Protein 7PMP (pdb70)

Organism: Legionella pneumophila subsp. pneumophila (strain Philadelphia 1 / ATCC 33152 / DSM 7513) (NCBI:txid272624)

Solvent-accessible surface area: 8701 Å² total; per-residue (Å²): 246,73,160,171,132,168,163,150,159,120,97,115,90,160,150,76,29,91,70,1,87,43,184,104,38,34,0,115,52,0,1,59,46,0,26,207,56,16,65,68,74,36,52,60,36,129,164,1,104,19,126,2,24,0,88,39,80,111,27,12,62,44,179,91,0,23,75,30,0,46,55,16,0,124,130,32,9,14,24,19,66,84,85,72,145,65,15,75,0,19,5,28,128,88,12,131,123,114,89,80,134,144,130,74,62,182,151,100,105,144,276

Foldseek 3Di:
DPQVPPDQDPDPFCRAPAAFWFDFDWLVVVVVVLCVQLVAAEAEDPVRTTTFGQHDGGGHHNVRSVVSNQVRQVVVQWHWPDDPRYTYIGRCVVVPPDDDPQPVHDDPPPD

Structure (mmCIF, N/CA/C/O backbone):
data_7PMP
#
_entry.id   7PMP
#
loop_
_atom_site.group_PDB
_atom_site.id
_atom_site.type_symbol
_atom_site.label_atom_id
_atom_site.label_alt_id
_atom_site.label_comp_id
_atom_site.label_asym_id
_atom_site.label_entity_id
_atom_site.label_seq_id
_atom_site.pdbx_PDB_ins_code
_atom_site.Cartn_x
_atom_site.Cartn_y
_atom_site.Cartn_z
_atom_site.occupancy
_atom_site.B_iso_or_equiv
_atom_site.auth_seq_id
_atom_site.auth_comp_id
_atom_site.auth_asym_id
_atom_site.auth_atom_id
_atom_site.pdbx_PDB_model_num
ATOM 1 N N . MET A 1 1 ? 41.592 8.018 1.497 1.00 0.00 116 MET A N 1
ATOM 2 C CA . MET A 1 1 ? 43.005 8.378 1.244 1.00 0.00 116 MET A CA 1
ATOM 3 C C . MET A 1 1 ? 43.647 7.372 0.295 1.00 0.00 116 MET A C 1
ATOM 4 O O . MET A 1 1 ? 44.104 7.732 -0.787 1.00 0.00 116 MET A O 1
ATOM 20 N N . ALA A 1 2 ? 43.675 6.111 0.706 1.00 0.00 117 ALA A N 1
ATOM 21 C CA . ALA A 1 2 ? 44.249 5.051 -0.108 1.00 0.00 117 ALA A CA 1
ATOM 22 C C . ALA A 1 2 ? 43.280 3.883 -0.220 1.00 0.00 117 ALA A C 1
ATOM 23 O O . ALA A 1 2 ? 42.224 3.889 0.418 1.00 0.00 117 ALA A O 1
ATOM 30 N N . HIS A 1 3 ? 43.648 2.888 -1.028 1.00 0.00 118 HIS A N 1
ATOM 31 C CA . HIS A 1 3 ? 42.819 1.699 -1.240 1.00 0.00 118 HIS A CA 1
ATOM 32 C C . HIS A 1 3 ? 41.443 2.085 -1.766 1.00 0.00 118 HIS A C 1
ATOM 33 O O . HIS A 1 3 ? 40.419 1.600 -1.282 1.00 0.00 118 HIS A O 1
ATOM 48 N N . HIS A 1 4 ? 41.438 2.960 -2.764 1.00 0.00 119 HIS A N 1
ATOM 49 C CA . HIS A 1 4 ? 40.207 3.461 -3.362 1.00 0.00 119 HIS A CA 1
ATOM 50 C C . HIS A 1 4 ? 39.455 2.339 -4.072 1.00 0.00 119 HIS A C 1
ATOM 51 O O . HIS A 1 4 ? 39.756 1.999 -5.215 1.00 0.00 119 HIS A O 1
ATOM 66 N N . HIS A 1 5 ? 38.483 1.764 -3.384 1.00 0.00 120 HIS A N 1
ATOM 67 C CA . HIS A 1 5 ? 37.667 0.707 -3.958 1.00 0.00 120 HIS A CA 1
ATOM 68 C C . HIS A 1 5 ? 36.190 1.008 -3.749 1.00 0.00 120 HIS A C 1
ATOM 69 O O . HIS A 1 5 ? 35.499 1.429 -4.681 1.00 0.00 120 HIS A O 1
ATOM 84 N N . HIS A 1 6 ? 35.724 0.821 -2.514 1.00 0.00 121 HIS A N 1
ATOM 85 C CA . HIS A 1 6 ? 34.312 0.994 -2.171 1.00 0.00 121 HIS A CA 1
ATOM 86 C C . HIS A 1 6 ? 33.426 0.202 -3.120 1.00 0.00 121 HIS A C 1
ATOM 87 O O . HIS A 1 6 ? 32.515 0.746 -3.745 1.00 0.00 121 HIS A O 1
ATOM 102 N N . HIS A 1 7 ? 33.703 -1.088 -3.226 1.00 0.00 122 HIS A N 1
ATOM 103 C CA . HIS A 1 7 ? 32.972 -1.948 -4.142 1.00 0.00 122 HIS A CA 1
ATOM 104 C C . HIS A 1 7 ? 32.106 -2.934 -3.364 1.00 0.00 122 HIS A C 1
ATOM 105 O O . HIS A 1 7 ? 32.333 -4.144 -3.392 1.00 0.00 122 HIS A O 1
ATOM 120 N N . HIS A 1 8 ? 31.129 -2.404 -2.644 1.00 0.00 123 HIS A N 1
ATOM 121 C CA . HIS A 1 8 ? 30.194 -3.227 -1.889 1.00 0.00 123 HIS A CA 1
ATOM 122 C C . HIS A 1 8 ? 28.804 -2.621 -1.947 1.00 0.00 123 HIS A C 1
ATOM 123 O O . HIS A 1 8 ? 28.651 -1.399 -1.978 1.00 0.00 123 HIS A O 1
ATOM 138 N N . VAL A 1 9 ? 27.792 -3.472 -1.953 1.00 0.00 124 VAL A N 1
ATOM 139 C CA . VAL A 1 9 ? 26.409 -3.016 -1.949 1.00 0.00 124 VAL A CA 1
ATOM 140 C C . VAL A 1 9 ? 25.908 -2.949 -0.505 1.00 0.00 124 VAL A C 1
ATOM 141 O O . VAL A 1 9 ? 24.756 -3.257 -0.197 1.00 0.00 124 VAL A O 1
ATOM 154 N N . ASP A 1 10 ? 26.811 -2.547 0.378 1.00 0.00 125 ASP A N 1
ATOM 155 C CA . ASP A 1 10 ? 26.519 -2.450 1.801 1.00 0.00 125 ASP A CA 1
ATOM 156 C C . ASP A 1 10 ? 25.883 -1.105 2.115 1.00 0.00 125 ASP A C 1
ATOM 157 O O . ASP A 1 10 ? 25.062 -0.983 3.023 1.00 0.00 125 ASP A O 1
ATOM 166 N N . ASP A 1 11 ? 26.266 -0.101 1.343 1.00 0.00 126 ASP A N 1
ATOM 167 C CA . ASP A 1 11 ? 25.767 1.251 1.528 1.00 0.00 126 ASP A CA 1
ATOM 168 C C . ASP A 1 11 ? 24.356 1.389 0.972 1.00 0.00 126 ASP A C 1
ATOM 169 O O . ASP A 1 11 ? 24.148 1.292 -0.238 1.00 0.00 126 ASP A O 1
ATOM 178 N N . ASP A 1 12 ? 23.387 1.594 1.854 1.00 0.00 127 ASP A N 1
ATOM 179 C CA . ASP A 1 12 ? 22.010 1.836 1.428 1.00 0.00 127 ASP A CA 1
ATOM 180 C C . ASP A 1 12 ? 21.848 3.285 0.993 1.00 0.00 127 ASP A C 1
ATOM 181 O O . ASP A 1 12 ? 21.083 3.572 0.074 1.00 0.00 127 ASP A O 1
ATOM 190 N N . ASP A 1 13 ? 22.578 4.185 1.658 1.00 0.00 128 ASP A N 1
ATOM 191 C CA . ASP A 1 13 ? 22.614 5.608 1.292 1.00 0.00 128 ASP A CA 1
ATOM 192 C C . ASP A 1 13 ? 21.223 6.226 1.223 1.00 0.00 128 ASP A C 1
ATOM 193 O O . ASP A 1 13 ? 20.635 6.352 0.144 1.00 0.00 128 ASP A O 1
ATOM 202 N N . LYS A 1 14 ? 20.704 6.621 2.374 1.00 0.00 129 LYS A N 1
ATOM 203 C CA . LYS A 1 14 ? 19.420 7.297 2.430 1.00 0.00 129 LYS A CA 1
ATOM 204 C C . LYS A 1 14 ? 19.562 8.703 1.860 1.00 0.00 129 LYS A C 1
ATOM 205 O O . LYS A 1 14 ? 20.139 9.585 2.493 1.00 0.00 129 LYS A O 1
ATOM 224 N N . MET A 1 15 ? 19.043 8.903 0.658 1.00 0.00 130 MET A N 1
ATOM 225 C CA . MET A 1 15 ? 19.195 10.175 -0.043 1.00 0.00 130 MET A CA 1
ATOM 226 C C . MET A 1 15 ? 18.098 11.163 0.342 1.00 0.00 130 MET A C 1
ATOM 227 O O . MET A 1 15 ? 17.541 11.854 -0.515 1.00 0.00 130 MET A O 1
ATOM 241 N N . GLY A 1 16 ? 17.781 11.219 1.631 1.00 0.00 131 GLY A N 1
ATOM 242 C CA . GLY A 1 16 ? 16.810 12.184 2.116 1.00 0.00 131 GLY A CA 1
ATOM 243 C C . GLY A 1 16 ? 15.398 11.682 1.944 1.00 0.00 131 GLY A C 1
ATOM 244 O O . GLY A 1 16 ? 14.432 12.438 2.052 1.00 0.00 131 GLY A O 1
ATOM 248 N N . SER A 1 17 ? 15.287 10.398 1.675 1.00 0.00 132 SER A N 1
ATOM 249 C CA . SER A 1 17 ? 14.010 9.758 1.468 1.00 0.00 132 SER A CA 1
ATOM 250 C C . SER A 1 17 ? 14.166 8.276 1.769 1.00 0.00 132 SER A C 1
ATOM 251 O O . SER A 1 17 ? 15.289 7.775 1.849 1.00 0.00 132 SER A O 1
ATOM 259 N N . LYS A 1 18 ? 13.061 7.579 1.945 1.00 0.00 133 LYS A N 1
ATOM 260 C CA . LYS A 1 18 ? 13.104 6.213 2.438 1.00 0.00 133 LYS A CA 1
ATOM 261 C C . LYS A 1 18 ? 13.105 5.196 1.302 1.00 0.00 133 LYS A C 1
ATOM 262 O O . LYS A 1 18 ? 12.179 5.146 0.500 1.00 0.00 133 LYS A O 1
ATOM 281 N N . LEU A 1 19 ? 14.169 4.409 1.229 1.00 0.00 134 LEU A N 1
ATOM 282 C CA . LEU A 1 19 ? 14.245 3.284 0.301 1.00 0.00 134 LEU A CA 1
ATOM 283 C C . LEU A 1 19 ? 13.243 2.201 0.685 1.00 0.00 134 LEU A C 1
ATOM 284 O O . LEU A 1 19 ? 13.043 1.923 1.871 1.00 0.00 134 LEU A O 1
ATOM 300 N N . TRP A 1 20 ? 12.614 1.590 -0.315 1.00 0.00 135 TRP A N 1
ATOM 301 C CA . TRP A 1 20 ? 11.602 0.575 -0.069 1.00 0.00 135 TRP A CA 1
ATOM 302 C C . TRP A 1 20 ? 11.917 -0.730 -0.790 1.00 0.00 135 TRP A C 1
ATOM 303 O O . TRP A 1 20 ? 11.651 -0.884 -1.985 1.00 0.00 135 TRP A O 1
ATOM 324 N N . ASN A 1 21 ? 12.513 -1.650 -0.050 1.00 0.00 136 ASN A N 1
ATOM 325 C CA . ASN A 1 21 ? 12.732 -3.010 -0.516 1.00 0.00 136 ASN A CA 1
ATOM 326 C C . ASN A 1 21 ? 12.334 -3.958 0.602 1.00 0.00 136 ASN A C 1
ATOM 327 O O . ASN A 1 21 ? 13.153 -4.345 1.433 1.00 0.00 136 ASN A O 1
ATOM 338 N N . LEU A 1 22 ? 11.066 -4.317 0.615 1.00 0.00 137 LEU A N 1
ATOM 339 C CA . LEU A 1 22 ? 10.510 -5.150 1.668 1.00 0.00 137 LEU A CA 1
ATOM 340 C C . LEU A 1 22 ? 10.470 -6.601 1.209 1.00 0.00 137 LEU A C 1
ATOM 341 O O . LEU A 1 22 ? 10.516 -6.881 0.012 1.00 0.00 137 LEU A O 1
ATOM 357 N N . ARG A 1 23 ? 10.405 -7.518 2.158 1.00 0.00 138 ARG A N 1
ATOM 358 C CA . ARG A 1 23 ? 10.334 -8.939 1.847 1.00 0.00 138 ARG A CA 1
ATOM 359 C C . ARG A 1 23 ? 8.985 -9.495 2.267 1.00 0.00 138 ARG A C 1
ATOM 360 O O . ARG A 1 23 ? 8.419 -9.049 3.263 1.00 0.00 138 ARG A O 1
ATOM 381 N N . ASN A 1 24 ? 8.493 -10.459 1.480 1.00 0.00 139 ASN A N 1
ATOM 382 C CA . ASN A 1 24 ? 7.140 -11.012 1.608 1.00 0.00 139 ASN A CA 1
ATOM 383 C C . ASN A 1 24 ? 6.711 -11.188 3.055 1.00 0.00 139 ASN A C 1
ATOM 384 O O . ASN A 1 24 ? 7.073 -12.163 3.716 1.00 0.00 139 ASN A O 1
ATOM 395 N N . ALA A 1 25 ? 5.937 -10.229 3.530 1.00 0.00 140 ALA A N 1
ATOM 396 C CA . ALA A 1 25 ? 5.393 -10.258 4.872 1.00 0.00 140 ALA A CA 1
ATOM 397 C C . ALA A 1 25 ? 3.881 -10.259 4.794 1.00 0.00 140 ALA A C 1
ATOM 398 O O . ALA A 1 25 ? 3.327 -10.222 3.696 1.00 0.00 140 ALA A O 1
ATOM 405 N N . ASP A 1 26 ? 3.209 -10.301 5.934 1.00 0.00 141 ASP A N 1
ATOM 406 C CA . ASP A 1 26 ? 1.756 -10.269 5.936 1.00 0.00 141 ASP A CA 1
ATOM 407 C C . ASP A 1 26 ? 1.256 -8.971 5.325 1.00 0.00 141 ASP A C 1
ATOM 408 O O . ASP A 1 26 ? 1.804 -7.897 5.574 1.00 0.00 141 ASP A O 1
ATOM 417 N N . ILE A 1 27 ? 0.222 -9.090 4.514 1.00 0.00 142 ILE A N 1
ATOM 418 C CA . ILE A 1 27 ? -0.372 -7.954 3.832 1.00 0.00 142 ILE A CA 1
ATOM 419 C C . ILE A 1 27 ? -0.725 -6.819 4.795 1.00 0.00 142 ILE A C 1
ATOM 420 O O . ILE A 1 27 ? -0.427 -5.660 4.521 1.00 0.00 142 ILE A O 1
ATOM 436 N N . ARG A 1 28 ? -1.306 -7.149 5.945 1.00 0.00 143 ARG A N 1
ATOM 437 C CA . ARG A 1 28 ? -1.767 -6.124 6.873 1.00 0.00 143 ARG A CA 1
ATOM 438 C C . ARG A 1 28 ? -0.595 -5.515 7.625 1.00 0.00 143 ARG A C 1
ATOM 439 O O . ARG A 1 28 ? -0.707 -4.428 8.194 1.00 0.00 143 ARG A O 1
ATOM 460 N N . ALA A 1 29 ? 0.533 -6.209 7.607 1.00 0.00 144 ALA A N 1
ATOM 461 C CA . ALA A 1 29 ? 1.755 -5.679 8.178 1.00 0.00 144 ALA A CA 1
ATOM 462 C C . ALA A 1 29 ? 2.297 -4.593 7.265 1.00 0.00 144 ALA A C 1
ATOM 463 O O . ALA A 1 29 ? 2.854 -3.599 7.723 1.00 0.00 144 ALA A O 1
ATOM 470 N N . VAL A 1 30 ? 2.086 -4.787 5.967 1.00 0.00 145 VAL A N 1
ATOM 471 C CA . VAL A 1 30 ? 2.530 -3.839 4.953 1.00 0.00 145 VAL A CA 1
ATOM 472 C C . VAL A 1 30 ? 1.546 -2.685 4.821 1.00 0.00 145 VAL A C 1
ATOM 473 O O . VAL A 1 30 ? 1.940 -1.549 4.576 1.00 0.00 145 VAL A O 1
ATOM 486 N N . ILE A 1 31 ? 0.261 -2.973 4.981 1.00 0.00 146 ILE A N 1
ATOM 487 C CA . ILE A 1 31 ? -0.755 -1.929 4.923 1.00 0.00 146 ILE A CA 1
ATOM 488 C C . ILE A 1 31 ? -0.578 -0.968 6.101 1.00 0.00 146 ILE A C 1
ATOM 489 O O . ILE A 1 31 ? -0.877 0.222 6.003 1.00 0.00 146 ILE A O 1
ATOM 505 N N . ALA A 1 32 ? -0.061 -1.490 7.206 1.00 0.00 147 ALA A N 1
ATOM 506 C CA . ALA A 1 32 ? 0.323 -0.655 8.339 1.00 0.00 147 ALA A CA 1
ATOM 507 C C . ALA A 1 32 ? 1.697 -0.033 8.096 1.00 0.00 147 ALA A C 1
ATOM 508 O O . ALA A 1 32 ? 1.986 1.080 8.528 1.00 0.00 147 ALA A O 1
ATOM 515 N N . GLU A 1 33 ? 2.527 -0.779 7.385 1.00 0.00 148 GLU A N 1
ATOM 516 C CA . GLU A 1 33 ? 3.875 -0.359 7.015 1.00 0.00 148 GLU A CA 1
ATOM 517 C C . GLU A 1 33 ? 3.823 0.903 6.156 1.00 0.00 148 GLU A C 1
ATOM 518 O O . GLU A 1 33 ? 4.549 1.865 6.399 1.00 0.00 148 GLU A O 1
ATOM 530 N N . VAL A 1 34 ? 2.941 0.899 5.165 1.00 0.00 149 VAL A N 1
ATOM 531 C CA . VAL A 1 34 ? 2.770 2.046 4.289 1.00 0.00 149 VAL A CA 1
ATOM 532 C C . VAL A 1 34 ? 2.120 3.221 5.029 1.00 0.00 149 VAL A C 1
ATOM 533 O O . VAL A 1 34 ? 2.570 4.360 4.901 1.00 0.00 149 VAL A O 1
ATOM 546 N N . SER A 1 35 ? 1.085 2.948 5.823 1.00 0.00 150 SER A N 1
ATOM 547 C CA . SER A 1 35 ? 0.385 4.003 6.555 1.00 0.00 150 SER A CA 1
ATOM 548 C C . SER A 1 35 ? 1.294 4.655 7.589 1.00 0.00 150 SER A C 1
ATOM 549 O O . SER A 1 35 ? 1.115 5.823 7.933 1.00 0.00 150 SER A O 1
ATOM 557 N N . ARG A 1 36 ? 2.269 3.895 8.067 1.00 0.00 151 ARG A N 1
ATOM 558 C CA . ARG A 1 36 ? 3.258 4.402 9.006 1.00 0.00 151 ARG A CA 1
ATOM 559 C C . ARG A 1 36 ? 3.955 5.645 8.446 1.00 0.00 151 ARG A C 1
ATOM 560 O O . ARG A 1 36 ? 4.118 6.645 9.142 1.00 0.00 151 ARG A O 1
ATOM 581 N N . ILE A 1 37 ? 4.354 5.577 7.184 1.00 0.00 152 ILE A N 1
ATOM 582 C CA . ILE A 1 37 ? 5.078 6.674 6.549 1.00 0.00 152 ILE A CA 1
ATOM 583 C C . ILE A 1 37 ? 4.117 7.654 5.874 1.00 0.00 152 ILE A C 1
ATOM 584 O O . ILE A 1 37 ? 4.299 8.870 5.949 1.00 0.00 152 ILE A O 1
ATOM 600 N N . THR A 1 38 ? 3.087 7.123 5.228 1.00 0.00 153 THR A N 1
ATOM 601 C CA . THR A 1 38 ? 2.169 7.945 4.448 1.00 0.00 153 THR A CA 1
ATOM 602 C C . THR A 1 38 ? 1.238 8.765 5.339 1.00 0.00 153 THR A C 1
ATOM 603 O O . THR A 1 38 ? 0.750 9.824 4.940 1.00 0.00 153 THR A O 1
ATOM 614 N N . GLY A 1 39 ? 0.995 8.263 6.547 1.00 0.00 154 GLY A N 1
ATOM 615 C CA . GLY A 1 39 ? 0.109 8.940 7.476 1.00 0.00 154 GLY A CA 1
ATOM 616 C C . GLY A 1 39 ? -1.346 8.819 7.072 1.00 0.00 154 GLY A C 1
ATOM 617 O O . GLY A 1 39 ? -2.197 9.574 7.544 1.00 0.00 154 GLY A O 1
ATOM 621 N N . LYS A 1 40 ? -1.635 7.861 6.203 1.00 0.00 155 LYS A N 1
ATOM 622 C CA . LYS A 1 40 ? -2.977 7.696 5.663 1.00 0.00 155 LYS A CA 1
ATOM 623 C C . LYS A 1 40 ? -3.733 6.612 6.417 1.00 0.00 155 LYS A C 1
ATOM 624 O O . LYS A 1 40 ? -3.129 5.716 7.007 1.00 0.00 155 LYS A O 1
ATOM 643 N N . ASN A 1 41 ? -5.052 6.707 6.397 1.00 0.00 156 ASN A N 1
ATOM 644 C CA . ASN A 1 41 ? -5.904 5.745 7.085 1.00 0.00 156 ASN A CA 1
ATOM 645 C C . ASN A 1 41 ? -6.321 4.647 6.123 1.00 0.00 156 ASN A C 1
ATOM 646 O O . ASN A 1 41 ? -6.740 4.931 5.003 1.00 0.00 156 ASN A O 1
ATOM 657 N N . PHE A 1 42 ? -6.213 3.398 6.554 1.00 0.00 157 PHE A N 1
ATOM 658 C CA . PHE A 1 42 ? -6.566 2.276 5.700 1.00 0.00 157 PHE A CA 1
ATOM 659 C C . PHE A 1 42 ? -7.597 1.379 6.367 1.00 0.00 157 PHE A C 1
ATOM 660 O O . PHE A 1 42 ? -7.626 1.248 7.590 1.00 0.00 157 PHE A O 1
ATOM 677 N N . VAL A 1 43 ? -8.454 0.779 5.556 1.00 0.00 158 VAL A N 1
ATOM 678 C CA . VAL A 1 43 ? -9.463 -0.138 6.054 1.00 0.00 158 VAL A CA 1
ATOM 679 C C . VAL A 1 43 ? -9.275 -1.488 5.383 1.00 0.00 158 VAL A C 1
ATOM 680 O O . VAL A 1 43 ? -9.433 -1.609 4.174 1.00 0.00 158 VAL A O 1
ATOM 693 N N . ILE A 1 44 ? -8.911 -2.492 6.158 1.00 0.00 159 ILE A N 1
ATOM 694 C CA . ILE A 1 44 ? -8.569 -3.785 5.593 1.00 0.00 159 ILE A CA 1
ATOM 695 C C . ILE A 1 44 ? -9.718 -4.776 5.728 1.00 0.00 159 ILE A C 1
ATOM 696 O O . ILE A 1 44 ? -10.174 -5.078 6.833 1.00 0.00 159 ILE A O 1
ATOM 712 N N . ASP A 1 45 ? -10.188 -5.259 4.588 1.00 0.00 160 ASP A N 1
ATOM 713 C CA . ASP A 1 45 ? -11.219 -6.289 4.539 1.00 0.00 160 ASP A CA 1
ATOM 714 C C . ASP A 1 45 ? -10.677 -7.613 5.093 1.00 0.00 160 ASP A C 1
ATOM 715 O O . ASP A 1 45 ? -9.510 -7.946 4.891 1.00 0.00 160 ASP A O 1
ATOM 724 N N . PRO A 1 46 ? -11.515 -8.370 5.831 1.00 0.00 161 PRO A N 1
ATOM 725 C CA . PRO A 1 46 ? -11.117 -9.648 6.445 1.00 0.00 161 PRO A CA 1
ATOM 726 C C . PRO A 1 46 ? -10.615 -10.689 5.441 1.00 0.00 161 PRO A C 1
ATOM 727 O O . PRO A 1 46 ? -9.936 -11.643 5.822 1.00 0.00 161 PRO A O 1
ATOM 738 N N . ARG A 1 47 ? -10.948 -10.520 4.167 1.00 0.00 162 ARG A N 1
ATOM 739 C CA . ARG A 1 47 ? -10.500 -11.454 3.139 1.00 0.00 162 ARG A CA 1
ATOM 740 C C . ARG A 1 47 ? -9.127 -11.050 2.608 1.00 0.00 162 ARG A C 1
ATOM 741 O O . ARG A 1 47 ? -8.522 -11.764 1.808 1.00 0.00 162 ARG A O 1
ATOM 762 N N . VAL A 1 48 ? -8.644 -9.896 3.045 1.00 0.00 163 VAL A N 1
ATOM 763 C CA . VAL A 1 48 ? -7.327 -9.421 2.646 1.00 0.00 163 VAL A CA 1
ATOM 764 C C . VAL A 1 48 ? -6.246 -10.035 3.532 1.00 0.00 163 VAL A C 1
ATOM 765 O O . VAL A 1 48 ? -5.891 -9.484 4.577 1.00 0.00 163 VAL A O 1
ATOM 778 N N . GLN A 1 49 ? -5.740 -11.186 3.115 1.00 0.00 164 GLN A N 1
ATOM 779 C CA . GLN A 1 49 ? -4.697 -11.886 3.852 1.00 0.00 164 GLN A CA 1
ATOM 780 C C . GLN A 1 49 ? -3.781 -12.610 2.870 1.00 0.00 164 GLN A C 1
ATOM 781 O O . GLN A 1 49 ? -4.210 -13.506 2.145 1.00 0.00 164 GLN A O 1
ATOM 795 N N . GLY A 1 50 ? -2.530 -12.190 2.840 1.00 0.00 165 GLY A N 1
ATOM 796 C CA . GLY A 1 50 ? -1.547 -12.778 1.958 1.00 0.00 165 GLY A CA 1
ATOM 797 C C . GLY A 1 50 ? -0.187 -12.180 2.219 1.00 0.00 165 GLY A C 1
ATOM 798 O O . GLY A 1 50 ? 0.004 -11.525 3.244 1.00 0.00 165 GLY A O 1
ATOM 802 N N . LYS A 1 51 ? 0.755 -12.390 1.313 1.00 0.00 166 LYS A N 1
ATOM 803 C CA . LYS A 1 51 ? 2.083 -11.815 1.466 1.00 0.00 166 LYS A CA 1
ATOM 804 C C . LYS A 1 51 ? 2.315 -10.670 0.498 1.00 0.00 166 LYS A C 1
ATOM 805 O O . LYS A 1 51 ? 1.966 -10.745 -0.680 1.00 0.00 166 LYS A O 1
ATOM 824 N N . VAL A 1 52 ? 2.906 -9.612 1.023 1.00 0.00 167 VAL A N 1
ATOM 825 C CA . VAL A 1 52 ? 3.209 -8.419 0.256 1.00 0.00 167 VAL A CA 1
ATOM 826 C C . VAL A 1 52 ? 4.653 -7.987 0.508 1.00 0.00 167 VAL A C 1
ATOM 827 O O . VAL A 1 52 ? 5.136 -8.038 1.642 1.00 0.00 167 VAL A O 1
ATOM 840 N N . SER A 1 53 ? 5.345 -7.593 -0.549 1.00 0.00 168 SER A N 1
ATOM 841 C CA . SER A 1 53 ? 6.689 -7.055 -0.427 1.00 0.00 168 SER A CA 1
ATOM 842 C C . SER A 1 53 ? 6.875 -5.880 -1.378 1.00 0.00 168 SER A C 1
ATOM 843 O O . SER A 1 53 ? 7.009 -6.062 -2.589 1.00 0.00 168 SER A O 1
ATOM 851 N N . ILE A 1 54 ? 6.858 -4.674 -0.834 1.00 0.00 169 ILE A N 1
ATOM 852 C CA . ILE A 1 54 ? 7.054 -3.484 -1.639 1.00 0.00 169 ILE A CA 1
ATOM 853 C C . ILE A 1 54 ? 8.521 -3.332 -2.023 1.00 0.00 169 ILE A C 1
ATOM 854 O O . ILE A 1 54 ? 9.368 -3.013 -1.188 1.00 0.00 169 ILE A O 1
ATOM 870 N N . VAL A 1 55 ? 8.814 -3.611 -3.281 1.00 0.00 170 VAL A N 1
ATOM 871 C CA . VAL A 1 55 ? 10.140 -3.391 -3.832 1.00 0.00 170 VAL A CA 1
ATOM 872 C C . VAL A 1 55 ? 10.059 -2.342 -4.932 1.00 0.00 170 VAL A C 1
ATOM 873 O O . VAL A 1 55 ? 9.253 -2.460 -5.859 1.00 0.00 170 VAL A O 1
ATOM 886 N N . SER A 1 56 ? 10.862 -1.301 -4.815 1.00 0.00 171 SER A N 1
ATOM 887 C CA . SER A 1 56 ? 10.759 -0.176 -5.722 1.00 0.00 171 SER A CA 1
ATOM 888 C C . SER A 1 56 ? 12.123 0.445 -6.003 1.00 0.00 171 SER A C 1
ATOM 889 O O . SER A 1 56 ? 13.139 0.037 -5.431 1.00 0.00 171 SER A O 1
ATOM 897 N N . SER A 1 57 ? 12.125 1.403 -6.916 1.00 0.00 172 SER A N 1
ATOM 898 C CA . SER A 1 57 ? 13.300 2.190 -7.258 1.00 0.00 172 SER A CA 1
ATOM 899 C C . SER A 1 57 ? 13.812 3.009 -6.067 1.00 0.00 172 SER A C 1
ATOM 900 O O . SER A 1 57 ? 13.327 2.855 -4.941 1.00 0.00 172 SER A O 1
ATOM 908 N N . THR A 1 58 ? 14.833 3.828 -6.330 1.00 0.00 173 THR A N 1
ATOM 909 C CA . THR A 1 58 ? 15.445 4.712 -5.332 1.00 0.00 173 THR A CA 1
ATOM 910 C C . THR A 1 58 ? 14.420 5.347 -4.369 1.00 0.00 173 THR A C 1
ATOM 911 O O . THR A 1 58 ? 13.245 5.491 -4.720 1.00 0.00 173 THR A O 1
ATOM 922 N N . PRO A 1 59 ? 14.880 5.784 -3.170 1.00 0.00 174 PRO A N 1
ATOM 923 C CA . PRO A 1 59 ? 14.017 6.171 -2.040 1.00 0.00 174 PRO A CA 1
ATOM 924 C C . PRO A 1 59 ? 12.713 6.881 -2.422 1.00 0.00 174 PRO A C 1
ATOM 925 O O . PRO A 1 59 ? 12.686 7.784 -3.265 1.00 0.00 174 PRO A O 1
ATOM 936 N N . LEU A 1 60 ? 11.638 6.459 -1.766 1.00 0.00 175 LEU A N 1
ATOM 937 C CA . LEU A 1 60 ? 10.297 6.950 -2.047 1.00 0.00 175 LEU A CA 1
ATOM 938 C C . LEU A 1 60 ? 9.832 7.908 -0.960 1.00 0.00 175 LEU A C 1
ATOM 939 O O . LEU A 1 60 ? 10.051 7.674 0.231 1.00 0.00 175 LEU A O 1
ATOM 955 N N . SER A 1 61 ? 9.192 8.984 -1.381 1.00 0.00 176 SER A N 1
ATOM 956 C CA . SER A 1 61 ? 8.575 9.915 -0.458 1.00 0.00 176 SER A CA 1
ATOM 957 C C . SER A 1 61 ? 7.230 9.353 -0.004 1.00 0.00 176 SER A C 1
ATOM 958 O O . SER A 1 61 ? 6.832 8.275 -0.445 1.00 0.00 176 SER A O 1
ATOM 966 N N . SER A 1 62 ? 6.534 10.085 0.857 1.00 0.00 177 SER A N 1
ATOM 967 C CA . SER A 1 62 ? 5.260 9.635 1.410 1.00 0.00 177 SER A CA 1
ATOM 968 C C . SER A 1 62 ? 4.281 9.242 0.300 1.00 0.00 177 SER A C 1
ATOM 969 O O . SER A 1 62 ? 3.765 8.121 0.278 1.00 0.00 177 SER A O 1
ATOM 977 N N . ARG A 1 63 ? 4.054 10.156 -0.634 1.00 0.00 178 ARG A N 1
ATOM 978 C CA . ARG A 1 63 ? 3.119 9.916 -1.725 1.00 0.00 178 ARG A CA 1
ATOM 979 C C . ARG A 1 63 ? 3.658 8.849 -2.672 1.00 0.00 178 ARG A C 1
ATOM 980 O O . ARG A 1 63 ? 2.923 7.947 -3.076 1.00 0.00 178 ARG A O 1
ATOM 1001 N N . GLU A 1 64 ? 4.944 8.956 -3.006 1.00 0.00 179 GLU A N 1
ATOM 1002 C CA . GLU A 1 64 ? 5.611 7.985 -3.879 1.00 0.00 179 GLU A CA 1
ATOM 1003 C C . GLU A 1 64 ? 5.391 6.566 -3.370 1.00 0.00 179 GLU A C 1
ATOM 1004 O O . GLU A 1 64 ? 4.989 5.677 -4.120 1.00 0.00 179 GLU A O 1
ATOM 1016 N N . LEU A 1 65 ? 5.655 6.379 -2.084 1.00 0.00 180 LEU A N 1
ATOM 1017 C CA . LEU A 1 65 ? 5.441 5.106 -1.414 1.00 0.00 180 LEU A CA 1
ATOM 1018 C C . LEU A 1 65 ? 4.016 4.614 -1.618 1.00 0.00 180 LEU A C 1
ATOM 1019 O O . LEU A 1 65 ? 3.794 3.487 -2.064 1.00 0.00 180 LEU A O 1
ATOM 1035 N N . TYR A 1 66 ? 3.060 5.467 -1.289 1.00 0.00 181 TYR A N 1
ATOM 1036 C CA . TYR A 1 66 ? 1.654 5.107 -1.382 1.00 0.00 181 TYR A CA 1
ATOM 1037 C C . TYR A 1 66 ? 1.283 4.662 -2.796 1.00 0.00 181 TYR A C 1
ATOM 1038 O O . TYR A 1 66 ? 0.432 3.792 -2.972 1.00 0.00 181 TYR A O 1
ATOM 1056 N N . GLN A 1 67 ? 1.946 5.226 -3.799 1.00 0.00 182 GLN A N 1
ATOM 1057 C CA . GLN A 1 67 ? 1.635 4.892 -5.184 1.00 0.00 182 GLN A CA 1
ATOM 1058 C C . GLN A 1 67 ? 2.120 3.488 -5.516 1.00 0.00 182 GLN A C 1
ATOM 1059 O O . GLN A 1 67 ? 1.513 2.786 -6.325 1.00 0.00 182 GLN A O 1
ATOM 1073 N N . VAL A 1 68 ? 3.206 3.079 -4.876 1.00 0.00 183 VAL A N 1
ATOM 1074 C CA . VAL A 1 68 ? 3.750 1.743 -5.071 1.00 0.00 183 VAL A CA 1
ATOM 1075 C C . VAL A 1 68 ? 2.943 0.722 -4.275 1.00 0.00 183 VAL A C 1
ATOM 1076 O O . VAL A 1 68 ? 2.770 -0.419 -4.701 1.00 0.00 183 VAL A O 1
ATOM 1089 N N . PHE A 1 69 ? 2.439 1.148 -3.122 1.00 0.00 184 PHE A N 1
ATOM 1090 C CA . PHE A 1 69 ? 1.559 0.312 -2.311 1.00 0.00 184 PHE A CA 1
ATOM 1091 C C . PHE A 1 69 ? 0.331 -0.089 -3.123 1.00 0.00 184 PHE A C 1
ATOM 1092 O O . PHE A 1 69 ? -0.146 -1.221 -3.044 1.00 0.00 184 PHE A O 1
ATOM 1109 N N . LEU A 1 70 ? -0.154 0.845 -3.927 1.00 0.00 185 LEU A N 1
ATOM 1110 C CA . LEU A 1 70 ? -1.292 0.593 -4.801 1.00 0.00 185 LEU A CA 1
ATOM 1111 C C . LEU A 1 70 ? -0.947 -0.474 -5.830 1.00 0.00 185 LEU A C 1
ATOM 1112 O O . LEU A 1 70 ? -1.804 -1.255 -6.242 1.00 0.00 185 LEU A O 1
ATOM 1128 N N . SER A 1 71 ? 0.316 -0.515 -6.223 1.00 0.00 186 SER A N 1
ATOM 1129 C CA . SER A 1 71 ? 0.763 -1.443 -7.243 1.00 0.00 186 SER A CA 1
ATOM 1130 C C . SER A 1 71 ? 1.046 -2.812 -6.635 1.00 0.00 186 SER A C 1
ATOM 1131 O O . SER A 1 71 ? 0.761 -3.846 -7.242 1.00 0.00 186 SER A O 1
ATOM 1139 N N . VAL A 1 72 ? 1.591 -2.811 -5.423 1.00 0.00 187 VAL A N 1
ATOM 1140 C CA . VAL A 1 72 ? 1.943 -4.051 -4.749 1.00 0.00 187 VAL A CA 1
ATOM 1141 C C . VAL A 1 72 ? 0.683 -4.858 -4.437 1.00 0.00 187 VAL A C 1
ATOM 1142 O O . VAL A 1 72 ? 0.699 -6.090 -4.449 1.00 0.00 187 VAL A O 1
ATOM 1155 N N . LEU A 1 73 ? -0.412 -4.148 -4.190 1.00 0.00 188 LEU A N 1
ATOM 1156 C CA . LEU A 1 73 ? -1.702 -4.776 -3.949 1.00 0.00 188 LEU A CA 1
ATOM 1157 C C . LEU A 1 73 ? -2.191 -5.486 -5.193 1.00 0.00 188 LEU A C 1
ATOM 1158 O O . LEU A 1 73 ? -2.685 -6.603 -5.120 1.00 0.00 188 LEU A O 1
ATOM 1174 N N . GLN A 1 74 ? -2.046 -4.833 -6.336 1.00 0.00 189 GLN A N 1
ATOM 1175 C CA . GLN A 1 74 ? -2.540 -5.379 -7.592 1.00 0.00 189 GLN A CA 1
ATOM 1176 C C . GLN A 1 74 ? -1.800 -6.663 -7.948 1.00 0.00 189 GLN A C 1
ATOM 1177 O O . GLN A 1 74 ? -2.336 -7.539 -8.625 1.00 0.00 189 GLN A O 1
ATOM 1191 N N . VAL A 1 75 ? -0.566 -6.767 -7.478 1.00 0.00 190 VAL A N 1
ATOM 1192 C CA . VAL A 1 75 ? 0.215 -7.986 -7.630 1.00 0.00 190 VAL A CA 1
ATOM 1193 C C . VAL A 1 75 ? -0.237 -9.028 -6.611 1.00 0.00 190 VAL A C 1
ATOM 1194 O O . VAL A 1 75 ? -0.251 -10.230 -6.885 1.00 0.00 190 VAL A O 1
ATOM 1207 N N . SER A 1 76 ? -0.628 -8.545 -5.442 1.00 0.00 191 SER A N 1
ATOM 1208 C CA . SER A 1 76 ? -1.051 -9.391 -4.352 1.00 0.00 191 SER A CA 1
ATOM 1209 C C . SER A 1 76 ? -2.482 -9.906 -4.565 1.00 0.00 191 SER A C 1
ATOM 1210 O O . SER A 1 76 ? -2.878 -10.933 -4.013 1.00 0.00 191 SER A O 1
ATOM 1218 N N . GLY A 1 77 ? -3.246 -9.193 -5.387 1.00 0.00 192 GLY A N 1
ATOM 1219 C CA . GLY A 1 77 ? -4.622 -9.570 -5.659 1.00 0.00 192 GLY A CA 1
ATOM 1220 C C . GLY A 1 77 ? -5.610 -8.684 -4.923 1.00 0.00 192 GLY A C 1
ATOM 1221 O O . GLY A 1 77 ? -6.766 -9.055 -4.713 1.00 0.00 192 GLY A O 1
ATOM 1225 N N . TYR A 1 78 ? -5.158 -7.501 -4.542 1.00 0.00 193 TYR A N 1
ATOM 1226 C CA . TYR A 1 78 ? -5.961 -6.584 -3.748 1.00 0.00 193 TYR A CA 1
ATOM 1227 C C . TYR A 1 78 ? -5.909 -5.196 -4.357 1.00 0.00 193 TYR A C 1
ATOM 1228 O O . TYR A 1 78 ? -5.196 -4.972 -5.332 1.00 0.00 193 TYR A O 1
ATOM 1246 N N . ALA A 1 79 ? -6.673 -4.276 -3.800 1.00 0.00 194 ALA A N 1
ATOM 1247 C CA . ALA A 1 79 ? -6.683 -2.911 -4.285 1.00 0.00 194 ALA A CA 1
ATOM 1248 C C . ALA A 1 79 ? -7.098 -1.952 -3.184 1.00 0.00 194 ALA A C 1
ATOM 1249 O O . ALA A 1 79 ? -7.825 -2.326 -2.266 1.00 0.00 194 ALA A O 1
ATOM 1256 N N . ALA A 1 80 ? -6.623 -0.723 -3.281 1.00 0.00 195 ALA A N 1
ATOM 1257 C CA . ALA A 1 80 ? -6.958 0.303 -2.315 1.00 0.00 195 ALA A CA 1
ATOM 1258 C C . ALA A 1 80 ? -8.004 1.244 -2.897 1.00 0.00 195 ALA A C 1
ATOM 1259 O O . ALA A 1 80 ? -7.777 1.876 -3.928 1.00 0.00 195 ALA A O 1
ATOM 1266 N N . ILE A 1 81 ? -9.155 1.306 -2.256 1.00 0.00 196 ILE A N 1
ATOM 1267 C CA . ILE A 1 81 ? -10.231 2.179 -2.700 1.00 0.00 196 ILE A CA 1
ATOM 1268 C C . ILE A 1 81 ? -10.491 3.255 -1.654 1.00 0.00 196 ILE A C 1
ATOM 1269 O O . ILE A 1 81 ? -11.016 2.970 -0.575 1.00 0.00 196 ILE A O 1
ATOM 1285 N N . PRO A 1 82 ? -10.090 4.500 -1.941 1.00 0.00 197 PRO A N 1
ATOM 1286 C CA . PRO A 1 82 ? -10.295 5.619 -1.025 1.00 0.00 197 PRO A CA 1
ATOM 1287 C C . PRO A 1 82 ? -11.763 5.936 -0.793 1.00 0.00 197 PRO A C 1
ATOM 1288 O O . PRO A 1 82 ? -12.476 6.377 -1.698 1.00 0.00 197 PRO A O 1
ATOM 1299 N N . ASN A 1 83 ? -12.197 5.715 0.431 1.00 0.00 198 ASN A N 1
ATOM 1300 C CA . ASN A 1 83 ? -13.545 6.034 0.851 1.00 0.00 198 ASN A CA 1
ATOM 1301 C C . ASN A 1 83 ? -13.516 7.351 1.620 1.00 0.00 198 ASN A C 1
ATOM 1302 O O . ASN A 1 83 ? -13.673 7.382 2.841 1.00 0.00 198 ASN A O 1
ATOM 1313 N N . GLY A 1 84 ? -13.276 8.436 0.904 1.00 0.00 199 GLY A N 1
ATOM 1314 C CA . GLY A 1 84 ? -13.168 9.728 1.542 1.00 0.00 199 GLY A CA 1
ATOM 1315 C C . GLY A 1 84 ? -11.790 9.947 2.137 1.00 0.00 199 GLY A C 1
ATOM 1316 O O . GLY A 1 84 ? -10.797 9.996 1.409 1.00 0.00 199 GLY A O 1
ATOM 1320 N N . GLU A 1 85 ? -11.725 10.061 3.457 1.00 0.00 200 GLU A N 1
ATOM 1321 C CA . GLU A 1 85 ? -10.455 10.278 4.145 1.00 0.00 200 GLU A CA 1
ATOM 1322 C C . GLU A 1 85 ? -9.791 8.949 4.498 1.00 0.00 200 GLU A C 1
ATOM 1323 O O . GLU A 1 85 ? -8.611 8.903 4.845 1.00 0.00 200 GLU A O 1
ATOM 1335 N N . ILE A 1 86 ? -10.561 7.874 4.422 1.00 0.00 201 ILE A N 1
ATOM 1336 C CA . ILE A 1 86 ? -10.052 6.546 4.721 1.00 0.00 201 ILE A CA 1
ATOM 1337 C C . ILE A 1 86 ? -9.951 5.715 3.454 1.00 0.00 201 ILE A C 1
ATOM 1338 O O . ILE A 1 86 ? -10.862 5.707 2.640 1.00 0.00 201 ILE A O 1
ATOM 1354 N N . ILE A 1 87 ? -8.845 5.025 3.285 1.00 0.00 202 ILE A N 1
ATOM 1355 C CA . ILE A 1 87 ? -8.644 4.198 2.109 1.00 0.00 202 ILE A CA 1
ATOM 1356 C C . ILE A 1 87 ? -8.863 2.729 2.454 1.00 0.00 202 ILE A C 1
ATOM 1357 O O . ILE A 1 87 ? -8.204 2.196 3.335 1.00 0.00 202 ILE A O 1
ATOM 1373 N N . LYS A 1 88 ? -9.775 2.076 1.759 1.00 0.00 203 LYS A N 1
ATOM 1374 C CA . LYS A 1 88 ? -10.105 0.694 2.070 1.00 0.00 203 LYS A CA 1
ATOM 1375 C C . LYS A 1 88 ? -9.414 -0.269 1.104 1.00 0.00 203 LYS A C 1
ATOM 1376 O O . LYS A 1 88 ? -9.592 -0.175 -0.105 1.00 0.00 203 LYS A O 1
ATOM 1395 N N . ILE A 1 89 ? -8.627 -1.189 1.648 1.00 0.00 204 ILE A N 1
ATOM 1396 C CA . ILE A 1 89 ? -7.939 -2.193 0.845 1.00 0.00 204 ILE A CA 1
ATOM 1397 C C . ILE A 1 89 ? -8.738 -3.489 0.861 1.00 0.00 204 ILE A C 1
ATOM 1398 O O . ILE A 1 89 ? -8.961 -4.081 1.920 1.00 0.00 204 ILE A O 1
ATOM 1414 N N . ILE A 1 90 ? -9.185 -3.912 -0.310 1.00 0.00 205 ILE A N 1
ATOM 1415 C CA . ILE A 1 90 ? -9.973 -5.127 -0.431 1.00 0.00 205 ILE A CA 1
ATOM 1416 C C . ILE A 1 90 ? -9.421 -6.005 -1.552 1.00 0.00 205 ILE A C 1
ATOM 1417 O O . ILE A 1 90 ? -8.650 -5.534 -2.390 1.00 0.00 205 ILE A O 1
ATOM 1433 N N . PRO A 1 91 ? -9.789 -7.295 -1.575 1.00 0.00 206 PRO A N 1
ATOM 1434 C CA . PRO A 1 91 ? -9.351 -8.225 -2.612 1.00 0.00 206 PRO A CA 1
ATOM 1435 C C . PRO A 1 91 ? -10.071 -7.975 -3.926 1.00 0.00 206 PRO A C 1
ATOM 1436 O O . PRO A 1 91 ? -11.199 -8.423 -4.112 1.00 0.00 206 PRO A O 1
ATOM 1447 N N . ASN A 1 92 ? -9.409 -7.276 -4.843 1.00 0.00 207 ASN A N 1
ATOM 1448 C CA . ASN A 1 92 ? -10.016 -6.914 -6.124 1.00 0.00 207 ASN A CA 1
ATOM 1449 C C . ASN A 1 92 ? -10.281 -8.156 -6.963 1.00 0.00 207 ASN A C 1
ATOM 1450 O O . ASN A 1 92 ? -10.995 -8.117 -7.965 1.00 0.00 207 ASN A O 1
ATOM 1461 N N . ILE A 1 93 ? -9.708 -9.257 -6.522 1.00 0.00 208 ILE A N 1
ATOM 1462 C CA . ILE A 1 93 ? -9.895 -10.548 -7.167 1.00 0.00 208 ILE A CA 1
ATOM 1463 C C . ILE A 1 93 ? -11.273 -11.110 -6.858 1.00 0.00 208 ILE A C 1
ATOM 1464 O O . ILE A 1 93 ? -11.760 -12.021 -7.527 1.00 0.00 208 ILE A O 1
ATOM 1480 N N . ASP A 1 94 ? -11.902 -10.529 -5.857 1.00 0.00 209 ASP A N 1
ATOM 1481 C CA . ASP A 1 94 ? -13.225 -10.952 -5.419 1.00 0.00 209 ASP A CA 1
ATOM 1482 C C . ASP A 1 94 ? -14.188 -9.772 -5.438 1.00 0.00 209 ASP A C 1
ATOM 1483 O O . ASP A 1 94 ? -15.344 -9.897 -5.846 1.00 0.00 209 ASP A O 1
ATOM 1492 N N . ALA A 1 95 ? -13.695 -8.624 -5.005 1.00 0.00 210 ALA A N 1
ATOM 1493 C CA . ALA A 1 95 ? -14.490 -7.413 -4.953 1.00 0.00 210 ALA A CA 1
ATOM 1494 C C . ALA A 1 95 ? -13.688 -6.218 -5.451 1.00 0.00 210 ALA A C 1
ATOM 1495 O O . ALA A 1 95 ? -12.626 -5.912 -4.917 1.00 0.00 210 ALA A O 1
ATOM 1502 N N . LYS A 1 96 ? -14.188 -5.562 -6.486 1.00 0.00 211 LYS A N 1
ATOM 1503 C CA . LYS A 1 96 ? -13.568 -4.343 -6.993 1.00 0.00 211 LYS A CA 1
ATOM 1504 C C . LYS A 1 96 ? -14.406 -3.128 -6.619 1.00 0.00 211 LYS A C 1
ATOM 1505 O O . LYS A 1 96 ? -13.877 -2.084 -6.239 1.00 0.00 211 LYS A O 1
ATOM 1524 N N . THR A 1 97 ? -15.717 -3.277 -6.730 1.00 0.00 212 THR A N 1
ATOM 1525 C CA . THR A 1 97 ? -16.644 -2.204 -6.415 1.00 0.00 212 THR A CA 1
ATOM 1526 C C . THR A 1 97 ? -17.748 -2.702 -5.490 1.00 0.00 212 THR A C 1
ATOM 1527 O O . THR A 1 97 ? -17.859 -2.244 -4.353 1.00 0.00 212 THR A O 1
ATOM 1538 N N . GLN A 1 98 ? -18.543 -3.651 -5.986 1.00 0.00 213 GLN A N 1
ATOM 1539 C CA . GLN A 1 98 ? -19.630 -4.256 -5.214 1.00 0.00 213 GLN A CA 1
ATOM 1540 C C . GLN A 1 98 ? -20.675 -3.220 -4.823 1.00 0.00 213 GLN A C 1
ATOM 1541 O O . GLN A 1 98 ? -20.698 -2.739 -3.687 1.00 0.00 213 GLN A O 1
ATOM 1555 N N . SER A 1 99 ? -21.525 -2.873 -5.779 1.00 0.00 214 SER A N 1
ATOM 1556 C CA . SER A 1 99 ? -22.620 -1.943 -5.546 1.00 0.00 214 SER A CA 1
ATOM 1557 C C . SER A 1 99 ? -23.508 -2.444 -4.407 1.00 0.00 214 SER A C 1
ATOM 1558 O O . SER A 1 99 ? -24.082 -3.531 -4.494 1.00 0.00 214 SER A O 1
ATOM 1566 N N . PRO A 1 100 ? -23.615 -1.666 -3.321 1.00 0.00 215 PRO A N 1
ATOM 1567 C CA . PRO A 1 100 ? -24.396 -2.054 -2.145 1.00 0.00 215 PRO A CA 1
ATOM 1568 C C . PRO A 1 100 ? -25.894 -1.889 -2.374 1.00 0.00 215 PRO A C 1
ATOM 1569 O O . PRO A 1 100 ? -26.324 -1.261 -3.344 1.00 0.00 215 PRO A O 1
ATOM 1580 N N . ASP A 1 101 ? -26.685 -2.452 -1.466 1.00 0.00 216 ASP A N 1
ATOM 1581 C CA . ASP A 1 101 ? -28.142 -2.405 -1.577 1.00 0.00 216 ASP A CA 1
ATOM 1582 C C . ASP A 1 101 ? -28.672 -1.031 -1.173 1.00 0.00 216 ASP A C 1
ATOM 1583 O O . ASP A 1 101 ? -29.874 -0.777 -1.222 1.00 0.00 216 ASP A O 1
ATOM 1592 N N . LEU A 1 102 ? -27.762 -0.149 -0.778 1.00 0.00 217 LEU A N 1
ATOM 1593 C CA . LEU A 1 102 ? -28.110 1.231 -0.458 1.00 0.00 217 LEU A CA 1
ATOM 1594 C C . LEU A 1 102 ? -27.853 2.123 -1.663 1.00 0.00 217 LEU A C 1
ATOM 1595 O O . LEU A 1 102 ? -27.407 3.263 -1.528 1.00 0.00 217 LEU A O 1
ATOM 1611 N N . LEU A 1 103 ? -28.125 1.594 -2.847 1.00 0.00 218 LEU A N 1
ATOM 1612 C CA . LEU A 1 103 ? -27.903 2.330 -4.080 1.00 0.00 218 LEU A CA 1
ATOM 1613 C C . LEU A 1 103 ? -29.239 2.615 -4.760 1.00 0.00 218 LEU A C 1
ATOM 1614 O O . LEU A 1 103 ? -29.301 2.936 -5.945 1.00 0.00 218 LEU A O 1
ATOM 1630 N N . SER A 1 104 ? -30.309 2.505 -3.989 1.00 0.00 219 SER A N 1
ATOM 1631 C CA . SER A 1 104 ? -31.647 2.729 -4.506 1.00 0.00 219 SER A CA 1
ATOM 1632 C C . SER A 1 104 ? -32.087 4.159 -4.201 1.00 0.00 219 SER A C 1
ATOM 1633 O O . SER A 1 104 ? -33.217 4.558 -4.491 1.00 0.00 219 SER A O 1
ATOM 1641 N N . GLY A 1 105 ? -31.179 4.931 -3.621 1.00 0.00 220 GLY A N 1
ATOM 1642 C CA . GLY A 1 105 ? -31.485 6.294 -3.254 1.00 0.00 220 GLY A CA 1
ATOM 1643 C C . GLY A 1 105 ? -32.177 6.364 -1.915 1.00 0.00 220 GLY A C 1
ATOM 1644 O O . GLY A 1 105 ? -31.862 5.595 -1.004 1.00 0.00 220 GLY A O 1
ATOM 1648 N N . MET A 1 106 ? -33.116 7.281 -1.789 1.00 0.00 221 MET A N 1
ATOM 1649 C CA . MET A 1 106 ? -33.904 7.401 -0.574 1.00 0.00 221 MET A CA 1
ATOM 1650 C C . MET A 1 106 ? -35.268 6.765 -0.781 1.00 0.00 221 MET A C 1
ATOM 1651 O O . MET A 1 106 ? -35.835 6.190 0.149 1.00 0.00 221 MET A O 1
ATOM 1665 N N . LYS A 1 107 ? -35.763 6.844 -2.016 1.00 0.00 222 LYS A N 1
ATOM 1666 C CA . LYS A 1 107 ? -37.088 6.336 -2.370 1.00 0.00 222 LYS A CA 1
ATOM 1667 C C . LYS A 1 107 ? -38.169 7.050 -1.574 1.00 0.00 222 LYS A C 1
ATOM 1668 O O . LYS A 1 107 ? -38.544 6.624 -0.479 1.00 0.00 222 LYS A O 1
ATOM 1687 N N . SER A 1 108 ? -38.658 8.140 -2.135 1.00 0.00 223 SER A N 1
ATOM 1688 C CA . SER A 1 108 ? -39.669 8.954 -1.487 1.00 0.00 223 SER A CA 1
ATOM 1689 C C . SER A 1 108 ? -41.011 8.804 -2.200 1.00 0.00 223 SER A C 1
ATOM 1690 O O . SER A 1 108 ? -41.243 9.425 -3.240 1.00 0.00 223 SER A O 1
ATOM 1698 N N . PRO A 1 109 ? -41.904 7.962 -1.658 1.00 0.00 224 PRO A N 1
ATOM 1699 C CA . PRO A 1 109 ? -43.243 7.757 -2.217 1.00 0.00 224 PRO A CA 1
ATOM 1700 C C . PRO A 1 109 ? -44.085 9.026 -2.116 1.00 0.00 224 PRO A C 1
ATOM 1701 O O . PRO A 1 109 ? -44.109 9.681 -1.071 1.00 0.00 224 PRO A O 1
ATOM 1712 N N . PRO A 1 110 ? -44.774 9.399 -3.211 1.00 0.00 225 PRO A N 1
ATOM 1713 C CA . PRO A 1 110 ? -45.612 10.603 -3.254 1.00 0.00 225 PRO A CA 1
ATOM 1714 C C . PRO A 1 110 ? -46.734 10.567 -2.224 1.00 0.00 225 PRO A C 1
ATOM 1715 O O . PRO A 1 110 ? -47.147 11.607 -1.707 1.00 0.00 225 PRO A O 1
ATOM 1726 N N . ARG A 1 111 ? -47.224 9.370 -1.932 1.00 0.00 226 ARG A N 1
ATOM 1727 C CA . ARG A 1 111 ? -48.273 9.193 -0.943 1.00 0.00 226 ARG A CA 1
ATOM 1728 C C . ARG A 1 111 ? -48.208 7.782 -0.367 1.00 0.00 226 ARG A C 1
ATOM 1729 O O . ARG A 1 111 ? -47.414 7.558 0.567 1.00 0.00 226 ARG A O 1
ATOM 1751 N N . MET A 1 1 ? 13.700 29.636 -32.143 1.00 0.00 116 MET A N 2
ATOM 1752 C CA . MET A 1 1 ? 12.452 30.347 -32.493 1.00 0.00 116 MET A CA 2
ATOM 1753 C C . MET A 1 1 ? 11.606 30.598 -31.252 1.00 0.00 116 MET A C 2
ATOM 1754 O O . MET A 1 1 ? 11.483 31.733 -30.800 1.00 0.00 116 MET A O 2
ATOM 1770 N N . ALA A 1 2 ? 11.034 29.537 -30.695 1.00 0.00 117 ALA A N 2
ATOM 1771 C CA . ALA A 1 2 ? 10.200 29.661 -29.504 1.00 0.00 117 ALA A CA 2
ATOM 1772 C C . ALA A 1 2 ? 10.290 28.407 -28.643 1.00 0.00 117 ALA A C 2
ATOM 1773 O O . ALA A 1 2 ? 10.258 28.479 -27.415 1.00 0.00 117 ALA A O 2
ATOM 1780 N N . HIS A 1 3 ? 10.406 27.258 -29.294 1.00 0.00 118 HIS A N 2
ATOM 1781 C CA . HIS A 1 3 ? 10.530 25.988 -28.589 1.00 0.00 118 HIS A CA 2
ATOM 1782 C C . HIS A 1 3 ? 11.942 25.819 -28.040 1.00 0.00 118 HIS A C 2
ATOM 1783 O O . HIS A 1 3 ? 12.834 25.350 -28.744 1.00 0.00 118 HIS A O 2
ATOM 1798 N N . HIS A 1 4 ? 12.145 26.222 -26.795 1.00 0.00 119 HIS A N 2
ATOM 1799 C CA . HIS A 1 4 ? 13.434 26.042 -26.135 1.00 0.00 119 HIS A CA 2
ATOM 1800 C C . HIS A 1 4 ? 13.412 24.792 -25.270 1.00 0.00 119 HIS A C 2
ATOM 1801 O O . HIS A 1 4 ? 12.458 24.574 -24.524 1.00 0.00 119 HIS A O 2
ATOM 1816 N N . HIS A 1 5 ? 14.460 23.975 -25.384 1.00 0.00 120 HIS A N 2
ATOM 1817 C CA . HIS A 1 5 ? 14.615 22.776 -24.560 1.00 0.00 120 HIS A CA 2
ATOM 1818 C C . HIS A 1 5 ? 13.387 21.871 -24.689 1.00 0.00 120 HIS A C 2
ATOM 1819 O O . HIS A 1 5 ? 12.589 21.741 -23.759 1.00 0.00 120 HIS A O 2
ATOM 1834 N N . HIS A 1 6 ? 13.240 21.251 -25.853 1.00 0.00 121 HIS A N 2
ATOM 1835 C CA . HIS A 1 6 ? 12.068 20.430 -26.134 1.00 0.00 121 HIS A CA 2
ATOM 1836 C C . HIS A 1 6 ? 12.470 19.046 -26.647 1.00 0.00 121 HIS A C 2
ATOM 1837 O O . HIS A 1 6 ? 12.264 18.706 -27.813 1.00 0.00 121 HIS A O 2
ATOM 1852 N N . HIS A 1 7 ? 13.071 18.262 -25.765 1.00 0.00 122 HIS A N 2
ATOM 1853 C CA . HIS A 1 7 ? 13.386 16.868 -26.061 1.00 0.00 122 HIS A CA 2
ATOM 1854 C C . HIS A 1 7 ? 12.848 15.963 -24.962 1.00 0.00 122 HIS A C 2
ATOM 1855 O O . HIS A 1 7 ? 12.636 14.772 -25.189 1.00 0.00 122 HIS A O 2
ATOM 1870 N N . HIS A 1 8 ? 12.618 16.542 -23.789 1.00 0.00 123 HIS A N 2
ATOM 1871 C CA . HIS A 1 8 ? 12.073 15.818 -22.641 1.00 0.00 123 HIS A CA 2
ATOM 1872 C C . HIS A 1 8 ? 12.784 14.493 -22.409 1.00 0.00 123 HIS A C 2
ATOM 1873 O O . HIS A 1 8 ? 12.225 13.413 -22.631 1.00 0.00 123 HIS A O 2
ATOM 1888 N N . VAL A 1 9 ? 14.024 14.591 -21.965 1.00 0.00 124 VAL A N 2
ATOM 1889 C CA . VAL A 1 9 ? 14.782 13.430 -21.526 1.00 0.00 124 VAL A CA 2
ATOM 1890 C C . VAL A 1 9 ? 14.476 13.171 -20.059 1.00 0.00 124 VAL A C 2
ATOM 1891 O O . VAL A 1 9 ? 15.041 12.279 -19.422 1.00 0.00 124 VAL A O 2
ATOM 1904 N N . ASP A 1 10 ? 13.572 13.986 -19.545 1.00 0.00 125 ASP A N 2
ATOM 1905 C CA . ASP A 1 10 ? 13.107 13.897 -18.174 1.00 0.00 125 ASP A CA 2
ATOM 1906 C C . ASP A 1 10 ? 11.819 13.084 -18.118 1.00 0.00 125 ASP A C 2
ATOM 1907 O O . ASP A 1 10 ? 11.016 13.120 -19.053 1.00 0.00 125 ASP A O 2
ATOM 1916 N N . ASP A 1 11 ? 11.636 12.339 -17.037 1.00 0.00 126 ASP A N 2
ATOM 1917 C CA . ASP A 1 11 ? 10.430 11.539 -16.854 1.00 0.00 126 ASP A CA 2
ATOM 1918 C C . ASP A 1 11 ? 9.990 11.544 -15.399 1.00 0.00 126 ASP A C 2
ATOM 1919 O O . ASP A 1 11 ? 8.918 12.051 -15.060 1.00 0.00 126 ASP A O 2
ATOM 1928 N N . ASP A 1 12 ? 10.828 10.992 -14.538 1.00 0.00 127 ASP A N 2
ATOM 1929 C CA . ASP A 1 12 ? 10.482 10.816 -13.136 1.00 0.00 127 ASP A CA 2
ATOM 1930 C C . ASP A 1 12 ? 11.721 10.920 -12.258 1.00 0.00 127 ASP A C 2
ATOM 1931 O O . ASP A 1 12 ? 12.757 10.334 -12.566 1.00 0.00 127 ASP A O 2
ATOM 1940 N N . ASP A 1 13 ? 11.615 11.672 -11.173 1.00 0.00 128 ASP A N 2
ATOM 1941 C CA . ASP A 1 13 ? 12.720 11.816 -10.233 1.00 0.00 128 ASP A CA 2
ATOM 1942 C C . ASP A 1 13 ? 12.254 11.510 -8.818 1.00 0.00 128 ASP A C 2
ATOM 1943 O O . ASP A 1 13 ? 11.506 12.284 -8.220 1.00 0.00 128 ASP A O 2
ATOM 1952 N N . LYS A 1 14 ? 12.685 10.378 -8.290 1.00 0.00 129 LYS A N 2
ATOM 1953 C CA . LYS A 1 14 ? 12.347 10.001 -6.927 1.00 0.00 129 LYS A CA 2
ATOM 1954 C C . LYS A 1 14 ? 13.596 9.933 -6.060 1.00 0.00 129 LYS A C 2
ATOM 1955 O O . LYS A 1 14 ? 14.353 8.964 -6.123 1.00 0.00 129 LYS A O 2
ATOM 1974 N N . MET A 1 15 ? 13.817 10.966 -5.269 1.00 0.00 130 MET A N 2
ATOM 1975 C CA . MET A 1 15 ? 14.932 10.982 -4.337 1.00 0.00 130 MET A CA 2
ATOM 1976 C C . MET A 1 15 ? 14.437 11.341 -2.943 1.00 0.00 130 MET A C 2
ATOM 1977 O O . MET A 1 15 ? 14.630 12.461 -2.464 1.00 0.00 130 MET A O 2
ATOM 1991 N N . GLY A 1 16 ? 13.768 10.392 -2.308 1.00 0.00 131 GLY A N 2
ATOM 1992 C CA . GLY A 1 16 ? 13.298 10.599 -0.958 1.00 0.00 131 GLY A CA 2
ATOM 1993 C C . GLY A 1 16 ? 14.363 10.280 0.069 1.00 0.00 131 GLY A C 2
ATOM 1994 O O . GLY A 1 16 ? 15.560 10.393 -0.207 1.00 0.00 131 GLY A O 2
ATOM 1998 N N . SER A 1 17 ? 13.937 9.861 1.246 1.00 0.00 132 SER A N 2
ATOM 1999 C CA . SER A 1 17 ? 14.859 9.566 2.325 1.00 0.00 132 SER A CA 2
ATOM 2000 C C . SER A 1 17 ? 14.839 8.077 2.671 1.00 0.00 132 SER A C 2
ATOM 2001 O O . SER A 1 17 ? 15.768 7.561 3.292 1.00 0.00 132 SER A O 2
ATOM 2009 N N . LYS A 1 18 ? 13.787 7.383 2.257 1.00 0.00 133 LYS A N 2
ATOM 2010 C CA . LYS A 1 18 ? 13.607 5.990 2.641 1.00 0.00 133 LYS A CA 2
ATOM 2011 C C . LYS A 1 18 ? 13.481 5.076 1.427 1.00 0.00 133 LYS A C 2
ATOM 2012 O O . LYS A 1 18 ? 12.506 5.145 0.680 1.00 0.00 133 LYS A O 2
ATOM 2031 N N . LEU A 1 19 ? 14.496 4.247 1.226 1.00 0.00 134 LEU A N 2
ATOM 2032 C CA . LEU A 1 19 ? 14.465 3.215 0.196 1.00 0.00 134 LEU A CA 2
ATOM 2033 C C . LEU A 1 19 ? 13.489 2.109 0.582 1.00 0.00 134 LEU A C 2
ATOM 2034 O O . LEU A 1 19 ? 13.404 1.727 1.749 1.00 0.00 134 LEU A O 2
ATOM 2050 N N . TRP A 1 20 ? 12.751 1.601 -0.393 1.00 0.00 135 TRP A N 2
ATOM 2051 C CA . TRP A 1 20 ? 11.759 0.572 -0.130 1.00 0.00 135 TRP A CA 2
ATOM 2052 C C . TRP A 1 20 ? 12.149 -0.761 -0.756 1.00 0.00 135 TRP A C 2
ATOM 2053 O O . TRP A 1 20 ? 12.038 -0.964 -1.968 1.00 0.00 135 TRP A O 2
ATOM 2074 N N . ASN A 1 21 ? 12.634 -1.650 0.097 1.00 0.00 136 ASN A N 2
ATOM 2075 C CA . ASN A 1 21 ? 12.966 -3.014 -0.282 1.00 0.00 136 ASN A CA 2
ATOM 2076 C C . ASN A 1 21 ? 12.498 -3.950 0.823 1.00 0.00 136 ASN A C 2
ATOM 2077 O O . ASN A 1 21 ? 13.240 -4.259 1.758 1.00 0.00 136 ASN A O 2
ATOM 2088 N N . LEU A 1 22 ? 11.252 -4.366 0.714 1.00 0.00 137 LEU A N 2
ATOM 2089 C CA . LEU A 1 22 ? 10.625 -5.212 1.714 1.00 0.00 137 LEU A CA 2
ATOM 2090 C C . LEU A 1 22 ? 10.582 -6.651 1.222 1.00 0.00 137 LEU A C 2
ATOM 2091 O O . LEU A 1 22 ? 10.693 -6.904 0.023 1.00 0.00 137 LEU A O 2
ATOM 2107 N N . ARG A 1 23 ? 10.438 -7.589 2.141 1.00 0.00 138 ARG A N 2
ATOM 2108 C CA . ARG A 1 23 ? 10.363 -8.997 1.785 1.00 0.00 138 ARG A CA 2
ATOM 2109 C C . ARG A 1 23 ? 9.030 -9.592 2.215 1.00 0.00 138 ARG A C 2
ATOM 2110 O O . ARG A 1 23 ? 8.484 -9.208 3.246 1.00 0.00 138 ARG A O 2
ATOM 2131 N N . ASN A 1 24 ? 8.539 -10.524 1.385 1.00 0.00 139 ASN A N 2
ATOM 2132 C CA . ASN A 1 24 ? 7.206 -11.148 1.510 1.00 0.00 139 ASN A CA 2
ATOM 2133 C C . ASN A 1 24 ? 6.741 -11.286 2.956 1.00 0.00 139 ASN A C 2
ATOM 2134 O O . ASN A 1 24 ? 7.127 -12.225 3.653 1.00 0.00 139 ASN A O 2
ATOM 2145 N N . ALA A 1 25 ? 5.899 -10.362 3.394 1.00 0.00 140 ALA A N 2
ATOM 2146 C CA . ALA A 1 25 ? 5.387 -10.383 4.756 1.00 0.00 140 ALA A CA 2
ATOM 2147 C C . ALA A 1 25 ? 3.871 -10.302 4.762 1.00 0.00 140 ALA A C 2
ATOM 2148 O O . ALA A 1 25 ? 3.249 -10.215 3.703 1.00 0.00 140 ALA A O 2
ATOM 2155 N N . ASP A 1 26 ? 3.284 -10.335 5.952 1.00 0.00 141 ASP A N 2
ATOM 2156 C CA . ASP A 1 26 ? 1.833 -10.263 6.100 1.00 0.00 141 ASP A CA 2
ATOM 2157 C C . ASP A 1 26 ? 1.301 -8.977 5.478 1.00 0.00 141 ASP A C 2
ATOM 2158 O O . ASP A 1 26 ? 1.863 -7.897 5.667 1.00 0.00 141 ASP A O 2
ATOM 2167 N N . ILE A 1 27 ? 0.219 -9.115 4.724 1.00 0.00 142 ILE A N 2
ATOM 2168 C CA . ILE A 1 27 ? -0.372 -8.002 3.997 1.00 0.00 142 ILE A CA 2
ATOM 2169 C C . ILE A 1 27 ? -0.784 -6.859 4.924 1.00 0.00 142 ILE A C 2
ATOM 2170 O O . ILE A 1 27 ? -0.570 -5.695 4.596 1.00 0.00 142 ILE A O 2
ATOM 2186 N N . ARG A 1 28 ? -1.339 -7.177 6.090 1.00 0.00 143 ARG A N 2
ATOM 2187 C CA . ARG A 1 28 ? -1.774 -6.135 7.015 1.00 0.00 143 ARG A CA 2
ATOM 2188 C C . ARG A 1 28 ? -0.568 -5.414 7.587 1.00 0.00 143 ARG A C 2
ATOM 2189 O O . ARG A 1 28 ? -0.642 -4.237 7.941 1.00 0.00 143 ARG A O 2
ATOM 2210 N N . ALA A 1 29 ? 0.552 -6.122 7.649 1.00 0.00 144 ALA A N 2
ATOM 2211 C CA . ALA A 1 29 ? 1.779 -5.552 8.166 1.00 0.00 144 ALA A CA 2
ATOM 2212 C C . ALA A 1 29 ? 2.297 -4.498 7.205 1.00 0.00 144 ALA A C 2
ATOM 2213 O O . ALA A 1 29 ? 2.862 -3.491 7.619 1.00 0.00 144 ALA A O 2
ATOM 2220 N N . VAL A 1 30 ? 2.069 -4.731 5.917 1.00 0.00 145 VAL A N 2
ATOM 2221 C CA . VAL A 1 30 ? 2.504 -3.809 4.879 1.00 0.00 145 VAL A CA 2
ATOM 2222 C C . VAL A 1 30 ? 1.522 -2.655 4.733 1.00 0.00 145 VAL A C 2
ATOM 2223 O O . VAL A 1 30 ? 1.918 -1.523 4.471 1.00 0.00 145 VAL A O 2
ATOM 2236 N N . ILE A 1 31 ? 0.240 -2.942 4.901 1.00 0.00 146 ILE A N 2
ATOM 2237 C CA . ILE A 1 31 ? -0.774 -1.902 4.833 1.00 0.00 146 ILE A CA 2
ATOM 2238 C C . ILE A 1 31 ? -0.581 -0.917 5.988 1.00 0.00 146 ILE A C 2
ATOM 2239 O O . ILE A 1 31 ? -0.833 0.278 5.853 1.00 0.00 146 ILE A O 2
ATOM 2255 N N . ALA A 1 32 ? -0.100 -1.423 7.116 1.00 0.00 147 ALA A N 2
ATOM 2256 C CA . ALA A 1 32 ? 0.280 -0.567 8.233 1.00 0.00 147 ALA A CA 2
ATOM 2257 C C . ALA A 1 32 ? 1.651 0.058 7.974 1.00 0.00 147 ALA A C 2
ATOM 2258 O O . ALA A 1 32 ? 1.910 1.203 8.346 1.00 0.00 147 ALA A O 2
ATOM 2265 N N . GLU A 1 33 ? 2.514 -0.717 7.327 1.00 0.00 148 GLU A N 2
ATOM 2266 C CA . GLU A 1 33 ? 3.854 -0.286 6.926 1.00 0.00 148 GLU A CA 2
ATOM 2267 C C . GLU A 1 33 ? 3.780 0.989 6.092 1.00 0.00 148 GLU A C 2
ATOM 2268 O O . GLU A 1 33 ? 4.379 2.007 6.439 1.00 0.00 148 GLU A O 2
ATOM 2280 N N . VAL A 1 34 ? 3.021 0.931 5.005 1.00 0.00 149 VAL A N 2
ATOM 2281 C CA . VAL A 1 34 ? 2.833 2.085 4.140 1.00 0.00 149 VAL A CA 2
ATOM 2282 C C . VAL A 1 34 ? 2.155 3.225 4.902 1.00 0.00 149 VAL A C 2
ATOM 2283 O O . VAL A 1 34 ? 2.538 4.387 4.765 1.00 0.00 149 VAL A O 2
ATOM 2296 N N . SER A 1 35 ? 1.170 2.879 5.725 1.00 0.00 150 SER A N 2
ATOM 2297 C CA . SER A 1 35 ? 0.445 3.856 6.530 1.00 0.00 150 SER A CA 2
ATOM 2298 C C . SER A 1 35 ? 1.387 4.611 7.460 1.00 0.00 150 SER A C 2
ATOM 2299 O O . SER A 1 35 ? 1.206 5.801 7.708 1.00 0.00 150 SER A O 2
ATOM 2307 N N . ARG A 1 36 ? 2.399 3.910 7.950 1.00 0.00 151 ARG A N 2
ATOM 2308 C CA . ARG A 1 36 ? 3.345 4.472 8.902 1.00 0.00 151 ARG A CA 2
ATOM 2309 C C . ARG A 1 36 ? 4.073 5.676 8.307 1.00 0.00 151 ARG A C 2
ATOM 2310 O O . ARG A 1 36 ? 4.327 6.666 8.995 1.00 0.00 151 ARG A O 2
ATOM 2331 N N . ILE A 1 37 ? 4.401 5.588 7.024 1.00 0.00 152 ILE A N 2
ATOM 2332 C CA . ILE A 1 37 ? 5.112 6.664 6.340 1.00 0.00 152 ILE A CA 2
ATOM 2333 C C . ILE A 1 37 ? 4.137 7.649 5.692 1.00 0.00 152 ILE A C 2
ATOM 2334 O O . ILE A 1 37 ? 4.302 8.864 5.799 1.00 0.00 152 ILE A O 2
ATOM 2350 N N . THR A 1 38 ? 3.119 7.117 5.021 1.00 0.00 153 THR A N 2
ATOM 2351 C CA . THR A 1 38 ? 2.173 7.944 4.280 1.00 0.00 153 THR A CA 2
ATOM 2352 C C . THR A 1 38 ? 1.277 8.755 5.216 1.00 0.00 153 THR A C 2
ATOM 2353 O O . THR A 1 38 ? 0.870 9.874 4.896 1.00 0.00 153 THR A O 2
ATOM 2364 N N . GLY A 1 39 ? 0.981 8.180 6.376 1.00 0.00 154 GLY A N 2
ATOM 2365 C CA . GLY A 1 39 ? 0.113 8.831 7.333 1.00 0.00 154 GLY A CA 2
ATOM 2366 C C . GLY A 1 39 ? -1.349 8.674 6.970 1.00 0.00 154 GLY A C 2
ATOM 2367 O O . GLY A 1 39 ? -2.207 9.375 7.510 1.00 0.00 154 GLY A O 2
ATOM 2371 N N . LYS A 1 40 ? -1.631 7.744 6.066 1.00 0.00 155 LYS A N 2
ATOM 2372 C CA . LYS A 1 40 ? -2.979 7.561 5.546 1.00 0.00 155 LYS A CA 2
ATOM 2373 C C . LYS A 1 40 ? -3.706 6.453 6.297 1.00 0.00 155 LYS A C 2
ATOM 2374 O O . LYS A 1 40 ? -3.087 5.506 6.779 1.00 0.00 155 LYS A O 2
ATOM 2393 N N . ASN A 1 41 ? -5.019 6.578 6.383 1.00 0.00 156 ASN A N 2
ATOM 2394 C CA . ASN A 1 41 ? -5.842 5.627 7.123 1.00 0.00 156 ASN A CA 2
ATOM 2395 C C . ASN A 1 41 ? -6.325 4.524 6.199 1.00 0.00 156 ASN A C 2
ATOM 2396 O O . ASN A 1 41 ? -6.814 4.801 5.105 1.00 0.00 156 ASN A O 2
ATOM 2407 N N . PHE A 1 42 ? -6.211 3.280 6.636 1.00 0.00 157 PHE A N 2
ATOM 2408 C CA . PHE A 1 42 ? -6.562 2.152 5.787 1.00 0.00 157 PHE A CA 2
ATOM 2409 C C . PHE A 1 42 ? -7.538 1.203 6.469 1.00 0.00 157 PHE A C 2
ATOM 2410 O O . PHE A 1 42 ? -7.339 0.795 7.613 1.00 0.00 157 PHE A O 2
ATOM 2427 N N . VAL A 1 43 ? -8.601 0.871 5.751 1.00 0.00 158 VAL A N 2
ATOM 2428 C CA . VAL A 1 43 ? -9.568 -0.122 6.190 1.00 0.00 158 VAL A CA 2
ATOM 2429 C C . VAL A 1 43 ? -9.278 -1.440 5.489 1.00 0.00 158 VAL A C 2
ATOM 2430 O O . VAL A 1 43 ? -9.283 -1.506 4.264 1.00 0.00 158 VAL A O 2
ATOM 2443 N N . ILE A 1 44 ? -9.009 -2.478 6.256 1.00 0.00 159 ILE A N 2
ATOM 2444 C CA . ILE A 1 44 ? -8.633 -3.759 5.682 1.00 0.00 159 ILE A CA 2
ATOM 2445 C C . ILE A 1 44 ? -9.763 -4.774 5.820 1.00 0.00 159 ILE A C 2
ATOM 2446 O O . ILE A 1 44 ? -10.152 -5.131 6.933 1.00 0.00 159 ILE A O 2
ATOM 2462 N N . ASP A 1 45 ? -10.299 -5.214 4.686 1.00 0.00 160 ASP A N 2
ATOM 2463 C CA . ASP A 1 45 ? -11.323 -6.259 4.667 1.00 0.00 160 ASP A CA 2
ATOM 2464 C C . ASP A 1 45 ? -10.763 -7.555 5.251 1.00 0.00 160 ASP A C 2
ATOM 2465 O O . ASP A 1 45 ? -9.606 -7.902 5.011 1.00 0.00 160 ASP A O 2
ATOM 2474 N N . PRO A 1 46 ? -11.573 -8.267 6.050 1.00 0.00 161 PRO A N 2
ATOM 2475 C CA . PRO A 1 46 ? -11.187 -9.550 6.660 1.00 0.00 161 PRO A CA 2
ATOM 2476 C C . PRO A 1 46 ? -10.641 -10.576 5.661 1.00 0.00 161 PRO A C 2
ATOM 2477 O O . PRO A 1 46 ? -9.913 -11.488 6.050 1.00 0.00 161 PRO A O 2
ATOM 2488 N N . ARG A 1 47 ? -10.991 -10.434 4.383 1.00 0.00 162 ARG A N 2
ATOM 2489 C CA . ARG A 1 47 ? -10.533 -11.369 3.355 1.00 0.00 162 ARG A CA 2
ATOM 2490 C C . ARG A 1 47 ? -9.135 -11.018 2.852 1.00 0.00 162 ARG A C 2
ATOM 2491 O O . ARG A 1 47 ? -8.517 -11.797 2.121 1.00 0.00 162 ARG A O 2
ATOM 2512 N N . VAL A 1 48 ? -8.644 -9.844 3.224 1.00 0.00 163 VAL A N 2
ATOM 2513 C CA . VAL A 1 48 ? -7.328 -9.404 2.781 1.00 0.00 163 VAL A CA 2
ATOM 2514 C C . VAL A 1 48 ? -6.238 -10.109 3.580 1.00 0.00 163 VAL A C 2
ATOM 2515 O O . VAL A 1 48 ? -5.873 -9.676 4.674 1.00 0.00 163 VAL A O 2
ATOM 2528 N N . GLN A 1 49 ? -5.731 -11.204 3.025 1.00 0.00 164 GLN A N 2
ATOM 2529 C CA . GLN A 1 49 ? -4.728 -12.015 3.696 1.00 0.00 164 GLN A CA 2
ATOM 2530 C C . GLN A 1 49 ? -3.794 -12.668 2.681 1.00 0.00 164 GLN A C 2
ATOM 2531 O O . GLN A 1 49 ? -4.188 -13.577 1.946 1.00 0.00 164 GLN A O 2
ATOM 2545 N N . GLY A 1 50 ? -2.563 -12.192 2.651 1.00 0.00 165 GLY A N 2
ATOM 2546 C CA . GLY A 1 50 ? -1.566 -12.716 1.746 1.00 0.00 165 GLY A CA 2
ATOM 2547 C C . GLY A 1 50 ? -0.206 -12.138 2.057 1.00 0.00 165 GLY A C 2
ATOM 2548 O O . GLY A 1 50 ? -0.018 -11.541 3.119 1.00 0.00 165 GLY A O 2
ATOM 2552 N N . LYS A 1 51 ? 0.739 -12.298 1.144 1.00 0.00 166 LYS A N 2
ATOM 2553 C CA . LYS A 1 51 ? 2.081 -11.770 1.352 1.00 0.00 166 LYS A CA 2
ATOM 2554 C C . LYS A 1 51 ? 2.360 -10.599 0.426 1.00 0.00 166 LYS A C 2
ATOM 2555 O O . LYS A 1 51 ? 2.084 -10.654 -0.773 1.00 0.00 166 LYS A O 2
ATOM 2574 N N . VAL A 1 52 ? 2.912 -9.544 0.998 1.00 0.00 167 VAL A N 2
ATOM 2575 C CA . VAL A 1 52 ? 3.225 -8.335 0.258 1.00 0.00 167 VAL A CA 2
ATOM 2576 C C . VAL A 1 52 ? 4.656 -7.887 0.548 1.00 0.00 167 VAL A C 2
ATOM 2577 O O . VAL A 1 52 ? 5.122 -7.975 1.687 1.00 0.00 167 VAL A O 2
ATOM 2590 N N . SER A 1 53 ? 5.358 -7.441 -0.484 1.00 0.00 168 SER A N 2
ATOM 2591 C CA . SER A 1 53 ? 6.683 -6.862 -0.321 1.00 0.00 168 SER A CA 2
ATOM 2592 C C . SER A 1 53 ? 6.866 -5.680 -1.263 1.00 0.00 168 SER A C 2
ATOM 2593 O O . SER A 1 53 ? 7.016 -5.858 -2.471 1.00 0.00 168 SER A O 2
ATOM 2601 N N . ILE A 1 54 ? 6.837 -4.475 -0.711 1.00 0.00 169 ILE A N 2
ATOM 2602 C CA . ILE A 1 54 ? 7.034 -3.276 -1.508 1.00 0.00 169 ILE A CA 2
ATOM 2603 C C . ILE A 1 54 ? 8.509 -3.097 -1.858 1.00 0.00 169 ILE A C 2
ATOM 2604 O O . ILE A 1 54 ? 9.354 -2.885 -0.985 1.00 0.00 169 ILE A O 2
ATOM 2620 N N . VAL A 1 55 ? 8.810 -3.229 -3.141 1.00 0.00 170 VAL A N 2
ATOM 2621 C CA . VAL A 1 55 ? 10.161 -3.049 -3.643 1.00 0.00 170 VAL A CA 2
ATOM 2622 C C . VAL A 1 55 ? 10.138 -2.124 -4.852 1.00 0.00 170 VAL A C 2
ATOM 2623 O O . VAL A 1 55 ? 9.320 -2.293 -5.760 1.00 0.00 170 VAL A O 2
ATOM 2636 N N . SER A 1 56 ? 11.006 -1.124 -4.854 1.00 0.00 171 SER A N 2
ATOM 2637 C CA . SER A 1 56 ? 10.977 -0.098 -5.886 1.00 0.00 171 SER A CA 2
ATOM 2638 C C . SER A 1 56 ? 12.316 0.616 -6.032 1.00 0.00 171 SER A C 2
ATOM 2639 O O . SER A 1 56 ? 13.277 0.315 -5.321 1.00 0.00 171 SER A O 2
ATOM 2647 N N . SER A 1 57 ? 12.360 1.515 -7.011 1.00 0.00 172 SER A N 2
ATOM 2648 C CA . SER A 1 57 ? 13.501 2.390 -7.270 1.00 0.00 172 SER A CA 2
ATOM 2649 C C . SER A 1 57 ? 13.939 3.180 -6.027 1.00 0.00 172 SER A C 2
ATOM 2650 O O . SER A 1 57 ? 13.419 2.973 -4.928 1.00 0.00 172 SER A O 2
ATOM 2658 N N . THR A 1 58 ? 14.925 4.057 -6.227 1.00 0.00 173 THR A N 2
ATOM 2659 C CA . THR A 1 58 ? 15.463 4.926 -5.177 1.00 0.00 173 THR A CA 2
ATOM 2660 C C . THR A 1 58 ? 14.381 5.471 -4.224 1.00 0.00 173 THR A C 2
ATOM 2661 O O . THR A 1 58 ? 13.211 5.586 -4.600 1.00 0.00 173 THR A O 2
ATOM 2672 N N . PRO A 1 59 ? 14.792 5.851 -2.991 1.00 0.00 174 PRO A N 2
ATOM 2673 C CA . PRO A 1 59 ? 13.891 6.174 -1.876 1.00 0.00 174 PRO A CA 2
ATOM 2674 C C . PRO A 1 59 ? 12.608 6.904 -2.262 1.00 0.00 174 PRO A C 2
ATOM 2675 O O . PRO A 1 59 ? 12.618 7.917 -2.967 1.00 0.00 174 PRO A O 2
ATOM 2686 N N . LEU A 1 60 ? 11.508 6.371 -1.754 1.00 0.00 175 LEU A N 2
ATOM 2687 C CA . LEU A 1 60 ? 10.177 6.865 -2.060 1.00 0.00 175 LEU A CA 2
ATOM 2688 C C . LEU A 1 60 ? 9.682 7.797 -0.968 1.00 0.00 175 LEU A C 2
ATOM 2689 O O . LEU A 1 60 ? 9.927 7.567 0.218 1.00 0.00 175 LEU A O 2
ATOM 2705 N N . SER A 1 61 ? 8.994 8.844 -1.376 1.00 0.00 176 SER A N 2
ATOM 2706 C CA . SER A 1 61 ? 8.326 9.740 -0.451 1.00 0.00 176 SER A CA 2
ATOM 2707 C C . SER A 1 61 ? 6.930 9.196 -0.138 1.00 0.00 176 SER A C 2
ATOM 2708 O O . SER A 1 61 ? 6.558 8.145 -0.652 1.00 0.00 176 SER A O 2
ATOM 2716 N N . SER A 1 62 ? 6.167 9.905 0.690 1.00 0.00 177 SER A N 2
ATOM 2717 C CA . SER A 1 62 ? 4.847 9.436 1.118 1.00 0.00 177 SER A CA 2
ATOM 2718 C C . SER A 1 62 ? 3.951 9.068 -0.070 1.00 0.00 177 SER A C 2
ATOM 2719 O O . SER A 1 62 ? 3.478 7.933 -0.169 1.00 0.00 177 SER A O 2
ATOM 2727 N N . ARG A 1 63 ? 3.726 10.021 -0.970 1.00 0.00 178 ARG A N 2
ATOM 2728 C CA . ARG A 1 63 ? 2.901 9.780 -2.151 1.00 0.00 178 ARG A CA 2
ATOM 2729 C C . ARG A 1 63 ? 3.518 8.691 -3.019 1.00 0.00 178 ARG A C 2
ATOM 2730 O O . ARG A 1 63 ? 2.856 7.717 -3.373 1.00 0.00 178 ARG A O 2
ATOM 2751 N N . GLU A 1 64 ? 4.793 8.873 -3.334 1.00 0.00 179 GLU A N 2
ATOM 2752 C CA . GLU A 1 64 ? 5.559 7.942 -4.162 1.00 0.00 179 GLU A CA 2
ATOM 2753 C C . GLU A 1 64 ? 5.401 6.509 -3.658 1.00 0.00 179 GLU A C 2
ATOM 2754 O O . GLU A 1 64 ? 5.108 5.593 -4.428 1.00 0.00 179 GLU A O 2
ATOM 2766 N N . LEU A 1 65 ? 5.586 6.336 -2.359 1.00 0.00 180 LEU A N 2
ATOM 2767 C CA . LEU A 1 65 ? 5.402 5.052 -1.701 1.00 0.00 180 LEU A CA 2
ATOM 2768 C C . LEU A 1 65 ? 3.975 4.548 -1.872 1.00 0.00 180 LEU A C 2
ATOM 2769 O O . LEU A 1 65 ? 3.750 3.410 -2.289 1.00 0.00 180 LEU A O 2
ATOM 2785 N N . TYR A 1 66 ? 3.023 5.402 -1.542 1.00 0.00 181 TYR A N 2
ATOM 2786 C CA . TYR A 1 66 ? 1.615 5.038 -1.588 1.00 0.00 181 TYR A CA 2
ATOM 2787 C C . TYR A 1 66 ? 1.202 4.576 -2.985 1.00 0.00 181 TYR A C 2
ATOM 2788 O O . TYR A 1 66 ? 0.329 3.722 -3.124 1.00 0.00 181 TYR A O 2
ATOM 2806 N N . GLN A 1 67 ? 1.855 5.101 -4.017 1.00 0.00 182 GLN A N 2
ATOM 2807 C CA . GLN A 1 67 ? 1.517 4.725 -5.385 1.00 0.00 182 GLN A CA 2
ATOM 2808 C C . GLN A 1 67 ? 1.979 3.302 -5.659 1.00 0.00 182 GLN A C 2
ATOM 2809 O O . GLN A 1 67 ? 1.312 2.540 -6.364 1.00 0.00 182 GLN A O 2
ATOM 2823 N N . VAL A 1 68 ? 3.113 2.945 -5.075 1.00 0.00 183 VAL A N 2
ATOM 2824 C CA . VAL A 1 68 ? 3.645 1.598 -5.203 1.00 0.00 183 VAL A CA 2
ATOM 2825 C C . VAL A 1 68 ? 2.822 0.628 -4.371 1.00 0.00 183 VAL A C 2
ATOM 2826 O O . VAL A 1 68 ? 2.617 -0.518 -4.764 1.00 0.00 183 VAL A O 2
ATOM 2839 N N . PHE A 1 69 ? 2.346 1.095 -3.223 1.00 0.00 184 PHE A N 2
ATOM 2840 C CA . PHE A 1 69 ? 1.460 0.299 -2.383 1.00 0.00 184 PHE A CA 2
ATOM 2841 C C . PHE A 1 69 ? 0.217 -0.100 -3.171 1.00 0.00 184 PHE A C 2
ATOM 2842 O O . PHE A 1 69 ? -0.248 -1.236 -3.095 1.00 0.00 184 PHE A O 2
ATOM 2859 N N . LEU A 1 70 ? -0.297 0.841 -3.953 1.00 0.00 185 LEU A N 2
ATOM 2860 C CA . LEU A 1 70 ? -1.444 0.578 -4.812 1.00 0.00 185 LEU A CA 2
ATOM 2861 C C . LEU A 1 70 ? -1.107 -0.509 -5.821 1.00 0.00 185 LEU A C 2
ATOM 2862 O O . LEU A 1 70 ? -1.966 -1.288 -6.226 1.00 0.00 185 LEU A O 2
ATOM 2878 N N . SER A 1 71 ? 0.157 -0.568 -6.211 1.00 0.00 186 SER A N 2
ATOM 2879 C CA . SER A 1 71 ? 0.592 -1.509 -7.223 1.00 0.00 186 SER A CA 2
ATOM 2880 C C . SER A 1 71 ? 0.860 -2.871 -6.592 1.00 0.00 186 SER A C 2
ATOM 2881 O O . SER A 1 71 ? 0.476 -3.906 -7.139 1.00 0.00 186 SER A O 2
ATOM 2889 N N . VAL A 1 72 ? 1.493 -2.856 -5.423 1.00 0.00 187 VAL A N 2
ATOM 2890 C CA . VAL A 1 72 ? 1.840 -4.081 -4.723 1.00 0.00 187 VAL A CA 2
ATOM 2891 C C . VAL A 1 72 ? 0.577 -4.853 -4.345 1.00 0.00 187 VAL A C 2
ATOM 2892 O O . VAL A 1 72 ? 0.577 -6.081 -4.292 1.00 0.00 187 VAL A O 2
ATOM 2905 N N . LEU A 1 73 ? -0.501 -4.115 -4.102 1.00 0.00 188 LEU A N 2
ATOM 2906 C CA . LEU A 1 73 ? -1.796 -4.715 -3.824 1.00 0.00 188 LEU A CA 2
ATOM 2907 C C . LEU A 1 73 ? -2.315 -5.443 -5.042 1.00 0.00 188 LEU A C 2
ATOM 2908 O O . LEU A 1 73 ? -2.747 -6.580 -4.946 1.00 0.00 188 LEU A O 2
ATOM 2924 N N . GLN A 1 74 ? -2.271 -4.779 -6.186 1.00 0.00 189 GLN A N 2
ATOM 2925 C CA . GLN A 1 74 ? -2.784 -5.354 -7.419 1.00 0.00 189 GLN A CA 2
ATOM 2926 C C . GLN A 1 74 ? -2.012 -6.620 -7.784 1.00 0.00 189 GLN A C 2
ATOM 2927 O O . GLN A 1 74 ? -2.575 -7.565 -8.334 1.00 0.00 189 GLN A O 2
ATOM 2941 N N . VAL A 1 75 ? -0.729 -6.636 -7.445 1.00 0.00 190 VAL A N 2
ATOM 2942 C CA . VAL A 1 75 ? 0.093 -7.831 -7.601 1.00 0.00 190 VAL A CA 2
ATOM 2943 C C . VAL A 1 75 ? -0.342 -8.899 -6.600 1.00 0.00 190 VAL A C 2
ATOM 2944 O O . VAL A 1 75 ? -0.327 -10.095 -6.891 1.00 0.00 190 VAL A O 2
ATOM 2957 N N . SER A 1 76 ? -0.755 -8.447 -5.425 1.00 0.00 191 SER A N 2
ATOM 2958 C CA . SER A 1 76 ? -1.165 -9.322 -4.350 1.00 0.00 191 SER A CA 2
ATOM 2959 C C . SER A 1 76 ? -2.609 -9.806 -4.530 1.00 0.00 191 SER A C 2
ATOM 2960 O O . SER A 1 76 ? -3.036 -10.762 -3.887 1.00 0.00 191 SER A O 2
ATOM 2968 N N . GLY A 1 77 ? -3.350 -9.147 -5.416 1.00 0.00 192 GLY A N 2
ATOM 2969 C CA . GLY A 1 77 ? -4.738 -9.512 -5.650 1.00 0.00 192 GLY A CA 2
ATOM 2970 C C . GLY A 1 77 ? -5.707 -8.608 -4.908 1.00 0.00 192 GLY A C 2
ATOM 2971 O O . GLY A 1 77 ? -6.879 -8.943 -4.726 1.00 0.00 192 GLY A O 2
ATOM 2975 N N . TYR A 1 78 ? -5.223 -7.447 -4.501 1.00 0.00 193 TYR A N 2
ATOM 2976 C CA . TYR A 1 78 ? -6.008 -6.521 -3.702 1.00 0.00 193 TYR A CA 2
ATOM 2977 C C . TYR A 1 78 ? -5.963 -5.137 -4.318 1.00 0.00 193 TYR A C 2
ATOM 2978 O O . TYR A 1 78 ? -5.312 -4.930 -5.341 1.00 0.00 193 TYR A O 2
ATOM 2996 N N . ALA A 1 79 ? -6.659 -4.198 -3.708 1.00 0.00 194 ALA A N 2
ATOM 2997 C CA . ALA A 1 79 ? -6.676 -2.835 -4.199 1.00 0.00 194 ALA A CA 2
ATOM 2998 C C . ALA A 1 79 ? -7.024 -1.866 -3.085 1.00 0.00 194 ALA A C 2
ATOM 2999 O O . ALA A 1 79 ? -7.758 -2.212 -2.159 1.00 0.00 194 ALA A O 2
ATOM 3006 N N . ALA A 1 80 ? -6.487 -0.660 -3.175 1.00 0.00 195 ALA A N 2
ATOM 3007 C CA . ALA A 1 80 ? -6.767 0.375 -2.198 1.00 0.00 195 ALA A CA 2
ATOM 3008 C C . ALA A 1 80 ? -7.773 1.367 -2.761 1.00 0.00 195 ALA A C 2
ATOM 3009 O O . ALA A 1 80 ? -7.448 2.175 -3.635 1.00 0.00 195 ALA A O 2
ATOM 3016 N N . ILE A 1 81 ? -8.994 1.289 -2.270 1.00 0.00 196 ILE A N 2
ATOM 3017 C CA . ILE A 1 81 ? -10.063 2.156 -2.731 1.00 0.00 196 ILE A CA 2
ATOM 3018 C C . ILE A 1 81 ? -10.415 3.154 -1.642 1.00 0.00 196 ILE A C 2
ATOM 3019 O O . ILE A 1 81 ? -10.917 2.771 -0.587 1.00 0.00 196 ILE A O 2
ATOM 3035 N N . PRO A 1 82 ? -10.140 4.444 -1.862 1.00 0.00 197 PRO A N 2
ATOM 3036 C CA . PRO A 1 82 ? -10.436 5.475 -0.876 1.00 0.00 197 PRO A CA 2
ATOM 3037 C C . PRO A 1 82 ? -11.910 5.522 -0.487 1.00 0.00 197 PRO A C 2
ATOM 3038 O O . PRO A 1 82 ? -12.798 5.618 -1.339 1.00 0.00 197 PRO A O 2
ATOM 3049 N N . ASN A 1 83 ? -12.145 5.446 0.810 1.00 0.00 198 ASN A N 2
ATOM 3050 C CA . ASN A 1 83 ? -13.476 5.496 1.385 1.00 0.00 198 ASN A CA 2
ATOM 3051 C C . ASN A 1 83 ? -13.689 6.857 2.015 1.00 0.00 198 ASN A C 2
ATOM 3052 O O . ASN A 1 83 ? -13.840 6.977 3.231 1.00 0.00 198 ASN A O 2
ATOM 3063 N N . GLY A 1 84 ? -13.688 7.886 1.191 1.00 0.00 199 GLY A N 2
ATOM 3064 C CA . GLY A 1 84 ? -13.744 9.226 1.715 1.00 0.00 199 GLY A CA 2
ATOM 3065 C C . GLY A 1 84 ? -12.370 9.725 2.115 1.00 0.00 199 GLY A C 2
ATOM 3066 O O . GLY A 1 84 ? -11.463 9.785 1.280 1.00 0.00 199 GLY A O 2
ATOM 3070 N N . GLU A 1 85 ? -12.204 10.068 3.385 1.00 0.00 200 GLU A N 2
ATOM 3071 C CA . GLU A 1 85 ? -10.914 10.534 3.881 1.00 0.00 200 GLU A CA 2
ATOM 3072 C C . GLU A 1 85 ? -9.991 9.352 4.155 1.00 0.00 200 GLU A C 2
ATOM 3073 O O . GLU A 1 85 ? -8.767 9.473 4.093 1.00 0.00 200 GLU A O 2
ATOM 3085 N N . ILE A 1 86 ? -10.588 8.207 4.444 1.00 0.00 201 ILE A N 2
ATOM 3086 C CA . ILE A 1 86 ? -9.838 6.987 4.701 1.00 0.00 201 ILE A CA 2
ATOM 3087 C C . ILE A 1 86 ? -9.734 6.176 3.417 1.00 0.00 201 ILE A C 2
ATOM 3088 O O . ILE A 1 86 ? -10.384 6.501 2.430 1.00 0.00 201 ILE A O 2
ATOM 3104 N N . ILE A 1 87 ? -8.909 5.142 3.413 1.00 0.00 202 ILE A N 2
ATOM 3105 C CA . ILE A 1 87 ? -8.766 4.291 2.241 1.00 0.00 202 ILE A CA 2
ATOM 3106 C C . ILE A 1 87 ? -9.032 2.834 2.606 1.00 0.00 202 ILE A C 2
ATOM 3107 O O . ILE A 1 87 ? -8.529 2.346 3.605 1.00 0.00 202 ILE A O 2
ATOM 3123 N N . LYS A 1 88 ? -9.829 2.149 1.798 1.00 0.00 203 LYS A N 2
ATOM 3124 C CA . LYS A 1 88 ? -10.195 0.767 2.075 1.00 0.00 203 LYS A CA 2
ATOM 3125 C C . LYS A 1 88 ? -9.475 -0.198 1.127 1.00 0.00 203 LYS A C 2
ATOM 3126 O O . LYS A 1 88 ? -9.624 -0.108 -0.089 1.00 0.00 203 LYS A O 2
ATOM 3145 N N . ILE A 1 89 ? -8.700 -1.117 1.689 1.00 0.00 204 ILE A N 2
ATOM 3146 C CA . ILE A 1 89 ? -8.007 -2.133 0.899 1.00 0.00 204 ILE A CA 2
ATOM 3147 C C . ILE A 1 89 ? -8.809 -3.425 0.916 1.00 0.00 204 ILE A C 2
ATOM 3148 O O . ILE A 1 89 ? -9.077 -3.986 1.983 1.00 0.00 204 ILE A O 2
ATOM 3164 N N . ILE A 1 90 ? -9.203 -3.887 -0.259 1.00 0.00 205 ILE A N 2
ATOM 3165 C CA . ILE A 1 90 ? -9.980 -5.109 -0.369 1.00 0.00 205 ILE A CA 2
ATOM 3166 C C . ILE A 1 90 ? -9.436 -5.984 -1.493 1.00 0.00 205 ILE A C 2
ATOM 3167 O O . ILE A 1 90 ? -8.697 -5.506 -2.355 1.00 0.00 205 ILE A O 2
ATOM 3183 N N . PRO A 1 91 ? -9.777 -7.280 -1.490 1.00 0.00 206 PRO A N 2
ATOM 3184 C CA . PRO A 1 91 ? -9.372 -8.205 -2.544 1.00 0.00 206 PRO A CA 2
ATOM 3185 C C . PRO A 1 91 ? -10.144 -7.946 -3.828 1.00 0.00 206 PRO A C 2
ATOM 3186 O O . PRO A 1 91 ? -11.289 -8.382 -3.975 1.00 0.00 206 PRO A O 2
ATOM 3197 N N . ASN A 1 92 ? -9.514 -7.244 -4.766 1.00 0.00 207 ASN A N 2
ATOM 3198 C CA . ASN A 1 92 ? -10.187 -6.876 -6.010 1.00 0.00 207 ASN A CA 2
ATOM 3199 C C . ASN A 1 92 ? -10.342 -8.086 -6.924 1.00 0.00 207 ASN A C 2
ATOM 3200 O O . ASN A 1 92 ? -10.929 -8.001 -8.002 1.00 0.00 207 ASN A O 2
ATOM 3211 N N . ILE A 1 93 ? -9.834 -9.214 -6.463 1.00 0.00 208 ILE A N 2
ATOM 3212 C CA . ILE A 1 93 ? -9.998 -10.479 -7.163 1.00 0.00 208 ILE A CA 2
ATOM 3213 C C . ILE A 1 93 ? -11.370 -11.061 -6.859 1.00 0.00 208 ILE A C 2
ATOM 3214 O O . ILE A 1 93 ? -11.863 -11.946 -7.559 1.00 0.00 208 ILE A O 2
ATOM 3230 N N . ASP A 1 94 ? -11.974 -10.531 -5.814 1.00 0.00 209 ASP A N 2
ATOM 3231 C CA . ASP A 1 94 ? -13.311 -10.926 -5.391 1.00 0.00 209 ASP A CA 2
ATOM 3232 C C . ASP A 1 94 ? -14.298 -9.808 -5.682 1.00 0.00 209 ASP A C 2
ATOM 3233 O O . ASP A 1 94 ? -15.419 -10.051 -6.129 1.00 0.00 209 ASP A O 2
ATOM 3242 N N . ALA A 1 95 ? -13.865 -8.579 -5.426 1.00 0.00 210 ALA A N 2
ATOM 3243 C CA . ALA A 1 95 ? -14.682 -7.403 -5.685 1.00 0.00 210 ALA A CA 2
ATOM 3244 C C . ALA A 1 95 ? -13.801 -6.182 -5.902 1.00 0.00 210 ALA A C 2
ATOM 3245 O O . ALA A 1 95 ? -12.947 -5.870 -5.074 1.00 0.00 210 ALA A O 2
ATOM 3252 N N . LYS A 1 96 ? -13.994 -5.509 -7.028 1.00 0.00 211 LYS A N 2
ATOM 3253 C CA . LYS A 1 96 ? -13.230 -4.304 -7.335 1.00 0.00 211 LYS A CA 2
ATOM 3254 C C . LYS A 1 96 ? -13.975 -3.077 -6.824 1.00 0.00 211 LYS A C 2
ATOM 3255 O O . LYS A 1 96 ? -13.380 -2.155 -6.268 1.00 0.00 211 LYS A O 2
ATOM 3274 N N . THR A 1 97 ? -15.281 -3.070 -7.036 1.00 0.00 212 THR A N 2
ATOM 3275 C CA . THR A 1 97 ? -16.142 -2.013 -6.535 1.00 0.00 212 THR A CA 2
ATOM 3276 C C . THR A 1 97 ? -17.536 -2.577 -6.263 1.00 0.00 212 THR A C 2
ATOM 3277 O O . THR A 1 97 ? -18.513 -2.201 -6.914 1.00 0.00 212 THR A O 2
ATOM 3288 N N . GLN A 1 98 ? -17.600 -3.495 -5.297 1.00 0.00 213 GLN A N 2
ATOM 3289 C CA . GLN A 1 98 ? -18.828 -4.219 -4.962 1.00 0.00 213 GLN A CA 2
ATOM 3290 C C . GLN A 1 98 ? -19.262 -5.108 -6.127 1.00 0.00 213 GLN A C 2
ATOM 3291 O O . GLN A 1 98 ? -19.775 -4.631 -7.142 1.00 0.00 213 GLN A O 2
ATOM 3305 N N . SER A 1 99 ? -19.038 -6.403 -5.978 1.00 0.00 214 SER A N 2
ATOM 3306 C CA . SER A 1 99 ? -19.362 -7.360 -7.023 1.00 0.00 214 SER A CA 2
ATOM 3307 C C . SER A 1 99 ? -20.427 -8.346 -6.546 1.00 0.00 214 SER A C 2
ATOM 3308 O O . SER A 1 99 ? -20.104 -9.372 -5.943 1.00 0.00 214 SER A O 2
ATOM 3316 N N . PRO A 1 100 ? -21.710 -8.041 -6.794 1.00 0.00 215 PRO A N 2
ATOM 3317 C CA . PRO A 1 100 ? -22.809 -8.937 -6.436 1.00 0.00 215 PRO A CA 2
ATOM 3318 C C . PRO A 1 100 ? -22.811 -10.191 -7.306 1.00 0.00 215 PRO A C 2
ATOM 3319 O O . PRO A 1 100 ? -22.387 -10.155 -8.463 1.00 0.00 215 PRO A O 2
ATOM 3330 N N . ASP A 1 101 ? -23.318 -11.289 -6.759 1.00 0.00 216 ASP A N 2
ATOM 3331 C CA . ASP A 1 101 ? -23.245 -12.587 -7.432 1.00 0.00 216 ASP A CA 2
ATOM 3332 C C . ASP A 1 101 ? -24.311 -12.742 -8.512 1.00 0.00 216 ASP A C 2
ATOM 3333 O O . ASP A 1 101 ? -24.626 -13.856 -8.930 1.00 0.00 216 ASP A O 2
ATOM 3342 N N . LEU A 1 102 ? -24.865 -11.625 -8.958 1.00 0.00 217 LEU A N 2
ATOM 3343 C CA . LEU A 1 102 ? -25.789 -11.621 -10.083 1.00 0.00 217 LEU A CA 2
ATOM 3344 C C . LEU A 1 102 ? -25.254 -10.718 -11.184 1.00 0.00 217 LEU A C 2
ATOM 3345 O O . LEU A 1 102 ? -25.987 -10.309 -12.085 1.00 0.00 217 LEU A O 2
ATOM 3361 N N . LEU A 1 103 ? -23.969 -10.402 -11.103 1.00 0.00 218 LEU A N 2
ATOM 3362 C CA . LEU A 1 103 ? -23.333 -9.537 -12.085 1.00 0.00 218 LEU A CA 2
ATOM 3363 C C . LEU A 1 103 ? -22.755 -10.365 -13.229 1.00 0.00 218 LEU A C 2
ATOM 3364 O O . LEU A 1 103 ? -22.755 -9.939 -14.383 1.00 0.00 218 LEU A O 2
ATOM 3380 N N . SER A 1 104 ? -22.272 -11.550 -12.899 1.00 0.00 219 SER A N 2
ATOM 3381 C CA . SER A 1 104 ? -21.680 -12.436 -13.882 1.00 0.00 219 SER A CA 2
ATOM 3382 C C . SER A 1 104 ? -22.082 -13.878 -13.586 1.00 0.00 219 SER A C 2
ATOM 3383 O O . SER A 1 104 ? -22.520 -14.189 -12.477 1.00 0.00 219 SER A O 2
ATOM 3391 N N . GLY A 1 105 ? -21.946 -14.750 -14.574 1.00 0.00 220 GLY A N 2
ATOM 3392 C CA . GLY A 1 105 ? -22.305 -16.142 -14.383 1.00 0.00 220 GLY A CA 2
ATOM 3393 C C . GLY A 1 105 ? -23.595 -16.501 -15.086 1.00 0.00 220 GLY A C 2
ATOM 3394 O O . GLY A 1 105 ? -24.186 -17.547 -14.822 1.00 0.00 220 GLY A O 2
ATOM 3398 N N . MET A 1 106 ? -24.036 -15.628 -15.980 1.00 0.00 221 MET A N 2
ATOM 3399 C CA . MET A 1 106 ? -25.257 -15.858 -16.740 1.00 0.00 221 MET A CA 2
ATOM 3400 C C . MET A 1 106 ? -25.056 -17.007 -17.724 1.00 0.00 221 MET A C 2
ATOM 3401 O O . MET A 1 106 ? -25.931 -17.859 -17.892 1.00 0.00 221 MET A O 2
ATOM 3415 N N . LYS A 1 107 ? -23.889 -17.039 -18.354 1.00 0.00 222 LYS A N 2
ATOM 3416 C CA . LYS A 1 107 ? -23.565 -18.090 -19.306 1.00 0.00 222 LYS A CA 2
ATOM 3417 C C . LYS A 1 107 ? -23.162 -19.363 -18.566 1.00 0.00 222 LYS A C 2
ATOM 3418 O O . LYS A 1 107 ? -21.979 -19.669 -18.413 1.00 0.00 222 LYS A O 2
ATOM 3437 N N . SER A 1 108 ? -24.160 -20.087 -18.086 1.00 0.00 223 SER A N 2
ATOM 3438 C CA . SER A 1 108 ? -23.927 -21.330 -17.369 1.00 0.00 223 SER A CA 2
ATOM 3439 C C . SER A 1 108 ? -24.107 -22.560 -18.279 1.00 0.00 223 SER A C 2
ATOM 3440 O O . SER A 1 108 ? -23.216 -23.407 -18.335 1.00 0.00 223 SER A O 2
ATOM 3448 N N . PRO A 1 109 ? -25.236 -22.683 -19.020 1.00 0.00 224 PRO A N 2
ATOM 3449 C CA . PRO A 1 109 ? -25.469 -23.848 -19.878 1.00 0.00 224 PRO A CA 2
ATOM 3450 C C . PRO A 1 109 ? -24.729 -23.764 -21.216 1.00 0.00 224 PRO A C 2
ATOM 3451 O O . PRO A 1 109 ? -24.755 -22.730 -21.895 1.00 0.00 224 PRO A O 2
ATOM 3462 N N . PRO A 1 110 ? -24.043 -24.849 -21.608 1.00 0.00 225 PRO A N 2
ATOM 3463 C CA . PRO A 1 110 ? -23.396 -24.938 -22.915 1.00 0.00 225 PRO A CA 2
ATOM 3464 C C . PRO A 1 110 ? -24.425 -25.126 -24.027 1.00 0.00 225 PRO A C 2
ATOM 3465 O O . PRO A 1 110 ? -25.175 -26.103 -24.033 1.00 0.00 225 PRO A O 2
ATOM 3476 N N . ARG A 1 111 ? -24.472 -24.183 -24.952 1.00 0.00 226 ARG A N 2
ATOM 3477 C CA . ARG A 1 111 ? -25.468 -24.208 -26.012 1.00 0.00 226 ARG A CA 2
ATOM 3478 C C . ARG A 1 111 ? -24.816 -23.924 -27.357 1.00 0.00 226 ARG A C 2
ATOM 3479 O O . ARG A 1 111 ? -24.593 -22.740 -27.674 1.00 0.00 226 ARG A O 2
ATOM 3501 N N . MET A 1 1 ? -16.270 22.336 -10.427 1.00 0.00 116 MET A N 3
ATOM 3502 C CA . MET A 1 1 ? -17.735 22.177 -10.282 1.00 0.00 116 MET A CA 3
ATOM 3503 C C . MET A 1 1 ? -18.189 22.555 -8.876 1.00 0.00 116 MET A C 3
ATOM 3504 O O . MET A 1 1 ? -19.049 23.419 -8.704 1.00 0.00 116 MET A O 3
ATOM 3520 N N . ALA A 1 2 ? -17.600 21.915 -7.871 1.00 0.00 117 ALA A N 3
ATOM 3521 C CA . ALA A 1 2 ? -17.993 22.140 -6.487 1.00 0.00 117 ALA A CA 3
ATOM 3522 C C . ALA A 1 2 ? -16.838 22.719 -5.676 1.00 0.00 117 ALA A C 3
ATOM 3523 O O . ALA A 1 2 ? -16.673 22.403 -4.497 1.00 0.00 117 ALA A O 3
ATOM 3530 N N . HIS A 1 3 ? -16.037 23.562 -6.312 1.00 0.00 118 HIS A N 3
ATOM 3531 C CA . HIS A 1 3 ? -14.917 24.205 -5.636 1.00 0.00 118 HIS A CA 3
ATOM 3532 C C . HIS A 1 3 ? -14.929 25.704 -5.893 1.00 0.00 118 HIS A C 3
ATOM 3533 O O . HIS A 1 3 ? -14.387 26.180 -6.894 1.00 0.00 118 HIS A O 3
ATOM 3548 N N . HIS A 1 4 ? -15.550 26.444 -4.986 1.00 0.00 119 HIS A N 3
ATOM 3549 C CA . HIS A 1 4 ? -15.604 27.894 -5.095 1.00 0.00 119 HIS A CA 3
ATOM 3550 C C . HIS A 1 4 ? -14.239 28.481 -4.760 1.00 0.00 119 HIS A C 3
ATOM 3551 O O . HIS A 1 4 ? -13.894 29.581 -5.192 1.00 0.00 119 HIS A O 3
ATOM 3566 N N . HIS A 1 5 ? -13.463 27.733 -3.993 1.00 0.00 120 HIS A N 3
ATOM 3567 C CA . HIS A 1 5 ? -12.111 28.133 -3.655 1.00 0.00 120 HIS A CA 3
ATOM 3568 C C . HIS A 1 5 ? -11.121 27.204 -4.352 1.00 0.00 120 HIS A C 3
ATOM 3569 O O . HIS A 1 5 ? -10.624 26.250 -3.751 1.00 0.00 120 HIS A O 3
ATOM 3584 N N . HIS A 1 6 ? -10.872 27.478 -5.629 1.00 0.00 121 HIS A N 3
ATOM 3585 C CA . HIS A 1 6 ? -9.939 26.684 -6.428 1.00 0.00 121 HIS A CA 3
ATOM 3586 C C . HIS A 1 6 ? -8.575 26.595 -5.750 1.00 0.00 121 HIS A C 3
ATOM 3587 O O . HIS A 1 6 ? -8.043 27.600 -5.276 1.00 0.00 121 HIS A O 3
ATOM 3602 N N . HIS A 1 7 ? -8.026 25.387 -5.716 1.00 0.00 122 HIS A N 3
ATOM 3603 C CA . HIS A 1 7 ? -6.763 25.115 -5.038 1.00 0.00 122 HIS A CA 3
ATOM 3604 C C . HIS A 1 7 ? -6.904 25.356 -3.536 1.00 0.00 122 HIS A C 3
ATOM 3605 O O . HIS A 1 7 ? -6.589 26.434 -3.030 1.00 0.00 122 HIS A O 3
ATOM 3620 N N . HIS A 1 8 ? -7.389 24.350 -2.826 1.00 0.00 123 HIS A N 3
ATOM 3621 C CA . HIS A 1 8 ? -7.574 24.464 -1.387 1.00 0.00 123 HIS A CA 3
ATOM 3622 C C . HIS A 1 8 ? -6.770 23.396 -0.650 1.00 0.00 123 HIS A C 3
ATOM 3623 O O . HIS A 1 8 ? -6.495 23.525 0.545 1.00 0.00 123 HIS A O 3
ATOM 3638 N N . VAL A 1 9 ? -6.397 22.343 -1.362 1.00 0.00 124 VAL A N 3
ATOM 3639 C CA . VAL A 1 9 ? -5.647 21.243 -0.766 1.00 0.00 124 VAL A CA 3
ATOM 3640 C C . VAL A 1 9 ? -4.484 20.815 -1.659 1.00 0.00 124 VAL A C 3
ATOM 3641 O O . VAL A 1 9 ? -4.650 20.601 -2.864 1.00 0.00 124 VAL A O 3
ATOM 3654 N N . ASP A 1 10 ? -3.303 20.719 -1.069 1.00 0.00 125 ASP A N 3
ATOM 3655 C CA . ASP A 1 10 ? -2.122 20.240 -1.778 1.00 0.00 125 ASP A CA 3
ATOM 3656 C C . ASP A 1 10 ? -1.645 18.934 -1.165 1.00 0.00 125 ASP A C 3
ATOM 3657 O O . ASP A 1 10 ? -1.793 17.870 -1.769 1.00 0.00 125 ASP A O 3
ATOM 3666 N N . ASP A 1 11 ? -1.082 19.022 0.039 1.00 0.00 126 ASP A N 3
ATOM 3667 C CA . ASP A 1 11 ? -0.595 17.847 0.766 1.00 0.00 126 ASP A CA 3
ATOM 3668 C C . ASP A 1 11 ? 0.445 17.089 -0.048 1.00 0.00 126 ASP A C 3
ATOM 3669 O O . ASP A 1 11 ? 0.478 15.856 -0.047 1.00 0.00 126 ASP A O 3
ATOM 3678 N N . ASP A 1 12 ? 1.282 17.825 -0.759 1.00 0.00 127 ASP A N 3
ATOM 3679 C CA . ASP A 1 12 ? 2.365 17.215 -1.511 1.00 0.00 127 ASP A CA 3
ATOM 3680 C C . ASP A 1 12 ? 3.682 17.429 -0.780 1.00 0.00 127 ASP A C 3
ATOM 3681 O O . ASP A 1 12 ? 4.018 18.547 -0.388 1.00 0.00 127 ASP A O 3
ATOM 3690 N N . ASP A 1 13 ? 4.412 16.348 -0.567 1.00 0.00 128 ASP A N 3
ATOM 3691 C CA . ASP A 1 13 ? 5.679 16.414 0.146 1.00 0.00 128 ASP A CA 3
ATOM 3692 C C . ASP A 1 13 ? 6.680 15.465 -0.486 1.00 0.00 128 ASP A C 3
ATOM 3693 O O . ASP A 1 13 ? 6.426 14.267 -0.592 1.00 0.00 128 ASP A O 3
ATOM 3702 N N . LYS A 1 14 ? 7.804 16.006 -0.922 1.00 0.00 129 LYS A N 3
ATOM 3703 C CA . LYS A 1 14 ? 8.828 15.207 -1.572 1.00 0.00 129 LYS A CA 3
ATOM 3704 C C . LYS A 1 14 ? 9.995 14.977 -0.625 1.00 0.00 129 LYS A C 3
ATOM 3705 O O . LYS A 1 14 ? 9.974 15.449 0.513 1.00 0.00 129 LYS A O 3
ATOM 3724 N N . MET A 1 15 ? 11.003 14.254 -1.110 1.00 0.00 130 MET A N 3
ATOM 3725 C CA . MET A 1 15 ? 12.189 13.917 -0.326 1.00 0.00 130 MET A CA 3
ATOM 3726 C C . MET A 1 15 ? 11.840 12.933 0.789 1.00 0.00 130 MET A C 3
ATOM 3727 O O . MET A 1 15 ? 11.490 13.321 1.906 1.00 0.00 130 MET A O 3
ATOM 3741 N N . GLY A 1 16 ? 11.929 11.657 0.465 1.00 0.00 131 GLY A N 3
ATOM 3742 C CA . GLY A 1 16 ? 11.712 10.618 1.447 1.00 0.00 131 GLY A CA 3
ATOM 3743 C C . GLY A 1 16 ? 12.904 9.697 1.530 1.00 0.00 131 GLY A C 3
ATOM 3744 O O . GLY A 1 16 ? 13.033 8.779 0.725 1.00 0.00 131 GLY A O 3
ATOM 3748 N N . SER A 1 17 ? 13.788 9.959 2.483 1.00 0.00 132 SER A N 3
ATOM 3749 C CA . SER A 1 17 ? 15.023 9.197 2.629 1.00 0.00 132 SER A CA 3
ATOM 3750 C C . SER A 1 17 ? 14.747 7.793 3.167 1.00 0.00 132 SER A C 3
ATOM 3751 O O . SER A 1 17 ? 15.055 7.476 4.317 1.00 0.00 132 SER A O 3
ATOM 3759 N N . LYS A 1 18 ? 14.155 6.962 2.323 1.00 0.00 133 LYS A N 3
ATOM 3760 C CA . LYS A 1 18 ? 13.823 5.599 2.685 1.00 0.00 133 LYS A CA 3
ATOM 3761 C C . LYS A 1 18 ? 13.588 4.762 1.433 1.00 0.00 133 LYS A C 3
ATOM 3762 O O . LYS A 1 18 ? 12.578 4.927 0.748 1.00 0.00 133 LYS A O 3
ATOM 3781 N N . LEU A 1 19 ? 14.543 3.901 1.117 1.00 0.00 134 LEU A N 3
ATOM 3782 C CA . LEU A 1 19 ? 14.395 2.953 0.016 1.00 0.00 134 LEU A CA 3
ATOM 3783 C C . LEU A 1 19 ? 13.433 1.840 0.395 1.00 0.00 134 LEU A C 3
ATOM 3784 O O . LEU A 1 19 ? 13.339 1.457 1.562 1.00 0.00 134 LEU A O 3
ATOM 3800 N N . TRP A 1 20 ? 12.723 1.321 -0.592 1.00 0.00 135 TRP A N 3
ATOM 3801 C CA . TRP A 1 20 ? 11.687 0.335 -0.340 1.00 0.00 135 TRP A CA 3
ATOM 3802 C C . TRP A 1 20 ? 11.943 -0.983 -1.058 1.00 0.00 135 TRP A C 3
ATOM 3803 O O . TRP A 1 20 ? 11.600 -1.152 -2.228 1.00 0.00 135 TRP A O 3
ATOM 3824 N N . ASN A 1 21 ? 12.563 -1.910 -0.343 1.00 0.00 136 ASN A N 3
ATOM 3825 C CA . ASN A 1 21 ? 12.671 -3.290 -0.792 1.00 0.00 136 ASN A CA 3
ATOM 3826 C C . ASN A 1 21 ? 12.222 -4.190 0.344 1.00 0.00 136 ASN A C 3
ATOM 3827 O O . ASN A 1 21 ? 13.022 -4.639 1.164 1.00 0.00 136 ASN A O 3
ATOM 3838 N N . LEU A 1 22 ? 10.934 -4.446 0.380 1.00 0.00 137 LEU A N 3
ATOM 3839 C CA . LEU A 1 22 ? 10.336 -5.240 1.436 1.00 0.00 137 LEU A CA 3
ATOM 3840 C C . LEU A 1 22 ? 10.236 -6.691 0.994 1.00 0.00 137 LEU A C 3
ATOM 3841 O O . LEU A 1 22 ? 10.273 -6.991 -0.203 1.00 0.00 137 LEU A O 3
ATOM 3857 N N . ARG A 1 23 ? 10.128 -7.584 1.957 1.00 0.00 138 ARG A N 3
ATOM 3858 C CA . ARG A 1 23 ? 10.018 -9.008 1.683 1.00 0.00 138 ARG A CA 3
ATOM 3859 C C . ARG A 1 23 ? 8.619 -9.495 2.006 1.00 0.00 138 ARG A C 3
ATOM 3860 O O . ARG A 1 23 ? 7.978 -8.968 2.912 1.00 0.00 138 ARG A O 3
ATOM 3881 N N . ASN A 1 24 ? 8.155 -10.473 1.221 1.00 0.00 139 ASN A N 3
ATOM 3882 C CA . ASN A 1 24 ? 6.797 -11.017 1.321 1.00 0.00 139 ASN A CA 3
ATOM 3883 C C . ASN A 1 24 ? 6.384 -11.243 2.763 1.00 0.00 139 ASN A C 3
ATOM 3884 O O . ASN A 1 24 ? 6.783 -12.222 3.395 1.00 0.00 139 ASN A O 3
ATOM 3895 N N . ALA A 1 25 ? 5.586 -10.322 3.269 1.00 0.00 140 ALA A N 3
ATOM 3896 C CA . ALA A 1 25 ? 5.136 -10.360 4.644 1.00 0.00 140 ALA A CA 3
ATOM 3897 C C . ALA A 1 25 ? 3.619 -10.280 4.703 1.00 0.00 140 ALA A C 3
ATOM 3898 O O . ALA A 1 25 ? 2.966 -10.188 3.663 1.00 0.00 140 ALA A O 3
ATOM 3905 N N . ASP A 1 26 ? 3.067 -10.318 5.912 1.00 0.00 141 ASP A N 3
ATOM 3906 C CA . ASP A 1 26 ? 1.625 -10.214 6.095 1.00 0.00 141 ASP A CA 3
ATOM 3907 C C . ASP A 1 26 ? 1.122 -8.896 5.527 1.00 0.00 141 ASP A C 3
ATOM 3908 O O . ASP A 1 26 ? 1.654 -7.828 5.821 1.00 0.00 141 ASP A O 3
ATOM 3917 N N . ILE A 1 27 ? 0.100 -9.000 4.688 1.00 0.00 142 ILE A N 3
ATOM 3918 C CA . ILE A 1 27 ? -0.471 -7.853 4.000 1.00 0.00 142 ILE A CA 3
ATOM 3919 C C . ILE A 1 27 ? -0.899 -6.748 4.966 1.00 0.00 142 ILE A C 3
ATOM 3920 O O . ILE A 1 27 ? -0.711 -5.572 4.672 1.00 0.00 142 ILE A O 3
ATOM 3936 N N . ARG A 1 28 ? -1.428 -7.113 6.129 1.00 0.00 143 ARG A N 3
ATOM 3937 C CA . ARG A 1 28 ? -1.881 -6.110 7.086 1.00 0.00 143 ARG A CA 3
ATOM 3938 C C . ARG A 1 28 ? -0.689 -5.365 7.673 1.00 0.00 143 ARG A C 3
ATOM 3939 O O . ARG A 1 28 ? -0.802 -4.205 8.074 1.00 0.00 143 ARG A O 3
ATOM 3960 N N . ALA A 1 29 ? 0.458 -6.033 7.691 1.00 0.00 144 ALA A N 3
ATOM 3961 C CA . ALA A 1 29 ? 1.684 -5.437 8.191 1.00 0.00 144 ALA A CA 3
ATOM 3962 C C . ALA A 1 29 ? 2.210 -4.411 7.200 1.00 0.00 144 ALA A C 3
ATOM 3963 O O . ALA A 1 29 ? 2.837 -3.429 7.585 1.00 0.00 144 ALA A O 3
ATOM 3970 N N . VAL A 1 30 ? 1.931 -4.642 5.922 1.00 0.00 145 VAL A N 3
ATOM 3971 C CA . VAL A 1 30 ? 2.359 -3.739 4.861 1.00 0.00 145 VAL A CA 3
ATOM 3972 C C . VAL A 1 30 ? 1.403 -2.558 4.742 1.00 0.00 145 VAL A C 3
ATOM 3973 O O . VAL A 1 30 ? 1.813 -1.442 4.439 1.00 0.00 145 VAL A O 3
ATOM 3986 N N . ILE A 1 31 ? 0.126 -2.806 4.985 1.00 0.00 146 ILE A N 3
ATOM 3987 C CA . ILE A 1 31 ? -0.863 -1.738 4.950 1.00 0.00 146 ILE A CA 3
ATOM 3988 C C . ILE A 1 31 ? -0.638 -0.779 6.125 1.00 0.00 146 ILE A C 3
ATOM 3989 O O . ILE A 1 31 ? -0.986 0.397 6.062 1.00 0.00 146 ILE A O 3
ATOM 4005 N N . ALA A 1 32 ? -0.035 -1.294 7.191 1.00 0.00 147 ALA A N 3
ATOM 4006 C CA . ALA A 1 32 ? 0.412 -0.454 8.302 1.00 0.00 147 ALA A CA 3
ATOM 4007 C C . ALA A 1 32 ? 1.816 0.095 8.023 1.00 0.00 147 ALA A C 3
ATOM 4008 O O . ALA A 1 32 ? 2.224 1.129 8.557 1.00 0.00 147 ALA A O 3
ATOM 4015 N N . GLU A 1 33 ? 2.546 -0.631 7.192 1.00 0.00 148 GLU A N 3
ATOM 4016 C CA . GLU A 1 33 ? 3.893 -0.261 6.758 1.00 0.00 148 GLU A CA 3
ATOM 4017 C C . GLU A 1 33 ? 3.839 1.006 5.911 1.00 0.00 148 GLU A C 3
ATOM 4018 O O . GLU A 1 33 ? 4.610 1.943 6.118 1.00 0.00 148 GLU A O 3
ATOM 4030 N N . VAL A 1 34 ? 2.904 1.033 4.974 1.00 0.00 149 VAL A N 3
ATOM 4031 C CA . VAL A 1 34 ? 2.719 2.186 4.109 1.00 0.00 149 VAL A CA 3
ATOM 4032 C C . VAL A 1 34 ? 2.143 3.380 4.882 1.00 0.00 149 VAL A C 3
ATOM 4033 O O . VAL A 1 34 ? 2.597 4.510 4.704 1.00 0.00 149 VAL A O 3
ATOM 4046 N N . SER A 1 35 ? 1.167 3.133 5.760 1.00 0.00 150 SER A N 3
ATOM 4047 C CA . SER A 1 35 ? 0.542 4.212 6.528 1.00 0.00 150 SER A CA 3
ATOM 4048 C C . SER A 1 35 ? 1.546 4.876 7.457 1.00 0.00 150 SER A C 3
ATOM 4049 O O . SER A 1 35 ? 1.431 6.062 7.761 1.00 0.00 150 SER A O 3
ATOM 4057 N N . ARG A 1 36 ? 2.531 4.101 7.890 1.00 0.00 151 ARG A N 3
ATOM 4058 C CA . ARG A 1 36 ? 3.581 4.592 8.766 1.00 0.00 151 ARG A CA 3
ATOM 4059 C C . ARG A 1 36 ? 4.246 5.836 8.170 1.00 0.00 151 ARG A C 3
ATOM 4060 O O . ARG A 1 36 ? 4.442 6.841 8.855 1.00 0.00 151 ARG A O 3
ATOM 4081 N N . ILE A 1 37 ? 4.564 5.766 6.885 1.00 0.00 152 ILE A N 3
ATOM 4082 C CA . ILE A 1 37 ? 5.243 6.857 6.202 1.00 0.00 152 ILE A CA 3
ATOM 4083 C C . ILE A 1 37 ? 4.238 7.832 5.583 1.00 0.00 152 ILE A C 3
ATOM 4084 O O . ILE A 1 37 ? 4.392 9.050 5.696 1.00 0.00 152 ILE A O 3
ATOM 4100 N N . THR A 1 38 ? 3.196 7.293 4.959 1.00 0.00 153 THR A N 3
ATOM 4101 C CA . THR A 1 38 ? 2.238 8.112 4.222 1.00 0.00 153 THR A CA 3
ATOM 4102 C C . THR A 1 38 ? 1.362 8.958 5.148 1.00 0.00 153 THR A C 3
ATOM 4103 O O . THR A 1 38 ? 0.950 10.063 4.796 1.00 0.00 153 THR A O 3
ATOM 4114 N N . GLY A 1 39 ? 1.087 8.427 6.337 1.00 0.00 154 GLY A N 3
ATOM 4115 C CA . GLY A 1 39 ? 0.235 9.119 7.286 1.00 0.00 154 GLY A CA 3
ATOM 4116 C C . GLY A 1 39 ? -1.216 9.098 6.858 1.00 0.00 154 GLY A C 3
ATOM 4117 O O . GLY A 1 39 ? -1.973 10.031 7.136 1.00 0.00 154 GLY A O 3
ATOM 4121 N N . LYS A 1 40 ? -1.599 8.034 6.167 1.00 0.00 155 LYS A N 3
ATOM 4122 C CA . LYS A 1 40 ? -2.950 7.900 5.647 1.00 0.00 155 LYS A CA 3
ATOM 4123 C C . LYS A 1 40 ? -3.687 6.791 6.382 1.00 0.00 155 LYS A C 3
ATOM 4124 O O . LYS A 1 40 ? -3.068 5.850 6.879 1.00 0.00 155 LYS A O 3
ATOM 4143 N N . ASN A 1 41 ? -5.002 6.911 6.460 1.00 0.00 156 ASN A N 3
ATOM 4144 C CA . ASN A 1 41 ? -5.821 5.931 7.163 1.00 0.00 156 ASN A CA 3
ATOM 4145 C C . ASN A 1 41 ? -6.238 4.824 6.215 1.00 0.00 156 ASN A C 3
ATOM 4146 O O . ASN A 1 41 ? -6.682 5.095 5.104 1.00 0.00 156 ASN A O 3
ATOM 4157 N N . PHE A 1 42 ? -6.104 3.582 6.651 1.00 0.00 157 PHE A N 3
ATOM 4158 C CA . PHE A 1 42 ? -6.471 2.448 5.819 1.00 0.00 157 PHE A CA 3
ATOM 4159 C C . PHE A 1 42 ? -7.468 1.541 6.524 1.00 0.00 157 PHE A C 3
ATOM 4160 O O . PHE A 1 42 ? -7.472 1.441 7.754 1.00 0.00 157 PHE A O 3
ATOM 4177 N N . VAL A 1 43 ? -8.313 0.888 5.738 1.00 0.00 158 VAL A N 3
ATOM 4178 C CA . VAL A 1 43 ? -9.278 -0.061 6.263 1.00 0.00 158 VAL A CA 3
ATOM 4179 C C . VAL A 1 43 ? -9.073 -1.399 5.578 1.00 0.00 158 VAL A C 3
ATOM 4180 O O . VAL A 1 43 ? -9.053 -1.469 4.357 1.00 0.00 158 VAL A O 3
ATOM 4193 N N . ILE A 1 44 ? -8.897 -2.452 6.351 1.00 0.00 159 ILE A N 3
ATOM 4194 C CA . ILE A 1 44 ? -8.590 -3.754 5.781 1.00 0.00 159 ILE A CA 3
ATOM 4195 C C . ILE A 1 44 ? -9.764 -4.714 5.945 1.00 0.00 159 ILE A C 3
ATOM 4196 O O . ILE A 1 44 ? -10.288 -4.889 7.049 1.00 0.00 159 ILE A O 3
ATOM 4212 N N . ASP A 1 45 ? -10.190 -5.314 4.846 1.00 0.00 160 ASP A N 3
ATOM 4213 C CA . ASP A 1 45 ? -11.237 -6.328 4.883 1.00 0.00 160 ASP A CA 3
ATOM 4214 C C . ASP A 1 45 ? -10.660 -7.639 5.411 1.00 0.00 160 ASP A C 3
ATOM 4215 O O . ASP A 1 45 ? -9.519 -7.979 5.114 1.00 0.00 160 ASP A O 3
ATOM 4224 N N . PRO A 1 46 ? -11.435 -8.376 6.228 1.00 0.00 161 PRO A N 3
ATOM 4225 C CA . PRO A 1 46 ? -11.017 -9.674 6.781 1.00 0.00 161 PRO A CA 3
ATOM 4226 C C . PRO A 1 46 ? -10.580 -10.685 5.718 1.00 0.00 161 PRO A C 3
ATOM 4227 O O . PRO A 1 46 ? -9.926 -11.675 6.034 1.00 0.00 161 PRO A O 3
ATOM 4238 N N . ARG A 1 47 ? -10.955 -10.446 4.465 1.00 0.00 162 ARG A N 3
ATOM 4239 C CA . ARG A 1 47 ? -10.564 -11.333 3.372 1.00 0.00 162 ARG A CA 3
ATOM 4240 C C . ARG A 1 47 ? -9.187 -10.963 2.830 1.00 0.00 162 ARG A C 3
ATOM 4241 O O . ARG A 1 47 ? -8.618 -11.680 2.006 1.00 0.00 162 ARG A O 3
ATOM 4262 N N . VAL A 1 48 ? -8.652 -9.839 3.292 1.00 0.00 163 VAL A N 3
ATOM 4263 C CA . VAL A 1 48 ? -7.341 -9.387 2.854 1.00 0.00 163 VAL A CA 3
ATOM 4264 C C . VAL A 1 48 ? -6.249 -10.065 3.673 1.00 0.00 163 VAL A C 3
ATOM 4265 O O . VAL A 1 48 ? -5.833 -9.574 4.726 1.00 0.00 163 VAL A O 3
ATOM 4278 N N . GLN A 1 49 ? -5.805 -11.207 3.180 1.00 0.00 164 GLN A N 3
ATOM 4279 C CA . GLN A 1 49 ? -4.761 -11.984 3.829 1.00 0.00 164 GLN A CA 3
ATOM 4280 C C . GLN A 1 49 ? -3.864 -12.631 2.788 1.00 0.00 164 GLN A C 3
ATOM 4281 O O . GLN A 1 49 ? -4.297 -13.473 2.003 1.00 0.00 164 GLN A O 3
ATOM 4295 N N . GLY A 1 50 ? -2.617 -12.208 2.779 1.00 0.00 165 GLY A N 3
ATOM 4296 C CA . GLY A 1 50 ? -1.649 -12.721 1.844 1.00 0.00 165 GLY A CA 3
ATOM 4297 C C . GLY A 1 50 ? -0.309 -12.070 2.068 1.00 0.00 165 GLY A C 3
ATOM 4298 O O . GLY A 1 50 ? -0.134 -11.351 3.053 1.00 0.00 165 GLY A O 3
ATOM 4302 N N . LYS A 1 51 ? 0.627 -12.305 1.171 1.00 0.00 166 LYS A N 3
ATOM 4303 C CA . LYS A 1 51 ? 1.952 -11.731 1.299 1.00 0.00 166 LYS A CA 3
ATOM 4304 C C . LYS A 1 51 ? 2.150 -10.584 0.328 1.00 0.00 166 LYS A C 3
ATOM 4305 O O . LYS A 1 51 ? 1.730 -10.644 -0.832 1.00 0.00 166 LYS A O 3
ATOM 4324 N N . VAL A 1 52 ? 2.780 -9.537 0.827 1.00 0.00 167 VAL A N 3
ATOM 4325 C CA . VAL A 1 52 ? 3.085 -8.362 0.035 1.00 0.00 167 VAL A CA 3
ATOM 4326 C C . VAL A 1 52 ? 4.522 -7.914 0.282 1.00 0.00 167 VAL A C 3
ATOM 4327 O O . VAL A 1 52 ? 4.984 -7.880 1.424 1.00 0.00 167 VAL A O 3
ATOM 4340 N N . SER A 1 53 ? 5.227 -7.601 -0.794 1.00 0.00 168 SER A N 3
ATOM 4341 C CA . SER A 1 53 ? 6.589 -7.111 -0.705 1.00 0.00 168 SER A CA 3
ATOM 4342 C C . SER A 1 53 ? 6.790 -5.925 -1.645 1.00 0.00 168 SER A C 3
ATOM 4343 O O . SER A 1 53 ? 6.960 -6.101 -2.852 1.00 0.00 168 SER A O 3
ATOM 4351 N N . ILE A 1 54 ? 6.744 -4.719 -1.098 1.00 0.00 169 ILE A N 3
ATOM 4352 C CA . ILE A 1 54 ? 6.975 -3.520 -1.889 1.00 0.00 169 ILE A CA 3
ATOM 4353 C C . ILE A 1 54 ? 8.447 -3.423 -2.277 1.00 0.00 169 ILE A C 3
ATOM 4354 O O . ILE A 1 54 ? 9.311 -3.228 -1.425 1.00 0.00 169 ILE A O 3
ATOM 4370 N N . VAL A 1 55 ? 8.728 -3.588 -3.565 1.00 0.00 170 VAL A N 3
ATOM 4371 C CA . VAL A 1 55 ? 10.101 -3.574 -4.051 1.00 0.00 170 VAL A CA 3
ATOM 4372 C C . VAL A 1 55 ? 10.297 -2.560 -5.173 1.00 0.00 170 VAL A C 3
ATOM 4373 O O . VAL A 1 55 ? 9.835 -2.742 -6.299 1.00 0.00 170 VAL A O 3
ATOM 4386 N N . SER A 1 56 ? 10.960 -1.475 -4.832 1.00 0.00 171 SER A N 3
ATOM 4387 C CA . SER A 1 56 ? 11.346 -0.450 -5.784 1.00 0.00 171 SER A CA 3
ATOM 4388 C C . SER A 1 56 ? 12.553 0.285 -5.230 1.00 0.00 171 SER A C 3
ATOM 4389 O O . SER A 1 56 ? 12.402 1.140 -4.352 1.00 0.00 171 SER A O 3
ATOM 4397 N N . SER A 1 57 ? 13.752 -0.055 -5.702 1.00 0.00 172 SER A N 3
ATOM 4398 C CA . SER A 1 57 ? 14.954 0.522 -5.126 1.00 0.00 172 SER A CA 3
ATOM 4399 C C . SER A 1 57 ? 15.070 1.998 -5.456 1.00 0.00 172 SER A C 3
ATOM 4400 O O . SER A 1 57 ? 15.727 2.392 -6.417 1.00 0.00 172 SER A O 3
ATOM 4408 N N . THR A 1 58 ? 14.463 2.787 -4.595 1.00 0.00 173 THR A N 3
ATOM 4409 C CA . THR A 1 58 ? 14.539 4.229 -4.603 1.00 0.00 173 THR A CA 3
ATOM 4410 C C . THR A 1 58 ? 14.002 4.708 -3.278 1.00 0.00 173 THR A C 3
ATOM 4411 O O . THR A 1 58 ? 13.251 3.979 -2.626 1.00 0.00 173 THR A O 3
ATOM 4422 N N . PRO A 1 59 ? 14.360 5.907 -2.842 1.00 0.00 174 PRO A N 3
ATOM 4423 C CA . PRO A 1 59 ? 13.796 6.465 -1.633 1.00 0.00 174 PRO A CA 3
ATOM 4424 C C . PRO A 1 59 ? 12.483 7.178 -1.942 1.00 0.00 174 PRO A C 3
ATOM 4425 O O . PRO A 1 59 ? 12.449 8.169 -2.681 1.00 0.00 174 PRO A O 3
ATOM 4436 N N . LEU A 1 60 ? 11.405 6.671 -1.371 1.00 0.00 175 LEU A N 3
ATOM 4437 C CA . LEU A 1 60 ? 10.075 7.126 -1.733 1.00 0.00 175 LEU A CA 3
ATOM 4438 C C . LEU A 1 60 ? 9.503 8.059 -0.681 1.00 0.00 175 LEU A C 3
ATOM 4439 O O . LEU A 1 60 ? 9.611 7.811 0.519 1.00 0.00 175 LEU A O 3
ATOM 4455 N N . SER A 1 61 ? 8.911 9.142 -1.156 1.00 0.00 176 SER A N 3
ATOM 4456 C CA . SER A 1 61 ? 8.225 10.089 -0.298 1.00 0.00 176 SER A CA 3
ATOM 4457 C C . SER A 1 61 ? 6.825 9.567 0.024 1.00 0.00 176 SER A C 3
ATOM 4458 O O . SER A 1 61 ? 6.429 8.515 -0.482 1.00 0.00 176 SER A O 3
ATOM 4466 N N . SER A 1 62 ? 6.084 10.305 0.843 1.00 0.00 177 SER A N 3
ATOM 4467 C CA . SER A 1 62 ? 4.749 9.896 1.275 1.00 0.00 177 SER A CA 3
ATOM 4468 C C . SER A 1 62 ? 3.863 9.489 0.095 1.00 0.00 177 SER A C 3
ATOM 4469 O O . SER A 1 62 ? 3.391 8.351 0.023 1.00 0.00 177 SER A O 3
ATOM 4477 N N . ARG A 1 63 ? 3.657 10.405 -0.843 1.00 0.00 178 ARG A N 3
ATOM 4478 C CA . ARG A 1 63 ? 2.776 10.138 -1.974 1.00 0.00 178 ARG A CA 3
ATOM 4479 C C . ARG A 1 63 ? 3.384 9.081 -2.894 1.00 0.00 178 ARG A C 3
ATOM 4480 O O . ARG A 1 63 ? 2.688 8.166 -3.339 1.00 0.00 178 ARG A O 3
ATOM 4501 N N . GLU A 1 64 ? 4.684 9.205 -3.150 1.00 0.00 179 GLU A N 3
ATOM 4502 C CA . GLU A 1 64 ? 5.405 8.266 -4.013 1.00 0.00 179 GLU A CA 3
ATOM 4503 C C . GLU A 1 64 ? 5.234 6.829 -3.530 1.00 0.00 179 GLU A C 3
ATOM 4504 O O . GLU A 1 64 ? 4.908 5.934 -4.312 1.00 0.00 179 GLU A O 3
ATOM 4516 N N . LEU A 1 65 ? 5.461 6.628 -2.239 1.00 0.00 180 LEU A N 3
ATOM 4517 C CA . LEU A 1 65 ? 5.290 5.327 -1.605 1.00 0.00 180 LEU A CA 3
ATOM 4518 C C . LEU A 1 65 ? 3.871 4.819 -1.783 1.00 0.00 180 LEU A C 3
ATOM 4519 O O . LEU A 1 65 ? 3.655 3.691 -2.227 1.00 0.00 180 LEU A O 3
ATOM 4535 N N . TYR A 1 66 ? 2.913 5.661 -1.430 1.00 0.00 181 TYR A N 3
ATOM 4536 C CA . TYR A 1 66 ? 1.506 5.296 -1.499 1.00 0.00 181 TYR A CA 3
ATOM 4537 C C . TYR A 1 66 ? 1.126 4.788 -2.892 1.00 0.00 181 TYR A C 3
ATOM 4538 O O . TYR A 1 66 ? 0.292 3.895 -3.020 1.00 0.00 181 TYR A O 3
ATOM 4556 N N . GLN A 1 67 ? 1.766 5.321 -3.928 1.00 0.00 182 GLN A N 3
ATOM 4557 C CA . GLN A 1 67 ? 1.446 4.918 -5.293 1.00 0.00 182 GLN A CA 3
ATOM 4558 C C . GLN A 1 67 ? 1.941 3.503 -5.560 1.00 0.00 182 GLN A C 3
ATOM 4559 O O . GLN A 1 67 ? 1.297 2.733 -6.274 1.00 0.00 182 GLN A O 3
ATOM 4573 N N . VAL A 1 68 ? 3.075 3.158 -4.967 1.00 0.00 183 VAL A N 3
ATOM 4574 C CA . VAL A 1 68 ? 3.642 1.827 -5.127 1.00 0.00 183 VAL A CA 3
ATOM 4575 C C . VAL A 1 68 ? 2.850 0.815 -4.309 1.00 0.00 183 VAL A C 3
ATOM 4576 O O . VAL A 1 68 ? 2.695 -0.340 -4.703 1.00 0.00 183 VAL A O 3
ATOM 4589 N N . PHE A 1 69 ? 2.340 1.257 -3.170 1.00 0.00 184 PHE A N 3
ATOM 4590 C CA . PHE A 1 69 ? 1.470 0.426 -2.355 1.00 0.00 184 PHE A CA 3
ATOM 4591 C C . PHE A 1 69 ? 0.230 0.036 -3.154 1.00 0.00 184 PHE A C 3
ATOM 4592 O O . PHE A 1 69 ? -0.260 -1.088 -3.063 1.00 0.00 184 PHE A O 3
ATOM 4609 N N . LEU A 1 70 ? -0.248 0.974 -3.958 1.00 0.00 185 LEU A N 3
ATOM 4610 C CA . LEU A 1 70 ? -1.418 0.747 -4.790 1.00 0.00 185 LEU A CA 3
ATOM 4611 C C . LEU A 1 70 ? -1.152 -0.335 -5.827 1.00 0.00 185 LEU A C 3
ATOM 4612 O O . LEU A 1 70 ? -2.059 -1.070 -6.213 1.00 0.00 185 LEU A O 3
ATOM 4628 N N . SER A 1 71 ? 0.094 -0.448 -6.271 1.00 0.00 186 SER A N 3
ATOM 4629 C CA . SER A 1 71 ? 0.421 -1.402 -7.312 1.00 0.00 186 SER A CA 3
ATOM 4630 C C . SER A 1 71 ? 0.830 -2.743 -6.714 1.00 0.00 186 SER A C 3
ATOM 4631 O O . SER A 1 71 ? 0.587 -3.796 -7.306 1.00 0.00 186 SER A O 3
ATOM 4639 N N . VAL A 1 72 ? 1.425 -2.704 -5.525 1.00 0.00 187 VAL A N 3
ATOM 4640 C CA . VAL A 1 72 ? 1.835 -3.924 -4.844 1.00 0.00 187 VAL A CA 3
ATOM 4641 C C . VAL A 1 72 ? 0.603 -4.746 -4.469 1.00 0.00 187 VAL A C 3
ATOM 4642 O O . VAL A 1 72 ? 0.642 -5.978 -4.435 1.00 0.00 187 VAL A O 3
ATOM 4655 N N . LEU A 1 73 ? -0.498 -4.049 -4.210 1.00 0.00 188 LEU A N 3
ATOM 4656 C CA . LEU A 1 73 ? -1.769 -4.691 -3.927 1.00 0.00 188 LEU A CA 3
ATOM 4657 C C . LEU A 1 73 ? -2.253 -5.450 -5.142 1.00 0.00 188 LEU A C 3
ATOM 4658 O O . LEU A 1 73 ? -2.703 -6.584 -5.033 1.00 0.00 188 LEU A O 3
ATOM 4674 N N . GLN A 1 74 ? -2.141 -4.821 -6.302 1.00 0.00 189 GLN A N 3
ATOM 4675 C CA . GLN A 1 74 ? -2.601 -5.416 -7.549 1.00 0.00 189 GLN A CA 3
ATOM 4676 C C . GLN A 1 74 ? -1.798 -6.674 -7.865 1.00 0.00 189 GLN A C 3
ATOM 4677 O O . GLN A 1 74 ? -2.270 -7.569 -8.564 1.00 0.00 189 GLN A O 3
ATOM 4691 N N . VAL A 1 75 ? -0.583 -6.737 -7.332 1.00 0.00 190 VAL A N 3
ATOM 4692 C CA . VAL A 1 75 ? 0.258 -7.919 -7.472 1.00 0.00 190 VAL A CA 3
ATOM 4693 C C . VAL A 1 75 ? -0.220 -9.032 -6.539 1.00 0.00 190 VAL A C 3
ATOM 4694 O O . VAL A 1 75 ? -0.210 -10.210 -6.901 1.00 0.00 190 VAL A O 3
ATOM 4707 N N . SER A 1 76 ? -0.654 -8.653 -5.342 1.00 0.00 191 SER A N 3
ATOM 4708 C CA . SER A 1 76 ? -1.095 -9.628 -4.355 1.00 0.00 191 SER A CA 3
ATOM 4709 C C . SER A 1 76 ? -2.568 -10.000 -4.580 1.00 0.00 191 SER A C 3
ATOM 4710 O O . SER A 1 76 ? -3.044 -11.027 -4.101 1.00 0.00 191 SER A O 3
ATOM 4718 N N . GLY A 1 77 ? -3.281 -9.160 -5.320 1.00 0.00 192 GLY A N 3
ATOM 4719 C CA . GLY A 1 77 ? -4.675 -9.429 -5.624 1.00 0.00 192 GLY A CA 3
ATOM 4720 C C . GLY A 1 77 ? -5.637 -8.573 -4.819 1.00 0.00 192 GLY A C 3
ATOM 4721 O O . GLY A 1 77 ? -6.768 -8.975 -4.555 1.00 0.00 192 GLY A O 3
ATOM 4725 N N . TYR A 1 78 ? -5.199 -7.378 -4.448 1.00 0.00 193 TYR A N 3
ATOM 4726 C CA . TYR A 1 78 ? -6.018 -6.471 -3.655 1.00 0.00 193 TYR A CA 3
ATOM 4727 C C . TYR A 1 78 ? -5.994 -5.086 -4.274 1.00 0.00 193 TYR A C 3
ATOM 4728 O O . TYR A 1 78 ? -5.313 -4.864 -5.274 1.00 0.00 193 TYR A O 3
ATOM 4746 N N . ALA A 1 79 ? -6.747 -4.168 -3.699 1.00 0.00 194 ALA A N 3
ATOM 4747 C CA . ALA A 1 79 ? -6.772 -2.798 -4.176 1.00 0.00 194 ALA A CA 3
ATOM 4748 C C . ALA A 1 79 ? -7.181 -1.856 -3.060 1.00 0.00 194 ALA A C 3
ATOM 4749 O O . ALA A 1 79 ? -7.935 -2.235 -2.160 1.00 0.00 194 ALA A O 3
ATOM 4756 N N . ALA A 1 80 ? -6.675 -0.638 -3.120 1.00 0.00 195 ALA A N 3
ATOM 4757 C CA . ALA A 1 80 ? -6.980 0.370 -2.123 1.00 0.00 195 ALA A CA 3
ATOM 4758 C C . ALA A 1 80 ? -8.029 1.336 -2.651 1.00 0.00 195 ALA A C 3
ATOM 4759 O O . ALA A 1 80 ? -7.793 2.054 -3.622 1.00 0.00 195 ALA A O 3
ATOM 4766 N N . ILE A 1 81 ? -9.191 1.340 -2.021 1.00 0.00 196 ILE A N 3
ATOM 4767 C CA . ILE A 1 81 ? -10.286 2.204 -2.434 1.00 0.00 196 ILE A CA 3
ATOM 4768 C C . ILE A 1 81 ? -10.525 3.282 -1.384 1.00 0.00 196 ILE A C 3
ATOM 4769 O O . ILE A 1 81 ? -11.050 3.001 -0.305 1.00 0.00 196 ILE A O 3
ATOM 4785 N N . PRO A 1 82 ? -10.113 4.524 -1.670 1.00 0.00 197 PRO A N 3
ATOM 4786 C CA . PRO A 1 82 ? -10.333 5.648 -0.767 1.00 0.00 197 PRO A CA 3
ATOM 4787 C C . PRO A 1 82 ? -11.812 5.931 -0.531 1.00 0.00 197 PRO A C 3
ATOM 4788 O O . PRO A 1 82 ? -12.567 6.209 -1.465 1.00 0.00 197 PRO A O 3
ATOM 4799 N N . ASN A 1 83 ? -12.203 5.840 0.725 1.00 0.00 198 ASN A N 3
ATOM 4800 C CA . ASN A 1 83 ? -13.561 6.124 1.153 1.00 0.00 198 ASN A CA 3
ATOM 4801 C C . ASN A 1 83 ? -13.577 7.442 1.923 1.00 0.00 198 ASN A C 3
ATOM 4802 O O . ASN A 1 83 ? -13.579 7.463 3.158 1.00 0.00 198 ASN A O 3
ATOM 4813 N N . GLY A 1 84 ? -13.553 8.541 1.189 1.00 0.00 199 GLY A N 3
ATOM 4814 C CA . GLY A 1 84 ? -13.492 9.845 1.811 1.00 0.00 199 GLY A CA 3
ATOM 4815 C C . GLY A 1 84 ? -12.077 10.201 2.214 1.00 0.00 199 GLY A C 3
ATOM 4816 O O . GLY A 1 84 ? -11.307 10.721 1.406 1.00 0.00 199 GLY A O 3
ATOM 4820 N N . GLU A 1 85 ? -11.731 9.923 3.460 1.00 0.00 200 GLU A N 3
ATOM 4821 C CA . GLU A 1 85 ? -10.378 10.164 3.943 1.00 0.00 200 GLU A CA 3
ATOM 4822 C C . GLU A 1 85 ? -9.690 8.849 4.292 1.00 0.00 200 GLU A C 3
ATOM 4823 O O . GLU A 1 85 ? -8.465 8.759 4.299 1.00 0.00 200 GLU A O 3
ATOM 4835 N N . ILE A 1 86 ? -10.490 7.836 4.590 1.00 0.00 201 ILE A N 3
ATOM 4836 C CA . ILE A 1 86 ? -9.965 6.519 4.905 1.00 0.00 201 ILE A CA 3
ATOM 4837 C C . ILE A 1 86 ? -9.893 5.665 3.653 1.00 0.00 201 ILE A C 3
ATOM 4838 O O . ILE A 1 86 ? -10.848 5.587 2.894 1.00 0.00 201 ILE A O 3
ATOM 4854 N N . ILE A 1 87 ? -8.768 5.026 3.441 1.00 0.00 202 ILE A N 3
ATOM 4855 C CA . ILE A 1 87 ? -8.576 4.204 2.262 1.00 0.00 202 ILE A CA 3
ATOM 4856 C C . ILE A 1 87 ? -8.783 2.735 2.608 1.00 0.00 202 ILE A C 3
ATOM 4857 O O . ILE A 1 87 ? -8.071 2.187 3.440 1.00 0.00 202 ILE A O 3
ATOM 4873 N N . LYS A 1 88 ? -9.747 2.093 1.974 1.00 0.00 203 LYS A N 3
ATOM 4874 C CA . LYS A 1 88 ? -10.064 0.713 2.299 1.00 0.00 203 LYS A CA 3
ATOM 4875 C C . LYS A 1 88 ? -9.441 -0.253 1.293 1.00 0.00 203 LYS A C 3
ATOM 4876 O O . LYS A 1 88 ? -9.697 -0.171 0.095 1.00 0.00 203 LYS A O 3
ATOM 4895 N N . ILE A 1 89 ? -8.628 -1.169 1.797 1.00 0.00 204 ILE A N 3
ATOM 4896 C CA . ILE A 1 89 ? -7.972 -2.173 0.970 1.00 0.00 204 ILE A CA 3
ATOM 4897 C C . ILE A 1 89 ? -8.780 -3.465 0.994 1.00 0.00 204 ILE A C 3
ATOM 4898 O O . ILE A 1 89 ? -9.014 -4.041 2.059 1.00 0.00 204 ILE A O 3
ATOM 4914 N N . ILE A 1 90 ? -9.225 -3.899 -0.175 1.00 0.00 205 ILE A N 3
ATOM 4915 C CA . ILE A 1 90 ? -9.979 -5.138 -0.296 1.00 0.00 205 ILE A CA 3
ATOM 4916 C C . ILE A 1 90 ? -9.415 -5.983 -1.432 1.00 0.00 205 ILE A C 3
ATOM 4917 O O . ILE A 1 90 ? -8.665 -5.480 -2.267 1.00 0.00 205 ILE A O 3
ATOM 4933 N N . PRO A 1 91 ? -9.752 -7.281 -1.472 1.00 0.00 206 PRO A N 3
ATOM 4934 C CA . PRO A 1 91 ? -9.332 -8.175 -2.551 1.00 0.00 206 PRO A CA 3
ATOM 4935 C C . PRO A 1 91 ? -10.022 -7.832 -3.866 1.00 0.00 206 PRO A C 3
ATOM 4936 O O . PRO A 1 91 ? -11.234 -7.983 -3.993 1.00 0.00 206 PRO A O 3
ATOM 4947 N N . ASN A 1 92 ? -9.244 -7.371 -4.842 1.00 0.00 207 ASN A N 3
ATOM 4948 C CA . ASN A 1 92 ? -9.801 -6.982 -6.136 1.00 0.00 207 ASN A CA 3
ATOM 4949 C C . ASN A 1 92 ? -9.960 -8.201 -7.027 1.00 0.00 207 ASN A C 3
ATOM 4950 O O . ASN A 1 92 ? -10.552 -8.137 -8.105 1.00 0.00 207 ASN A O 3
ATOM 4961 N N . ILE A 1 93 ? -9.422 -9.311 -6.557 1.00 0.00 208 ILE A N 3
ATOM 4962 C CA . ILE A 1 93 ? -9.478 -10.569 -7.284 1.00 0.00 208 ILE A CA 3
ATOM 4963 C C . ILE A 1 93 ? -10.909 -11.085 -7.364 1.00 0.00 208 ILE A C 3
ATOM 4964 O O . ILE A 1 93 ? -11.468 -11.557 -6.369 1.00 0.00 208 ILE A O 3
ATOM 4980 N N . ASP A 1 94 ? -11.486 -10.962 -8.559 1.00 0.00 209 ASP A N 3
ATOM 4981 C CA . ASP A 1 94 ? -12.881 -11.328 -8.835 1.00 0.00 209 ASP A CA 3
ATOM 4982 C C . ASP A 1 94 ? -13.856 -10.342 -8.195 1.00 0.00 209 ASP A C 3
ATOM 4983 O O . ASP A 1 94 ? -14.784 -9.868 -8.848 1.00 0.00 209 ASP A O 3
ATOM 4992 N N . ALA A 1 95 ? -13.640 -10.032 -6.926 1.00 0.00 210 ALA A N 3
ATOM 4993 C CA . ALA A 1 95 ? -14.489 -9.094 -6.211 1.00 0.00 210 ALA A CA 3
ATOM 4994 C C . ALA A 1 95 ? -14.365 -7.690 -6.794 1.00 0.00 210 ALA A C 3
ATOM 4995 O O . ALA A 1 95 ? -13.263 -7.150 -6.929 1.00 0.00 210 ALA A O 3
ATOM 5002 N N . LYS A 1 96 ? -15.505 -7.119 -7.156 1.00 0.00 211 LYS A N 3
ATOM 5003 C CA . LYS A 1 96 ? -15.557 -5.776 -7.718 1.00 0.00 211 LYS A CA 3
ATOM 5004 C C . LYS A 1 96 ? -15.172 -4.732 -6.683 1.00 0.00 211 LYS A C 3
ATOM 5005 O O . LYS A 1 96 ? -15.661 -4.752 -5.553 1.00 0.00 211 LYS A O 3
ATOM 5024 N N . THR A 1 97 ? -14.291 -3.822 -7.074 1.00 0.00 212 THR A N 3
ATOM 5025 C CA . THR A 1 97 ? -13.892 -2.728 -6.207 1.00 0.00 212 THR A CA 3
ATOM 5026 C C . THR A 1 97 ? -14.935 -1.617 -6.237 1.00 0.00 212 THR A C 3
ATOM 5027 O O . THR A 1 97 ? -14.908 -0.695 -5.421 1.00 0.00 212 THR A O 3
ATOM 5038 N N . GLN A 1 98 ? -15.853 -1.715 -7.191 1.00 0.00 213 GLN A N 3
ATOM 5039 C CA . GLN A 1 98 ? -16.984 -0.805 -7.275 1.00 0.00 213 GLN A CA 3
ATOM 5040 C C . GLN A 1 98 ? -18.279 -1.604 -7.302 1.00 0.00 213 GLN A C 3
ATOM 5041 O O . GLN A 1 98 ? -18.751 -2.009 -8.368 1.00 0.00 213 GLN A O 3
ATOM 5055 N N . SER A 1 99 ? -18.844 -1.846 -6.132 1.00 0.00 214 SER A N 3
ATOM 5056 C CA . SER A 1 99 ? -20.040 -2.662 -6.026 1.00 0.00 214 SER A CA 3
ATOM 5057 C C . SER A 1 99 ? -21.159 -1.922 -5.289 1.00 0.00 214 SER A C 3
ATOM 5058 O O . SER A 1 99 ? -21.405 -2.172 -4.107 1.00 0.00 214 SER A O 3
ATOM 5066 N N . PRO A 1 100 ? -21.844 -0.987 -5.975 1.00 0.00 215 PRO A N 3
ATOM 5067 C CA . PRO A 1 100 ? -22.963 -0.252 -5.384 1.00 0.00 215 PRO A CA 3
ATOM 5068 C C . PRO A 1 100 ? -24.143 -1.169 -5.079 1.00 0.00 215 PRO A C 3
ATOM 5069 O O . PRO A 1 100 ? -24.450 -1.438 -3.917 1.00 0.00 215 PRO A O 3
ATOM 5080 N N . ASP A 1 101 ? -24.789 -1.663 -6.125 1.00 0.00 216 ASP A N 3
ATOM 5081 C CA . ASP A 1 101 ? -25.887 -2.605 -5.970 1.00 0.00 216 ASP A CA 3
ATOM 5082 C C . ASP A 1 101 ? -25.388 -4.031 -6.159 1.00 0.00 216 ASP A C 3
ATOM 5083 O O . ASP A 1 101 ? -26.128 -4.992 -5.963 1.00 0.00 216 ASP A O 3
ATOM 5092 N N . LEU A 1 102 ? -24.123 -4.156 -6.527 1.00 0.00 217 LEU A N 3
ATOM 5093 C CA . LEU A 1 102 ? -23.513 -5.461 -6.732 1.00 0.00 217 LEU A CA 3
ATOM 5094 C C . LEU A 1 102 ? -22.971 -6.002 -5.416 1.00 0.00 217 LEU A C 3
ATOM 5095 O O . LEU A 1 102 ? -22.551 -5.230 -4.553 1.00 0.00 217 LEU A O 3
ATOM 5111 N N . LEU A 1 103 ? -23.005 -7.327 -5.269 1.00 0.00 218 LEU A N 3
ATOM 5112 C CA . LEU A 1 103 ? -22.486 -8.010 -4.078 1.00 0.00 218 LEU A CA 3
ATOM 5113 C C . LEU A 1 103 ? -23.285 -7.644 -2.829 1.00 0.00 218 LEU A C 3
ATOM 5114 O O . LEU A 1 103 ? -22.841 -7.879 -1.705 1.00 0.00 218 LEU A O 3
ATOM 5130 N N . SER A 1 104 ? -24.470 -7.090 -3.030 1.00 0.00 219 SER A N 3
ATOM 5131 C CA . SER A 1 104 ? -25.316 -6.674 -1.925 1.00 0.00 219 SER A CA 3
ATOM 5132 C C . SER A 1 104 ? -26.184 -7.834 -1.455 1.00 0.00 219 SER A C 3
ATOM 5133 O O . SER A 1 104 ? -26.264 -8.129 -0.263 1.00 0.00 219 SER A O 3
ATOM 5141 N N . GLY A 1 105 ? -26.809 -8.510 -2.408 1.00 0.00 220 GLY A N 3
ATOM 5142 C CA . GLY A 1 105 ? -27.692 -9.606 -2.082 1.00 0.00 220 GLY A CA 3
ATOM 5143 C C . GLY A 1 105 ? -26.985 -10.943 -2.098 1.00 0.00 220 GLY A C 3
ATOM 5144 O O . GLY A 1 105 ? -27.313 -11.815 -2.905 1.00 0.00 220 GLY A O 3
ATOM 5148 N N . MET A 1 106 ? -26.003 -11.103 -1.220 1.00 0.00 221 MET A N 3
ATOM 5149 C CA . MET A 1 106 ? -25.309 -12.376 -1.089 1.00 0.00 221 MET A CA 3
ATOM 5150 C C . MET A 1 106 ? -26.272 -13.422 -0.551 1.00 0.00 221 MET A C 3
ATOM 5151 O O . MET A 1 106 ? -26.323 -14.541 -1.054 1.00 0.00 221 MET A O 3
ATOM 5165 N N . LYS A 1 107 ? -27.046 -13.019 0.458 1.00 0.00 222 LYS A N 3
ATOM 5166 C CA . LYS A 1 107 ? -28.118 -13.843 1.012 1.00 0.00 222 LYS A CA 3
ATOM 5167 C C . LYS A 1 107 ? -27.605 -15.224 1.412 1.00 0.00 222 LYS A C 3
ATOM 5168 O O . LYS A 1 107 ? -27.791 -16.200 0.684 1.00 0.00 222 LYS A O 3
ATOM 5187 N N . SER A 1 108 ? -26.959 -15.293 2.568 1.00 0.00 223 SER A N 3
ATOM 5188 C CA . SER A 1 108 ? -26.402 -16.542 3.071 1.00 0.00 223 SER A CA 3
ATOM 5189 C C . SER A 1 108 ? -27.514 -17.564 3.318 1.00 0.00 223 SER A C 3
ATOM 5190 O O . SER A 1 108 ? -28.306 -17.421 4.251 1.00 0.00 223 SER A O 3
ATOM 5198 N N . PRO A 1 109 ? -27.589 -18.610 2.480 1.00 0.00 224 PRO A N 3
ATOM 5199 C CA . PRO A 1 109 ? -28.640 -19.613 2.569 1.00 0.00 224 PRO A CA 3
ATOM 5200 C C . PRO A 1 109 ? -28.310 -20.714 3.576 1.00 0.00 224 PRO A C 3
ATOM 5201 O O . PRO A 1 109 ? -27.252 -21.345 3.498 1.00 0.00 224 PRO A O 3
ATOM 5212 N N . PRO A 1 110 ? -29.204 -20.939 4.555 1.00 0.00 225 PRO A N 3
ATOM 5213 C CA . PRO A 1 110 ? -29.062 -22.029 5.526 1.00 0.00 225 PRO A CA 3
ATOM 5214 C C . PRO A 1 110 ? -29.059 -23.390 4.842 1.00 0.00 225 PRO A C 3
ATOM 5215 O O . PRO A 1 110 ? -28.435 -24.338 5.320 1.00 0.00 225 PRO A O 3
ATOM 5226 N N . ARG A 1 111 ? -29.759 -23.475 3.720 1.00 0.00 226 ARG A N 3
ATOM 5227 C CA . ARG A 1 111 ? -29.798 -24.695 2.936 1.00 0.00 226 ARG A CA 3
ATOM 5228 C C . ARG A 1 111 ? -29.620 -24.369 1.458 1.00 0.00 226 ARG A C 3
ATOM 5229 O O . ARG A 1 111 ? -28.470 -24.419 0.980 1.00 0.00 226 ARG A O 3
ATOM 5251 N N . MET A 1 1 ? 6.495 17.597 -14.714 1.00 0.00 116 MET A N 4
ATOM 5252 C CA . MET A 1 1 ? 5.595 16.868 -15.642 1.00 0.00 116 MET A CA 4
ATOM 5253 C C . MET A 1 1 ? 6.270 16.633 -16.990 1.00 0.00 116 MET A C 4
ATOM 5254 O O . MET A 1 1 ? 5.660 16.075 -17.901 1.00 0.00 116 MET A O 4
ATOM 5270 N N . ALA A 1 2 ? 7.528 17.049 -17.118 1.00 0.00 117 ALA A N 4
ATOM 5271 C CA . ALA A 1 2 ? 8.247 16.930 -18.384 1.00 0.00 117 ALA A CA 4
ATOM 5272 C C . ALA A 1 2 ? 8.732 15.500 -18.615 1.00 0.00 117 ALA A C 4
ATOM 5273 O O . ALA A 1 2 ? 9.923 15.254 -18.813 1.00 0.00 117 ALA A O 4
ATOM 5280 N N . HIS A 1 3 ? 7.803 14.560 -18.581 1.00 0.00 118 HIS A N 4
ATOM 5281 C CA . HIS A 1 3 ? 8.101 13.156 -18.827 1.00 0.00 118 HIS A CA 4
ATOM 5282 C C . HIS A 1 3 ? 7.061 12.584 -19.774 1.00 0.00 118 HIS A C 4
ATOM 5283 O O . HIS A 1 3 ? 6.788 11.380 -19.769 1.00 0.00 118 HIS A O 4
ATOM 5298 N N . HIS A 1 4 ? 6.484 13.470 -20.587 1.00 0.00 119 HIS A N 4
ATOM 5299 C CA . HIS A 1 4 ? 5.388 13.112 -21.479 1.00 0.00 119 HIS A CA 4
ATOM 5300 C C . HIS A 1 4 ? 4.220 12.571 -20.662 1.00 0.00 119 HIS A C 4
ATOM 5301 O O . HIS A 1 4 ? 4.097 12.887 -19.473 1.00 0.00 119 HIS A O 4
ATOM 5316 N N . HIS A 1 5 ? 3.362 11.778 -21.298 1.00 0.00 120 HIS A N 4
ATOM 5317 C CA . HIS A 1 5 ? 2.247 11.125 -20.611 1.00 0.00 120 HIS A CA 4
ATOM 5318 C C . HIS A 1 5 ? 1.368 12.150 -19.904 1.00 0.00 120 HIS A C 4
ATOM 5319 O O . HIS A 1 5 ? 1.274 12.163 -18.674 1.00 0.00 120 HIS A O 4
ATOM 5334 N N . HIS A 1 6 ? 0.731 13.014 -20.676 1.00 0.00 121 HIS A N 4
ATOM 5335 C CA . HIS A 1 6 ? -0.088 14.072 -20.109 1.00 0.00 121 HIS A CA 4
ATOM 5336 C C . HIS A 1 6 ? -1.465 13.545 -19.722 1.00 0.00 121 HIS A C 4
ATOM 5337 O O . HIS A 1 6 ? -2.446 13.736 -20.439 1.00 0.00 121 HIS A O 4
ATOM 5352 N N . HIS A 1 7 ? -1.527 12.866 -18.587 1.00 0.00 122 HIS A N 4
ATOM 5353 C CA . HIS A 1 7 ? -2.792 12.383 -18.057 1.00 0.00 122 HIS A CA 4
ATOM 5354 C C . HIS A 1 7 ? -3.148 13.139 -16.783 1.00 0.00 122 HIS A C 4
ATOM 5355 O O . HIS A 1 7 ? -4.290 13.539 -16.588 1.00 0.00 122 HIS A O 4
ATOM 5370 N N . HIS A 1 8 ? -2.160 13.321 -15.920 1.00 0.00 123 HIS A N 4
ATOM 5371 C CA . HIS A 1 8 ? -2.360 14.037 -14.669 1.00 0.00 123 HIS A CA 4
ATOM 5372 C C . HIS A 1 8 ? -1.255 15.067 -14.476 1.00 0.00 123 HIS A C 4
ATOM 5373 O O . HIS A 1 8 ? -0.072 14.732 -14.552 1.00 0.00 123 HIS A O 4
ATOM 5388 N N . VAL A 1 9 ? -1.652 16.315 -14.250 1.00 0.00 124 VAL A N 4
ATOM 5389 C CA . VAL A 1 9 ? -0.705 17.403 -14.023 1.00 0.00 124 VAL A CA 4
ATOM 5390 C C . VAL A 1 9 ? 0.232 17.098 -12.853 1.00 0.00 124 VAL A C 4
ATOM 5391 O O . VAL A 1 9 ? -0.198 16.943 -11.706 1.00 0.00 124 VAL A O 4
ATOM 5404 N N . ASP A 1 10 ? 1.515 16.990 -13.156 1.00 0.00 125 ASP A N 4
ATOM 5405 C CA . ASP A 1 10 ? 2.511 16.685 -12.143 1.00 0.00 125 ASP A CA 4
ATOM 5406 C C . ASP A 1 10 ? 3.493 17.841 -12.010 1.00 0.00 125 ASP A C 4
ATOM 5407 O O . ASP A 1 10 ? 4.543 17.856 -12.652 1.00 0.00 125 ASP A O 4
ATOM 5416 N N . ASP A 1 11 ? 3.129 18.828 -11.201 1.00 0.00 126 ASP A N 4
ATOM 5417 C CA . ASP A 1 11 ? 3.977 19.995 -10.990 1.00 0.00 126 ASP A CA 4
ATOM 5418 C C . ASP A 1 11 ? 4.660 19.935 -9.629 1.00 0.00 126 ASP A C 4
ATOM 5419 O O . ASP A 1 11 ? 5.516 20.761 -9.309 1.00 0.00 126 ASP A O 4
ATOM 5428 N N . ASP A 1 12 ? 4.283 18.950 -8.831 1.00 0.00 127 ASP A N 4
ATOM 5429 C CA . ASP A 1 12 ? 4.889 18.757 -7.522 1.00 0.00 127 ASP A CA 4
ATOM 5430 C C . ASP A 1 12 ? 5.476 17.360 -7.413 1.00 0.00 127 ASP A C 4
ATOM 5431 O O . ASP A 1 12 ? 4.749 16.371 -7.458 1.00 0.00 127 ASP A O 4
ATOM 5440 N N . ASP A 1 13 ? 6.791 17.282 -7.304 1.00 0.00 128 ASP A N 4
ATOM 5441 C CA . ASP A 1 13 ? 7.472 16.004 -7.154 1.00 0.00 128 ASP A CA 4
ATOM 5442 C C . ASP A 1 13 ? 8.401 16.050 -5.957 1.00 0.00 128 ASP A C 4
ATOM 5443 O O . ASP A 1 13 ? 9.177 16.996 -5.803 1.00 0.00 128 ASP A O 4
ATOM 5452 N N . LYS A 1 14 ? 8.322 15.039 -5.112 1.00 0.00 129 LYS A N 4
ATOM 5453 C CA . LYS A 1 14 ? 9.134 14.995 -3.909 1.00 0.00 129 LYS A CA 4
ATOM 5454 C C . LYS A 1 14 ? 9.891 13.681 -3.829 1.00 0.00 129 LYS A C 4
ATOM 5455 O O . LYS A 1 14 ? 9.291 12.606 -3.881 1.00 0.00 129 LYS A O 4
ATOM 5474 N N . MET A 1 15 ? 11.205 13.769 -3.727 1.00 0.00 130 MET A N 4
ATOM 5475 C CA . MET A 1 15 ? 12.031 12.592 -3.525 1.00 0.00 130 MET A CA 4
ATOM 5476 C C . MET A 1 15 ? 11.930 12.162 -2.067 1.00 0.00 130 MET A C 4
ATOM 5477 O O . MET A 1 15 ? 11.832 13.005 -1.173 1.00 0.00 130 MET A O 4
ATOM 5491 N N . GLY A 1 16 ? 11.939 10.861 -1.826 1.00 0.00 131 GLY A N 4
ATOM 5492 C CA . GLY A 1 16 ? 11.738 10.366 -0.483 1.00 0.00 131 GLY A CA 4
ATOM 5493 C C . GLY A 1 16 ? 13.030 10.167 0.275 1.00 0.00 131 GLY A C 4
ATOM 5494 O O . GLY A 1 16 ? 14.115 10.258 -0.295 1.00 0.00 131 GLY A O 4
ATOM 5498 N N . SER A 1 17 ? 12.907 9.889 1.562 1.00 0.00 132 SER A N 4
ATOM 5499 C CA . SER A 1 17 ? 14.056 9.656 2.421 1.00 0.00 132 SER A CA 4
ATOM 5500 C C . SER A 1 17 ? 13.962 8.278 3.067 1.00 0.00 132 SER A C 4
ATOM 5501 O O . SER A 1 17 ? 14.325 8.091 4.231 1.00 0.00 132 SER A O 4
ATOM 5509 N N . LYS A 1 18 ? 13.451 7.320 2.306 1.00 0.00 133 LYS A N 4
ATOM 5510 C CA . LYS A 1 18 ? 13.260 5.965 2.801 1.00 0.00 133 LYS A CA 4
ATOM 5511 C C . LYS A 1 18 ? 13.226 4.982 1.637 1.00 0.00 133 LYS A C 4
ATOM 5512 O O . LYS A 1 18 ? 12.297 4.997 0.837 1.00 0.00 133 LYS A O 4
ATOM 5531 N N . LEU A 1 19 ? 14.261 4.164 1.528 1.00 0.00 134 LEU A N 4
ATOM 5532 C CA . LEU A 1 19 ? 14.354 3.158 0.472 1.00 0.00 134 LEU A CA 4
ATOM 5533 C C . LEU A 1 19 ? 13.447 1.962 0.782 1.00 0.00 134 LEU A C 4
ATOM 5534 O O . LEU A 1 19 ? 13.322 1.557 1.940 1.00 0.00 134 LEU A O 4
ATOM 5550 N N . TRP A 1 20 ? 12.819 1.393 -0.248 1.00 0.00 135 TRP A N 4
ATOM 5551 C CA . TRP A 1 20 ? 11.840 0.328 -0.047 1.00 0.00 135 TRP A CA 4
ATOM 5552 C C . TRP A 1 20 ? 12.213 -0.972 -0.759 1.00 0.00 135 TRP A C 4
ATOM 5553 O O . TRP A 1 20 ? 12.125 -1.080 -1.983 1.00 0.00 135 TRP A O 4
ATOM 5574 N N . ASN A 1 21 ? 12.636 -1.951 0.029 1.00 0.00 136 ASN A N 4
ATOM 5575 C CA . ASN A 1 21 ? 12.831 -3.314 -0.450 1.00 0.00 136 ASN A CA 4
ATOM 5576 C C . ASN A 1 21 ? 12.355 -4.275 0.629 1.00 0.00 136 ASN A C 4
ATOM 5577 O O . ASN A 1 21 ? 13.128 -4.709 1.484 1.00 0.00 136 ASN A O 4
ATOM 5588 N N . LEU A 1 22 ? 11.080 -4.600 0.581 1.00 0.00 137 LEU A N 4
ATOM 5589 C CA . LEU A 1 22 ? 10.471 -5.477 1.568 1.00 0.00 137 LEU A CA 4
ATOM 5590 C C . LEU A 1 22 ? 10.419 -6.904 1.041 1.00 0.00 137 LEU A C 4
ATOM 5591 O O . LEU A 1 22 ? 10.481 -7.129 -0.164 1.00 0.00 137 LEU A O 4
ATOM 5607 N N . ARG A 1 23 ? 10.326 -7.859 1.945 1.00 0.00 138 ARG A N 4
ATOM 5608 C CA . ARG A 1 23 ? 10.166 -9.254 1.571 1.00 0.00 138 ARG A CA 4
ATOM 5609 C C . ARG A 1 23 ? 8.812 -9.751 2.030 1.00 0.00 138 ARG A C 4
ATOM 5610 O O . ARG A 1 23 ? 8.323 -9.329 3.075 1.00 0.00 138 ARG A O 4
ATOM 5631 N N . ASN A 1 24 ? 8.227 -10.638 1.221 1.00 0.00 139 ASN A N 4
ATOM 5632 C CA . ASN A 1 24 ? 6.852 -11.118 1.387 1.00 0.00 139 ASN A CA 4
ATOM 5633 C C . ASN A 1 24 ? 6.476 -11.329 2.845 1.00 0.00 139 ASN A C 4
ATOM 5634 O O . ASN A 1 24 ? 6.828 -12.337 3.464 1.00 0.00 139 ASN A O 4
ATOM 5645 N N . ALA A 1 25 ? 5.758 -10.355 3.380 1.00 0.00 140 ALA A N 4
ATOM 5646 C CA . ALA A 1 25 ? 5.327 -10.376 4.761 1.00 0.00 140 ALA A CA 4
ATOM 5647 C C . ALA A 1 25 ? 3.817 -10.286 4.834 1.00 0.00 140 ALA A C 4
ATOM 5648 O O . ALA A 1 25 ? 3.152 -10.212 3.800 1.00 0.00 140 ALA A O 4
ATOM 5655 N N . ASP A 1 26 ? 3.284 -10.298 6.046 1.00 0.00 141 ASP A N 4
ATOM 5656 C CA . ASP A 1 26 ? 1.849 -10.167 6.252 1.00 0.00 141 ASP A CA 4
ATOM 5657 C C . ASP A 1 26 ? 1.336 -8.902 5.577 1.00 0.00 141 ASP A C 4
ATOM 5658 O O . ASP A 1 26 ? 1.884 -7.815 5.761 1.00 0.00 141 ASP A O 4
ATOM 5667 N N . ILE A 1 27 ? 0.290 -9.069 4.777 1.00 0.00 142 ILE A N 4
ATOM 5668 C CA . ILE A 1 27 ? -0.291 -7.971 4.017 1.00 0.00 142 ILE A CA 4
ATOM 5669 C C . ILE A 1 27 ? -0.695 -6.804 4.914 1.00 0.00 142 ILE A C 4
ATOM 5670 O O . ILE A 1 27 ? -0.488 -5.649 4.553 1.00 0.00 142 ILE A O 4
ATOM 5686 N N . ARG A 1 28 ? -1.227 -7.094 6.097 1.00 0.00 143 ARG A N 4
ATOM 5687 C CA . ARG A 1 28 ? -1.668 -6.033 6.990 1.00 0.00 143 ARG A CA 4
ATOM 5688 C C . ARG A 1 28 ? -0.467 -5.314 7.582 1.00 0.00 143 ARG A C 4
ATOM 5689 O O . ARG A 1 28 ? -0.552 -4.143 7.944 1.00 0.00 143 ARG A O 4
ATOM 5710 N N . ALA A 1 29 ? 0.660 -6.014 7.646 1.00 0.00 144 ALA A N 4
ATOM 5711 C CA . ALA A 1 29 ? 1.890 -5.433 8.161 1.00 0.00 144 ALA A CA 4
ATOM 5712 C C . ALA A 1 29 ? 2.427 -4.411 7.175 1.00 0.00 144 ALA A C 4
ATOM 5713 O O . ALA A 1 29 ? 3.055 -3.427 7.557 1.00 0.00 144 ALA A O 4
ATOM 5720 N N . VAL A 1 30 ? 2.159 -4.652 5.900 1.00 0.00 145 VAL A N 4
ATOM 5721 C CA . VAL A 1 30 ? 2.574 -3.746 4.845 1.00 0.00 145 VAL A CA 4
ATOM 5722 C C . VAL A 1 30 ? 1.602 -2.579 4.738 1.00 0.00 145 VAL A C 4
ATOM 5723 O O . VAL A 1 30 ? 2.012 -1.436 4.544 1.00 0.00 145 VAL A O 4
ATOM 5736 N N . ILE A 1 31 ? 0.315 -2.870 4.877 1.00 0.00 146 ILE A N 4
ATOM 5737 C CA . ILE A 1 31 ? -0.707 -1.830 4.853 1.00 0.00 146 ILE A CA 4
ATOM 5738 C C . ILE A 1 31 ? -0.537 -0.908 6.065 1.00 0.00 146 ILE A C 4
ATOM 5739 O O . ILE A 1 31 ? -0.859 0.280 6.018 1.00 0.00 146 ILE A O 4
ATOM 5755 N N . ALA A 1 32 ? -0.014 -1.464 7.149 1.00 0.00 147 ALA A N 4
ATOM 5756 C CA . ALA A 1 32 ? 0.327 -0.675 8.326 1.00 0.00 147 ALA A CA 4
ATOM 5757 C C . ALA A 1 32 ? 1.685 0.007 8.154 1.00 0.00 147 ALA A C 4
ATOM 5758 O O . ALA A 1 32 ? 1.961 1.033 8.776 1.00 0.00 147 ALA A O 4
ATOM 5765 N N . GLU A 1 33 ? 2.532 -0.574 7.319 1.00 0.00 148 GLU A N 4
ATOM 5766 C CA . GLU A 1 33 ? 3.848 -0.012 7.034 1.00 0.00 148 GLU A CA 4
ATOM 5767 C C . GLU A 1 33 ? 3.705 1.242 6.179 1.00 0.00 148 GLU A C 4
ATOM 5768 O O . GLU A 1 33 ? 4.253 2.292 6.502 1.00 0.00 148 GLU A O 4
ATOM 5780 N N . VAL A 1 34 ? 2.945 1.127 5.097 1.00 0.00 149 VAL A N 4
ATOM 5781 C CA . VAL A 1 34 ? 2.728 2.247 4.193 1.00 0.00 149 VAL A CA 4
ATOM 5782 C C . VAL A 1 34 ? 2.046 3.415 4.913 1.00 0.00 149 VAL A C 4
ATOM 5783 O O . VAL A 1 34 ? 2.414 4.573 4.712 1.00 0.00 149 VAL A O 4
ATOM 5796 N N . SER A 1 35 ? 1.079 3.109 5.774 1.00 0.00 150 SER A N 4
ATOM 5797 C CA . SER A 1 35 ? 0.363 4.141 6.519 1.00 0.00 150 SER A CA 4
ATOM 5798 C C . SER A 1 35 ? 1.275 4.860 7.506 1.00 0.00 150 SER A C 4
ATOM 5799 O O . SER A 1 35 ? 1.055 6.032 7.818 1.00 0.00 150 SER A O 4
ATOM 5807 N N . ARG A 1 36 ? 2.296 4.161 7.991 1.00 0.00 151 ARG A N 4
ATOM 5808 C CA . ARG A 1 36 ? 3.253 4.740 8.924 1.00 0.00 151 ARG A CA 4
ATOM 5809 C C . ARG A 1 36 ? 3.907 5.981 8.316 1.00 0.00 151 ARG A C 4
ATOM 5810 O O . ARG A 1 36 ? 4.073 7.000 8.984 1.00 0.00 151 ARG A O 4
ATOM 5831 N N . ILE A 1 37 ? 4.247 5.889 7.036 1.00 0.00 152 ILE A N 4
ATOM 5832 C CA . ILE A 1 37 ? 4.912 6.984 6.341 1.00 0.00 152 ILE A CA 4
ATOM 5833 C C . ILE A 1 37 ? 3.897 7.923 5.690 1.00 0.00 152 ILE A C 4
ATOM 5834 O O . ILE A 1 37 ? 3.960 9.140 5.875 1.00 0.00 152 ILE A O 4
ATOM 5850 N N . THR A 1 38 ? 2.948 7.350 4.952 1.00 0.00 153 THR A N 4
ATOM 5851 C CA . THR A 1 38 ? 1.993 8.137 4.176 1.00 0.00 153 THR A CA 4
ATOM 5852 C C . THR A 1 38 ? 1.074 8.969 5.067 1.00 0.00 153 THR A C 4
ATOM 5853 O O . THR A 1 38 ? 0.592 10.026 4.662 1.00 0.00 153 THR A O 4
ATOM 5864 N N . GLY A 1 39 ? 0.841 8.484 6.284 1.00 0.00 154 GLY A N 4
ATOM 5865 C CA . GLY A 1 39 ? -0.038 9.175 7.209 1.00 0.00 154 GLY A CA 4
ATOM 5866 C C . GLY A 1 39 ? -1.494 9.031 6.818 1.00 0.00 154 GLY A C 4
ATOM 5867 O O . GLY A 1 39 ? -2.340 9.833 7.220 1.00 0.00 154 GLY A O 4
ATOM 5871 N N . LYS A 1 40 ? -1.784 7.999 6.035 1.00 0.00 155 LYS A N 4
ATOM 5872 C CA . LYS A 1 40 ? -3.124 7.783 5.518 1.00 0.00 155 LYS A CA 4
ATOM 5873 C C . LYS A 1 40 ? -3.805 6.655 6.280 1.00 0.00 155 LYS A C 4
ATOM 5874 O O . LYS A 1 40 ? -3.143 5.752 6.791 1.00 0.00 155 LYS A O 4
ATOM 5893 N N . ASN A 1 41 ? -5.124 6.719 6.357 1.00 0.00 156 ASN A N 4
ATOM 5894 C CA . ASN A 1 41 ? -5.895 5.719 7.086 1.00 0.00 156 ASN A CA 4
ATOM 5895 C C . ASN A 1 41 ? -6.314 4.611 6.134 1.00 0.00 156 ASN A C 4
ATOM 5896 O O . ASN A 1 41 ? -6.724 4.890 5.012 1.00 0.00 156 ASN A O 4
ATOM 5907 N N . PHE A 1 42 ? -6.214 3.366 6.571 1.00 0.00 157 PHE A N 4
ATOM 5908 C CA . PHE A 1 42 ? -6.548 2.235 5.714 1.00 0.00 157 PHE A CA 4
ATOM 5909 C C . PHE A 1 42 ? -7.540 1.301 6.387 1.00 0.00 157 PHE A C 4
ATOM 5910 O O . PHE A 1 42 ? -7.500 1.110 7.603 1.00 0.00 157 PHE A O 4
ATOM 5927 N N . VAL A 1 43 ? -8.428 0.715 5.592 1.00 0.00 158 VAL A N 4
ATOM 5928 C CA . VAL A 1 43 ? -9.401 -0.230 6.111 1.00 0.00 158 VAL A CA 4
ATOM 5929 C C . VAL A 1 43 ? -9.232 -1.560 5.397 1.00 0.00 158 VAL A C 4
ATOM 5930 O O . VAL A 1 43 ? -9.416 -1.647 4.189 1.00 0.00 158 VAL A O 4
ATOM 5943 N N . ILE A 1 44 ? -8.863 -2.585 6.140 1.00 0.00 159 ILE A N 4
ATOM 5944 C CA . ILE A 1 44 ? -8.535 -3.872 5.546 1.00 0.00 159 ILE A CA 4
ATOM 5945 C C . ILE A 1 44 ? -9.692 -4.857 5.689 1.00 0.00 159 ILE A C 4
ATOM 5946 O O . ILE A 1 44 ? -10.130 -5.157 6.801 1.00 0.00 159 ILE A O 4
ATOM 5962 N N . ASP A 1 45 ? -10.195 -5.339 4.560 1.00 0.00 160 ASP A N 4
ATOM 5963 C CA . ASP A 1 45 ? -11.237 -6.367 4.557 1.00 0.00 160 ASP A CA 4
ATOM 5964 C C . ASP A 1 45 ? -10.668 -7.674 5.111 1.00 0.00 160 ASP A C 4
ATOM 5965 O O . ASP A 1 45 ? -9.515 -8.011 4.852 1.00 0.00 160 ASP A O 4
ATOM 5974 N N . PRO A 1 46 ? -11.461 -8.405 5.913 1.00 0.00 161 PRO A N 4
ATOM 5975 C CA . PRO A 1 46 ? -11.041 -9.683 6.513 1.00 0.00 161 PRO A CA 4
ATOM 5976 C C . PRO A 1 46 ? -10.583 -10.726 5.489 1.00 0.00 161 PRO A C 4
ATOM 5977 O O . PRO A 1 46 ? -9.952 -11.716 5.853 1.00 0.00 161 PRO A O 4
ATOM 5988 N N . ARG A 1 47 ? -10.912 -10.515 4.218 1.00 0.00 162 ARG A N 4
ATOM 5989 C CA . ARG A 1 47 ? -10.477 -11.416 3.150 1.00 0.00 162 ARG A CA 4
ATOM 5990 C C . ARG A 1 47 ? -9.080 -11.059 2.662 1.00 0.00 162 ARG A C 4
ATOM 5991 O O . ARG A 1 47 ? -8.444 -11.837 1.947 1.00 0.00 162 ARG A O 4
ATOM 6012 N N . VAL A 1 48 ? -8.604 -9.878 3.035 1.00 0.00 163 VAL A N 4
ATOM 6013 C CA . VAL A 1 48 ? -7.274 -9.441 2.641 1.00 0.00 163 VAL A CA 4
ATOM 6014 C C . VAL A 1 48 ? -6.235 -10.130 3.517 1.00 0.00 163 VAL A C 4
ATOM 6015 O O . VAL A 1 48 ? -5.844 -9.621 4.568 1.00 0.00 163 VAL A O 4
ATOM 6028 N N . GLN A 1 49 ? -5.807 -11.302 3.071 1.00 0.00 164 GLN A N 4
ATOM 6029 C CA . GLN A 1 49 ? -4.915 -12.152 3.841 1.00 0.00 164 GLN A CA 4
ATOM 6030 C C . GLN A 1 49 ? -3.902 -12.806 2.911 1.00 0.00 164 GLN A C 4
ATOM 6031 O O . GLN A 1 49 ? -4.244 -13.706 2.142 1.00 0.00 164 GLN A O 4
ATOM 6045 N N . GLY A 1 50 ? -2.665 -12.357 2.983 1.00 0.00 165 GLY A N 4
ATOM 6046 C CA . GLY A 1 50 ? -1.638 -12.873 2.109 1.00 0.00 165 GLY A CA 4
ATOM 6047 C C . GLY A 1 50 ? -0.305 -12.211 2.366 1.00 0.00 165 GLY A C 4
ATOM 6048 O O . GLY A 1 50 ? -0.117 -11.580 3.408 1.00 0.00 165 GLY A O 4
ATOM 6052 N N . LYS A 1 51 ? 0.614 -12.344 1.423 1.00 0.00 166 LYS A N 4
ATOM 6053 C CA . LYS A 1 51 ? 1.939 -11.767 1.565 1.00 0.00 166 LYS A CA 4
ATOM 6054 C C . LYS A 1 51 ? 2.170 -10.655 0.554 1.00 0.00 166 LYS A C 4
ATOM 6055 O O . LYS A 1 51 ? 1.749 -10.745 -0.602 1.00 0.00 166 LYS A O 4
ATOM 6074 N N . VAL A 1 52 ? 2.836 -9.606 1.010 1.00 0.00 167 VAL A N 4
ATOM 6075 C CA . VAL A 1 52 ? 3.176 -8.469 0.168 1.00 0.00 167 VAL A CA 4
ATOM 6076 C C . VAL A 1 52 ? 4.621 -8.041 0.412 1.00 0.00 167 VAL A C 4
ATOM 6077 O O . VAL A 1 52 ? 5.107 -8.087 1.546 1.00 0.00 167 VAL A O 4
ATOM 6090 N N . SER A 1 53 ? 5.306 -7.653 -0.653 1.00 0.00 168 SER A N 4
ATOM 6091 C CA . SER A 1 53 ? 6.655 -7.128 -0.546 1.00 0.00 168 SER A CA 4
ATOM 6092 C C . SER A 1 53 ? 6.841 -5.933 -1.476 1.00 0.00 168 SER A C 4
ATOM 6093 O O . SER A 1 53 ? 6.945 -6.088 -2.692 1.00 0.00 168 SER A O 4
ATOM 6101 N N . ILE A 1 54 ? 6.861 -4.739 -0.907 1.00 0.00 169 ILE A N 4
ATOM 6102 C CA . ILE A 1 54 ? 7.115 -3.544 -1.693 1.00 0.00 169 ILE A CA 4
ATOM 6103 C C . ILE A 1 54 ? 8.594 -3.464 -2.056 1.00 0.00 169 ILE A C 4
ATOM 6104 O O . ILE A 1 54 ? 9.441 -3.160 -1.216 1.00 0.00 169 ILE A O 4
ATOM 6120 N N . VAL A 1 55 ? 8.898 -3.788 -3.305 1.00 0.00 170 VAL A N 4
ATOM 6121 C CA . VAL A 1 55 ? 10.265 -3.735 -3.796 1.00 0.00 170 VAL A CA 4
ATOM 6122 C C . VAL A 1 55 ? 10.396 -2.754 -4.952 1.00 0.00 170 VAL A C 4
ATOM 6123 O O . VAL A 1 55 ? 9.912 -2.994 -6.061 1.00 0.00 170 VAL A O 4
ATOM 6136 N N . SER A 1 56 ? 11.032 -1.637 -4.665 1.00 0.00 171 SER A N 4
ATOM 6137 C CA . SER A 1 56 ? 11.319 -0.624 -5.657 1.00 0.00 171 SER A CA 4
ATOM 6138 C C . SER A 1 56 ? 12.478 0.211 -5.142 1.00 0.00 171 SER A C 4
ATOM 6139 O O . SER A 1 56 ? 12.278 1.082 -4.291 1.00 0.00 171 SER A O 4
ATOM 6147 N N . SER A 1 57 ? 13.690 -0.063 -5.611 1.00 0.00 172 SER A N 4
ATOM 6148 C CA . SER A 1 57 ? 14.849 0.595 -5.044 1.00 0.00 172 SER A CA 4
ATOM 6149 C C . SER A 1 57 ? 14.919 2.055 -5.447 1.00 0.00 172 SER A C 4
ATOM 6150 O O . SER A 1 57 ? 15.535 2.415 -6.447 1.00 0.00 172 SER A O 4
ATOM 6158 N N . THR A 1 58 ? 14.273 2.863 -4.630 1.00 0.00 173 THR A N 4
ATOM 6159 C CA . THR A 1 58 ? 14.444 4.297 -4.572 1.00 0.00 173 THR A CA 4
ATOM 6160 C C . THR A 1 58 ? 13.789 4.771 -3.294 1.00 0.00 173 THR A C 4
ATOM 6161 O O . THR A 1 58 ? 12.722 4.274 -2.937 1.00 0.00 173 THR A O 4
ATOM 6172 N N . PRO A 1 59 ? 14.419 5.680 -2.561 1.00 0.00 174 PRO A N 4
ATOM 6173 C CA . PRO A 1 59 ? 13.794 6.285 -1.403 1.00 0.00 174 PRO A CA 4
ATOM 6174 C C . PRO A 1 59 ? 12.502 6.988 -1.808 1.00 0.00 174 PRO A C 4
ATOM 6175 O O . PRO A 1 59 ? 12.509 7.949 -2.583 1.00 0.00 174 PRO A O 4
ATOM 6186 N N . LEU A 1 60 ? 11.402 6.491 -1.273 1.00 0.00 175 LEU A N 4
ATOM 6187 C CA . LEU A 1 60 ? 10.078 6.926 -1.683 1.00 0.00 175 LEU A CA 4
ATOM 6188 C C . LEU A 1 60 ? 9.491 7.895 -0.672 1.00 0.00 175 LEU A C 4
ATOM 6189 O O . LEU A 1 60 ? 9.605 7.695 0.539 1.00 0.00 175 LEU A O 4
ATOM 6205 N N . SER A 1 61 ? 8.891 8.960 -1.182 1.00 0.00 176 SER A N 4
ATOM 6206 C CA . SER A 1 61 ? 8.223 9.944 -0.351 1.00 0.00 176 SER A CA 4
ATOM 6207 C C . SER A 1 61 ? 6.820 9.466 0.002 1.00 0.00 176 SER A C 4
ATOM 6208 O O . SER A 1 61 ? 6.419 8.370 -0.400 1.00 0.00 176 SER A O 4
ATOM 6216 N N . SER A 1 62 ? 6.085 10.283 0.748 1.00 0.00 177 SER A N 4
ATOM 6217 C CA . SER A 1 62 ? 4.728 9.942 1.154 1.00 0.00 177 SER A CA 4
ATOM 6218 C C . SER A 1 62 ? 3.877 9.532 -0.052 1.00 0.00 177 SER A C 4
ATOM 6219 O O . SER A 1 62 ? 3.186 8.511 -0.017 1.00 0.00 177 SER A O 4
ATOM 6227 N N . ARG A 1 63 ? 3.953 10.312 -1.124 1.00 0.00 178 ARG A N 4
ATOM 6228 C CA . ARG A 1 63 ? 3.167 10.028 -2.315 1.00 0.00 178 ARG A CA 4
ATOM 6229 C C . ARG A 1 63 ? 3.750 8.845 -3.081 1.00 0.00 178 ARG A C 4
ATOM 6230 O O . ARG A 1 63 ? 3.026 7.901 -3.405 1.00 0.00 178 ARG A O 4
ATOM 6251 N N . GLU A 1 64 ? 5.056 8.899 -3.354 1.00 0.00 179 GLU A N 4
ATOM 6252 C CA . GLU A 1 64 ? 5.738 7.855 -4.123 1.00 0.00 179 GLU A CA 4
ATOM 6253 C C . GLU A 1 64 ? 5.457 6.474 -3.548 1.00 0.00 179 GLU A C 4
ATOM 6254 O O . GLU A 1 64 ? 5.041 5.565 -4.267 1.00 0.00 179 GLU A O 4
ATOM 6266 N N . LEU A 1 65 ? 5.670 6.340 -2.247 1.00 0.00 180 LEU A N 4
ATOM 6267 C CA . LEU A 1 65 ? 5.417 5.092 -1.542 1.00 0.00 180 LEU A CA 4
ATOM 6268 C C . LEU A 1 65 ? 3.983 4.630 -1.748 1.00 0.00 180 LEU A C 4
ATOM 6269 O O . LEU A 1 65 ? 3.738 3.485 -2.127 1.00 0.00 180 LEU A O 4
ATOM 6285 N N . TYR A 1 66 ? 3.043 5.531 -1.505 1.00 0.00 181 TYR A N 4
ATOM 6286 C CA . TYR A 1 66 ? 1.630 5.205 -1.601 1.00 0.00 181 TYR A CA 4
ATOM 6287 C C . TYR A 1 66 ? 1.274 4.704 -3.000 1.00 0.00 181 TYR A C 4
ATOM 6288 O O . TYR A 1 66 ? 0.412 3.842 -3.150 1.00 0.00 181 TYR A O 4
ATOM 6306 N N . GLN A 1 67 ? 1.968 5.206 -4.017 1.00 0.00 182 GLN A N 4
ATOM 6307 C CA . GLN A 1 67 ? 1.677 4.811 -5.391 1.00 0.00 182 GLN A CA 4
ATOM 6308 C C . GLN A 1 67 ? 2.175 3.397 -5.649 1.00 0.00 182 GLN A C 4
ATOM 6309 O O . GLN A 1 67 ? 1.531 2.615 -6.349 1.00 0.00 182 GLN A O 4
ATOM 6323 N N . VAL A 1 68 ? 3.320 3.068 -5.065 1.00 0.00 183 VAL A N 4
ATOM 6324 C CA . VAL A 1 68 ? 3.887 1.736 -5.204 1.00 0.00 183 VAL A CA 4
ATOM 6325 C C . VAL A 1 68 ? 3.080 0.735 -4.384 1.00 0.00 183 VAL A C 4
ATOM 6326 O O . VAL A 1 68 ? 2.931 -0.424 -4.769 1.00 0.00 183 VAL A O 4
ATOM 6339 N N . PHE A 1 69 ? 2.552 1.196 -3.258 1.00 0.00 184 PHE A N 4
ATOM 6340 C CA . PHE A 1 69 ? 1.671 0.381 -2.434 1.00 0.00 184 PHE A CA 4
ATOM 6341 C C . PHE A 1 69 ? 0.442 -0.025 -3.237 1.00 0.00 184 PHE A C 4
ATOM 6342 O O . PHE A 1 69 ? 0.014 -1.181 -3.206 1.00 0.00 184 PHE A O 4
ATOM 6359 N N . LEU A 1 70 ? -0.102 0.928 -3.984 1.00 0.00 185 LEU A N 4
ATOM 6360 C CA . LEU A 1 70 ? -1.246 0.668 -4.844 1.00 0.00 185 LEU A CA 4
ATOM 6361 C C . LEU A 1 70 ? -0.887 -0.358 -5.910 1.00 0.00 185 LEU A C 4
ATOM 6362 O O . LEU A 1 70 ? -1.745 -1.091 -6.400 1.00 0.00 185 LEU A O 4
ATOM 6378 N N . SER A 1 71 ? 0.390 -0.424 -6.248 1.00 0.00 186 SER A N 4
ATOM 6379 C CA . SER A 1 71 ? 0.845 -1.316 -7.294 1.00 0.00 186 SER A CA 4
ATOM 6380 C C . SER A 1 71 ? 1.113 -2.704 -6.724 1.00 0.00 186 SER A C 4
ATOM 6381 O O . SER A 1 71 ? 0.797 -3.713 -7.358 1.00 0.00 186 SER A O 4
ATOM 6389 N N . VAL A 1 72 ? 1.670 -2.746 -5.517 1.00 0.00 187 VAL A N 4
ATOM 6390 C CA . VAL A 1 72 ? 2.011 -4.006 -4.874 1.00 0.00 187 VAL A CA 4
ATOM 6391 C C . VAL A 1 72 ? 0.744 -4.790 -4.529 1.00 0.00 187 VAL A C 4
ATOM 6392 O O . VAL A 1 72 ? 0.732 -6.020 -4.555 1.00 0.00 187 VAL A O 4
ATOM 6405 N N . LEU A 1 73 ? -0.325 -4.060 -4.229 1.00 0.00 188 LEU A N 4
ATOM 6406 C CA . LEU A 1 73 ? -1.618 -4.666 -3.963 1.00 0.00 188 LEU A CA 4
ATOM 6407 C C . LEU A 1 73 ? -2.108 -5.419 -5.178 1.00 0.00 188 LEU A C 4
ATOM 6408 O O . LEU A 1 73 ? -2.550 -6.557 -5.076 1.00 0.00 188 LEU A O 4
ATOM 6424 N N . GLN A 1 74 ? -2.004 -4.779 -6.331 1.00 0.00 189 GLN A N 4
ATOM 6425 C CA . GLN A 1 74 ? -2.463 -5.365 -7.580 1.00 0.00 189 GLN A CA 4
ATOM 6426 C C . GLN A 1 74 ? -1.655 -6.617 -7.920 1.00 0.00 189 GLN A C 4
ATOM 6427 O O . GLN A 1 74 ? -2.105 -7.471 -8.682 1.00 0.00 189 GLN A O 4
ATOM 6441 N N . VAL A 1 75 ? -0.465 -6.720 -7.340 1.00 0.00 190 VAL A N 4
ATOM 6442 C CA . VAL A 1 75 ? 0.367 -7.904 -7.500 1.00 0.00 190 VAL A CA 4
ATOM 6443 C C . VAL A 1 75 ? -0.110 -9.016 -6.567 1.00 0.00 190 VAL A C 4
ATOM 6444 O O . VAL A 1 75 ? -0.136 -10.188 -6.944 1.00 0.00 190 VAL A O 4
ATOM 6457 N N . SER A 1 76 ? -0.504 -8.639 -5.355 1.00 0.00 191 SER A N 4
ATOM 6458 C CA . SER A 1 76 ? -0.937 -9.611 -4.361 1.00 0.00 191 SER A CA 4
ATOM 6459 C C . SER A 1 76 ? -2.406 -9.998 -4.583 1.00 0.00 191 SER A C 4
ATOM 6460 O O . SER A 1 76 ? -2.880 -11.018 -4.074 1.00 0.00 191 SER A O 4
ATOM 6468 N N . GLY A 1 77 ? -3.120 -9.184 -5.357 1.00 0.00 192 GLY A N 4
ATOM 6469 C CA . GLY A 1 77 ? -4.511 -9.468 -5.663 1.00 0.00 192 GLY A CA 4
ATOM 6470 C C . GLY A 1 77 ? -5.484 -8.585 -4.899 1.00 0.00 192 GLY A C 4
ATOM 6471 O O . GLY A 1 77 ? -6.611 -8.993 -4.614 1.00 0.00 192 GLY A O 4
ATOM 6475 N N . TYR A 1 78 ? -5.065 -7.366 -4.581 1.00 0.00 193 TYR A N 4
ATOM 6476 C CA . TYR A 1 78 ? -5.890 -6.448 -3.805 1.00 0.00 193 TYR A CA 4
ATOM 6477 C C . TYR A 1 78 ? -5.846 -5.055 -4.410 1.00 0.00 193 TYR A C 4
ATOM 6478 O O . TYR A 1 78 ? -5.134 -4.817 -5.383 1.00 0.00 193 TYR A O 4
ATOM 6496 N N . ALA A 1 79 ? -6.613 -4.144 -3.835 1.00 0.00 194 ALA A N 4
ATOM 6497 C CA . ALA A 1 79 ? -6.639 -2.768 -4.292 1.00 0.00 194 ALA A CA 4
ATOM 6498 C C . ALA A 1 79 ? -7.057 -1.843 -3.164 1.00 0.00 194 ALA A C 4
ATOM 6499 O O . ALA A 1 79 ? -7.760 -2.259 -2.241 1.00 0.00 194 ALA A O 4
ATOM 6506 N N . ALA A 1 80 ? -6.622 -0.595 -3.240 1.00 0.00 195 ALA A N 4
ATOM 6507 C CA . ALA A 1 80 ? -6.942 0.390 -2.222 1.00 0.00 195 ALA A CA 4
ATOM 6508 C C . ALA A 1 80 ? -7.961 1.388 -2.749 1.00 0.00 195 ALA A C 4
ATOM 6509 O O . ALA A 1 80 ? -7.682 2.136 -3.688 1.00 0.00 195 ALA A O 4
ATOM 6516 N N . ILE A 1 81 ? -9.140 1.388 -2.151 1.00 0.00 196 ILE A N 4
ATOM 6517 C CA . ILE A 1 81 ? -10.217 2.271 -2.578 1.00 0.00 196 ILE A CA 4
ATOM 6518 C C . ILE A 1 81 ? -10.511 3.303 -1.496 1.00 0.00 196 ILE A C 4
ATOM 6519 O O . ILE A 1 81 ? -11.021 2.962 -0.427 1.00 0.00 196 ILE A O 4
ATOM 6535 N N . PRO A 1 82 ? -10.168 4.575 -1.745 1.00 0.00 197 PRO A N 4
ATOM 6536 C CA . PRO A 1 82 ? -10.422 5.656 -0.797 1.00 0.00 197 PRO A CA 4
ATOM 6537 C C . PRO A 1 82 ? -11.901 5.897 -0.546 1.00 0.00 197 PRO A C 4
ATOM 6538 O O . PRO A 1 82 ? -12.648 6.305 -1.439 1.00 0.00 197 PRO A O 4
ATOM 6549 N N . ASN A 1 83 ? -12.304 5.652 0.682 1.00 0.00 198 ASN A N 4
ATOM 6550 C CA . ASN A 1 83 ? -13.666 5.877 1.113 1.00 0.00 198 ASN A CA 4
ATOM 6551 C C . ASN A 1 83 ? -13.706 7.143 1.962 1.00 0.00 198 ASN A C 4
ATOM 6552 O O . ASN A 1 83 ? -13.931 7.097 3.171 1.00 0.00 198 ASN A O 4
ATOM 6563 N N . GLY A 1 84 ? -13.474 8.277 1.319 1.00 0.00 199 GLY A N 4
ATOM 6564 C CA . GLY A 1 84 ? -13.323 9.523 2.043 1.00 0.00 199 GLY A CA 4
ATOM 6565 C C . GLY A 1 84 ? -11.908 9.699 2.563 1.00 0.00 199 GLY A C 4
ATOM 6566 O O . GLY A 1 84 ? -10.955 9.677 1.784 1.00 0.00 199 GLY A O 4
ATOM 6570 N N . GLU A 1 85 ? -11.760 9.851 3.874 1.00 0.00 200 GLU A N 4
ATOM 6571 C CA . GLU A 1 85 ? -10.444 10.069 4.470 1.00 0.00 200 GLU A CA 4
ATOM 6572 C C . GLU A 1 85 ? -9.767 8.743 4.783 1.00 0.00 200 GLU A C 4
ATOM 6573 O O . GLU A 1 85 ? -8.569 8.683 5.067 1.00 0.00 200 GLU A O 4
ATOM 6585 N N . ILE A 1 86 ? -10.551 7.684 4.743 1.00 0.00 201 ILE A N 4
ATOM 6586 C CA . ILE A 1 86 ? -10.041 6.343 4.953 1.00 0.00 201 ILE A CA 4
ATOM 6587 C C . ILE A 1 86 ? -9.951 5.599 3.637 1.00 0.00 201 ILE A C 4
ATOM 6588 O O . ILE A 1 86 ? -10.874 5.630 2.835 1.00 0.00 201 ILE A O 4
ATOM 6604 N N . ILE A 1 87 ? -8.842 4.933 3.417 1.00 0.00 202 ILE A N 4
ATOM 6605 C CA . ILE A 1 87 ? -8.650 4.162 2.206 1.00 0.00 202 ILE A CA 4
ATOM 6606 C C . ILE A 1 87 ? -8.842 2.683 2.505 1.00 0.00 202 ILE A C 4
ATOM 6607 O O . ILE A 1 87 ? -8.139 2.118 3.332 1.00 0.00 202 ILE A O 4
ATOM 6623 N N . LYS A 1 88 ? -9.790 2.053 1.838 1.00 0.00 203 LYS A N 4
ATOM 6624 C CA . LYS A 1 88 ? -10.118 0.671 2.135 1.00 0.00 203 LYS A CA 4
ATOM 6625 C C . LYS A 1 88 ? -9.443 -0.284 1.151 1.00 0.00 203 LYS A C 4
ATOM 6626 O O . LYS A 1 88 ? -9.666 -0.207 -0.056 1.00 0.00 203 LYS A O 4
ATOM 6645 N N . ILE A 1 89 ? -8.614 -1.178 1.678 1.00 0.00 204 ILE A N 4
ATOM 6646 C CA . ILE A 1 89 ? -7.927 -2.173 0.864 1.00 0.00 204 ILE A CA 4
ATOM 6647 C C . ILE A 1 89 ? -8.718 -3.475 0.869 1.00 0.00 204 ILE A C 4
ATOM 6648 O O . ILE A 1 89 ? -8.979 -4.053 1.928 1.00 0.00 204 ILE A O 4
ATOM 6664 N N . ILE A 1 90 ? -9.109 -3.918 -0.315 1.00 0.00 205 ILE A N 4
ATOM 6665 C CA . ILE A 1 90 ? -9.880 -5.143 -0.464 1.00 0.00 205 ILE A CA 4
ATOM 6666 C C . ILE A 1 90 ? -9.295 -5.997 -1.581 1.00 0.00 205 ILE A C 4
ATOM 6667 O O . ILE A 1 90 ? -8.520 -5.504 -2.399 1.00 0.00 205 ILE A O 4
ATOM 6683 N N . PRO A 1 91 ? -9.645 -7.292 -1.632 1.00 0.00 206 PRO A N 4
ATOM 6684 C CA . PRO A 1 91 ? -9.214 -8.176 -2.707 1.00 0.00 206 PRO A CA 4
ATOM 6685 C C . PRO A 1 91 ? -9.975 -7.885 -3.995 1.00 0.00 206 PRO A C 4
ATOM 6686 O O . PRO A 1 91 ? -11.105 -8.335 -4.175 1.00 0.00 206 PRO A O 4
ATOM 6697 N N . ASN A 1 92 ? -9.344 -7.133 -4.895 1.00 0.00 207 ASN A N 4
ATOM 6698 C CA . ASN A 1 92 ? -9.990 -6.716 -6.141 1.00 0.00 207 ASN A CA 4
ATOM 6699 C C . ASN A 1 92 ? -10.109 -7.876 -7.129 1.00 0.00 207 ASN A C 4
ATOM 6700 O O . ASN A 1 92 ? -10.405 -7.679 -8.307 1.00 0.00 207 ASN A O 4
ATOM 6711 N N . ILE A 1 93 ? -9.889 -9.085 -6.636 1.00 0.00 208 ILE A N 4
ATOM 6712 C CA . ILE A 1 93 ? -10.032 -10.289 -7.439 1.00 0.00 208 ILE A CA 4
ATOM 6713 C C . ILE A 1 93 ? -11.473 -10.791 -7.372 1.00 0.00 208 ILE A C 4
ATOM 6714 O O . ILE A 1 93 ? -11.725 -11.984 -7.196 1.00 0.00 208 ILE A O 4
ATOM 6730 N N . ASP A 1 94 ? -12.406 -9.850 -7.523 1.00 0.00 209 ASP A N 4
ATOM 6731 C CA . ASP A 1 94 ? -13.842 -10.110 -7.396 1.00 0.00 209 ASP A CA 4
ATOM 6732 C C . ASP A 1 94 ? -14.199 -10.483 -5.963 1.00 0.00 209 ASP A C 4
ATOM 6733 O O . ASP A 1 94 ? -14.719 -11.571 -5.697 1.00 0.00 209 ASP A O 4
ATOM 6742 N N . ALA A 1 95 ? -13.910 -9.573 -5.039 1.00 0.00 210 ALA A N 4
ATOM 6743 C CA . ALA A 1 95 ? -14.219 -9.776 -3.630 1.00 0.00 210 ALA A CA 4
ATOM 6744 C C . ALA A 1 95 ? -14.391 -8.438 -2.913 1.00 0.00 210 ALA A C 4
ATOM 6745 O O . ALA A 1 95 ? -13.621 -8.090 -2.018 1.00 0.00 210 ALA A O 4
ATOM 6752 N N . LYS A 1 96 ? -15.407 -7.689 -3.316 1.00 0.00 211 LYS A N 4
ATOM 6753 C CA . LYS A 1 96 ? -15.698 -6.396 -2.707 1.00 0.00 211 LYS A CA 4
ATOM 6754 C C . LYS A 1 96 ? -16.580 -6.574 -1.475 1.00 0.00 211 LYS A C 4
ATOM 6755 O O . LYS A 1 96 ? -17.244 -7.598 -1.316 1.00 0.00 211 LYS A O 4
ATOM 6774 N N . THR A 1 97 ? -16.558 -5.590 -0.585 1.00 0.00 212 THR A N 4
ATOM 6775 C CA . THR A 1 97 ? -17.322 -5.671 0.653 1.00 0.00 212 THR A CA 4
ATOM 6776 C C . THR A 1 97 ? -18.489 -4.691 0.650 1.00 0.00 212 THR A C 4
ATOM 6777 O O . THR A 1 97 ? -19.472 -4.887 1.365 1.00 0.00 212 THR A O 4
ATOM 6788 N N . GLN A 1 98 ? -18.390 -3.646 -0.161 1.00 0.00 213 GLN A N 4
ATOM 6789 C CA . GLN A 1 98 ? -19.455 -2.661 -0.261 1.00 0.00 213 GLN A CA 4
ATOM 6790 C C . GLN A 1 98 ? -20.468 -3.083 -1.313 1.00 0.00 213 GLN A C 4
ATOM 6791 O O . GLN A 1 98 ? -20.768 -2.338 -2.248 1.00 0.00 213 GLN A O 4
ATOM 6805 N N . SER A 1 99 ? -20.988 -4.286 -1.152 1.00 0.00 214 SER A N 4
ATOM 6806 C CA . SER A 1 99 ? -21.969 -4.825 -2.071 1.00 0.00 214 SER A CA 4
ATOM 6807 C C . SER A 1 99 ? -23.059 -5.569 -1.308 1.00 0.00 214 SER A C 4
ATOM 6808 O O . SER A 1 99 ? -23.000 -6.788 -1.149 1.00 0.00 214 SER A O 4
ATOM 6816 N N . PRO A 1 100 ? -24.052 -4.833 -0.790 1.00 0.00 215 PRO A N 4
ATOM 6817 C CA . PRO A 1 100 ? -25.170 -5.413 -0.062 1.00 0.00 215 PRO A CA 4
ATOM 6818 C C . PRO A 1 100 ? -26.329 -5.764 -0.986 1.00 0.00 215 PRO A C 4
ATOM 6819 O O . PRO A 1 100 ? -26.267 -5.535 -2.197 1.00 0.00 215 PRO A O 4
ATOM 6830 N N . ASP A 1 101 ? -27.380 -6.330 -0.413 1.00 0.00 216 ASP A N 4
ATOM 6831 C CA . ASP A 1 101 ? -28.578 -6.642 -1.177 1.00 0.00 216 ASP A CA 4
ATOM 6832 C C . ASP A 1 101 ? -29.489 -5.425 -1.215 1.00 0.00 216 ASP A C 4
ATOM 6833 O O . ASP A 1 101 ? -30.338 -5.293 -2.098 1.00 0.00 216 ASP A O 4
ATOM 6842 N N . LEU A 1 102 ? -29.295 -4.535 -0.249 1.00 0.00 217 LEU A N 4
ATOM 6843 C CA . LEU A 1 102 ? -30.036 -3.284 -0.198 1.00 0.00 217 LEU A CA 4
ATOM 6844 C C . LEU A 1 102 ? -29.633 -2.393 -1.363 1.00 0.00 217 LEU A C 4
ATOM 6845 O O . LEU A 1 102 ? -28.468 -2.009 -1.479 1.00 0.00 217 LEU A O 4
ATOM 6861 N N . LEU A 1 103 ? -30.601 -2.086 -2.223 1.00 0.00 218 LEU A N 4
ATOM 6862 C CA . LEU A 1 103 ? -30.365 -1.247 -3.395 1.00 0.00 218 LEU A CA 4
ATOM 6863 C C . LEU A 1 103 ? -29.305 -1.873 -4.297 1.00 0.00 218 LEU A C 4
ATOM 6864 O O . LEU A 1 103 ? -28.290 -1.253 -4.620 1.00 0.00 218 LEU A O 4
ATOM 6880 N N . SER A 1 104 ? -29.548 -3.117 -4.684 1.00 0.00 219 SER A N 4
ATOM 6881 C CA . SER A 1 104 ? -28.648 -3.837 -5.568 1.00 0.00 219 SER A CA 4
ATOM 6882 C C . SER A 1 104 ? -28.672 -3.231 -6.966 1.00 0.00 219 SER A C 4
ATOM 6883 O O . SER A 1 104 ? -29.678 -3.311 -7.677 1.00 0.00 219 SER A O 4
ATOM 6891 N N . GLY A 1 105 ? -27.568 -2.613 -7.342 1.00 0.00 220 GLY A N 4
ATOM 6892 C CA . GLY A 1 105 ? -27.471 -1.984 -8.638 1.00 0.00 220 GLY A CA 4
ATOM 6893 C C . GLY A 1 105 ? -26.828 -0.623 -8.538 1.00 0.00 220 GLY A C 4
ATOM 6894 O O . GLY A 1 105 ? -25.959 -0.408 -7.692 1.00 0.00 220 GLY A O 4
ATOM 6898 N N . MET A 1 106 ? -27.257 0.302 -9.378 1.00 0.00 221 MET A N 4
ATOM 6899 C CA . MET A 1 106 ? -26.699 1.645 -9.364 1.00 0.00 221 MET A CA 4
ATOM 6900 C C . MET A 1 106 ? -27.324 2.474 -8.251 1.00 0.00 221 MET A C 4
ATOM 6901 O O . MET A 1 106 ? -28.399 3.051 -8.420 1.00 0.00 221 MET A O 4
ATOM 6915 N N . LYS A 1 107 ? -26.659 2.512 -7.105 1.00 0.00 222 LYS A N 4
ATOM 6916 C CA . LYS A 1 107 ? -27.102 3.342 -5.995 1.00 0.00 222 LYS A CA 4
ATOM 6917 C C . LYS A 1 107 ? -26.440 4.714 -6.063 1.00 0.00 222 LYS A C 4
ATOM 6918 O O . LYS A 1 107 ? -26.821 5.642 -5.351 1.00 0.00 222 LYS A O 4
ATOM 6937 N N . SER A 1 108 ? -25.444 4.824 -6.930 1.00 0.00 223 SER A N 4
ATOM 6938 C CA . SER A 1 108 ? -24.822 6.100 -7.240 1.00 0.00 223 SER A CA 4
ATOM 6939 C C . SER A 1 108 ? -24.847 6.323 -8.753 1.00 0.00 223 SER A C 4
ATOM 6940 O O . SER A 1 108 ? -23.940 5.890 -9.470 1.00 0.00 223 SER A O 4
ATOM 6948 N N . PRO A 1 109 ? -25.925 6.961 -9.252 1.00 0.00 224 PRO A N 4
ATOM 6949 C CA . PRO A 1 109 ? -26.090 7.270 -10.680 1.00 0.00 224 PRO A CA 4
ATOM 6950 C C . PRO A 1 109 ? -24.897 8.023 -11.298 1.00 0.00 224 PRO A C 4
ATOM 6951 O O . PRO A 1 109 ? -24.410 7.614 -12.352 1.00 0.00 224 PRO A O 4
ATOM 6962 N N . PRO A 1 110 ? -24.399 9.128 -10.686 1.00 0.00 225 PRO A N 4
ATOM 6963 C CA . PRO A 1 110 ? -23.215 9.819 -11.205 1.00 0.00 225 PRO A CA 4
ATOM 6964 C C . PRO A 1 110 ? -21.946 9.002 -10.977 1.00 0.00 225 PRO A C 4
ATOM 6965 O O . PRO A 1 110 ? -21.685 8.539 -9.862 1.00 0.00 225 PRO A O 4
ATOM 6976 N N . ARG A 1 111 ? -21.163 8.818 -12.027 1.00 0.00 226 ARG A N 4
ATOM 6977 C CA . ARG A 1 111 ? -19.958 8.019 -11.933 1.00 0.00 226 ARG A CA 4
ATOM 6978 C C . ARG A 1 111 ? -18.761 8.814 -12.438 1.00 0.00 226 ARG A C 4
ATOM 6979 O O . ARG A 1 111 ? -18.497 8.791 -13.659 1.00 0.00 226 ARG A O 4
ATOM 7001 N N . MET A 1 1 ? 3.093 18.995 -30.891 1.00 0.00 116 MET A N 5
ATOM 7002 C CA . MET A 1 1 ? 3.726 17.694 -31.195 1.00 0.00 116 MET A CA 5
ATOM 7003 C C . MET A 1 1 ? 5.163 17.655 -30.678 1.00 0.00 116 MET A C 5
ATOM 7004 O O . MET A 1 1 ? 5.835 16.627 -30.762 1.00 0.00 116 MET A O 5
ATOM 7020 N N . ALA A 1 2 ? 5.635 18.776 -30.149 1.00 0.00 117 ALA A N 5
ATOM 7021 C CA . ALA A 1 2 ? 6.989 18.856 -29.632 1.00 0.00 117 ALA A CA 5
ATOM 7022 C C . ALA A 1 2 ? 6.984 18.881 -28.111 1.00 0.00 117 ALA A C 5
ATOM 7023 O O . ALA A 1 2 ? 6.009 19.304 -27.488 1.00 0.00 117 ALA A O 5
ATOM 7030 N N . HIS A 1 3 ? 8.077 18.419 -27.523 1.00 0.00 118 HIS A N 5
ATOM 7031 C CA . HIS A 1 3 ? 8.220 18.379 -26.076 1.00 0.00 118 HIS A CA 5
ATOM 7032 C C . HIS A 1 3 ? 9.691 18.499 -25.700 1.00 0.00 118 HIS A C 5
ATOM 7033 O O . HIS A 1 3 ? 10.513 17.664 -26.081 1.00 0.00 118 HIS A O 5
ATOM 7048 N N . HIS A 1 4 ? 10.029 19.553 -24.977 1.00 0.00 119 HIS A N 5
ATOM 7049 C CA . HIS A 1 4 ? 11.412 19.806 -24.607 1.00 0.00 119 HIS A CA 5
ATOM 7050 C C . HIS A 1 4 ? 11.570 19.789 -23.098 1.00 0.00 119 HIS A C 5
ATOM 7051 O O . HIS A 1 4 ? 10.628 20.084 -22.359 1.00 0.00 119 HIS A O 5
ATOM 7066 N N . HIS A 1 5 ? 12.760 19.443 -22.644 1.00 0.00 120 HIS A N 5
ATOM 7067 C CA . HIS A 1 5 ? 13.042 19.358 -21.222 1.00 0.00 120 HIS A CA 5
ATOM 7068 C C . HIS A 1 5 ? 13.918 20.526 -20.780 1.00 0.00 120 HIS A C 5
ATOM 7069 O O . HIS A 1 5 ? 15.139 20.396 -20.682 1.00 0.00 120 HIS A O 5
ATOM 7084 N N . HIS A 1 6 ? 13.294 21.667 -20.530 1.00 0.00 121 HIS A N 5
ATOM 7085 C CA . HIS A 1 6 ? 14.013 22.827 -20.020 1.00 0.00 121 HIS A CA 5
ATOM 7086 C C . HIS A 1 6 ? 13.881 22.897 -18.507 1.00 0.00 121 HIS A C 5
ATOM 7087 O O . HIS A 1 6 ? 14.876 22.967 -17.788 1.00 0.00 121 HIS A O 5
ATOM 7102 N N . HIS A 1 7 ? 12.645 22.869 -18.025 1.00 0.00 122 HIS A N 5
ATOM 7103 C CA . HIS A 1 7 ? 12.382 22.866 -16.592 1.00 0.00 122 HIS A CA 5
ATOM 7104 C C . HIS A 1 7 ? 11.215 21.949 -16.257 1.00 0.00 122 HIS A C 5
ATOM 7105 O O . HIS A 1 7 ? 10.107 22.130 -16.760 1.00 0.00 122 HIS A O 5
ATOM 7120 N N . HIS A 1 8 ? 11.475 20.964 -15.408 1.00 0.00 123 HIS A N 5
ATOM 7121 C CA . HIS A 1 8 ? 10.436 20.056 -14.937 1.00 0.00 123 HIS A CA 5
ATOM 7122 C C . HIS A 1 8 ? 9.842 20.596 -13.638 1.00 0.00 123 HIS A C 5
ATOM 7123 O O . HIS A 1 8 ? 8.936 19.998 -13.057 1.00 0.00 123 HIS A O 5
ATOM 7138 N N . VAL A 1 9 ? 10.373 21.741 -13.202 1.00 0.00 124 VAL A N 5
ATOM 7139 C CA . VAL A 1 9 ? 9.995 22.372 -11.941 1.00 0.00 124 VAL A CA 5
ATOM 7140 C C . VAL A 1 9 ? 10.537 21.562 -10.768 1.00 0.00 124 VAL A C 5
ATOM 7141 O O . VAL A 1 9 ? 11.504 21.963 -10.121 1.00 0.00 124 VAL A O 5
ATOM 7154 N N . ASP A 1 10 ? 9.932 20.414 -10.515 1.00 0.00 125 ASP A N 5
ATOM 7155 C CA . ASP A 1 10 ? 10.419 19.511 -9.487 1.00 0.00 125 ASP A CA 5
ATOM 7156 C C . ASP A 1 10 ? 11.247 18.411 -10.133 1.00 0.00 125 ASP A C 5
ATOM 7157 O O . ASP A 1 10 ? 10.706 17.393 -10.566 1.00 0.00 125 ASP A O 5
ATOM 7166 N N . ASP A 1 11 ? 12.551 18.623 -10.230 1.00 0.00 126 ASP A N 5
ATOM 7167 C CA . ASP A 1 11 ? 13.429 17.612 -10.813 1.00 0.00 126 ASP A CA 5
ATOM 7168 C C . ASP A 1 11 ? 13.702 16.521 -9.787 1.00 0.00 126 ASP A C 5
ATOM 7169 O O . ASP A 1 11 ? 13.966 15.372 -10.139 1.00 0.00 126 ASP A O 5
ATOM 7178 N N . ASP A 1 12 ? 13.613 16.885 -8.515 1.00 0.00 127 ASP A N 5
ATOM 7179 C CA . ASP A 1 12 ? 13.773 15.928 -7.434 1.00 0.00 127 ASP A CA 5
ATOM 7180 C C . ASP A 1 12 ? 12.408 15.506 -6.907 1.00 0.00 127 ASP A C 5
ATOM 7181 O O . ASP A 1 12 ? 12.243 15.213 -5.721 1.00 0.00 127 ASP A O 5
ATOM 7190 N N . ASP A 1 13 ? 11.427 15.480 -7.807 1.00 0.00 128 ASP A N 5
ATOM 7191 C CA . ASP A 1 13 ? 10.079 15.029 -7.471 1.00 0.00 128 ASP A CA 5
ATOM 7192 C C . ASP A 1 13 ? 10.140 13.592 -6.978 1.00 0.00 128 ASP A C 5
ATOM 7193 O O . ASP A 1 13 ? 9.474 13.215 -6.014 1.00 0.00 128 ASP A O 5
ATOM 7202 N N . LYS A 1 14 ? 10.978 12.811 -7.647 1.00 0.00 129 LYS A N 5
ATOM 7203 C CA . LYS A 1 14 ? 11.207 11.428 -7.287 1.00 0.00 129 LYS A CA 5
ATOM 7204 C C . LYS A 1 14 ? 12.482 11.310 -6.462 1.00 0.00 129 LYS A C 5
ATOM 7205 O O . LYS A 1 14 ? 13.446 10.644 -6.848 1.00 0.00 129 LYS A O 5
ATOM 7224 N N . MET A 1 15 ? 12.477 11.987 -5.329 1.00 0.00 130 MET A N 5
ATOM 7225 C CA . MET A 1 15 ? 13.593 11.962 -4.402 1.00 0.00 130 MET A CA 5
ATOM 7226 C C . MET A 1 15 ? 13.063 11.881 -2.980 1.00 0.00 130 MET A C 5
ATOM 7227 O O . MET A 1 15 ? 12.716 12.896 -2.376 1.00 0.00 130 MET A O 5
ATOM 7241 N N . GLY A 1 16 ? 12.974 10.670 -2.464 1.00 0.00 131 GLY A N 5
ATOM 7242 C CA . GLY A 1 16 ? 12.463 10.475 -1.130 1.00 0.00 131 GLY A CA 5
ATOM 7243 C C . GLY A 1 16 ? 13.569 10.228 -0.136 1.00 0.00 131 GLY A C 5
ATOM 7244 O O . GLY A 1 16 ? 14.749 10.317 -0.478 1.00 0.00 131 GLY A O 5
ATOM 7248 N N . SER A 1 17 ? 13.198 9.891 1.085 1.00 0.00 132 SER A N 5
ATOM 7249 C CA . SER A 1 17 ? 14.173 9.703 2.145 1.00 0.00 132 SER A CA 5
ATOM 7250 C C . SER A 1 17 ? 14.140 8.271 2.669 1.00 0.00 132 SER A C 5
ATOM 7251 O O . SER A 1 17 ? 14.771 7.955 3.678 1.00 0.00 132 SER A O 5
ATOM 7259 N N . LYS A 1 18 ? 13.410 7.404 1.982 1.00 0.00 133 LYS A N 5
ATOM 7260 C CA . LYS A 1 18 ? 13.274 6.028 2.425 1.00 0.00 133 LYS A CA 5
ATOM 7261 C C . LYS A 1 18 ? 13.216 5.068 1.244 1.00 0.00 133 LYS A C 5
ATOM 7262 O O . LYS A 1 18 ? 12.278 5.098 0.448 1.00 0.00 133 LYS A O 5
ATOM 7281 N N . LEU A 1 19 ? 14.250 4.253 1.118 1.00 0.00 134 LEU A N 5
ATOM 7282 C CA . LEU A 1 19 ? 14.286 3.182 0.135 1.00 0.00 134 LEU A CA 5
ATOM 7283 C C . LEU A 1 19 ? 13.358 2.055 0.569 1.00 0.00 134 LEU A C 5
ATOM 7284 O O . LEU A 1 19 ? 13.244 1.768 1.761 1.00 0.00 134 LEU A O 5
ATOM 7300 N N . TRP A 1 20 ? 12.686 1.428 -0.383 1.00 0.00 135 TRP A N 5
ATOM 7301 C CA . TRP A 1 20 ? 11.741 0.374 -0.059 1.00 0.00 135 TRP A CA 5
ATOM 7302 C C . TRP A 1 20 ? 12.141 -0.958 -0.682 1.00 0.00 135 TRP A C 5
ATOM 7303 O O . TRP A 1 20 ? 12.121 -1.131 -1.905 1.00 0.00 135 TRP A O 5
ATOM 7324 N N . ASN A 1 21 ? 12.535 -1.879 0.182 1.00 0.00 136 ASN A N 5
ATOM 7325 C CA . ASN A 1 21 ? 12.844 -3.248 -0.207 1.00 0.00 136 ASN A CA 5
ATOM 7326 C C . ASN A 1 21 ? 12.313 -4.193 0.854 1.00 0.00 136 ASN A C 5
ATOM 7327 O O . ASN A 1 21 ? 13.006 -4.532 1.813 1.00 0.00 136 ASN A O 5
ATOM 7338 N N . LEU A 1 22 ? 11.071 -4.594 0.692 1.00 0.00 137 LEU A N 5
ATOM 7339 C CA . LEU A 1 22 ? 10.438 -5.493 1.635 1.00 0.00 137 LEU A CA 5
ATOM 7340 C C . LEU A 1 22 ? 10.430 -6.905 1.088 1.00 0.00 137 LEU A C 5
ATOM 7341 O O . LEU A 1 22 ? 10.395 -7.112 -0.125 1.00 0.00 137 LEU A O 5
ATOM 7357 N N . ARG A 1 23 ? 10.493 -7.866 1.985 1.00 0.00 138 ARG A N 5
ATOM 7358 C CA . ARG A 1 23 ? 10.359 -9.262 1.623 1.00 0.00 138 ARG A CA 5
ATOM 7359 C C . ARG A 1 23 ? 9.001 -9.759 2.064 1.00 0.00 138 ARG A C 5
ATOM 7360 O O . ARG A 1 23 ? 8.494 -9.316 3.092 1.00 0.00 138 ARG A O 5
ATOM 7381 N N . ASN A 1 24 ? 8.432 -10.661 1.260 1.00 0.00 139 ASN A N 5
ATOM 7382 C CA . ASN A 1 24 ? 7.065 -11.159 1.437 1.00 0.00 139 ASN A CA 5
ATOM 7383 C C . ASN A 1 24 ? 6.704 -11.365 2.898 1.00 0.00 139 ASN A C 5
ATOM 7384 O O . ASN A 1 24 ? 7.033 -12.386 3.502 1.00 0.00 139 ASN A O 5
ATOM 7395 N N . ALA A 1 25 ? 6.013 -10.382 3.446 1.00 0.00 140 ALA A N 5
ATOM 7396 C CA . ALA A 1 25 ? 5.555 -10.427 4.819 1.00 0.00 140 ALA A CA 5
ATOM 7397 C C . ALA A 1 25 ? 4.045 -10.368 4.836 1.00 0.00 140 ALA A C 5
ATOM 7398 O O . ALA A 1 25 ? 3.423 -10.327 3.775 1.00 0.00 140 ALA A O 5
ATOM 7405 N N . ASP A 1 26 ? 3.453 -10.363 6.018 1.00 0.00 141 ASP A N 5
ATOM 7406 C CA . ASP A 1 26 ? 2.006 -10.285 6.123 1.00 0.00 141 ASP A CA 5
ATOM 7407 C C . ASP A 1 26 ? 1.486 -9.022 5.450 1.00 0.00 141 ASP A C 5
ATOM 7408 O O . ASP A 1 26 ? 2.049 -7.938 5.613 1.00 0.00 141 ASP A O 5
ATOM 7417 N N . ILE A 1 27 ? 0.416 -9.181 4.687 1.00 0.00 142 ILE A N 5
ATOM 7418 C CA . ILE A 1 27 ? -0.198 -8.083 3.961 1.00 0.00 142 ILE A CA 5
ATOM 7419 C C . ILE A 1 27 ? -0.510 -6.895 4.872 1.00 0.00 142 ILE A C 5
ATOM 7420 O O . ILE A 1 27 ? -0.198 -5.754 4.535 1.00 0.00 142 ILE A O 5
ATOM 7436 N N . ARG A 1 28 ? -1.074 -7.162 6.043 1.00 0.00 143 ARG A N 5
ATOM 7437 C CA . ARG A 1 28 ? -1.506 -6.091 6.929 1.00 0.00 143 ARG A CA 5
ATOM 7438 C C . ARG A 1 28 ? -0.315 -5.459 7.626 1.00 0.00 143 ARG A C 5
ATOM 7439 O O . ARG A 1 28 ? -0.395 -4.332 8.115 1.00 0.00 143 ARG A O 5
ATOM 7460 N N . ALA A 1 29 ? 0.799 -6.181 7.648 1.00 0.00 144 ALA A N 5
ATOM 7461 C CA . ALA A 1 29 ? 2.027 -5.664 8.225 1.00 0.00 144 ALA A CA 5
ATOM 7462 C C . ALA A 1 29 ? 2.626 -4.622 7.297 1.00 0.00 144 ALA A C 5
ATOM 7463 O O . ALA A 1 29 ? 3.348 -3.727 7.727 1.00 0.00 144 ALA A O 5
ATOM 7470 N N . VAL A 1 30 ? 2.312 -4.749 6.015 1.00 0.00 145 VAL A N 5
ATOM 7471 C CA . VAL A 1 30 ? 2.762 -3.792 5.017 1.00 0.00 145 VAL A CA 5
ATOM 7472 C C . VAL A 1 30 ? 1.794 -2.628 4.926 1.00 0.00 145 VAL A C 5
ATOM 7473 O O . VAL A 1 30 ? 2.211 -1.479 4.877 1.00 0.00 145 VAL A O 5
ATOM 7486 N N . ILE A 1 31 ? 0.501 -2.933 4.910 1.00 0.00 146 ILE A N 5
ATOM 7487 C CA . ILE A 1 31 ? -0.529 -1.898 4.861 1.00 0.00 146 ILE A CA 5
ATOM 7488 C C . ILE A 1 31 ? -0.328 -0.908 6.008 1.00 0.00 146 ILE A C 5
ATOM 7489 O O . ILE A 1 31 ? -0.486 0.303 5.844 1.00 0.00 146 ILE A O 5
ATOM 7505 N N . ALA A 1 32 ? 0.075 -1.433 7.160 1.00 0.00 147 ALA A N 5
ATOM 7506 C CA . ALA A 1 32 ? 0.366 -0.609 8.325 1.00 0.00 147 ALA A CA 5
ATOM 7507 C C . ALA A 1 32 ? 1.710 0.105 8.172 1.00 0.00 147 ALA A C 5
ATOM 7508 O O . ALA A 1 32 ? 1.874 1.239 8.627 1.00 0.00 147 ALA A O 5
ATOM 7515 N N . GLU A 1 33 ? 2.658 -0.562 7.519 1.00 0.00 148 GLU A N 5
ATOM 7516 C CA . GLU A 1 33 ? 3.985 0.000 7.288 1.00 0.00 148 GLU A CA 5
ATOM 7517 C C . GLU A 1 33 ? 3.879 1.197 6.347 1.00 0.00 148 GLU A C 5
ATOM 7518 O O . GLU A 1 33 ? 4.504 2.233 6.554 1.00 0.00 148 GLU A O 5
ATOM 7530 N N . VAL A 1 34 ? 3.059 1.042 5.322 1.00 0.00 149 VAL A N 5
ATOM 7531 C CA . VAL A 1 34 ? 2.792 2.109 4.368 1.00 0.00 149 VAL A CA 5
ATOM 7532 C C . VAL A 1 34 ? 2.133 3.292 5.060 1.00 0.00 149 VAL A C 5
ATOM 7533 O O . VAL A 1 34 ? 2.571 4.436 4.919 1.00 0.00 149 VAL A O 5
ATOM 7546 N N . SER A 1 35 ? 1.080 3.001 5.810 1.00 0.00 150 SER A N 5
ATOM 7547 C CA . SER A 1 35 ? 0.344 4.013 6.565 1.00 0.00 150 SER A CA 5
ATOM 7548 C C . SER A 1 35 ? 1.272 4.797 7.489 1.00 0.00 150 SER A C 5
ATOM 7549 O O . SER A 1 35 ? 1.102 6.002 7.683 1.00 0.00 150 SER A O 5
ATOM 7557 N N . ARG A 1 36 ? 2.254 4.099 8.037 1.00 0.00 151 ARG A N 5
ATOM 7558 C CA . ARG A 1 36 ? 3.233 4.682 8.945 1.00 0.00 151 ARG A CA 5
ATOM 7559 C C . ARG A 1 36 ? 3.935 5.886 8.309 1.00 0.00 151 ARG A C 5
ATOM 7560 O O . ARG A 1 36 ? 4.115 6.922 8.951 1.00 0.00 151 ARG A O 5
ATOM 7581 N N . ILE A 1 37 ? 4.318 5.750 7.046 1.00 0.00 152 ILE A N 5
ATOM 7582 C CA . ILE A 1 37 ? 5.021 6.820 6.343 1.00 0.00 152 ILE A CA 5
ATOM 7583 C C . ILE A 1 37 ? 4.045 7.751 5.623 1.00 0.00 152 ILE A C 5
ATOM 7584 O O . ILE A 1 37 ? 4.181 8.975 5.686 1.00 0.00 152 ILE A O 5
ATOM 7600 N N . THR A 1 38 ? 3.057 7.171 4.951 1.00 0.00 153 THR A N 5
ATOM 7601 C CA . THR A 1 38 ? 2.134 7.944 4.125 1.00 0.00 153 THR A CA 5
ATOM 7602 C C . THR A 1 38 ? 1.202 8.811 4.965 1.00 0.00 153 THR A C 5
ATOM 7603 O O . THR A 1 38 ? 0.745 9.864 4.522 1.00 0.00 153 THR A O 5
ATOM 7614 N N . GLY A 1 39 ? 0.924 8.355 6.181 1.00 0.00 154 GLY A N 5
ATOM 7615 C CA . GLY A 1 39 ? 0.023 9.073 7.055 1.00 0.00 154 GLY A CA 5
ATOM 7616 C C . GLY A 1 39 ? -1.423 8.893 6.645 1.00 0.00 154 GLY A C 5
ATOM 7617 O O . GLY A 1 39 ? -2.280 9.715 6.978 1.00 0.00 154 GLY A O 5
ATOM 7621 N N . LYS A 1 40 ? -1.688 7.813 5.919 1.00 0.00 155 LYS A N 5
ATOM 7622 C CA . LYS A 1 40 ? -3.018 7.544 5.398 1.00 0.00 155 LYS A CA 5
ATOM 7623 C C . LYS A 1 40 ? -3.689 6.454 6.185 1.00 0.00 155 LYS A C 5
ATOM 7624 O O . LYS A 1 40 ? -3.054 5.527 6.688 1.00 0.00 155 LYS A O 5
ATOM 7643 N N . ASN A 1 41 ? -4.980 6.599 6.289 1.00 0.00 156 ASN A N 5
ATOM 7644 C CA . ASN A 1 41 ? -5.814 5.709 7.031 1.00 0.00 156 ASN A CA 5
ATOM 7645 C C . ASN A 1 41 ? -6.268 4.555 6.161 1.00 0.00 156 ASN A C 5
ATOM 7646 O O . ASN A 1 41 ? -6.796 4.765 5.067 1.00 0.00 156 ASN A O 5
ATOM 7657 N N . PHE A 1 42 ? -6.078 3.339 6.643 1.00 0.00 157 PHE A N 5
ATOM 7658 C CA . PHE A 1 42 ? -6.415 2.162 5.865 1.00 0.00 157 PHE A CA 5
ATOM 7659 C C . PHE A 1 42 ? -7.391 1.262 6.608 1.00 0.00 157 PHE A C 5
ATOM 7660 O O . PHE A 1 42 ? -7.292 1.081 7.823 1.00 0.00 157 PHE A O 5
ATOM 7677 N N . VAL A 1 43 ? -8.341 0.718 5.864 1.00 0.00 158 VAL A N 5
ATOM 7678 C CA . VAL A 1 43 ? -9.296 -0.232 6.398 1.00 0.00 158 VAL A CA 5
ATOM 7679 C C . VAL A 1 43 ? -9.110 -1.557 5.677 1.00 0.00 158 VAL A C 5
ATOM 7680 O O . VAL A 1 43 ? -9.277 -1.631 4.465 1.00 0.00 158 VAL A O 5
ATOM 7693 N N . ILE A 1 44 ? -8.741 -2.588 6.405 1.00 0.00 159 ILE A N 5
ATOM 7694 C CA . ILE A 1 44 ? -8.416 -3.863 5.787 1.00 0.00 159 ILE A CA 5
ATOM 7695 C C . ILE A 1 44 ? -9.584 -4.836 5.891 1.00 0.00 159 ILE A C 5
ATOM 7696 O O . ILE A 1 44 ? -10.080 -5.115 6.986 1.00 0.00 159 ILE A O 5
ATOM 7712 N N . ASP A 1 45 ? -10.023 -5.329 4.741 1.00 0.00 160 ASP A N 5
ATOM 7713 C CA . ASP A 1 45 ? -11.092 -6.321 4.676 1.00 0.00 160 ASP A CA 5
ATOM 7714 C C . ASP A 1 45 ? -10.597 -7.659 5.226 1.00 0.00 160 ASP A C 5
ATOM 7715 O O . ASP A 1 45 ? -9.445 -8.036 5.010 1.00 0.00 160 ASP A O 5
ATOM 7724 N N . PRO A 1 46 ? -11.458 -8.385 5.967 1.00 0.00 161 PRO A N 5
ATOM 7725 C CA . PRO A 1 46 ? -11.091 -9.656 6.609 1.00 0.00 161 PRO A CA 5
ATOM 7726 C C . PRO A 1 46 ? -10.618 -10.732 5.628 1.00 0.00 161 PRO A C 5
ATOM 7727 O O . PRO A 1 46 ? -10.010 -11.720 6.041 1.00 0.00 161 PRO A O 5
ATOM 7738 N N . ARG A 1 47 ? -10.905 -10.555 4.343 1.00 0.00 162 ARG A N 5
ATOM 7739 C CA . ARG A 1 47 ? -10.484 -11.518 3.334 1.00 0.00 162 ARG A CA 5
ATOM 7740 C C . ARG A 1 47 ? -9.089 -11.172 2.809 1.00 0.00 162 ARG A C 5
ATOM 7741 O O . ARG A 1 47 ? -8.460 -11.965 2.107 1.00 0.00 162 ARG A O 5
ATOM 7762 N N . VAL A 1 48 ? -8.608 -9.983 3.154 1.00 0.00 163 VAL A N 5
ATOM 7763 C CA . VAL A 1 48 ? -7.283 -9.548 2.737 1.00 0.00 163 VAL A CA 5
ATOM 7764 C C . VAL A 1 48 ? -6.222 -10.239 3.586 1.00 0.00 163 VAL A C 5
ATOM 7765 O O . VAL A 1 48 ? -5.809 -9.731 4.628 1.00 0.00 163 VAL A O 5
ATOM 7778 N N . GLN A 1 49 ? -5.795 -11.404 3.123 1.00 0.00 164 GLN A N 5
ATOM 7779 C CA . GLN A 1 49 ? -4.892 -12.270 3.874 1.00 0.00 164 GLN A CA 5
ATOM 7780 C C . GLN A 1 49 ? -3.854 -12.877 2.936 1.00 0.00 164 GLN A C 5
ATOM 7781 O O . GLN A 1 49 ? -4.177 -13.742 2.117 1.00 0.00 164 GLN A O 5
ATOM 7795 N N . GLY A 1 50 ? -2.615 -12.426 3.046 1.00 0.00 165 GLY A N 5
ATOM 7796 C CA . GLY A 1 50 ? -1.571 -12.925 2.175 1.00 0.00 165 GLY A CA 5
ATOM 7797 C C . GLY A 1 50 ? -0.232 -12.277 2.444 1.00 0.00 165 GLY A C 5
ATOM 7798 O O . GLY A 1 50 ? -0.032 -11.670 3.497 1.00 0.00 165 GLY A O 5
ATOM 7802 N N . LYS A 1 51 ? 0.682 -12.404 1.490 1.00 0.00 166 LYS A N 5
ATOM 7803 C CA . LYS A 1 51 ? 2.010 -11.815 1.612 1.00 0.00 166 LYS A CA 5
ATOM 7804 C C . LYS A 1 51 ? 2.183 -10.645 0.654 1.00 0.00 166 LYS A C 5
ATOM 7805 O O . LYS A 1 51 ? 1.716 -10.684 -0.484 1.00 0.00 166 LYS A O 5
ATOM 7824 N N . VAL A 1 52 ? 2.860 -9.610 1.132 1.00 0.00 167 VAL A N 5
ATOM 7825 C CA . VAL A 1 52 ? 3.153 -8.423 0.339 1.00 0.00 167 VAL A CA 5
ATOM 7826 C C . VAL A 1 52 ? 4.598 -7.986 0.571 1.00 0.00 167 VAL A C 5
ATOM 7827 O O . VAL A 1 52 ? 5.127 -8.129 1.677 1.00 0.00 167 VAL A O 5
ATOM 7840 N N . SER A 1 53 ? 5.241 -7.484 -0.475 1.00 0.00 168 SER A N 5
ATOM 7841 C CA . SER A 1 53 ? 6.593 -6.964 -0.372 1.00 0.00 168 SER A CA 5
ATOM 7842 C C . SER A 1 53 ? 6.771 -5.750 -1.282 1.00 0.00 168 SER A C 5
ATOM 7843 O O . SER A 1 53 ? 6.933 -5.885 -2.497 1.00 0.00 168 SER A O 5
ATOM 7851 N N . ILE A 1 54 ? 6.719 -4.561 -0.693 1.00 0.00 169 ILE A N 5
ATOM 7852 C CA . ILE A 1 54 ? 6.913 -3.335 -1.449 1.00 0.00 169 ILE A CA 5
ATOM 7853 C C . ILE A 1 54 ? 8.387 -3.143 -1.788 1.00 0.00 169 ILE A C 5
ATOM 7854 O O . ILE A 1 54 ? 9.224 -2.943 -0.906 1.00 0.00 169 ILE A O 5
ATOM 7870 N N . VAL A 1 55 ? 8.698 -3.255 -3.070 1.00 0.00 170 VAL A N 5
ATOM 7871 C CA . VAL A 1 55 ? 10.039 -2.997 -3.567 1.00 0.00 170 VAL A CA 5
ATOM 7872 C C . VAL A 1 55 ? 9.971 -1.989 -4.704 1.00 0.00 170 VAL A C 5
ATOM 7873 O O . VAL A 1 55 ? 9.060 -2.042 -5.534 1.00 0.00 170 VAL A O 5
ATOM 7886 N N . SER A 1 56 ? 10.910 -1.059 -4.732 1.00 0.00 171 SER A N 5
ATOM 7887 C CA . SER A 1 56 ? 10.871 0.016 -5.704 1.00 0.00 171 SER A CA 5
ATOM 7888 C C . SER A 1 56 ? 12.258 0.619 -5.905 1.00 0.00 171 SER A C 5
ATOM 7889 O O . SER A 1 56 ? 13.219 0.222 -5.239 1.00 0.00 171 SER A O 5
ATOM 7897 N N . SER A 1 57 ? 12.352 1.546 -6.850 1.00 0.00 172 SER A N 5
ATOM 7898 C CA . SER A 1 57 ? 13.581 2.277 -7.130 1.00 0.00 172 SER A CA 5
ATOM 7899 C C . SER A 1 57 ? 14.045 3.089 -5.918 1.00 0.00 172 SER A C 5
ATOM 7900 O O . SER A 1 57 ? 13.464 2.985 -4.833 1.00 0.00 172 SER A O 5
ATOM 7908 N N . THR A 1 58 ? 15.123 3.855 -6.105 1.00 0.00 173 THR A N 5
ATOM 7909 C CA . THR A 1 58 ? 15.697 4.704 -5.059 1.00 0.00 173 THR A CA 5
ATOM 7910 C C . THR A 1 58 ? 14.631 5.408 -4.200 1.00 0.00 173 THR A C 5
ATOM 7911 O O . THR A 1 58 ? 13.505 5.620 -4.659 1.00 0.00 173 THR A O 5
ATOM 7922 N N . PRO A 1 59 ? 15.001 5.818 -2.966 1.00 0.00 174 PRO A N 5
ATOM 7923 C CA . PRO A 1 59 ? 14.062 6.245 -1.918 1.00 0.00 174 PRO A CA 5
ATOM 7924 C C . PRO A 1 59 ? 12.838 7.019 -2.404 1.00 0.00 174 PRO A C 5
ATOM 7925 O O . PRO A 1 59 ? 12.930 7.945 -3.217 1.00 0.00 174 PRO A O 5
ATOM 7936 N N . LEU A 1 60 ? 11.694 6.619 -1.870 1.00 0.00 175 LEU A N 5
ATOM 7937 C CA . LEU A 1 60 ? 10.404 7.185 -2.236 1.00 0.00 175 LEU A CA 5
ATOM 7938 C C . LEU A 1 60 ? 9.966 8.232 -1.224 1.00 0.00 175 LEU A C 5
ATOM 7939 O O . LEU A 1 60 ? 10.361 8.190 -0.054 1.00 0.00 175 LEU A O 5
ATOM 7955 N N . SER A 1 61 ? 9.174 9.179 -1.690 1.00 0.00 176 SER A N 5
ATOM 7956 C CA . SER A 1 61 ? 8.532 10.139 -0.815 1.00 0.00 176 SER A CA 5
ATOM 7957 C C . SER A 1 61 ? 7.209 9.560 -0.315 1.00 0.00 176 SER A C 5
ATOM 7958 O O . SER A 1 61 ? 6.823 8.463 -0.727 1.00 0.00 176 SER A O 5
ATOM 7966 N N . SER A 1 62 ? 6.514 10.288 0.555 1.00 0.00 177 SER A N 5
ATOM 7967 C CA . SER A 1 62 ? 5.288 9.788 1.168 1.00 0.00 177 SER A CA 5
ATOM 7968 C C . SER A 1 62 ? 4.261 9.362 0.116 1.00 0.00 177 SER A C 5
ATOM 7969 O O . SER A 1 62 ? 3.722 8.253 0.174 1.00 0.00 177 SER A O 5
ATOM 7977 N N . ARG A 1 63 ? 4.010 10.231 -0.859 1.00 0.00 178 ARG A N 5
ATOM 7978 C CA . ARG A 1 63 ? 3.033 9.939 -1.900 1.00 0.00 178 ARG A CA 5
ATOM 7979 C C . ARG A 1 63 ? 3.524 8.816 -2.808 1.00 0.00 178 ARG A C 5
ATOM 7980 O O . ARG A 1 63 ? 2.776 7.891 -3.122 1.00 0.00 178 ARG A O 5
ATOM 8001 N N . GLU A 1 64 ? 4.792 8.891 -3.199 1.00 0.00 179 GLU A N 5
AT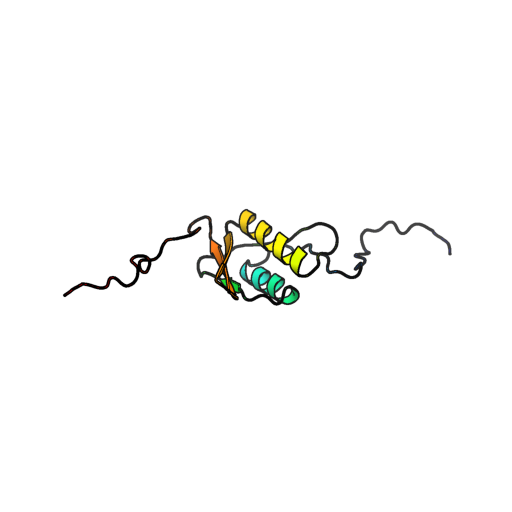OM 8002 C CA . GLU A 1 64 ? 5.384 7.920 -4.118 1.00 0.00 179 GLU A CA 5
ATOM 8003 C C . GLU A 1 64 ? 5.289 6.510 -3.553 1.00 0.00 179 GLU A C 5
ATOM 8004 O O . GLU A 1 64 ? 4.971 5.564 -4.272 1.00 0.00 179 GLU A O 5
ATOM 8016 N N . LEU A 1 65 ? 5.560 6.384 -2.261 1.00 0.00 180 LEU A N 5
ATOM 8017 C CA . LEU A 1 65 ? 5.409 5.117 -1.557 1.00 0.00 180 LEU A CA 5
ATOM 8018 C C . LEU A 1 65 ? 4.008 4.558 -1.749 1.00 0.00 180 LEU A C 5
ATOM 8019 O O . LEU A 1 65 ? 3.833 3.408 -2.155 1.00 0.00 180 LEU A O 5
ATOM 8035 N N . TYR A 1 66 ? 3.020 5.383 -1.455 1.00 0.00 181 TYR A N 5
ATOM 8036 C CA . TYR A 1 66 ? 1.631 4.976 -1.555 1.00 0.00 181 TYR A CA 5
ATOM 8037 C C . TYR A 1 66 ? 1.287 4.518 -2.970 1.00 0.00 181 TYR A C 5
ATOM 8038 O O . TYR A 1 66 ? 0.488 3.603 -3.149 1.00 0.00 181 TYR A O 5
ATOM 8056 N N . GLN A 1 67 ? 1.914 5.128 -3.971 1.00 0.00 182 GLN A N 5
ATOM 8057 C CA . GLN A 1 67 ? 1.632 4.777 -5.359 1.00 0.00 182 GLN A CA 5
ATOM 8058 C C . GLN A 1 67 ? 2.131 3.368 -5.647 1.00 0.00 182 GLN A C 5
ATOM 8059 O O . GLN A 1 67 ? 1.527 2.623 -6.417 1.00 0.00 182 GLN A O 5
ATOM 8073 N N . VAL A 1 68 ? 3.233 3.006 -5.007 1.00 0.00 183 VAL A N 5
ATOM 8074 C CA . VAL A 1 68 ? 3.795 1.674 -5.145 1.00 0.00 183 VAL A CA 5
ATOM 8075 C C . VAL A 1 68 ? 2.976 0.670 -4.343 1.00 0.00 183 VAL A C 5
ATOM 8076 O O . VAL A 1 68 ? 2.798 -0.474 -4.757 1.00 0.00 183 VAL A O 5
ATOM 8089 N N . PHE A 1 69 ? 2.468 1.111 -3.198 1.00 0.00 184 PHE A N 5
ATOM 8090 C CA . PHE A 1 69 ? 1.578 0.292 -2.386 1.00 0.00 184 PHE A CA 5
ATOM 8091 C C . PHE A 1 69 ? 0.350 -0.105 -3.201 1.00 0.00 184 PHE A C 5
ATOM 8092 O O . PHE A 1 69 ? -0.105 -1.247 -3.151 1.00 0.00 184 PHE A O 5
ATOM 8109 N N . LEU A 1 70 ? -0.160 0.844 -3.973 1.00 0.00 185 LEU A N 5
ATOM 8110 C CA . LEU A 1 70 ? -1.302 0.594 -4.842 1.00 0.00 185 LEU A CA 5
ATOM 8111 C C . LEU A 1 70 ? -0.955 -0.459 -5.883 1.00 0.00 185 LEU A C 5
ATOM 8112 O O . LEU A 1 70 ? -1.820 -1.199 -6.348 1.00 0.00 185 LEU A O 5
ATOM 8128 N N . SER A 1 71 ? 0.319 -0.538 -6.228 1.00 0.00 186 SER A N 5
ATOM 8129 C CA . SER A 1 71 ? 0.762 -1.441 -7.269 1.00 0.00 186 SER A CA 5
ATOM 8130 C C . SER A 1 71 ? 1.086 -2.812 -6.685 1.00 0.00 186 SER A C 5
ATOM 8131 O O . SER A 1 71 ? 0.831 -3.843 -7.312 1.00 0.00 186 SER A O 5
ATOM 8139 N N . VAL A 1 72 ? 1.634 -2.818 -5.474 1.00 0.00 187 VAL A N 5
ATOM 8140 C CA . VAL A 1 72 ? 1.997 -4.057 -4.806 1.00 0.00 187 VAL A CA 5
ATOM 8141 C C . VAL A 1 72 ? 0.742 -4.863 -4.470 1.00 0.00 187 VAL A C 5
ATOM 8142 O O . VAL A 1 72 ? 0.761 -6.094 -4.449 1.00 0.00 187 VAL A O 5
ATOM 8155 N N . LEU A 1 73 ? -0.353 -4.151 -4.230 1.00 0.00 188 LEU A N 5
ATOM 8156 C CA . LEU A 1 73 ? -1.640 -4.780 -3.979 1.00 0.00 188 LEU A CA 5
ATOM 8157 C C . LEU A 1 73 ? -2.133 -5.492 -5.223 1.00 0.00 188 LEU A C 5
ATOM 8158 O O . LEU A 1 73 ? -2.644 -6.599 -5.143 1.00 0.00 188 LEU A O 5
ATOM 8174 N N . GLN A 1 74 ? -1.965 -4.856 -6.373 1.00 0.00 189 GLN A N 5
ATOM 8175 C CA . GLN A 1 74 ? -2.439 -5.422 -7.629 1.00 0.00 189 GLN A CA 5
ATOM 8176 C C . GLN A 1 74 ? -1.658 -6.686 -7.979 1.00 0.00 189 GLN A C 5
ATOM 8177 O O . GLN A 1 74 ? -2.141 -7.552 -8.709 1.00 0.00 189 GLN A O 5
ATOM 8191 N N . VAL A 1 75 ? -0.449 -6.787 -7.441 1.00 0.00 190 VAL A N 5
ATOM 8192 C CA . VAL A 1 75 ? 0.349 -8.003 -7.559 1.00 0.00 190 VAL A CA 5
ATOM 8193 C C . VAL A 1 75 ? -0.154 -9.046 -6.568 1.00 0.00 190 VAL A C 5
ATOM 8194 O O . VAL A 1 75 ? -0.164 -10.246 -6.847 1.00 0.00 190 VAL A O 5
ATOM 8207 N N . SER A 1 76 ? -0.588 -8.564 -5.417 1.00 0.00 191 SER A N 5
ATOM 8208 C CA . SER A 1 76 ? -1.037 -9.404 -4.335 1.00 0.00 191 SER A CA 5
ATOM 8209 C C . SER A 1 76 ? -2.477 -9.893 -4.553 1.00 0.00 191 SER A C 5
ATOM 8210 O O . SER A 1 76 ? -2.891 -10.907 -3.992 1.00 0.00 191 SER A O 5
ATOM 8218 N N . GLY A 1 77 ? -3.228 -9.177 -5.381 1.00 0.00 192 GLY A N 5
ATOM 8219 C CA . GLY A 1 77 ? -4.608 -9.542 -5.646 1.00 0.00 192 GLY A CA 5
ATOM 8220 C C . GLY A 1 77 ? -5.587 -8.641 -4.916 1.00 0.00 192 GLY A C 5
ATOM 8221 O O . GLY A 1 77 ? -6.757 -8.987 -4.728 1.00 0.00 192 GLY A O 5
ATOM 8225 N N . TYR A 1 78 ? -5.114 -7.469 -4.523 1.00 0.00 193 TYR A N 5
ATOM 8226 C CA . TYR A 1 78 ? -5.904 -6.541 -3.731 1.00 0.00 193 TYR A CA 5
ATOM 8227 C C . TYR A 1 78 ? -5.810 -5.149 -4.321 1.00 0.00 193 TYR A C 5
ATOM 8228 O O . TYR A 1 78 ? -5.123 -4.935 -5.319 1.00 0.00 193 TYR A O 5
ATOM 8246 N N . ALA A 1 79 ? -6.507 -4.214 -3.712 1.00 0.00 194 ALA A N 5
ATOM 8247 C CA . ALA A 1 79 ? -6.469 -2.833 -4.142 1.00 0.00 194 ALA A CA 5
ATOM 8248 C C . ALA A 1 79 ? -6.858 -1.923 -2.995 1.00 0.00 194 ALA A C 5
ATOM 8249 O O . ALA A 1 79 ? -7.599 -2.325 -2.096 1.00 0.00 194 ALA A O 5
ATOM 8256 N N . ALA A 1 80 ? -6.356 -0.705 -3.029 1.00 0.00 195 ALA A N 5
ATOM 8257 C CA . ALA A 1 80 ? -6.683 0.274 -2.017 1.00 0.00 195 ALA A CA 5
ATOM 8258 C C . ALA A 1 80 ? -7.852 1.103 -2.499 1.00 0.00 195 ALA A C 5
ATOM 8259 O O . ALA A 1 80 ? -7.719 1.908 -3.419 1.00 0.00 195 ALA A O 5
ATOM 8266 N N . ILE A 1 81 ? -9.004 0.863 -1.901 1.00 0.00 196 ILE A N 5
ATOM 8267 C CA . ILE A 1 81 ? -10.243 1.503 -2.308 1.00 0.00 196 ILE A CA 5
ATOM 8268 C C . ILE A 1 81 ? -10.544 2.679 -1.396 1.00 0.00 196 ILE A C 5
ATOM 8269 O O . ILE A 1 81 ? -11.040 2.502 -0.284 1.00 0.00 196 ILE A O 5
ATOM 8285 N N . PRO A 1 82 ? -10.229 3.891 -1.840 1.00 0.00 197 PRO A N 5
ATOM 8286 C CA . PRO A 1 82 ? -10.458 5.094 -1.055 1.00 0.00 197 PRO A CA 5
ATOM 8287 C C . PRO A 1 82 ? -11.936 5.329 -0.787 1.00 0.00 197 PRO A C 5
ATOM 8288 O O . PRO A 1 82 ? -12.775 5.277 -1.692 1.00 0.00 197 PRO A O 5
ATOM 8299 N N . ASN A 1 83 ? -12.234 5.564 0.471 1.00 0.00 198 ASN A N 5
ATOM 8300 C CA . ASN A 1 83 ? -13.593 5.723 0.937 1.00 0.00 198 ASN A CA 5
ATOM 8301 C C . ASN A 1 83 ? -13.734 7.066 1.647 1.00 0.00 198 ASN A C 5
ATOM 8302 O O . ASN A 1 83 ? -13.947 7.134 2.859 1.00 0.00 198 ASN A O 5
ATOM 8313 N N . GLY A 1 84 ? -13.596 8.139 0.883 1.00 0.00 199 GLY A N 5
ATOM 8314 C CA . GLY A 1 84 ? -13.638 9.466 1.453 1.00 0.00 199 GLY A CA 5
ATOM 8315 C C . GLY A 1 84 ? -12.300 9.866 2.042 1.00 0.00 199 GLY A C 5
ATOM 8316 O O . GLY A 1 84 ? -11.285 9.860 1.345 1.00 0.00 199 GLY A O 5
ATOM 8320 N N . GLU A 1 85 ? -12.287 10.189 3.326 1.00 0.00 200 GLU A N 5
ATOM 8321 C CA . GLU A 1 85 ? -11.054 10.603 3.983 1.00 0.00 200 GLU A CA 5
ATOM 8322 C C . GLU A 1 85 ? -10.198 9.394 4.347 1.00 0.00 200 GLU A C 5
ATOM 8323 O O . GLU A 1 85 ? -9.022 9.537 4.664 1.00 0.00 200 GLU A O 5
ATOM 8335 N N . ILE A 1 86 ? -10.799 8.212 4.300 1.00 0.00 201 ILE A N 5
ATOM 8336 C CA . ILE A 1 86 ? -10.103 6.971 4.622 1.00 0.00 201 ILE A CA 5
ATOM 8337 C C . ILE A 1 86 ? -9.945 6.110 3.374 1.00 0.00 201 ILE A C 5
ATOM 8338 O O . ILE A 1 86 ? -10.637 6.319 2.384 1.00 0.00 201 ILE A O 5
ATOM 8354 N N . ILE A 1 87 ? -9.030 5.154 3.417 1.00 0.00 202 ILE A N 5
ATOM 8355 C CA . ILE A 1 87 ? -8.854 4.207 2.322 1.00 0.00 202 ILE A CA 5
ATOM 8356 C C . ILE A 1 87 ? -9.110 2.787 2.825 1.00 0.00 202 ILE A C 5
ATOM 8357 O O . ILE A 1 87 ? -8.712 2.446 3.928 1.00 0.00 202 ILE A O 5
ATOM 8373 N N . LYS A 1 88 ? -9.778 1.966 2.029 1.00 0.00 203 LYS A N 5
ATOM 8374 C CA . LYS A 1 88 ? -10.064 0.590 2.419 1.00 0.00 203 LYS A CA 5
ATOM 8375 C C . LYS A 1 88 ? -9.428 -0.401 1.434 1.00 0.00 203 LYS A C 5
ATOM 8376 O O . LYS A 1 88 ? -9.775 -0.415 0.262 1.00 0.00 203 LYS A O 5
ATOM 8395 N N . ILE A 1 89 ? -8.504 -1.226 1.915 1.00 0.00 204 ILE A N 5
ATOM 8396 C CA . ILE A 1 89 ? -7.829 -2.207 1.061 1.00 0.00 204 ILE A CA 5
ATOM 8397 C C . ILE A 1 89 ? -8.622 -3.508 1.027 1.00 0.00 204 ILE A C 5
ATOM 8398 O O . ILE A 1 89 ? -8.847 -4.131 2.069 1.00 0.00 204 ILE A O 5
ATOM 8414 N N . ILE A 1 90 ? -9.059 -3.907 -0.163 1.00 0.00 205 ILE A N 5
ATOM 8415 C CA . ILE A 1 90 ? -9.821 -5.139 -0.314 1.00 0.00 205 ILE A CA 5
ATOM 8416 C C . ILE A 1 90 ? -9.274 -5.975 -1.467 1.00 0.00 205 ILE A C 5
ATOM 8417 O O . ILE A 1 90 ? -8.508 -5.478 -2.293 1.00 0.00 205 ILE A O 5
ATOM 8433 N N . PRO A 1 91 ? -9.650 -7.263 -1.530 1.00 0.00 206 PRO A N 5
ATOM 8434 C CA . PRO A 1 91 ? -9.260 -8.156 -2.620 1.00 0.00 206 PRO A CA 5
ATOM 8435 C C . PRO A 1 91 ? -10.011 -7.828 -3.903 1.00 0.00 206 PRO A C 5
ATOM 8436 O O . PRO A 1 91 ? -11.147 -8.259 -4.097 1.00 0.00 206 PRO A O 5
ATOM 8447 N N . ASN A 1 92 ? -9.361 -7.077 -4.789 1.00 0.00 207 ASN A N 5
ATOM 8448 C CA . ASN A 1 92 ? -10.000 -6.604 -6.019 1.00 0.00 207 ASN A CA 5
ATOM 8449 C C . ASN A 1 92 ? -10.180 -7.727 -7.039 1.00 0.00 207 ASN A C 5
ATOM 8450 O O . ASN A 1 92 ? -10.521 -7.483 -8.196 1.00 0.00 207 ASN A O 5
ATOM 8461 N N . ILE A 1 93 ? -9.956 -8.953 -6.598 1.00 0.00 208 ILE A N 5
ATOM 8462 C CA . ILE A 1 93 ? -10.140 -10.118 -7.444 1.00 0.00 208 ILE A CA 5
ATOM 8463 C C . ILE A 1 93 ? -11.576 -10.610 -7.360 1.00 0.00 208 ILE A C 5
ATOM 8464 O O . ILE A 1 93 ? -11.996 -11.486 -8.118 1.00 0.00 208 ILE A O 5
ATOM 8480 N N . ASP A 1 94 ? -12.322 -10.024 -6.438 1.00 0.00 209 ASP A N 5
ATOM 8481 C CA . ASP A 1 94 ? -13.706 -10.408 -6.201 1.00 0.00 209 ASP A CA 5
ATOM 8482 C C . ASP A 1 94 ? -14.539 -9.178 -5.851 1.00 0.00 209 ASP A C 5
ATOM 8483 O O . ASP A 1 94 ? -14.721 -8.855 -4.675 1.00 0.00 209 ASP A O 5
ATOM 8492 N N . ALA A 1 95 ? -15.012 -8.493 -6.894 1.00 0.00 210 ALA A N 5
ATOM 8493 C CA . ALA A 1 95 ? -15.835 -7.288 -6.761 1.00 0.00 210 ALA A CA 5
ATOM 8494 C C . ALA A 1 95 ? -15.044 -6.120 -6.168 1.00 0.00 210 ALA A C 5
ATOM 8495 O O . ALA A 1 95 ? -14.940 -5.964 -4.952 1.00 0.00 210 ALA A O 5
ATOM 8502 N N . LYS A 1 96 ? -14.512 -5.282 -7.051 1.00 0.00 211 LYS A N 5
ATOM 8503 C CA . LYS A 1 96 ? -13.673 -4.155 -6.652 1.00 0.00 211 LYS A CA 5
ATOM 8504 C C . LYS A 1 96 ? -14.528 -2.921 -6.333 1.00 0.00 211 LYS A C 5
ATOM 8505 O O . LYS A 1 96 ? -14.011 -1.833 -6.075 1.00 0.00 211 LYS A O 5
ATOM 8524 N N . THR A 1 97 ? -15.842 -3.103 -6.321 1.00 0.00 212 THR A N 5
ATOM 8525 C CA . THR A 1 97 ? -16.773 -2.001 -6.095 1.00 0.00 212 THR A CA 5
ATOM 8526 C C . THR A 1 97 ? -16.955 -1.728 -4.593 1.00 0.00 212 THR A C 5
ATOM 8527 O O . THR A 1 97 ? -17.944 -1.127 -4.169 1.00 0.00 212 THR A O 5
ATOM 8538 N N . GLN A 1 98 ? -15.974 -2.168 -3.803 1.00 0.00 213 GLN A N 5
ATOM 8539 C CA . GLN A 1 98 ? -15.984 -1.996 -2.351 1.00 0.00 213 GLN A CA 5
ATOM 8540 C C . GLN A 1 98 ? -17.160 -2.752 -1.731 1.00 0.00 213 GLN A C 5
ATOM 8541 O O . GLN A 1 98 ? -17.805 -2.284 -0.792 1.00 0.00 213 GLN A O 5
ATOM 8555 N N . SER A 1 99 ? -17.427 -3.926 -2.284 1.00 0.00 214 SER A N 5
ATOM 8556 C CA . SER A 1 99 ? -18.485 -4.799 -1.805 1.00 0.00 214 SER A CA 5
ATOM 8557 C C . SER A 1 99 ? -18.299 -6.184 -2.416 1.00 0.00 214 SER A C 5
ATOM 8558 O O . SER A 1 99 ? -18.630 -6.398 -3.584 1.00 0.00 214 SER A O 5
ATOM 8566 N N . PRO A 1 100 ? -17.762 -7.135 -1.641 1.00 0.00 215 PRO A N 5
ATOM 8567 C CA . PRO A 1 100 ? -17.347 -8.445 -2.157 1.00 0.00 215 PRO A CA 5
ATOM 8568 C C . PRO A 1 100 ? -18.518 -9.277 -2.668 1.00 0.00 215 PRO A C 5
ATOM 8569 O O . PRO A 1 100 ? -19.659 -9.096 -2.242 1.00 0.00 215 PRO A O 5
ATOM 8580 N N . ASP A 1 101 ? -18.225 -10.200 -3.570 1.00 0.00 216 ASP A N 5
ATOM 8581 C CA . ASP A 1 101 ? -19.253 -11.040 -4.165 1.00 0.00 216 ASP A CA 5
ATOM 8582 C C . ASP A 1 101 ? -19.461 -12.285 -3.304 1.00 0.00 216 ASP A C 5
ATOM 8583 O O . ASP A 1 101 ? -19.294 -13.417 -3.759 1.00 0.00 216 ASP A O 5
ATOM 8592 N N . LEU A 1 102 ? -19.807 -12.065 -2.041 1.00 0.00 217 LEU A N 5
ATOM 8593 C CA . LEU A 1 102 ? -19.990 -13.165 -1.097 1.00 0.00 217 LEU A CA 5
ATOM 8594 C C . LEU A 1 102 ? -21.457 -13.567 -0.991 1.00 0.00 217 LEU A C 5
ATOM 8595 O O . LEU A 1 102 ? -21.857 -14.250 -0.046 1.00 0.00 217 LEU A O 5
ATOM 8611 N N . LEU A 1 103 ? -22.242 -13.132 -1.974 1.00 0.00 218 LEU A N 5
ATOM 8612 C CA . LEU A 1 103 ? -23.668 -13.431 -2.044 1.00 0.00 218 LEU A CA 5
ATOM 8613 C C . LEU A 1 103 ? -24.419 -12.727 -0.924 1.00 0.00 218 LEU A C 5
ATOM 8614 O O . LEU A 1 103 ? -24.798 -13.337 0.080 1.00 0.00 218 LEU A O 5
ATOM 8630 N N . SER A 1 104 ? -24.629 -11.434 -1.108 1.00 0.00 219 SER A N 5
ATOM 8631 C CA . SER A 1 104 ? -25.332 -10.618 -0.134 1.00 0.00 219 SER A CA 5
ATOM 8632 C C . SER A 1 104 ? -26.795 -11.047 -0.041 1.00 0.00 219 SER A C 5
ATOM 8633 O O . SER A 1 104 ? -27.428 -10.915 1.007 1.00 0.00 219 SER A O 5
ATOM 8641 N N . GLY A 1 105 ? -27.318 -11.566 -1.145 1.00 0.00 220 GLY A N 5
ATOM 8642 C CA . GLY A 1 105 ? -28.671 -12.079 -1.165 1.00 0.00 220 GLY A CA 5
ATOM 8643 C C . GLY A 1 105 ? -28.963 -12.857 -2.430 1.00 0.00 220 GLY A C 5
ATOM 8644 O O . GLY A 1 105 ? -28.824 -12.330 -3.532 1.00 0.00 220 GLY A O 5
ATOM 8648 N N . MET A 1 106 ? -29.346 -14.119 -2.279 1.00 0.00 221 MET A N 5
ATOM 8649 C CA . MET A 1 106 ? -29.708 -14.944 -3.426 1.00 0.00 221 MET A CA 5
ATOM 8650 C C . MET A 1 106 ? -31.143 -14.653 -3.841 1.00 0.00 221 MET A C 5
ATOM 8651 O O . MET A 1 106 ? -31.416 -14.303 -4.989 1.00 0.00 221 MET A O 5
ATOM 8665 N N . LYS A 1 107 ? -32.058 -14.803 -2.896 1.00 0.00 222 LYS A N 5
ATOM 8666 C CA . LYS A 1 107 ? -33.459 -14.492 -3.134 1.00 0.00 222 LYS A CA 5
ATOM 8667 C C . LYS A 1 107 ? -33.984 -13.568 -2.045 1.00 0.00 222 LYS A C 5
ATOM 8668 O O . LYS A 1 107 ? -35.088 -13.034 -2.145 1.00 0.00 222 LYS A O 5
ATOM 8687 N N . SER A 1 108 ? -33.183 -13.386 -1.006 1.00 0.00 223 SER A N 5
ATOM 8688 C CA . SER A 1 108 ? -33.564 -12.548 0.116 1.00 0.00 223 SER A CA 5
ATOM 8689 C C . SER A 1 108 ? -32.676 -11.306 0.176 1.00 0.00 223 SER A C 5
ATOM 8690 O O . SER A 1 108 ? -31.490 -11.399 0.500 1.00 0.00 223 SER A O 5
ATOM 8698 N N . PRO A 1 109 ? -33.234 -10.131 -0.161 1.00 0.00 224 PRO A N 5
ATOM 8699 C CA . PRO A 1 109 ? -32.501 -8.860 -0.099 1.00 0.00 224 PRO A CA 5
ATOM 8700 C C . PRO A 1 109 ? -32.024 -8.553 1.321 1.00 0.00 224 PRO A C 5
ATOM 8701 O O . PRO A 1 109 ? -32.655 -8.974 2.294 1.00 0.00 224 PRO A O 5
ATOM 8712 N N . PRO A 1 110 ? -30.899 -7.825 1.462 1.00 0.00 225 PRO A N 5
ATOM 8713 C CA . PRO A 1 110 ? -30.334 -7.473 2.772 1.00 0.00 225 PRO A CA 5
ATOM 8714 C C . PRO A 1 110 ? -31.216 -6.501 3.558 1.00 0.00 225 PRO A C 5
ATOM 8715 O O . PRO A 1 110 ? -30.930 -5.304 3.634 1.00 0.00 225 PRO A O 5
ATOM 8726 N N . ARG A 1 111 ? -32.290 -7.024 4.127 1.00 0.00 226 ARG A N 5
ATOM 8727 C CA . ARG A 1 111 ? -33.189 -6.240 4.957 1.00 0.00 226 ARG A CA 5
ATOM 8728 C C . ARG A 1 111 ? -33.941 -7.162 5.914 1.00 0.00 226 ARG A C 5
ATOM 8729 O O . ARG A 1 111 ? -35.186 -7.200 5.873 1.00 0.00 226 ARG A O 5
ATOM 8751 N N . MET A 1 1 ? 21.409 1.823 30.562 1.00 0.00 116 MET A N 6
ATOM 8752 C CA . MET A 1 1 ? 22.650 1.869 29.755 1.00 0.00 116 MET A CA 6
ATOM 8753 C C . MET A 1 1 ? 22.616 0.837 28.628 1.00 0.00 116 MET A C 6
ATOM 8754 O O . MET A 1 1 ? 22.739 1.189 27.453 1.00 0.00 116 MET A O 6
ATOM 8770 N N . ALA A 1 2 ? 22.428 -0.433 28.987 1.00 0.00 117 ALA A N 6
ATOM 8771 C CA . ALA A 1 2 ? 22.481 -1.533 28.025 1.00 0.00 117 ALA A CA 6
ATOM 8772 C C . ALA A 1 2 ? 21.410 -1.400 26.944 1.00 0.00 117 ALA A C 6
ATOM 8773 O O . ALA A 1 2 ? 21.725 -1.201 25.770 1.00 0.00 117 ALA A O 6
ATOM 8780 N N . HIS A 1 3 ? 20.144 -1.477 27.340 1.00 0.00 118 HIS A N 6
ATOM 8781 C CA . HIS A 1 3 ? 19.047 -1.405 26.377 1.00 0.00 118 HIS A CA 6
ATOM 8782 C C . HIS A 1 3 ? 18.673 0.045 26.080 1.00 0.00 118 HIS A C 6
ATOM 8783 O O . HIS A 1 3 ? 17.584 0.330 25.585 1.00 0.00 118 HIS A O 6
ATOM 8798 N N . HIS A 1 4 ? 19.586 0.956 26.392 1.00 0.00 119 HIS A N 6
ATOM 8799 C CA . HIS A 1 4 ? 19.399 2.363 26.061 1.00 0.00 119 HIS A CA 6
ATOM 8800 C C . HIS A 1 4 ? 19.767 2.587 24.603 1.00 0.00 119 HIS A C 6
ATOM 8801 O O . HIS A 1 4 ? 19.228 3.473 23.940 1.00 0.00 119 HIS A O 6
ATOM 8816 N N . HIS A 1 5 ? 20.690 1.770 24.116 1.00 0.00 120 HIS A N 6
ATOM 8817 C CA . HIS A 1 5 ? 21.080 1.813 22.719 1.00 0.00 120 HIS A CA 6
ATOM 8818 C C . HIS A 1 5 ? 19.941 1.286 21.870 1.00 0.00 120 HIS A C 6
ATOM 8819 O O . HIS A 1 5 ? 19.487 0.158 22.068 1.00 0.00 120 HIS A O 6
ATOM 8834 N N . HIS A 1 6 ? 19.462 2.103 20.951 1.00 0.00 121 HIS A N 6
ATOM 8835 C CA . HIS A 1 6 ? 18.334 1.725 20.116 1.00 0.00 121 HIS A CA 6
ATOM 8836 C C . HIS A 1 6 ? 18.758 0.691 19.080 1.00 0.00 121 HIS A C 6
ATOM 8837 O O . HIS A 1 6 ? 19.313 1.029 18.032 1.00 0.00 121 HIS A O 6
ATOM 8852 N N . HIS A 1 7 ? 18.507 -0.573 19.390 1.00 0.00 122 HIS A N 6
ATOM 8853 C CA . HIS A 1 7 ? 18.915 -1.673 18.526 1.00 0.00 122 HIS A CA 6
ATOM 8854 C C . HIS A 1 7 ? 17.862 -1.954 17.463 1.00 0.00 122 HIS A C 6
ATOM 8855 O O . HIS A 1 7 ? 17.211 -2.997 17.474 1.00 0.00 122 HIS A O 6
ATOM 8870 N N . HIS A 1 8 ? 17.686 -1.007 16.557 1.00 0.00 123 HIS A N 6
ATOM 8871 C CA . HIS A 1 8 ? 16.773 -1.172 15.436 1.00 0.00 123 HIS A CA 6
ATOM 8872 C C . HIS A 1 8 ? 17.380 -0.571 14.180 1.00 0.00 123 HIS A C 6
ATOM 8873 O O . HIS A 1 8 ? 17.653 -1.281 13.210 1.00 0.00 123 HIS A O 6
ATOM 8888 N N . VAL A 1 9 ? 17.597 0.735 14.206 1.00 0.00 124 VAL A N 6
ATOM 8889 C CA . VAL A 1 9 ? 18.233 1.427 13.096 1.00 0.00 124 VAL A CA 6
ATOM 8890 C C . VAL A 1 9 ? 19.362 2.310 13.620 1.00 0.00 124 VAL A C 6
ATOM 8891 O O . VAL A 1 9 ? 19.237 3.535 13.680 1.00 0.00 124 VAL A O 6
ATOM 8904 N N . ASP A 1 10 ? 20.449 1.679 14.032 1.00 0.00 125 ASP A N 6
ATOM 8905 C CA . ASP A 1 10 ? 21.619 2.411 14.496 1.00 0.00 125 ASP A CA 6
ATOM 8906 C C . ASP A 1 10 ? 22.421 2.904 13.302 1.00 0.00 125 ASP A C 6
ATOM 8907 O O . ASP A 1 10 ? 22.732 4.089 13.194 1.00 0.00 125 ASP A O 6
ATOM 8916 N N . ASP A 1 11 ? 22.732 1.990 12.395 1.00 0.00 126 ASP A N 6
ATOM 8917 C CA . ASP A 1 11 ? 23.397 2.350 11.150 1.00 0.00 126 ASP A CA 6
ATOM 8918 C C . ASP A 1 11 ? 22.371 2.885 10.169 1.00 0.00 126 ASP A C 6
ATOM 8919 O O . ASP A 1 11 ? 21.282 2.324 10.034 1.00 0.00 126 ASP A O 6
ATOM 8928 N N . ASP A 1 12 ? 22.707 3.969 9.492 1.00 0.00 127 ASP A N 6
ATOM 8929 C CA . ASP A 1 12 ? 21.772 4.612 8.583 1.00 0.00 127 ASP A CA 6
ATOM 8930 C C . ASP A 1 12 ? 21.866 4.016 7.184 1.00 0.00 127 ASP A C 6
ATOM 8931 O O . ASP A 1 12 ? 22.596 4.522 6.329 1.00 0.00 127 ASP A O 6
ATOM 8940 N N . ASP A 1 13 ? 21.112 2.948 6.951 1.00 0.00 128 ASP A N 6
ATOM 8941 C CA . ASP A 1 13 ? 21.029 2.329 5.629 1.00 0.00 128 ASP A CA 6
ATOM 8942 C C . ASP A 1 13 ? 20.079 3.132 4.741 1.00 0.00 128 ASP A C 6
ATOM 8943 O O . ASP A 1 13 ? 19.209 2.588 4.061 1.00 0.00 128 ASP A O 6
ATOM 8952 N N . LYS A 1 14 ? 20.273 4.439 4.749 1.00 0.00 129 LYS A N 6
ATOM 8953 C CA . LYS A 1 14 ? 19.393 5.363 4.054 1.00 0.00 129 LYS A CA 6
ATOM 8954 C C . LYS A 1 14 ? 20.123 5.996 2.880 1.00 0.00 129 LYS A C 6
ATOM 8955 O O . LYS A 1 14 ? 21.349 5.953 2.805 1.00 0.00 129 LYS A O 6
ATOM 8974 N N . MET A 1 15 ? 19.369 6.578 1.965 1.00 0.00 130 MET A N 6
ATOM 8975 C CA . MET A 1 15 ? 19.952 7.223 0.795 1.00 0.00 130 MET A CA 6
ATOM 8976 C C . MET A 1 15 ? 19.475 8.665 0.705 1.00 0.00 130 MET A C 6
ATOM 8977 O O . MET A 1 15 ? 19.260 9.196 -0.384 1.00 0.00 130 MET A O 6
ATOM 8991 N N . GLY A 1 16 ? 19.295 9.290 1.861 1.00 0.00 131 GLY A N 6
ATOM 8992 C CA . GLY A 1 16 ? 18.764 10.644 1.905 1.00 0.00 131 GLY A CA 6
ATOM 8993 C C . GLY A 1 16 ? 17.255 10.633 2.020 1.00 0.00 131 GLY A C 6
ATOM 8994 O O . GLY A 1 16 ? 16.623 11.659 2.270 1.00 0.00 131 GLY A O 6
ATOM 8998 N N . SER A 1 17 ? 16.690 9.455 1.825 1.00 0.00 132 SER A N 6
ATOM 8999 C CA . SER A 1 17 ? 15.266 9.225 1.938 1.00 0.00 132 SER A CA 6
ATOM 9000 C C . SER A 1 17 ? 15.041 7.733 2.152 1.00 0.00 132 SER A C 6
ATOM 9001 O O . SER A 1 17 ? 16.005 6.957 2.174 1.00 0.00 132 SER A O 6
ATOM 9009 N N . LYS A 1 18 ? 13.792 7.327 2.293 1.00 0.00 133 LYS A N 6
ATOM 9010 C CA . LYS A 1 18 ? 13.481 5.966 2.691 1.00 0.00 133 LYS A CA 6
ATOM 9011 C C . LYS A 1 18 ? 13.282 5.053 1.479 1.00 0.00 133 LYS A C 6
ATOM 9012 O O . LYS A 1 18 ? 12.278 5.142 0.770 1.00 0.00 133 LYS A O 6
ATOM 9031 N N . LEU A 1 19 ? 14.277 4.209 1.239 1.00 0.00 134 LEU A N 6
ATOM 9032 C CA . LEU A 1 19 ? 14.216 3.180 0.203 1.00 0.00 134 LEU A CA 6
ATOM 9033 C C . LEU A 1 19 ? 13.177 2.118 0.556 1.00 0.00 134 LEU A C 6
ATOM 9034 O O . LEU A 1 19 ? 12.919 1.861 1.731 1.00 0.00 134 LEU A O 6
ATOM 9050 N N . TRP A 1 20 ? 12.582 1.504 -0.459 1.00 0.00 135 TRP A N 6
ATOM 9051 C CA . TRP A 1 20 ? 11.559 0.498 -0.232 1.00 0.00 135 TRP A CA 6
ATOM 9052 C C . TRP A 1 20 ? 11.906 -0.826 -0.899 1.00 0.00 135 TRP A C 6
ATOM 9053 O O . TRP A 1 20 ? 11.754 -0.994 -2.110 1.00 0.00 135 TRP A O 6
ATOM 9074 N N . ASN A 1 21 ? 12.404 -1.749 -0.088 1.00 0.00 136 ASN A N 6
ATOM 9075 C CA . ASN A 1 21 ? 12.676 -3.108 -0.527 1.00 0.00 136 ASN A CA 6
ATOM 9076 C C . ASN A 1 21 ? 12.279 -4.064 0.588 1.00 0.00 136 ASN A C 6
ATOM 9077 O O . ASN A 1 21 ? 13.093 -4.429 1.437 1.00 0.00 136 ASN A O 6
ATOM 9088 N N . LEU A 1 22 ? 11.022 -4.460 0.574 1.00 0.00 137 LEU A N 6
ATOM 9089 C CA . LEU A 1 22 ? 10.471 -5.329 1.604 1.00 0.00 137 LEU A CA 6
ATOM 9090 C C . LEU A 1 22 ? 10.425 -6.767 1.117 1.00 0.00 137 LEU A C 6
ATOM 9091 O O . LEU A 1 22 ? 10.472 -7.025 -0.085 1.00 0.00 137 LEU A O 6
ATOM 9107 N N . ARG A 1 23 ? 10.355 -7.693 2.056 1.00 0.00 138 ARG A N 6
ATOM 9108 C CA . ARG A 1 23 ? 10.236 -9.107 1.739 1.00 0.00 138 ARG A CA 6
ATOM 9109 C C . ARG A 1 23 ? 8.846 -9.596 2.086 1.00 0.00 138 ARG A C 6
ATOM 9110 O O . ARG A 1 23 ? 8.239 -9.102 3.034 1.00 0.00 138 ARG A O 6
ATOM 9131 N N . ASN A 1 24 ? 8.354 -10.540 1.280 1.00 0.00 139 ASN A N 6
ATOM 9132 C CA . ASN A 1 24 ? 6.994 -11.078 1.397 1.00 0.00 139 ASN A CA 6
ATOM 9133 C C . ASN A 1 24 ? 6.589 -11.297 2.845 1.00 0.00 139 ASN A C 6
ATOM 9134 O O . ASN A 1 24 ? 6.994 -12.272 3.476 1.00 0.00 139 ASN A O 6
ATOM 9145 N N . ALA A 1 25 ? 5.800 -10.370 3.357 1.00 0.00 140 ALA A N 6
ATOM 9146 C CA . ALA A 1 25 ? 5.327 -10.426 4.726 1.00 0.00 140 ALA A CA 6
ATOM 9147 C C . ALA A 1 25 ? 3.811 -10.354 4.754 1.00 0.00 140 ALA A C 6
ATOM 9148 O O . ALA A 1 25 ? 3.178 -10.261 3.702 1.00 0.00 140 ALA A O 6
ATOM 9155 N N . ASP A 1 26 ? 3.235 -10.402 5.950 1.00 0.00 141 ASP A N 6
ATOM 9156 C CA . ASP A 1 26 ? 1.791 -10.292 6.112 1.00 0.00 141 ASP A CA 6
ATOM 9157 C C . ASP A 1 26 ? 1.296 -8.991 5.492 1.00 0.00 141 ASP A C 6
ATOM 9158 O O . ASP A 1 26 ? 1.818 -7.912 5.770 1.00 0.00 141 ASP A O 6
ATOM 9167 N N . ILE A 1 27 ? 0.295 -9.119 4.628 1.00 0.00 142 ILE A N 6
ATOM 9168 C CA . ILE A 1 27 ? -0.261 -7.985 3.902 1.00 0.00 142 ILE A CA 6
ATOM 9169 C C . ILE A 1 27 ? -0.718 -6.867 4.836 1.00 0.00 142 ILE A C 6
ATOM 9170 O O . ILE A 1 27 ? -0.517 -5.693 4.539 1.00 0.00 142 ILE A O 6
ATOM 9186 N N . ARG A 1 28 ? -1.288 -7.222 5.981 1.00 0.00 143 ARG A N 6
ATOM 9187 C CA . ARG A 1 28 ? -1.774 -6.219 6.924 1.00 0.00 143 ARG A CA 6
ATOM 9188 C C . ARG A 1 28 ? -0.606 -5.471 7.544 1.00 0.00 143 ARG A C 6
ATOM 9189 O O . ARG A 1 28 ? -0.720 -4.295 7.888 1.00 0.00 143 ARG A O 6
ATOM 9210 N N . ALA A 1 29 ? 0.529 -6.151 7.651 1.00 0.00 144 ALA A N 6
ATOM 9211 C CA . ALA A 1 29 ? 1.722 -5.557 8.226 1.00 0.00 144 ALA A CA 6
ATOM 9212 C C . ALA A 1 29 ? 2.300 -4.524 7.273 1.00 0.00 144 ALA A C 6
ATOM 9213 O O . ALA A 1 29 ? 2.902 -3.538 7.693 1.00 0.00 144 ALA A O 6
ATOM 9220 N N . VAL A 1 30 ? 2.101 -4.761 5.983 1.00 0.00 145 VAL A N 6
ATOM 9221 C CA . VAL A 1 30 ? 2.573 -3.848 4.956 1.00 0.00 145 VAL A CA 6
ATOM 9222 C C . VAL A 1 30 ? 1.625 -2.668 4.818 1.00 0.00 145 VAL A C 6
ATOM 9223 O O . VAL A 1 30 ? 2.060 -1.531 4.652 1.00 0.00 145 VAL A O 6
ATOM 9236 N N . ILE A 1 31 ? 0.327 -2.941 4.903 1.00 0.00 146 ILE A N 6
ATOM 9237 C CA . ILE A 1 31 ? -0.681 -1.889 4.826 1.00 0.00 146 ILE A CA 6
ATOM 9238 C C . ILE A 1 31 ? -0.536 -0.933 6.013 1.00 0.00 146 ILE A C 6
ATOM 9239 O O . ILE A 1 31 ? -0.752 0.271 5.889 1.00 0.00 146 ILE A O 6
ATOM 9255 N N . ALA A 1 32 ? -0.141 -1.474 7.156 1.00 0.00 147 ALA A N 6
ATOM 9256 C CA . ALA A 1 32 ? 0.132 -0.653 8.326 1.00 0.00 147 ALA A CA 6
ATOM 9257 C C . ALA A 1 32 ? 1.502 0.010 8.209 1.00 0.00 147 ALA A C 6
ATOM 9258 O O . ALA A 1 32 ? 1.739 1.087 8.760 1.00 0.00 147 ALA A O 6
ATOM 9265 N N . GLU A 1 33 ? 2.397 -0.637 7.475 1.00 0.00 148 GLU A N 6
ATOM 9266 C CA . GLU A 1 33 ? 3.737 -0.113 7.246 1.00 0.00 148 GLU A CA 6
ATOM 9267 C C . GLU A 1 33 ? 3.662 1.131 6.368 1.00 0.00 148 GLU A C 6
ATOM 9268 O O . GLU A 1 33 ? 4.184 2.185 6.723 1.00 0.00 148 GLU A O 6
ATOM 9280 N N . VAL A 1 34 ? 2.990 1.007 5.229 1.00 0.00 149 VAL A N 6
ATOM 9281 C CA . VAL A 1 34 ? 2.808 2.135 4.325 1.00 0.00 149 VAL A CA 6
ATOM 9282 C C . VAL A 1 34 ? 2.052 3.269 5.022 1.00 0.00 149 VAL A C 6
ATOM 9283 O O . VAL A 1 34 ? 2.386 4.442 4.848 1.00 0.00 149 VAL A O 6
ATOM 9296 N N . SER A 1 35 ? 1.064 2.912 5.840 1.00 0.00 150 SER A N 6
ATOM 9297 C CA . SER A 1 35 ? 0.290 3.889 6.603 1.00 0.00 150 SER A CA 6
ATOM 9298 C C . SER A 1 35 ? 1.197 4.732 7.493 1.00 0.00 150 SER A C 6
ATOM 9299 O O . SER A 1 35 ? 0.960 5.925 7.686 1.00 0.00 150 SER A O 6
ATOM 9307 N N . ARG A 1 36 ? 2.247 4.104 8.009 1.00 0.00 151 ARG A N 6
ATOM 9308 C CA . ARG A 1 36 ? 3.160 4.751 8.939 1.00 0.00 151 ARG A CA 6
ATOM 9309 C C . ARG A 1 36 ? 3.921 5.894 8.263 1.00 0.00 151 ARG A C 6
ATOM 9310 O O . ARG A 1 36 ? 4.139 6.947 8.862 1.00 0.00 151 ARG A O 6
ATOM 9331 N N . ILE A 1 37 ? 4.311 5.684 7.015 1.00 0.00 152 ILE A N 6
ATOM 9332 C CA . ILE A 1 37 ? 5.091 6.675 6.282 1.00 0.00 152 ILE A CA 6
ATOM 9333 C C . ILE A 1 37 ? 4.180 7.660 5.546 1.00 0.00 152 ILE A C 6
ATOM 9334 O O . ILE A 1 37 ? 4.466 8.858 5.481 1.00 0.00 152 ILE A O 6
ATOM 9350 N N . THR A 1 38 ? 3.081 7.160 5.003 1.00 0.00 153 THR A N 6
ATOM 9351 C CA . THR A 1 38 ? 2.188 7.986 4.206 1.00 0.00 153 THR A CA 6
ATOM 9352 C C . THR A 1 38 ? 1.310 8.878 5.079 1.00 0.00 153 THR A C 6
ATOM 9353 O O . THR A 1 38 ? 0.948 9.989 4.687 1.00 0.00 153 THR A O 6
ATOM 9364 N N . GLY A 1 39 ? 0.984 8.386 6.271 1.00 0.00 154 GLY A N 6
ATOM 9365 C CA . GLY A 1 39 ? 0.102 9.112 7.162 1.00 0.00 154 GLY A CA 6
ATOM 9366 C C . GLY A 1 39 ? -1.345 9.000 6.729 1.00 0.00 154 GLY A C 6
ATOM 9367 O O . GLY A 1 39 ? -2.145 9.908 6.964 1.00 0.00 154 GLY A O 6
ATOM 9371 N N . LYS A 1 40 ? -1.678 7.886 6.092 1.00 0.00 155 LYS A N 6
ATOM 9372 C CA . LYS A 1 40 ? -3.011 7.691 5.540 1.00 0.00 155 LYS A CA 6
ATOM 9373 C C . LYS A 1 40 ? -3.754 6.592 6.292 1.00 0.00 155 LYS A C 6
ATOM 9374 O O . LYS A 1 40 ? -3.142 5.653 6.804 1.00 0.00 155 LYS A O 6
ATOM 9393 N N . ASN A 1 41 ? -5.071 6.718 6.346 1.00 0.00 156 ASN A N 6
ATOM 9394 C CA . ASN A 1 41 ? -5.911 5.791 7.099 1.00 0.00 156 ASN A CA 6
ATOM 9395 C C . ASN A 1 41 ? -6.391 4.667 6.197 1.00 0.00 156 ASN A C 6
ATOM 9396 O O . ASN A 1 41 ? -7.148 4.904 5.256 1.00 0.00 156 ASN A O 6
ATOM 9407 N N . PHE A 1 42 ? -5.970 3.450 6.483 1.00 0.00 157 PHE A N 6
ATOM 9408 C CA . PHE A 1 42 ? -6.349 2.319 5.656 1.00 0.00 157 PHE A CA 6
ATOM 9409 C C . PHE A 1 42 ? -7.352 1.417 6.356 1.00 0.00 157 PHE A C 6
ATOM 9410 O O . PHE A 1 42 ? -7.244 1.146 7.553 1.00 0.00 157 PHE A O 6
ATOM 9427 N N . VAL A 1 43 ? -8.333 0.971 5.593 1.00 0.00 158 VAL A N 6
ATOM 9428 C CA . VAL A 1 43 ? -9.301 0.002 6.061 1.00 0.00 158 VAL A CA 6
ATOM 9429 C C . VAL A 1 43 ? -9.023 -1.334 5.391 1.00 0.00 158 VAL A C 6
ATOM 9430 O O . VAL A 1 43 ? -8.973 -1.415 4.170 1.00 0.00 158 VAL A O 6
ATOM 9443 N N . ILE A 1 44 ? -8.823 -2.370 6.181 1.00 0.00 159 ILE A N 6
ATOM 9444 C CA . ILE A 1 44 ? -8.480 -3.672 5.634 1.00 0.00 159 ILE A CA 6
ATOM 9445 C C . ILE A 1 44 ? -9.625 -4.655 5.818 1.00 0.00 159 ILE A C 6
ATOM 9446 O O . ILE A 1 44 ? -10.088 -4.883 6.937 1.00 0.00 159 ILE A O 6
ATOM 9462 N N . ASP A 1 45 ? -10.092 -5.216 4.716 1.00 0.00 160 ASP A N 6
ATOM 9463 C CA . ASP A 1 45 ? -11.118 -6.245 4.759 1.00 0.00 160 ASP A CA 6
ATOM 9464 C C . ASP A 1 45 ? -10.516 -7.549 5.280 1.00 0.00 160 ASP A C 6
ATOM 9465 O O . ASP A 1 45 ? -9.372 -7.881 4.966 1.00 0.00 160 ASP A O 6
ATOM 9474 N N . PRO A 1 46 ? -11.269 -8.291 6.109 1.00 0.00 161 PRO A N 6
ATOM 9475 C CA . PRO A 1 46 ? -10.843 -9.597 6.633 1.00 0.00 161 PRO A CA 6
ATOM 9476 C C . PRO A 1 46 ? -10.475 -10.590 5.529 1.00 0.00 161 PRO A C 6
ATOM 9477 O O . PRO A 1 46 ? -9.801 -11.588 5.780 1.00 0.00 161 PRO A O 6
ATOM 9488 N N . ARG A 1 47 ? -10.935 -10.313 4.310 1.00 0.00 162 ARG A N 6
ATOM 9489 C CA . ARG A 1 47 ? -10.627 -11.152 3.155 1.00 0.00 162 ARG A CA 6
ATOM 9490 C C . ARG A 1 47 ? -9.216 -10.882 2.630 1.00 0.00 162 ARG A C 6
ATOM 9491 O O . ARG A 1 47 ? -8.666 -11.680 1.874 1.00 0.00 162 ARG A O 6
ATOM 9512 N N . VAL A 1 48 ? -8.637 -9.756 3.026 1.00 0.00 163 VAL A N 6
ATOM 9513 C CA . VAL A 1 48 ? -7.289 -9.400 2.597 1.00 0.00 163 VAL A CA 6
ATOM 9514 C C . VAL A 1 48 ? -6.267 -10.213 3.390 1.00 0.00 163 VAL A C 6
ATOM 9515 O O . VAL A 1 48 ? -5.946 -9.891 4.534 1.00 0.00 163 VAL A O 6
ATOM 9528 N N . GLN A 1 49 ? -5.766 -11.271 2.767 1.00 0.00 164 GLN A N 6
ATOM 9529 C CA . GLN A 1 49 ? -4.952 -12.261 3.457 1.00 0.00 164 GLN A CA 6
ATOM 9530 C C . GLN A 1 49 ? -3.925 -12.870 2.507 1.00 0.00 164 GLN A C 6
ATOM 9531 O O . GLN A 1 49 ? -4.249 -13.745 1.699 1.00 0.00 164 GLN A O 6
ATOM 9545 N N . GLY A 1 50 ? -2.693 -12.402 2.603 1.00 0.00 165 GLY A N 6
ATOM 9546 C CA . GLY A 1 50 ? -1.639 -12.897 1.746 1.00 0.00 165 GLY A CA 6
ATOM 9547 C C . GLY A 1 50 ? -0.310 -12.257 2.072 1.00 0.00 165 GLY A C 6
ATOM 9548 O O . GLY A 1 50 ? -0.180 -11.580 3.093 1.00 0.00 165 GLY A O 6
ATOM 9552 N N . LYS A 1 51 ? 0.675 -12.464 1.210 1.00 0.00 166 LYS A N 6
ATOM 9553 C CA . LYS A 1 51 ? 1.998 -11.893 1.411 1.00 0.00 166 LYS A CA 6
ATOM 9554 C C . LYS A 1 51 ? 2.249 -10.752 0.441 1.00 0.00 166 LYS A C 6
ATOM 9555 O O . LYS A 1 51 ? 1.797 -10.780 -0.708 1.00 0.00 166 LYS A O 6
ATOM 9574 N N . VAL A 1 52 ? 2.963 -9.749 0.923 1.00 0.00 167 VAL A N 6
ATOM 9575 C CA . VAL A 1 52 ? 3.289 -8.570 0.138 1.00 0.00 167 VAL A CA 6
ATOM 9576 C C . VAL A 1 52 ? 4.735 -8.142 0.385 1.00 0.00 167 VAL A C 6
ATOM 9577 O O . VAL A 1 52 ? 5.201 -8.132 1.526 1.00 0.00 167 VAL A O 6
ATOM 9590 N N . SER A 1 53 ? 5.443 -7.816 -0.689 1.00 0.00 168 SER A N 6
ATOM 9591 C CA . SER A 1 53 ? 6.791 -7.279 -0.588 1.00 0.00 168 SER A CA 6
ATOM 9592 C C . SER A 1 53 ? 6.946 -6.061 -1.490 1.00 0.00 168 SER A C 6
ATOM 9593 O O . SER A 1 53 ? 6.975 -6.183 -2.714 1.00 0.00 168 SER A O 6
ATOM 9601 N N . ILE A 1 54 ? 7.024 -4.884 -0.889 1.00 0.00 169 ILE A N 6
ATOM 9602 C CA . ILE A 1 54 ? 7.201 -3.665 -1.657 1.00 0.00 169 ILE A CA 6
ATOM 9603 C C . ILE A 1 54 ? 8.661 -3.485 -2.051 1.00 0.00 169 ILE A C 6
ATOM 9604 O O . ILE A 1 54 ? 9.494 -3.088 -1.240 1.00 0.00 169 ILE A O 6
ATOM 9620 N N . VAL A 1 55 ? 8.966 -3.826 -3.292 1.00 0.00 170 VAL A N 6
ATOM 9621 C CA . VAL A 1 55 ? 10.286 -3.588 -3.854 1.00 0.00 170 VAL A CA 6
ATOM 9622 C C . VAL A 1 55 ? 10.188 -2.551 -4.965 1.00 0.00 170 VAL A C 6
ATOM 9623 O O . VAL A 1 55 ? 9.412 -2.714 -5.909 1.00 0.00 170 VAL A O 6
ATOM 9636 N N . SER A 1 56 ? 10.939 -1.472 -4.842 1.00 0.00 171 SER A N 6
ATOM 9637 C CA . SER A 1 56 ? 10.816 -0.374 -5.781 1.00 0.00 171 SER A CA 6
ATOM 9638 C C . SER A 1 56 ? 12.148 0.341 -5.988 1.00 0.00 171 SER A C 6
ATOM 9639 O O . SER A 1 56 ? 13.153 0.013 -5.348 1.00 0.00 171 SER A O 6
ATOM 9647 N N . SER A 1 57 ? 12.132 1.285 -6.918 1.00 0.00 172 SER A N 6
ATOM 9648 C CA . SER A 1 57 ? 13.265 2.148 -7.216 1.00 0.00 172 SER A CA 6
ATOM 9649 C C . SER A 1 57 ? 13.704 2.975 -6.003 1.00 0.00 172 SER A C 6
ATOM 9650 O O . SER A 1 57 ? 13.190 2.794 -4.893 1.00 0.00 172 SER A O 6
ATOM 9658 N N . THR A 1 58 ? 14.687 3.849 -6.230 1.00 0.00 173 THR A N 6
ATOM 9659 C CA . THR A 1 58 ? 15.248 4.730 -5.205 1.00 0.00 173 THR A CA 6
ATOM 9660 C C . THR A 1 58 ? 14.192 5.306 -4.247 1.00 0.00 173 THR A C 6
ATOM 9661 O O . THR A 1 58 ? 13.020 5.442 -4.611 1.00 0.00 173 THR A O 6
ATOM 9672 N N . PRO A 1 59 ? 14.630 5.692 -3.028 1.00 0.00 174 PRO A N 6
ATOM 9673 C CA . PRO A 1 59 ? 13.752 6.091 -1.918 1.00 0.00 174 PRO A CA 6
ATOM 9674 C C . PRO A 1 59 ? 12.504 6.868 -2.327 1.00 0.00 174 PRO A C 6
ATOM 9675 O O . PRO A 1 59 ? 12.568 7.835 -3.094 1.00 0.00 174 PRO A O 6
ATOM 9686 N N . LEU A 1 60 ? 11.377 6.440 -1.780 1.00 0.00 175 LEU A N 6
ATOM 9687 C CA . LEU A 1 60 ? 10.085 7.023 -2.102 1.00 0.00 175 LEU A CA 6
ATOM 9688 C C . LEU A 1 60 ? 9.635 7.947 -0.981 1.00 0.00 175 LEU A C 6
ATOM 9689 O O . LEU A 1 60 ? 9.825 7.647 0.200 1.00 0.00 175 LEU A O 6
ATOM 9705 N N . SER A 1 61 ? 9.060 9.075 -1.355 1.00 0.00 176 SER A N 6
ATOM 9706 C CA . SER A 1 61 ? 8.530 10.012 -0.386 1.00 0.00 176 SER A CA 6
ATOM 9707 C C . SER A 1 61 ? 7.101 9.618 -0.017 1.00 0.00 176 SER A C 6
ATOM 9708 O O . SER A 1 61 ? 6.580 8.618 -0.518 1.00 0.00 176 SER A O 6
ATOM 9716 N N . SER A 1 62 ? 6.481 10.410 0.852 1.00 0.00 177 SER A N 6
ATOM 9717 C CA . SER A 1 62 ? 5.177 10.104 1.431 1.00 0.00 177 SER A CA 6
ATOM 9718 C C . SER A 1 62 ? 4.157 9.624 0.388 1.00 0.00 177 SER A C 6
ATOM 9719 O O . SER A 1 62 ? 3.612 8.524 0.509 1.00 0.00 177 SER A O 6
ATOM 9727 N N . ARG A 1 63 ? 3.905 10.428 -0.641 1.00 0.00 178 ARG A N 6
ATOM 9728 C CA . ARG A 1 63 ? 2.899 10.069 -1.639 1.00 0.00 178 ARG A CA 6
ATOM 9729 C C . ARG A 1 63 ? 3.434 9.018 -2.606 1.00 0.00 178 ARG A C 6
ATOM 9730 O O . ARG A 1 63 ? 2.713 8.091 -2.983 1.00 0.00 178 ARG A O 6
ATOM 9751 N N . GLU A 1 64 ? 4.700 9.167 -2.992 1.00 0.00 179 GLU A N 6
ATOM 9752 C CA . GLU A 1 64 ? 5.350 8.246 -3.927 1.00 0.00 179 GLU A CA 6
ATOM 9753 C C . GLU A 1 64 ? 5.233 6.811 -3.435 1.00 0.00 179 GLU A C 6
ATOM 9754 O O . GLU A 1 64 ? 4.941 5.896 -4.206 1.00 0.00 179 GLU A O 6
ATOM 9766 N N . LEU A 1 65 ? 5.455 6.628 -2.144 1.00 0.00 180 LEU A N 6
ATOM 9767 C CA . LEU A 1 65 ? 5.280 5.332 -1.512 1.00 0.00 180 LEU A CA 6
ATOM 9768 C C . LEU A 1 65 ? 3.856 4.832 -1.676 1.00 0.00 180 LEU A C 6
ATOM 9769 O O . LEU A 1 65 ? 3.629 3.703 -2.089 1.00 0.00 180 LEU A O 6
ATOM 9785 N N . TYR A 1 66 ? 2.895 5.664 -1.335 1.00 0.00 181 TYR A N 6
ATOM 9786 C CA . TYR A 1 66 ? 1.499 5.267 -1.425 1.00 0.00 181 TYR A CA 6
ATOM 9787 C C . TYR A 1 66 ? 1.167 4.753 -2.828 1.00 0.00 181 TYR A C 6
ATOM 9788 O O . TYR A 1 66 ? 0.274 3.928 -2.997 1.00 0.00 181 TYR A O 6
ATOM 9806 N N . GLN A 1 67 ? 1.925 5.200 -3.823 1.00 0.00 182 GLN A N 6
ATOM 9807 C CA . GLN A 1 67 ? 1.675 4.793 -5.194 1.00 0.00 182 GLN A CA 6
ATOM 9808 C C . GLN A 1 67 ? 2.218 3.388 -5.429 1.00 0.00 182 GLN A C 6
ATOM 9809 O O . GLN A 1 67 ? 1.622 2.600 -6.162 1.00 0.00 182 GLN A O 6
ATOM 9823 N N . VAL A 1 68 ? 3.335 3.071 -4.778 1.00 0.00 183 VAL A N 6
ATOM 9824 C CA . VAL A 1 68 ? 3.930 1.749 -4.896 1.00 0.00 183 VAL A CA 6
ATOM 9825 C C . VAL A 1 68 ? 3.058 0.714 -4.195 1.00 0.00 183 VAL A C 6
ATOM 9826 O O . VAL A 1 68 ? 2.917 -0.418 -4.653 1.00 0.00 183 VAL A O 6
ATOM 9839 N N . PHE A 1 69 ? 2.473 1.128 -3.084 1.00 0.00 184 PHE A N 6
ATOM 9840 C CA . PHE A 1 69 ? 1.549 0.299 -2.330 1.00 0.00 184 PHE A CA 6
ATOM 9841 C C . PHE A 1 69 ? 0.355 -0.078 -3.201 1.00 0.00 184 PHE A C 6
ATOM 9842 O O . PHE A 1 69 ? -0.111 -1.217 -3.182 1.00 0.00 184 PHE A O 6
ATOM 9859 N N . LEU A 1 70 ? -0.112 0.884 -3.989 1.00 0.00 185 LEU A N 6
ATOM 9860 C CA . LEU A 1 70 ? -1.210 0.650 -4.919 1.00 0.00 185 LEU A CA 6
ATOM 9861 C C . LEU A 1 70 ? -0.809 -0.380 -5.965 1.00 0.00 185 LEU A C 6
ATOM 9862 O O . LEU A 1 70 ? -1.652 -1.081 -6.524 1.00 0.00 185 LEU A O 6
ATOM 9878 N N . SER A 1 71 ? 0.489 -0.482 -6.212 1.00 0.00 186 SER A N 6
ATOM 9879 C CA . SER A 1 71 ? 0.992 -1.394 -7.213 1.00 0.00 186 SER A CA 6
ATOM 9880 C C . SER A 1 71 ? 1.193 -2.773 -6.602 1.00 0.00 186 SER A C 6
ATOM 9881 O O . SER A 1 71 ? 0.811 -3.786 -7.192 1.00 0.00 186 SER A O 6
ATOM 9889 N N . VAL A 1 72 ? 1.760 -2.800 -5.399 1.00 0.00 187 VAL A N 6
ATOM 9890 C CA . VAL A 1 72 ? 2.059 -4.049 -4.718 1.00 0.00 187 VAL A CA 6
ATOM 9891 C C . VAL A 1 72 ? 0.772 -4.800 -4.377 1.00 0.00 187 VAL A C 6
ATOM 9892 O O . VAL A 1 72 ? 0.744 -6.033 -4.351 1.00 0.00 187 VAL A O 6
ATOM 9905 N N . LEU A 1 73 ? -0.298 -4.050 -4.131 1.00 0.00 188 LEU A N 6
ATOM 9906 C CA . LEU A 1 73 ? -1.600 -4.638 -3.876 1.00 0.00 188 LEU A CA 6
ATOM 9907 C C . LEU A 1 73 ? -2.079 -5.403 -5.085 1.00 0.00 188 LEU A C 6
ATOM 9908 O O . LEU A 1 73 ? -2.502 -6.549 -4.977 1.00 0.00 188 LEU A O 6
ATOM 9924 N N . GLN A 1 74 ? -1.995 -4.764 -6.239 1.00 0.00 189 GLN A N 6
ATOM 9925 C CA . GLN A 1 74 ? -2.456 -5.366 -7.476 1.00 0.00 189 GLN A CA 6
ATOM 9926 C C . GLN A 1 74 ? -1.631 -6.606 -7.812 1.00 0.00 189 GLN A C 6
ATOM 9927 O O . GLN A 1 74 ? -2.090 -7.495 -8.530 1.00 0.00 189 GLN A O 6
ATOM 9941 N N . VAL A 1 75 ? -0.420 -6.664 -7.266 1.00 0.00 190 VAL A N 6
ATOM 9942 C CA . VAL A 1 75 ? 0.434 -7.836 -7.405 1.00 0.00 190 VAL A CA 6
ATOM 9943 C C . VAL A 1 75 ? -0.048 -8.967 -6.493 1.00 0.00 190 VAL A C 6
ATOM 9944 O O . VAL A 1 75 ? -0.039 -10.138 -6.876 1.00 0.00 190 VAL A O 6
ATOM 9957 N N . SER A 1 76 ? -0.485 -8.610 -5.291 1.00 0.00 191 SER A N 6
ATOM 9958 C CA . SER A 1 76 ? -0.942 -9.601 -4.327 1.00 0.00 191 SER A CA 6
ATOM 9959 C C . SER A 1 76 ? -2.408 -9.976 -4.591 1.00 0.00 191 SER A C 6
ATOM 9960 O O . SER A 1 76 ? -2.889 -11.012 -4.131 1.00 0.00 191 SER A O 6
ATOM 9968 N N . GLY A 1 77 ? -3.104 -9.134 -5.351 1.00 0.00 192 GLY A N 6
ATOM 9969 C CA . GLY A 1 77 ? -4.491 -9.404 -5.703 1.00 0.00 192 GLY A CA 6
ATOM 9970 C C . GLY A 1 77 ? -5.484 -8.537 -4.942 1.00 0.00 192 GLY A C 6
ATOM 9971 O O . GLY A 1 77 ? -6.639 -8.918 -4.750 1.00 0.00 192 GLY A O 6
ATOM 9975 N N . TYR A 1 78 ? -5.047 -7.354 -4.531 1.00 0.00 193 TYR A N 6
ATOM 9976 C CA . TYR A 1 78 ? -5.885 -6.449 -3.757 1.00 0.00 193 TYR A CA 6
ATOM 9977 C C . TYR A 1 78 ? -5.814 -5.049 -4.347 1.00 0.00 193 TYR A C 6
ATOM 9978 O O . TYR A 1 78 ? -5.103 -4.820 -5.323 1.00 0.00 193 TYR A O 6
ATOM 9996 N N . ALA A 1 79 ? -6.551 -4.123 -3.761 1.00 0.00 194 ALA A N 6
ATOM 9997 C CA . ALA A 1 79 ? -6.562 -2.752 -4.236 1.00 0.00 194 ALA A CA 6
ATOM 9998 C C . ALA A 1 79 ? -6.941 -1.797 -3.121 1.00 0.00 194 ALA A C 6
ATOM 9999 O O . ALA A 1 79 ? -7.677 -2.163 -2.205 1.00 0.00 194 ALA A O 6
ATOM 10006 N N . ALA A 1 80 ? -6.424 -0.580 -3.201 1.00 0.00 195 ALA A N 6
ATOM 10007 C CA . ALA A 1 80 ? -6.748 0.454 -2.236 1.00 0.00 195 ALA A CA 6
ATOM 10008 C C . ALA A 1 80 ? -7.784 1.401 -2.817 1.00 0.00 195 ALA A C 6
ATOM 10009 O O . ALA A 1 80 ? -7.502 2.148 -3.757 1.00 0.00 195 ALA A O 6
ATOM 10016 N N . ILE A 1 81 ? -8.985 1.342 -2.273 1.00 0.00 196 ILE A N 6
ATOM 10017 C CA . ILE A 1 81 ? -10.079 2.177 -2.737 1.00 0.00 196 ILE A CA 6
ATOM 10018 C C . ILE A 1 81 ? -10.390 3.245 -1.700 1.00 0.00 196 ILE A C 6
ATOM 10019 O O . ILE A 1 81 ? -10.920 2.942 -0.629 1.00 0.00 196 ILE A O 6
ATOM 10035 N N . PRO A 1 82 ? -10.038 4.505 -1.981 1.00 0.00 197 PRO A N 6
ATOM 10036 C CA . PRO A 1 82 ? -10.326 5.610 -1.076 1.00 0.00 197 PRO A CA 6
ATOM 10037 C C . PRO A 1 82 ? -11.819 5.826 -0.887 1.00 0.00 197 PRO A C 6
ATOM 10038 O O . PRO A 1 82 ? -12.583 5.930 -1.850 1.00 0.00 197 PRO A O 6
ATOM 10049 N N . ASN A 1 83 ? -12.219 5.885 0.367 1.00 0.00 198 ASN A N 6
ATOM 10050 C CA . ASN A 1 83 ? -13.610 6.050 0.730 1.00 0.00 198 ASN A CA 6
ATOM 10051 C C . ASN A 1 83 ? -13.776 7.296 1.596 1.00 0.00 198 ASN A C 6
ATOM 10052 O O . ASN A 1 83 ? -13.949 7.208 2.811 1.00 0.00 198 ASN A O 6
ATOM 10063 N N . GLY A 1 84 ? -13.695 8.458 0.967 1.00 0.00 199 GLY A N 6
ATOM 10064 C CA . GLY A 1 84 ? -13.836 9.702 1.694 1.00 0.00 199 GLY A CA 6
ATOM 10065 C C . GLY A 1 84 ? -12.549 10.123 2.373 1.00 0.00 199 GLY A C 6
ATOM 10066 O O . GLY A 1 84 ? -11.619 10.589 1.718 1.00 0.00 199 GLY A O 6
ATOM 10070 N N . GLU A 1 85 ? -12.485 9.943 3.685 1.00 0.00 200 GLU A N 6
ATOM 10071 C CA . GLU A 1 85 ? -11.323 10.370 4.460 1.00 0.00 200 GLU A CA 6
ATOM 10072 C C . GLU A 1 85 ? -10.430 9.185 4.793 1.00 0.00 200 GLU A C 6
ATOM 10073 O O . GLU A 1 85 ? -9.404 9.324 5.463 1.00 0.00 200 GLU A O 6
ATOM 10085 N N . ILE A 1 86 ? -10.831 8.024 4.313 1.00 0.00 201 ILE A N 6
ATOM 10086 C CA . ILE A 1 86 ? -10.111 6.786 4.553 1.00 0.00 201 ILE A CA 6
ATOM 10087 C C . ILE A 1 86 ? -9.864 6.064 3.239 1.00 0.00 201 ILE A C 6
ATOM 10088 O O . ILE A 1 86 ? -10.447 6.417 2.218 1.00 0.00 201 ILE A O 6
ATOM 10104 N N . ILE A 1 87 ? -8.997 5.070 3.263 1.00 0.00 202 ILE A N 6
ATOM 10105 C CA . ILE A 1 87 ? -8.734 4.258 2.089 1.00 0.00 202 ILE A CA 6
ATOM 10106 C C . ILE A 1 87 ? -8.891 2.784 2.426 1.00 0.00 202 ILE A C 6
ATOM 10107 O O . ILE A 1 87 ? -8.224 2.274 3.318 1.00 0.00 202 ILE A O 6
ATOM 10123 N N . LYS A 1 88 ? -9.773 2.103 1.717 1.00 0.00 203 LYS A N 6
ATOM 10124 C CA . LYS A 1 88 ? -10.076 0.714 2.018 1.00 0.00 203 LYS A CA 6
ATOM 10125 C C . LYS A 1 88 ? -9.376 -0.237 1.048 1.00 0.00 203 LYS A C 6
ATOM 10126 O O . LYS A 1 88 ? -9.574 -0.164 -0.162 1.00 0.00 203 LYS A O 6
ATOM 10145 N N . ILE A 1 89 ? -8.559 -1.127 1.593 1.00 0.00 204 ILE A N 6
ATOM 10146 C CA . ILE A 1 89 ? -7.875 -2.142 0.804 1.00 0.00 204 ILE A CA 6
ATOM 10147 C C . ILE A 1 89 ? -8.677 -3.433 0.829 1.00 0.00 204 ILE A C 6
ATOM 10148 O O . ILE A 1 89 ? -8.928 -4.000 1.895 1.00 0.00 204 ILE A O 6
ATOM 10164 N N . ILE A 1 90 ? -9.095 -3.883 -0.343 1.00 0.00 205 ILE A N 6
ATOM 10165 C CA . ILE A 1 90 ? -9.862 -5.113 -0.455 1.00 0.00 205 ILE A CA 6
ATOM 10166 C C . ILE A 1 90 ? -9.333 -5.965 -1.599 1.00 0.00 205 ILE A C 6
ATOM 10167 O O . ILE A 1 90 ? -8.618 -5.467 -2.471 1.00 0.00 205 ILE A O 6
ATOM 10183 N N . PRO A 1 91 ? -9.664 -7.262 -1.606 1.00 0.00 206 PRO A N 6
ATOM 10184 C CA . PRO A 1 91 ? -9.277 -8.169 -2.682 1.00 0.00 206 PRO A CA 6
ATOM 10185 C C . PRO A 1 91 ? -10.036 -7.859 -3.962 1.00 0.00 206 PRO A C 6
ATOM 10186 O O . PRO A 1 91 ? -11.214 -8.196 -4.095 1.00 0.00 206 PRO A O 6
ATOM 10197 N N . ASN A 1 92 ? -9.358 -7.207 -4.895 1.00 0.00 207 ASN A N 6
ATOM 10198 C CA . ASN A 1 92 ? -9.988 -6.781 -6.141 1.00 0.00 207 ASN A CA 6
ATOM 10199 C C . ASN A 1 92 ? -9.952 -7.888 -7.190 1.00 0.00 207 ASN A C 6
ATOM 10200 O O . ASN A 1 92 ? -10.148 -7.631 -8.377 1.00 0.00 207 ASN A O 6
ATOM 10211 N N . ILE A 1 93 ? -9.691 -9.113 -6.742 1.00 0.00 208 ILE A N 6
ATOM 10212 C CA . ILE A 1 93 ? -9.622 -10.266 -7.634 1.00 0.00 208 ILE A CA 6
ATOM 10213 C C . ILE A 1 93 ? -10.925 -10.442 -8.417 1.00 0.00 208 ILE A C 6
ATOM 10214 O O . ILE A 1 93 ? -11.930 -10.924 -7.883 1.00 0.00 208 ILE A O 6
ATOM 10230 N N . ASP A 1 94 ? -10.879 -10.028 -9.683 1.00 0.00 209 ASP A N 6
ATOM 10231 C CA . ASP A 1 94 ? -12.034 -10.026 -10.585 1.00 0.00 209 ASP A CA 6
ATOM 10232 C C . ASP A 1 94 ? -13.099 -9.029 -10.133 1.00 0.00 209 ASP A C 6
ATOM 10233 O O . ASP A 1 94 ? -13.278 -7.979 -10.751 1.00 0.00 209 ASP A O 6
ATOM 10242 N N . ALA A 1 95 ? -13.794 -9.347 -9.052 1.00 0.00 210 ALA A N 6
ATOM 10243 C CA . ALA A 1 95 ? -14.854 -8.492 -8.547 1.00 0.00 210 ALA A CA 6
ATOM 10244 C C . ALA A 1 95 ? -14.415 -7.779 -7.277 1.00 0.00 210 ALA A C 6
ATOM 10245 O O . ALA A 1 95 ? -13.884 -8.403 -6.360 1.00 0.00 210 ALA A O 6
ATOM 10252 N N . LYS A 1 96 ? -14.625 -6.471 -7.231 1.00 0.00 211 LYS A N 6
ATOM 10253 C CA . LYS A 1 96 ? -14.305 -5.687 -6.045 1.00 0.00 211 LYS A CA 6
ATOM 10254 C C . LYS A 1 96 ? -15.559 -5.007 -5.499 1.00 0.00 211 LYS A C 6
ATOM 10255 O O . LYS A 1 96 ? -15.483 -4.049 -4.730 1.00 0.00 211 LYS A O 6
ATOM 10274 N N . THR A 1 97 ? -16.710 -5.525 -5.901 1.00 0.00 212 THR A N 6
ATOM 10275 C CA . THR A 1 97 ? -17.987 -4.991 -5.462 1.00 0.00 212 THR A CA 6
ATOM 10276 C C . THR A 1 97 ? -18.322 -5.459 -4.049 1.00 0.00 212 THR A C 6
ATOM 10277 O O . THR A 1 97 ? -17.903 -6.541 -3.623 1.00 0.00 212 THR A O 6
ATOM 10288 N N . GLN A 1 98 ? -19.065 -4.639 -3.319 1.00 0.00 213 GLN A N 6
ATOM 10289 C CA . GLN A 1 98 ? -19.484 -4.982 -1.969 1.00 0.00 213 GLN A CA 6
ATOM 10290 C C . GLN A 1 98 ? -20.680 -5.924 -2.006 1.00 0.00 213 GLN A C 6
ATOM 10291 O O . GLN A 1 98 ? -21.822 -5.518 -1.778 1.00 0.00 213 GLN A O 6
ATOM 10305 N N . SER A 1 99 ? -20.409 -7.178 -2.323 1.00 0.00 214 SER A N 6
ATOM 10306 C CA . SER A 1 99 ? -21.439 -8.195 -2.382 1.00 0.00 214 SER A CA 6
ATOM 10307 C C . SER A 1 99 ? -21.610 -8.855 -1.017 1.00 0.00 214 SER A C 6
ATOM 10308 O O . SER A 1 99 ? -20.629 -9.247 -0.379 1.00 0.00 214 SER A O 6
ATOM 10316 N N . PRO A 1 100 ? -22.860 -8.969 -0.545 1.00 0.00 215 PRO A N 6
ATOM 10317 C CA . PRO A 1 100 ? -23.161 -9.567 0.755 1.00 0.00 215 PRO A CA 6
ATOM 10318 C C . PRO A 1 100 ? -23.034 -11.084 0.729 1.00 0.00 215 PRO A C 6
ATOM 10319 O O . PRO A 1 100 ? -23.193 -11.713 -0.322 1.00 0.00 215 PRO A O 6
ATOM 10330 N N . ASP A 1 101 ? -22.769 -11.673 1.885 1.00 0.00 216 ASP A N 6
ATOM 10331 C CA . ASP A 1 101 ? -22.614 -13.121 1.993 1.00 0.00 216 ASP A CA 6
ATOM 10332 C C . ASP A 1 101 ? -23.970 -13.800 2.148 1.00 0.00 216 ASP A C 6
ATOM 10333 O O . ASP A 1 101 ? -24.135 -14.715 2.958 1.00 0.00 216 ASP A O 6
ATOM 10342 N N . LEU A 1 102 ? -24.937 -13.343 1.367 1.00 0.00 217 LEU A N 6
ATOM 10343 C CA . LEU A 1 102 ? -26.277 -13.912 1.380 1.00 0.00 217 LEU A CA 6
ATOM 10344 C C . LEU A 1 102 ? -26.538 -14.658 0.083 1.00 0.00 217 LEU A C 6
ATOM 10345 O O . LEU A 1 102 ? -26.345 -14.115 -1.007 1.00 0.00 217 LEU A O 6
ATOM 10361 N N . LEU A 1 103 ? -26.966 -15.903 0.205 1.00 0.00 218 LEU A N 6
ATOM 10362 C CA . LEU A 1 103 ? -27.287 -16.716 -0.954 1.00 0.00 218 LEU A CA 6
ATOM 10363 C C . LEU A 1 103 ? -28.625 -16.282 -1.534 1.00 0.00 218 LEU A C 6
ATOM 10364 O O . LEU A 1 103 ? -29.589 -16.068 -0.791 1.00 0.00 218 LEU A O 6
ATOM 10380 N N . SER A 1 104 ? -28.670 -16.140 -2.856 1.00 0.00 219 SER A N 6
ATOM 10381 C CA . SER A 1 104 ? -29.860 -15.663 -3.553 1.00 0.00 219 SER A CA 6
ATOM 10382 C C . SER A 1 104 ? -30.255 -14.273 -3.051 1.00 0.00 219 SER A C 6
ATOM 10383 O O . SER A 1 104 ? -31.431 -13.988 -2.826 1.00 0.00 219 SER A O 6
ATOM 10391 N N . GLY A 1 105 ? -29.257 -13.419 -2.865 1.00 0.00 220 GLY A N 6
ATOM 10392 C CA . GLY A 1 105 ? -29.503 -12.077 -2.378 1.00 0.00 220 GLY A CA 6
ATOM 10393 C C . GLY A 1 105 ? -29.511 -11.058 -3.495 1.00 0.00 220 GLY A C 6
ATOM 10394 O O . GLY A 1 105 ? -28.461 -10.723 -4.046 1.00 0.00 220 GLY A O 6
ATOM 10398 N N . MET A 1 106 ? -30.695 -10.571 -3.832 1.00 0.00 221 MET A N 6
ATOM 10399 C CA . MET A 1 106 ? -30.847 -9.593 -4.899 1.00 0.00 221 MET A CA 6
ATOM 10400 C C . MET A 1 106 ? -30.359 -8.225 -4.444 1.00 0.00 221 MET A C 6
ATOM 10401 O O . MET A 1 106 ? -29.741 -7.485 -5.209 1.00 0.00 221 MET A O 6
ATOM 10415 N N . LYS A 1 107 ? -30.631 -7.903 -3.189 1.00 0.00 222 LYS A N 6
ATOM 10416 C CA . LYS A 1 107 ? -30.273 -6.609 -2.635 1.00 0.00 222 LYS A CA 6
ATOM 10417 C C . LYS A 1 107 ? -28.972 -6.692 -1.844 1.00 0.00 222 LYS A C 6
ATOM 10418 O O . LYS A 1 107 ? -28.759 -7.631 -1.076 1.00 0.00 222 LYS A O 6
ATOM 10437 N N . SER A 1 108 ? -28.105 -5.712 -2.052 1.00 0.00 223 SER A N 6
ATOM 10438 C CA . SER A 1 108 ? -26.886 -5.588 -1.269 1.00 0.00 223 SER A CA 6
ATOM 10439 C C . SER A 1 108 ? -27.053 -4.471 -0.239 1.00 0.00 223 SER A C 6
ATOM 10440 O O . SER A 1 108 ? -27.014 -3.292 -0.591 1.00 0.00 223 SER A O 6
ATOM 10448 N N . PRO A 1 109 ? -27.265 -4.824 1.040 1.00 0.00 224 PRO A N 6
ATOM 10449 C CA . PRO A 1 109 ? -27.489 -3.839 2.106 1.00 0.00 224 PRO A CA 6
ATOM 10450 C C . PRO A 1 109 ? -26.245 -2.996 2.388 1.00 0.00 224 PRO A C 6
ATOM 10451 O O . PRO A 1 109 ? -25.234 -3.510 2.866 1.00 0.00 224 PRO A O 6
ATOM 10462 N N . PRO A 1 110 ? -26.299 -1.688 2.079 1.00 0.00 225 PRO A N 6
ATOM 10463 C CA . PRO A 1 110 ? -25.176 -0.769 2.302 1.00 0.00 225 PRO A CA 6
ATOM 10464 C C . PRO A 1 110 ? -24.970 -0.439 3.780 1.00 0.00 225 PRO A C 6
ATOM 10465 O O . PRO A 1 110 ? -23.943 0.121 4.161 1.00 0.00 225 PRO A O 6
ATOM 10476 N N . ARG A 1 111 ? -25.954 -0.779 4.603 1.00 0.00 226 ARG A N 6
ATOM 10477 C CA . ARG A 1 111 ? -25.869 -0.530 6.036 1.00 0.00 226 ARG A CA 6
ATOM 10478 C C . ARG A 1 111 ? -25.077 -1.637 6.717 1.00 0.00 226 ARG A C 6
ATOM 10479 O O . ARG A 1 111 ? -23.940 -1.373 7.152 1.00 0.00 226 ARG A O 6
ATOM 10501 N N . MET A 1 1 ? 22.733 16.225 -2.733 1.00 0.00 116 MET A N 7
ATOM 10502 C CA . MET A 1 1 ? 22.217 16.333 -4.117 1.00 0.00 116 MET A CA 7
ATOM 10503 C C . MET A 1 1 ? 22.020 17.795 -4.518 1.00 0.00 116 MET A C 7
ATOM 10504 O O . MET A 1 1 ? 21.225 18.099 -5.409 1.00 0.00 116 MET A O 7
ATOM 10520 N N . ALA A 1 2 ? 22.744 18.700 -3.867 1.00 0.00 117 ALA A N 7
ATOM 10521 C CA . ALA A 1 2 ? 22.600 20.123 -4.135 1.00 0.00 117 ALA A CA 7
ATOM 10522 C C . ALA A 1 2 ? 23.958 20.804 -4.261 1.00 0.00 117 ALA A C 7
ATOM 10523 O O . ALA A 1 2 ? 24.902 20.473 -3.538 1.00 0.00 117 ALA A O 7
ATOM 10530 N N . HIS A 1 3 ? 24.056 21.738 -5.197 1.00 0.00 118 HIS A N 7
ATOM 10531 C CA . HIS A 1 3 ? 25.267 22.531 -5.375 1.00 0.00 118 HIS A CA 7
ATOM 10532 C C . HIS A 1 3 ? 24.935 24.014 -5.322 1.00 0.00 118 HIS A C 7
ATOM 10533 O O . HIS A 1 3 ? 25.608 24.792 -4.647 1.00 0.00 118 HIS A O 7
ATOM 10548 N N . HIS A 1 4 ? 23.894 24.397 -6.046 1.00 0.00 119 HIS A N 7
ATOM 10549 C CA . HIS A 1 4 ? 23.425 25.773 -6.059 1.00 0.00 119 HIS A CA 7
ATOM 10550 C C . HIS A 1 4 ? 21.905 25.807 -5.985 1.00 0.00 119 HIS A C 7
ATOM 10551 O O . HIS A 1 4 ? 21.267 24.758 -5.867 1.00 0.00 119 HIS A O 7
ATOM 10566 N N . HIS A 1 5 ? 21.340 27.010 -6.064 1.00 0.00 120 HIS A N 7
ATOM 10567 C CA . HIS A 1 5 ? 19.898 27.210 -5.945 1.00 0.00 120 HIS A CA 7
ATOM 10568 C C . HIS A 1 5 ? 19.424 26.831 -4.549 1.00 0.00 120 HIS A C 7
ATOM 10569 O O . HIS A 1 5 ? 18.732 25.831 -4.362 1.00 0.00 120 HIS A O 7
ATOM 10584 N N . HIS A 1 6 ? 19.816 27.637 -3.567 1.00 0.00 121 HIS A N 7
ATOM 10585 C CA . HIS A 1 6 ? 19.426 27.410 -2.177 1.00 0.00 121 HIS A CA 7
ATOM 10586 C C . HIS A 1 6 ? 17.918 27.567 -2.000 1.00 0.00 121 HIS A C 7
ATOM 10587 O O . HIS A 1 6 ? 17.338 27.083 -1.027 1.00 0.00 121 HIS A O 7
ATOM 10602 N N . HIS A 1 7 ? 17.292 28.254 -2.941 1.00 0.00 122 HIS A N 7
ATOM 10603 C CA . HIS A 1 7 ? 15.847 28.399 -2.954 1.00 0.00 122 HIS A CA 7
ATOM 10604 C C . HIS A 1 7 ? 15.306 27.824 -4.257 1.00 0.00 122 HIS A C 7
ATOM 10605 O O . HIS A 1 7 ? 15.568 28.355 -5.335 1.00 0.00 122 HIS A O 7
ATOM 10620 N N . HIS A 1 8 ? 14.573 26.727 -4.158 1.00 0.00 123 HIS A N 7
ATOM 10621 C CA . HIS A 1 8 ? 14.077 26.030 -5.338 1.00 0.00 123 HIS A CA 7
ATOM 10622 C C . HIS A 1 8 ? 12.810 26.678 -5.875 1.00 0.00 123 HIS A C 7
ATOM 10623 O O . HIS A 1 8 ? 11.701 26.293 -5.508 1.00 0.00 123 HIS A O 7
ATOM 10638 N N . VAL A 1 9 ? 12.979 27.674 -6.733 1.00 0.00 124 VAL A N 7
ATOM 10639 C CA . VAL A 1 9 ? 11.849 28.283 -7.420 1.00 0.00 124 VAL A CA 7
ATOM 10640 C C . VAL A 1 9 ? 11.461 27.407 -8.611 1.00 0.00 124 VAL A C 7
ATOM 10641 O O . VAL A 1 9 ? 10.367 27.515 -9.166 1.00 0.00 124 VAL A O 7
ATOM 10654 N N . ASP A 1 10 ? 12.378 26.527 -8.983 1.00 0.00 125 ASP A N 7
ATOM 10655 C CA . ASP A 1 10 ? 12.126 25.543 -10.023 1.00 0.00 125 ASP A CA 7
ATOM 10656 C C . ASP A 1 10 ? 11.581 24.271 -9.387 1.00 0.00 125 ASP A C 7
ATOM 10657 O O . ASP A 1 10 ? 11.926 23.942 -8.251 1.00 0.00 125 ASP A O 7
ATOM 10666 N N . ASP A 1 11 ? 10.721 23.568 -10.107 1.00 0.00 126 ASP A N 7
ATOM 10667 C CA . ASP A 1 11 ? 10.137 22.336 -9.592 1.00 0.00 126 ASP A CA 7
ATOM 10668 C C . ASP A 1 11 ? 10.946 21.127 -10.050 1.00 0.00 126 ASP A C 7
ATOM 10669 O O . ASP A 1 11 ? 11.238 20.971 -11.239 1.00 0.00 126 ASP A O 7
ATOM 10678 N N . ASP A 1 12 ? 11.326 20.293 -9.092 1.00 0.00 127 ASP A N 7
ATOM 10679 C CA . ASP A 1 12 ? 12.106 19.094 -9.370 1.00 0.00 127 ASP A CA 7
ATOM 10680 C C . ASP A 1 12 ? 11.606 17.935 -8.517 1.00 0.00 127 ASP A C 7
ATOM 10681 O O . ASP A 1 12 ? 10.767 18.127 -7.634 1.00 0.00 127 ASP A O 7
ATOM 10690 N N . ASP A 1 13 ? 12.112 16.737 -8.783 1.00 0.00 128 ASP A N 7
ATOM 10691 C CA . ASP A 1 13 ? 11.660 15.538 -8.082 1.00 0.00 128 ASP A CA 7
ATOM 10692 C C . ASP A 1 13 ? 12.095 15.559 -6.622 1.00 0.00 128 ASP A C 7
ATOM 10693 O O . ASP A 1 13 ? 13.271 15.749 -6.311 1.00 0.00 128 ASP A O 7
ATOM 10702 N N . LYS A 1 14 ? 11.135 15.388 -5.727 1.00 0.00 129 LYS A N 7
ATOM 10703 C CA . LYS A 1 14 ? 11.422 15.319 -4.304 1.00 0.00 129 LYS A CA 7
ATOM 10704 C C . LYS A 1 14 ? 11.197 13.906 -3.788 1.00 0.00 129 LYS A C 7
ATOM 10705 O O . LYS A 1 14 ? 10.105 13.562 -3.333 1.00 0.00 129 LYS A O 7
ATOM 10724 N N . MET A 1 15 ? 12.230 13.082 -3.877 1.00 0.00 130 MET A N 7
ATOM 10725 C CA . MET A 1 15 ? 12.156 11.714 -3.393 1.00 0.00 130 MET A CA 7
ATOM 10726 C C . MET A 1 15 ? 12.324 11.692 -1.879 1.00 0.00 130 MET A C 7
ATOM 10727 O O . MET A 1 15 ? 12.527 12.734 -1.253 1.00 0.00 130 MET A O 7
ATOM 10741 N N . GLY A 1 16 ? 12.243 10.509 -1.294 1.00 0.00 131 GLY A N 7
ATOM 10742 C CA . GLY A 1 16 ? 12.332 10.398 0.145 1.00 0.00 131 GLY A CA 7
ATOM 10743 C C . GLY A 1 16 ? 13.718 10.005 0.599 1.00 0.00 131 GLY A C 7
ATOM 10744 O O . GLY A 1 16 ? 14.655 9.983 -0.198 1.00 0.00 131 GLY A O 7
ATOM 10748 N N . SER A 1 17 ? 13.852 9.709 1.879 1.00 0.00 132 SER A N 7
ATOM 10749 C CA . SER A 1 17 ? 15.116 9.249 2.431 1.00 0.00 132 SER A CA 7
ATOM 10750 C C . SER A 1 17 ? 14.969 7.831 2.969 1.00 0.00 132 SER A C 7
ATOM 10751 O O . SER A 1 17 ? 15.756 7.378 3.801 1.00 0.00 132 SER A O 7
ATOM 10759 N N . LYS A 1 18 ? 13.951 7.137 2.487 1.00 0.00 133 LYS A N 7
ATOM 10760 C CA . LYS A 1 18 ? 13.689 5.774 2.907 1.00 0.00 133 LYS A CA 7
ATOM 10761 C C . LYS A 1 18 ? 13.567 4.863 1.691 1.00 0.00 133 LYS A C 7
ATOM 10762 O O . LYS A 1 18 ? 12.615 4.970 0.919 1.00 0.00 133 LYS A O 7
ATOM 10781 N N . LEU A 1 19 ? 14.554 4.000 1.514 1.00 0.00 134 LEU A N 7
ATOM 10782 C CA . LEU A 1 19 ? 14.584 3.061 0.400 1.00 0.00 134 LEU A CA 7
ATOM 10783 C C . LEU A 1 19 ? 13.652 1.881 0.673 1.00 0.00 134 LEU A C 7
ATOM 10784 O O . LEU A 1 19 ? 13.681 1.301 1.759 1.00 0.00 134 LEU A O 7
ATOM 10800 N N . TRP A 1 20 ? 12.822 1.534 -0.308 1.00 0.00 135 TRP A N 7
ATOM 10801 C CA . TRP A 1 20 ? 11.809 0.506 -0.115 1.00 0.00 135 TRP A CA 7
ATOM 10802 C C . TRP A 1 20 ? 12.121 -0.781 -0.867 1.00 0.00 135 TRP A C 7
ATOM 10803 O O . TRP A 1 20 ? 11.822 -0.923 -2.057 1.00 0.00 135 TRP A O 7
ATOM 10824 N N . ASN A 1 21 ? 12.744 -1.709 -0.158 1.00 0.00 136 ASN A N 7
ATOM 10825 C CA . ASN A 1 21 ? 12.880 -3.080 -0.619 1.00 0.00 136 ASN A CA 7
ATOM 10826 C C . ASN A 1 21 ? 12.399 -3.992 0.498 1.00 0.00 136 ASN A C 7
ATOM 10827 O O . ASN A 1 21 ? 13.179 -4.461 1.324 1.00 0.00 136 ASN A O 7
ATOM 10838 N N . LEU A 1 22 ? 11.104 -4.241 0.503 1.00 0.00 137 LEU A N 7
ATOM 10839 C CA . LEU A 1 22 ? 10.457 -5.000 1.561 1.00 0.00 137 LEU A CA 7
ATOM 10840 C C . LEU A 1 22 ? 10.339 -6.462 1.160 1.00 0.00 137 LEU A C 7
ATOM 10841 O O . LEU A 1 22 ? 10.451 -6.797 -0.017 1.00 0.00 137 LEU A O 7
ATOM 10857 N N . ARG A 1 23 ? 10.139 -7.328 2.138 1.00 0.00 138 ARG A N 7
ATOM 10858 C CA . ARG A 1 23 ? 10.057 -8.758 1.887 1.00 0.00 138 ARG A CA 7
ATOM 10859 C C . ARG A 1 23 ? 8.651 -9.272 2.131 1.00 0.00 138 ARG A C 7
ATOM 10860 O O . ARG A 1 23 ? 7.940 -8.755 2.990 1.00 0.00 138 ARG A O 7
ATOM 10881 N N . ASN A 1 24 ? 8.267 -10.267 1.326 1.00 0.00 139 ASN A N 7
ATOM 10882 C CA . ASN A 1 24 ? 6.923 -10.857 1.341 1.00 0.00 139 ASN A CA 7
ATOM 10883 C C . ASN A 1 24 ? 6.427 -11.101 2.756 1.00 0.00 139 ASN A C 7
ATOM 10884 O O . ASN A 1 24 ? 6.787 -12.091 3.398 1.00 0.00 139 ASN A O 7
ATOM 10895 N N . ALA A 1 25 ? 5.595 -10.192 3.230 1.00 0.00 140 ALA A N 7
ATOM 10896 C CA . ALA A 1 25 ? 5.076 -10.258 4.577 1.00 0.00 140 ALA A CA 7
ATOM 10897 C C . ALA A 1 25 ? 3.562 -10.184 4.570 1.00 0.00 140 ALA A C 7
ATOM 10898 O O . ALA A 1 25 ? 2.951 -10.056 3.506 1.00 0.00 140 ALA A O 7
ATOM 10905 N N . ASP A 1 26 ? 2.968 -10.274 5.755 1.00 0.00 141 ASP A N 7
ATOM 10906 C CA . ASP A 1 26 ? 1.527 -10.143 5.909 1.00 0.00 141 ASP A CA 7
ATOM 10907 C C . ASP A 1 26 ? 1.062 -8.834 5.288 1.00 0.00 141 ASP A C 7
ATOM 10908 O O . ASP A 1 26 ? 1.604 -7.765 5.569 1.00 0.00 141 ASP A O 7
ATOM 10917 N N . ILE A 1 27 ? 0.070 -8.949 4.419 1.00 0.00 142 ILE A N 7
ATOM 10918 C CA . ILE A 1 27 ? -0.459 -7.820 3.672 1.00 0.00 142 ILE A CA 7
ATOM 10919 C C . ILE A 1 27 ? -0.869 -6.660 4.578 1.00 0.00 142 ILE A C 7
ATOM 10920 O O . ILE A 1 27 ? -0.629 -5.505 4.244 1.00 0.00 142 ILE A O 7
ATOM 10936 N N . ARG A 1 28 ? -1.451 -6.958 5.732 1.00 0.00 143 ARG A N 7
ATOM 10937 C CA . ARG A 1 28 ? -1.913 -5.908 6.626 1.00 0.00 143 ARG A CA 7
ATOM 10938 C C . ARG A 1 28 ? -0.731 -5.252 7.312 1.00 0.00 143 ARG A C 7
ATOM 10939 O O . ARG A 1 28 ? -0.787 -4.082 7.687 1.00 0.00 143 ARG A O 7
ATOM 10960 N N . ALA A 1 29 ? 0.354 -6.005 7.436 1.00 0.00 144 ALA A N 7
ATOM 10961 C CA . ALA A 1 29 ? 1.572 -5.478 8.012 1.00 0.00 144 ALA A CA 7
ATOM 10962 C C . ALA A 1 29 ? 2.177 -4.466 7.059 1.00 0.00 144 ALA A C 7
ATOM 10963 O O . ALA A 1 29 ? 2.835 -3.522 7.479 1.00 0.00 144 ALA A O 7
ATOM 10970 N N . VAL A 1 30 ? 1.919 -4.665 5.769 1.00 0.00 145 VAL A N 7
ATOM 10971 C CA . VAL A 1 30 ? 2.386 -3.753 4.737 1.00 0.00 145 VAL A CA 7
ATOM 10972 C C . VAL A 1 30 ? 1.436 -2.570 4.593 1.00 0.00 145 VAL A C 7
ATOM 10973 O O . VAL A 1 30 ? 1.860 -1.449 4.332 1.00 0.00 145 VAL A O 7
ATOM 10986 N N . ILE A 1 31 ? 0.148 -2.820 4.764 1.00 0.00 146 ILE A N 7
ATOM 10987 C CA . ILE A 1 31 ? -0.833 -1.746 4.710 1.00 0.00 146 ILE A CA 7
ATOM 10988 C C . ILE A 1 31 ? -0.650 -0.817 5.914 1.00 0.00 146 ILE A C 7
ATOM 10989 O O . ILE A 1 31 ? -0.927 0.380 5.841 1.00 0.00 146 ILE A O 7
ATOM 11005 N N . ALA A 1 32 ? -0.155 -1.370 7.016 1.00 0.00 147 ALA A N 7
ATOM 11006 C CA . ALA A 1 32 ? 0.231 -0.560 8.165 1.00 0.00 147 ALA A CA 7
ATOM 11007 C C . ALA A 1 32 ? 1.644 -0.010 7.971 1.00 0.00 147 ALA A C 7
ATOM 11008 O O . ALA A 1 32 ? 2.011 1.026 8.525 1.00 0.00 147 ALA A O 7
ATOM 11015 N N . GLU A 1 33 ? 2.422 -0.725 7.173 1.00 0.00 148 GLU A N 7
ATOM 11016 C CA . GLU A 1 33 ? 3.782 -0.336 6.805 1.00 0.00 148 GLU A CA 7
ATOM 11017 C C . GLU A 1 33 ? 3.754 0.952 5.989 1.00 0.00 148 GLU A C 7
ATOM 11018 O O . GLU A 1 33 ? 4.447 1.920 6.303 1.00 0.00 148 GLU A O 7
ATOM 11030 N N . VAL A 1 34 ? 2.920 0.963 4.960 1.00 0.00 149 VAL A N 7
ATOM 11031 C CA . VAL A 1 34 ? 2.769 2.130 4.105 1.00 0.00 149 VAL A CA 7
ATOM 11032 C C . VAL A 1 34 ? 2.156 3.305 4.875 1.00 0.00 149 VAL A C 7
ATOM 11033 O O . VAL A 1 34 ? 2.609 4.440 4.742 1.00 0.00 149 VAL A O 7
ATOM 11046 N N . SER A 1 35 ? 1.151 3.034 5.707 1.00 0.00 150 SER A N 7
ATOM 11047 C CA . SER A 1 35 ? 0.485 4.091 6.466 1.00 0.00 150 SER A CA 7
ATOM 11048 C C . SER A 1 35 ? 1.404 4.683 7.526 1.00 0.00 150 SER A C 7
ATOM 11049 O O . SER A 1 35 ? 1.211 5.816 7.957 1.00 0.00 150 SER A O 7
ATOM 11057 N N . ARG A 1 36 ? 2.404 3.914 7.933 1.00 0.00 151 ARG A N 7
ATOM 11058 C CA . ARG A 1 36 ? 3.381 4.374 8.908 1.00 0.00 151 ARG A CA 7
ATOM 11059 C C . ARG A 1 36 ? 4.130 5.596 8.377 1.00 0.00 151 ARG A C 7
ATOM 11060 O O . ARG A 1 36 ? 4.427 6.533 9.117 1.00 0.00 151 ARG A O 7
ATOM 11081 N N . ILE A 1 37 ? 4.445 5.567 7.087 1.00 0.00 152 ILE A N 7
ATOM 11082 C CA . ILE A 1 37 ? 5.150 6.671 6.443 1.00 0.00 152 ILE A CA 7
ATOM 11083 C C . ILE A 1 37 ? 4.171 7.669 5.818 1.00 0.00 152 ILE A C 7
ATOM 11084 O O . ILE A 1 37 ? 4.303 8.880 5.999 1.00 0.00 152 ILE A O 7
ATOM 11100 N N . THR A 1 38 ? 3.184 7.156 5.086 1.00 0.00 153 THR A N 7
ATOM 11101 C CA . THR A 1 38 ? 2.251 8.006 4.352 1.00 0.00 153 THR A CA 7
ATOM 11102 C C . THR A 1 38 ? 1.353 8.804 5.295 1.00 0.00 153 THR A C 7
ATOM 11103 O O . THR A 1 38 ? 0.973 9.940 5.005 1.00 0.00 153 THR A O 7
ATOM 11114 N N . GLY A 1 39 ? 1.029 8.204 6.435 1.00 0.00 154 GLY A N 7
ATOM 11115 C CA . GLY A 1 39 ? 0.172 8.851 7.409 1.00 0.00 154 GLY A CA 7
ATOM 11116 C C . GLY A 1 39 ? -1.285 8.815 7.000 1.00 0.00 154 GLY A C 7
ATOM 11117 O O . GLY A 1 39 ? -2.100 9.583 7.508 1.00 0.00 154 GLY A O 7
ATOM 11121 N N . LYS A 1 40 ? -1.611 7.920 6.081 1.00 0.00 155 LYS A N 7
ATOM 11122 C CA . LYS A 1 40 ? -2.966 7.819 5.555 1.00 0.00 155 LYS A CA 7
ATOM 11123 C C . LYS A 1 40 ? -3.733 6.718 6.274 1.00 0.00 155 LYS A C 7
ATOM 11124 O O . LYS A 1 40 ? -3.140 5.750 6.755 1.00 0.00 155 LYS A O 7
ATOM 11143 N N . ASN A 1 41 ? -5.043 6.876 6.354 1.00 0.00 156 ASN A N 7
ATOM 11144 C CA . ASN A 1 41 ? -5.893 5.916 7.051 1.00 0.00 156 ASN A CA 7
ATOM 11145 C C . ASN A 1 41 ? -6.322 4.815 6.098 1.00 0.00 156 ASN A C 7
ATOM 11146 O O . ASN A 1 41 ? -6.726 5.094 4.971 1.00 0.00 156 ASN A O 7
ATOM 11157 N N . PHE A 1 42 ? -6.246 3.570 6.543 1.00 0.00 157 PHE A N 7
ATOM 11158 C CA . PHE A 1 42 ? -6.592 2.441 5.691 1.00 0.00 157 PHE A CA 7
ATOM 11159 C C . PHE A 1 42 ? -7.610 1.525 6.352 1.00 0.00 157 PHE A C 7
ATOM 11160 O O . PHE A 1 42 ? -7.537 1.242 7.551 1.00 0.00 157 PHE A O 7
ATOM 11177 N N . VAL A 1 43 ? -8.563 1.076 5.553 1.00 0.00 158 VAL A N 7
ATOM 11178 C CA . VAL A 1 43 ? -9.576 0.132 5.994 1.00 0.00 158 VAL A CA 7
ATOM 11179 C C . VAL A 1 43 ? -9.369 -1.195 5.284 1.00 0.00 158 VAL A C 7
ATOM 11180 O O . VAL A 1 43 ? -9.536 -1.286 4.072 1.00 0.00 158 VAL A O 7
ATOM 11193 N N . ILE A 1 44 ? -8.990 -2.212 6.029 1.00 0.00 159 ILE A N 7
ATOM 11194 C CA . ILE A 1 44 ? -8.669 -3.502 5.442 1.00 0.00 159 ILE A CA 7
ATOM 11195 C C . ILE A 1 44 ? -9.812 -4.492 5.634 1.00 0.00 159 ILE A C 7
ATOM 11196 O O . ILE A 1 44 ? -10.261 -4.726 6.759 1.00 0.00 159 ILE A O 7
ATOM 11212 N N . ASP A 1 45 ? -10.296 -5.053 4.535 1.00 0.00 160 ASP A N 7
ATOM 11213 C CA . ASP A 1 45 ? -11.304 -6.106 4.595 1.00 0.00 160 ASP A CA 7
ATOM 11214 C C . ASP A 1 45 ? -10.700 -7.367 5.203 1.00 0.00 160 ASP A C 7
ATOM 11215 O O . ASP A 1 45 ? -9.561 -7.719 4.906 1.00 0.00 160 ASP A O 7
ATOM 11224 N N . PRO A 1 46 ? -11.450 -8.056 6.082 1.00 0.00 161 PRO A N 7
ATOM 11225 C CA . PRO A 1 46 ? -10.980 -9.278 6.752 1.00 0.00 161 PRO A CA 7
ATOM 11226 C C . PRO A 1 46 ? -10.545 -10.392 5.789 1.00 0.00 161 PRO A C 7
ATOM 11227 O O . PRO A 1 46 ? -9.921 -11.362 6.213 1.00 0.00 161 PRO A O 7
ATOM 11238 N N . ARG A 1 47 ? -10.875 -10.267 4.505 1.00 0.00 162 ARG A N 7
ATOM 11239 C CA . ARG A 1 47 ? -10.453 -11.268 3.524 1.00 0.00 162 ARG A CA 7
ATOM 11240 C C . ARG A 1 47 ? -9.087 -10.907 2.938 1.00 0.00 162 ARG A C 7
ATOM 11241 O O . ARG A 1 47 ? -8.461 -11.713 2.246 1.00 0.00 162 ARG A O 7
ATOM 11262 N N . VAL A 1 48 ? -8.623 -9.696 3.210 1.00 0.00 163 VAL A N 7
ATOM 11263 C CA . VAL A 1 48 ? -7.334 -9.253 2.703 1.00 0.00 163 VAL A CA 7
ATOM 11264 C C . VAL A 1 48 ? -6.209 -9.920 3.487 1.00 0.00 163 VAL A C 7
ATOM 11265 O O . VAL A 1 48 ? -5.836 -9.475 4.572 1.00 0.00 163 VAL A O 7
ATOM 11278 N N . GLN A 1 49 ? -5.706 -11.016 2.939 1.00 0.00 164 GLN A N 7
ATOM 11279 C CA . GLN A 1 49 ? -4.620 -11.764 3.554 1.00 0.00 164 GLN A CA 7
ATOM 11280 C C . GLN A 1 49 ? -3.756 -12.409 2.477 1.00 0.00 164 GLN A C 7
ATOM 11281 O O . GLN A 1 49 ? -4.225 -13.236 1.697 1.00 0.00 164 GLN A O 7
ATOM 11295 N N . GLY A 1 50 ? -2.502 -12.005 2.439 1.00 0.00 165 GLY A N 7
ATOM 11296 C CA . GLY A 1 50 ? -1.572 -12.489 1.446 1.00 0.00 165 GLY A CA 7
ATOM 11297 C C . GLY A 1 50 ? -0.196 -11.931 1.704 1.00 0.00 165 GLY A C 7
ATOM 11298 O O . GLY A 1 50 ? 0.038 -11.343 2.762 1.00 0.00 165 GLY A O 7
ATOM 11302 N N . LYS A 1 51 ? 0.709 -12.091 0.755 1.00 0.00 166 LYS A N 7
ATOM 11303 C CA . LYS A 1 51 ? 2.066 -11.598 0.928 1.00 0.00 166 LYS A CA 7
ATOM 11304 C C . LYS A 1 51 ? 2.350 -10.424 0.010 1.00 0.00 166 LYS A C 7
ATOM 11305 O O . LYS A 1 51 ? 2.181 -10.505 -1.206 1.00 0.00 166 LYS A O 7
ATOM 11324 N N . VAL A 1 52 ? 2.791 -9.334 0.611 1.00 0.00 167 VAL A N 7
ATOM 11325 C CA . VAL A 1 52 ? 3.170 -8.146 -0.131 1.00 0.00 167 VAL A CA 7
ATOM 11326 C C . VAL A 1 52 ? 4.583 -7.718 0.242 1.00 0.00 167 VAL A C 7
ATOM 11327 O O . VAL A 1 52 ? 4.938 -7.662 1.421 1.00 0.00 167 VAL A O 7
ATOM 11340 N N . SER A 1 53 ? 5.395 -7.458 -0.767 1.00 0.00 168 SER A N 7
ATOM 11341 C CA . SER A 1 53 ? 6.715 -6.904 -0.555 1.00 0.00 168 SER A CA 7
ATOM 11342 C C . SER A 1 53 ? 6.912 -5.704 -1.463 1.00 0.00 168 SER A C 7
ATOM 11343 O O . SER A 1 53 ? 7.049 -5.852 -2.678 1.00 0.00 168 SER A O 7
ATOM 11351 N N . ILE A 1 54 ? 6.894 -4.516 -0.883 1.00 0.00 169 ILE A N 7
ATOM 11352 C CA . ILE A 1 54 ? 7.103 -3.309 -1.656 1.00 0.00 169 ILE A CA 7
ATOM 11353 C C . ILE A 1 54 ? 8.560 -3.216 -2.085 1.00 0.00 169 ILE A C 7
ATOM 11354 O O . ILE A 1 54 ? 9.434 -2.851 -1.297 1.00 0.00 169 ILE A O 7
ATOM 11370 N N . VAL A 1 55 ? 8.820 -3.592 -3.326 1.00 0.00 170 VAL A N 7
ATOM 11371 C CA . VAL A 1 55 ? 10.168 -3.566 -3.860 1.00 0.00 170 VAL A CA 7
ATOM 11372 C C . VAL A 1 55 ? 10.267 -2.645 -5.068 1.00 0.00 170 VAL A C 7
ATOM 11373 O O . VAL A 1 55 ? 9.888 -2.997 -6.187 1.00 0.00 170 VAL A O 7
ATOM 11386 N N . SER A 1 56 ? 10.760 -1.452 -4.814 1.00 0.00 171 SER A N 7
ATOM 11387 C CA . SER A 1 56 ? 11.033 -0.480 -5.851 1.00 0.00 171 SER A CA 7
ATOM 11388 C C . SER A 1 56 ? 12.263 0.295 -5.421 1.00 0.00 171 SER A C 7
ATOM 11389 O O . SER A 1 56 ? 12.176 1.128 -4.518 1.00 0.00 171 SER A O 7
ATOM 11397 N N . SER A 1 57 ? 13.416 0.005 -6.018 1.00 0.00 172 SER A N 7
ATOM 11398 C CA . SER A 1 57 ? 14.648 0.562 -5.498 1.00 0.00 172 SER A CA 7
ATOM 11399 C C . SER A 1 57 ? 14.758 2.044 -5.797 1.00 0.00 172 SER A C 7
ATOM 11400 O O . SER A 1 57 ? 15.343 2.451 -6.797 1.00 0.00 172 SER A O 7
ATOM 11408 N N . THR A 1 58 ? 14.197 2.817 -4.886 1.00 0.00 173 THR A N 7
ATOM 11409 C CA . THR A 1 58 ? 14.403 4.244 -4.758 1.00 0.00 173 THR A CA 7
ATOM 11410 C C . THR A 1 58 ? 13.849 4.658 -3.410 1.00 0.00 173 THR A C 7
ATOM 11411 O O . THR A 1 58 ? 12.805 4.147 -3.000 1.00 0.00 173 THR A O 7
ATOM 11422 N N . PRO A 1 59 ? 14.530 5.533 -2.682 1.00 0.00 174 PRO A N 7
ATOM 11423 C CA . PRO A 1 59 ? 13.967 6.106 -1.475 1.00 0.00 174 PRO A CA 7
ATOM 11424 C C . PRO A 1 59 ? 12.705 6.890 -1.809 1.00 0.00 174 PRO A C 7
ATOM 11425 O O . PRO A 1 59 ? 12.743 7.902 -2.515 1.00 0.00 174 PRO A O 7
ATOM 11436 N N . LEU A 1 60 ? 11.593 6.419 -1.284 1.00 0.00 175 LEU A N 7
ATOM 11437 C CA . LEU A 1 60 ? 10.291 6.943 -1.649 1.00 0.00 175 LEU A CA 7
ATOM 11438 C C . LEU A 1 60 ? 9.773 7.887 -0.582 1.00 0.00 175 LEU A C 7
ATOM 11439 O O . LEU A 1 60 ? 9.940 7.645 0.615 1.00 0.00 175 LEU A O 7
ATOM 11455 N N . SER A 1 61 ? 9.168 8.973 -1.026 1.00 0.00 176 SER A N 7
ATOM 11456 C CA . SER A 1 61 ? 8.542 9.911 -0.121 1.00 0.00 176 SER A CA 7
ATOM 11457 C C . SER A 1 61 ? 7.121 9.442 0.169 1.00 0.00 176 SER A C 7
ATOM 11458 O O . SER A 1 61 ? 6.688 8.423 -0.371 1.00 0.00 176 SER A O 7
ATOM 11466 N N . SER A 1 62 ? 6.403 10.187 0.996 1.00 0.00 177 SER A N 7
ATOM 11467 C CA . SER A 1 62 ? 5.077 9.787 1.452 1.00 0.00 177 SER A CA 7
ATOM 11468 C C . SER A 1 62 ? 4.150 9.449 0.284 1.00 0.00 177 SER A C 7
ATOM 11469 O O . SER A 1 62 ? 3.563 8.364 0.239 1.00 0.00 177 SER A O 7
ATOM 11477 N N . ARG A 1 63 ? 4.046 10.360 -0.673 1.00 0.00 178 ARG A N 7
ATOM 11478 C CA . ARG A 1 63 ? 3.175 10.159 -1.821 1.00 0.00 178 ARG A CA 7
ATOM 11479 C C . ARG A 1 63 ? 3.711 9.047 -2.710 1.00 0.00 178 ARG A C 7
ATOM 11480 O O . ARG A 1 63 ? 2.976 8.135 -3.092 1.00 0.00 178 ARG A O 7
ATOM 11501 N N . GLU A 1 64 ? 5.003 9.129 -3.016 1.00 0.00 179 GLU A N 7
ATOM 11502 C CA . GLU A 1 64 ? 5.658 8.182 -3.916 1.00 0.00 179 GLU A CA 7
ATOM 11503 C C . GLU A 1 64 ? 5.470 6.750 -3.431 1.00 0.00 179 GLU A C 7
ATOM 11504 O O . GLU A 1 64 ? 5.136 5.856 -4.210 1.00 0.00 179 GLU A O 7
ATOM 11516 N N . LEU A 1 65 ? 5.676 6.552 -2.137 1.00 0.00 180 LEU A N 7
ATOM 11517 C CA . LEU A 1 65 ? 5.479 5.259 -1.502 1.00 0.00 180 LEU A CA 7
ATOM 11518 C C . LEU A 1 65 ? 4.057 4.760 -1.713 1.00 0.00 180 LEU A C 7
ATOM 11519 O O . LEU A 1 65 ? 3.841 3.637 -2.174 1.00 0.00 180 LEU A O 7
ATOM 11535 N N . TYR A 1 66 ? 3.098 5.611 -1.380 1.00 0.00 181 TYR A N 7
ATOM 11536 C CA . TYR A 1 66 ? 1.691 5.257 -1.483 1.00 0.00 181 TYR A CA 7
ATOM 11537 C C . TYR A 1 66 ? 1.329 4.830 -2.904 1.00 0.00 181 TYR A C 7
ATOM 11538 O O . TYR A 1 66 ? 0.489 3.956 -3.094 1.00 0.00 181 TYR A O 7
ATOM 11556 N N . GLN A 1 67 ? 1.991 5.415 -3.895 1.00 0.00 182 GLN A N 7
ATOM 11557 C CA . GLN A 1 67 ? 1.682 5.107 -5.286 1.00 0.00 182 GLN A CA 7
ATOM 11558 C C . GLN A 1 67 ? 2.163 3.707 -5.638 1.00 0.00 182 GLN A C 7
ATOM 11559 O O . GLN A 1 67 ? 1.506 2.984 -6.387 1.00 0.00 182 GLN A O 7
ATOM 11573 N N . VAL A 1 68 ? 3.306 3.328 -5.084 1.00 0.00 183 VAL A N 7
ATOM 11574 C CA . VAL A 1 68 ? 3.856 2.001 -5.312 1.00 0.00 183 VAL A CA 7
ATOM 11575 C C . VAL A 1 68 ? 3.016 0.955 -4.591 1.00 0.00 183 VAL A C 7
ATOM 11576 O O . VAL A 1 68 ? 2.714 -0.097 -5.150 1.00 0.00 183 VAL A O 7
ATOM 11589 N N . PHE A 1 69 ? 2.621 1.275 -3.360 1.00 0.00 184 PHE A N 7
ATOM 11590 C CA . PHE A 1 69 ? 1.766 0.404 -2.549 1.00 0.00 184 PHE A CA 7
ATOM 11591 C C . PHE A 1 69 ? 0.535 -0.033 -3.337 1.00 0.00 184 PHE A C 7
ATOM 11592 O O . PHE A 1 69 ? 0.099 -1.182 -3.248 1.00 0.00 184 PHE A O 7
ATOM 11609 N N . LEU A 1 70 ? 0.008 0.884 -4.136 1.00 0.00 185 LEU A N 7
ATOM 11610 C CA . LEU A 1 70 ? -1.202 0.628 -4.905 1.00 0.00 185 LEU A CA 7
ATOM 11611 C C . LEU A 1 70 ? -0.962 -0.411 -5.991 1.00 0.00 185 LEU A C 7
ATOM 11612 O O . LEU A 1 70 ? -1.899 -1.044 -6.477 1.00 0.00 185 LEU A O 7
ATOM 11628 N N . SER A 1 71 ? 0.294 -0.576 -6.367 1.00 0.00 186 SER A N 7
ATOM 11629 C CA . SER A 1 71 ? 0.656 -1.511 -7.410 1.00 0.00 186 SER A CA 7
ATOM 11630 C C . SER A 1 71 ? 0.977 -2.872 -6.807 1.00 0.00 186 SER A C 7
ATOM 11631 O O . SER A 1 71 ? 0.698 -3.911 -7.402 1.00 0.00 186 SER A O 7
ATOM 11639 N N . VAL A 1 72 ? 1.534 -2.860 -5.599 1.00 0.00 187 VAL A N 7
ATOM 11640 C CA . VAL A 1 72 ? 1.923 -4.098 -4.936 1.00 0.00 187 VAL A CA 7
ATOM 11641 C C . VAL A 1 72 ? 0.682 -4.879 -4.523 1.00 0.00 187 VAL A C 7
ATOM 11642 O O . VAL A 1 72 ? 0.695 -6.107 -4.456 1.00 0.00 187 VAL A O 7
ATOM 11655 N N . LEU A 1 73 ? -0.393 -4.149 -4.256 1.00 0.00 188 LEU A N 7
ATOM 11656 C CA . LEU A 1 73 ? -1.688 -4.760 -3.998 1.00 0.00 188 LEU A CA 7
ATOM 11657 C C . LEU A 1 73 ? -2.133 -5.567 -5.202 1.00 0.00 188 LEU A C 7
ATOM 11658 O O . LEU A 1 73 ? -2.675 -6.654 -5.063 1.00 0.00 188 LEU A O 7
ATOM 11674 N N . GLN A 1 74 ? -1.880 -5.030 -6.384 1.00 0.00 189 GLN A N 7
ATOM 11675 C CA . GLN A 1 74 ? -2.272 -5.681 -7.624 1.00 0.00 189 GLN A CA 7
ATOM 11676 C C . GLN A 1 74 ? -1.434 -6.936 -7.845 1.00 0.00 189 GLN A C 7
ATOM 11677 O O . GLN A 1 74 ? -1.830 -7.853 -8.565 1.00 0.00 189 GLN A O 7
ATOM 11691 N N . VAL A 1 75 ? -0.277 -6.970 -7.196 1.00 0.00 190 VAL A N 7
ATOM 11692 C CA . VAL A 1 75 ? 0.583 -8.144 -7.206 1.00 0.00 190 VAL A CA 7
ATOM 11693 C C . VAL A 1 75 ? 0.005 -9.232 -6.302 1.00 0.00 190 VAL A C 7
ATOM 11694 O O . VAL A 1 75 ? 0.109 -10.426 -6.598 1.00 0.00 190 VAL A O 7
ATOM 11707 N N . SER A 1 76 ? -0.619 -8.814 -5.204 1.00 0.00 191 SER A N 7
ATOM 11708 C CA . SER A 1 76 ? -1.176 -9.757 -4.245 1.00 0.00 191 SER A CA 7
ATOM 11709 C C . SER A 1 76 ? -2.642 -10.079 -4.579 1.00 0.00 191 SER A C 7
ATOM 11710 O O . SER A 1 76 ? -3.173 -11.113 -4.168 1.00 0.00 191 SER A O 7
ATOM 11718 N N . GLY A 1 77 ? -3.286 -9.191 -5.331 1.00 0.00 192 GLY A N 7
ATOM 11719 C CA . GLY A 1 77 ? -4.668 -9.402 -5.732 1.00 0.00 192 GLY A CA 7
ATOM 11720 C C . GLY A 1 77 ? -5.655 -8.539 -4.958 1.00 0.00 192 GLY A C 7
ATOM 11721 O O . GLY A 1 77 ? -6.784 -8.953 -4.693 1.00 0.00 192 GLY A O 7
ATOM 11725 N N . TYR A 1 78 ? -5.245 -7.328 -4.606 1.00 0.00 193 TYR A N 7
ATOM 11726 C CA . TYR A 1 78 ? -6.091 -6.428 -3.830 1.00 0.00 193 TYR A CA 7
ATOM 11727 C C . TYR A 1 78 ? -6.048 -5.037 -4.430 1.00 0.00 193 TYR A C 7
ATOM 11728 O O . TYR A 1 78 ? -5.312 -4.795 -5.386 1.00 0.00 193 TYR A O 7
ATOM 11746 N N . ALA A 1 79 ? -6.835 -4.132 -3.880 1.00 0.00 194 ALA A N 7
ATOM 11747 C CA . ALA A 1 79 ? -6.875 -2.770 -4.373 1.00 0.00 194 ALA A CA 7
ATOM 11748 C C . ALA A 1 79 ? -7.243 -1.799 -3.264 1.00 0.00 194 ALA A C 7
ATOM 11749 O O . ALA A 1 79 ? -8.012 -2.138 -2.364 1.00 0.00 194 ALA A O 7
ATOM 11756 N N . ALA A 1 80 ? -6.683 -0.602 -3.332 1.00 0.00 195 ALA A N 7
ATOM 11757 C CA . ALA A 1 80 ? -6.963 0.438 -2.356 1.00 0.00 195 ALA A CA 7
ATOM 11758 C C . ALA A 1 80 ? -7.977 1.428 -2.908 1.00 0.00 195 ALA A C 7
ATOM 11759 O O . ALA A 1 80 ? -7.697 2.147 -3.870 1.00 0.00 195 ALA A O 7
ATOM 11766 N N . ILE A 1 81 ? -9.153 1.456 -2.308 1.00 0.00 196 ILE A N 7
ATOM 11767 C CA . ILE A 1 81 ? -10.214 2.345 -2.752 1.00 0.00 196 ILE A CA 7
ATOM 11768 C C . ILE A 1 81 ? -10.488 3.407 -1.697 1.00 0.00 196 ILE A C 7
ATOM 11769 O O . ILE A 1 81 ? -11.030 3.106 -0.630 1.00 0.00 196 ILE A O 7
ATOM 11785 N N . PRO A 1 82 ? -10.099 4.658 -1.967 1.00 0.00 197 PRO A N 7
ATOM 11786 C CA . PRO A 1 82 ? -10.334 5.764 -1.044 1.00 0.00 197 PRO A CA 7
ATOM 11787 C C . PRO A 1 82 ? -11.816 6.022 -0.801 1.00 0.00 197 PRO A C 7
ATOM 11788 O O . PRO A 1 82 ? -12.606 6.167 -1.737 1.00 0.00 197 PRO A O 7
ATOM 11799 N N . ASN A 1 83 ? -12.174 6.069 0.466 1.00 0.00 198 ASN A N 7
ATOM 11800 C CA . ASN A 1 83 ? -13.537 6.317 0.892 1.00 0.00 198 ASN A CA 7
ATOM 11801 C C . ASN A 1 83 ? -13.559 7.544 1.803 1.00 0.00 198 ASN A C 7
ATOM 11802 O O . ASN A 1 83 ? -13.860 7.453 2.995 1.00 0.00 198 ASN A O 7
ATOM 11813 N N . GLY A 1 84 ? -13.219 8.688 1.233 1.00 0.00 199 GLY A N 7
ATOM 11814 C CA . GLY A 1 84 ? -13.106 9.901 2.013 1.00 0.00 199 GLY A CA 7
ATOM 11815 C C . GLY A 1 84 ? -11.763 10.003 2.709 1.00 0.00 199 GLY A C 7
ATOM 11816 O O . GLY A 1 84 ? -10.717 9.918 2.066 1.00 0.00 199 GLY A O 7
ATOM 11820 N N . GLU A 1 85 ? -11.791 10.164 4.026 1.00 0.00 200 GLU A N 7
ATOM 11821 C CA . GLU A 1 85 ? -10.567 10.313 4.811 1.00 0.00 200 GLU A CA 7
ATOM 11822 C C . GLU A 1 85 ? -9.869 8.969 4.998 1.00 0.00 200 GLU A C 7
ATOM 11823 O O . GLU A 1 85 ? -8.706 8.907 5.401 1.00 0.00 200 GLU A O 7
ATOM 11835 N N . ILE A 1 86 ? -10.590 7.902 4.704 1.00 0.00 201 ILE A N 7
ATOM 11836 C CA . ILE A 1 86 ? -10.074 6.554 4.869 1.00 0.00 201 ILE A CA 7
ATOM 11837 C C . ILE A 1 86 ? -9.964 5.848 3.527 1.00 0.00 201 ILE A C 7
ATOM 11838 O O . ILE A 1 86 ? -10.848 5.967 2.689 1.00 0.00 201 ILE A O 7
ATOM 11854 N N . ILE A 1 87 ? -8.880 5.126 3.320 1.00 0.00 202 ILE A N 7
ATOM 11855 C CA . ILE A 1 87 ? -8.708 4.344 2.105 1.00 0.00 202 ILE A CA 7
ATOM 11856 C C . ILE A 1 87 ? -8.945 2.867 2.404 1.00 0.00 202 ILE A C 7
ATOM 11857 O O . ILE A 1 87 ? -8.288 2.296 3.262 1.00 0.00 202 ILE A O 7
ATOM 11873 N N . LYS A 1 88 ? -9.878 2.249 1.698 1.00 0.00 203 LYS A N 7
ATOM 11874 C CA . LYS A 1 88 ? -10.249 0.869 1.976 1.00 0.00 203 LYS A CA 7
ATOM 11875 C C . LYS A 1 88 ? -9.598 -0.104 0.990 1.00 0.00 203 LYS A C 7
ATOM 11876 O O . LYS A 1 88 ? -9.885 -0.078 -0.204 1.00 0.00 203 LYS A O 7
ATOM 11895 N N . ILE A 1 89 ? -8.719 -0.958 1.509 1.00 0.00 204 ILE A N 7
ATOM 11896 C CA . ILE A 1 89 ? -8.066 -1.986 0.704 1.00 0.00 204 ILE A CA 7
ATOM 11897 C C . ILE A 1 89 ? -8.890 -3.266 0.747 1.00 0.00 204 ILE A C 7
ATOM 11898 O O . ILE A 1 89 ? -9.132 -3.826 1.820 1.00 0.00 204 ILE A O 7
ATOM 11914 N N . ILE A 1 90 ? -9.333 -3.716 -0.416 1.00 0.00 205 ILE A N 7
ATOM 11915 C CA . ILE A 1 90 ? -10.125 -4.932 -0.509 1.00 0.00 205 ILE A CA 7
ATOM 11916 C C . ILE A 1 90 ? -9.586 -5.825 -1.620 1.00 0.00 205 ILE A C 7
ATOM 11917 O O . ILE A 1 90 ? -8.856 -5.360 -2.494 1.00 0.00 205 ILE A O 7
ATOM 11933 N N . PRO A 1 91 ? -9.922 -7.121 -1.594 1.00 0.00 206 PRO A N 7
ATOM 11934 C CA . PRO A 1 91 ? -9.524 -8.059 -2.642 1.00 0.00 206 PRO A CA 7
ATOM 11935 C C . PRO A 1 91 ? -10.271 -7.804 -3.942 1.00 0.00 206 PRO A C 7
ATOM 11936 O O . PRO A 1 91 ? -11.471 -8.047 -4.038 1.00 0.00 206 PRO A O 7
ATOM 11947 N N . ASN A 1 92 ? -9.558 -7.311 -4.945 1.00 0.00 207 ASN A N 7
ATOM 11948 C CA . ASN A 1 92 ? -10.171 -7.026 -6.239 1.00 0.00 207 ASN A CA 7
ATOM 11949 C C . ASN A 1 92 ? -10.265 -8.304 -7.069 1.00 0.00 207 ASN A C 7
ATOM 11950 O O . ASN A 1 92 ? -10.783 -8.311 -8.183 1.00 0.00 207 ASN A O 7
ATOM 11961 N N . ILE A 1 93 ? -9.783 -9.386 -6.486 1.00 0.00 208 ILE A N 7
ATOM 11962 C CA . ILE A 1 93 ? -9.743 -10.683 -7.151 1.00 0.00 208 ILE A CA 7
ATOM 11963 C C . ILE A 1 93 ? -11.098 -11.386 -7.116 1.00 0.00 208 ILE A C 7
ATOM 11964 O O . ILE A 1 93 ? -11.320 -12.290 -6.309 1.00 0.00 208 ILE A O 7
ATOM 11980 N N . ASP A 1 94 ? -11.995 -10.956 -8.000 1.00 0.00 209 ASP A N 7
ATOM 11981 C CA . ASP A 1 94 ? -13.308 -11.585 -8.173 1.00 0.00 209 ASP A CA 7
ATOM 11982 C C . ASP A 1 94 ? -14.126 -11.554 -6.886 1.00 0.00 209 ASP A C 7
ATOM 11983 O O . ASP A 1 94 ? -14.851 -12.497 -6.569 1.00 0.00 209 ASP A O 7
ATOM 11992 N N . ALA A 1 95 ? -14.011 -10.462 -6.153 1.00 0.00 210 ALA A N 7
ATOM 11993 C CA . ALA A 1 95 ? -14.782 -10.278 -4.935 1.00 0.00 210 ALA A CA 7
ATOM 11994 C C . ALA A 1 95 ? -15.748 -9.114 -5.105 1.00 0.00 210 ALA A C 7
ATOM 11995 O O . ALA A 1 95 ? -15.737 -8.438 -6.136 1.00 0.00 210 ALA A O 7
ATOM 12002 N N . LYS A 1 96 ? -16.583 -8.887 -4.101 1.00 0.00 211 LYS A N 7
ATOM 12003 C CA . LYS A 1 96 ? -17.564 -7.813 -4.147 1.00 0.00 211 LYS A CA 7
ATOM 12004 C C . LYS A 1 96 ? -16.886 -6.458 -3.979 1.00 0.00 211 LYS A C 7
ATOM 12005 O O . LYS A 1 96 ? -16.490 -6.085 -2.872 1.00 0.00 211 LYS A O 7
ATOM 12024 N N . THR A 1 97 ? -16.752 -5.736 -5.081 1.00 0.00 212 THR A N 7
ATOM 12025 C CA . THR A 1 97 ? -16.093 -4.442 -5.079 1.00 0.00 212 THR A CA 7
ATOM 12026 C C . THR A 1 97 ? -17.095 -3.305 -4.885 1.00 0.00 212 THR A C 7
ATOM 12027 O O . THR A 1 97 ? -17.088 -2.629 -3.856 1.00 0.00 212 THR A O 7
ATOM 12038 N N . GLN A 1 98 ? -17.969 -3.113 -5.869 1.00 0.00 213 GLN A N 7
ATOM 12039 C CA . GLN A 1 98 ? -18.932 -2.015 -5.829 1.00 0.00 213 GLN A CA 7
ATOM 12040 C C . GLN A 1 98 ? -20.074 -2.313 -4.866 1.00 0.00 213 GLN A C 7
ATOM 12041 O O . GLN A 1 98 ? -20.802 -1.408 -4.448 1.00 0.00 213 GLN A O 7
ATOM 12055 N N . SER A 1 99 ? -20.237 -3.577 -4.520 1.00 0.00 214 SER A N 7
ATOM 12056 C CA . SER A 1 99 ? -21.303 -3.990 -3.625 1.00 0.00 214 SER A CA 7
ATOM 12057 C C . SER A 1 99 ? -20.785 -4.929 -2.534 1.00 0.00 214 SER A C 7
ATOM 12058 O O . SER A 1 99 ? -21.147 -6.105 -2.502 1.00 0.00 214 SER A O 7
ATOM 12066 N N . PRO A 1 100 ? -19.930 -4.426 -1.621 1.00 0.00 215 PRO A N 7
ATOM 12067 C CA . PRO A 1 100 ? -19.372 -5.246 -0.540 1.00 0.00 215 PRO A CA 7
ATOM 12068 C C . PRO A 1 100 ? -20.451 -5.699 0.439 1.00 0.00 215 PRO A C 7
ATOM 12069 O O . PRO A 1 100 ? -20.720 -6.893 0.578 1.00 0.00 215 PRO A O 7
ATOM 12080 N N . ASP A 1 101 ? -21.072 -4.737 1.104 1.00 0.00 216 ASP A N 7
ATOM 12081 C CA . ASP A 1 101 ? -22.183 -5.016 2.002 1.00 0.00 216 ASP A CA 7
ATOM 12082 C C . ASP A 1 101 ? -23.492 -4.618 1.335 1.00 0.00 216 ASP A C 7
ATOM 12083 O O . ASP A 1 101 ? -24.577 -4.869 1.859 1.00 0.00 216 ASP A O 7
ATOM 12092 N N . LEU A 1 102 ? -23.376 -4.011 0.160 1.00 0.00 217 LEU A N 7
ATOM 12093 C CA . LEU A 1 102 ? -24.536 -3.539 -0.586 1.00 0.00 217 LEU A CA 7
ATOM 12094 C C . LEU A 1 102 ? -25.151 -4.670 -1.408 1.00 0.00 217 LEU A C 7
ATOM 12095 O O . LEU A 1 102 ? -25.493 -4.494 -2.578 1.00 0.00 217 LEU A O 7
ATOM 12111 N N . LEU A 1 103 ? -25.278 -5.830 -0.784 1.00 0.00 218 LEU A N 7
ATOM 12112 C CA . LEU A 1 103 ? -25.859 -6.988 -1.434 1.00 0.00 218 LEU A CA 7
ATOM 12113 C C . LEU A 1 103 ? -26.941 -7.574 -0.535 1.00 0.00 218 LEU A C 7
ATOM 12114 O O . LEU A 1 103 ? -26.829 -8.694 -0.036 1.00 0.00 218 LEU A O 7
ATOM 12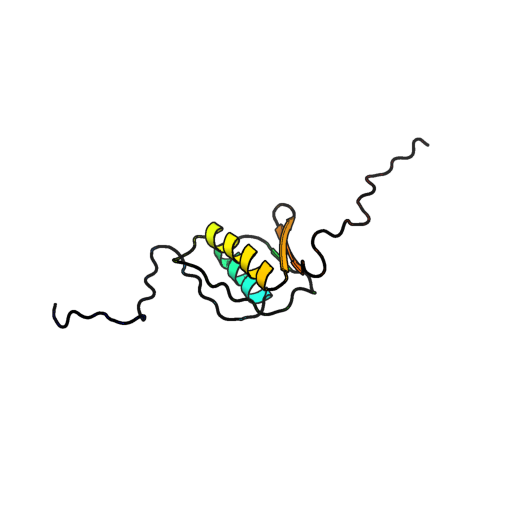130 N N . SER A 1 104 ? -27.975 -6.787 -0.306 1.00 0.00 219 SER A N 7
ATOM 12131 C CA . SER A 1 104 ? -29.111 -7.222 0.486 1.00 0.00 219 SER A CA 7
ATOM 12132 C C . SER A 1 104 ? -30.245 -7.674 -0.428 1.00 0.00 219 SER A C 7
ATOM 12133 O O . SER A 1 104 ? -31.303 -8.105 0.036 1.00 0.00 219 SER A O 7
ATOM 12141 N N . GLY A 1 105 ? -30.015 -7.561 -1.729 1.00 0.00 220 GLY A N 7
ATOM 12142 C CA . GLY A 1 105 ? -30.992 -8.000 -2.700 1.00 0.00 220 GLY A CA 7
ATOM 12143 C C . GLY A 1 105 ? -31.429 -6.881 -3.620 1.00 0.00 220 GLY A C 7
ATOM 12144 O O . GLY A 1 105 ? -31.119 -5.712 -3.383 1.00 0.00 220 GLY A O 7
ATOM 12148 N N . MET A 1 106 ? -32.145 -7.237 -4.676 1.00 0.00 221 MET A N 7
ATOM 12149 C CA . MET A 1 106 ? -32.657 -6.254 -5.621 1.00 0.00 221 MET A CA 7
ATOM 12150 C C . MET A 1 106 ? -34.130 -5.973 -5.347 1.00 0.00 221 MET A C 7
ATOM 12151 O O . MET A 1 106 ? -34.885 -5.591 -6.245 1.00 0.00 221 MET A O 7
ATOM 12165 N N . LYS A 1 107 ? -34.538 -6.182 -4.106 1.00 0.00 222 LYS A N 7
ATOM 12166 C CA . LYS A 1 107 ? -35.896 -5.879 -3.692 1.00 0.00 222 LYS A CA 7
ATOM 12167 C C . LYS A 1 107 ? -35.921 -4.575 -2.908 1.00 0.00 222 LYS A C 7
ATOM 12168 O O . LYS A 1 107 ? -35.091 -4.359 -2.023 1.00 0.00 222 LYS A O 7
ATOM 12187 N N . SER A 1 108 ? -36.861 -3.710 -3.246 1.00 0.00 223 SER A N 7
ATOM 12188 C CA . SER A 1 108 ? -37.008 -2.442 -2.555 1.00 0.00 223 SER A CA 7
ATOM 12189 C C . SER A 1 108 ? -37.897 -2.619 -1.327 1.00 0.00 223 SER A C 7
ATOM 12190 O O . SER A 1 108 ? -39.071 -2.964 -1.460 1.00 0.00 223 SER A O 7
ATOM 12198 N N . PRO A 1 109 ? -37.340 -2.420 -0.118 1.00 0.00 224 PRO A N 7
ATOM 12199 C CA . PRO A 1 109 ? -38.087 -2.572 1.137 1.00 0.00 224 PRO A CA 7
ATOM 12200 C C . PRO A 1 109 ? -39.340 -1.697 1.175 1.00 0.00 224 PRO A C 7
ATOM 12201 O O . PRO A 1 109 ? -39.246 -0.469 1.157 1.00 0.00 224 PRO A O 7
ATOM 12212 N N . PRO A 1 110 ? -40.525 -2.329 1.217 1.00 0.00 225 PRO A N 7
ATOM 12213 C CA . PRO A 1 110 ? -41.806 -1.617 1.226 1.00 0.00 225 PRO A CA 7
ATOM 12214 C C . PRO A 1 110 ? -41.950 -0.707 2.441 1.00 0.00 225 PRO A C 7
ATOM 12215 O O . PRO A 1 110 ? -41.835 -1.157 3.586 1.00 0.00 225 PRO A O 7
ATOM 12226 N N . ARG A 1 111 ? -42.186 0.570 2.188 1.00 0.00 226 ARG A N 7
ATOM 12227 C CA . ARG A 1 111 ? -42.341 1.546 3.254 1.00 0.00 226 ARG A CA 7
ATOM 12228 C C . ARG A 1 111 ? -43.757 2.102 3.249 1.00 0.00 226 ARG A C 7
ATOM 12229 O O . ARG A 1 111 ? -44.639 1.469 3.862 1.00 0.00 226 ARG A O 7
ATOM 12251 N N . MET A 1 1 ? -3.799 24.764 6.146 1.00 0.00 116 MET A N 8
ATOM 12252 C CA . MET A 1 1 ? -3.346 23.641 5.288 1.00 0.00 116 MET A CA 8
ATOM 12253 C C . MET A 1 1 ? -3.188 24.099 3.840 1.00 0.00 116 MET A C 8
ATOM 12254 O O . MET A 1 1 ? -2.107 23.993 3.259 1.00 0.00 116 MET A O 8
ATOM 12270 N N . ALA A 1 2 ? -4.262 24.621 3.262 1.00 0.00 117 ALA A N 8
ATOM 12271 C CA . ALA A 1 2 ? -4.240 25.071 1.878 1.00 0.00 117 ALA A CA 8
ATOM 12272 C C . ALA A 1 2 ? -3.757 26.514 1.778 1.00 0.00 117 ALA A C 8
ATOM 12273 O O . ALA A 1 2 ? -4.504 27.413 1.387 1.00 0.00 117 ALA A O 8
ATOM 12280 N N . HIS A 1 3 ? -2.492 26.727 2.117 1.00 0.00 118 HIS A N 8
ATOM 12281 C CA . HIS A 1 3 ? -1.904 28.061 2.073 1.00 0.00 118 HIS A CA 8
ATOM 12282 C C . HIS A 1 3 ? -1.521 28.431 0.642 1.00 0.00 118 HIS A C 8
ATOM 12283 O O . HIS A 1 3 ? -1.078 29.547 0.376 1.00 0.00 118 HIS A O 8
ATOM 12298 N N . HIS A 1 4 ? -1.686 27.483 -0.268 1.00 0.00 119 HIS A N 8
ATOM 12299 C CA . HIS A 1 4 ? -1.370 27.700 -1.671 1.00 0.00 119 HIS A CA 8
ATOM 12300 C C . HIS A 1 4 ? -2.373 26.961 -2.551 1.00 0.00 119 HIS A C 8
ATOM 12301 O O . HIS A 1 4 ? -2.735 25.820 -2.266 1.00 0.00 119 HIS A O 8
ATOM 12316 N N . HIS A 1 5 ? -2.828 27.616 -3.610 1.00 0.00 120 HIS A N 8
ATOM 12317 C CA . HIS A 1 5 ? -3.758 27.003 -4.556 1.00 0.00 120 HIS A CA 8
ATOM 12318 C C . HIS A 1 5 ? -3.176 27.060 -5.961 1.00 0.00 120 HIS A C 8
ATOM 12319 O O . HIS A 1 5 ? -2.342 27.919 -6.245 1.00 0.00 120 HIS A O 8
ATOM 12334 N N . HIS A 1 6 ? -3.622 26.147 -6.829 1.00 0.00 121 HIS A N 8
ATOM 12335 C CA . HIS A 1 6 ? -3.073 25.998 -8.185 1.00 0.00 121 HIS A CA 8
ATOM 12336 C C . HIS A 1 6 ? -1.648 25.455 -8.134 1.00 0.00 121 HIS A C 8
ATOM 12337 O O . HIS A 1 6 ? -0.838 25.872 -7.306 1.00 0.00 121 HIS A O 8
ATOM 12352 N N . HIS A 1 7 ? -1.345 24.510 -9.009 1.00 0.00 122 HIS A N 8
ATOM 12353 C CA . HIS A 1 7 ? -0.014 23.922 -9.057 1.00 0.00 122 HIS A CA 8
ATOM 12354 C C . HIS A 1 7 ? 0.546 23.964 -10.470 1.00 0.00 122 HIS A C 8
ATOM 12355 O O . HIS A 1 7 ? -0.134 23.601 -11.433 1.00 0.00 122 HIS A O 8
ATOM 12370 N N . HIS A 1 8 ? 1.782 24.426 -10.584 1.00 0.00 123 HIS A N 8
ATOM 12371 C CA . HIS A 1 8 ? 2.478 24.471 -11.862 1.00 0.00 123 HIS A CA 8
ATOM 12372 C C . HIS A 1 8 ? 3.851 23.833 -11.735 1.00 0.00 123 HIS A C 8
ATOM 12373 O O . HIS A 1 8 ? 4.826 24.491 -11.369 1.00 0.00 123 HIS A O 8
ATOM 12388 N N . VAL A 1 9 ? 3.914 22.548 -12.027 1.00 0.00 124 VAL A N 8
ATOM 12389 C CA . VAL A 1 9 ? 5.147 21.790 -11.923 1.00 0.00 124 VAL A CA 8
ATOM 12390 C C . VAL A 1 9 ? 5.333 20.932 -13.172 1.00 0.00 124 VAL A C 8
ATOM 12391 O O . VAL A 1 9 ? 4.357 20.504 -13.787 1.00 0.00 124 VAL A O 8
ATOM 12404 N N . ASP A 1 10 ? 6.577 20.721 -13.572 1.00 0.00 125 ASP A N 8
ATOM 12405 C CA . ASP A 1 10 ? 6.869 19.889 -14.732 1.00 0.00 125 ASP A CA 8
ATOM 12406 C C . ASP A 1 10 ? 7.826 18.769 -14.362 1.00 0.00 125 ASP A C 8
ATOM 12407 O O . ASP A 1 10 ? 7.649 17.626 -14.778 1.00 0.00 125 ASP A O 8
ATOM 12416 N N . ASP A 1 11 ? 8.837 19.098 -13.569 1.00 0.00 126 ASP A N 8
ATOM 12417 C CA . ASP A 1 11 ? 9.812 18.109 -13.132 1.00 0.00 126 ASP A CA 8
ATOM 12418 C C . ASP A 1 11 ? 9.571 17.759 -11.668 1.00 0.00 126 ASP A C 8
ATOM 12419 O O . ASP A 1 11 ? 9.407 18.647 -10.829 1.00 0.00 126 ASP A O 8
ATOM 12428 N N . ASP A 1 12 ? 9.545 16.471 -11.363 1.00 0.00 127 ASP A N 8
ATOM 12429 C CA . ASP A 1 12 ? 9.195 16.010 -10.023 1.00 0.00 127 ASP A CA 8
ATOM 12430 C C . ASP A 1 12 ? 10.439 15.696 -9.201 1.00 0.00 127 ASP A C 8
ATOM 12431 O O . ASP A 1 12 ? 11.328 14.977 -9.653 1.00 0.00 127 ASP A O 8
ATOM 12440 N N . ASP A 1 13 ? 10.495 16.249 -7.995 1.00 0.00 128 ASP A N 8
ATOM 12441 C CA . ASP A 1 13 ? 11.588 15.968 -7.067 1.00 0.00 128 ASP A CA 8
ATOM 12442 C C . ASP A 1 13 ? 11.045 15.624 -5.689 1.00 0.00 128 ASP A C 8
ATOM 12443 O O . ASP A 1 13 ? 11.690 15.888 -4.673 1.00 0.00 128 ASP A O 8
ATOM 12452 N N . LYS A 1 14 ? 9.862 15.032 -5.651 1.00 0.00 129 LYS A N 8
ATOM 12453 C CA . LYS A 1 14 ? 9.225 14.697 -4.382 1.00 0.00 129 LYS A CA 8
ATOM 12454 C C . LYS A 1 14 ? 9.701 13.338 -3.874 1.00 0.00 129 LYS A C 8
ATOM 12455 O O . LYS A 1 14 ? 8.903 12.489 -3.481 1.00 0.00 129 LYS A O 8
ATOM 12474 N N . MET A 1 15 ? 11.013 13.151 -3.871 1.00 0.00 130 MET A N 8
ATOM 12475 C CA . MET A 1 15 ? 11.620 11.896 -3.439 1.00 0.00 130 MET A CA 8
ATOM 12476 C C . MET A 1 15 ? 11.724 11.840 -1.922 1.00 0.00 130 MET A C 8
ATOM 12477 O O . MET A 1 15 ? 11.500 12.838 -1.236 1.00 0.00 130 MET A O 8
ATOM 12491 N N . GLY A 1 16 ? 12.070 10.675 -1.402 1.00 0.00 131 GLY A N 8
ATOM 12492 C CA . GLY A 1 16 ? 12.197 10.512 0.031 1.00 0.00 131 GLY A CA 8
ATOM 12493 C C . GLY A 1 16 ? 13.598 10.108 0.429 1.00 0.00 131 GLY A C 8
ATOM 12494 O O . GLY A 1 16 ? 14.535 10.241 -0.357 1.00 0.00 131 GLY A O 8
ATOM 12498 N N . SER A 1 17 ? 13.746 9.624 1.649 1.00 0.00 132 SER A N 8
ATOM 12499 C CA . SER A 1 17 ? 15.035 9.158 2.134 1.00 0.00 132 SER A CA 8
ATOM 12500 C C . SER A 1 17 ? 14.971 7.678 2.503 1.00 0.00 132 SER A C 8
ATOM 12501 O O . SER A 1 17 ? 15.988 7.051 2.799 1.00 0.00 132 SER A O 8
ATOM 12509 N N . LYS A 1 18 ? 13.770 7.122 2.467 1.00 0.00 133 LYS A N 8
ATOM 12510 C CA . LYS A 1 18 ? 13.567 5.729 2.826 1.00 0.00 133 LYS A CA 8
ATOM 12511 C C . LYS A 1 18 ? 13.464 4.858 1.577 1.00 0.00 133 LYS A C 8
ATOM 12512 O O . LYS A 1 18 ? 12.508 4.967 0.816 1.00 0.00 133 LYS A O 8
ATOM 12531 N N . LEU A 1 19 ? 14.474 4.029 1.362 1.00 0.00 134 LEU A N 8
ATOM 12532 C CA . LEU A 1 19 ? 14.494 3.088 0.243 1.00 0.00 134 LEU A CA 8
ATOM 12533 C C . LEU A 1 19 ? 13.594 1.885 0.552 1.00 0.00 134 LEU A C 8
ATOM 12534 O O . LEU A 1 19 ? 13.550 1.419 1.692 1.00 0.00 134 LEU A O 8
ATOM 12550 N N . TRP A 1 20 ? 12.873 1.384 -0.452 1.00 0.00 135 TRP A N 8
ATOM 12551 C CA . TRP A 1 20 ? 11.876 0.337 -0.218 1.00 0.00 135 TRP A CA 8
ATOM 12552 C C . TRP A 1 20 ? 12.187 -0.964 -0.957 1.00 0.00 135 TRP A C 8
ATOM 12553 O O . TRP A 1 20 ? 12.041 -1.061 -2.174 1.00 0.00 135 TRP A O 8
ATOM 12574 N N . ASN A 1 21 ? 12.624 -1.954 -0.188 1.00 0.00 136 ASN A N 8
ATOM 12575 C CA . ASN A 1 21 ? 12.800 -3.323 -0.669 1.00 0.00 136 ASN A CA 8
ATOM 12576 C C . ASN A 1 21 ? 12.336 -4.262 0.440 1.00 0.00 136 ASN A C 8
ATOM 12577 O O . ASN A 1 21 ? 13.126 -4.701 1.273 1.00 0.00 136 ASN A O 8
ATOM 12588 N N . LEU A 1 22 ? 11.049 -4.557 0.446 1.00 0.00 137 LEU A N 8
ATOM 12589 C CA . LEU A 1 22 ? 10.443 -5.376 1.488 1.00 0.00 137 LEU A CA 8
ATOM 12590 C C . LEU A 1 22 ? 10.328 -6.820 1.028 1.00 0.00 137 LEU A C 8
ATOM 12591 O O . LEU A 1 22 ? 10.382 -7.101 -0.163 1.00 0.00 137 LEU A O 8
ATOM 12607 N N . ARG A 1 23 ? 10.195 -7.732 1.973 1.00 0.00 138 ARG A N 8
ATOM 12608 C CA . ARG A 1 23 ? 10.033 -9.139 1.646 1.00 0.00 138 ARG A CA 8
ATOM 12609 C C . ARG A 1 23 ? 8.624 -9.595 1.976 1.00 0.00 138 ARG A C 8
ATOM 12610 O O . ARG A 1 23 ? 8.036 -9.127 2.950 1.00 0.00 138 ARG A O 8
ATOM 12631 N N . ASN A 1 24 ? 8.105 -10.493 1.132 1.00 0.00 139 ASN A N 8
ATOM 12632 C CA . ASN A 1 24 ? 6.729 -10.997 1.220 1.00 0.00 139 ASN A CA 8
ATOM 12633 C C . ASN A 1 24 ? 6.304 -11.272 2.648 1.00 0.00 139 ASN A C 8
ATOM 12634 O O . ASN A 1 24 ? 6.625 -12.312 3.226 1.00 0.00 139 ASN A O 8
ATOM 12645 N N . ALA A 1 25 ? 5.572 -10.322 3.197 1.00 0.00 140 ALA A N 8
ATOM 12646 C CA . ALA A 1 25 ? 5.110 -10.394 4.564 1.00 0.00 140 ALA A CA 8
ATOM 12647 C C . ALA A 1 25 ? 3.599 -10.286 4.602 1.00 0.00 140 ALA A C 8
ATOM 12648 O O . ALA A 1 25 ? 2.963 -10.126 3.557 1.00 0.00 140 ALA A O 8
ATOM 12655 N N . ASP A 1 26 ? 3.031 -10.372 5.796 1.00 0.00 141 ASP A N 8
ATOM 12656 C CA . ASP A 1 26 ? 1.593 -10.226 5.974 1.00 0.00 141 ASP A CA 8
ATOM 12657 C C . ASP A 1 26 ? 1.130 -8.897 5.396 1.00 0.00 141 ASP A C 8
ATOM 12658 O O . ASP A 1 26 ? 1.706 -7.845 5.670 1.00 0.00 141 ASP A O 8
ATOM 12667 N N . ILE A 1 27 ? 0.093 -8.970 4.569 1.00 0.00 142 ILE A N 8
ATOM 12668 C CA . ILE A 1 27 ? -0.437 -7.810 3.868 1.00 0.00 142 ILE A CA 8
ATOM 12669 C C . ILE A 1 27 ? -0.809 -6.680 4.826 1.00 0.00 142 ILE A C 8
ATOM 12670 O O . ILE A 1 27 ? -0.565 -5.517 4.526 1.00 0.00 142 ILE A O 8
ATOM 12686 N N . ARG A 1 28 ? -1.356 -7.014 5.991 1.00 0.00 143 ARG A N 8
ATOM 12687 C CA . ARG A 1 28 ? -1.755 -5.987 6.947 1.00 0.00 143 ARG A CA 8
ATOM 12688 C C . ARG A 1 28 ? -0.526 -5.314 7.537 1.00 0.00 143 ARG A C 8
ATOM 12689 O O . ARG A 1 28 ? -0.569 -4.143 7.909 1.00 0.00 143 ARG A O 8
ATOM 12710 N N . ALA A 1 29 ? 0.579 -6.048 7.585 1.00 0.00 144 ALA A N 8
ATOM 12711 C CA . ALA A 1 29 ? 1.821 -5.519 8.119 1.00 0.00 144 ALA A CA 8
ATOM 12712 C C . ALA A 1 29 ? 2.390 -4.482 7.168 1.00 0.00 144 ALA A C 8
ATOM 12713 O O . ALA A 1 29 ? 3.031 -3.520 7.584 1.00 0.00 144 ALA A O 8
ATOM 12720 N N . VAL A 1 30 ? 2.130 -4.679 5.883 1.00 0.00 145 VAL A N 8
ATOM 12721 C CA . VAL A 1 30 ? 2.578 -3.750 4.863 1.00 0.00 145 VAL A CA 8
ATOM 12722 C C . VAL A 1 30 ? 1.636 -2.553 4.784 1.00 0.00 145 VAL A C 8
ATOM 12723 O O . VAL A 1 30 ? 2.075 -1.418 4.620 1.00 0.00 145 VAL A O 8
ATOM 12736 N N . ILE A 1 31 ? 0.339 -2.812 4.916 1.00 0.00 146 ILE A N 8
ATOM 12737 C CA . ILE A 1 31 ? -0.652 -1.743 4.905 1.00 0.00 146 ILE A CA 8
ATOM 12738 C C . ILE A 1 31 ? -0.475 -0.852 6.140 1.00 0.00 146 ILE A C 8
ATOM 12739 O O . ILE A 1 31 ? -0.747 0.347 6.109 1.00 0.00 146 ILE A O 8
ATOM 12755 N N . ALA A 1 32 ? 0.011 -1.446 7.224 1.00 0.00 147 ALA A N 8
ATOM 12756 C CA . ALA A 1 32 ? 0.353 -0.687 8.420 1.00 0.00 147 ALA A CA 8
ATOM 12757 C C . ALA A 1 32 ? 1.727 -0.034 8.272 1.00 0.00 147 ALA A C 8
ATOM 12758 O O . ALA A 1 32 ? 2.003 1.005 8.872 1.00 0.00 147 ALA A O 8
ATOM 12765 N N . GLU A 1 33 ? 2.583 -0.652 7.470 1.00 0.00 148 GLU A N 8
ATOM 12766 C CA . GLU A 1 33 ? 3.905 -0.106 7.187 1.00 0.00 148 GLU A CA 8
ATOM 12767 C C . GLU A 1 33 ? 3.781 1.173 6.365 1.00 0.00 148 GLU A C 8
ATOM 12768 O O . GLU A 1 33 ? 4.342 2.208 6.716 1.00 0.00 148 GLU A O 8
ATOM 12780 N N . VAL A 1 34 ? 3.020 1.097 5.280 1.00 0.00 149 VAL A N 8
ATOM 12781 C CA . VAL A 1 34 ? 2.835 2.241 4.402 1.00 0.00 149 VAL A CA 8
ATOM 12782 C C . VAL A 1 34 ? 2.173 3.409 5.140 1.00 0.00 149 VAL A C 8
ATOM 12783 O O . VAL A 1 34 ? 2.589 4.555 4.985 1.00 0.00 149 VAL A O 8
ATOM 12796 N N . SER A 1 35 ? 1.176 3.117 5.970 1.00 0.00 150 SER A N 8
ATOM 12797 C CA . SER A 1 35 ? 0.478 4.161 6.724 1.00 0.00 150 SER A CA 8
ATOM 12798 C C . SER A 1 35 ? 1.403 4.841 7.726 1.00 0.00 150 SER A C 8
ATOM 12799 O O . SER A 1 35 ? 1.234 6.019 8.044 1.00 0.00 150 SER A O 8
ATOM 12807 N N . ARG A 1 36 ? 2.384 4.093 8.204 1.00 0.00 151 ARG A N 8
ATOM 12808 C CA . ARG A 1 36 ? 3.350 4.602 9.165 1.00 0.00 151 ARG A CA 8
ATOM 12809 C C . ARG A 1 36 ? 4.135 5.777 8.576 1.00 0.00 151 ARG A C 8
ATOM 12810 O O . ARG A 1 36 ? 4.379 6.776 9.253 1.00 0.00 151 ARG A O 8
ATOM 12831 N N . ILE A 1 37 ? 4.515 5.653 7.310 1.00 0.00 152 ILE A N 8
ATOM 12832 C CA . ILE A 1 37 ? 5.294 6.691 6.640 1.00 0.00 152 ILE A CA 8
ATOM 12833 C C . ILE A 1 37 ? 4.388 7.708 5.942 1.00 0.00 152 ILE A C 8
ATOM 12834 O O . ILE A 1 37 ? 4.650 8.913 5.972 1.00 0.00 152 ILE A O 8
ATOM 12850 N N . THR A 1 38 ? 3.320 7.227 5.312 1.00 0.00 153 THR A N 8
ATOM 12851 C CA . THR A 1 38 ? 2.453 8.091 4.521 1.00 0.00 153 THR A CA 8
ATOM 12852 C C . THR A 1 38 ? 1.574 8.974 5.399 1.00 0.00 153 THR A C 8
ATOM 12853 O O . THR A 1 38 ? 1.217 10.087 5.016 1.00 0.00 153 THR A O 8
ATOM 12864 N N . GLY A 1 39 ? 1.235 8.472 6.581 1.00 0.00 154 GLY A N 8
ATOM 12865 C CA . GLY A 1 39 ? 0.355 9.198 7.472 1.00 0.00 154 GLY A CA 8
ATOM 12866 C C . GLY A 1 39 ? -1.085 9.124 7.015 1.00 0.00 154 GLY A C 8
ATOM 12867 O O . GLY A 1 39 ? -1.895 9.993 7.339 1.00 0.00 154 GLY A O 8
ATOM 12871 N N . LYS A 1 40 ? -1.398 8.082 6.260 1.00 0.00 155 LYS A N 8
ATOM 12872 C CA . LYS A 1 40 ? -2.723 7.915 5.686 1.00 0.00 155 LYS A CA 8
ATOM 12873 C C . LYS A 1 40 ? -3.469 6.793 6.392 1.00 0.00 155 LYS A C 8
ATOM 12874 O O . LYS A 1 40 ? -2.856 5.858 6.912 1.00 0.00 155 LYS A O 8
ATOM 12893 N N . ASN A 1 41 ? -4.787 6.892 6.412 1.00 0.00 156 ASN A N 8
ATOM 12894 C CA . ASN A 1 41 ? -5.618 5.915 7.103 1.00 0.00 156 ASN A CA 8
ATOM 12895 C C . ASN A 1 41 ? -6.051 4.835 6.130 1.00 0.00 156 ASN A C 8
ATOM 12896 O O . ASN A 1 41 ? -6.437 5.138 5.005 1.00 0.00 156 ASN A O 8
ATOM 12907 N N . PHE A 1 42 ? -5.994 3.584 6.553 1.00 0.00 157 PHE A N 8
ATOM 12908 C CA . PHE A 1 42 ? -6.366 2.479 5.682 1.00 0.00 157 PHE A CA 8
ATOM 12909 C C . PHE A 1 42 ? -7.434 1.603 6.316 1.00 0.00 157 PHE A C 8
ATOM 12910 O O . PHE A 1 42 ? -7.457 1.415 7.536 1.00 0.00 157 PHE A O 8
ATOM 12927 N N . VAL A 1 43 ? -8.321 1.075 5.482 1.00 0.00 158 VAL A N 8
ATOM 12928 C CA . VAL A 1 43 ? -9.373 0.183 5.942 1.00 0.00 158 VAL A CA 8
ATOM 12929 C C . VAL A 1 43 ? -9.212 -1.171 5.265 1.00 0.00 158 VAL A C 8
ATOM 12930 O O . VAL A 1 43 ? -9.436 -1.301 4.067 1.00 0.00 158 VAL A O 8
ATOM 12943 N N . ILE A 1 44 ? -8.797 -2.163 6.028 1.00 0.00 159 ILE A N 8
ATOM 12944 C CA . ILE A 1 44 ? -8.499 -3.473 5.476 1.00 0.00 159 ILE A CA 8
ATOM 12945 C C . ILE A 1 44 ? -9.691 -4.413 5.612 1.00 0.00 159 ILE A C 8
ATOM 12946 O O . ILE A 1 44 ? -10.170 -4.675 6.717 1.00 0.00 159 ILE A O 8
ATOM 12962 N N . ASP A 1 45 ? -10.181 -4.894 4.476 1.00 0.00 160 ASP A N 8
ATOM 12963 C CA . ASP A 1 45 ? -11.253 -5.885 4.451 1.00 0.00 160 ASP A CA 8
ATOM 12964 C C . ASP A 1 45 ? -10.750 -7.211 5.022 1.00 0.00 160 ASP A C 8
ATOM 12965 O O . ASP A 1 45 ? -9.591 -7.575 4.831 1.00 0.00 160 ASP A O 8
ATOM 12974 N N . PRO A 1 46 ? -11.614 -7.936 5.759 1.00 0.00 161 PRO A N 8
ATOM 12975 C CA . PRO A 1 46 ? -11.266 -9.230 6.363 1.00 0.00 161 PRO A CA 8
ATOM 12976 C C . PRO A 1 46 ? -10.716 -10.248 5.361 1.00 0.00 161 PRO A C 8
ATOM 12977 O O . PRO A 1 46 ? -10.013 -11.184 5.747 1.00 0.00 161 PRO A O 8
ATOM 12988 N N . ARG A 1 47 ? -11.041 -10.076 4.081 1.00 0.00 162 ARG A N 8
ATOM 12989 C CA . ARG A 1 47 ? -10.570 -10.994 3.048 1.00 0.00 162 ARG A CA 8
ATOM 12990 C C . ARG A 1 47 ? -9.153 -10.661 2.596 1.00 0.00 162 ARG A C 8
ATOM 12991 O O . ARG A 1 47 ? -8.521 -11.447 1.888 1.00 0.00 162 ARG A O 8
ATOM 13012 N N . VAL A 1 48 ? -8.655 -9.501 2.998 1.00 0.00 163 VAL A N 8
ATOM 13013 C CA . VAL A 1 48 ? -7.319 -9.086 2.610 1.00 0.00 163 VAL A CA 8
ATOM 13014 C C . VAL A 1 48 ? -6.279 -9.806 3.462 1.00 0.00 163 VAL A C 8
ATOM 13015 O O . VAL A 1 48 ? -5.886 -9.332 4.530 1.00 0.00 163 VAL A O 8
ATOM 13028 N N . GLN A 1 49 ? -5.858 -10.964 2.980 1.00 0.00 164 GLN A N 8
ATOM 13029 C CA . GLN A 1 49 ? -4.887 -11.793 3.673 1.00 0.00 164 GLN A CA 8
ATOM 13030 C C . GLN A 1 49 ? -3.956 -12.451 2.663 1.00 0.00 164 GLN A C 8
ATOM 13031 O O . GLN A 1 49 ? -4.307 -13.449 2.029 1.00 0.00 164 GLN A O 8
ATOM 13045 N N . GLY A 1 50 ? -2.782 -11.871 2.509 1.00 0.00 165 GLY A N 8
ATOM 13046 C CA . GLY A 1 50 ? -1.805 -12.388 1.581 1.00 0.00 165 GLY A CA 8
ATOM 13047 C C . GLY A 1 50 ? -0.424 -11.860 1.885 1.00 0.00 165 GLY A C 8
ATOM 13048 O O . GLY A 1 50 ? -0.217 -11.225 2.920 1.00 0.00 165 GLY A O 8
ATOM 13052 N N . LYS A 1 51 ? 0.519 -12.115 0.992 1.00 0.00 166 LYS A N 8
ATOM 13053 C CA . LYS A 1 51 ? 1.886 -11.652 1.173 1.00 0.00 166 LYS A CA 8
ATOM 13054 C C . LYS A 1 51 ? 2.216 -10.526 0.211 1.00 0.00 166 LYS A C 8
ATOM 13055 O O . LYS A 1 51 ? 1.946 -10.613 -0.988 1.00 0.00 166 LYS A O 8
ATOM 13074 N N . VAL A 1 52 ? 2.798 -9.472 0.755 1.00 0.00 167 VAL A N 8
ATOM 13075 C CA . VAL A 1 52 ? 3.160 -8.296 -0.015 1.00 0.00 167 VAL A CA 8
ATOM 13076 C C . VAL A 1 52 ? 4.621 -7.924 0.229 1.00 0.00 167 VAL A C 8
ATOM 13077 O O . VAL A 1 52 ? 5.097 -7.955 1.365 1.00 0.00 167 VAL A O 8
ATOM 13090 N N . SER A 1 53 ? 5.331 -7.604 -0.845 1.00 0.00 168 SER A N 8
ATOM 13091 C CA . SER A 1 53 ? 6.698 -7.128 -0.747 1.00 0.00 168 SER A CA 8
ATOM 13092 C C . SER A 1 53 ? 6.892 -5.883 -1.607 1.00 0.00 168 SER A C 8
ATOM 13093 O O . SER A 1 53 ? 7.006 -5.969 -2.830 1.00 0.00 168 SER A O 8
ATOM 13101 N N . ILE A 1 54 ? 6.904 -4.720 -0.973 1.00 0.00 169 ILE A N 8
ATOM 13102 C CA . ILE A 1 54 ? 7.144 -3.480 -1.692 1.00 0.00 169 ILE A CA 8
ATOM 13103 C C . ILE A 1 54 ? 8.626 -3.331 -2.004 1.00 0.00 169 ILE A C 8
ATOM 13104 O O . ILE A 1 54 ? 9.426 -2.975 -1.137 1.00 0.00 169 ILE A O 8
ATOM 13120 N N . VAL A 1 55 ? 8.993 -3.648 -3.233 1.00 0.00 170 VAL A N 8
ATOM 13121 C CA . VAL A 1 55 ? 10.361 -3.491 -3.680 1.00 0.00 170 VAL A CA 8
ATOM 13122 C C . VAL A 1 55 ? 10.413 -2.602 -4.912 1.00 0.00 170 VAL A C 8
ATOM 13123 O O . VAL A 1 55 ? 10.077 -3.018 -6.021 1.00 0.00 170 VAL A O 8
ATOM 13136 N N . SER A 1 56 ? 10.802 -1.371 -4.687 1.00 0.00 171 SER A N 8
ATOM 13137 C CA . SER A 1 56 ? 11.024 -0.412 -5.746 1.00 0.00 171 SER A CA 8
ATOM 13138 C C . SER A 1 56 ? 12.231 0.416 -5.365 1.00 0.00 171 SER A C 8
ATOM 13139 O O . SER A 1 56 ? 12.153 1.235 -4.448 1.00 0.00 171 SER A O 8
ATOM 13147 N N . SER A 1 57 ? 13.359 0.179 -6.022 1.00 0.00 172 SER A N 8
ATOM 13148 C CA . SER A 1 57 ? 14.593 0.775 -5.561 1.00 0.00 172 SER A CA 8
ATOM 13149 C C . SER A 1 57 ? 14.649 2.255 -5.885 1.00 0.00 172 SER A C 8
ATOM 13150 O O . SER A 1 57 ? 15.173 2.665 -6.918 1.00 0.00 172 SER A O 8
ATOM 13158 N N . THR A 1 58 ? 14.098 3.024 -4.967 1.00 0.00 173 THR A N 8
ATOM 13159 C CA . THR A 1 58 ? 14.316 4.446 -4.830 1.00 0.00 173 THR A CA 8
ATOM 13160 C C . THR A 1 58 ? 13.767 4.860 -3.478 1.00 0.00 173 THR A C 8
ATOM 13161 O O . THR A 1 58 ? 12.733 4.348 -3.052 1.00 0.00 173 THR A O 8
ATOM 13172 N N . PRO A 1 59 ? 14.463 5.728 -2.753 1.00 0.00 174 PRO A N 8
ATOM 13173 C CA . PRO A 1 59 ? 13.936 6.284 -1.519 1.00 0.00 174 PRO A CA 8
ATOM 13174 C C . PRO A 1 59 ? 12.639 7.050 -1.778 1.00 0.00 174 PRO A C 8
ATOM 13175 O O . PRO A 1 59 ? 12.622 8.063 -2.484 1.00 0.00 174 PRO A O 8
ATOM 13186 N N . LEU A 1 60 ? 11.564 6.562 -1.186 1.00 0.00 175 LEU A N 8
ATOM 13187 C CA . LEU A 1 60 ? 10.230 7.061 -1.471 1.00 0.00 175 LEU A CA 8
ATOM 13188 C C . LEU A 1 60 ? 9.722 7.929 -0.331 1.00 0.00 175 LEU A C 8
ATOM 13189 O O . LEU A 1 60 ? 9.942 7.625 0.842 1.00 0.00 175 LEU A O 8
ATOM 13205 N N . SER A 1 61 ? 9.054 9.016 -0.684 1.00 0.00 176 SER A N 8
ATOM 13206 C CA . SER A 1 61 ? 8.454 9.900 0.298 1.00 0.00 176 SER A CA 8
ATOM 13207 C C . SER A 1 61 ? 7.061 9.399 0.663 1.00 0.00 176 SER A C 8
ATOM 13208 O O . SER A 1 61 ? 6.621 8.374 0.140 1.00 0.00 176 SER A O 8
ATOM 13216 N N . SER A 1 62 ? 6.371 10.113 1.546 1.00 0.00 177 SER A N 8
ATOM 13217 C CA . SER A 1 62 ? 5.007 9.752 1.924 1.00 0.00 177 SER A CA 8
ATOM 13218 C C . SER A 1 62 ? 4.120 9.599 0.684 1.00 0.00 177 SER A C 8
ATOM 13219 O O . SER A 1 62 ? 3.276 8.706 0.612 1.00 0.00 177 SER A O 8
ATOM 13227 N N . ARG A 1 63 ? 4.340 10.460 -0.299 1.00 0.00 178 ARG A N 8
ATOM 13228 C CA . ARG A 1 63 ? 3.596 10.408 -1.546 1.00 0.00 178 ARG A CA 8
ATOM 13229 C C . ARG A 1 63 ? 4.021 9.210 -2.394 1.00 0.00 178 ARG A C 8
ATOM 13230 O O . ARG A 1 63 ? 3.209 8.333 -2.700 1.00 0.00 178 ARG A O 8
ATOM 13251 N N . GLU A 1 64 ? 5.303 9.179 -2.752 1.00 0.00 179 GLU A N 8
ATOM 13252 C CA . GLU A 1 64 ? 5.837 8.170 -3.666 1.00 0.00 179 GLU A CA 8
ATOM 13253 C C . GLU A 1 64 ? 5.602 6.757 -3.149 1.00 0.00 179 GLU A C 8
ATOM 13254 O O . GLU A 1 64 ? 5.229 5.864 -3.912 1.00 0.00 179 GLU A O 8
ATOM 13266 N N . LEU A 1 65 ? 5.812 6.562 -1.855 1.00 0.00 180 LEU A N 8
ATOM 13267 C CA . LEU A 1 65 ? 5.570 5.275 -1.219 1.00 0.00 180 LEU A CA 8
ATOM 13268 C C . LEU A 1 65 ? 4.140 4.820 -1.460 1.00 0.00 180 LEU A C 8
ATOM 13269 O O . LEU A 1 65 ? 3.898 3.702 -1.917 1.00 0.00 180 LEU A O 8
ATOM 13285 N N . TYR A 1 66 ? 3.204 5.701 -1.157 1.00 0.00 181 TYR A N 8
ATOM 13286 C CA . TYR A 1 66 ? 1.793 5.400 -1.311 1.00 0.00 181 TYR A CA 8
ATOM 13287 C C . TYR A 1 66 ? 1.476 5.002 -2.750 1.00 0.00 181 TYR A C 8
ATOM 13288 O O . TYR A 1 66 ? 0.628 4.147 -2.986 1.00 0.00 181 TYR A O 8
ATOM 13306 N N . GLN A 1 67 ? 2.194 5.584 -3.705 1.00 0.00 182 GLN A N 8
ATOM 13307 C CA . GLN A 1 67 ? 1.952 5.299 -5.116 1.00 0.00 182 GLN A CA 8
ATOM 13308 C C . GLN A 1 67 ? 2.393 3.882 -5.457 1.00 0.00 182 GLN A C 8
ATOM 13309 O O . GLN A 1 67 ? 1.832 3.237 -6.342 1.00 0.00 182 GLN A O 8
ATOM 13323 N N . VAL A 1 68 ? 3.408 3.403 -4.752 1.00 0.00 183 VAL A N 8
ATOM 13324 C CA . VAL A 1 68 ? 3.911 2.056 -4.966 1.00 0.00 183 VAL A CA 8
ATOM 13325 C C . VAL A 1 68 ? 3.053 1.047 -4.215 1.00 0.00 183 VAL A C 8
ATOM 13326 O O . VAL A 1 68 ? 2.834 -0.068 -4.684 1.00 0.00 183 VAL A O 8
ATOM 13339 N N . PHE A 1 69 ? 2.552 1.451 -3.054 1.00 0.00 184 PHE A N 8
ATOM 13340 C CA . PHE A 1 69 ? 1.650 0.614 -2.275 1.00 0.00 184 PHE A CA 8
ATOM 13341 C C . PHE A 1 69 ? 0.410 0.279 -3.098 1.00 0.00 184 PHE A C 8
ATOM 13342 O O . PHE A 1 69 ? -0.090 -0.845 -3.067 1.00 0.00 184 PHE A O 8
ATOM 13359 N N . LEU A 1 70 ? -0.056 1.259 -3.860 1.00 0.00 185 LEU A N 8
ATOM 13360 C CA . LEU A 1 70 ? -1.208 1.072 -4.730 1.00 0.00 185 LEU A CA 8
ATOM 13361 C C . LEU A 1 70 ? -0.895 0.054 -5.818 1.00 0.00 185 LEU A C 8
ATOM 13362 O O . LEU A 1 70 ? -1.777 -0.665 -6.288 1.00 0.00 185 LEU A O 8
ATOM 13378 N N . SER A 1 71 ? 0.374 -0.022 -6.188 1.00 0.00 186 SER A N 8
ATOM 13379 C CA . SER A 1 71 ? 0.804 -0.891 -7.259 1.00 0.00 186 SER A CA 8
ATOM 13380 C C . SER A 1 71 ? 1.067 -2.293 -6.727 1.00 0.00 186 SER A C 8
ATOM 13381 O O . SER A 1 71 ? 0.747 -3.286 -7.382 1.00 0.00 186 SER A O 8
ATOM 13389 N N . VAL A 1 72 ? 1.627 -2.367 -5.523 1.00 0.00 187 VAL A N 8
ATOM 13390 C CA . VAL A 1 72 ? 1.972 -3.646 -4.923 1.00 0.00 187 VAL A CA 8
ATOM 13391 C C . VAL A 1 72 ? 0.712 -4.465 -4.656 1.00 0.00 187 VAL A C 8
ATOM 13392 O O . VAL A 1 72 ? 0.727 -5.692 -4.731 1.00 0.00 187 VAL A O 8
ATOM 13405 N N . LEU A 1 73 ? -0.385 -3.773 -4.367 1.00 0.00 188 LEU A N 8
ATOM 13406 C CA . LEU A 1 73 ? -1.671 -4.420 -4.163 1.00 0.00 188 LEU A CA 8
ATOM 13407 C C . LEU A 1 73 ? -2.155 -5.055 -5.452 1.00 0.00 188 LEU A C 8
ATOM 13408 O O . LEU A 1 73 ? -2.630 -6.184 -5.453 1.00 0.00 188 LEU A O 8
ATOM 13424 N N . GLN A 1 74 ? -2.016 -4.325 -6.549 1.00 0.00 189 GLN A N 8
ATOM 13425 C CA . GLN A 1 74 ? -2.472 -4.802 -7.848 1.00 0.00 189 GLN A CA 8
ATOM 13426 C C . GLN A 1 74 ? -1.696 -6.051 -8.262 1.00 0.00 189 GLN A C 8
ATOM 13427 O O . GLN A 1 74 ? -2.196 -6.895 -9.007 1.00 0.00 189 GLN A O 8
ATOM 13441 N N . VAL A 1 75 ? -0.478 -6.163 -7.754 1.00 0.00 190 VAL A N 8
ATOM 13442 C CA . VAL A 1 75 ? 0.342 -7.350 -7.960 1.00 0.00 190 VAL A CA 8
ATOM 13443 C C . VAL A 1 75 ? -0.075 -8.458 -6.992 1.00 0.00 190 VAL A C 8
ATOM 13444 O O . VAL A 1 75 ? 0.020 -9.647 -7.299 1.00 0.00 190 VAL A O 8
ATOM 13457 N N . SER A 1 76 ? -0.548 -8.054 -5.823 1.00 0.00 191 SER A N 8
ATOM 13458 C CA . SER A 1 76 ? -0.908 -8.976 -4.768 1.00 0.00 191 SER A CA 8
ATOM 13459 C C . SER A 1 76 ? -2.330 -9.524 -4.940 1.00 0.00 191 SER A C 8
ATOM 13460 O O . SER A 1 76 ? -2.671 -10.573 -4.393 1.00 0.00 191 SER A O 8
ATOM 13468 N N . GLY A 1 77 ? -3.145 -8.815 -5.711 1.00 0.00 192 GLY A N 8
ATOM 13469 C CA . GLY A 1 77 ? -4.529 -9.217 -5.905 1.00 0.00 192 GLY A CA 8
ATOM 13470 C C . GLY A 1 77 ? -5.491 -8.352 -5.113 1.00 0.00 192 GLY A C 8
ATOM 13471 O O . GLY A 1 77 ? -6.628 -8.741 -4.848 1.00 0.00 192 GLY A O 8
ATOM 13475 N N . TYR A 1 78 ? -5.039 -7.159 -4.752 1.00 0.00 193 TYR A N 8
ATOM 13476 C CA . TYR A 1 78 ? -5.823 -6.248 -3.931 1.00 0.00 193 TYR A CA 8
ATOM 13477 C C . TYR A 1 78 ? -5.802 -4.856 -4.540 1.00 0.00 193 TYR A C 8
ATOM 13478 O O . TYR A 1 78 ? -5.165 -4.640 -5.569 1.00 0.00 193 TYR A O 8
ATOM 13496 N N . ALA A 1 79 ? -6.509 -3.927 -3.924 1.00 0.00 194 ALA A N 8
ATOM 13497 C CA . ALA A 1 79 ? -6.515 -2.549 -4.385 1.00 0.00 194 ALA A CA 8
ATOM 13498 C C . ALA A 1 79 ? -6.886 -1.606 -3.258 1.00 0.00 194 ALA A C 8
ATOM 13499 O O . ALA A 1 79 ? -7.664 -1.961 -2.370 1.00 0.00 194 ALA A O 8
ATOM 13506 N N . ALA A 1 80 ? -6.322 -0.413 -3.297 1.00 0.00 195 ALA A N 8
ATOM 13507 C CA . ALA A 1 80 ? -6.605 0.600 -2.302 1.00 0.00 195 ALA A CA 8
ATOM 13508 C C . ALA A 1 80 ? -7.557 1.638 -2.870 1.00 0.00 195 ALA A C 8
ATOM 13509 O O . ALA A 1 80 ? -7.195 2.409 -3.761 1.00 0.00 195 ALA A O 8
ATOM 13516 N N . ILE A 1 81 ? -8.773 1.646 -2.360 1.00 0.00 196 ILE A N 8
ATOM 13517 C CA . ILE A 1 81 ? -9.789 2.574 -2.822 1.00 0.00 196 ILE A CA 8
ATOM 13518 C C . ILE A 1 81 ? -10.004 3.662 -1.780 1.00 0.00 196 ILE A C 8
ATOM 13519 O O . ILE A 1 81 ? -10.578 3.410 -0.718 1.00 0.00 196 ILE A O 8
ATOM 13535 N N . PRO A 1 82 ? -9.510 4.875 -2.047 1.00 0.00 197 PRO A N 8
ATOM 13536 C CA . PRO A 1 82 ? -9.673 6.001 -1.135 1.00 0.00 197 PRO A CA 8
ATOM 13537 C C . PRO A 1 82 ? -11.128 6.400 -0.948 1.00 0.00 197 PRO A C 8
ATOM 13538 O O . PRO A 1 82 ? -11.838 6.706 -1.906 1.00 0.00 197 PRO A O 8
ATOM 13549 N N . ASN A 1 83 ? -11.556 6.378 0.295 1.00 0.00 198 ASN A N 8
ATOM 13550 C CA . ASN A 1 83 ? -12.897 6.776 0.669 1.00 0.00 198 ASN A CA 8
ATOM 13551 C C . ASN A 1 83 ? -12.809 8.035 1.525 1.00 0.00 198 ASN A C 8
ATOM 13552 O O . ASN A 1 83 ? -12.976 7.992 2.740 1.00 0.00 198 ASN A O 8
ATOM 13563 N N . GLY A 1 84 ? -12.520 9.153 0.880 1.00 0.00 199 GLY A N 8
ATOM 13564 C CA . GLY A 1 84 ? -12.252 10.379 1.607 1.00 0.00 199 GLY A CA 8
ATOM 13565 C C . GLY A 1 84 ? -10.818 10.433 2.100 1.00 0.00 199 GLY A C 8
ATOM 13566 O O . GLY A 1 84 ? -9.885 10.377 1.299 1.00 0.00 199 GLY A O 8
ATOM 13570 N N . GLU A 1 85 ? -10.637 10.522 3.412 1.00 0.00 200 GLU A N 8
ATOM 13571 C CA . GLU A 1 85 ? -9.300 10.559 3.996 1.00 0.00 200 GLU A CA 8
ATOM 13572 C C . GLU A 1 85 ? -8.870 9.159 4.419 1.00 0.00 200 GLU A C 8
ATOM 13573 O O . GLU A 1 85 ? -7.701 8.915 4.725 1.00 0.00 200 GLU A O 8
ATOM 13585 N N . ILE A 1 86 ? -9.828 8.245 4.453 1.00 0.00 201 ILE A N 8
ATOM 13586 C CA . ILE A 1 86 ? -9.537 6.852 4.730 1.00 0.00 201 ILE A CA 8
ATOM 13587 C C . ILE A 1 86 ? -9.477 6.066 3.433 1.00 0.00 201 ILE A C 8
ATOM 13588 O O . ILE A 1 86 ? -10.347 6.191 2.582 1.00 0.00 201 ILE A O 8
ATOM 13604 N N . ILE A 1 87 ? -8.448 5.270 3.281 1.00 0.00 202 ILE A N 8
ATOM 13605 C CA . ILE A 1 87 ? -8.266 4.481 2.081 1.00 0.00 202 ILE A CA 8
ATOM 13606 C C . ILE A 1 87 ? -8.566 3.018 2.379 1.00 0.00 202 ILE A C 8
ATOM 13607 O O . ILE A 1 87 ? -7.937 2.422 3.243 1.00 0.00 202 ILE A O 8
ATOM 13623 N N . LYS A 1 88 ? -9.520 2.439 1.676 1.00 0.00 203 LYS A N 8
ATOM 13624 C CA . LYS A 1 88 ? -9.924 1.073 1.960 1.00 0.00 203 LYS A CA 8
ATOM 13625 C C . LYS A 1 88 ? -9.254 0.088 1.001 1.00 0.00 203 LYS A C 8
ATOM 13626 O O . LYS A 1 88 ? -9.429 0.175 -0.214 1.00 0.00 203 LYS A O 8
ATOM 13645 N N . ILE A 1 89 ? -8.487 -0.845 1.553 1.00 0.00 204 ILE A N 8
ATOM 13646 C CA . ILE A 1 89 ? -7.811 -1.861 0.754 1.00 0.00 204 ILE A CA 8
ATOM 13647 C C . ILE A 1 89 ? -8.631 -3.140 0.758 1.00 0.00 204 ILE A C 8
ATOM 13648 O O . ILE A 1 89 ? -8.902 -3.712 1.817 1.00 0.00 204 ILE A O 8
ATOM 13664 N N . ILE A 1 90 ? -9.037 -3.574 -0.423 1.00 0.00 205 ILE A N 8
ATOM 13665 C CA . ILE A 1 90 ? -9.823 -4.787 -0.565 1.00 0.00 205 ILE A CA 8
ATOM 13666 C C . ILE A 1 90 ? -9.252 -5.649 -1.682 1.00 0.00 205 ILE A C 8
ATOM 13667 O O . ILE A 1 90 ? -8.473 -5.169 -2.506 1.00 0.00 205 ILE A O 8
ATOM 13683 N N . PRO A 1 91 ? -9.610 -6.937 -1.718 1.00 0.00 206 PRO A N 8
ATOM 13684 C CA . PRO A 1 91 ? -9.184 -7.842 -2.780 1.00 0.00 206 PRO A CA 8
ATOM 13685 C C . PRO A 1 91 ? -9.899 -7.535 -4.088 1.00 0.00 206 PRO A C 8
ATOM 13686 O O . PRO A 1 91 ? -11.091 -7.805 -4.231 1.00 0.00 206 PRO A O 8
ATOM 13697 N N . ASN A 1 92 ? -9.167 -6.972 -5.048 1.00 0.00 207 ASN A N 8
ATOM 13698 C CA . ASN A 1 92 ? -9.755 -6.585 -6.330 1.00 0.00 207 ASN A CA 8
ATOM 13699 C C . ASN A 1 92 ? -10.083 -7.817 -7.154 1.00 0.00 207 ASN A C 8
ATOM 13700 O O . ASN A 1 92 ? -10.709 -7.743 -8.211 1.00 0.00 207 ASN A O 8
ATOM 13711 N N . ILE A 1 93 ? -9.653 -8.947 -6.643 1.00 0.00 208 ILE A N 8
ATOM 13712 C CA . ILE A 1 93 ? -9.908 -10.232 -7.262 1.00 0.00 208 ILE A CA 8
ATOM 13713 C C . ILE A 1 93 ? -11.349 -10.682 -7.007 1.00 0.00 208 ILE A C 8
ATOM 13714 O O . ILE A 1 93 ? -11.606 -11.551 -6.175 1.00 0.00 208 ILE A O 8
ATOM 13730 N N . ASP A 1 94 ? -12.284 -10.025 -7.700 1.00 0.00 209 ASP A N 8
ATOM 13731 C CA . ASP A 1 94 ? -13.715 -10.371 -7.673 1.00 0.00 209 ASP A CA 8
ATOM 13732 C C . ASP A 1 94 ? -14.410 -9.918 -6.391 1.00 0.00 209 ASP A C 8
ATOM 13733 O O . ASP A 1 94 ? -15.594 -9.582 -6.412 1.00 0.00 209 ASP A O 8
ATOM 13742 N N . ALA A 1 95 ? -13.680 -9.893 -5.284 1.00 0.00 210 ALA A N 8
ATOM 13743 C CA . ALA A 1 95 ? -14.250 -9.517 -3.991 1.00 0.00 210 ALA A CA 8
ATOM 13744 C C . ALA A 1 95 ? -14.392 -7.999 -3.861 1.00 0.00 210 ALA A C 8
ATOM 13745 O O . ALA A 1 95 ? -14.030 -7.409 -2.841 1.00 0.00 210 ALA A O 8
ATOM 13752 N N . LYS A 1 96 ? -14.926 -7.376 -4.901 1.00 0.00 211 LYS A N 8
ATOM 13753 C CA . LYS A 1 96 ? -15.146 -5.937 -4.910 1.00 0.00 211 LYS A CA 8
ATOM 13754 C C . LYS A 1 96 ? -16.629 -5.629 -4.791 1.00 0.00 211 LYS A C 8
ATOM 13755 O O . LYS A 1 96 ? -17.034 -4.719 -4.071 1.00 0.00 211 LYS A O 8
ATOM 13774 N N . THR A 1 97 ? -17.432 -6.404 -5.500 1.00 0.00 212 THR A N 8
ATOM 13775 C CA . THR A 1 97 ? -18.872 -6.230 -5.499 1.00 0.00 212 THR A CA 8
ATOM 13776 C C . THR A 1 97 ? -19.540 -7.564 -5.809 1.00 0.00 212 THR A C 8
ATOM 13777 O O . THR A 1 97 ? -18.895 -8.463 -6.360 1.00 0.00 212 THR A O 8
ATOM 13788 N N . GLN A 1 98 ? -20.812 -7.697 -5.432 1.00 0.00 213 GLN A N 8
ATOM 13789 C CA . GLN A 1 98 ? -21.581 -8.918 -5.677 1.00 0.00 213 GLN A CA 8
ATOM 13790 C C . GLN A 1 98 ? -20.904 -10.134 -5.061 1.00 0.00 213 GLN A C 8
ATOM 13791 O O . GLN A 1 98 ? -20.295 -10.942 -5.761 1.00 0.00 213 GLN A O 8
ATOM 13805 N N . SER A 1 99 ? -21.006 -10.265 -3.751 1.00 0.00 214 SER A N 8
ATOM 13806 C CA . SER A 1 99 ? -20.402 -11.389 -3.061 1.00 0.00 214 SER A CA 8
ATOM 13807 C C . SER A 1 99 ? -21.380 -11.973 -2.047 1.00 0.00 214 SER A C 8
ATOM 13808 O O . SER A 1 99 ? -21.397 -11.575 -0.880 1.00 0.00 214 SER A O 8
ATOM 13816 N N . PRO A 1 100 ? -22.220 -12.923 -2.485 1.00 0.00 215 PRO A N 8
ATOM 13817 C CA . PRO A 1 100 ? -23.215 -13.553 -1.619 1.00 0.00 215 PRO A CA 8
ATOM 13818 C C . PRO A 1 100 ? -22.579 -14.505 -0.612 1.00 0.00 215 PRO A C 8
ATOM 13819 O O . PRO A 1 100 ? -21.635 -15.225 -0.934 1.00 0.00 215 PRO A O 8
ATOM 13830 N N . ASP A 1 101 ? -23.117 -14.517 0.600 1.00 0.00 216 ASP A N 8
ATOM 13831 C CA . ASP A 1 101 ? -22.579 -15.342 1.678 1.00 0.00 216 ASP A CA 8
ATOM 13832 C C . ASP A 1 101 ? -23.115 -16.768 1.604 1.00 0.00 216 ASP A C 8
ATOM 13833 O O . ASP A 1 101 ? -23.072 -17.511 2.586 1.00 0.00 216 ASP A O 8
ATOM 13842 N N . LEU A 1 102 ? -23.604 -17.145 0.427 1.00 0.00 217 LEU A N 8
ATOM 13843 C CA . LEU A 1 102 ? -24.093 -18.499 0.190 1.00 0.00 217 LEU A CA 8
ATOM 13844 C C . LEU A 1 102 ? -22.932 -19.484 0.190 1.00 0.00 217 LEU A C 8
ATOM 13845 O O . LEU A 1 102 ? -23.096 -20.664 0.489 1.00 0.00 217 LEU A O 8
ATOM 13861 N N . LEU A 1 103 ? -21.750 -18.983 -0.140 1.00 0.00 218 LEU A N 8
ATOM 13862 C CA . LEU A 1 103 ? -20.553 -19.803 -0.146 1.00 0.00 218 LEU A CA 8
ATOM 13863 C C . LEU A 1 103 ? -19.779 -19.582 1.147 1.00 0.00 218 LEU A C 8
ATOM 13864 O O . LEU A 1 103 ? -18.562 -19.380 1.127 1.00 0.00 218 LEU A O 8
ATOM 13880 N N . SER A 1 104 ? -20.509 -19.625 2.268 1.00 0.00 219 SER A N 8
ATOM 13881 C CA . SER A 1 104 ? -19.963 -19.351 3.599 1.00 0.00 219 SER A CA 8
ATOM 13882 C C . SER A 1 104 ? -19.152 -18.058 3.611 1.00 0.00 219 SER A C 8
ATOM 13883 O O . SER A 1 104 ? -17.923 -18.074 3.505 1.00 0.00 219 SER A O 8
ATOM 13891 N N . GLY A 1 105 ? -19.854 -16.939 3.736 1.00 0.00 220 GLY A N 8
ATOM 13892 C CA . GLY A 1 105 ? -19.213 -15.641 3.697 1.00 0.00 220 GLY A CA 8
ATOM 13893 C C . GLY A 1 105 ? -18.336 -15.379 4.904 1.00 0.00 220 GLY A C 8
ATOM 13894 O O . GLY A 1 105 ? -18.845 -15.067 5.983 1.00 0.00 220 GLY A O 8
ATOM 13898 N N . MET A 1 106 ? -17.022 -15.520 4.711 1.00 0.00 221 MET A N 8
ATOM 13899 C CA . MET A 1 106 ? -16.025 -15.256 5.754 1.00 0.00 221 MET A CA 8
ATOM 13900 C C . MET A 1 106 ? -16.116 -16.261 6.901 1.00 0.00 221 MET A C 8
ATOM 13901 O O . MET A 1 106 ? -17.145 -16.387 7.565 1.00 0.00 221 MET A O 8
ATOM 13915 N N . LYS A 1 107 ? -15.020 -16.982 7.121 1.00 0.00 222 LYS A N 8
ATOM 13916 C CA . LYS A 1 107 ? -14.942 -17.956 8.208 1.00 0.00 222 LYS A CA 8
ATOM 13917 C C . LYS A 1 107 ? -14.993 -17.255 9.562 1.00 0.00 222 LYS A C 8
ATOM 13918 O O . LYS A 1 107 ? -15.357 -17.859 10.572 1.00 0.00 222 LYS A O 8
ATOM 13937 N N . SER A 1 108 ? -14.616 -15.983 9.571 1.00 0.00 223 SER A N 8
ATOM 13938 C CA . SER A 1 108 ? -14.645 -15.182 10.782 1.00 0.00 223 SER A CA 8
ATOM 13939 C C . SER A 1 108 ? -16.082 -14.801 11.130 1.00 0.00 223 SER A C 8
ATOM 13940 O O . SER A 1 108 ? -16.742 -14.085 10.377 1.00 0.00 223 SER A O 8
ATOM 13948 N N . PRO A 1 109 ? -16.593 -15.294 12.264 1.00 0.00 224 PRO A N 8
ATOM 13949 C CA . PRO A 1 109 ? -17.950 -15.008 12.698 1.00 0.00 224 PRO A CA 8
ATOM 13950 C C . PRO A 1 109 ? -18.040 -13.702 13.485 1.00 0.00 224 PRO A C 8
ATOM 13951 O O . PRO A 1 109 ? -17.212 -13.440 14.361 1.00 0.00 224 PRO A O 8
ATOM 13962 N N . PRO A 1 110 ? -19.027 -12.851 13.163 1.00 0.00 225 PRO A N 8
ATOM 13963 C CA . PRO A 1 110 ? -19.272 -11.609 13.902 1.00 0.00 225 PRO A CA 8
ATOM 13964 C C . PRO A 1 110 ? -19.796 -11.879 15.311 1.00 0.00 225 PRO A C 8
ATOM 13965 O O . PRO A 1 110 ? -21.002 -11.834 15.560 1.00 0.00 225 PRO A O 8
ATOM 13976 N N . ARG A 1 111 ? -18.883 -12.181 16.221 1.00 0.00 226 ARG A N 8
ATOM 13977 C CA . ARG A 1 111 ? -19.234 -12.428 17.610 1.00 0.00 226 ARG A CA 8
ATOM 13978 C C . ARG A 1 111 ? -18.401 -11.540 18.529 1.00 0.00 226 ARG A C 8
ATOM 13979 O O . ARG A 1 111 ? -17.292 -11.950 18.933 1.00 0.00 226 ARG A O 8
ATOM 14001 N N . MET A 1 1 ? 35.903 19.365 -1.899 1.00 0.00 116 MET A N 9
ATOM 14002 C CA . MET A 1 1 ? 36.703 20.300 -2.729 1.00 0.00 116 MET A CA 9
ATOM 14003 C C . MET A 1 1 ? 38.021 19.663 -3.158 1.00 0.00 116 MET A C 9
ATOM 14004 O O . MET A 1 1 ? 38.352 19.645 -4.344 1.00 0.00 116 MET A O 9
ATOM 14020 N N . ALA A 1 2 ? 38.769 19.139 -2.191 1.00 0.00 117 ALA A N 9
ATOM 14021 C CA . ALA A 1 2 ? 40.056 18.514 -2.468 1.00 0.00 117 ALA A CA 9
ATOM 14022 C C . ALA A 1 2 ? 39.880 17.240 -3.283 1.00 0.00 117 ALA A C 9
ATOM 14023 O O . ALA A 1 2 ? 40.593 17.002 -4.255 1.00 0.00 117 ALA A O 9
ATOM 14030 N N . HIS A 1 3 ? 38.910 16.432 -2.893 1.00 0.00 118 HIS A N 9
ATOM 14031 C CA . HIS A 1 3 ? 38.640 15.173 -3.575 1.00 0.00 118 HIS A CA 9
ATOM 14032 C C . HIS A 1 3 ? 37.571 15.374 -4.640 1.00 0.00 118 HIS A C 9
ATOM 14033 O O . HIS A 1 3 ? 36.499 14.772 -4.584 1.00 0.00 118 HIS A O 9
ATOM 14048 N N . HIS A 1 4 ? 37.860 16.236 -5.604 1.00 0.00 119 HIS A N 9
ATOM 14049 C CA . HIS A 1 4 ? 36.911 16.523 -6.668 1.00 0.00 119 HIS A CA 9
ATOM 14050 C C . HIS A 1 4 ? 37.376 15.903 -7.981 1.00 0.00 119 HIS A C 9
ATOM 14051 O O . HIS A 1 4 ? 36.722 15.007 -8.515 1.00 0.00 119 HIS A O 9
ATOM 14066 N N . HIS A 1 5 ? 38.515 16.371 -8.488 1.00 0.00 120 HIS A N 9
ATOM 14067 C CA . HIS A 1 5 ? 39.045 15.879 -9.756 1.00 0.00 120 HIS A CA 9
ATOM 14068 C C . HIS A 1 5 ? 39.383 14.400 -9.636 1.00 0.00 120 HIS A C 9
ATOM 14069 O O . HIS A 1 5 ? 39.154 13.623 -10.559 1.00 0.00 120 HIS A O 9
ATOM 14084 N N . HIS A 1 6 ? 39.923 14.023 -8.488 1.00 0.00 121 HIS A N 9
ATOM 14085 C CA . HIS A 1 6 ? 40.114 12.619 -8.164 1.00 0.00 121 HIS A CA 9
ATOM 14086 C C . HIS A 1 6 ? 39.392 12.299 -6.865 1.00 0.00 121 HIS A C 9
ATOM 14087 O O . HIS A 1 6 ? 39.648 12.916 -5.832 1.00 0.00 121 HIS A O 9
ATOM 14102 N N . HIS A 1 7 ? 38.458 11.367 -6.935 1.00 0.00 122 HIS A N 9
ATOM 14103 C CA . HIS A 1 7 ? 37.655 11.004 -5.777 1.00 0.00 122 HIS A CA 9
ATOM 14104 C C . HIS A 1 7 ? 37.340 9.517 -5.797 1.00 0.00 122 HIS A C 9
ATOM 14105 O O . HIS A 1 7 ? 37.195 8.918 -6.862 1.00 0.00 122 HIS A O 9
ATOM 14120 N N . HIS A 1 8 ? 37.252 8.927 -4.616 1.00 0.00 123 HIS A N 9
ATOM 14121 C CA . HIS A 1 8 ? 36.956 7.506 -4.481 1.00 0.00 123 HIS A CA 9
ATOM 14122 C C . HIS A 1 8 ? 35.877 7.310 -3.426 1.00 0.00 123 HIS A C 9
ATOM 14123 O O . HIS A 1 8 ? 36.138 6.770 -2.350 1.00 0.00 123 HIS A O 9
ATOM 14138 N N . VAL A 1 9 ? 34.668 7.764 -3.730 1.00 0.00 124 VAL A N 9
ATOM 14139 C CA . VAL A 1 9 ? 33.570 7.722 -2.772 1.00 0.00 124 VAL A CA 9
ATOM 14140 C C . VAL A 1 9 ? 32.275 7.249 -3.419 1.00 0.00 124 VAL A C 9
ATOM 14141 O O . VAL A 1 9 ? 31.974 7.590 -4.566 1.00 0.00 124 VAL A O 9
ATOM 14154 N N . ASP A 1 10 ? 31.513 6.465 -2.672 1.00 0.00 125 ASP A N 9
ATOM 14155 C CA . ASP A 1 10 ? 30.214 5.980 -3.115 1.00 0.00 125 ASP A CA 9
ATOM 14156 C C . ASP A 1 10 ? 29.216 6.099 -1.971 1.00 0.00 125 ASP A C 9
ATOM 14157 O O . ASP A 1 10 ? 29.514 5.703 -0.847 1.00 0.00 125 ASP A O 9
ATOM 14166 N N . ASP A 1 11 ? 28.048 6.658 -2.256 1.00 0.00 126 ASP A N 9
ATOM 14167 C CA . ASP A 1 11 ? 27.062 6.952 -1.216 1.00 0.00 126 ASP A CA 9
ATOM 14168 C C . ASP A 1 11 ? 26.298 5.696 -0.798 1.00 0.00 126 ASP A C 9
ATOM 14169 O O . ASP A 1 11 ? 25.818 4.939 -1.643 1.00 0.00 126 ASP A O 9
ATOM 14178 N N . ASP A 1 12 ? 26.194 5.480 0.508 1.00 0.00 127 ASP A N 9
ATOM 14179 C CA . ASP A 1 12 ? 25.513 4.302 1.038 1.00 0.00 127 ASP A CA 9
ATOM 14180 C C . ASP A 1 12 ? 24.300 4.690 1.871 1.00 0.00 127 ASP A C 9
ATOM 14181 O O . ASP A 1 12 ? 24.444 5.145 3.011 1.00 0.00 127 ASP A O 9
ATOM 14190 N N . ASP A 1 13 ? 23.112 4.496 1.296 1.00 0.00 128 ASP A N 9
ATOM 14191 C CA . ASP A 1 13 ? 21.840 4.727 1.992 1.00 0.00 128 ASP A CA 9
ATOM 14192 C C . ASP A 1 13 ? 21.594 6.217 2.256 1.00 0.00 128 ASP A C 9
ATOM 14193 O O . ASP A 1 13 ? 22.512 7.031 2.187 1.00 0.00 128 ASP A O 9
ATOM 14202 N N . LYS A 1 14 ? 20.334 6.560 2.531 1.00 0.00 129 LYS A N 9
ATOM 14203 C CA . LYS A 1 14 ? 19.922 7.934 2.820 1.00 0.00 129 LYS A CA 9
ATOM 14204 C C . LYS A 1 14 ? 20.089 8.823 1.591 1.00 0.00 129 LYS A C 9
ATOM 14205 O O . LYS A 1 14 ? 20.279 10.035 1.701 1.00 0.00 129 LYS A O 9
ATOM 14224 N N . MET A 1 15 ? 19.991 8.212 0.416 1.00 0.00 130 MET A N 9
ATOM 14225 C CA . MET A 1 15 ? 20.102 8.946 -0.841 1.00 0.00 130 MET A CA 9
ATOM 14226 C C . MET A 1 15 ? 18.727 9.419 -1.306 1.00 0.00 130 MET A C 9
ATOM 14227 O O . MET A 1 15 ? 18.401 9.376 -2.491 1.00 0.00 130 MET A O 9
ATOM 14241 N N . GLY A 1 16 ? 17.922 9.859 -0.356 1.00 0.00 131 GLY A N 9
ATOM 14242 C CA . GLY A 1 16 ? 16.599 10.348 -0.661 1.00 0.00 131 GLY A CA 9
ATOM 14243 C C . GLY A 1 16 ? 15.712 10.305 0.558 1.00 0.00 131 GLY A C 9
ATOM 14244 O O . GLY A 1 16 ? 16.196 10.481 1.674 1.00 0.00 131 GLY A O 9
ATOM 14248 N N . SER A 1 17 ? 14.430 10.055 0.361 1.00 0.00 132 SER A N 9
ATOM 14249 C CA . SER A 1 17 ? 13.505 9.971 1.476 1.00 0.00 132 SER A CA 9
ATOM 14250 C C . SER A 1 17 ? 13.598 8.621 2.187 1.00 0.00 132 SER A C 9
ATOM 14251 O O . SER A 1 17 ? 14.245 8.506 3.228 1.00 0.00 132 SER A O 9
ATOM 14259 N N . LYS A 1 18 ? 12.969 7.596 1.630 1.00 0.00 133 LYS A N 9
ATOM 14260 C CA . LYS A 1 18 ? 12.928 6.300 2.289 1.00 0.00 133 LYS A CA 9
ATOM 14261 C C . LYS A 1 18 ? 12.965 5.172 1.261 1.00 0.00 133 LYS A C 9
ATOM 14262 O O . LYS A 1 18 ? 12.056 5.031 0.452 1.00 0.00 133 LYS A O 9
ATOM 14281 N N . LEU A 1 19 ? 14.044 4.404 1.274 1.00 0.00 134 LEU A N 9
ATOM 14282 C CA . LEU A 1 19 ? 14.201 3.275 0.362 1.00 0.00 134 LEU A CA 9
ATOM 14283 C C . LEU A 1 19 ? 13.319 2.106 0.793 1.00 0.00 134 LEU A C 9
ATOM 14284 O O . LEU A 1 19 ? 13.309 1.724 1.965 1.00 0.00 134 LEU A O 9
ATOM 14300 N N . TRP A 1 20 ? 12.589 1.539 -0.156 1.00 0.00 135 TRP A N 9
ATOM 14301 C CA . TRP A 1 20 ? 11.665 0.456 0.143 1.00 0.00 135 TRP A CA 9
ATOM 14302 C C . TRP A 1 20 ? 12.090 -0.845 -0.520 1.00 0.00 135 TRP A C 9
ATOM 14303 O O . TRP A 1 20 ? 12.041 -0.984 -1.743 1.00 0.00 135 TRP A O 9
ATOM 14324 N N . ASN A 1 21 ? 12.529 -1.782 0.303 1.00 0.00 136 ASN A N 9
ATOM 14325 C CA . ASN A 1 21 ? 12.825 -3.131 -0.145 1.00 0.00 136 ASN A CA 9
ATOM 14326 C C . ASN A 1 21 ? 12.335 -4.100 0.913 1.00 0.00 136 ASN A C 9
ATOM 14327 O O . ASN A 1 21 ? 13.075 -4.493 1.815 1.00 0.00 136 ASN A O 9
ATOM 14338 N N . LEU A 1 22 ? 11.079 -4.474 0.799 1.00 0.00 137 LEU A N 9
ATOM 14339 C CA . LEU A 1 22 ? 10.459 -5.374 1.752 1.00 0.00 137 LEU A CA 9
ATOM 14340 C C . LEU A 1 22 ? 10.399 -6.775 1.180 1.00 0.00 137 LEU A C 9
ATOM 14341 O O . LEU A 1 22 ? 10.396 -6.956 -0.036 1.00 0.00 137 LEU A O 9
ATOM 14357 N N . ARG A 1 23 ? 10.373 -7.755 2.056 1.00 0.00 138 ARG A N 9
ATOM 14358 C CA . ARG A 1 23 ? 10.256 -9.141 1.650 1.00 0.00 138 ARG A CA 9
ATOM 14359 C C . ARG A 1 23 ? 8.847 -9.626 1.920 1.00 0.00 138 ARG A C 9
ATOM 14360 O O . ARG A 1 23 ? 8.207 -9.170 2.868 1.00 0.00 138 ARG A O 9
ATOM 14381 N N . ASN A 1 24 ? 8.369 -10.515 1.048 1.00 0.00 139 ASN A N 9
ATOM 14382 C CA . ASN A 1 24 ? 6.998 -11.035 1.089 1.00 0.00 139 ASN A CA 9
ATOM 14383 C C . ASN A 1 24 ? 6.546 -11.348 2.506 1.00 0.00 139 ASN A C 9
ATOM 14384 O O . ASN A 1 24 ? 6.917 -12.373 3.077 1.00 0.00 139 ASN A O 9
ATOM 14395 N N . ALA A 1 25 ? 5.744 -10.449 3.058 1.00 0.00 140 ALA A N 9
ATOM 14396 C CA . ALA A 1 25 ? 5.257 -10.577 4.419 1.00 0.00 140 ALA A CA 9
ATOM 14397 C C . ALA A 1 25 ? 3.744 -10.429 4.457 1.00 0.00 140 ALA A C 9
ATOM 14398 O O . ALA A 1 25 ? 3.114 -10.261 3.412 1.00 0.00 140 ALA A O 9
ATOM 14405 N N . ASP A 1 26 ? 3.170 -10.490 5.651 1.00 0.00 141 ASP A N 9
ATOM 14406 C CA . ASP A 1 26 ? 1.728 -10.347 5.820 1.00 0.00 141 ASP A CA 9
ATOM 14407 C C . ASP A 1 26 ? 1.263 -8.995 5.291 1.00 0.00 141 ASP A C 9
ATOM 14408 O O . ASP A 1 26 ? 1.841 -7.953 5.598 1.00 0.00 141 ASP A O 9
ATOM 14417 N N . ILE A 1 27 ? 0.213 -9.042 4.481 1.00 0.00 142 ILE A N 9
ATOM 14418 C CA . ILE A 1 27 ? -0.336 -7.859 3.835 1.00 0.00 142 ILE A CA 9
ATOM 14419 C C . ILE A 1 27 ? -0.732 -6.773 4.837 1.00 0.00 142 ILE A C 9
ATOM 14420 O O . ILE A 1 27 ? -0.513 -5.591 4.585 1.00 0.00 142 ILE A O 9
ATOM 14436 N N . ARG A 1 28 ? -1.273 -7.164 5.986 1.00 0.00 143 ARG A N 9
ATOM 14437 C CA . ARG A 1 28 ? -1.713 -6.183 6.972 1.00 0.00 143 ARG A CA 9
ATOM 14438 C C . ARG A 1 28 ? -0.515 -5.522 7.638 1.00 0.00 143 ARG A C 9
ATOM 14439 O O . ARG A 1 28 ? -0.619 -4.414 8.163 1.00 0.00 143 ARG A O 9
ATOM 14460 N N . ALA A 1 29 ? 0.628 -6.197 7.592 1.00 0.00 144 ALA A N 9
ATOM 14461 C CA . ALA A 1 29 ? 1.855 -5.656 8.152 1.00 0.00 144 ALA A CA 9
ATOM 14462 C C . ALA A 1 29 ? 2.442 -4.615 7.214 1.00 0.00 144 ALA A C 9
ATOM 14463 O O . ALA A 1 29 ? 3.180 -3.724 7.634 1.00 0.00 144 ALA A O 9
ATOM 14470 N N . VAL A 1 30 ? 2.103 -4.729 5.936 1.00 0.00 145 VAL A N 9
ATOM 14471 C CA . VAL A 1 30 ? 2.582 -3.790 4.934 1.00 0.00 145 VAL A CA 9
ATOM 14472 C C . VAL A 1 30 ? 1.635 -2.604 4.816 1.00 0.00 145 VAL A C 9
ATOM 14473 O O . VAL A 1 30 ? 2.073 -1.464 4.687 1.00 0.00 145 VAL A O 9
ATOM 14486 N N . ILE A 1 31 ? 0.336 -2.874 4.874 1.00 0.00 146 ILE A N 9
ATOM 14487 C CA . ILE A 1 31 ? -0.662 -1.810 4.827 1.00 0.00 146 ILE A CA 9
ATOM 14488 C C . ILE A 1 31 ? -0.512 -0.899 6.047 1.00 0.00 146 ILE A C 9
ATOM 14489 O O . ILE A 1 31 ? -0.802 0.296 5.991 1.00 0.00 146 ILE A O 9
ATOM 14505 N N . ALA A 1 32 ? -0.029 -1.468 7.142 1.00 0.00 147 ALA A N 9
ATOM 14506 C CA . ALA A 1 32 ? 0.262 -0.689 8.336 1.00 0.00 147 ALA A CA 9
ATOM 14507 C C . ALA A 1 32 ? 1.636 -0.028 8.233 1.00 0.00 147 ALA A C 9
ATOM 14508 O O . ALA A 1 32 ? 1.897 0.996 8.861 1.00 0.00 147 ALA A O 9
ATOM 14515 N N . GLU A 1 33 ? 2.514 -0.625 7.440 1.00 0.00 148 GLU A N 9
ATOM 14516 C CA . GLU A 1 33 ? 3.848 -0.080 7.222 1.00 0.00 148 GLU A CA 9
ATOM 14517 C C . GLU A 1 33 ? 3.765 1.159 6.331 1.00 0.00 148 GLU A C 9
ATOM 14518 O O . GLU A 1 33 ? 4.396 2.177 6.604 1.00 0.00 148 GLU A O 9
ATOM 14530 N N . VAL A 1 34 ? 2.960 1.077 5.278 1.00 0.00 149 VAL A N 9
ATOM 14531 C CA . VAL A 1 34 ? 2.794 2.194 4.356 1.00 0.00 149 VAL A CA 9
ATOM 14532 C C . VAL A 1 34 ? 2.076 3.370 5.029 1.00 0.00 149 VAL A C 9
ATOM 14533 O O . VAL A 1 34 ? 2.455 4.524 4.830 1.00 0.00 149 VAL A O 9
ATOM 14546 N N . SER A 1 35 ? 1.063 3.081 5.847 1.00 0.00 150 SER A N 9
ATOM 14547 C CA . SER A 1 35 ? 0.318 4.130 6.547 1.00 0.00 150 SER A CA 9
ATOM 14548 C C . SER A 1 35 ? 1.204 4.856 7.552 1.00 0.00 150 SER A C 9
ATOM 14549 O O . SER A 1 35 ? 0.994 6.032 7.857 1.00 0.00 150 SER A O 9
ATOM 14557 N N . ARG A 1 36 ? 2.199 4.140 8.050 1.00 0.00 151 ARG A N 9
ATOM 14558 C CA . ARG A 1 36 ? 3.186 4.686 8.968 1.00 0.00 151 ARG A CA 9
ATOM 14559 C C . ARG A 1 36 ? 3.909 5.885 8.346 1.00 0.00 151 ARG A C 9
ATOM 14560 O O . ARG A 1 36 ? 4.122 6.903 9.003 1.00 0.00 151 ARG A O 9
ATOM 14581 N N . ILE A 1 37 ? 4.266 5.763 7.073 1.00 0.00 152 ILE A N 9
ATOM 14582 C CA . ILE A 1 37 ? 4.974 6.828 6.371 1.00 0.00 152 ILE A CA 9
ATOM 14583 C C . ILE A 1 37 ? 3.997 7.783 5.679 1.00 0.00 152 ILE A C 9
ATOM 14584 O O . ILE A 1 37 ? 4.124 9.001 5.791 1.00 0.00 152 ILE A O 9
ATOM 14600 N N . THR A 1 38 ? 3.015 7.225 4.976 1.00 0.00 153 THR A N 9
ATOM 14601 C CA . THR A 1 38 ? 2.079 8.025 4.189 1.00 0.00 153 THR A CA 9
ATOM 14602 C C . THR A 1 38 ? 1.190 8.894 5.077 1.00 0.00 153 THR A C 9
ATOM 14603 O O . THR A 1 38 ? 0.733 9.961 4.664 1.00 0.00 153 THR A O 9
ATOM 14614 N N . GLY A 1 39 ? 0.963 8.433 6.303 1.00 0.00 154 GLY A N 9
ATOM 14615 C CA . GLY A 1 39 ? 0.144 9.170 7.242 1.00 0.00 154 GLY A CA 9
ATOM 14616 C C . GLY A 1 39 ? -1.328 9.099 6.898 1.00 0.00 154 GLY A C 9
ATOM 14617 O O . GLY A 1 39 ? -2.094 10.009 7.214 1.00 0.00 154 GLY A O 9
ATOM 14621 N N . LYS A 1 40 ? -1.722 8.009 6.256 1.00 0.00 155 LYS A N 9
ATOM 14622 C CA . LYS A 1 40 ? -3.086 7.854 5.777 1.00 0.00 155 LYS A CA 9
ATOM 14623 C C . LYS A 1 40 ? -3.755 6.668 6.460 1.00 0.00 155 LYS A C 9
ATOM 14624 O O . LYS A 1 40 ? -3.086 5.702 6.821 1.00 0.00 155 LYS A O 9
ATOM 14643 N N . ASN A 1 41 ? -5.066 6.743 6.623 1.00 0.00 156 ASN A N 9
ATOM 14644 C CA . ASN A 1 41 ? -5.822 5.673 7.267 1.00 0.00 156 ASN A CA 9
ATOM 14645 C C . ASN A 1 41 ? -6.207 4.612 6.252 1.00 0.00 156 ASN A C 9
ATOM 14646 O O . ASN A 1 41 ? -6.518 4.930 5.104 1.00 0.00 156 ASN A O 9
ATOM 14657 N N . PHE A 1 42 ? -6.205 3.355 6.678 1.00 0.00 157 PHE A N 9
ATOM 14658 C CA . PHE A 1 42 ? -6.525 2.254 5.783 1.00 0.00 157 PHE A CA 9
ATOM 14659 C C . PHE A 1 42 ? -7.532 1.296 6.399 1.00 0.00 157 PHE A C 9
ATOM 14660 O O . PHE A 1 42 ? -7.363 0.829 7.526 1.00 0.00 157 PHE A O 9
ATOM 14677 N N . VAL A 1 43 ? -8.567 1.002 5.634 1.00 0.00 158 VAL A N 9
ATOM 14678 C CA . VAL A 1 43 ? -9.587 0.051 6.033 1.00 0.00 158 VAL A CA 9
ATOM 14679 C C . VAL A 1 43 ? -9.318 -1.284 5.357 1.00 0.00 158 VAL A C 9
ATOM 14680 O O . VAL A 1 43 ? -9.516 -1.425 4.153 1.00 0.00 158 VAL A O 9
ATOM 14693 N N . ILE A 1 44 ? -8.844 -2.252 6.116 1.00 0.00 159 ILE A N 9
ATOM 14694 C CA . ILE A 1 44 ? -8.525 -3.553 5.554 1.00 0.00 159 ILE A CA 9
ATOM 14695 C C . ILE A 1 44 ? -9.708 -4.500 5.706 1.00 0.00 159 ILE A C 9
ATOM 14696 O O . ILE A 1 44 ? -10.279 -4.633 6.792 1.00 0.00 159 ILE A O 9
ATOM 14712 N N . ASP A 1 45 ? -10.095 -5.126 4.605 1.00 0.00 160 ASP A N 9
ATOM 14713 C CA . ASP A 1 45 ? -11.164 -6.116 4.618 1.00 0.00 160 ASP A CA 9
ATOM 14714 C C . ASP A 1 45 ? -10.633 -7.447 5.146 1.00 0.00 160 ASP A C 9
ATOM 14715 O O . ASP A 1 45 ? -9.477 -7.795 4.915 1.00 0.00 160 ASP A O 9
ATOM 14724 N N . PRO A 1 46 ? -11.464 -8.191 5.899 1.00 0.00 161 PRO A N 9
ATOM 14725 C CA . PRO A 1 46 ? -11.098 -9.514 6.431 1.00 0.00 161 PRO A CA 9
ATOM 14726 C C . PRO A 1 46 ? -10.654 -10.506 5.352 1.00 0.00 161 PRO A C 9
ATOM 14727 O O . PRO A 1 46 ? -9.978 -11.492 5.653 1.00 0.00 161 PRO A O 9
ATOM 14738 N N . ARG A 1 47 ? -11.043 -10.259 4.104 1.00 0.00 162 ARG A N 9
ATOM 14739 C CA . ARG A 1 47 ? -10.645 -11.123 2.993 1.00 0.00 162 ARG A CA 9
ATOM 14740 C C . ARG A 1 47 ? -9.239 -10.785 2.502 1.00 0.00 162 ARG A C 9
ATOM 14741 O O . ARG A 1 47 ? -8.672 -11.501 1.677 1.00 0.00 162 ARG A O 9
ATOM 14762 N N . VAL A 1 48 ? -8.685 -9.689 3.001 1.00 0.00 163 VAL A N 9
ATOM 14763 C CA . VAL A 1 48 ? -7.347 -9.272 2.613 1.00 0.00 163 VAL A CA 9
ATOM 14764 C C . VAL A 1 48 ? -6.308 -9.970 3.482 1.00 0.00 163 VAL A C 9
ATOM 14765 O O . VAL A 1 48 ? -6.042 -9.562 4.617 1.00 0.00 163 VAL A O 9
ATOM 14778 N N . GLN A 1 49 ? -5.739 -11.036 2.943 1.00 0.00 164 GLN A N 9
ATOM 14779 C CA . GLN A 1 49 ? -4.765 -11.842 3.659 1.00 0.00 164 GLN A CA 9
ATOM 14780 C C . GLN A 1 49 ? -3.870 -12.589 2.675 1.00 0.00 164 GLN A C 9
ATOM 14781 O O . GLN A 1 49 ? -4.250 -13.617 2.110 1.00 0.00 164 GLN A O 9
ATOM 14795 N N . GLY A 1 50 ? -2.690 -12.037 2.466 1.00 0.00 165 GLY A N 9
ATOM 14796 C CA . GLY A 1 50 ? -1.711 -12.631 1.585 1.00 0.00 165 GLY A CA 9
ATOM 14797 C C . GLY A 1 50 ? -0.348 -12.035 1.839 1.00 0.00 165 GLY A C 9
ATOM 14798 O O . GLY A 1 50 ? -0.121 -11.455 2.903 1.00 0.00 165 GLY A O 9
ATOM 14802 N N . LYS A 1 51 ? 0.555 -12.160 0.880 1.00 0.00 166 LYS A N 9
ATOM 14803 C CA . LYS A 1 51 ? 1.894 -11.615 1.033 1.00 0.00 166 LYS A CA 9
ATOM 14804 C C . LYS A 1 51 ? 2.122 -10.426 0.117 1.00 0.00 166 LYS A C 9
ATOM 14805 O O . LYS A 1 51 ? 1.663 -10.405 -1.028 1.00 0.00 166 LYS A O 9
ATOM 14824 N N . VAL A 1 52 ? 2.822 -9.435 0.648 1.00 0.00 167 VAL A N 9
ATOM 14825 C CA . VAL A 1 52 ? 3.180 -8.234 -0.089 1.00 0.00 167 VAL A CA 9
ATOM 14826 C C . VAL A 1 52 ? 4.618 -7.835 0.232 1.00 0.00 167 VAL A C 9
ATOM 14827 O O . VAL A 1 52 ? 5.011 -7.789 1.399 1.00 0.00 167 VAL A O 9
ATOM 14840 N N . SER A 1 53 ? 5.406 -7.595 -0.804 1.00 0.00 168 SER A N 9
ATOM 14841 C CA . SER A 1 53 ? 6.763 -7.100 -0.634 1.00 0.00 168 SER A CA 9
ATOM 14842 C C . SER A 1 53 ? 6.974 -5.844 -1.464 1.00 0.00 168 SER A C 9
ATOM 14843 O O . SER A 1 53 ? 7.088 -5.906 -2.691 1.00 0.00 168 SER A O 9
ATOM 14851 N N . ILE A 1 54 ? 7.005 -4.702 -0.800 1.00 0.00 169 ILE A N 9
ATOM 14852 C CA . ILE A 1 54 ? 7.217 -3.446 -1.487 1.00 0.00 169 ILE A CA 9
ATOM 14853 C C . ILE A 1 54 ? 8.693 -3.254 -1.809 1.00 0.00 169 ILE A C 9
ATOM 14854 O O . ILE A 1 54 ? 9.491 -2.894 -0.942 1.00 0.00 169 ILE A O 9
ATOM 14870 N N . VAL A 1 55 ? 9.051 -3.543 -3.047 1.00 0.00 170 VAL A N 9
ATOM 14871 C CA . VAL A 1 55 ? 10.397 -3.302 -3.537 1.00 0.00 170 VAL A CA 9
ATOM 14872 C C . VAL A 1 55 ? 10.357 -2.255 -4.638 1.00 0.00 170 VAL A C 9
ATOM 14873 O O . VAL A 1 55 ? 9.493 -2.303 -5.518 1.00 0.00 170 VAL A O 9
ATOM 14886 N N . SER A 1 56 ? 11.263 -1.295 -4.578 1.00 0.00 171 SER A N 9
ATOM 14887 C CA . SER A 1 56 ? 11.253 -0.207 -5.535 1.00 0.00 171 SER A CA 9
ATOM 14888 C C . SER A 1 56 ? 12.643 0.403 -5.693 1.00 0.00 171 SER A C 9
ATOM 14889 O O . SER A 1 56 ? 13.585 0.042 -4.984 1.00 0.00 171 SER A O 9
ATOM 14897 N N . SER A 1 57 ? 12.748 1.310 -6.653 1.00 0.00 172 SER A N 9
ATOM 14898 C CA . SER A 1 57 ? 13.954 2.081 -6.896 1.00 0.00 172 SER A CA 9
ATOM 14899 C C . SER A 1 57 ? 14.277 3.007 -5.718 1.00 0.00 172 SER A C 9
ATOM 14900 O O . SER A 1 57 ? 13.632 2.927 -4.667 1.00 0.00 172 SER A O 9
ATOM 14908 N N . THR A 1 58 ? 15.310 3.833 -5.899 1.00 0.00 173 THR A N 9
ATOM 14909 C CA . THR A 1 58 ? 15.784 4.795 -4.893 1.00 0.00 173 THR A CA 9
ATOM 14910 C C . THR A 1 58 ? 14.662 5.395 -4.026 1.00 0.00 173 THR A C 9
ATOM 14911 O O . THR A 1 58 ? 13.516 5.509 -4.470 1.00 0.00 173 THR A O 9
ATOM 14922 N N . PRO A 1 59 ? 15.017 5.838 -2.798 1.00 0.00 174 PRO A N 9
ATOM 14923 C CA . PRO A 1 59 ? 14.071 6.260 -1.756 1.00 0.00 174 PRO A CA 9
ATOM 14924 C C . PRO A 1 59 ? 12.822 6.981 -2.260 1.00 0.00 174 PRO A C 9
ATOM 14925 O O . PRO A 1 59 ? 12.894 7.954 -3.013 1.00 0.00 174 PRO A O 9
ATOM 14936 N N . LEU A 1 60 ? 11.681 6.484 -1.811 1.00 0.00 175 LEU A N 9
ATOM 14937 C CA . LEU A 1 60 ? 10.387 7.037 -2.166 1.00 0.00 175 LEU A CA 9
ATOM 14938 C C . LEU A 1 60 ? 9.950 8.054 -1.125 1.00 0.00 175 LEU A C 9
ATOM 14939 O O . LEU A 1 60 ? 10.222 7.891 0.068 1.00 0.00 175 LEU A O 9
ATOM 14955 N N . SER A 1 61 ? 9.285 9.100 -1.578 1.00 0.00 176 SER A N 9
ATOM 14956 C CA . SER A 1 61 ? 8.709 10.080 -0.680 1.00 0.00 176 SER A CA 9
ATOM 14957 C C . SER A 1 61 ? 7.324 9.608 -0.234 1.00 0.00 176 SER A C 9
ATOM 14958 O O . SER A 1 61 ? 6.881 8.529 -0.632 1.00 0.00 176 SER A O 9
ATOM 14966 N N . SER A 1 62 ? 6.655 10.417 0.581 1.00 0.00 177 SER A N 9
ATOM 14967 C CA . SER A 1 62 ? 5.395 10.038 1.218 1.00 0.00 177 SER A CA 9
ATOM 14968 C C . SER A 1 62 ? 4.378 9.467 0.221 1.00 0.00 177 SER A C 9
ATOM 14969 O O . SER A 1 62 ? 3.958 8.313 0.347 1.00 0.00 177 SER A O 9
ATOM 14977 N N . ARG A 1 63 ? 3.997 10.261 -0.774 1.00 0.00 178 ARG A N 9
ATOM 14978 C CA . ARG A 1 63 ? 2.997 9.829 -1.744 1.00 0.00 178 ARG A CA 9
ATOM 14979 C C . ARG A 1 63 ? 3.598 8.818 -2.712 1.00 0.00 178 ARG A C 9
ATOM 14980 O O . ARG A 1 63 ? 2.931 7.872 -3.130 1.00 0.00 178 ARG A O 9
ATOM 15001 N N . GLU A 1 64 ? 4.864 9.025 -3.049 1.00 0.00 179 GLU A N 9
ATOM 15002 C CA . GLU A 1 64 ? 5.587 8.145 -3.964 1.00 0.00 179 GLU A CA 9
ATOM 15003 C C . GLU A 1 64 ? 5.525 6.695 -3.503 1.00 0.00 179 GLU A C 9
ATOM 15004 O O . GLU A 1 64 ? 5.246 5.791 -4.296 1.00 0.00 179 GLU A O 9
ATOM 15016 N N . LEU A 1 65 ? 5.794 6.490 -2.220 1.00 0.00 180 LEU A N 9
ATOM 15017 C CA . LEU A 1 65 ? 5.666 5.183 -1.593 1.00 0.00 180 LEU A CA 9
ATOM 15018 C C . LEU A 1 65 ? 4.275 4.621 -1.822 1.00 0.00 180 LEU A C 9
ATOM 15019 O O . LEU A 1 65 ? 4.108 3.483 -2.265 1.00 0.00 180 LEU A O 9
ATOM 15035 N N . TYR A 1 66 ? 3.290 5.440 -1.517 1.00 0.00 181 TYR A N 9
ATOM 15036 C CA . TYR A 1 66 ? 1.897 5.046 -1.606 1.00 0.00 181 TYR A CA 9
ATOM 15037 C C . TYR A 1 66 ? 1.531 4.583 -3.011 1.00 0.00 181 TYR A C 9
ATOM 15038 O O . TYR A 1 66 ? 0.735 3.661 -3.176 1.00 0.00 181 TYR A O 9
ATOM 15056 N N . GLN A 1 67 ? 2.134 5.197 -4.020 1.00 0.00 182 GLN A N 9
ATOM 15057 C CA . GLN A 1 67 ? 1.818 4.858 -5.401 1.00 0.00 182 GLN A CA 9
ATOM 15058 C C . GLN A 1 67 ? 2.354 3.475 -5.737 1.00 0.00 182 GLN A C 9
ATOM 15059 O O . GLN A 1 67 ? 1.784 2.753 -6.555 1.00 0.00 182 GLN A O 9
ATOM 15073 N N . VAL A 1 68 ? 3.453 3.108 -5.090 1.00 0.00 183 VAL A N 9
ATOM 15074 C CA . VAL A 1 68 ? 4.039 1.790 -5.264 1.00 0.00 183 VAL A CA 9
ATOM 15075 C C . VAL A 1 68 ? 3.211 0.753 -4.522 1.00 0.00 183 VAL A C 9
ATOM 15076 O O . VAL A 1 68 ? 2.943 -0.325 -5.044 1.00 0.00 183 VAL A O 9
ATOM 15089 N N . PHE A 1 69 ? 2.793 1.105 -3.308 1.00 0.00 184 PHE A N 9
ATOM 15090 C CA . PHE A 1 69 ? 1.914 0.263 -2.495 1.00 0.00 184 PHE A CA 9
ATOM 15091 C C . PHE A 1 69 ? 0.688 -0.155 -3.301 1.00 0.00 184 PHE A C 9
ATOM 15092 O O . PHE A 1 69 ? 0.218 -1.292 -3.201 1.00 0.00 184 PHE A O 9
ATOM 15109 N N . LEU A 1 70 ? 0.202 0.759 -4.130 1.00 0.00 185 LEU A N 9
ATOM 15110 C CA . LEU A 1 70 ? -0.975 0.505 -4.944 1.00 0.00 185 LEU A CA 9
ATOM 15111 C C . LEU A 1 70 ? -0.687 -0.541 -6.012 1.00 0.00 185 LEU A C 9
ATOM 15112 O O . LEU A 1 70 ? -1.594 -1.220 -6.491 1.00 0.00 185 LEU A O 9
ATOM 15128 N N . SER A 1 71 ? 0.576 -0.680 -6.371 1.00 0.00 186 SER A N 9
ATOM 15129 C CA . SER A 1 71 ? 0.963 -1.633 -7.388 1.00 0.00 186 SER A CA 9
ATOM 15130 C C . SER A 1 71 ? 1.195 -3.002 -6.763 1.00 0.00 186 SER A C 9
ATOM 15131 O O . SER A 1 71 ? 0.832 -4.028 -7.341 1.00 0.00 186 SER A O 9
ATOM 15139 N N . VAL A 1 72 ? 1.762 -3.009 -5.562 1.00 0.00 187 VAL A N 9
ATOM 15140 C CA . VAL A 1 72 ? 2.072 -4.256 -4.873 1.00 0.00 187 VAL A CA 9
ATOM 15141 C C . VAL A 1 72 ? 0.790 -4.957 -4.455 1.00 0.00 187 VAL A C 9
ATOM 15142 O O . VAL A 1 72 ? 0.714 -6.188 -4.430 1.00 0.00 187 VAL A O 9
ATOM 15155 N N . LEU A 1 73 ? -0.220 -4.165 -4.126 1.00 0.00 188 LEU A N 9
ATOM 15156 C CA . LEU A 1 73 ? -1.540 -4.696 -3.832 1.00 0.00 188 LEU A CA 9
ATOM 15157 C C . LEU A 1 73 ? -2.058 -5.500 -5.000 1.00 0.00 188 LEU A C 9
ATOM 15158 O O . LEU A 1 73 ? -2.519 -6.620 -4.835 1.00 0.00 188 LEU A O 9
ATOM 15174 N N . GLN A 1 74 ? -1.964 -4.921 -6.184 1.00 0.00 189 GLN A N 9
ATOM 15175 C CA . GLN A 1 74 ? -2.466 -5.565 -7.385 1.00 0.00 189 GLN A CA 9
ATOM 15176 C C . GLN A 1 74 ? -1.638 -6.805 -7.713 1.00 0.00 189 GLN A C 9
ATOM 15177 O O . GLN A 1 74 ? -2.108 -7.719 -8.390 1.00 0.00 189 GLN A O 9
ATOM 15191 N N . VAL A 1 75 ? -0.407 -6.833 -7.212 1.00 0.00 190 VAL A N 9
ATOM 15192 C CA . VAL A 1 75 ? 0.426 -8.027 -7.282 1.00 0.00 190 VAL A CA 9
ATOM 15193 C C . VAL A 1 75 ? -0.151 -9.121 -6.385 1.00 0.00 190 VAL A C 9
ATOM 15194 O O . VAL A 1 75 ? -0.212 -10.289 -6.769 1.00 0.00 190 VAL A O 9
ATOM 15207 N N . SER A 1 76 ? -0.603 -8.729 -5.201 1.00 0.00 191 SER A N 9
ATOM 15208 C CA . SER A 1 76 ? -1.134 -9.676 -4.237 1.00 0.00 191 SER A CA 9
ATOM 15209 C C . SER A 1 76 ? -2.608 -9.992 -4.534 1.00 0.00 191 SER A C 9
ATOM 15210 O O . SER A 1 76 ? -3.143 -11.009 -4.084 1.00 0.00 191 SER A O 9
ATOM 15218 N N . GLY A 1 77 ? -3.254 -9.124 -5.309 1.00 0.00 192 GLY A N 9
ATOM 15219 C CA . GLY A 1 77 ? -4.645 -9.330 -5.679 1.00 0.00 192 GLY A CA 9
ATOM 15220 C C . GLY A 1 77 ? -5.603 -8.416 -4.931 1.00 0.00 192 GLY A C 9
ATOM 15221 O O . GLY A 1 77 ? -6.774 -8.752 -4.739 1.00 0.00 192 GLY A O 9
ATOM 15225 N N . TYR A 1 78 ? -5.122 -7.249 -4.530 1.00 0.00 193 TYR A N 9
ATOM 15226 C CA . TYR A 1 78 ? -5.926 -6.305 -3.770 1.00 0.00 193 TYR A CA 9
ATOM 15227 C C . TYR A 1 78 ? -5.817 -4.918 -4.377 1.00 0.00 193 TYR A C 9
ATOM 15228 O O . TYR A 1 78 ? -5.092 -4.714 -5.349 1.00 0.00 193 TYR A O 9
ATOM 15246 N N . ALA A 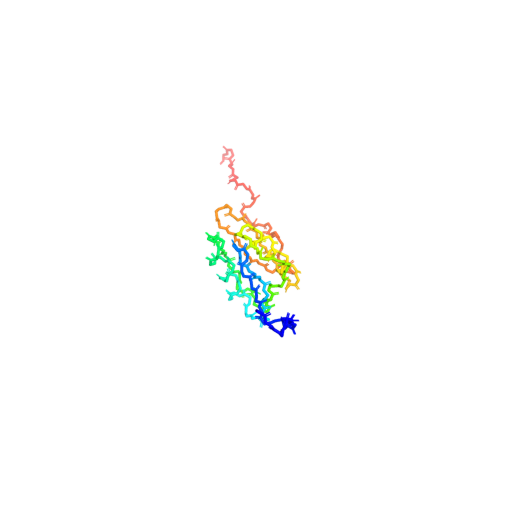1 79 ? -6.540 -3.974 -3.805 1.00 0.00 194 ALA A N 9
ATOM 15247 C CA . ALA A 1 79 ? -6.537 -2.610 -4.293 1.00 0.00 194 ALA A CA 9
ATOM 15248 C C . ALA A 1 79 ? -6.928 -1.651 -3.181 1.00 0.00 194 ALA A C 9
ATOM 15249 O O . ALA A 1 79 ? -7.640 -2.032 -2.252 1.00 0.00 194 ALA A O 9
ATOM 15256 N N . ALA A 1 80 ? -6.465 -0.414 -3.280 1.00 0.00 195 ALA A N 9
ATOM 15257 C CA . ALA A 1 80 ? -6.755 0.588 -2.269 1.00 0.00 195 ALA A CA 9
ATOM 15258 C C . ALA A 1 80 ? -7.785 1.583 -2.780 1.00 0.00 195 ALA A C 9
ATOM 15259 O O . ALA A 1 80 ? -7.489 2.426 -3.627 1.00 0.00 195 ALA A O 9
ATOM 15266 N N . ILE A 1 81 ? -8.993 1.476 -2.258 1.00 0.00 196 ILE A N 9
ATOM 15267 C CA . ILE A 1 81 ? -10.092 2.329 -2.677 1.00 0.00 196 ILE A CA 9
ATOM 15268 C C . ILE A 1 81 ? -10.464 3.294 -1.562 1.00 0.00 196 ILE A C 9
ATOM 15269 O O . ILE A 1 81 ? -10.994 2.883 -0.531 1.00 0.00 196 ILE A O 9
ATOM 15285 N N . PRO A 1 82 ? -10.176 4.586 -1.745 1.00 0.00 197 PRO A N 9
ATOM 15286 C CA . PRO A 1 82 ? -10.478 5.609 -0.746 1.00 0.00 197 PRO A CA 9
ATOM 15287 C C . PRO A 1 82 ? -11.958 5.699 -0.400 1.00 0.00 197 PRO A C 9
ATOM 15288 O O . PRO A 1 82 ? -12.796 5.996 -1.254 1.00 0.00 197 PRO A O 9
ATOM 15299 N N . ASN A 1 83 ? -12.272 5.431 0.859 1.00 0.00 198 ASN A N 9
ATOM 15300 C CA . ASN A 1 83 ? -13.610 5.637 1.382 1.00 0.00 198 ASN A CA 9
ATOM 15301 C C . ASN A 1 83 ? -13.719 7.054 1.932 1.00 0.00 198 ASN A C 9
ATOM 15302 O O . ASN A 1 83 ? -14.005 7.262 3.113 1.00 0.00 198 ASN A O 9
ATOM 15313 N N . GLY A 1 84 ? -13.472 8.029 1.069 1.00 0.00 199 GLY A N 9
ATOM 15314 C CA . GLY A 1 84 ? -13.514 9.413 1.481 1.00 0.00 199 GLY A CA 9
ATOM 15315 C C . GLY A 1 84 ? -12.272 9.821 2.244 1.00 0.00 199 GLY A C 9
ATOM 15316 O O . GLY A 1 84 ? -11.198 9.969 1.659 1.00 0.00 199 GLY A O 9
ATOM 15320 N N . GLU A 1 85 ? -12.420 9.985 3.552 1.00 0.00 200 GLU A N 9
ATOM 15321 C CA . GLU A 1 85 ? -11.316 10.399 4.413 1.00 0.00 200 GLU A CA 9
ATOM 15322 C C . GLU A 1 85 ? -10.376 9.229 4.697 1.00 0.00 200 GLU A C 9
ATOM 15323 O O . GLU A 1 85 ? -9.213 9.418 5.053 1.00 0.00 200 GLU A O 9
ATOM 15335 N N . ILE A 1 86 ? -10.896 8.025 4.537 1.00 0.00 201 ILE A N 9
ATOM 15336 C CA . ILE A 1 86 ? -10.133 6.806 4.765 1.00 0.00 201 ILE A CA 9
ATOM 15337 C C . ILE A 1 86 ? -9.834 6.123 3.440 1.00 0.00 201 ILE A C 9
ATOM 15338 O O . ILE A 1 86 ? -10.295 6.577 2.395 1.00 0.00 201 ILE A O 9
ATOM 15354 N N . ILE A 1 87 ? -9.049 5.051 3.469 1.00 0.00 202 ILE A N 9
ATOM 15355 C CA . ILE A 1 87 ? -8.789 4.276 2.260 1.00 0.00 202 ILE A CA 9
ATOM 15356 C C . ILE A 1 87 ? -8.946 2.783 2.528 1.00 0.00 202 ILE A C 9
ATOM 15357 O O . ILE A 1 87 ? -8.265 2.233 3.384 1.00 0.00 202 ILE A O 9
ATOM 15373 N N . LYS A 1 88 ? -9.828 2.128 1.785 1.00 0.00 203 LYS A N 9
ATOM 15374 C CA . LYS A 1 88 ? -10.122 0.721 2.011 1.00 0.00 203 LYS A CA 9
ATOM 15375 C C . LYS A 1 88 ? -9.366 -0.178 1.040 1.00 0.00 203 LYS A C 9
ATOM 15376 O O . LYS A 1 88 ? -9.545 -0.088 -0.172 1.00 0.00 203 LYS A O 9
ATOM 15395 N N . ILE A 1 89 ? -8.526 -1.047 1.582 1.00 0.00 204 ILE A N 9
ATOM 15396 C CA . ILE A 1 89 ? -7.836 -2.044 0.778 1.00 0.00 204 ILE A CA 9
ATOM 15397 C C . ILE A 1 89 ? -8.653 -3.328 0.764 1.00 0.00 204 ILE A C 9
ATOM 15398 O O . ILE A 1 89 ? -8.921 -3.919 1.814 1.00 0.00 204 ILE A O 9
ATOM 15414 N N . ILE A 1 90 ? -9.067 -3.738 -0.422 1.00 0.00 205 ILE A N 9
ATOM 15415 C CA . ILE A 1 90 ? -9.865 -4.942 -0.574 1.00 0.00 205 ILE A CA 9
ATOM 15416 C C . ILE A 1 90 ? -9.339 -5.782 -1.728 1.00 0.00 205 ILE A C 9
ATOM 15417 O O . ILE A 1 90 ? -8.589 -5.291 -2.570 1.00 0.00 205 ILE A O 9
ATOM 15433 N N . PRO A 1 91 ? -9.718 -7.064 -1.774 1.00 0.00 206 PRO A N 9
ATOM 15434 C CA . PRO A 1 91 ? -9.340 -7.969 -2.856 1.00 0.00 206 PRO A CA 9
ATOM 15435 C C . PRO A 1 91 ? -10.082 -7.648 -4.144 1.00 0.00 206 PRO A C 9
ATOM 15436 O O . PRO A 1 91 ? -11.246 -8.019 -4.308 1.00 0.00 206 PRO A O 9
ATOM 15447 N N . ASN A 1 92 ? -9.406 -6.968 -5.066 1.00 0.00 207 ASN A N 9
ATOM 15448 C CA . ASN A 1 92 ? -10.028 -6.595 -6.334 1.00 0.00 207 ASN A CA 9
ATOM 15449 C C . ASN A 1 92 ? -10.085 -7.790 -7.284 1.00 0.00 207 ASN A C 9
ATOM 15450 O O . ASN A 1 92 ? -10.407 -7.655 -8.463 1.00 0.00 207 ASN A O 9
ATOM 15461 N N . ILE A 1 93 ? -9.770 -8.961 -6.743 1.00 0.00 208 ILE A N 9
ATOM 15462 C CA . ILE A 1 93 ? -9.868 -10.211 -7.479 1.00 0.00 208 ILE A CA 9
ATOM 15463 C C . ILE A 1 93 ? -11.281 -10.773 -7.372 1.00 0.00 208 ILE A C 9
ATOM 15464 O O . ILE A 1 93 ? -11.633 -11.760 -8.019 1.00 0.00 208 ILE A O 9
ATOM 15480 N N . ASP A 1 94 ? -12.079 -10.110 -6.558 1.00 0.00 209 ASP A N 9
ATOM 15481 C CA . ASP A 1 94 ? -13.495 -10.419 -6.417 1.00 0.00 209 ASP A CA 9
ATOM 15482 C C . ASP A 1 94 ? -14.290 -9.171 -6.787 1.00 0.00 209 ASP A C 9
ATOM 15483 O O . ASP A 1 94 ? -15.116 -8.685 -6.013 1.00 0.00 209 ASP A O 9
ATOM 15492 N N . ALA A 1 95 ? -13.996 -8.653 -7.979 1.00 0.00 210 ALA A N 9
ATOM 15493 C CA . ALA A 1 95 ? -14.536 -7.381 -8.450 1.00 0.00 210 ALA A CA 9
ATOM 15494 C C . ALA A 1 95 ? -14.142 -6.256 -7.494 1.00 0.00 210 ALA A C 9
ATOM 15495 O O . ALA A 1 95 ? -13.041 -5.710 -7.592 1.00 0.00 210 ALA A O 9
ATOM 15502 N N . LYS A 1 96 ? -15.032 -5.925 -6.569 1.00 0.00 211 LYS A N 9
ATOM 15503 C CA . LYS A 1 96 ? -14.721 -4.997 -5.492 1.00 0.00 211 LYS A CA 9
ATOM 15504 C C . LYS A 1 96 ? -15.454 -5.431 -4.234 1.00 0.00 211 LYS A C 9
ATOM 15505 O O . LYS A 1 96 ? -14.857 -5.961 -3.301 1.00 0.00 211 LYS A O 9
ATOM 15524 N N . THR A 1 97 ? -16.759 -5.211 -4.228 1.00 0.00 212 THR A N 9
ATOM 15525 C CA . THR A 1 97 ? -17.610 -5.593 -3.114 1.00 0.00 212 THR A CA 9
ATOM 15526 C C . THR A 1 97 ? -19.033 -5.805 -3.614 1.00 0.00 212 THR A C 9
ATOM 15527 O O . THR A 1 97 ? -19.702 -4.857 -4.019 1.00 0.00 212 THR A O 9
ATOM 15538 N N . GLN A 1 98 ? -19.480 -7.051 -3.614 1.00 0.00 213 GLN A N 9
ATOM 15539 C CA . GLN A 1 98 ? -20.793 -7.379 -4.143 1.00 0.00 213 GLN A CA 9
ATOM 15540 C C . GLN A 1 98 ? -21.824 -7.441 -3.030 1.00 0.00 213 GLN A C 9
ATOM 15541 O O . GLN A 1 98 ? -21.601 -8.071 -1.994 1.00 0.00 213 GLN A O 9
ATOM 15555 N N . SER A 1 99 ? -22.944 -6.774 -3.246 1.00 0.00 214 SER A N 9
ATOM 15556 C CA . SER A 1 99 ? -24.052 -6.805 -2.314 1.00 0.00 214 SER A CA 9
ATOM 15557 C C . SER A 1 99 ? -25.201 -7.600 -2.925 1.00 0.00 214 SER A C 9
ATOM 15558 O O . SER A 1 99 ? -25.957 -7.087 -3.754 1.00 0.00 214 SER A O 9
ATOM 15566 N N . PRO A 1 100 ? -25.338 -8.878 -2.544 1.00 0.00 215 PRO A N 9
ATOM 15567 C CA . PRO A 1 100 ? -26.359 -9.756 -3.106 1.00 0.00 215 PRO A CA 9
ATOM 15568 C C . PRO A 1 100 ? -27.745 -9.426 -2.573 1.00 0.00 215 PRO A C 9
ATOM 15569 O O . PRO A 1 100 ? -27.929 -9.234 -1.368 1.00 0.00 215 PRO A O 9
ATOM 15580 N N . ASP A 1 101 ? -28.712 -9.352 -3.468 1.00 0.00 216 ASP A N 9
ATOM 15581 C CA . ASP A 1 101 ? -30.088 -9.094 -3.079 1.00 0.00 216 ASP A CA 9
ATOM 15582 C C . ASP A 1 101 ? -30.750 -10.382 -2.618 1.00 0.00 216 ASP A C 9
ATOM 15583 O O . ASP A 1 101 ? -31.724 -10.841 -3.213 1.00 0.00 216 ASP A O 9
ATOM 15592 N N . LEU A 1 102 ? -30.203 -10.966 -1.558 1.00 0.00 217 LEU A N 9
ATOM 15593 C CA . LEU A 1 102 ? -30.722 -12.216 -1.017 1.00 0.00 217 LEU A CA 9
ATOM 15594 C C . LEU A 1 102 ? -32.131 -12.023 -0.473 1.00 0.00 217 LEU A C 9
ATOM 15595 O O . LEU A 1 102 ? -32.906 -12.970 -0.385 1.00 0.00 217 LEU A O 9
ATOM 15611 N N . LEU A 1 103 ? -32.456 -10.790 -0.118 1.00 0.00 218 LEU A N 9
ATOM 15612 C CA . LEU A 1 103 ? -33.778 -10.461 0.391 1.00 0.00 218 LEU A CA 9
ATOM 15613 C C . LEU A 1 103 ? -34.483 -9.493 -0.554 1.00 0.00 218 LEU A C 9
ATOM 15614 O O . LEU A 1 103 ? -34.980 -8.447 -0.131 1.00 0.00 218 LEU A O 9
ATOM 15630 N N . SER A 1 104 ? -34.508 -9.845 -1.832 1.00 0.00 219 SER A N 9
ATOM 15631 C CA . SER A 1 104 ? -35.161 -9.025 -2.845 1.00 0.00 219 SER A CA 9
ATOM 15632 C C . SER A 1 104 ? -36.680 -9.077 -2.694 1.00 0.00 219 SER A C 9
ATOM 15633 O O . SER A 1 104 ? -37.357 -9.872 -3.348 1.00 0.00 219 SER A O 9
ATOM 15641 N N . GLY A 1 105 ? -37.203 -8.229 -1.825 1.00 0.00 220 GLY A N 9
ATOM 15642 C CA . GLY A 1 105 ? -38.625 -8.211 -1.569 1.00 0.00 220 GLY A CA 9
ATOM 15643 C C . GLY A 1 105 ? -38.977 -8.959 -0.304 1.00 0.00 220 GLY A C 9
ATOM 15644 O O . GLY A 1 105 ? -38.567 -10.108 -0.123 1.00 0.00 220 GLY A O 9
ATOM 15648 N N . MET A 1 106 ? -39.729 -8.309 0.573 1.00 0.00 221 MET A N 9
ATOM 15649 C CA . MET A 1 106 ? -40.128 -8.906 1.839 1.00 0.00 221 MET A CA 9
ATOM 15650 C C . MET A 1 106 ? -40.995 -10.134 1.603 1.00 0.00 221 MET A C 9
ATOM 15651 O O . MET A 1 106 ? -42.013 -10.069 0.909 1.00 0.00 221 MET A O 9
ATOM 15665 N N . LYS A 1 107 ? -40.582 -11.249 2.178 1.00 0.00 222 LYS A N 9
ATOM 15666 C CA . LYS A 1 107 ? -41.277 -12.509 1.989 1.00 0.00 222 LYS A CA 9
ATOM 15667 C C . LYS A 1 107 ? -42.293 -12.735 3.097 1.00 0.00 222 LYS A C 9
ATOM 15668 O O . LYS A 1 107 ? -42.410 -11.920 4.019 1.00 0.00 222 LYS A O 9
ATOM 15687 N N . SER A 1 108 ? -43.017 -13.846 2.994 1.00 0.00 223 SER A N 9
ATOM 15688 C CA . SER A 1 108 ? -44.022 -14.223 3.979 1.00 0.00 223 SER A CA 9
ATOM 15689 C C . SER A 1 108 ? -45.126 -13.169 4.071 1.00 0.00 223 SER A C 9
ATOM 15690 O O . SER A 1 108 ? -45.172 -12.380 5.018 1.00 0.00 223 SER A O 9
ATOM 15698 N N . PRO A 1 109 ? -46.018 -13.136 3.069 1.00 0.00 224 PRO A N 9
ATOM 15699 C CA . PRO A 1 109 ? -47.141 -12.219 3.022 1.00 0.00 224 PRO A CA 9
ATOM 15700 C C . PRO A 1 109 ? -48.409 -12.834 3.621 1.00 0.00 224 PRO A C 9
ATOM 15701 O O . PRO A 1 109 ? -49.081 -13.642 2.979 1.00 0.00 224 PRO A O 9
ATOM 15712 N N . PRO A 1 110 ? -48.752 -12.460 4.861 1.00 0.00 225 PRO A N 9
ATOM 15713 C CA . PRO A 1 110 ? -49.916 -13.011 5.552 1.00 0.00 225 PRO A CA 9
ATOM 15714 C C . PRO A 1 110 ? -51.226 -12.369 5.095 1.00 0.00 225 PRO A C 9
ATOM 15715 O O . PRO A 1 110 ? -51.815 -11.549 5.801 1.00 0.00 225 PRO A O 9
ATOM 15726 N N . ARG A 1 111 ? -51.662 -12.731 3.899 1.00 0.00 226 ARG A N 9
ATOM 15727 C CA . ARG A 1 111 ? -52.932 -12.254 3.369 1.00 0.00 226 ARG A CA 9
ATOM 15728 C C . ARG A 1 111 ? -54.053 -13.176 3.824 1.00 0.00 226 ARG A C 9
ATOM 15729 O O . ARG A 1 111 ? -54.842 -12.770 4.698 1.00 0.00 226 ARG A O 9
ATOM 15751 N N . MET A 1 1 ? 10.006 22.825 9.931 1.00 0.00 116 MET A N 10
ATOM 15752 C CA . MET A 1 1 ? 9.396 22.191 8.743 1.00 0.00 116 MET A CA 10
ATOM 15753 C C . MET A 1 1 ? 10.416 22.055 7.620 1.00 0.00 116 MET A C 10
ATOM 15754 O O . MET A 1 1 ? 10.435 22.849 6.678 1.00 0.00 116 MET A O 10
ATOM 15770 N N . ALA A 1 2 ? 11.270 21.046 7.727 1.00 0.00 117 ALA A N 10
ATOM 15771 C CA . ALA A 1 2 ? 12.277 20.787 6.707 1.00 0.00 117 ALA A CA 10
ATOM 15772 C C . ALA A 1 2 ? 12.145 19.370 6.161 1.00 0.00 117 ALA A C 10
ATOM 15773 O O . ALA A 1 2 ? 13.057 18.852 5.519 1.00 0.00 117 ALA A O 10
ATOM 15780 N N . HIS A 1 3 ? 11.004 18.748 6.411 1.00 0.00 118 HIS A N 10
ATOM 15781 C CA . HIS A 1 3 ? 10.780 17.376 5.973 1.00 0.00 118 HIS A CA 10
ATOM 15782 C C . HIS A 1 3 ? 9.988 17.347 4.666 1.00 0.00 118 HIS A C 10
ATOM 15783 O O . HIS A 1 3 ? 10.074 16.383 3.903 1.00 0.00 118 HIS A O 10
ATOM 15798 N N . HIS A 1 4 ? 9.232 18.414 4.404 1.00 0.00 119 HIS A N 10
ATOM 15799 C CA . HIS A 1 4 ? 8.408 18.494 3.195 1.00 0.00 119 HIS A CA 10
ATOM 15800 C C . HIS A 1 4 ? 9.274 18.470 1.943 1.00 0.00 119 HIS A C 10
ATOM 15801 O O . HIS A 1 4 ? 8.929 17.805 0.971 1.00 0.00 119 HIS A O 10
ATOM 15816 N N . HIS A 1 5 ? 10.395 19.183 1.983 1.00 0.00 120 HIS A N 10
ATOM 15817 C CA . HIS A 1 5 ? 11.339 19.210 0.862 1.00 0.00 120 HIS A CA 10
ATOM 15818 C C . HIS A 1 5 ? 10.688 19.735 -0.412 1.00 0.00 120 HIS A C 10
ATOM 15819 O O . HIS A 1 5 ? 10.330 18.967 -1.308 1.00 0.00 120 HIS A O 10
ATOM 15834 N N . HIS A 1 6 ? 10.535 21.047 -0.488 1.00 0.00 121 HIS A N 10
ATOM 15835 C CA . HIS A 1 6 ? 10.035 21.688 -1.697 1.00 0.00 121 HIS A CA 10
ATOM 15836 C C . HIS A 1 6 ? 11.200 22.139 -2.566 1.00 0.00 121 HIS A C 10
ATOM 15837 O O . HIS A 1 6 ? 11.022 22.834 -3.566 1.00 0.00 121 HIS A O 10
ATOM 15852 N N . HIS A 1 7 ? 12.396 21.739 -2.162 1.00 0.00 122 HIS A N 10
ATOM 15853 C CA . HIS A 1 7 ? 13.599 22.004 -2.932 1.00 0.00 122 HIS A CA 10
ATOM 15854 C C . HIS A 1 7 ? 14.104 20.697 -3.518 1.00 0.00 122 HIS A C 10
ATOM 15855 O O . HIS A 1 7 ? 14.157 19.682 -2.819 1.00 0.00 122 HIS A O 10
ATOM 15870 N N . HIS A 1 8 ? 14.460 20.714 -4.791 1.00 0.00 123 HIS A N 10
ATOM 15871 C CA . HIS A 1 8 ? 14.981 19.527 -5.449 1.00 0.00 123 HIS A CA 10
ATOM 15872 C C . HIS A 1 8 ? 16.367 19.206 -4.909 1.00 0.00 123 HIS A C 10
ATOM 15873 O O . HIS A 1 8 ? 17.316 19.961 -5.123 1.00 0.00 123 HIS A O 10
ATOM 15888 N N . VAL A 1 9 ? 16.472 18.097 -4.194 1.00 0.00 124 VAL A N 10
ATOM 15889 C CA . VAL A 1 9 ? 17.740 17.674 -3.626 1.00 0.00 124 VAL A CA 10
ATOM 15890 C C . VAL A 1 9 ? 18.699 17.265 -4.734 1.00 0.00 124 VAL A C 10
ATOM 15891 O O . VAL A 1 9 ? 18.353 16.458 -5.601 1.00 0.00 124 VAL A O 10
ATOM 15904 N N . ASP A 1 10 ? 19.893 17.836 -4.712 1.00 0.00 125 ASP A N 10
ATOM 15905 C CA . ASP A 1 10 ? 20.902 17.540 -5.719 1.00 0.00 125 ASP A CA 10
ATOM 15906 C C . ASP A 1 10 ? 21.558 16.199 -5.434 1.00 0.00 125 ASP A C 10
ATOM 15907 O O . ASP A 1 10 ? 22.731 16.129 -5.064 1.00 0.00 125 ASP A O 10
ATOM 15916 N N . ASP A 1 11 ? 20.786 15.142 -5.589 1.00 0.00 126 ASP A N 10
ATOM 15917 C CA . ASP A 1 11 ? 21.277 13.790 -5.398 1.00 0.00 126 ASP A CA 10
ATOM 15918 C C . ASP A 1 11 ? 20.677 12.894 -6.469 1.00 0.00 126 ASP A C 10
ATOM 15919 O O . ASP A 1 11 ? 19.566 13.145 -6.942 1.00 0.00 126 ASP A O 10
ATOM 15928 N N . ASP A 1 12 ? 21.414 11.870 -6.864 1.00 0.00 127 ASP A N 10
ATOM 15929 C CA . ASP A 1 12 ? 21.013 11.023 -7.980 1.00 0.00 127 ASP A CA 10
ATOM 15930 C C . ASP A 1 12 ? 20.334 9.747 -7.482 1.00 0.00 127 ASP A C 10
ATOM 15931 O O . ASP A 1 12 ? 19.915 8.901 -8.268 1.00 0.00 127 ASP A O 10
ATOM 15940 N N . ASP A 1 13 ? 20.220 9.620 -6.168 1.00 0.00 128 ASP A N 10
ATOM 15941 C CA . ASP A 1 13 ? 19.583 8.454 -5.567 1.00 0.00 128 ASP A CA 10
ATOM 15942 C C . ASP A 1 13 ? 18.390 8.872 -4.720 1.00 0.00 128 ASP A C 10
ATOM 15943 O O . ASP A 1 13 ? 17.287 8.347 -4.869 1.00 0.00 128 ASP A O 10
ATOM 15952 N N . LYS A 1 14 ? 18.612 9.832 -3.837 1.00 0.00 129 LYS A N 10
ATOM 15953 C CA . LYS A 1 14 ? 17.582 10.269 -2.909 1.00 0.00 129 LYS A CA 10
ATOM 15954 C C . LYS A 1 14 ? 16.625 11.247 -3.583 1.00 0.00 129 LYS A C 10
ATOM 15955 O O . LYS A 1 14 ? 16.705 12.460 -3.385 1.00 0.00 129 LYS A O 10
ATOM 15974 N N . MET A 1 15 ? 15.732 10.702 -4.398 1.00 0.00 130 MET A N 10
ATOM 15975 C CA . MET A 1 15 ? 14.703 11.500 -5.053 1.00 0.00 130 MET A CA 10
ATOM 15976 C C . MET A 1 15 ? 13.546 11.741 -4.094 1.00 0.00 130 MET A C 10
ATOM 15977 O O . MET A 1 15 ? 12.895 12.786 -4.128 1.00 0.00 130 MET A O 10
ATOM 15991 N N . GLY A 1 16 ? 13.300 10.757 -3.241 1.00 0.00 131 GLY A N 10
ATOM 15992 C CA . GLY A 1 16 ? 12.298 10.892 -2.209 1.00 0.00 131 GLY A CA 10
ATOM 15993 C C . GLY A 1 16 ? 12.928 10.925 -0.834 1.00 0.00 131 GLY A C 10
ATOM 15994 O O . GLY A 1 16 ? 13.772 11.780 -0.559 1.00 0.00 131 GLY A O 10
ATOM 15998 N N . SER A 1 17 ? 12.548 9.984 0.020 1.00 0.00 132 SER A N 10
ATOM 15999 C CA . SER A 1 17 ? 13.090 9.933 1.369 1.00 0.00 132 SER A CA 10
ATOM 16000 C C . SER A 1 17 ? 13.428 8.504 1.799 1.00 0.00 132 SER A C 10
ATOM 16001 O O . SER A 1 17 ? 14.515 8.247 2.318 1.00 0.00 132 SER A O 10
ATOM 16009 N N . LYS A 1 18 ? 12.515 7.569 1.567 1.00 0.00 133 LYS A N 10
ATOM 16010 C CA . LYS A 1 18 ? 12.675 6.218 2.090 1.00 0.00 133 LYS A CA 10
ATOM 16011 C C . LYS A 1 18 ? 12.740 5.176 0.975 1.00 0.00 133 LYS A C 10
ATOM 16012 O O . LYS A 1 18 ? 11.850 5.095 0.132 1.00 0.00 133 LYS A O 10
ATOM 16031 N N . LEU A 1 19 ? 13.816 4.398 0.969 1.00 0.00 134 LEU A N 10
ATOM 16032 C CA . LEU A 1 19 ? 13.966 3.282 0.038 1.00 0.00 134 LEU A CA 10
ATOM 16033 C C . LEU A 1 19 ? 13.163 2.077 0.529 1.00 0.00 134 LEU A C 10
ATOM 16034 O O . LEU A 1 19 ? 13.146 1.782 1.725 1.00 0.00 134 LEU A O 10
ATOM 16050 N N . TRP A 1 20 ? 12.505 1.381 -0.390 1.00 0.00 135 TRP A N 10
ATOM 16051 C CA . TRP A 1 20 ? 11.601 0.300 -0.017 1.00 0.00 135 TRP A CA 10
ATOM 16052 C C . TRP A 1 20 ? 12.017 -1.042 -0.613 1.00 0.00 135 TRP A C 10
ATOM 16053 O O . TRP A 1 20 ? 11.965 -1.249 -1.827 1.00 0.00 135 TRP A O 10
ATOM 16074 N N . ASN A 1 21 ? 12.435 -1.942 0.271 1.00 0.00 136 ASN A N 10
ATOM 16075 C CA . ASN A 1 21 ? 12.790 -3.310 -0.089 1.00 0.00 136 ASN A CA 10
ATOM 16076 C C . ASN A 1 21 ? 12.281 -4.256 0.988 1.00 0.00 136 ASN A C 10
ATOM 16077 O O . ASN A 1 21 ? 12.961 -4.520 1.980 1.00 0.00 136 ASN A O 10
ATOM 16088 N N . LEU A 1 22 ? 11.063 -4.723 0.806 1.00 0.00 137 LEU A N 10
ATOM 16089 C CA . LEU A 1 22 ? 10.443 -5.631 1.753 1.00 0.00 137 LEU A CA 10
ATOM 16090 C C . LEU A 1 22 ? 10.476 -7.053 1.224 1.00 0.00 137 LEU A C 10
ATOM 16091 O O . LEU A 1 22 ? 10.599 -7.280 0.022 1.00 0.00 137 LEU A O 10
ATOM 16107 N N . ARG A 1 23 ? 10.385 -8.001 2.134 1.00 0.00 138 ARG A N 10
ATOM 16108 C CA . ARG A 1 23 ? 10.240 -9.400 1.782 1.00 0.00 138 ARG A CA 10
ATOM 16109 C C . ARG A 1 23 ? 8.857 -9.859 2.192 1.00 0.00 138 ARG A C 10
ATOM 16110 O O . ARG A 1 23 ? 8.321 -9.378 3.188 1.00 0.00 138 ARG A O 10
ATOM 16131 N N . ASN A 1 24 ? 8.286 -10.759 1.394 1.00 0.00 139 ASN A N 10
ATOM 16132 C CA . ASN A 1 24 ? 6.897 -11.205 1.539 1.00 0.00 139 ASN A CA 10
ATOM 16133 C C . ASN A 1 24 ? 6.502 -11.423 2.991 1.00 0.00 139 ASN A C 10
ATOM 16134 O O . ASN A 1 24 ? 6.855 -12.430 3.606 1.00 0.00 139 ASN A O 10
ATOM 16145 N N . ALA A 1 25 ? 5.772 -10.456 3.524 1.00 0.00 140 ALA A N 10
ATOM 16146 C CA . ALA A 1 25 ? 5.327 -10.486 4.902 1.00 0.00 140 ALA A CA 10
ATOM 16147 C C . ALA A 1 25 ? 3.813 -10.378 4.962 1.00 0.00 140 ALA A C 10
ATOM 16148 O O . ALA A 1 25 ? 3.159 -10.293 3.923 1.00 0.00 140 ALA A O 10
ATOM 16155 N N . ASP A 1 26 ? 3.263 -10.374 6.170 1.00 0.00 141 ASP A N 10
ATOM 16156 C CA . ASP A 1 26 ? 1.819 -10.265 6.351 1.00 0.00 141 ASP A CA 10
ATOM 16157 C C . ASP A 1 26 ? 1.300 -8.987 5.699 1.00 0.00 141 ASP A C 10
ATOM 16158 O O . ASP A 1 26 ? 1.823 -7.895 5.928 1.00 0.00 141 ASP A O 10
ATOM 16167 N N . ILE A 1 27 ? 0.275 -9.150 4.864 1.00 0.00 142 ILE A N 10
ATOM 16168 C CA . ILE A 1 27 ? -0.301 -8.049 4.103 1.00 0.00 142 ILE A CA 10
ATOM 16169 C C . ILE A 1 27 ? -0.742 -6.899 5.006 1.00 0.00 142 ILE A C 10
ATOM 16170 O O . ILE A 1 27 ? -0.544 -5.736 4.666 1.00 0.00 142 ILE A O 10
ATOM 16186 N N . ARG A 1 28 ? -1.293 -7.217 6.171 1.00 0.00 143 ARG A N 10
ATOM 16187 C CA . ARG A 1 28 ? -1.785 -6.184 7.073 1.00 0.00 143 ARG A CA 10
ATOM 16188 C C . ARG A 1 28 ? -0.625 -5.422 7.691 1.00 0.00 143 ARG A C 10
ATOM 16189 O O . ARG A 1 28 ? -0.756 -4.250 8.050 1.00 0.00 143 ARG A O 10
ATOM 16210 N N . ALA A 1 29 ? 0.516 -6.089 7.803 1.00 0.00 144 ALA A N 10
ATOM 16211 C CA . ALA A 1 29 ? 1.704 -5.466 8.356 1.00 0.00 144 ALA A CA 10
ATOM 16212 C C . ALA A 1 29 ? 2.242 -4.433 7.384 1.00 0.00 144 ALA A C 10
ATOM 16213 O O . ALA A 1 29 ? 2.731 -3.381 7.784 1.00 0.00 144 ALA A O 10
ATOM 16220 N N . VAL A 1 30 ? 2.123 -4.735 6.098 1.00 0.00 145 VAL A N 10
ATOM 16221 C CA . VAL A 1 30 ? 2.571 -3.828 5.053 1.00 0.00 145 VAL A CA 10
ATOM 16222 C C . VAL A 1 30 ? 1.607 -2.658 4.911 1.00 0.00 145 VAL A C 10
ATOM 16223 O O . VAL A 1 30 ? 2.029 -1.516 4.742 1.00 0.00 145 VAL A O 10
ATOM 16236 N N . ILE A 1 31 ? 0.311 -2.947 4.985 1.00 0.00 146 ILE A N 10
ATOM 16237 C CA . ILE A 1 31 ? -0.709 -1.905 4.904 1.00 0.00 146 ILE A CA 10
ATOM 16238 C C . ILE A 1 31 ? -0.568 -0.935 6.079 1.00 0.00 146 ILE A C 10
ATOM 16239 O O . ILE A 1 31 ? -0.806 0.264 5.947 1.00 0.00 146 ILE A O 10
ATOM 16255 N N . ALA A 1 32 ? -0.153 -1.457 7.223 1.00 0.00 147 ALA A N 10
ATOM 16256 C CA . ALA A 1 32 ? 0.107 -0.622 8.385 1.00 0.00 147 ALA A CA 10
ATOM 16257 C C . ALA A 1 32 ? 1.474 0.047 8.273 1.00 0.00 147 ALA A C 10
ATOM 16258 O O . ALA A 1 32 ? 1.697 1.126 8.826 1.00 0.00 147 ALA A O 10
ATOM 16265 N N . GLU A 1 33 ? 2.383 -0.597 7.549 1.00 0.00 148 GLU A N 10
ATOM 16266 C CA . GLU A 1 33 ? 3.726 -0.069 7.344 1.00 0.00 148 GLU A CA 10
ATOM 16267 C C . GLU A 1 33 ? 3.680 1.170 6.455 1.00 0.00 148 GLU A C 10
ATOM 16268 O O . GLU A 1 33 ? 4.234 2.214 6.797 1.00 0.00 148 GLU A O 10
ATOM 16280 N N . VAL A 1 34 ? 2.997 1.056 5.321 1.00 0.00 149 VAL A N 10
ATOM 16281 C CA . VAL A 1 34 ? 2.824 2.189 4.418 1.00 0.00 149 VAL A CA 10
ATOM 16282 C C . VAL A 1 34 ? 2.085 3.325 5.126 1.00 0.00 149 VAL A C 10
ATOM 16283 O O . VAL A 1 34 ? 2.414 4.498 4.946 1.00 0.00 149 VAL A O 10
ATOM 16296 N N . SER A 1 35 ? 1.109 2.967 5.955 1.00 0.00 150 SER A N 10
ATOM 16297 C CA . SER A 1 35 ? 0.358 3.937 6.744 1.00 0.00 150 SER A CA 10
ATOM 16298 C C . SER A 1 35 ? 1.285 4.732 7.663 1.00 0.00 150 SER A C 10
ATOM 16299 O O . SER A 1 35 ? 1.046 5.907 7.929 1.00 0.00 150 SER A O 10
ATOM 16307 N N . ARG A 1 36 ? 2.345 4.089 8.134 1.00 0.00 151 ARG A N 10
ATOM 16308 C CA . ARG A 1 36 ? 3.281 4.725 9.051 1.00 0.00 151 ARG A CA 10
ATOM 16309 C C . ARG A 1 36 ? 3.999 5.899 8.384 1.00 0.00 151 ARG A C 10
ATOM 16310 O O . ARG A 1 36 ? 4.204 6.944 8.998 1.00 0.00 151 ARG A O 10
ATOM 16331 N N . ILE A 1 37 ? 4.367 5.724 7.121 1.00 0.00 152 ILE A N 10
ATOM 16332 C CA . ILE A 1 37 ? 5.115 6.748 6.396 1.00 0.00 152 ILE A CA 10
ATOM 16333 C C . ILE A 1 37 ? 4.179 7.727 5.689 1.00 0.00 152 ILE A C 10
ATOM 16334 O O . ILE A 1 37 ? 4.395 8.939 5.721 1.00 0.00 152 ILE A O 10
ATOM 16350 N N . THR A 1 38 ? 3.140 7.204 5.055 1.00 0.00 153 THR A N 10
ATOM 16351 C CA . THR A 1 38 ? 2.210 8.041 4.308 1.00 0.00 153 THR A CA 10
ATOM 16352 C C . THR A 1 38 ? 1.306 8.830 5.251 1.00 0.00 153 THR A C 10
ATOM 16353 O O . THR A 1 38 ? 0.893 9.951 4.950 1.00 0.00 153 THR A O 10
ATOM 16364 N N . GLY A 1 39 ? 1.021 8.235 6.408 1.00 0.00 154 GLY A N 10
ATOM 16365 C CA . GLY A 1 39 ? 0.151 8.860 7.384 1.00 0.00 154 GLY A CA 10
ATOM 16366 C C . GLY A 1 39 ? -1.310 8.658 7.048 1.00 0.00 154 GLY A C 10
ATOM 16367 O O . GLY A 1 39 ? -2.190 9.239 7.686 1.00 0.00 154 GLY A O 10
ATOM 16371 N N . LYS A 1 40 ? -1.571 7.808 6.066 1.00 0.00 155 LYS A N 10
ATOM 16372 C CA . LYS A 1 40 ? -2.914 7.638 5.538 1.00 0.00 155 LYS A CA 10
ATOM 16373 C C . LYS A 1 40 ? -3.674 6.562 6.296 1.00 0.00 155 LYS A C 10
ATOM 16374 O O . LYS A 1 40 ? -3.082 5.615 6.816 1.00 0.00 155 LYS A O 10
ATOM 16393 N N . ASN A 1 41 ? -4.983 6.717 6.340 1.00 0.00 156 ASN A N 10
ATOM 16394 C CA . ASN A 1 41 ? -5.852 5.789 7.052 1.00 0.00 156 ASN A CA 10
ATOM 16395 C C . ASN A 1 41 ? -6.250 4.654 6.125 1.00 0.00 156 ASN A C 10
ATOM 16396 O O . ASN A 1 41 ? -6.730 4.903 5.021 1.00 0.00 156 ASN A O 10
ATOM 16407 N N . PHE A 1 42 ? -6.059 3.422 6.561 1.00 0.00 157 PHE A N 10
ATOM 16408 C CA . PHE A 1 42 ? -6.398 2.273 5.732 1.00 0.00 157 PHE A CA 10
ATOM 16409 C C . PHE A 1 42 ? -7.377 1.349 6.432 1.00 0.00 157 PHE A C 10
ATOM 16410 O O . PHE A 1 42 ? -7.303 1.149 7.647 1.00 0.00 157 PHE A O 10
ATOM 16427 N N . VAL A 1 43 ? -8.292 0.786 5.656 1.00 0.00 158 VAL A N 10
ATOM 16428 C CA . VAL A 1 43 ? -9.243 -0.183 6.171 1.00 0.00 158 VAL A CA 10
ATOM 16429 C C . VAL A 1 43 ? -9.024 -1.507 5.460 1.00 0.00 158 VAL A C 10
ATOM 16430 O O . VAL A 1 43 ? -9.057 -1.565 4.239 1.00 0.00 158 VAL A O 10
ATOM 16443 N N . ILE A 1 44 ? -8.773 -2.558 6.215 1.00 0.00 159 ILE A N 10
ATOM 16444 C CA . ILE A 1 44 ? -8.446 -3.844 5.624 1.00 0.00 159 ILE A CA 10
ATOM 16445 C C . ILE A 1 44 ? -9.618 -4.807 5.735 1.00 0.00 159 ILE A C 10
ATOM 16446 O O . ILE A 1 44 ? -10.073 -5.122 6.835 1.00 0.00 159 ILE A O 10
ATOM 16462 N N . ASP A 1 45 ? -10.111 -5.258 4.591 1.00 0.00 160 ASP A N 10
ATOM 16463 C CA . ASP A 1 45 ? -11.175 -6.252 4.553 1.00 0.00 160 ASP A CA 10
ATOM 16464 C C . ASP A 1 45 ? -10.654 -7.570 5.123 1.00 0.00 160 ASP A C 10
ATOM 16465 O O . ASP A 1 45 ? -9.508 -7.945 4.884 1.00 0.00 160 ASP A O 10
ATOM 16474 N N . PRO A 1 46 ? -11.483 -8.270 5.915 1.00 0.00 161 PRO A N 10
ATOM 16475 C CA . PRO A 1 46 ? -11.119 -9.560 6.520 1.00 0.00 161 PRO A CA 10
ATOM 16476 C C . PRO A 1 46 ? -10.615 -10.593 5.507 1.00 0.00 161 PRO A C 10
ATOM 16477 O O . PRO A 1 46 ? -9.942 -11.553 5.881 1.00 0.00 161 PRO A O 10
ATOM 16488 N N . ARG A 1 47 ? -10.948 -10.401 4.234 1.00 0.00 162 ARG A N 10
ATOM 16489 C CA . ARG A 1 47 ? -10.514 -11.314 3.181 1.00 0.00 162 ARG A CA 10
ATOM 16490 C C . ARG A 1 47 ? -9.091 -11.007 2.722 1.00 0.00 162 ARG A C 10
ATOM 16491 O O . ARG A 1 47 ? -8.473 -11.807 2.016 1.00 0.00 162 ARG A O 10
ATOM 16512 N N . VAL A 1 48 ? -8.572 -9.853 3.116 1.00 0.00 163 VAL A N 10
ATOM 16513 C CA . VAL A 1 48 ? -7.231 -9.453 2.715 1.00 0.00 163 VAL A CA 10
ATOM 16514 C C . VAL A 1 48 ? -6.195 -10.164 3.582 1.00 0.00 163 VAL A C 10
ATOM 16515 O O . VAL A 1 48 ? -5.780 -9.663 4.630 1.00 0.00 163 VAL A O 10
ATOM 16528 N N . GLN A 1 49 ? -5.794 -11.343 3.125 1.00 0.00 164 GLN A N 10
ATOM 16529 C CA . GLN A 1 49 ? -4.862 -12.197 3.849 1.00 0.00 164 GLN A CA 10
ATOM 16530 C C . GLN A 1 49 ? -3.861 -12.810 2.879 1.00 0.00 164 GLN A C 10
ATOM 16531 O O . GLN A 1 49 ? -4.217 -13.665 2.066 1.00 0.00 164 GLN A O 10
ATOM 16545 N N . GLY A 1 50 ? -2.617 -12.377 2.970 1.00 0.00 165 GLY A N 10
ATOM 16546 C CA . GLY A 1 50 ? -1.595 -12.854 2.066 1.00 0.00 165 GLY A CA 10
ATOM 16547 C C . GLY A 1 50 ? -0.244 -12.249 2.375 1.00 0.00 165 GLY A C 10
ATOM 16548 O O . GLY A 1 50 ? -0.074 -11.606 3.412 1.00 0.00 165 GLY A O 10
ATOM 16552 N N . LYS A 1 51 ? 0.712 -12.448 1.480 1.00 0.00 166 LYS A N 10
ATOM 16553 C CA . LYS A 1 51 ? 2.053 -11.918 1.668 1.00 0.00 166 LYS A CA 10
ATOM 16554 C C . LYS A 1 51 ? 2.373 -10.845 0.639 1.00 0.00 166 LYS A C 10
ATOM 16555 O O . LYS A 1 51 ? 2.175 -11.033 -0.564 1.00 0.00 166 LYS A O 10
ATOM 16574 N N . VAL A 1 52 ? 2.874 -9.726 1.129 1.00 0.00 167 VAL A N 10
ATOM 16575 C CA . VAL A 1 52 ? 3.216 -8.585 0.294 1.00 0.00 167 VAL A CA 10
ATOM 16576 C C . VAL A 1 52 ? 4.651 -8.138 0.568 1.00 0.00 167 VAL A C 10
ATOM 16577 O O . VAL A 1 52 ? 5.100 -8.138 1.717 1.00 0.00 167 VAL A O 10
ATOM 16590 N N . SER A 1 53 ? 5.371 -7.786 -0.487 1.00 0.00 168 SER A N 10
ATOM 16591 C CA . SER A 1 53 ? 6.719 -7.259 -0.359 1.00 0.00 168 SER A CA 10
ATOM 16592 C C . SER A 1 53 ? 6.910 -6.044 -1.258 1.00 0.00 168 SER A C 10
ATOM 16593 O O . SER A 1 53 ? 7.058 -6.173 -2.474 1.00 0.00 168 SER A O 10
ATOM 16601 N N . ILE A 1 54 ? 6.888 -4.863 -0.660 1.00 0.00 169 ILE A N 10
ATOM 16602 C CA . ILE A 1 54 ? 7.084 -3.637 -1.413 1.00 0.00 169 ILE A CA 10
ATOM 16603 C C . ILE A 1 54 ? 8.552 -3.450 -1.776 1.00 0.00 169 ILE A C 10
ATOM 16604 O O . ILE A 1 54 ? 9.400 -3.226 -0.912 1.00 0.00 169 ILE A O 10
ATOM 16620 N N . VAL A 1 55 ? 8.841 -3.586 -3.059 1.00 0.00 170 VAL A N 10
ATOM 16621 C CA . VAL A 1 55 ? 10.167 -3.316 -3.588 1.00 0.00 170 VAL A CA 10
ATOM 16622 C C . VAL A 1 55 ? 10.073 -2.270 -4.688 1.00 0.00 170 VAL A C 10
ATOM 16623 O O . VAL A 1 55 ? 9.206 -2.351 -5.563 1.00 0.00 170 VAL A O 10
ATOM 16636 N N . SER A 1 56 ? 10.940 -1.274 -4.635 1.00 0.00 171 SER A N 10
ATOM 16637 C CA . SER A 1 56 ? 10.849 -0.152 -5.551 1.00 0.00 171 SER A CA 10
ATOM 16638 C C . SER A 1 56 ? 12.228 0.391 -5.902 1.00 0.00 171 SER A C 10
ATOM 16639 O O . SER A 1 56 ? 13.239 -0.025 -5.334 1.00 0.00 171 SER A O 10
ATOM 16647 N N . SER A 1 57 ? 12.246 1.311 -6.855 1.00 0.00 172 SER A N 10
ATOM 16648 C CA . SER A 1 57 ? 13.443 2.046 -7.225 1.00 0.00 172 SER A CA 10
ATOM 16649 C C . SER A 1 57 ? 13.897 2.960 -6.083 1.00 0.00 172 SER A C 10
ATOM 16650 O O . SER A 1 57 ? 13.348 2.893 -4.979 1.00 0.00 172 SER A O 10
ATOM 16658 N N . THR A 1 58 ? 14.930 3.762 -6.357 1.00 0.00 173 THR A N 10
ATOM 16659 C CA . THR A 1 58 ? 15.499 4.726 -5.403 1.00 0.00 173 THR A CA 10
ATOM 16660 C C . THR A 1 58 ? 14.454 5.354 -4.461 1.00 0.00 173 THR A C 10
ATOM 16661 O O . THR A 1 58 ? 13.284 5.489 -4.825 1.00 0.00 173 THR A O 10
ATOM 16672 N N . PRO A 1 59 ? 14.897 5.789 -3.259 1.00 0.00 174 PRO A N 10
ATOM 16673 C CA . PRO A 1 59 ? 14.021 6.223 -2.163 1.00 0.00 174 PRO A CA 10
ATOM 16674 C C . PRO A 1 59 ? 12.776 6.981 -2.609 1.00 0.00 174 PRO A C 10
ATOM 16675 O O . PRO A 1 59 ? 12.849 7.982 -3.325 1.00 0.00 174 PRO A O 10
ATOM 16686 N N . LEU A 1 60 ? 11.637 6.475 -2.169 1.00 0.00 175 LEU A N 10
ATOM 16687 C CA . LEU A 1 60 ? 10.343 7.049 -2.488 1.00 0.00 175 LEU A CA 10
ATOM 16688 C C . LEU A 1 60 ? 9.980 8.127 -1.481 1.00 0.00 175 LEU A C 10
ATOM 16689 O O . LEU A 1 60 ? 10.443 8.104 -0.338 1.00 0.00 175 LEU A O 10
ATOM 16705 N N . SER A 1 61 ? 9.184 9.085 -1.918 1.00 0.00 176 SER A N 10
ATOM 16706 C CA . SER A 1 61 ? 8.621 10.076 -1.019 1.00 0.00 176 SER A CA 10
ATOM 16707 C C . SER A 1 61 ? 7.326 9.528 -0.421 1.00 0.00 176 SER A C 10
ATOM 16708 O O . SER A 1 61 ? 6.898 8.433 -0.788 1.00 0.00 176 SER A O 10
ATOM 16716 N N . SER A 1 62 ? 6.706 10.281 0.485 1.00 0.00 177 SER A N 10
ATOM 16717 C CA . SER A 1 62 ? 5.485 9.844 1.156 1.00 0.00 177 SER A CA 10
ATOM 16718 C C . SER A 1 62 ? 4.421 9.425 0.140 1.00 0.00 177 SER A C 10
ATOM 16719 O O . SER A 1 62 ? 3.895 8.311 0.194 1.00 0.00 177 SER A O 10
ATOM 16727 N N . ARG A 1 63 ? 4.126 10.314 -0.799 1.00 0.00 178 ARG A N 10
ATOM 16728 C CA . ARG A 1 63 ? 3.122 10.043 -1.815 1.00 0.00 178 ARG A CA 10
ATOM 16729 C C . ARG A 1 63 ? 3.577 8.931 -2.753 1.00 0.00 178 ARG A C 10
ATOM 16730 O O . ARG A 1 63 ? 2.806 8.024 -3.069 1.00 0.00 178 ARG A O 10
ATOM 16751 N N . GLU A 1 64 ? 4.835 9.002 -3.180 1.00 0.00 179 GLU A N 10
ATOM 16752 C CA . GLU A 1 64 ? 5.401 8.012 -4.097 1.00 0.00 179 GLU A CA 10
ATOM 16753 C C . GLU A 1 64 ? 5.299 6.613 -3.515 1.00 0.00 179 GLU A C 10
ATOM 16754 O O . GLU A 1 64 ? 5.043 5.646 -4.232 1.00 0.00 179 GLU A O 10
ATOM 16766 N N . LEU A 1 65 ? 5.500 6.515 -2.211 1.00 0.00 180 LEU A N 10
ATOM 16767 C CA . LEU A 1 65 ? 5.322 5.264 -1.506 1.00 0.00 180 LEU A CA 10
ATOM 16768 C C . LEU A 1 65 ? 3.894 4.771 -1.635 1.00 0.00 180 LEU A C 10
ATOM 16769 O O . LEU A 1 65 ? 3.653 3.632 -2.016 1.00 0.00 180 LEU A O 10
ATOM 16785 N N . TYR A 1 66 ? 2.942 5.619 -1.305 1.00 0.00 181 TYR A N 10
ATOM 16786 C CA . TYR A 1 66 ? 1.546 5.226 -1.380 1.00 0.00 181 TYR A CA 10
ATOM 16787 C C . TYR A 1 66 ? 1.199 4.703 -2.777 1.00 0.00 181 TYR A C 10
ATOM 16788 O O . TYR A 1 66 ? 0.292 3.890 -2.934 1.00 0.00 181 TYR A O 10
ATOM 16806 N N . GLN A 1 67 ? 1.964 5.124 -3.781 1.00 0.00 182 GLN A N 10
ATOM 16807 C CA . GLN A 1 67 ? 1.712 4.701 -5.152 1.00 0.00 182 GLN A CA 10
ATOM 16808 C C . GLN A 1 67 ? 2.264 3.298 -5.372 1.00 0.00 182 GLN A C 10
ATOM 16809 O O . GLN A 1 67 ? 1.682 2.495 -6.104 1.00 0.00 182 GLN A O 10
ATOM 16823 N N . VAL A 1 68 ? 3.380 2.997 -4.717 1.00 0.00 183 VAL A N 10
ATOM 16824 C CA . VAL A 1 68 ? 3.982 1.679 -4.825 1.00 0.00 183 VAL A CA 10
ATOM 16825 C C . VAL A 1 68 ? 3.119 0.652 -4.106 1.00 0.00 183 VAL A C 10
ATOM 16826 O O . VAL A 1 68 ? 2.978 -0.485 -4.552 1.00 0.00 183 VAL A O 10
ATOM 16839 N N . PHE A 1 69 ? 2.541 1.080 -2.999 1.00 0.00 184 PHE A N 10
ATOM 16840 C CA . PHE A 1 69 ? 1.619 0.258 -2.234 1.00 0.00 184 PHE A CA 10
ATOM 16841 C C . PHE A 1 69 ? 0.427 -0.130 -3.098 1.00 0.00 184 PHE A C 10
ATOM 16842 O O . PHE A 1 69 ? -0.018 -1.276 -3.086 1.00 0.00 184 PHE A O 10
ATOM 16859 N N . LEU A 1 70 ? -0.063 0.830 -3.873 1.00 0.00 185 LEU A N 10
ATOM 16860 C CA . LEU A 1 70 ? -1.157 0.580 -4.799 1.00 0.00 185 LEU A CA 10
ATOM 16861 C C . LEU A 1 70 ? -0.742 -0.445 -5.842 1.00 0.00 185 LEU A C 10
ATOM 16862 O O . LEU A 1 70 ? -1.570 -1.201 -6.343 1.00 0.00 185 LEU A O 10
ATOM 16878 N N . SER A 1 71 ? 0.548 -0.485 -6.141 1.00 0.00 186 SER A N 10
ATOM 16879 C CA . SER A 1 71 ? 1.051 -1.355 -7.184 1.00 0.00 186 SER A CA 10
ATOM 16880 C C . SER A 1 71 ? 1.285 -2.757 -6.636 1.00 0.00 186 SER A C 10
ATOM 16881 O O . SER A 1 71 ? 0.971 -3.754 -7.291 1.00 0.00 186 SER A O 10
ATOM 16889 N N . VAL A 1 72 ? 1.807 -2.825 -5.416 1.00 0.00 187 VAL A N 10
ATOM 16890 C CA . VAL A 1 72 ? 2.095 -4.100 -4.781 1.00 0.00 187 VAL A CA 10
ATOM 16891 C C . VAL A 1 72 ? 0.798 -4.869 -4.531 1.00 0.00 187 VAL A C 10
ATOM 16892 O O . VAL A 1 72 ? 0.773 -6.097 -4.577 1.00 0.00 187 VAL A O 10
ATOM 16905 N N . LEU A 1 73 ? -0.278 -4.125 -4.292 1.00 0.00 188 LEU A N 10
ATOM 16906 C CA . LEU A 1 73 ? -1.595 -4.713 -4.094 1.00 0.00 188 LEU A CA 10
ATOM 16907 C C . LEU A 1 73 ? -2.097 -5.351 -5.372 1.00 0.00 188 LEU A C 10
ATOM 16908 O O . LEU A 1 73 ? -2.551 -6.488 -5.360 1.00 0.00 188 LEU A O 10
ATOM 16924 N N . GLN A 1 74 ? -2.012 -4.614 -6.473 1.00 0.00 189 GLN A N 10
ATOM 16925 C CA . GLN A 1 74 ? -2.507 -5.100 -7.757 1.00 0.00 189 GLN A CA 10
ATOM 16926 C C . GLN A 1 74 ? -1.821 -6.407 -8.130 1.00 0.00 189 GLN A C 10
ATOM 16927 O O . GLN A 1 74 ? -2.431 -7.302 -8.716 1.00 0.00 189 GLN A O 10
ATOM 16941 N N . VAL A 1 75 ? -0.551 -6.511 -7.772 1.00 0.00 190 VAL A N 10
ATOM 16942 C CA . VAL A 1 75 ? 0.209 -7.731 -7.990 1.00 0.00 190 VAL A CA 10
ATOM 16943 C C . VAL A 1 75 ? -0.234 -8.816 -7.009 1.00 0.00 190 VAL A C 10
ATOM 16944 O O . VAL A 1 75 ? -0.335 -9.988 -7.363 1.00 0.00 190 VAL A O 10
ATOM 16957 N N . SER A 1 76 ? -0.525 -8.404 -5.782 1.00 0.00 191 SER A N 10
ATOM 16958 C CA . SER A 1 76 ? -0.904 -9.314 -4.721 1.00 0.00 191 SER A CA 10
ATOM 16959 C C . SER A 1 76 ? -2.353 -9.800 -4.870 1.00 0.00 191 SER A C 10
ATOM 16960 O O . SER A 1 76 ? -2.748 -10.802 -4.267 1.00 0.00 191 SER A O 10
ATOM 16968 N N . GLY A 1 77 ? -3.132 -9.091 -5.680 1.00 0.00 192 GLY A N 10
ATOM 16969 C CA . GLY A 1 77 ? -4.520 -9.458 -5.895 1.00 0.00 192 GLY A CA 10
ATOM 16970 C C . GLY A 1 77 ? -5.476 -8.574 -5.116 1.00 0.00 192 GLY A C 10
ATOM 16971 O O . GLY A 1 77 ? -6.633 -8.937 -4.885 1.00 0.00 192 GLY A O 10
ATOM 16975 N N . TYR A 1 78 ? -5.004 -7.398 -4.727 1.00 0.00 193 TYR A N 10
ATOM 16976 C CA . TYR A 1 78 ? -5.788 -6.490 -3.902 1.00 0.00 193 TYR A CA 10
ATOM 16977 C C . TYR A 1 78 ? -5.778 -5.092 -4.499 1.00 0.00 193 TYR A C 10
ATOM 16978 O O . TYR A 1 78 ? -5.127 -4.851 -5.514 1.00 0.00 193 TYR A O 10
ATOM 16996 N N . ALA A 1 79 ? -6.504 -4.181 -3.873 1.00 0.00 194 ALA A N 10
ATOM 16997 C CA . ALA A 1 79 ? -6.553 -2.801 -4.324 1.00 0.00 194 ALA A CA 10
ATOM 16998 C C . ALA A 1 79 ? -6.955 -1.883 -3.184 1.00 0.00 194 ALA A C 10
ATOM 16999 O O . ALA A 1 79 ? -7.654 -2.299 -2.259 1.00 0.00 194 ALA A O 10
ATOM 17006 N N . ALA A 1 80 ? -6.505 -0.642 -3.250 1.00 0.00 195 ALA A N 10
ATOM 17007 C CA . ALA A 1 80 ? -6.813 0.340 -2.226 1.00 0.00 195 ALA A CA 10
ATOM 17008 C C . ALA A 1 80 ? -7.844 1.333 -2.740 1.00 0.00 195 ALA A C 10
ATOM 17009 O O . ALA A 1 80 ? -7.576 2.089 -3.671 1.00 0.00 195 ALA A O 10
ATOM 17016 N N . ILE A 1 81 ? -9.020 1.319 -2.144 1.00 0.00 196 ILE A N 10
ATOM 17017 C CA . ILE A 1 81 ? -10.099 2.194 -2.574 1.00 0.00 196 ILE A CA 10
ATOM 17018 C C . ILE A 1 81 ? -10.345 3.277 -1.533 1.00 0.00 196 ILE A C 10
ATOM 17019 O O . ILE A 1 81 ? -10.837 2.995 -0.439 1.00 0.00 196 ILE A O 10
ATOM 17035 N N . PRO A 1 82 ? -9.976 4.527 -1.840 1.00 0.00 197 PRO A N 10
ATOM 17036 C CA . PRO A 1 82 ? -10.219 5.649 -0.942 1.00 0.00 197 PRO A CA 10
ATOM 17037 C C . PRO A 1 82 ? -11.702 5.931 -0.760 1.00 0.00 197 PRO A C 10
ATOM 17038 O O . PRO A 1 82 ? -12.408 6.292 -1.704 1.00 0.00 197 PRO A O 10
ATOM 17049 N N . ASN A 1 83 ? -12.158 5.751 0.460 1.00 0.00 198 ASN A N 10
ATOM 17050 C CA . ASN A 1 83 ? -13.544 5.967 0.821 1.00 0.00 198 ASN A CA 10
ATOM 17051 C C . ASN A 1 83 ? -13.645 7.156 1.772 1.00 0.00 198 ASN A C 10
ATOM 17052 O O . ASN A 1 83 ? -13.654 6.993 2.991 1.00 0.00 198 ASN A O 10
ATOM 17063 N N . GLY A 1 84 ? -13.705 8.353 1.212 1.00 0.00 199 GLY A N 10
ATOM 17064 C CA . GLY A 1 84 ? -13.730 9.545 2.033 1.00 0.00 199 GLY A CA 10
ATOM 17065 C C . GLY A 1 84 ? -12.345 9.907 2.530 1.00 0.00 199 GLY A C 10
ATOM 17066 O O . GLY A 1 84 ? -11.491 10.335 1.748 1.00 0.00 199 GLY A O 10
ATOM 17070 N N . GLU A 1 85 ? -12.108 9.723 3.821 1.00 0.00 200 GLU A N 10
ATOM 17071 C CA . GLU A 1 85 ? -10.800 10.011 4.397 1.00 0.00 200 GLU A CA 10
ATOM 17072 C C . GLU A 1 85 ? -10.054 8.719 4.714 1.00 0.00 200 GLU A C 10
ATOM 17073 O O . GLU A 1 85 ? -8.869 8.736 5.047 1.00 0.00 200 GLU A O 10
ATOM 17085 N N . ILE A 1 86 ? -10.756 7.603 4.612 1.00 0.00 201 ILE A N 10
ATOM 17086 C CA . ILE A 1 86 ? -10.150 6.298 4.821 1.00 0.00 201 ILE A CA 10
ATOM 17087 C C . ILE A 1 86 ? -9.948 5.590 3.498 1.00 0.00 201 ILE A C 10
ATOM 17088 O O . ILE A 1 86 ? -10.805 5.647 2.629 1.00 0.00 201 ILE A O 10
ATOM 17104 N N . ILE A 1 87 ? -8.819 4.938 3.337 1.00 0.00 202 ILE A N 10
ATOM 17105 C CA . ILE A 1 87 ? -8.572 4.142 2.154 1.00 0.00 202 ILE A CA 10
ATOM 17106 C C . ILE A 1 87 ? -8.757 2.668 2.495 1.00 0.00 202 ILE A C 10
ATOM 17107 O O . ILE A 1 87 ? -8.038 2.128 3.328 1.00 0.00 202 ILE A O 10
ATOM 17123 N N . LYS A 1 88 ? -9.716 2.017 1.864 1.00 0.00 203 LYS A N 10
ATOM 17124 C CA . LYS A 1 88 ? -10.005 0.631 2.182 1.00 0.00 203 LYS A CA 10
ATOM 17125 C C . LYS A 1 88 ? -9.334 -0.309 1.180 1.00 0.00 203 LYS A C 10
ATOM 17126 O O . LYS A 1 88 ? -9.559 -0.211 -0.023 1.00 0.00 203 LYS A O 10
ATOM 17145 N N . ILE A 1 89 ? -8.507 -1.212 1.688 1.00 0.00 204 ILE A N 10
ATOM 17146 C CA . ILE A 1 89 ? -7.832 -2.198 0.858 1.00 0.00 204 ILE A CA 10
ATOM 17147 C C . ILE A 1 89 ? -8.633 -3.491 0.852 1.00 0.00 204 ILE A C 10
ATOM 17148 O O . ILE A 1 89 ? -8.875 -4.086 1.905 1.00 0.00 204 ILE A O 10
ATOM 17164 N N . ILE A 1 90 ? -9.063 -3.908 -0.327 1.00 0.00 205 ILE A N 10
ATOM 17165 C CA . ILE A 1 90 ? -9.821 -5.139 -0.468 1.00 0.00 205 ILE A CA 10
ATOM 17166 C C . ILE A 1 90 ? -9.253 -5.977 -1.606 1.00 0.00 205 ILE A C 10
ATOM 17167 O O . ILE A 1 90 ? -8.510 -5.469 -2.447 1.00 0.00 205 ILE A O 10
ATOM 17183 N N . PRO A 1 91 ? -9.573 -7.276 -1.641 1.00 0.00 206 PRO A N 10
ATOM 17184 C CA . PRO A 1 91 ? -9.137 -8.167 -2.714 1.00 0.00 206 PRO A CA 10
ATOM 17185 C C . PRO A 1 91 ? -9.891 -7.886 -4.006 1.00 0.00 206 PRO A C 10
ATOM 17186 O O . PRO A 1 91 ? -11.037 -8.298 -4.163 1.00 0.00 206 PRO A O 10
ATOM 17197 N N . ASN A 1 92 ? -9.246 -7.188 -4.940 1.00 0.00 207 ASN A N 10
ATOM 17198 C CA . ASN A 1 92 ? -9.911 -6.804 -6.186 1.00 0.00 207 ASN A CA 10
ATOM 17199 C C . ASN A 1 92 ? -10.085 -7.998 -7.123 1.00 0.00 207 ASN A C 10
ATOM 17200 O O . ASN A 1 92 ? -10.552 -7.857 -8.253 1.00 0.00 207 ASN A O 10
ATOM 17211 N N . ILE A 1 93 ? -9.740 -9.176 -6.624 1.00 0.00 208 ILE A N 10
ATOM 17212 C CA . ILE A 1 93 ? -10.001 -10.426 -7.330 1.00 0.00 208 ILE A CA 10
ATOM 17213 C C . ILE A 1 93 ? -11.447 -10.853 -7.104 1.00 0.00 208 ILE A C 10
ATOM 17214 O O . ILE A 1 93 ? -11.915 -11.855 -7.646 1.00 0.00 208 ILE A O 10
ATOM 17230 N N . ASP A 1 94 ? -12.137 -10.069 -6.291 1.00 0.00 209 ASP A N 10
ATOM 17231 C CA . ASP A 1 94 ? -13.543 -10.296 -5.969 1.00 0.00 209 ASP A CA 10
ATOM 17232 C C . ASP A 1 94 ? -14.446 -9.623 -7.002 1.00 0.00 209 ASP A C 10
ATOM 17233 O O . ASP A 1 94 ? -15.667 -9.782 -6.981 1.00 0.00 209 ASP A O 10
ATOM 17242 N N . ALA A 1 95 ? -13.818 -8.877 -7.916 1.00 0.00 210 ALA A N 10
ATOM 17243 C CA . ALA A 1 95 ? -14.527 -8.150 -8.971 1.00 0.00 210 ALA A CA 10
ATOM 17244 C C . ALA A 1 95 ? -15.385 -7.030 -8.392 1.00 0.00 210 ALA A C 10
ATOM 17245 O O . ALA A 1 95 ? -16.381 -6.624 -8.994 1.00 0.00 210 ALA A O 10
ATOM 17252 N N . LYS A 1 96 ? -14.981 -6.543 -7.218 1.00 0.00 211 LYS A N 10
ATOM 17253 C CA . LYS A 1 96 ? -15.661 -5.439 -6.545 1.00 0.00 211 LYS A CA 10
ATOM 17254 C C . LYS A 1 96 ? -17.137 -5.769 -6.323 1.00 0.00 211 LYS A C 10
ATOM 17255 O O . LYS A 1 96 ? -18.029 -4.991 -6.667 1.00 0.00 211 LYS A O 10
ATOM 17274 N N . THR A 1 97 ? -17.394 -6.930 -5.750 1.00 0.00 212 THR A N 10
ATOM 17275 C CA . THR A 1 97 ? -18.751 -7.350 -5.472 1.00 0.00 212 THR A CA 10
ATOM 17276 C C . THR A 1 97 ? -19.146 -6.905 -4.068 1.00 0.00 212 THR A C 10
ATOM 17277 O O . THR A 1 97 ? -19.197 -7.707 -3.134 1.00 0.00 212 THR A O 10
ATOM 17288 N N . GLN A 1 98 ? -19.413 -5.613 -3.918 1.00 0.00 213 GLN A N 10
ATOM 17289 C CA . GLN A 1 98 ? -19.677 -5.051 -2.603 1.00 0.00 213 GLN A CA 10
ATOM 17290 C C . GLN A 1 98 ? -20.991 -4.277 -2.587 1.00 0.00 213 GLN A C 10
ATOM 17291 O O . GLN A 1 98 ? -21.135 -3.290 -1.866 1.00 0.00 213 GLN A O 10
ATOM 17305 N N . SER A 1 99 ? -21.947 -4.728 -3.381 1.00 0.00 214 SER A N 10
ATOM 17306 C CA . SER A 1 99 ? -23.255 -4.096 -3.430 1.00 0.00 214 SER A CA 10
ATOM 17307 C C . SER A 1 99 ? -24.354 -5.160 -3.428 1.00 0.00 214 SER A C 10
ATOM 17308 O O . SER A 1 99 ? -24.931 -5.470 -4.469 1.00 0.00 214 SER A O 10
ATOM 17316 N N . PRO A 1 100 ? -24.643 -5.749 -2.256 1.00 0.00 215 PRO A N 10
ATOM 17317 C CA . PRO A 1 100 ? -25.632 -6.818 -2.137 1.00 0.00 215 PRO A CA 10
ATOM 17318 C C . PRO A 1 100 ? -27.064 -6.291 -2.124 1.00 0.00 215 PRO A C 10
ATOM 17319 O O . PRO A 1 100 ? -27.316 -5.154 -1.722 1.00 0.00 215 PRO A O 10
ATOM 17330 N N . ASP A 1 101 ? -27.995 -7.130 -2.557 1.00 0.00 216 ASP A N 10
ATOM 17331 C CA . ASP A 1 101 ? -29.408 -6.766 -2.589 1.00 0.00 216 ASP A CA 10
ATOM 17332 C C . ASP A 1 101 ? -30.146 -7.416 -1.426 1.00 0.00 216 ASP A C 10
ATOM 17333 O O . ASP A 1 101 ? -31.356 -7.641 -1.486 1.00 0.00 216 ASP A O 10
ATOM 17342 N N . LEU A 1 102 ? -29.389 -7.716 -0.371 1.00 0.00 217 LEU A N 10
ATOM 17343 C CA . LEU A 1 102 ? -29.921 -8.329 0.845 1.00 0.00 217 LEU A CA 10
ATOM 17344 C C . LEU A 1 102 ? -30.667 -9.626 0.551 1.00 0.00 217 LEU A C 10
ATOM 17345 O O . LEU A 1 102 ? -31.705 -9.902 1.151 1.00 0.00 217 LEU A O 10
ATOM 17361 N N . LEU A 1 103 ? -30.146 -10.417 -0.374 1.00 0.00 218 LEU A N 10
ATOM 17362 C CA . LEU A 1 103 ? -30.725 -11.720 -0.657 1.00 0.00 218 LEU A CA 10
ATOM 17363 C C . LEU A 1 103 ? -30.089 -12.773 0.241 1.00 0.00 218 LEU A C 10
ATOM 17364 O O . LEU A 1 103 ? -30.779 -13.542 0.906 1.00 0.00 218 LEU A O 10
ATOM 17380 N N . SER A 1 104 ? -28.764 -12.782 0.273 1.00 0.00 219 SER A N 10
ATOM 17381 C CA . SER A 1 104 ? -28.021 -13.701 1.120 1.00 0.00 219 SER A CA 10
ATOM 17382 C C . SER A 1 104 ? -27.694 -13.033 2.458 1.00 0.00 219 SER A C 10
ATOM 17383 O O . SER A 1 104 ? -26.595 -13.182 2.999 1.00 0.00 219 SER A O 10
ATOM 17391 N N . GLY A 1 105 ? -28.658 -12.289 2.985 1.00 0.00 220 GLY A N 10
ATOM 17392 C CA . GLY A 1 105 ? -28.462 -11.602 4.244 1.00 0.00 220 GLY A CA 10
ATOM 17393 C C . GLY A 1 105 ? -28.028 -10.163 4.056 1.00 0.00 220 GLY A C 10
ATOM 17394 O O . GLY A 1 105 ? -27.678 -9.751 2.945 1.00 0.00 220 GLY A O 10
ATOM 17398 N N . MET A 1 106 ? -28.059 -9.397 5.136 1.00 0.00 221 MET A N 10
ATOM 17399 C CA . MET A 1 106 ? -27.646 -8.000 5.100 1.00 0.00 221 MET A CA 10
ATOM 17400 C C . MET A 1 106 ? -26.162 -7.885 5.420 1.00 0.00 221 MET A C 10
ATOM 17401 O O . MET A 1 106 ? -25.674 -8.522 6.353 1.00 0.00 221 MET A O 10
ATOM 17415 N N . LYS A 1 107 ? -25.449 -7.080 4.651 1.00 0.00 222 LYS A N 10
ATOM 17416 C CA . LYS A 1 107 ? -24.026 -6.891 4.878 1.00 0.00 222 LYS A CA 10
ATOM 17417 C C . LYS A 1 107 ? -23.791 -5.691 5.788 1.00 0.00 222 LYS A C 10
ATOM 17418 O O . LYS A 1 107 ? -24.305 -4.600 5.532 1.00 0.00 222 LYS A O 10
ATOM 17437 N N . SER A 1 108 ? -23.032 -5.915 6.853 1.00 0.00 223 SER A N 10
ATOM 17438 C CA . SER A 1 108 ? -22.706 -4.872 7.823 1.00 0.00 223 SER A CA 10
ATOM 17439 C C . SER A 1 108 ? -23.975 -4.267 8.445 1.00 0.00 223 SER A C 10
ATOM 17440 O O . SER A 1 108 ? -24.272 -3.081 8.255 1.00 0.00 223 SER A O 10
ATOM 17448 N N . PRO A 1 109 ? -24.746 -5.082 9.194 1.00 0.00 224 PRO A N 10
ATOM 17449 C CA . PRO A 1 109 ? -25.950 -4.623 9.897 1.00 0.00 224 PRO A CA 10
ATOM 17450 C C . PRO A 1 109 ? -25.611 -3.616 10.996 1.00 0.00 224 PRO A C 10
ATOM 17451 O O . PRO A 1 109 ? -24.470 -3.561 11.460 1.00 0.00 224 PRO A O 10
ATOM 17462 N N . PRO A 1 110 ? -26.595 -2.808 11.423 1.00 0.00 225 PRO A N 10
ATOM 17463 C CA . PRO A 1 110 ? -26.394 -1.793 12.465 1.00 0.00 225 PRO A CA 10
ATOM 17464 C C . PRO A 1 110 ? -26.243 -2.412 13.854 1.00 0.00 225 PRO A C 10
ATOM 17465 O O . PRO A 1 110 ? -27.115 -2.267 14.712 1.00 0.00 225 PRO A O 10
ATOM 17476 N N . ARG A 1 111 ? -25.134 -3.106 14.064 1.00 0.00 226 ARG A N 10
ATOM 17477 C CA . ARG A 1 111 ? -24.872 -3.773 15.329 1.00 0.00 226 ARG A CA 10
ATOM 17478 C C . ARG A 1 111 ? -23.511 -3.363 15.869 1.00 0.00 226 ARG A C 10
ATOM 17479 O O . ARG A 1 111 ? -22.516 -4.061 15.583 1.00 0.00 226 ARG A O 10
ATOM 17501 N N . MET A 1 1 ? 41.636 7.890 1.550 1.00 0.00 116 MET A N 11
ATOM 17502 C CA . MET A 1 1 ? 43.051 8.245 1.299 1.00 0.00 116 MET A CA 11
ATOM 17503 C C . MET A 1 1 ? 43.689 7.240 0.348 1.00 0.00 116 MET A C 11
ATOM 17504 O O . MET A 1 1 ? 44.148 7.601 -0.733 1.00 0.00 116 MET A O 11
ATOM 17520 N N . ALA A 1 2 ? 43.712 5.978 0.755 1.00 0.00 117 ALA A N 11
ATOM 17521 C CA . ALA A 1 2 ? 44.283 4.918 -0.062 1.00 0.00 117 ALA A CA 11
ATOM 17522 C C . ALA A 1 2 ? 43.309 3.754 -0.178 1.00 0.00 117 ALA A C 11
ATOM 17523 O O . ALA A 1 2 ? 42.253 3.762 0.459 1.00 0.00 117 ALA A O 11
ATOM 17530 N N . HIS A 1 3 ? 43.674 2.760 -0.989 1.00 0.00 118 HIS A N 11
ATOM 17531 C CA . HIS A 1 3 ? 42.841 1.575 -1.205 1.00 0.00 118 HIS A CA 11
ATOM 17532 C C . HIS A 1 3 ? 41.466 1.968 -1.731 1.00 0.00 118 HIS A C 11
ATOM 17533 O O . HIS A 1 3 ? 40.440 1.485 -1.249 1.00 0.00 118 HIS A O 11
ATOM 17548 N N . HIS A 1 4 ? 41.465 2.846 -2.726 1.00 0.00 119 HIS A N 11
ATOM 17549 C CA . HIS A 1 4 ? 40.237 3.353 -3.323 1.00 0.00 119 HIS A CA 11
ATOM 17550 C C . HIS A 1 4 ? 39.481 2.236 -4.037 1.00 0.00 119 HIS A C 11
ATOM 17551 O O . HIS A 1 4 ? 39.781 1.898 -5.181 1.00 0.00 119 HIS A O 11
ATOM 17566 N N . HIS A 1 5 ? 38.506 1.663 -3.351 1.00 0.00 120 HIS A N 11
ATOM 17567 C CA . HIS A 1 5 ? 37.686 0.611 -3.929 1.00 0.00 120 HIS A CA 11
ATOM 17568 C C . HIS A 1 5 ? 36.210 0.917 -3.720 1.00 0.00 120 HIS A C 11
ATOM 17569 O O . HIS A 1 5 ? 35.522 1.343 -4.651 1.00 0.00 120 HIS A O 11
ATOM 17584 N N . HIS A 1 6 ? 35.743 0.728 -2.486 1.00 0.00 121 HIS A N 11
ATOM 17585 C CA . HIS A 1 6 ? 34.331 0.905 -2.143 1.00 0.00 121 HIS A CA 11
ATOM 17586 C C . HIS A 1 6 ? 33.443 0.119 -3.095 1.00 0.00 121 HIS A C 11
ATOM 17587 O O . HIS A 1 6 ? 32.534 0.669 -3.719 1.00 0.00 121 HIS A O 11
ATOM 17602 N N . HIS A 1 7 ? 33.715 -1.171 -3.205 1.00 0.00 122 HIS A N 11
ATOM 17603 C CA . HIS A 1 7 ? 32.981 -2.026 -4.124 1.00 0.00 122 HIS A CA 11
ATOM 17604 C C . HIS A 1 7 ? 32.111 -3.011 -3.349 1.00 0.00 122 HIS A C 11
ATOM 17605 O O . HIS A 1 7 ? 32.334 -4.222 -3.381 1.00 0.00 122 HIS A O 11
ATOM 17620 N N . HIS A 1 8 ? 31.136 -2.479 -2.628 1.00 0.00 123 HIS A N 11
ATOM 17621 C CA . HIS A 1 8 ? 30.197 -3.301 -1.876 1.00 0.00 123 HIS A CA 11
ATOM 17622 C C . HIS A 1 8 ? 28.809 -2.689 -1.933 1.00 0.00 123 HIS A C 11
ATOM 17623 O O . HIS A 1 8 ? 28.661 -1.467 -1.961 1.00 0.00 123 HIS A O 11
ATOM 17638 N N . VAL A 1 9 ? 27.794 -3.537 -1.942 1.00 0.00 124 VAL A N 11
ATOM 17639 C CA . VAL A 1 9 ? 26.413 -3.075 -1.938 1.00 0.00 124 VAL A CA 11
ATOM 17640 C C . VAL A 1 9 ? 25.911 -3.011 -0.494 1.00 0.00 124 VAL A C 11
ATOM 17641 O O . VAL A 1 9 ? 24.758 -3.315 -0.188 1.00 0.00 124 VAL A O 11
ATOM 17654 N N . ASP A 1 10 ? 26.815 -2.615 0.391 1.00 0.00 125 ASP A N 11
ATOM 17655 C CA . ASP A 1 10 ? 26.523 -2.521 1.814 1.00 0.00 125 ASP A CA 11
ATOM 17656 C C . ASP A 1 10 ? 25.892 -1.174 2.132 1.00 0.00 125 ASP A C 11
ATOM 17657 O O . ASP A 1 10 ? 25.071 -1.052 3.039 1.00 0.00 125 ASP A O 11
ATOM 17666 N N . ASP A 1 11 ? 26.279 -0.170 1.363 1.00 0.00 126 ASP A N 11
ATOM 17667 C CA . ASP A 1 11 ? 25.785 1.184 1.552 1.00 0.00 126 ASP A CA 11
ATOM 17668 C C . ASP A 1 11 ? 24.375 1.329 0.995 1.00 0.00 126 ASP A C 11
ATOM 17669 O O . ASP A 1 11 ? 24.167 1.236 -0.215 1.00 0.00 126 ASP A O 11
ATOM 17678 N N . ASP A 1 12 ? 23.406 1.535 1.877 1.00 0.00 127 ASP A N 11
ATOM 17679 C CA . ASP A 1 12 ? 22.031 1.783 1.451 1.00 0.00 127 ASP A CA 11
ATOM 17680 C C . ASP A 1 12 ? 21.874 3.234 1.020 1.00 0.00 127 ASP A C 11
ATOM 17681 O O . ASP A 1 12 ? 21.111 3.527 0.102 1.00 0.00 127 ASP A O 11
ATOM 17690 N N . ASP A 1 13 ? 22.607 4.129 1.688 1.00 0.00 128 ASP A N 11
ATOM 17691 C CA . ASP A 1 13 ? 22.649 5.553 1.327 1.00 0.00 128 ASP A CA 11
ATOM 17692 C C . ASP A 1 13 ? 21.261 6.177 1.259 1.00 0.00 128 ASP A C 11
ATOM 17693 O O . ASP A 1 13 ? 20.674 6.308 0.180 1.00 0.00 128 ASP A O 11
ATOM 17702 N N . LYS A 1 14 ? 20.742 6.570 2.411 1.00 0.00 129 LYS A N 11
ATOM 17703 C CA . LYS A 1 14 ? 19.461 7.251 2.468 1.00 0.00 129 LYS A CA 11
ATOM 17704 C C . LYS A 1 14 ? 19.609 8.658 1.902 1.00 0.00 129 LYS A C 11
ATOM 17705 O O . LYS A 1 14 ? 20.189 9.536 2.538 1.00 0.00 129 LYS A O 11
ATOM 17724 N N . MET A 1 15 ? 19.091 8.864 0.701 1.00 0.00 130 MET A N 11
ATOM 17725 C CA . MET A 1 15 ? 19.248 10.137 0.004 1.00 0.00 130 MET A CA 11
ATOM 17726 C C . MET A 1 15 ? 18.155 11.129 0.391 1.00 0.00 130 MET A C 11
ATOM 17727 O O . MET A 1 15 ? 17.601 11.824 -0.464 1.00 0.00 130 MET A O 11
ATOM 17741 N N . GLY A 1 16 ? 17.837 11.182 1.680 1.00 0.00 131 GLY A N 11
ATOM 17742 C CA . GLY A 1 16 ? 16.870 12.149 2.167 1.00 0.00 131 GLY A CA 11
ATOM 17743 C C . GLY A 1 16 ? 15.456 11.653 1.993 1.00 0.00 131 GLY A C 11
ATOM 17744 O O . GLY A 1 16 ? 14.493 12.412 2.102 1.00 0.00 131 GLY A O 11
ATOM 17748 N N . SER A 1 17 ? 15.340 10.370 1.720 1.00 0.00 132 SER A N 11
ATOM 17749 C CA . SER A 1 17 ? 14.061 9.736 1.510 1.00 0.00 132 SER A CA 11
ATOM 17750 C C . SER A 1 17 ? 14.211 8.252 1.807 1.00 0.00 132 SER A C 11
ATOM 17751 O O . SER A 1 17 ? 15.332 7.747 1.886 1.00 0.00 132 SER A O 11
ATOM 17759 N N . LYS A 1 18 ? 13.103 7.559 1.980 1.00 0.00 133 LYS A N 11
ATOM 17760 C CA . LYS A 1 18 ? 13.141 6.191 2.469 1.00 0.00 133 LYS A CA 11
ATOM 17761 C C . LYS A 1 18 ? 13.139 5.178 1.330 1.00 0.00 133 LYS A C 11
ATOM 17762 O O . LYS A 1 18 ? 12.213 5.134 0.527 1.00 0.00 133 LYS A O 11
ATOM 17781 N N . LEU A 1 19 ? 14.200 4.387 1.255 1.00 0.00 134 LEU A N 11
ATOM 17782 C CA . LEU A 1 19 ? 14.272 3.265 0.324 1.00 0.00 134 LEU A CA 11
ATOM 17783 C C . LEU A 1 19 ? 13.265 2.184 0.704 1.00 0.00 134 LEU A C 11
ATOM 17784 O O . LEU A 1 19 ? 13.064 1.903 1.889 1.00 0.00 134 LEU A O 11
ATOM 17800 N N . TRP A 1 20 ? 12.635 1.579 -0.298 1.00 0.00 135 TRP A N 11
ATOM 17801 C CA . TRP A 1 20 ? 11.619 0.567 -0.056 1.00 0.00 135 TRP A CA 11
ATOM 17802 C C . TRP A 1 20 ? 11.929 -0.737 -0.781 1.00 0.00 135 TRP A C 11
ATOM 17803 O O . TRP A 1 20 ? 11.663 -0.887 -1.976 1.00 0.00 135 TRP A O 11
ATOM 17824 N N . ASN A 1 21 ? 12.521 -1.662 -0.043 1.00 0.00 136 ASN A N 11
ATOM 17825 C CA . ASN A 1 21 ? 12.735 -3.021 -0.513 1.00 0.00 136 ASN A CA 11
ATOM 17826 C C . ASN A 1 21 ? 12.333 -3.971 0.602 1.00 0.00 136 ASN A C 11
ATOM 17827 O O . ASN A 1 21 ? 13.150 -4.364 1.432 1.00 0.00 136 ASN A O 11
ATOM 17838 N N . LEU A 1 22 ? 11.064 -4.325 0.613 1.00 0.00 137 LEU A N 11
ATOM 17839 C CA . LEU A 1 22 ? 10.504 -5.159 1.663 1.00 0.00 137 LEU A CA 11
ATOM 17840 C C . LEU A 1 22 ? 10.458 -6.609 1.200 1.00 0.00 137 LEU A C 11
ATOM 17841 O O . LEU A 1 22 ? 10.504 -6.885 0.002 1.00 0.00 137 LEU A O 11
ATOM 17857 N N . ARG A 1 23 ? 10.389 -7.528 2.146 1.00 0.00 138 ARG A N 11
ATOM 17858 C CA . ARG A 1 23 ? 10.313 -8.948 1.831 1.00 0.00 138 ARG A CA 11
ATOM 17859 C C . ARG A 1 23 ? 8.962 -9.500 2.248 1.00 0.00 138 ARG A C 11
ATOM 17860 O O . ARG A 1 23 ? 8.397 -9.055 3.245 1.00 0.00 138 ARG A O 11
ATOM 17881 N N . ASN A 1 24 ? 8.467 -10.460 1.458 1.00 0.00 139 ASN A N 11
ATOM 17882 C CA . ASN A 1 24 ? 7.111 -11.008 1.584 1.00 0.00 139 ASN A CA 11
ATOM 17883 C C . ASN A 1 24 ? 6.681 -11.187 3.030 1.00 0.00 139 ASN A C 11
ATOM 17884 O O . ASN A 1 24 ? 7.039 -12.165 3.688 1.00 0.00 139 ASN A O 11
ATOM 17895 N N . ALA A 1 25 ? 5.910 -10.226 3.507 1.00 0.00 140 ALA A N 11
ATOM 17896 C CA . ALA A 1 25 ? 5.365 -10.257 4.849 1.00 0.00 140 ALA A CA 11
ATOM 17897 C C . ALA A 1 25 ? 3.853 -10.252 4.770 1.00 0.00 140 ALA A C 11
ATOM 17898 O O . ALA A 1 25 ? 3.300 -10.210 3.672 1.00 0.00 140 ALA A O 11
ATOM 17905 N N . ASP A 1 26 ? 3.181 -10.295 5.909 1.00 0.00 141 ASP A N 11
ATOM 17906 C CA . ASP A 1 26 ? 1.728 -10.257 5.911 1.00 0.00 141 ASP A CA 11
ATOM 17907 C C . ASP A 1 26 ? 1.233 -8.956 5.303 1.00 0.00 141 ASP A C 11
ATOM 17908 O O . ASP A 1 26 ? 1.785 -7.885 5.556 1.00 0.00 141 ASP A O 11
ATOM 17917 N N . ILE A 1 27 ? 0.199 -9.068 4.491 1.00 0.00 142 ILE A N 11
ATOM 17918 C CA . ILE A 1 27 ? -0.390 -7.928 3.812 1.00 0.00 142 ILE A CA 11
ATOM 17919 C C . ILE A 1 27 ? -0.739 -6.795 4.779 1.00 0.00 142 ILE A C 11
ATOM 17920 O O . ILE A 1 27 ? -0.437 -5.636 4.508 1.00 0.00 142 ILE A O 11
ATOM 17936 N N . ARG A 1 28 ? -1.322 -7.126 5.927 1.00 0.00 143 ARG A N 11
ATOM 17937 C CA . ARG A 1 28 ? -1.780 -6.102 6.858 1.00 0.00 143 ARG A CA 11
ATOM 17938 C C . ARG A 1 28 ? -0.606 -5.500 7.613 1.00 0.00 143 ARG A C 11
ATOM 17939 O O . ARG A 1 28 ? -0.714 -4.414 8.185 1.00 0.00 143 ARG A O 11
ATOM 17960 N N . ALA A 1 29 ? 0.519 -6.198 7.593 1.00 0.00 144 ALA A N 11
ATOM 17961 C CA . ALA A 1 29 ? 1.743 -5.674 8.166 1.00 0.00 144 ALA A CA 11
ATOM 17962 C C . ALA A 1 29 ? 2.290 -4.588 7.257 1.00 0.00 144 ALA A C 11
ATOM 17963 O O . ALA A 1 29 ? 2.850 -3.597 7.718 1.00 0.00 144 ALA A O 11
ATOM 17970 N N . VAL A 1 30 ? 2.079 -4.777 5.958 1.00 0.00 145 VAL A N 11
ATOM 17971 C CA . VAL A 1 30 ? 2.527 -3.828 4.947 1.00 0.00 145 VAL A CA 11
ATOM 17972 C C . VAL A 1 30 ? 1.547 -2.669 4.818 1.00 0.00 145 VAL A C 11
ATOM 17973 O O . VAL A 1 30 ? 1.946 -1.534 4.577 1.00 0.00 145 VAL A O 11
ATOM 17986 N N . ILE A 1 31 ? 0.261 -2.953 4.977 1.00 0.00 146 ILE A N 11
ATOM 17987 C CA . ILE A 1 31 ? -0.751 -1.905 4.921 1.00 0.00 146 ILE A CA 11
ATOM 17988 C C . ILE A 1 31 ? -0.571 -0.948 6.102 1.00 0.00 146 ILE A C 11
ATOM 17989 O O . ILE A 1 31 ? -0.865 0.243 6.008 1.00 0.00 146 ILE A O 11
ATOM 18005 N N . ALA A 1 32 ? -0.056 -1.475 7.206 1.00 0.00 147 ALA A N 11
ATOM 18006 C CA . ALA A 1 32 ? 0.330 -0.645 8.342 1.00 0.00 147 ALA A CA 11
ATOM 18007 C C . ALA A 1 32 ? 1.707 -0.028 8.101 1.00 0.00 147 ALA A C 11
ATOM 18008 O O . ALA A 1 32 ? 2.000 1.083 8.537 1.00 0.00 147 ALA A O 11
ATOM 18015 N N . GLU A 1 33 ? 2.534 -0.775 7.389 1.00 0.00 148 GLU A N 11
ATOM 18016 C CA . GLU A 1 33 ? 3.884 -0.359 7.021 1.00 0.00 148 GLU A CA 11
ATOM 18017 C C . GLU A 1 33 ? 3.837 0.906 6.165 1.00 0.00 148 GLU A C 11
ATOM 18018 O O . GLU A 1 33 ? 4.567 1.864 6.412 1.00 0.00 148 GLU A O 11
ATOM 18030 N N . VAL A 1 34 ? 2.956 0.908 5.174 1.00 0.00 149 VAL A N 11
ATOM 18031 C CA . VAL A 1 34 ? 2.790 2.059 4.301 1.00 0.00 149 VAL A CA 11
ATOM 18032 C C . VAL A 1 34 ? 2.144 3.234 5.044 1.00 0.00 149 VAL A C 11
ATOM 18033 O O . VAL A 1 34 ? 2.598 4.371 4.920 1.00 0.00 149 VAL A O 11
ATOM 18046 N N . SER A 1 35 ? 1.107 2.962 5.837 1.00 0.00 150 SER A N 11
ATOM 18047 C CA . SER A 1 35 ? 0.411 4.018 6.572 1.00 0.00 150 SER A CA 11
ATOM 18048 C C . SER A 1 35 ? 1.322 4.663 7.608 1.00 0.00 150 SER A C 11
ATOM 18049 O O . SER A 1 35 ? 1.147 5.831 7.956 1.00 0.00 150 SER A O 11
ATOM 18057 N N . ARG A 1 36 ? 2.294 3.898 8.085 1.00 0.00 151 ARG A N 11
ATOM 18058 C CA . ARG A 1 36 ? 3.284 4.398 9.026 1.00 0.00 151 ARG A CA 11
ATOM 18059 C C . ARG A 1 36 ? 3.986 5.640 8.470 1.00 0.00 151 ARG A C 11
ATOM 18060 O O . ARG A 1 36 ? 4.152 6.638 9.169 1.00 0.00 151 ARG A O 11
ATOM 18081 N N . ILE A 1 37 ? 4.386 5.575 7.208 1.00 0.00 152 ILE A N 11
ATOM 18082 C CA . ILE A 1 37 ? 5.114 6.671 6.577 1.00 0.00 152 ILE A CA 11
ATOM 18083 C C . ILE A 1 37 ? 4.157 7.657 5.904 1.00 0.00 152 ILE A C 11
ATOM 18084 O O . ILE A 1 37 ? 4.344 8.872 5.983 1.00 0.00 152 ILE A O 11
ATOM 18100 N N . THR A 1 38 ? 3.126 7.131 5.256 1.00 0.00 153 THR A N 11
ATOM 18101 C CA . THR A 1 38 ? 2.211 7.959 4.478 1.00 0.00 153 THR A CA 11
ATOM 18102 C C . THR A 1 38 ? 1.283 8.780 5.371 1.00 0.00 153 THR A C 11
ATOM 18103 O O . THR A 1 38 ? 0.799 9.842 4.975 1.00 0.00 153 THR A O 11
ATOM 18114 N N . GLY A 1 39 ? 1.037 8.275 6.577 1.00 0.00 154 GLY A N 11
ATOM 18115 C CA . GLY A 1 39 ? 0.153 8.953 7.507 1.00 0.00 154 GLY A CA 11
ATOM 18116 C C . GLY A 1 39 ? -1.302 8.839 7.102 1.00 0.00 154 GLY A C 11
ATOM 18117 O O . GLY A 1 39 ? -2.150 9.596 7.576 1.00 0.00 154 GLY A O 11
ATOM 18121 N N . LYS A 1 40 ? -1.594 7.885 6.230 1.00 0.00 155 LYS A N 11
ATOM 18122 C CA . LYS A 1 40 ? -2.936 7.726 5.689 1.00 0.00 155 LYS A CA 11
ATOM 18123 C C . LYS A 1 40 ? -3.697 6.643 6.439 1.00 0.00 155 LYS A C 11
ATOM 18124 O O . LYS A 1 40 ? -3.097 5.743 7.027 1.00 0.00 155 LYS A O 11
ATOM 18143 N N . ASN A 1 41 ? -5.016 6.743 6.419 1.00 0.00 156 ASN A N 11
ATOM 18144 C CA . ASN A 1 41 ? -5.872 5.782 7.103 1.00 0.00 156 ASN A CA 11
ATOM 18145 C C . ASN A 1 41 ? -6.292 4.689 6.138 1.00 0.00 156 ASN A C 11
ATOM 18146 O O . ASN A 1 41 ? -6.710 4.978 5.018 1.00 0.00 156 ASN A O 11
ATOM 18157 N N . PHE A 1 42 ? -6.189 3.438 6.565 1.00 0.00 157 PHE A N 11
ATOM 18158 C CA . PHE A 1 42 ? -6.546 2.320 5.707 1.00 0.00 157 PHE A CA 11
ATOM 18159 C C . PHE A 1 42 ? -7.581 1.425 6.371 1.00 0.00 157 PHE A C 11
ATOM 18160 O O . PHE A 1 42 ? -7.611 1.290 7.594 1.00 0.00 157 PHE A O 11
ATOM 18177 N N . VAL A 1 43 ? -8.440 0.831 5.558 1.00 0.00 158 VAL A N 11
ATOM 18178 C CA . VAL A 1 43 ? -9.453 -0.084 6.052 1.00 0.00 158 VAL A CA 11
ATOM 18179 C C . VAL A 1 43 ? -9.269 -1.433 5.378 1.00 0.00 158 VAL A C 11
ATOM 18180 O O . VAL A 1 43 ? -9.427 -1.549 4.168 1.00 0.00 158 VAL A O 11
ATOM 18193 N N . ILE A 1 44 ? -8.910 -2.440 6.150 1.00 0.00 159 ILE A N 11
ATOM 18194 C CA . ILE A 1 44 ? -8.572 -3.733 5.581 1.00 0.00 159 ILE A CA 11
ATOM 18195 C C . ILE A 1 44 ? -9.725 -4.720 5.712 1.00 0.00 159 ILE A C 11
ATOM 18196 O O . ILE A 1 44 ? -10.183 -5.023 6.816 1.00 0.00 159 ILE A O 11
ATOM 18212 N N . ASP A 1 45 ? -10.196 -5.198 4.571 1.00 0.00 160 ASP A N 11
ATOM 18213 C CA . ASP A 1 45 ? -11.231 -6.224 4.518 1.00 0.00 160 ASP A CA 11
ATOM 18214 C C . ASP A 1 45 ? -10.695 -7.551 5.068 1.00 0.00 160 ASP A C 11
ATOM 18215 O O . ASP A 1 45 ? -9.529 -7.888 4.866 1.00 0.00 160 ASP A O 11
ATOM 18224 N N . PRO A 1 46 ? -11.536 -8.307 5.804 1.00 0.00 161 PRO A N 11
ATOM 18225 C CA . PRO A 1 46 ? -11.143 -9.589 6.414 1.00 0.00 161 PRO A CA 11
ATOM 18226 C C . PRO A 1 46 ? -10.645 -10.629 5.407 1.00 0.00 161 PRO A C 11
ATOM 18227 O O . PRO A 1 46 ? -9.969 -11.586 5.786 1.00 0.00 161 PRO A O 11
ATOM 18238 N N . ARG A 1 47 ? -10.976 -10.454 4.133 1.00 0.00 162 ARG A N 11
ATOM 18239 C CA . ARG A 1 47 ? -10.531 -11.387 3.103 1.00 0.00 162 ARG A CA 11
ATOM 18240 C C . ARG A 1 47 ? -9.156 -10.987 2.574 1.00 0.00 162 ARG A C 11
ATOM 18241 O O . ARG A 1 47 ? -8.554 -11.701 1.772 1.00 0.00 162 ARG A O 11
ATOM 18262 N N . VAL A 1 48 ? -8.669 -9.836 3.015 1.00 0.00 163 VAL A N 11
ATOM 18263 C CA . VAL A 1 48 ? -7.350 -9.365 2.618 1.00 0.00 163 VAL A CA 11
ATOM 18264 C C . VAL A 1 48 ? -6.272 -9.986 3.503 1.00 0.00 163 VAL A C 11
ATOM 18265 O O . VAL A 1 48 ? -5.915 -9.439 4.549 1.00 0.00 163 VAL A O 11
ATOM 18278 N N . GLN A 1 49 ? -5.770 -11.137 3.082 1.00 0.00 164 GLN A N 11
ATOM 18279 C CA . GLN A 1 49 ? -4.730 -11.843 3.818 1.00 0.00 164 GLN A CA 11
ATOM 18280 C C . GLN A 1 49 ? -3.816 -12.568 2.834 1.00 0.00 164 GLN A C 11
ATOM 18281 O O . GLN A 1 49 ? -4.248 -13.460 2.106 1.00 0.00 164 GLN A O 11
ATOM 18295 N N . GLY A 1 50 ? -2.564 -12.153 2.806 1.00 0.00 165 GLY A N 11
ATOM 18296 C CA . GLY A 1 50 ? -1.583 -12.742 1.923 1.00 0.00 165 GLY A CA 11
ATOM 18297 C C . GLY A 1 50 ? -0.220 -12.150 2.187 1.00 0.00 165 GLY A C 11
ATOM 18298 O O . GLY A 1 50 ? -0.028 -11.499 3.214 1.00 0.00 165 GLY A O 11
ATOM 18302 N N . LYS A 1 51 ? 0.721 -12.361 1.281 1.00 0.00 166 LYS A N 11
ATOM 18303 C CA . LYS A 1 51 ? 2.051 -11.791 1.436 1.00 0.00 166 LYS A CA 11
ATOM 18304 C C . LYS A 1 51 ? 2.288 -10.644 0.472 1.00 0.00 166 LYS A C 11
ATOM 18305 O O . LYS A 1 51 ? 1.940 -10.714 -0.707 1.00 0.00 166 LYS A O 11
ATOM 18324 N N . VAL A 1 52 ? 2.883 -9.590 1.000 1.00 0.00 167 VAL A N 11
ATOM 18325 C CA . VAL A 1 52 ? 3.191 -8.396 0.237 1.00 0.00 167 VAL A CA 11
ATOM 18326 C C . VAL A 1 52 ? 4.637 -7.970 0.491 1.00 0.00 167 VAL A C 11
ATOM 18327 O O . VAL A 1 52 ? 5.119 -8.026 1.625 1.00 0.00 167 VAL A O 11
ATOM 18340 N N . SER A 1 53 ? 5.331 -7.576 -0.564 1.00 0.00 168 SER A N 11
ATOM 18341 C CA . SER A 1 53 ? 6.677 -7.043 -0.440 1.00 0.00 168 SER A CA 11
ATOM 18342 C C . SER A 1 53 ? 6.868 -5.866 -1.387 1.00 0.00 168 SER A C 11
ATOM 18343 O O . SER A 1 53 ? 7.002 -6.045 -2.599 1.00 0.00 168 SER A O 11
ATOM 18351 N N . ILE A 1 54 ? 6.855 -4.662 -0.839 1.00 0.00 169 ILE A N 11
ATOM 18352 C CA . ILE A 1 54 ? 7.056 -3.470 -1.641 1.00 0.00 169 ILE A CA 11
ATOM 18353 C C . ILE A 1 54 ? 8.524 -3.322 -2.023 1.00 0.00 169 ILE A C 11
ATOM 18354 O O . ILE A 1 54 ? 9.372 -3.009 -1.187 1.00 0.00 169 ILE A O 11
ATOM 18370 N N . VAL A 1 55 ? 8.817 -3.599 -3.282 1.00 0.00 170 VAL A N 11
ATOM 18371 C CA . VAL A 1 55 ? 10.144 -3.382 -3.832 1.00 0.00 170 VAL A CA 11
ATOM 18372 C C . VAL A 1 55 ? 10.068 -2.330 -4.929 1.00 0.00 170 VAL A C 11
ATOM 18373 O O . VAL A 1 55 ? 9.262 -2.442 -5.856 1.00 0.00 170 VAL A O 11
ATOM 18386 N N . SER A 1 56 ? 10.874 -1.292 -4.808 1.00 0.00 171 SER A N 11
ATOM 18387 C CA . SER A 1 56 ? 10.776 -0.164 -5.712 1.00 0.00 171 SER A CA 11
ATOM 18388 C C . SER A 1 56 ? 12.143 0.453 -5.990 1.00 0.00 171 SER A C 11
ATOM 18389 O O . SER A 1 56 ? 13.157 0.039 -5.419 1.00 0.00 171 SER A O 11
ATOM 18397 N N . SER A 1 57 ? 12.149 1.413 -6.900 1.00 0.00 172 SER A N 11
ATOM 18398 C CA . SER A 1 57 ? 13.327 2.197 -7.239 1.00 0.00 172 SER A CA 11
ATOM 18399 C C . SER A 1 57 ? 13.842 3.010 -6.045 1.00 0.00 172 SER A C 11
ATOM 18400 O O . SER A 1 57 ? 13.355 2.855 -4.920 1.00 0.00 172 SER A O 11
ATOM 18408 N N . THR A 1 58 ? 14.866 3.826 -6.305 1.00 0.00 173 THR A N 11
ATOM 18409 C CA . THR A 1 58 ? 15.481 4.705 -5.304 1.00 0.00 173 THR A CA 11
ATOM 18410 C C . THR A 1 58 ? 14.458 5.341 -4.340 1.00 0.00 173 THR A C 11
ATOM 18411 O O . THR A 1 58 ? 13.283 5.490 -4.691 1.00 0.00 173 THR A O 11
ATOM 18422 N N . PRO A 1 59 ? 14.919 5.772 -3.139 1.00 0.00 174 PRO A N 11
ATOM 18423 C CA . PRO A 1 59 ? 14.056 6.159 -2.009 1.00 0.00 174 PRO A CA 11
ATOM 18424 C C . PRO A 1 59 ? 12.755 6.876 -2.389 1.00 0.00 174 PRO A C 11
ATOM 18425 O O . PRO A 1 59 ? 12.732 7.781 -3.230 1.00 0.00 174 PRO A O 11
ATOM 18436 N N . LEU A 1 60 ? 11.678 6.456 -1.735 1.00 0.00 175 LEU A N 11
ATOM 18437 C CA . LEU A 1 60 ? 10.339 6.953 -2.015 1.00 0.00 175 LEU A CA 11
ATOM 18438 C C . LEU A 1 60 ? 9.877 7.909 -0.926 1.00 0.00 175 LEU A C 11
ATOM 18439 O O . LEU A 1 60 ? 10.095 7.671 0.265 1.00 0.00 175 LEU A O 11
ATOM 18455 N N . SER A 1 61 ? 9.242 8.989 -1.344 1.00 0.00 176 SER A N 11
ATOM 18456 C CA . SER A 1 61 ? 8.628 9.919 -0.419 1.00 0.00 176 SER A CA 11
ATOM 18457 C C . SER A 1 61 ? 7.280 9.361 0.033 1.00 0.00 176 SER A C 11
ATOM 18458 O O . SER A 1 61 ? 6.878 8.286 -0.412 1.00 0.00 176 SER A O 11
ATOM 18466 N N . SER A 1 62 ? 6.587 10.093 0.896 1.00 0.00 177 SER A N 11
ATOM 18467 C CA . SER A 1 62 ? 5.311 9.647 1.447 1.00 0.00 177 SER A CA 11
ATOM 18468 C C . SER A 1 62 ? 4.331 9.261 0.335 1.00 0.00 177 SER A C 11
ATOM 18469 O O . SER A 1 62 ? 3.810 8.142 0.309 1.00 0.00 177 SER A O 11
ATOM 18477 N N . ARG A 1 63 ? 4.108 10.178 -0.597 1.00 0.00 178 ARG A N 11
ATOM 18478 C CA . ARG A 1 63 ? 3.173 9.945 -1.689 1.00 0.00 178 ARG A CA 11
ATOM 18479 C C . ARG A 1 63 ? 3.708 8.879 -2.639 1.00 0.00 178 ARG A C 11
ATOM 18480 O O . ARG A 1 63 ? 2.970 7.981 -3.046 1.00 0.00 178 ARG A O 11
ATOM 18501 N N . GLU A 1 64 ? 4.995 8.982 -2.972 1.00 0.00 179 GLU A N 11
ATOM 18502 C CA . GLU A 1 64 ? 5.658 8.011 -3.847 1.00 0.00 179 GLU A CA 11
ATOM 18503 C C . GLU A 1 64 ? 5.433 6.591 -3.343 1.00 0.00 179 GLU A C 11
ATOM 18504 O O . GLU A 1 64 ? 5.028 5.706 -4.095 1.00 0.00 179 GLU A O 11
ATOM 18516 N N . LEU A 1 65 ? 5.695 6.400 -2.057 1.00 0.00 180 LEU A N 11
ATOM 18517 C CA . LEU A 1 65 ? 5.476 5.125 -1.391 1.00 0.00 180 LEU A CA 11
ATOM 18518 C C . LEU A 1 65 ? 4.049 4.639 -1.597 1.00 0.00 180 LEU A C 11
ATOM 18519 O O . LEU A 1 65 ? 3.823 3.515 -2.047 1.00 0.00 180 LEU A O 11
ATOM 18535 N N . TYR A 1 66 ? 3.096 5.495 -1.266 1.00 0.00 181 TYR A N 11
ATOM 18536 C CA . TYR A 1 66 ? 1.689 5.141 -1.361 1.00 0.00 181 TYR A CA 11
ATOM 18537 C C . TYR A 1 66 ? 1.317 4.701 -2.777 1.00 0.00 181 TYR A C 11
ATOM 18538 O O . TYR A 1 66 ? 0.463 3.835 -2.956 1.00 0.00 181 TYR A O 11
ATOM 18556 N N . GLN A 1 67 ? 1.983 5.266 -3.778 1.00 0.00 182 GLN A N 11
ATOM 18557 C CA . GLN A 1 67 ? 1.671 4.937 -5.164 1.00 0.00 182 GLN A CA 11
ATOM 18558 C C . GLN A 1 67 ? 2.151 3.532 -5.500 1.00 0.00 182 GLN A C 11
ATOM 18559 O O . GLN A 1 67 ? 1.542 2.835 -6.311 1.00 0.00 182 GLN A O 11
ATOM 18573 N N . VAL A 1 68 ? 3.235 3.117 -4.860 1.00 0.00 183 VAL A N 11
ATOM 18574 C CA . VAL A 1 68 ? 3.774 1.780 -5.059 1.00 0.00 183 VAL A CA 11
ATOM 18575 C C . VAL A 1 68 ? 2.963 0.760 -4.267 1.00 0.00 183 VAL A C 11
ATOM 18576 O O . VAL A 1 68 ? 2.786 -0.379 -4.696 1.00 0.00 183 VAL A O 11
ATOM 18589 N N . PHE A 1 69 ? 2.460 1.184 -3.113 1.00 0.00 184 PHE A N 11
ATOM 18590 C CA . PHE A 1 69 ? 1.576 0.349 -2.305 1.00 0.00 184 PHE A CA 11
ATOM 18591 C C . PHE A 1 69 ? 0.347 -0.045 -3.119 1.00 0.00 184 PHE A C 11
ATOM 18592 O O . PHE A 1 69 ? -0.134 -1.175 -3.043 1.00 0.00 184 PHE A O 11
ATOM 18609 N N . LEU A 1 70 ? -0.134 0.893 -3.920 1.00 0.00 185 LEU A N 11
ATOM 18610 C CA . LEU A 1 70 ? -1.272 0.648 -4.795 1.00 0.00 185 LEU A CA 11
ATOM 18611 C C . LEU A 1 70 ? -0.931 -0.417 -5.827 1.00 0.00 185 LEU A C 11
ATOM 18612 O O . LEU A 1 70 ? -1.790 -1.193 -6.242 1.00 0.00 185 LEU A O 11
ATOM 18628 N N . SER A 1 71 ? 0.332 -0.461 -6.220 1.00 0.00 186 SER A N 11
ATOM 18629 C CA . SER A 1 71 ? 0.776 -1.388 -7.242 1.00 0.00 186 SER A CA 11
ATOM 18630 C C . SER A 1 71 ? 1.054 -2.760 -6.638 1.00 0.00 186 SER A C 11
ATOM 18631 O O . SER A 1 71 ? 0.765 -3.791 -7.249 1.00 0.00 186 SER A O 11
ATOM 18639 N N . VAL A 1 72 ? 1.598 -2.765 -5.426 1.00 0.00 187 VAL A N 11
ATOM 18640 C CA . VAL A 1 72 ? 1.945 -4.008 -4.755 1.00 0.00 187 VAL A CA 11
ATOM 18641 C C . VAL A 1 72 ? 0.682 -4.811 -4.447 1.00 0.00 187 VAL A C 11
ATOM 18642 O O . VAL A 1 72 ? 0.693 -6.043 -4.462 1.00 0.00 187 VAL A O 11
ATOM 18655 N N . LEU A 1 73 ? -0.411 -4.098 -4.198 1.00 0.00 188 LEU A N 11
ATOM 18656 C CA . LEU A 1 73 ? -1.703 -4.722 -3.960 1.00 0.00 188 LEU A CA 11
ATOM 18657 C C . LEU A 1 73 ? -2.194 -5.426 -5.206 1.00 0.00 188 LEU A C 11
ATOM 18658 O O . LEU A 1 73 ? -2.693 -6.541 -5.137 1.00 0.00 188 LEU A O 11
ATOM 18674 N N . GLN A 1 74 ? -2.046 -4.770 -6.347 1.00 0.00 189 GLN A N 11
ATOM 18675 C CA . GLN A 1 74 ? -2.541 -5.310 -7.605 1.00 0.00 189 GLN A CA 11
ATOM 18676 C C . GLN A 1 74 ? -1.806 -6.596 -7.965 1.00 0.00 189 GLN A C 11
ATOM 18677 O O . GLN A 1 74 ? -2.345 -7.468 -8.644 1.00 0.00 189 GLN A O 11
ATOM 18691 N N . VAL A 1 75 ? -0.573 -6.706 -7.494 1.00 0.00 190 VAL A N 11
ATOM 18692 C CA . VAL A 1 75 ? 0.204 -7.928 -7.649 1.00 0.00 190 VAL A CA 11
ATOM 18693 C C . VAL A 1 75 ? -0.253 -8.971 -6.634 1.00 0.00 190 VAL A C 11
ATOM 18694 O O . VAL A 1 75 ? -0.271 -10.172 -6.911 1.00 0.00 190 VAL A O 11
ATOM 18707 N N . SER A 1 76 ? -0.643 -8.490 -5.464 1.00 0.00 191 SER A N 11
ATOM 18708 C CA . SER A 1 76 ? -1.070 -9.338 -4.376 1.00 0.00 191 SER A CA 11
ATOM 18709 C C . SER A 1 76 ? -2.503 -9.847 -4.592 1.00 0.00 191 SER A C 11
ATOM 18710 O O . SER A 1 76 ? -2.903 -10.874 -4.043 1.00 0.00 191 SER A O 11
ATOM 18718 N N . GLY A 1 77 ? -3.263 -9.128 -5.412 1.00 0.00 192 GLY A N 11
ATOM 18719 C CA . GLY A 1 77 ? -4.641 -9.499 -5.686 1.00 0.00 192 GLY A CA 11
ATOM 18720 C C . GLY A 1 77 ? -5.626 -8.612 -4.948 1.00 0.00 192 GLY A C 11
ATOM 18721 O O . GLY A 1 77 ? -6.783 -8.979 -4.740 1.00 0.00 192 GLY A O 11
ATOM 18725 N N . TYR A 1 78 ? -5.169 -7.431 -4.563 1.00 0.00 193 TYR A N 11
ATOM 18726 C CA . TYR A 1 78 ? -5.969 -6.514 -3.767 1.00 0.00 193 TYR A CA 11
ATOM 18727 C C . TYR A 1 78 ? -5.912 -5.124 -4.372 1.00 0.00 193 TYR A C 11
ATOM 18728 O O . TYR A 1 78 ? -5.197 -4.900 -5.345 1.00 0.00 193 TYR A O 11
ATOM 18746 N N . ALA A 1 79 ? -6.672 -4.203 -3.812 1.00 0.00 194 ALA A N 11
ATOM 18747 C CA . ALA A 1 79 ? -6.677 -2.836 -4.293 1.00 0.00 194 ALA A CA 11
ATOM 18748 C C . ALA A 1 79 ? -7.089 -1.879 -3.190 1.00 0.00 194 ALA A C 11
ATOM 18749 O O . ALA A 1 79 ? -7.818 -2.253 -2.273 1.00 0.00 194 ALA A O 11
ATOM 18756 N N . ALA A 1 80 ? -6.609 -0.652 -3.283 1.00 0.00 195 ALA A N 11
ATOM 18757 C CA . ALA A 1 80 ? -6.941 0.373 -2.314 1.00 0.00 195 ALA A CA 11
ATOM 18758 C C . ALA A 1 80 ? -7.983 1.319 -2.893 1.00 0.00 195 ALA A C 11
ATOM 18759 O O . ALA A 1 80 ? -7.753 1.954 -3.922 1.00 0.00 195 ALA A O 11
ATOM 18766 N N . ILE A 1 81 ? -9.134 1.384 -2.253 1.00 0.00 196 ILE A N 11
ATOM 18767 C CA . ILE A 1 81 ? -10.206 2.262 -2.695 1.00 0.00 196 ILE A CA 11
ATOM 18768 C C . ILE A 1 81 ? -10.463 3.336 -1.646 1.00 0.00 196 ILE A C 11
ATOM 18769 O O . ILE A 1 81 ? -10.990 3.050 -0.568 1.00 0.00 196 ILE A O 11
ATOM 18785 N N . PRO A 1 82 ? -10.057 4.580 -1.929 1.00 0.00 197 PRO A N 11
ATOM 18786 C CA . PRO A 1 82 ? -10.258 5.697 -1.010 1.00 0.00 197 PRO A CA 11
ATOM 18787 C C . PRO A 1 82 ? -11.725 6.019 -0.778 1.00 0.00 197 PRO A C 11
ATOM 18788 O O . PRO A 1 82 ? -12.436 6.466 -1.682 1.00 0.00 197 PRO A O 11
ATOM 18799 N N . ASN A 1 83 ? -12.161 5.796 0.445 1.00 0.00 198 ASN A N 11
ATOM 18800 C CA . ASN A 1 83 ? -13.508 6.119 0.866 1.00 0.00 198 ASN A CA 11
ATOM 18801 C C . ASN A 1 83 ? -13.474 7.434 1.639 1.00 0.00 198 ASN A C 11
ATOM 18802 O O . ASN A 1 83 ? -13.632 7.462 2.860 1.00 0.00 198 ASN A O 11
ATOM 18813 N N . GLY A 1 84 ? -13.230 8.520 0.926 1.00 0.00 199 GLY A N 11
ATOM 18814 C CA . GLY A 1 84 ? -13.117 9.810 1.568 1.00 0.00 199 GLY A CA 11
ATOM 18815 C C . GLY A 1 84 ? -11.739 10.022 2.164 1.00 0.00 199 GLY A C 11
ATOM 18816 O O . GLY A 1 84 ? -10.745 10.069 1.437 1.00 0.00 199 GLY A O 11
ATOM 18820 N N . GLU A 1 85 ? -11.674 10.131 3.485 1.00 0.00 200 GLU A N 11
ATOM 18821 C CA . GLU A 1 85 ? -10.403 10.342 4.174 1.00 0.00 200 GLU A CA 11
ATOM 18822 C C . GLU A 1 85 ? -9.745 9.009 4.524 1.00 0.00 200 GLU A C 11
ATOM 18823 O O . GLU A 1 85 ? -8.565 8.957 4.871 1.00 0.00 200 GLU A O 11
ATOM 18835 N N . ILE A 1 86 ? -10.519 7.937 4.444 1.00 0.00 201 ILE A N 11
ATOM 18836 C CA . ILE A 1 86 ? -10.015 6.606 4.739 1.00 0.00 201 ILE A CA 11
ATOM 18837 C C . ILE A 1 86 ? -9.917 5.779 3.470 1.00 0.00 201 ILE A C 11
ATOM 18838 O O . ILE A 1 86 ? -10.827 5.777 2.655 1.00 0.00 201 ILE A O 11
ATOM 18854 N N . ILE A 1 87 ? -8.813 5.085 3.299 1.00 0.00 202 ILE A N 11
ATOM 18855 C CA . ILE A 1 87 ? -8.615 4.261 2.121 1.00 0.00 202 ILE A CA 11
ATOM 18856 C C . ILE A 1 87 ? -8.839 2.792 2.461 1.00 0.00 202 ILE A C 11
ATOM 18857 O O . ILE A 1 87 ? -8.183 2.253 3.341 1.00 0.00 202 ILE A O 11
ATOM 18873 N N . LYS A 1 88 ? -9.753 2.144 1.764 1.00 0.00 203 LYS A N 11
ATOM 18874 C CA . LYS A 1 88 ? -10.089 0.763 2.071 1.00 0.00 203 LYS A CA 11
ATOM 18875 C C . LYS A 1 88 ? -9.401 -0.200 1.102 1.00 0.00 203 LYS A C 11
ATOM 18876 O O . LYS A 1 88 ? -9.578 -0.102 -0.107 1.00 0.00 203 LYS A O 11
ATOM 18895 N N . ILE A 1 89 ? -8.618 -1.125 1.644 1.00 0.00 204 ILE A N 11
ATOM 18896 C CA . ILE A 1 89 ? -7.933 -2.129 0.838 1.00 0.00 204 ILE A CA 11
ATOM 18897 C C . ILE A 1 89 ? -8.737 -3.422 0.850 1.00 0.00 204 ILE A C 11
ATOM 18898 O O . ILE A 1 89 ? -8.963 -4.016 1.907 1.00 0.00 204 ILE A O 11
ATOM 18914 N N . ILE A 1 90 ? -9.185 -3.840 -0.323 1.00 0.00 205 ILE A N 11
ATOM 18915 C CA . ILE A 1 90 ? -9.978 -5.051 -0.448 1.00 0.00 205 ILE A CA 11
ATOM 18916 C C . ILE A 1 90 ? -9.428 -5.928 -1.571 1.00 0.00 205 ILE A C 11
ATOM 18917 O O . ILE A 1 90 ? -8.655 -5.458 -2.407 1.00 0.00 205 ILE A O 11
ATOM 18933 N N . PRO A 1 91 ? -9.801 -7.217 -1.598 1.00 0.00 206 PRO A N 11
ATOM 18934 C CA . PRO A 1 91 ? -9.366 -8.145 -2.638 1.00 0.00 206 PRO A CA 11
ATOM 18935 C C . PRO A 1 91 ? -10.085 -7.888 -3.951 1.00 0.00 206 PRO A C 11
ATOM 18936 O O . PRO A 1 91 ? -11.214 -8.332 -4.139 1.00 0.00 206 PRO A O 11
ATOM 18947 N N . ASN A 1 92 ? -9.419 -7.189 -4.866 1.00 0.00 207 ASN A N 11
ATOM 18948 C CA . ASN A 1 92 ? -10.024 -6.821 -6.146 1.00 0.00 207 ASN A CA 11
ATOM 18949 C C . ASN A 1 92 ? -10.293 -8.060 -6.989 1.00 0.00 207 ASN A C 11
ATOM 18950 O O . ASN A 1 92 ? -11.007 -8.015 -7.991 1.00 0.00 207 ASN A O 11
ATOM 18961 N N . ILE A 1 93 ? -9.725 -9.164 -6.551 1.00 0.00 208 ILE A N 11
ATOM 18962 C CA . ILE A 1 93 ? -9.916 -10.452 -7.200 1.00 0.00 208 ILE A CA 11
ATOM 18963 C C . ILE A 1 93 ? -11.297 -11.010 -6.894 1.00 0.00 208 ILE A C 11
ATOM 18964 O O . ILE A 1 93 ? -11.787 -11.917 -7.566 1.00 0.00 208 ILE A O 11
ATOM 18980 N N . ASP A 1 94 ? -11.924 -10.430 -5.891 1.00 0.00 209 ASP A N 11
ATOM 18981 C CA . ASP A 1 94 ? -13.249 -10.849 -5.455 1.00 0.00 209 ASP A CA 11
ATOM 18982 C C . ASP A 1 94 ? -14.207 -9.665 -5.471 1.00 0.00 209 ASP A C 11
ATOM 18983 O O . ASP A 1 94 ? -15.364 -9.784 -5.880 1.00 0.00 209 ASP A O 11
ATOM 18992 N N . ALA A 1 95 ? -13.710 -8.520 -5.034 1.00 0.00 210 ALA A N 11
ATOM 18993 C CA . ALA A 1 95 ? -14.501 -7.306 -4.979 1.00 0.00 210 ALA A CA 11
ATOM 18994 C C . ALA A 1 95 ? -13.694 -6.113 -5.473 1.00 0.00 210 ALA A C 11
ATOM 18995 O O . ALA A 1 95 ? -12.631 -5.813 -4.938 1.00 0.00 210 ALA A O 11
ATOM 19002 N N . LYS A 1 96 ? -14.191 -5.452 -6.507 1.00 0.00 211 LYS A N 11
ATOM 19003 C CA . LYS A 1 96 ? -13.566 -4.234 -7.010 1.00 0.00 211 LYS A CA 11
ATOM 19004 C C . LYS A 1 96 ? -14.399 -3.017 -6.632 1.00 0.00 211 LYS A C 11
ATOM 19005 O O . LYS A 1 96 ? -13.867 -1.976 -6.249 1.00 0.00 211 LYS A O 11
ATOM 19024 N N . THR A 1 97 ? -15.711 -3.160 -6.745 1.00 0.00 212 THR A N 11
ATOM 19025 C CA . THR A 1 97 ? -16.634 -2.085 -6.427 1.00 0.00 212 THR A CA 11
ATOM 19026 C C . THR A 1 97 ? -17.740 -2.581 -5.504 1.00 0.00 212 THR A C 11
ATOM 19027 O O . THR A 1 97 ? -17.850 -2.126 -4.366 1.00 0.00 212 THR A O 11
ATOM 19038 N N . GLN A 1 98 ? -18.539 -3.526 -6.003 1.00 0.00 213 GLN A N 11
ATOM 19039 C CA . GLN A 1 98 ? -19.628 -4.129 -5.234 1.00 0.00 213 GLN A CA 11
ATOM 19040 C C . GLN A 1 98 ? -20.670 -3.090 -4.840 1.00 0.00 213 GLN A C 11
ATOM 19041 O O . GLN A 1 98 ? -20.692 -2.613 -3.703 1.00 0.00 213 GLN A O 11
ATOM 19055 N N . SER A 1 99 ? -21.518 -2.737 -5.796 1.00 0.00 214 SER A N 11
ATOM 19056 C CA . SER A 1 99 ? -22.609 -1.804 -5.561 1.00 0.00 214 SER A CA 11
ATOM 19057 C C . SER A 1 99 ? -23.500 -2.305 -4.424 1.00 0.00 214 SER A C 11
ATOM 19058 O O . SER A 1 99 ? -24.078 -3.389 -4.514 1.00 0.00 214 SER A O 11
ATOM 19066 N N . PRO A 1 100 ? -23.605 -1.529 -3.335 1.00 0.00 215 PRO A N 11
ATOM 19067 C CA . PRO A 1 100 ? -24.388 -1.918 -2.161 1.00 0.00 215 PRO A CA 11
ATOM 19068 C C . PRO A 1 100 ? -25.885 -1.747 -2.390 1.00 0.00 215 PRO A C 11
ATOM 19069 O O . PRO A 1 100 ? -26.312 -1.114 -3.359 1.00 0.00 215 PRO A O 11
ATOM 19080 N N . ASP A 1 101 ? -26.679 -2.309 -1.485 1.00 0.00 216 ASP A N 11
ATOM 19081 C CA . ASP A 1 101 ? -28.135 -2.256 -1.596 1.00 0.00 216 ASP A CA 11
ATOM 19082 C C . ASP A 1 101 ? -28.660 -0.882 -1.189 1.00 0.00 216 ASP A C 11
ATOM 19083 O O . ASP A 1 101 ? -29.861 -0.623 -1.238 1.00 0.00 216 ASP A O 11
ATOM 19092 N N . LEU A 1 102 ? -27.747 -0.004 -0.790 1.00 0.00 217 LEU A N 11
ATOM 19093 C CA . LEU A 1 102 ? -28.090 1.376 -0.466 1.00 0.00 217 LEU A CA 11
ATOM 19094 C C . LEU A 1 102 ? -27.829 2.271 -1.669 1.00 0.00 217 LEU A C 11
ATOM 19095 O O . LEU A 1 102 ? -27.379 3.409 -1.530 1.00 0.00 217 LEU A O 11
ATOM 19111 N N . LEU A 1 103 ? -28.102 1.746 -2.854 1.00 0.00 218 LEU A N 11
ATOM 19112 C CA . LEU A 1 103 ? -27.877 2.485 -4.085 1.00 0.00 218 LEU A CA 11
ATOM 19113 C C . LEU A 1 103 ? -29.211 2.777 -4.765 1.00 0.00 218 LEU A C 11
ATOM 19114 O O . LEU A 1 103 ? -29.271 3.102 -5.949 1.00 0.00 218 LEU A O 11
ATOM 19130 N N . SER A 1 104 ? -30.282 2.669 -3.995 1.00 0.00 219 SER A N 11
ATOM 19131 C CA . SER A 1 104 ? -31.619 2.900 -4.512 1.00 0.00 219 SER A CA 11
ATOM 19132 C C . SER A 1 104 ? -32.054 4.331 -4.203 1.00 0.00 219 SER A C 11
ATOM 19133 O O . SER A 1 104 ? -33.182 4.735 -4.492 1.00 0.00 219 SER A O 11
ATOM 19141 N N . GLY A 1 105 ? -31.143 5.097 -3.620 1.00 0.00 220 GLY A N 11
ATOM 19142 C CA . GLY A 1 105 ? -31.444 6.460 -3.249 1.00 0.00 220 GLY A CA 11
ATOM 19143 C C . GLY A 1 105 ? -32.137 6.529 -1.910 1.00 0.00 220 GLY A C 11
ATOM 19144 O O . GLY A 1 105 ? -31.825 5.756 -1.002 1.00 0.00 220 GLY A O 11
ATOM 19148 N N . MET A 1 106 ? -33.072 7.449 -1.782 1.00 0.00 221 MET A N 11
ATOM 19149 C CA . MET A 1 106 ? -33.860 7.569 -0.567 1.00 0.00 221 MET A CA 11
ATOM 19150 C C . MET A 1 106 ? -35.227 6.938 -0.777 1.00 0.00 221 MET A C 11
ATOM 19151 O O . MET A 1 106 ? -35.797 6.363 0.151 1.00 0.00 221 MET A O 11
ATOM 19165 N N . LYS A 1 107 ? -35.721 7.023 -2.012 1.00 0.00 222 LYS A N 11
ATOM 19166 C CA . LYS A 1 107 ? -37.047 6.521 -2.368 1.00 0.00 222 LYS A CA 11
ATOM 19167 C C . LYS A 1 107 ? -38.126 7.237 -1.571 1.00 0.00 222 LYS A C 11
ATOM 19168 O O . LYS A 1 107 ? -38.503 6.809 -0.477 1.00 0.00 222 LYS A O 11
ATOM 19187 N N . SER A 1 108 ? -38.611 8.330 -2.129 1.00 0.00 223 SER A N 11
ATOM 19188 C CA . SER A 1 108 ? -39.619 9.146 -1.479 1.00 0.00 223 SER A CA 11
ATOM 19189 C C . SER A 1 108 ? -40.961 9.004 -2.193 1.00 0.00 223 SER A C 11
ATOM 19190 O O . SER A 1 108 ? -41.190 9.629 -3.232 1.00 0.00 223 SER A O 11
ATOM 19198 N N . PRO A 1 109 ? -41.858 8.163 -1.654 1.00 0.00 224 PRO A N 11
ATOM 19199 C CA . PRO A 1 109 ? -43.197 7.965 -2.215 1.00 0.00 224 PRO A CA 11
ATOM 19200 C C . PRO A 1 109 ? -44.034 9.237 -2.110 1.00 0.00 224 PRO A C 11
ATOM 19201 O O . PRO A 1 109 ? -44.056 9.889 -1.063 1.00 0.00 224 PRO A O 11
ATOM 19212 N N . PRO A 1 110 ? -44.721 9.616 -3.205 1.00 0.00 225 PRO A N 11
ATOM 19213 C CA . PRO A 1 110 ? -45.555 10.823 -3.245 1.00 0.00 225 PRO A CA 11
ATOM 19214 C C . PRO A 1 110 ? -46.677 10.789 -2.215 1.00 0.00 225 PRO A C 11
ATOM 19215 O O . PRO A 1 110 ? -47.087 11.829 -1.695 1.00 0.00 225 PRO A O 11
ATOM 19226 N N . ARG A 1 111 ? -47.172 9.593 -1.927 1.00 0.00 226 ARG A N 11
ATOM 19227 C CA . ARG A 1 111 ? -48.222 9.417 -0.939 1.00 0.00 226 ARG A CA 11
ATOM 19228 C C . ARG A 1 111 ? -48.163 8.004 -0.368 1.00 0.00 226 ARG A C 11
ATOM 19229 O O . ARG A 1 111 ? -47.370 7.774 0.566 1.00 0.00 226 ARG A O 11
ATOM 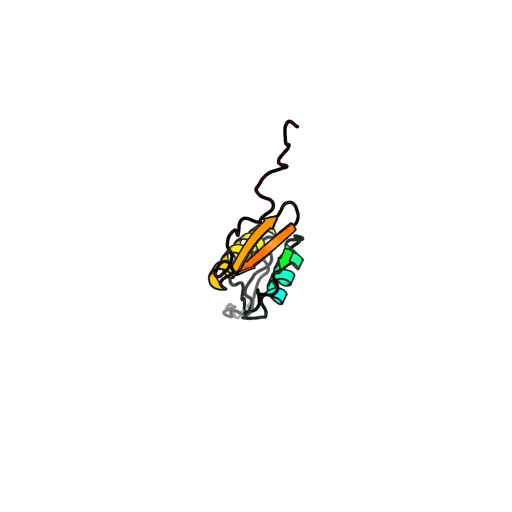19251 N N . MET A 1 1 ? 13.847 29.716 -32.041 1.00 0.00 116 MET A N 12
ATOM 19252 C CA . MET A 1 1 ? 12.602 30.433 -32.390 1.00 0.00 116 MET A CA 12
ATOM 19253 C C . MET A 1 1 ? 11.757 30.683 -31.148 1.00 0.00 116 MET A C 12
ATOM 19254 O O . MET A 1 1 ? 11.638 31.817 -30.693 1.00 0.00 116 MET A O 12
ATOM 19270 N N . ALA A 1 2 ? 11.180 29.623 -30.595 1.00 0.00 117 ALA A N 12
ATOM 19271 C CA . ALA A 1 2 ? 10.346 29.746 -29.404 1.00 0.00 117 ALA A CA 12
ATOM 19272 C C . ALA A 1 2 ? 10.431 28.489 -28.547 1.00 0.00 117 ALA A C 12
ATOM 19273 O O . ALA A 1 2 ? 10.398 28.558 -27.319 1.00 0.00 117 ALA A O 12
ATOM 19280 N N . HIS A 1 3 ? 10.543 27.342 -29.201 1.00 0.00 118 HIS A N 12
ATOM 19281 C CA . HIS A 1 3 ? 10.661 26.069 -28.500 1.00 0.00 118 HIS A CA 12
ATOM 19282 C C . HIS A 1 3 ? 12.072 25.893 -27.951 1.00 0.00 118 HIS A C 12
ATOM 19283 O O . HIS A 1 3 ? 12.963 25.423 -28.655 1.00 0.00 118 HIS A O 12
ATOM 19298 N N . HIS A 1 4 ? 12.276 26.292 -26.704 1.00 0.00 119 HIS A N 12
ATOM 19299 C CA . HIS A 1 4 ? 13.564 26.105 -26.044 1.00 0.00 119 HIS A CA 12
ATOM 19300 C C . HIS A 1 4 ? 13.537 24.852 -25.183 1.00 0.00 119 HIS A C 12
ATOM 19301 O O . HIS A 1 4 ? 12.581 24.636 -24.438 1.00 0.00 119 HIS A O 12
ATOM 19316 N N . HIS A 1 5 ? 14.582 24.032 -25.299 1.00 0.00 120 HIS A N 12
ATOM 19317 C CA . HIS A 1 5 ? 14.732 22.830 -24.478 1.00 0.00 120 HIS A CA 12
ATOM 19318 C C . HIS A 1 5 ? 13.500 21.930 -24.611 1.00 0.00 120 HIS A C 12
ATOM 19319 O O . HIS A 1 5 ? 12.701 21.800 -23.681 1.00 0.00 120 HIS A O 12
ATOM 19334 N N . HIS A 1 6 ? 13.351 21.314 -25.777 1.00 0.00 121 HIS A N 12
ATOM 19335 C CA . HIS A 1 6 ? 12.177 20.498 -26.061 1.00 0.00 121 HIS A CA 12
ATOM 19336 C C . HIS A 1 6 ? 12.574 19.114 -26.578 1.00 0.00 121 HIS A C 12
ATOM 19337 O O . HIS A 1 6 ? 12.367 18.778 -27.745 1.00 0.00 121 HIS A O 12
ATOM 19352 N N . HIS A 1 7 ? 13.171 18.325 -25.698 1.00 0.00 122 HIS A N 12
ATOM 19353 C CA . HIS A 1 7 ? 13.481 16.931 -25.998 1.00 0.00 122 HIS A CA 12
ATOM 19354 C C . HIS A 1 7 ? 12.939 16.025 -24.902 1.00 0.00 122 HIS A C 12
ATOM 19355 O O . HIS A 1 7 ? 12.722 14.835 -25.132 1.00 0.00 122 HIS A O 12
ATOM 19370 N N . HIS A 1 8 ? 12.710 16.601 -23.727 1.00 0.00 123 HIS A N 12
ATOM 19371 C CA . HIS A 1 8 ? 12.162 15.876 -22.582 1.00 0.00 123 HIS A CA 12
ATOM 19372 C C . HIS A 1 8 ? 12.868 14.547 -22.353 1.00 0.00 123 HIS A C 12
ATOM 19373 O O . HIS A 1 8 ? 12.305 13.470 -22.579 1.00 0.00 123 HIS A O 12
ATOM 19388 N N . VAL A 1 9 ? 14.108 14.639 -21.908 1.00 0.00 124 VAL A N 12
ATOM 19389 C CA . VAL A 1 9 ? 14.861 13.474 -21.472 1.00 0.00 124 VAL A CA 12
ATOM 19390 C C . VAL A 1 9 ? 14.553 13.212 -20.006 1.00 0.00 124 VAL A C 12
ATOM 19391 O O . VAL A 1 9 ? 15.114 12.316 -19.372 1.00 0.00 124 VAL A O 12
ATOM 19404 N N . ASP A 1 10 ? 13.652 14.029 -19.490 1.00 0.00 125 ASP A N 12
ATOM 19405 C CA . ASP A 1 10 ? 13.186 13.937 -18.120 1.00 0.00 125 ASP A CA 12
ATOM 19406 C C . ASP A 1 10 ? 11.895 13.129 -18.067 1.00 0.00 125 ASP A C 12
ATOM 19407 O O . ASP A 1 10 ? 11.092 13.171 -19.002 1.00 0.00 125 ASP A O 12
ATOM 19416 N N . ASP A 1 11 ? 11.708 12.382 -16.988 1.00 0.00 126 ASP A N 12
ATOM 19417 C CA . ASP A 1 11 ? 10.499 11.586 -16.808 1.00 0.00 126 ASP A CA 12
ATOM 19418 C C . ASP A 1 11 ? 10.058 11.588 -15.354 1.00 0.00 126 ASP A C 12
ATOM 19419 O O . ASP A 1 11 ? 8.988 12.098 -15.014 1.00 0.00 126 ASP A O 12
ATOM 19428 N N . ASP A 1 12 ? 10.893 11.030 -14.494 1.00 0.00 127 ASP A N 12
ATOM 19429 C CA . ASP A 1 12 ? 10.546 10.851 -13.093 1.00 0.00 127 ASP A CA 12
ATOM 19430 C C . ASP A 1 12 ? 11.785 10.948 -12.214 1.00 0.00 127 ASP A C 12
ATOM 19431 O O . ASP A 1 12 ? 12.819 10.359 -12.523 1.00 0.00 127 ASP A O 12
ATOM 19440 N N . ASP A 1 13 ? 11.681 11.697 -11.126 1.00 0.00 128 ASP A N 12
ATOM 19441 C CA . ASP A 1 13 ? 12.786 11.834 -10.185 1.00 0.00 128 ASP A CA 12
ATOM 19442 C C . ASP A 1 13 ? 12.318 11.525 -8.772 1.00 0.00 128 ASP A C 12
ATOM 19443 O O . ASP A 1 13 ? 11.572 12.301 -8.172 1.00 0.00 128 ASP A O 12
ATOM 19452 N N . LYS A 1 14 ? 12.744 10.390 -8.247 1.00 0.00 129 LYS A N 12
ATOM 19453 C CA . LYS A 1 14 ? 12.404 10.010 -6.885 1.00 0.00 129 LYS A CA 12
ATOM 19454 C C . LYS A 1 14 ? 13.652 9.935 -6.018 1.00 0.00 129 LYS A C 12
ATOM 19455 O O . LYS A 1 14 ? 14.405 8.963 -6.083 1.00 0.00 129 LYS A O 12
ATOM 19474 N N . MET A 1 15 ? 13.877 10.965 -5.223 1.00 0.00 130 MET A N 12
ATOM 19475 C CA . MET A 1 15 ? 14.991 10.974 -4.291 1.00 0.00 130 MET A CA 12
ATOM 19476 C C . MET A 1 15 ? 14.497 11.330 -2.896 1.00 0.00 130 MET A C 12
ATOM 19477 O O . MET A 1 15 ? 14.694 12.448 -2.413 1.00 0.00 130 MET A O 12
ATOM 19491 N N . GLY A 1 16 ? 13.824 10.382 -2.264 1.00 0.00 131 GLY A N 12
ATOM 19492 C CA . GLY A 1 16 ? 13.354 10.587 -0.914 1.00 0.00 131 GLY A CA 12
ATOM 19493 C C . GLY A 1 16 ? 14.417 10.261 0.113 1.00 0.00 131 GLY A C 12
ATOM 19494 O O . GLY A 1 16 ? 15.614 10.370 -0.162 1.00 0.00 131 GLY A O 12
ATOM 19498 N N . SER A 1 17 ? 13.988 9.840 1.288 1.00 0.00 132 SER A N 12
ATOM 19499 C CA . SER A 1 17 ? 14.909 9.538 2.367 1.00 0.00 132 SER A CA 12
ATOM 19500 C C . SER A 1 17 ? 14.883 8.048 2.709 1.00 0.00 132 SER A C 12
ATOM 19501 O O . SER A 1 17 ? 15.809 7.527 3.329 1.00 0.00 132 SER A O 12
ATOM 19509 N N . LYS A 1 18 ? 13.828 7.359 2.292 1.00 0.00 133 LYS A N 12
ATOM 19510 C CA . LYS A 1 18 ? 13.643 5.966 2.672 1.00 0.00 133 LYS A CA 12
ATOM 19511 C C . LYS A 1 18 ? 13.514 5.056 1.455 1.00 0.00 133 LYS A C 12
ATOM 19512 O O . LYS A 1 18 ? 12.540 5.131 0.707 1.00 0.00 133 LYS A O 12
ATOM 19531 N N . LEU A 1 19 ? 14.526 4.224 1.252 1.00 0.00 134 LEU A N 12
ATOM 19532 C CA . LEU A 1 19 ? 14.492 3.195 0.219 1.00 0.00 134 LEU A CA 12
ATOM 19533 C C . LEU A 1 19 ? 13.511 2.092 0.601 1.00 0.00 134 LEU A C 12
ATOM 19534 O O . LEU A 1 19 ? 13.424 1.706 1.767 1.00 0.00 134 LEU A O 12
ATOM 19550 N N . TRP A 1 20 ? 12.772 1.589 -0.376 1.00 0.00 135 TRP A N 12
ATOM 19551 C CA . TRP A 1 20 ? 11.776 0.563 -0.117 1.00 0.00 135 TRP A CA 12
ATOM 19552 C C . TRP A 1 20 ? 12.161 -0.769 -0.747 1.00 0.00 135 TRP A C 12
ATOM 19553 O O . TRP A 1 20 ? 12.050 -0.968 -1.959 1.00 0.00 135 TRP A O 12
ATOM 19574 N N . ASN A 1 21 ? 12.642 -1.663 0.104 1.00 0.00 136 ASN A N 12
ATOM 19575 C CA . ASN A 1 21 ? 12.969 -3.027 -0.279 1.00 0.00 136 ASN A CA 12
ATOM 19576 C C . ASN A 1 21 ? 12.497 -3.964 0.823 1.00 0.00 136 ASN A C 12
ATOM 19577 O O . ASN A 1 21 ? 13.237 -4.279 1.758 1.00 0.00 136 ASN A O 12
ATOM 19588 N N . LEU A 1 22 ? 11.249 -4.375 0.712 1.00 0.00 137 LEU A N 12
ATOM 19589 C CA . LEU A 1 22 ? 10.618 -5.222 1.709 1.00 0.00 137 LEU A CA 12
ATOM 19590 C C . LEU A 1 22 ? 10.570 -6.659 1.213 1.00 0.00 137 LEU A C 12
ATOM 19591 O O . LEU A 1 22 ? 10.681 -6.909 0.013 1.00 0.00 137 LEU A O 12
ATOM 19607 N N . ARG A 1 23 ? 10.422 -7.599 2.129 1.00 0.00 138 ARG A N 12
ATOM 19608 C CA . ARG A 1 23 ? 10.342 -9.006 1.769 1.00 0.00 138 ARG A CA 12
ATOM 19609 C C . ARG A 1 23 ? 9.006 -9.597 2.196 1.00 0.00 138 ARG A C 12
ATOM 19610 O O . ARG A 1 23 ? 8.461 -9.214 3.228 1.00 0.00 138 ARG A O 12
ATOM 19631 N N . ASN A 1 24 ? 8.512 -10.525 1.363 1.00 0.00 139 ASN A N 12
ATOM 19632 C CA . ASN A 1 24 ? 7.177 -11.144 1.485 1.00 0.00 139 ASN A CA 12
ATOM 19633 C C . ASN A 1 24 ? 6.711 -11.285 2.931 1.00 0.00 139 ASN A C 12
ATOM 19634 O O . ASN A 1 24 ? 7.092 -12.227 3.625 1.00 0.00 139 ASN A O 12
ATOM 19645 N N . ALA A 1 25 ? 5.872 -10.359 3.371 1.00 0.00 140 ALA A N 12
ATOM 19646 C CA . ALA A 1 25 ? 5.359 -10.382 4.732 1.00 0.00 140 ALA A CA 12
ATOM 19647 C C . ALA A 1 25 ? 3.843 -10.295 4.738 1.00 0.00 140 ALA A C 12
ATOM 19648 O O . ALA A 1 25 ? 3.222 -10.202 3.679 1.00 0.00 140 ALA A O 12
ATOM 19655 N N . ASP A 1 26 ? 3.255 -10.329 5.927 1.00 0.00 141 ASP A N 12
ATOM 19656 C CA . ASP A 1 26 ? 1.805 -10.252 6.075 1.00 0.00 141 ASP A CA 12
ATOM 19657 C C . ASP A 1 26 ? 1.278 -8.962 5.456 1.00 0.00 141 ASP A C 12
ATOM 19658 O O . ASP A 1 26 ? 1.844 -7.885 5.649 1.00 0.00 141 ASP A O 12
ATOM 19667 N N . ILE A 1 27 ? 0.196 -9.094 4.701 1.00 0.00 142 ILE A N 12
ATOM 19668 C CA . ILE A 1 27 ? -0.390 -7.976 3.977 1.00 0.00 142 ILE A CA 12
ATOM 19669 C C . ILE A 1 27 ? -0.799 -6.835 4.907 1.00 0.00 142 ILE A C 12
ATOM 19670 O O . ILE A 1 27 ? -0.580 -5.671 4.583 1.00 0.00 142 ILE A O 12
ATOM 19686 N N . ARG A 1 28 ? -1.356 -7.154 6.072 1.00 0.00 143 ARG A N 12
ATOM 19687 C CA . ARG A 1 28 ? -1.787 -6.113 7.000 1.00 0.00 143 ARG A CA 12
ATOM 19688 C C . ARG A 1 28 ? -0.579 -5.399 7.575 1.00 0.00 143 ARG A C 12
ATOM 19689 O O . ARG A 1 28 ? -0.648 -4.222 7.932 1.00 0.00 143 ARG A O 12
ATOM 19710 N N . ALA A 1 29 ? 0.538 -6.111 7.635 1.00 0.00 144 ALA A N 12
ATOM 19711 C CA . ALA A 1 29 ? 1.767 -5.547 8.155 1.00 0.00 144 ALA A CA 12
ATOM 19712 C C . ALA A 1 29 ? 2.290 -4.492 7.197 1.00 0.00 144 ALA A C 12
ATOM 19713 O O . ALA A 1 29 ? 2.859 -3.489 7.615 1.00 0.00 144 ALA A O 12
ATOM 19720 N N . VAL A 1 30 ? 2.062 -4.721 5.909 1.00 0.00 145 VAL A N 12
ATOM 19721 C CA . VAL A 1 30 ? 2.501 -3.797 4.874 1.00 0.00 145 VAL A CA 12
ATOM 19722 C C . VAL A 1 30 ? 1.524 -2.639 4.730 1.00 0.00 145 VAL A C 12
ATOM 19723 O O . VAL A 1 30 ? 1.924 -1.508 4.472 1.00 0.00 145 VAL A O 12
ATOM 19736 N N . ILE A 1 31 ? 0.240 -2.922 4.897 1.00 0.00 146 ILE A N 12
ATOM 19737 C CA . ILE A 1 31 ? -0.770 -1.878 4.831 1.00 0.00 146 ILE A CA 12
ATOM 19738 C C . ILE A 1 31 ? -0.574 -0.897 5.989 1.00 0.00 146 ILE A C 12
ATOM 19739 O O . ILE A 1 31 ? -0.821 0.300 5.858 1.00 0.00 146 ILE A O 12
ATOM 19755 N N . ALA A 1 32 ? -0.095 -1.408 7.116 1.00 0.00 147 ALA A N 12
ATOM 19756 C CA . ALA A 1 32 ? 0.287 -0.557 8.236 1.00 0.00 147 ALA A CA 12
ATOM 19757 C C . ALA A 1 32 ? 1.661 0.064 7.980 1.00 0.00 147 ALA A C 12
ATOM 19758 O O . ALA A 1 32 ? 1.924 1.207 8.355 1.00 0.00 147 ALA A O 12
ATOM 19765 N N . GLU A 1 33 ? 2.521 -0.713 7.331 1.00 0.00 148 GLU A N 12
ATOM 19766 C CA . GLU A 1 33 ? 3.863 -0.286 6.932 1.00 0.00 148 GLU A CA 12
ATOM 19767 C C . GLU A 1 33 ? 3.795 0.992 6.102 1.00 0.00 148 GLU A C 12
ATOM 19768 O O . GLU A 1 33 ? 4.397 2.007 6.452 1.00 0.00 148 GLU A O 12
ATOM 19780 N N . VAL A 1 34 ? 3.036 0.940 5.014 1.00 0.00 149 VAL A N 12
ATOM 19781 C CA . VAL A 1 34 ? 2.853 2.098 4.152 1.00 0.00 149 VAL A CA 12
ATOM 19782 C C . VAL A 1 34 ? 2.179 3.238 4.917 1.00 0.00 149 VAL A C 12
ATOM 19783 O O . VAL A 1 34 ? 2.566 4.399 4.784 1.00 0.00 149 VAL A O 12
ATOM 19796 N N . SER A 1 35 ? 1.192 2.893 5.739 1.00 0.00 150 SER A N 12
ATOM 19797 C CA . SER A 1 35 ? 0.470 3.871 6.546 1.00 0.00 150 SER A CA 12
ATOM 19798 C C . SER A 1 35 ? 1.415 4.619 7.479 1.00 0.00 150 SER A C 12
ATOM 19799 O O . SER A 1 35 ? 1.238 5.809 7.731 1.00 0.00 150 SER A O 12
ATOM 19807 N N . ARG A 1 36 ? 2.424 3.913 7.968 1.00 0.00 151 ARG A N 12
ATOM 19808 C CA . ARG A 1 36 ? 3.371 4.468 8.922 1.00 0.00 151 ARG A CA 12
ATOM 19809 C C . ARG A 1 36 ? 4.104 5.671 8.331 1.00 0.00 151 ARG A C 12
ATOM 19810 O O . ARG A 1 36 ? 4.362 6.658 9.022 1.00 0.00 151 ARG A O 12
ATOM 19831 N N . ILE A 1 37 ? 4.433 5.586 7.048 1.00 0.00 152 ILE A N 12
ATOM 19832 C CA . ILE A 1 37 ? 5.148 6.661 6.368 1.00 0.00 152 ILE A CA 12
ATOM 19833 C C . ILE A 1 37 ? 4.177 7.652 5.722 1.00 0.00 152 ILE A C 12
ATOM 19834 O O . ILE A 1 37 ? 4.347 8.866 5.833 1.00 0.00 152 ILE A O 12
ATOM 19850 N N . THR A 1 38 ? 3.158 7.126 5.049 1.00 0.00 153 THR A N 12
ATOM 19851 C CA . THR A 1 38 ? 2.215 7.959 4.310 1.00 0.00 153 THR A CA 12
ATOM 19852 C C . THR A 1 38 ? 1.322 8.770 5.248 1.00 0.00 153 THR A C 12
ATOM 19853 O O . THR A 1 38 ? 0.919 9.892 4.931 1.00 0.00 153 THR A O 12
ATOM 19864 N N . GLY A 1 39 ? 1.023 8.193 6.406 1.00 0.00 154 GLY A N 12
ATOM 19865 C CA . GLY A 1 39 ? 0.157 8.844 7.364 1.00 0.00 154 GLY A CA 12
ATOM 19866 C C . GLY A 1 39 ? -1.305 8.694 7.000 1.00 0.00 154 GLY A C 12
ATOM 19867 O O . GLY A 1 39 ? -2.161 9.397 7.541 1.00 0.00 154 GLY A O 12
ATOM 19871 N N . LYS A 1 40 ? -1.590 7.768 6.093 1.00 0.00 155 LYS A N 12
ATOM 19872 C CA . LYS A 1 40 ? -2.939 7.592 5.571 1.00 0.00 155 LYS A CA 12
ATOM 19873 C C . LYS A 1 40 ? -3.670 6.484 6.319 1.00 0.00 155 LYS A C 12
ATOM 19874 O O . LYS A 1 40 ? -3.055 5.533 6.798 1.00 0.00 155 LYS A O 12
ATOM 19893 N N . ASN A 1 41 ? -4.983 6.614 6.404 1.00 0.00 156 ASN A N 12
ATOM 19894 C CA . ASN A 1 41 ? -5.810 5.664 7.141 1.00 0.00 156 ASN A CA 12
ATOM 19895 C C . ASN A 1 41 ? -6.297 4.566 6.213 1.00 0.00 156 ASN A C 12
ATOM 19896 O O . ASN A 1 41 ? -6.784 4.848 5.120 1.00 0.00 156 ASN A O 12
ATOM 19907 N N . PHE A 1 42 ? -6.188 3.320 6.647 1.00 0.00 157 PHE A N 12
ATOM 19908 C CA . PHE A 1 42 ? -6.543 2.196 5.794 1.00 0.00 157 PHE A CA 12
ATOM 19909 C C . PHE A 1 42 ? -7.523 1.248 6.473 1.00 0.00 157 PHE A C 12
ATOM 19910 O O . PHE A 1 42 ? -7.326 0.836 7.616 1.00 0.00 157 PHE A O 12
ATOM 19927 N N . VAL A 1 43 ? -8.587 0.923 5.753 1.00 0.00 158 VAL A N 12
ATOM 19928 C CA . VAL A 1 43 ? -9.558 -0.068 6.188 1.00 0.00 158 VAL A CA 12
ATOM 19929 C C . VAL A 1 43 ? -9.272 -1.385 5.484 1.00 0.00 158 VAL A C 12
ATOM 19930 O O . VAL A 1 43 ? -9.277 -1.447 4.258 1.00 0.00 158 VAL A O 12
ATOM 19943 N N . ILE A 1 44 ? -9.008 -2.426 6.248 1.00 0.00 159 ILE A N 12
ATOM 19944 C CA . ILE A 1 44 ? -8.636 -3.707 5.670 1.00 0.00 159 ILE A CA 12
ATOM 19945 C C . ILE A 1 44 ? -9.770 -4.718 5.804 1.00 0.00 159 ILE A C 12
ATOM 19946 O O . ILE A 1 44 ? -10.161 -5.077 6.916 1.00 0.00 159 ILE A O 12
ATOM 19962 N N . ASP A 1 45 ? -10.307 -5.153 4.669 1.00 0.00 160 ASP A N 12
ATOM 19963 C CA . ASP A 1 45 ? -11.335 -6.194 4.646 1.00 0.00 160 ASP A CA 12
ATOM 19964 C C . ASP A 1 45 ? -10.780 -7.493 5.226 1.00 0.00 160 ASP A C 12
ATOM 19965 O O . ASP A 1 45 ? -9.625 -7.844 4.986 1.00 0.00 160 ASP A O 12
ATOM 19974 N N . PRO A 1 46 ? -11.594 -8.205 6.023 1.00 0.00 161 PRO A N 12
ATOM 19975 C CA . PRO A 1 46 ? -11.213 -9.491 6.629 1.00 0.00 161 PRO A CA 12
ATOM 19976 C C . PRO A 1 46 ? -10.670 -10.516 5.627 1.00 0.00 161 PRO A C 12
ATOM 19977 O O . PRO A 1 46 ? -9.946 -11.432 6.014 1.00 0.00 161 PRO A O 12
ATOM 19988 N N . ARG A 1 47 ? -11.019 -10.369 4.350 1.00 0.00 162 ARG A N 12
ATOM 19989 C CA . ARG A 1 47 ? -10.564 -11.303 3.319 1.00 0.00 162 ARG A CA 12
ATOM 19990 C C . ARG A 1 47 ? -9.164 -10.955 2.818 1.00 0.00 162 ARG A C 12
ATOM 19991 O O . ARG A 1 47 ? -8.549 -11.735 2.085 1.00 0.00 162 ARG A O 12
ATOM 20012 N N . VAL A 1 48 ? -8.669 -9.784 3.194 1.00 0.00 163 VAL A N 12
ATOM 20013 C CA . VAL A 1 48 ? -7.351 -9.348 2.753 1.00 0.00 163 VAL A CA 12
ATOM 20014 C C . VAL A 1 48 ? -6.264 -10.060 3.550 1.00 0.00 163 VAL A C 12
ATOM 20015 O O . VAL A 1 48 ? -5.898 -9.631 4.646 1.00 0.00 163 VAL A O 12
ATOM 20028 N N . GLN A 1 49 ? -5.761 -11.155 2.992 1.00 0.00 164 GLN A N 12
ATOM 20029 C CA . GLN A 1 49 ? -4.762 -11.972 3.662 1.00 0.00 164 GLN A CA 12
ATOM 20030 C C . GLN A 1 49 ? -3.830 -12.625 2.645 1.00 0.00 164 GLN A C 12
ATOM 20031 O O . GLN A 1 49 ? -4.227 -13.531 1.907 1.00 0.00 164 GLN A O 12
ATOM 20045 N N . GLY A 1 50 ? -2.597 -12.154 2.617 1.00 0.00 165 GLY A N 12
ATOM 20046 C CA . GLY A 1 50 ? -1.601 -12.679 1.711 1.00 0.00 165 GLY A CA 12
ATOM 20047 C C . GLY A 1 50 ? -0.239 -12.107 2.025 1.00 0.00 165 GLY A C 12
ATOM 20048 O O . GLY A 1 50 ? -0.050 -11.514 3.089 1.00 0.00 165 GLY A O 12
ATOM 20052 N N . LYS A 1 51 ? 0.706 -12.268 1.112 1.00 0.00 166 LYS A N 12
ATOM 20053 C CA . LYS A 1 51 ? 2.050 -11.746 1.322 1.00 0.00 166 LYS A CA 12
ATOM 20054 C C . LYS A 1 51 ? 2.334 -10.573 0.400 1.00 0.00 166 LYS A C 12
ATOM 20055 O O . LYS A 1 51 ? 2.058 -10.624 -0.799 1.00 0.00 166 LYS A O 12
ATOM 20074 N N . VAL A 1 52 ? 2.889 -9.522 0.976 1.00 0.00 167 VAL A N 12
ATOM 20075 C CA . VAL A 1 52 ? 3.207 -8.312 0.239 1.00 0.00 167 VAL A CA 12
ATOM 20076 C C . VAL A 1 52 ? 4.640 -7.870 0.532 1.00 0.00 167 VAL A C 12
ATOM 20077 O O . VAL A 1 52 ? 5.105 -7.964 1.671 1.00 0.00 167 VAL A O 12
ATOM 20090 N N . SER A 1 53 ? 5.344 -7.424 -0.499 1.00 0.00 168 SER A N 12
ATOM 20091 C CA . SER A 1 53 ? 6.671 -6.851 -0.333 1.00 0.00 168 SER A CA 12
ATOM 20092 C C . SER A 1 53 ? 6.860 -5.666 -1.271 1.00 0.00 168 SER A C 12
ATOM 20093 O O . SER A 1 53 ? 7.010 -5.841 -2.480 1.00 0.00 168 SER A O 12
ATOM 20101 N N . ILE A 1 54 ? 6.835 -4.463 -0.716 1.00 0.00 169 ILE A N 12
ATOM 20102 C CA . ILE A 1 54 ? 7.037 -3.262 -1.509 1.00 0.00 169 ILE A CA 12
ATOM 20103 C C . ILE A 1 54 ? 8.513 -3.088 -1.858 1.00 0.00 169 ILE A C 12
ATOM 20104 O O . ILE A 1 54 ? 9.358 -2.882 -0.984 1.00 0.00 169 ILE A O 12
ATOM 20120 N N . VAL A 1 55 ? 8.814 -3.217 -3.141 1.00 0.00 170 VAL A N 12
ATOM 20121 C CA . VAL A 1 55 ? 10.166 -3.041 -3.642 1.00 0.00 170 VAL A CA 12
ATOM 20122 C C . VAL A 1 55 ? 10.147 -2.112 -4.848 1.00 0.00 170 VAL A C 12
ATOM 20123 O O . VAL A 1 55 ? 9.329 -2.275 -5.757 1.00 0.00 170 VAL A O 12
ATOM 20136 N N . SER A 1 56 ? 11.019 -1.116 -4.846 1.00 0.00 171 SER A N 12
ATOM 20137 C CA . SER A 1 56 ? 10.995 -0.086 -5.875 1.00 0.00 171 SER A CA 12
ATOM 20138 C C . SER A 1 56 ? 12.336 0.623 -6.018 1.00 0.00 171 SER A C 12
ATOM 20139 O O . SER A 1 56 ? 13.296 0.316 -5.308 1.00 0.00 171 SER A O 12
ATOM 20147 N N . SER A 1 57 ? 12.385 1.525 -6.995 1.00 0.00 172 SER A N 12
ATOM 20148 C CA . SER A 1 57 ? 13.529 2.396 -7.250 1.00 0.00 172 SER A CA 12
ATOM 20149 C C . SER A 1 57 ? 13.969 3.181 -6.005 1.00 0.00 172 SER A C 12
ATOM 20150 O O . SER A 1 57 ? 13.448 2.972 -4.907 1.00 0.00 172 SER A O 12
ATOM 20158 N N . THR A 1 58 ? 14.959 4.055 -6.201 1.00 0.00 173 THR A N 12
ATOM 20159 C CA . THR A 1 58 ? 15.499 4.918 -5.148 1.00 0.00 173 THR A CA 12
ATOM 20160 C C . THR A 1 58 ? 14.419 5.465 -4.194 1.00 0.00 173 THR A C 12
ATOM 20161 O O . THR A 1 58 ? 13.250 5.585 -4.571 1.00 0.00 173 THR A O 12
ATOM 20172 N N . PRO A 1 59 ? 14.831 5.839 -2.960 1.00 0.00 174 PRO A N 12
ATOM 20173 C CA . PRO A 1 59 ? 13.930 6.162 -1.845 1.00 0.00 174 PRO A CA 12
ATOM 20174 C C . PRO A 1 59 ? 12.650 6.898 -2.229 1.00 0.00 174 PRO A C 12
ATOM 20175 O O . PRO A 1 59 ? 12.665 7.914 -2.931 1.00 0.00 174 PRO A O 12
ATOM 20186 N N . LEU A 1 60 ? 11.548 6.368 -1.723 1.00 0.00 175 LEU A N 12
ATOM 20187 C CA . LEU A 1 60 ? 10.219 6.868 -2.029 1.00 0.00 175 LEU A CA 12
ATOM 20188 C C . LEU A 1 60 ? 9.727 7.799 -0.934 1.00 0.00 175 LEU A C 12
ATOM 20189 O O . LEU A 1 60 ? 9.970 7.564 0.251 1.00 0.00 175 LEU A O 12
ATOM 20205 N N . SER A 1 61 ? 9.043 8.850 -1.340 1.00 0.00 176 SER A N 12
ATOM 20206 C CA . SER A 1 61 ? 8.378 9.745 -0.412 1.00 0.00 176 SER A CA 12
ATOM 20207 C C . SER A 1 61 ? 6.980 9.206 -0.102 1.00 0.00 176 SER A C 12
ATOM 20208 O O . SER A 1 61 ? 6.604 8.158 -0.619 1.00 0.00 176 SER A O 12
ATOM 20216 N N . SER A 1 62 ? 6.219 9.915 0.728 1.00 0.00 177 SER A N 12
ATOM 20217 C CA . SER A 1 62 ? 4.897 9.450 1.154 1.00 0.00 177 SER A CA 12
ATOM 20218 C C . SER A 1 62 ? 4.000 9.089 -0.036 1.00 0.00 177 SER A C 12
ATOM 20219 O O . SER A 1 62 ? 3.523 7.956 -0.139 1.00 0.00 177 SER A O 12
ATOM 20227 N N . ARG A 1 63 ? 3.780 10.046 -0.933 1.00 0.00 178 ARG A N 12
ATOM 20228 C CA . ARG A 1 63 ? 2.954 9.811 -2.115 1.00 0.00 178 ARG A CA 12
ATOM 20229 C C . ARG A 1 63 ? 3.568 8.723 -2.986 1.00 0.00 178 ARG A C 12
ATOM 20230 O O . ARG A 1 63 ? 2.902 7.752 -3.344 1.00 0.00 178 ARG A O 12
ATOM 20251 N N . GLU A 1 64 ? 4.844 8.901 -3.300 1.00 0.00 179 GLU A N 12
ATOM 20252 C CA . GLU A 1 64 ? 5.606 7.969 -4.130 1.00 0.00 179 GLU A CA 12
ATOM 20253 C C . GLU A 1 64 ? 5.443 6.535 -3.631 1.00 0.00 179 GLU A C 12
ATOM 20254 O O . GLU A 1 64 ? 5.147 5.623 -4.404 1.00 0.00 179 GLU A O 12
ATOM 20266 N N . LEU A 1 65 ? 5.626 6.358 -2.332 1.00 0.00 180 LEU A N 12
ATOM 20267 C CA . LEU A 1 65 ? 5.437 5.072 -1.678 1.00 0.00 180 LEU A CA 12
ATOM 20268 C C . LEU A 1 65 ? 4.008 4.574 -1.851 1.00 0.00 180 LEU A C 12
ATOM 20269 O O . LEU A 1 65 ? 3.779 3.439 -2.272 1.00 0.00 180 LEU A O 12
ATOM 20285 N N . TYR A 1 66 ? 3.059 5.431 -1.519 1.00 0.00 181 TYR A N 12
ATOM 20286 C CA . TYR A 1 66 ? 1.650 5.073 -1.567 1.00 0.00 181 TYR A CA 12
ATOM 20287 C C . TYR A 1 66 ? 1.236 4.616 -2.966 1.00 0.00 181 TYR A C 12
ATOM 20288 O O . TYR A 1 66 ? 0.360 3.766 -3.108 1.00 0.00 181 TYR A O 12
ATOM 20306 N N . GLN A 1 67 ? 1.892 5.142 -3.996 1.00 0.00 182 GLN A N 12
ATOM 20307 C CA . GLN A 1 67 ? 1.553 4.771 -5.365 1.00 0.00 182 GLN A CA 12
ATOM 20308 C C . GLN A 1 67 ? 2.010 3.347 -5.643 1.00 0.00 182 GLN A C 12
ATOM 20309 O O . GLN A 1 67 ? 1.340 2.590 -6.351 1.00 0.00 182 GLN A O 12
ATOM 20323 N N . VAL A 1 68 ? 3.142 2.984 -5.060 1.00 0.00 183 VAL A N 12
ATOM 20324 C CA . VAL A 1 68 ? 3.669 1.636 -5.191 1.00 0.00 183 VAL A CA 12
ATOM 20325 C C . VAL A 1 68 ? 2.842 0.666 -4.363 1.00 0.00 183 VAL A C 12
ATOM 20326 O O . VAL A 1 68 ? 2.632 -0.478 -4.759 1.00 0.00 183 VAL A O 12
ATOM 20339 N N . PHE A 1 69 ? 2.367 1.132 -3.214 1.00 0.00 184 PHE A N 12
ATOM 20340 C CA . PHE A 1 69 ? 1.477 0.337 -2.377 1.00 0.00 184 PHE A CA 12
ATOM 20341 C C . PHE A 1 69 ? 0.233 -0.055 -3.167 1.00 0.00 184 PHE A C 12
ATOM 20342 O O . PHE A 1 69 ? -0.236 -1.190 -3.094 1.00 0.00 184 PHE A O 12
ATOM 20359 N N . LEU A 1 70 ? -0.277 0.890 -3.946 1.00 0.00 185 LEU A N 12
ATOM 20360 C CA . LEU A 1 70 ? -1.424 0.634 -4.807 1.00 0.00 185 LEU A CA 12
ATOM 20361 C C . LEU A 1 70 ? -1.091 -0.451 -5.819 1.00 0.00 185 LEU A C 12
ATOM 20362 O O . LEU A 1 70 ? -1.953 -1.226 -6.226 1.00 0.00 185 LEU A O 12
ATOM 20378 N N . SER A 1 71 ? 0.173 -0.514 -6.208 1.00 0.00 186 SER A N 12
ATOM 20379 C CA . SER A 1 71 ? 0.605 -1.454 -7.223 1.00 0.00 186 SER A CA 12
ATOM 20380 C C . SER A 1 71 ? 0.868 -2.818 -6.596 1.00 0.00 186 SER A C 12
ATOM 20381 O O . SER A 1 71 ? 0.480 -3.850 -7.146 1.00 0.00 186 SER A O 12
ATOM 20389 N N . VAL A 1 72 ? 1.500 -2.809 -5.426 1.00 0.00 187 VAL A N 12
ATOM 20390 C CA . VAL A 1 72 ? 1.842 -4.038 -4.730 1.00 0.00 187 VAL A CA 12
ATOM 20391 C C . VAL A 1 72 ? 0.576 -4.806 -4.355 1.00 0.00 187 VAL A C 12
ATOM 20392 O O . VAL A 1 72 ? 0.571 -6.034 -4.305 1.00 0.00 187 VAL A O 12
ATOM 20405 N N . LEU A 1 73 ? -0.500 -4.065 -4.110 1.00 0.00 188 LEU A N 12
ATOM 20406 C CA . LEU A 1 73 ? -1.797 -4.661 -3.835 1.00 0.00 188 LEU A CA 12
ATOM 20407 C C . LEU A 1 73 ? -2.318 -5.383 -5.055 1.00 0.00 188 LEU A C 12
ATOM 20408 O O . LEU A 1 73 ? -2.755 -6.518 -4.963 1.00 0.00 188 LEU A O 12
ATOM 20424 N N . GLN A 1 74 ? -2.271 -4.716 -6.197 1.00 0.00 189 GLN A N 12
ATOM 20425 C CA . GLN A 1 74 ? -2.785 -5.285 -7.432 1.00 0.00 189 GLN A CA 12
ATOM 20426 C C . GLN A 1 74 ? -2.018 -6.553 -7.801 1.00 0.00 189 GLN A C 12
ATOM 20427 O O . GLN A 1 74 ? -2.584 -7.494 -8.354 1.00 0.00 189 GLN A O 12
ATOM 20441 N N . VAL A 1 75 ? -0.735 -6.575 -7.461 1.00 0.00 190 VAL A N 12
ATOM 20442 C CA . VAL A 1 75 ? 0.082 -7.772 -7.620 1.00 0.00 190 VAL A CA 12
ATOM 20443 C C . VAL A 1 75 ? -0.358 -8.842 -6.622 1.00 0.00 190 VAL A C 12
ATOM 20444 O O . VAL A 1 75 ? -0.347 -10.037 -6.917 1.00 0.00 190 VAL A O 12
ATOM 20457 N N . SER A 1 76 ? -0.769 -8.392 -5.446 1.00 0.00 191 SER A N 12
ATOM 20458 C CA . SER A 1 76 ? -1.183 -9.268 -4.374 1.00 0.00 191 SER A CA 12
ATOM 20459 C C . SER A 1 76 ? -2.629 -9.746 -4.556 1.00 0.00 191 SER A C 12
ATOM 20460 O O . SER A 1 76 ? -3.060 -10.703 -3.917 1.00 0.00 191 SER A O 12
ATOM 20468 N N . GLY A 1 77 ? -3.367 -9.082 -5.441 1.00 0.00 192 GLY A N 12
ATOM 20469 C CA . GLY A 1 77 ? -4.756 -9.441 -5.677 1.00 0.00 192 GLY A CA 12
ATOM 20470 C C . GLY A 1 77 ? -5.722 -8.535 -4.933 1.00 0.00 192 GLY A C 12
ATOM 20471 O O . GLY A 1 77 ? -6.896 -8.866 -4.752 1.00 0.00 192 GLY A O 12
ATOM 20475 N N . TYR A 1 78 ? -5.234 -7.377 -4.522 1.00 0.00 193 TYR A N 12
ATOM 20476 C CA . TYR A 1 78 ? -6.016 -6.451 -3.721 1.00 0.00 193 TYR A CA 12
ATOM 20477 C C . TYR A 1 78 ? -5.965 -5.065 -4.332 1.00 0.00 193 TYR A C 12
ATOM 20478 O O . TYR A 1 78 ? -5.313 -4.858 -5.354 1.00 0.00 193 TYR A O 12
ATOM 20496 N N . ALA A 1 79 ? -6.658 -4.125 -3.720 1.00 0.00 194 ALA A N 12
ATOM 20497 C CA . ALA A 1 79 ? -6.670 -2.761 -4.207 1.00 0.00 194 ALA A CA 12
ATOM 20498 C C . ALA A 1 79 ? -7.015 -1.794 -3.090 1.00 0.00 194 ALA A C 12
ATOM 20499 O O . ALA A 1 79 ? -7.751 -2.140 -2.166 1.00 0.00 194 ALA A O 12
ATOM 20506 N N . ALA A 1 80 ? -6.473 -0.590 -3.176 1.00 0.00 195 ALA A N 12
ATOM 20507 C CA . ALA A 1 80 ? -6.750 0.444 -2.196 1.00 0.00 195 ALA A CA 12
ATOM 20508 C C . ALA A 1 80 ? -7.751 1.441 -2.757 1.00 0.00 195 ALA A C 12
ATOM 20509 O O . ALA A 1 80 ? -7.423 2.250 -3.628 1.00 0.00 195 ALA A O 12
ATOM 20516 N N . ILE A 1 81 ? -8.973 1.366 -2.267 1.00 0.00 196 ILE A N 12
ATOM 20517 C CA . ILE A 1 81 ? -10.038 2.239 -2.726 1.00 0.00 196 ILE A CA 12
ATOM 20518 C C . ILE A 1 81 ? -10.387 3.235 -1.634 1.00 0.00 196 ILE A C 12
ATOM 20519 O O . ILE A 1 81 ? -10.891 2.851 -0.581 1.00 0.00 196 ILE A O 12
ATOM 20535 N N . PRO A 1 82 ? -10.107 4.524 -1.850 1.00 0.00 197 PRO A N 12
ATOM 20536 C CA . PRO A 1 82 ? -10.400 5.554 -0.861 1.00 0.00 197 PRO A CA 12
ATOM 20537 C C . PRO A 1 82 ? -11.874 5.605 -0.473 1.00 0.00 197 PRO A C 12
ATOM 20538 O O . PRO A 1 82 ? -12.761 5.707 -1.325 1.00 0.00 197 PRO A O 12
ATOM 20549 N N . ASN A 1 83 ? -12.110 5.526 0.824 1.00 0.00 198 ASN A N 12
ATOM 20550 C CA . ASN A 1 83 ? -13.441 5.579 1.398 1.00 0.00 198 ASN A CA 12
ATOM 20551 C C . ASN A 1 83 ? -13.649 6.939 2.032 1.00 0.00 198 ASN A C 12
ATOM 20552 O O . ASN A 1 83 ? -13.801 7.056 3.248 1.00 0.00 198 ASN A O 12
ATOM 20563 N N . GLY A 1 84 ? -13.644 7.971 1.211 1.00 0.00 199 GLY A N 12
ATOM 20564 C CA . GLY A 1 84 ? -13.695 9.309 1.739 1.00 0.00 199 GLY A CA 12
ATOM 20565 C C . GLY A 1 84 ? -12.319 9.802 2.141 1.00 0.00 199 GLY A C 12
ATOM 20566 O O . GLY A 1 84 ? -11.412 9.861 1.307 1.00 0.00 199 GLY A O 12
ATOM 20570 N N . GLU A 1 85 ? -12.153 10.140 3.413 1.00 0.00 200 GLU A N 12
ATOM 20571 C CA . GLU A 1 85 ? -10.861 10.600 3.911 1.00 0.00 200 GLU A CA 12
ATOM 20572 C C . GLU A 1 85 ? -9.943 9.414 4.182 1.00 0.00 200 GLU A C 12
ATOM 20573 O O . GLU A 1 85 ? -8.719 9.530 4.121 1.00 0.00 200 GLU A O 12
ATOM 20585 N N . ILE A 1 86 ? -10.545 8.270 4.467 1.00 0.00 201 ILE A N 12
ATOM 20586 C CA . ILE A 1 86 ? -9.799 7.047 4.721 1.00 0.00 201 ILE A CA 12
ATOM 20587 C C . ILE A 1 86 ? -9.698 6.239 3.434 1.00 0.00 201 ILE A C 12
ATOM 20588 O O . ILE A 1 86 ? -10.346 6.569 2.448 1.00 0.00 201 ILE A O 12
ATOM 20604 N N . ILE A 1 87 ? -8.877 5.202 3.428 1.00 0.00 202 ILE A N 12
ATOM 20605 C CA . ILE A 1 87 ? -8.736 4.354 2.253 1.00 0.00 202 ILE A CA 12
ATOM 20606 C C . ILE A 1 87 ? -9.008 2.897 2.614 1.00 0.00 202 ILE A C 12
ATOM 20607 O O . ILE A 1 87 ? -8.508 2.404 3.612 1.00 0.00 202 ILE A O 12
ATOM 20623 N N . LYS A 1 88 ? -9.807 2.217 1.803 1.00 0.00 203 LYS A N 12
ATOM 20624 C CA . LYS A 1 88 ? -10.179 0.836 2.076 1.00 0.00 203 LYS A CA 12
ATOM 20625 C C . LYS A 1 88 ? -9.462 -0.129 1.125 1.00 0.00 203 LYS A C 12
ATOM 20626 O O . LYS A 1 88 ? -9.610 -0.035 -0.090 1.00 0.00 203 LYS A O 12
ATOM 20645 N N . ILE A 1 89 ? -8.691 -1.053 1.685 1.00 0.00 204 ILE A N 12
ATOM 20646 C CA . ILE A 1 89 ? -8.001 -2.069 0.892 1.00 0.00 204 ILE A CA 12
ATOM 20647 C C . ILE A 1 89 ? -8.808 -3.358 0.905 1.00 0.00 204 ILE A C 12
ATOM 20648 O O . ILE A 1 89 ? -9.079 -3.921 1.970 1.00 0.00 204 ILE A O 12
ATOM 20664 N N . ILE A 1 90 ? -9.203 -3.815 -0.272 1.00 0.00 205 ILE A N 12
ATOM 20665 C CA . ILE A 1 90 ? -9.985 -5.034 -0.386 1.00 0.00 205 ILE A CA 12
ATOM 20666 C C . ILE A 1 90 ? -9.443 -5.907 -1.512 1.00 0.00 205 ILE A C 12
ATOM 20667 O O . ILE A 1 90 ? -8.702 -5.430 -2.372 1.00 0.00 205 ILE A O 12
ATOM 20683 N N . PRO A 1 91 ? -9.789 -7.202 -1.513 1.00 0.00 206 PRO A N 12
ATOM 20684 C CA . PRO A 1 91 ? -9.387 -8.125 -2.570 1.00 0.00 206 PRO A CA 12
ATOM 20685 C C . PRO A 1 91 ? -10.157 -7.860 -3.853 1.00 0.00 206 PRO A C 12
ATOM 20686 O O . PRO A 1 91 ? -11.304 -8.291 -4.002 1.00 0.00 206 PRO A O 12
ATOM 20697 N N . ASN A 1 92 ? -9.524 -7.157 -4.789 1.00 0.00 207 ASN A N 12
ATOM 20698 C CA . ASN A 1 92 ? -10.195 -6.783 -6.032 1.00 0.00 207 ASN A CA 12
ATOM 20699 C C . ASN A 1 92 ? -10.354 -7.989 -6.950 1.00 0.00 207 ASN A C 12
ATOM 20700 O O . ASN A 1 92 ? -10.940 -7.899 -8.028 1.00 0.00 207 ASN A O 12
ATOM 20711 N N . ILE A 1 93 ? -9.851 -9.121 -6.492 1.00 0.00 208 ILE A N 12
ATOM 20712 C CA . ILE A 1 93 ? -10.019 -10.383 -7.196 1.00 0.00 208 ILE A CA 12
ATOM 20713 C C . ILE A 1 93 ? -11.394 -10.961 -6.894 1.00 0.00 208 ILE A C 12
ATOM 20714 O O . ILE A 1 93 ? -11.890 -11.842 -7.597 1.00 0.00 208 ILE A O 12
ATOM 20730 N N . ASP A 1 94 ? -11.996 -10.431 -5.848 1.00 0.00 209 ASP A N 12
ATOM 20731 C CA . ASP A 1 94 ? -13.335 -10.823 -5.427 1.00 0.00 209 ASP A CA 12
ATOM 20732 C C . ASP A 1 94 ? -14.317 -9.700 -5.715 1.00 0.00 209 ASP A C 12
ATOM 20733 O O . ASP A 1 94 ? -15.439 -9.937 -6.164 1.00 0.00 209 ASP A O 12
ATOM 20742 N N . ALA A 1 95 ? -13.880 -8.473 -5.455 1.00 0.00 210 ALA A N 12
ATOM 20743 C CA . ALA A 1 95 ? -14.692 -7.294 -5.711 1.00 0.00 210 ALA A CA 12
ATOM 20744 C C . ALA A 1 95 ? -13.806 -6.075 -5.924 1.00 0.00 210 ALA A C 12
ATOM 20745 O O . ALA A 1 95 ? -12.952 -5.769 -5.095 1.00 0.00 210 ALA A O 12
ATOM 20752 N N . LYS A 1 96 ? -13.996 -5.398 -7.048 1.00 0.00 211 LYS A N 12
ATOM 20753 C CA . LYS A 1 96 ? -13.227 -4.195 -7.351 1.00 0.00 211 LYS A CA 12
ATOM 20754 C C . LYS A 1 96 ? -13.968 -2.967 -6.837 1.00 0.00 211 LYS A C 12
ATOM 20755 O O . LYS A 1 96 ? -13.370 -2.049 -6.278 1.00 0.00 211 LYS A O 12
ATOM 20774 N N . THR A 1 97 ? -15.274 -2.954 -7.050 1.00 0.00 212 THR A N 12
ATOM 20775 C CA . THR A 1 97 ? -16.131 -1.895 -6.546 1.00 0.00 212 THR A CA 12
ATOM 20776 C C . THR A 1 97 ? -17.527 -2.455 -6.277 1.00 0.00 212 THR A C 12
ATOM 20777 O O . THR A 1 97 ? -18.503 -2.073 -6.927 1.00 0.00 212 THR A O 12
ATOM 20788 N N . GLN A 1 98 ? -17.595 -3.376 -5.313 1.00 0.00 213 GLN A N 12
ATOM 20789 C CA . GLN A 1 98 ? -18.826 -4.096 -4.981 1.00 0.00 213 GLN A CA 12
ATOM 20790 C C . GLN A 1 98 ? -19.263 -4.980 -6.149 1.00 0.00 213 GLN A C 12
ATOM 20791 O O . GLN A 1 98 ? -19.774 -4.498 -7.163 1.00 0.00 213 GLN A O 12
ATOM 20805 N N . SER A 1 99 ? -19.044 -6.276 -6.004 1.00 0.00 214 SER A N 12
ATOM 20806 C CA . SER A 1 99 ? -19.371 -7.229 -7.052 1.00 0.00 214 SER A CA 12
ATOM 20807 C C . SER A 1 99 ? -20.440 -8.212 -6.579 1.00 0.00 214 SER A C 12
ATOM 20808 O O . SER A 1 99 ? -20.122 -9.241 -5.979 1.00 0.00 214 SER A O 12
ATOM 20816 N N . PRO A 1 100 ? -21.722 -7.901 -6.826 1.00 0.00 215 PRO A N 12
ATOM 20817 C CA . PRO A 1 100 ? -22.825 -8.794 -6.472 1.00 0.00 215 PRO A CA 12
ATOM 20818 C C . PRO A 1 100 ? -22.831 -10.045 -7.346 1.00 0.00 215 PRO A C 12
ATOM 20819 O O . PRO A 1 100 ? -22.406 -10.008 -8.502 1.00 0.00 215 PRO A O 12
ATOM 20830 N N . ASP A 1 101 ? -23.342 -11.143 -6.802 1.00 0.00 216 ASP A N 12
ATOM 20831 C CA . ASP A 1 101 ? -23.274 -12.439 -7.479 1.00 0.00 216 ASP A CA 12
ATOM 20832 C C . ASP A 1 101 ? -24.340 -12.587 -8.560 1.00 0.00 216 ASP A C 12
ATOM 20833 O O . ASP A 1 101 ? -24.659 -13.699 -8.982 1.00 0.00 216 ASP A O 12
ATOM 20842 N N . LEU A 1 102 ? -24.889 -11.467 -9.003 1.00 0.00 217 LEU A N 12
ATOM 20843 C CA . LEU A 1 102 ? -25.813 -11.456 -10.129 1.00 0.00 217 LEU A CA 12
ATOM 20844 C C . LEU A 1 102 ? -25.274 -10.551 -11.227 1.00 0.00 217 LEU A C 12
ATOM 20845 O O . LEU A 1 102 ? -26.004 -10.137 -12.127 1.00 0.00 217 LEU A O 12
ATOM 20861 N N . LEU A 1 103 ? -23.987 -10.241 -11.144 1.00 0.00 218 LEU A N 12
ATOM 20862 C CA . LEU A 1 103 ? -23.347 -9.375 -12.123 1.00 0.00 218 LEU A CA 12
ATOM 20863 C C . LEU A 1 103 ? -22.772 -10.202 -13.269 1.00 0.00 218 LEU A C 12
ATOM 20864 O O . LEU A 1 103 ? -22.770 -9.772 -14.422 1.00 0.00 218 LEU A O 12
ATOM 20880 N N . SER A 1 104 ? -22.294 -11.390 -12.942 1.00 0.00 219 SER A N 12
ATOM 20881 C CA . SER A 1 104 ? -21.705 -12.275 -13.928 1.00 0.00 219 SER A CA 12
ATOM 20882 C C . SER A 1 104 ? -22.112 -13.716 -13.636 1.00 0.00 219 SER A C 12
ATOM 20883 O O . SER A 1 104 ? -22.552 -14.029 -12.528 1.00 0.00 219 SER A O 12
ATOM 20891 N N . GLY A 1 105 ? -21.979 -14.586 -14.627 1.00 0.00 220 GLY A N 12
ATOM 20892 C CA . GLY A 1 105 ? -22.343 -15.977 -14.440 1.00 0.00 220 GLY A CA 12
ATOM 20893 C C . GLY A 1 105 ? -23.634 -16.329 -15.145 1.00 0.00 220 GLY A C 12
ATOM 20894 O O . GLY A 1 105 ? -24.229 -17.374 -14.885 1.00 0.00 220 GLY A O 12
ATOM 20898 N N . MET A 1 106 ? -24.071 -15.452 -16.037 1.00 0.00 221 MET A N 12
ATOM 20899 C CA . MET A 1 106 ? -25.293 -15.675 -16.798 1.00 0.00 221 MET A CA 12
ATOM 20900 C C . MET A 1 106 ? -25.096 -16.821 -17.785 1.00 0.00 221 MET A C 12
ATOM 20901 O O . MET A 1 106 ? -25.974 -17.670 -17.956 1.00 0.00 221 MET A O 12
ATOM 20915 N N . LYS A 1 107 ? -23.928 -16.856 -18.415 1.00 0.00 222 LYS A N 12
ATOM 20916 C CA . LYS A 1 107 ? -23.608 -17.905 -19.370 1.00 0.00 222 LYS A CA 12
ATOM 20917 C C . LYS A 1 107 ? -23.210 -19.182 -18.633 1.00 0.00 222 LYS A C 12
ATOM 20918 O O . LYS A 1 107 ? -22.028 -19.493 -18.481 1.00 0.00 222 LYS A O 12
ATOM 20937 N N . SER A 1 108 ? -24.211 -19.904 -18.156 1.00 0.00 223 SER A N 12
ATOM 20938 C CA . SER A 1 108 ? -23.983 -21.150 -17.443 1.00 0.00 223 SER A CA 12
ATOM 20939 C C . SER A 1 108 ? -24.168 -22.376 -18.357 1.00 0.00 223 SER A C 12
ATOM 20940 O O . SER A 1 108 ? -23.280 -23.227 -18.415 1.00 0.00 223 SER A O 12
ATOM 20948 N N . PRO A 1 109 ? -25.297 -22.493 -19.099 1.00 0.00 224 PRO A N 12
ATOM 20949 C CA . PRO A 1 109 ? -25.534 -23.654 -19.960 1.00 0.00 224 PRO A CA 12
ATOM 20950 C C . PRO A 1 109 ? -24.792 -23.569 -21.298 1.00 0.00 224 PRO A C 12
ATOM 20951 O O . PRO A 1 109 ? -24.814 -22.533 -21.973 1.00 0.00 224 PRO A O 12
ATOM 20962 N N . PRO A 1 110 ? -24.110 -24.656 -21.692 1.00 0.00 225 PRO A N 12
ATOM 20963 C CA . PRO A 1 110 ? -23.463 -24.743 -22.999 1.00 0.00 225 PRO A CA 12
ATOM 20964 C C . PRO A 1 110 ? -24.492 -24.924 -24.112 1.00 0.00 225 PRO A C 12
ATOM 20965 O O . PRO A 1 110 ? -25.246 -25.898 -24.122 1.00 0.00 225 PRO A O 12
ATOM 20976 N N . ARG A 1 111 ? -24.535 -23.978 -25.035 1.00 0.00 226 ARG A N 12
ATOM 20977 C CA . ARG A 1 111 ? -25.530 -23.996 -26.095 1.00 0.00 226 ARG A CA 12
ATOM 20978 C C . ARG A 1 111 ? -24.876 -23.710 -27.439 1.00 0.00 226 ARG A C 12
ATOM 20979 O O . ARG A 1 111 ? -24.649 -22.526 -27.752 1.00 0.00 226 ARG A O 12
ATOM 21001 N N . MET A 1 1 ? -16.163 22.465 -10.365 1.00 0.00 116 MET A N 13
ATOM 21002 C CA . MET A 1 1 ? -17.629 22.312 -10.221 1.00 0.00 116 MET A CA 13
ATOM 21003 C C . MET A 1 1 ? -18.083 22.687 -8.814 1.00 0.00 116 MET A C 13
ATOM 21004 O O . MET A 1 1 ? -18.939 23.554 -8.640 1.00 0.00 116 MET A O 13
ATOM 21020 N N . ALA A 1 2 ? -17.497 22.042 -7.811 1.00 0.00 117 ALA A N 13
ATOM 21021 C CA . ALA A 1 2 ? -17.890 22.264 -6.427 1.00 0.00 117 ALA A CA 13
ATOM 21022 C C . ALA A 1 2 ? -16.733 22.836 -5.613 1.00 0.00 117 ALA A C 13
ATOM 21023 O O . ALA A 1 2 ? -16.570 22.516 -4.435 1.00 0.00 117 ALA A O 13
ATOM 21030 N N . HIS A 1 3 ? -15.928 23.678 -6.246 1.00 0.00 118 HIS A N 13
ATOM 21031 C CA . HIS A 1 3 ? -14.806 24.315 -5.567 1.00 0.00 118 HIS A CA 13
ATOM 21032 C C . HIS A 1 3 ? -14.812 25.815 -5.820 1.00 0.00 118 HIS A C 13
ATOM 21033 O O . HIS A 1 3 ? -14.268 26.292 -6.819 1.00 0.00 118 HIS A O 13
ATOM 21048 N N . HIS A 1 4 ? -15.431 26.554 -4.911 1.00 0.00 119 HIS A N 13
ATOM 21049 C CA . HIS A 1 4 ? -15.479 28.005 -5.016 1.00 0.00 119 HIS A CA 13
ATOM 21050 C C . HIS A 1 4 ? -14.112 28.586 -4.678 1.00 0.00 119 HIS A C 13
ATOM 21051 O O . HIS A 1 4 ? -13.763 29.686 -5.107 1.00 0.00 119 HIS A O 13
ATOM 21066 N N . HIS A 1 5 ? -13.340 27.832 -3.913 1.00 0.00 120 HIS A N 13
ATOM 21067 C CA . HIS A 1 5 ? -11.986 28.226 -3.573 1.00 0.00 120 HIS A CA 13
ATOM 21068 C C . HIS A 1 5 ? -11.000 27.295 -4.272 1.00 0.00 120 HIS A C 13
ATOM 21069 O O . HIS A 1 5 ? -10.507 26.338 -3.674 1.00 0.00 120 HIS A O 13
ATOM 21084 N N . HIS A 1 6 ? -10.749 27.572 -5.548 1.00 0.00 121 HIS A N 13
ATOM 21085 C CA . HIS A 1 6 ? -9.818 26.777 -6.349 1.00 0.00 121 HIS A CA 13
ATOM 21086 C C . HIS A 1 6 ? -8.455 26.681 -5.671 1.00 0.00 121 HIS A C 13
ATOM 21087 O O . HIS A 1 6 ? -7.919 27.682 -5.193 1.00 0.00 121 HIS A O 13
ATOM 21102 N N . HIS A 1 7 ? -7.911 25.471 -5.640 1.00 0.00 122 HIS A N 13
ATOM 21103 C CA . HIS A 1 7 ? -6.649 25.192 -4.962 1.00 0.00 122 HIS A CA 13
ATOM 21104 C C . HIS A 1 7 ? -6.790 25.429 -3.459 1.00 0.00 122 HIS A C 13
ATOM 21105 O O . HIS A 1 7 ? -6.471 26.504 -2.950 1.00 0.00 122 HIS A O 13
ATOM 21120 N N . HIS A 1 8 ? -7.279 24.423 -2.753 1.00 0.00 123 HIS A N 13
ATOM 21121 C CA . HIS A 1 8 ? -7.465 24.533 -1.313 1.00 0.00 123 HIS A CA 13
ATOM 21122 C C . HIS A 1 8 ? -6.665 23.460 -0.579 1.00 0.00 123 HIS A C 13
ATOM 21123 O O . HIS A 1 8 ? -6.391 23.584 0.616 1.00 0.00 123 HIS A O 13
ATOM 21138 N N . VAL A 1 9 ? -6.296 22.407 -1.294 1.00 0.00 124 VAL A N 13
ATOM 21139 C CA . VAL A 1 9 ? -5.551 21.303 -0.701 1.00 0.00 124 VAL A CA 13
ATOM 21140 C C . VAL A 1 9 ? -4.389 20.873 -1.595 1.00 0.00 124 VAL A C 13
ATOM 21141 O O . VAL A 1 9 ? -4.555 20.663 -2.800 1.00 0.00 124 VAL A O 13
ATOM 21154 N N . ASP A 1 10 ? -3.208 20.771 -1.004 1.00 0.00 125 ASP A N 13
ATOM 21155 C CA . ASP A 1 10 ? -2.029 20.289 -1.714 1.00 0.00 125 ASP A CA 13
ATOM 21156 C C . ASP A 1 10 ? -1.557 18.980 -1.104 1.00 0.00 125 ASP A C 13
ATOM 21157 O O . ASP A 1 10 ? -1.709 17.918 -1.712 1.00 0.00 125 ASP A O 13
ATOM 21166 N N . ASP A 1 11 ? -0.995 19.062 0.100 1.00 0.00 126 ASP A N 13
ATOM 21167 C CA . ASP A 1 11 ? -0.513 17.883 0.824 1.00 0.00 126 ASP A CA 13
ATOM 21168 C C . ASP A 1 11 ? 0.525 17.123 0.008 1.00 0.00 126 ASP A C 13
ATOM 21169 O O . ASP A 1 11 ? 0.553 15.890 0.006 1.00 0.00 126 ASP A O 13
ATOM 21178 N N . ASP A 1 12 ? 1.365 17.858 -0.700 1.00 0.00 127 ASP A N 13
ATOM 21179 C CA . ASP A 1 12 ? 2.446 17.246 -1.453 1.00 0.00 127 ASP A CA 13
ATOM 21180 C C . ASP A 1 12 ? 3.764 17.453 -0.721 1.00 0.00 127 ASP A C 13
ATOM 21181 O O . ASP A 1 12 ? 4.104 18.569 -0.325 1.00 0.00 127 ASP A O 13
ATOM 21190 N N . ASP A 1 13 ? 4.489 16.369 -0.511 1.00 0.00 128 ASP A N 13
ATOM 21191 C CA . ASP A 1 13 ? 5.756 16.428 0.203 1.00 0.00 128 ASP A CA 13
ATOM 21192 C C . ASP A 1 13 ? 6.754 15.477 -0.431 1.00 0.00 128 ASP A C 13
ATOM 21193 O O . ASP A 1 13 ? 6.496 14.280 -0.541 1.00 0.00 128 ASP A O 13
ATOM 21202 N N . LYS A 1 14 ? 7.880 16.015 -0.865 1.00 0.00 129 LYS A N 13
ATOM 21203 C CA . LYS A 1 14 ? 8.902 15.214 -1.516 1.00 0.00 129 LYS A CA 13
ATOM 21204 C C . LYS A 1 14 ? 10.067 14.976 -0.569 1.00 0.00 129 LYS A C 13
ATOM 21205 O O . LYS A 1 14 ? 10.047 15.445 0.570 1.00 0.00 129 LYS A O 13
ATOM 21224 N N . MET A 1 15 ? 11.073 14.251 -1.056 1.00 0.00 130 MET A N 13
ATOM 21225 C CA . MET A 1 15 ? 12.257 13.907 -0.272 1.00 0.00 130 MET A CA 13
ATOM 21226 C C . MET A 1 15 ? 11.904 12.921 0.839 1.00 0.00 130 MET A C 13
ATOM 21227 O O . MET A 1 15 ? 11.554 13.307 1.957 1.00 0.00 130 MET A O 13
ATOM 21241 N N . GLY A 1 16 ? 11.988 11.646 0.512 1.00 0.00 131 GLY A N 13
ATOM 21242 C CA . GLY A 1 16 ? 11.766 10.605 1.490 1.00 0.00 131 GLY A CA 13
ATOM 21243 C C . GLY A 1 16 ? 12.955 9.679 1.571 1.00 0.00 131 GLY A C 13
ATOM 21244 O O . GLY A 1 16 ? 13.081 8.763 0.764 1.00 0.00 131 GLY A O 13
ATOM 21248 N N . SER A 1 17 ? 13.839 9.935 2.526 1.00 0.00 132 SER A N 13
ATOM 21249 C CA . SER A 1 17 ? 15.071 9.167 2.670 1.00 0.00 132 SER A CA 13
ATOM 21250 C C . SER A 1 17 ? 14.789 7.763 3.204 1.00 0.00 132 SER A C 13
ATOM 21251 O O . SER A 1 17 ? 15.095 7.441 4.353 1.00 0.00 132 SER A O 13
ATOM 21259 N N . LYS A 1 18 ? 14.195 6.937 2.357 1.00 0.00 133 LYS A N 13
ATOM 21260 C CA . LYS A 1 18 ? 13.857 5.574 2.715 1.00 0.00 133 LYS A CA 13
ATOM 21261 C C . LYS A 1 18 ? 13.620 4.742 1.460 1.00 0.00 133 LYS A C 13
ATOM 21262 O O . LYS A 1 18 ? 12.611 4.913 0.775 1.00 0.00 133 LYS A O 13
ATOM 21281 N N . LEU A 1 19 ? 14.572 3.878 1.142 1.00 0.00 134 LEU A N 13
ATOM 21282 C CA . LEU A 1 19 ? 14.421 2.934 0.038 1.00 0.00 134 LEU A CA 13
ATOM 21283 C C . LEU A 1 19 ? 13.454 1.823 0.413 1.00 0.00 134 LEU A C 13
ATOM 21284 O O . LEU A 1 19 ? 13.358 1.437 1.579 1.00 0.00 134 LEU A O 13
ATOM 21300 N N . TRP A 1 20 ? 12.743 1.310 -0.576 1.00 0.00 135 TRP A N 13
ATOM 21301 C CA . TRP A 1 20 ? 11.703 0.327 -0.328 1.00 0.00 135 TRP A CA 13
ATOM 21302 C C . TRP A 1 20 ? 11.954 -0.990 -1.049 1.00 0.00 135 TRP A C 13
ATOM 21303 O O . TRP A 1 20 ? 11.611 -1.154 -2.220 1.00 0.00 135 TRP A O 13
ATOM 21324 N N . ASN A 1 21 ? 12.570 -1.921 -0.337 1.00 0.00 136 ASN A N 13
ATOM 21325 C CA . ASN A 1 21 ? 12.673 -3.300 -0.790 1.00 0.00 136 ASN A CA 13
ATOM 21326 C C . ASN A 1 21 ? 12.220 -4.202 0.343 1.00 0.00 136 ASN A C 13
ATOM 21327 O O . ASN A 1 21 ? 13.018 -4.656 1.162 1.00 0.00 136 ASN A O 13
ATOM 21338 N N . LEU A 1 22 ? 10.931 -4.453 0.378 1.00 0.00 137 LEU A N 13
ATOM 21339 C CA . LEU A 1 22 ? 10.330 -5.248 1.431 1.00 0.00 137 LEU A CA 13
ATOM 21340 C C . LEU A 1 22 ? 10.224 -6.697 0.984 1.00 0.00 137 LEU A C 13
ATOM 21341 O O . LEU A 1 22 ? 10.261 -6.994 -0.213 1.00 0.00 137 LEU A O 13
ATOM 21357 N N . ARG A 1 23 ? 10.112 -7.593 1.945 1.00 0.00 138 ARG A N 13
ATOM 21358 C CA . ARG A 1 23 ? 9.997 -9.015 1.666 1.00 0.00 138 ARG A CA 13
ATOM 21359 C C . ARG A 1 23 ? 8.596 -9.498 1.987 1.00 0.00 138 ARG A C 13
ATOM 21360 O O . ARG A 1 23 ? 7.956 -8.971 2.894 1.00 0.00 138 ARG A O 13
ATOM 21381 N N . ASN A 1 24 ? 8.129 -10.472 1.199 1.00 0.00 139 ASN A N 13
ATOM 21382 C CA . ASN A 1 24 ? 6.769 -11.011 1.296 1.00 0.00 139 ASN A CA 13
ATOM 21383 C C . ASN A 1 24 ? 6.354 -11.240 2.737 1.00 0.00 139 ASN A C 13
ATOM 21384 O O . ASN A 1 24 ? 6.749 -12.222 3.367 1.00 0.00 139 ASN A O 13
ATOM 21395 N N . ALA A 1 25 ? 5.559 -10.317 3.246 1.00 0.00 140 ALA A N 13
ATOM 21396 C CA . ALA A 1 25 ? 5.108 -10.357 4.620 1.00 0.00 140 ALA A CA 13
ATOM 21397 C C . ALA A 1 25 ? 3.591 -10.272 4.679 1.00 0.00 140 ALA A C 13
ATOM 21398 O O . ALA A 1 25 ? 2.939 -10.174 3.639 1.00 0.00 140 ALA A O 13
ATOM 21405 N N . ASP A 1 26 ? 3.038 -10.311 5.887 1.00 0.00 141 ASP A N 13
ATOM 21406 C CA . ASP A 1 26 ? 1.597 -10.202 6.070 1.00 0.00 141 ASP A CA 13
ATOM 21407 C C . ASP A 1 26 ? 1.099 -8.881 5.505 1.00 0.00 141 ASP A C 13
ATOM 21408 O O . ASP A 1 26 ? 1.635 -7.816 5.803 1.00 0.00 141 ASP A O 13
ATOM 21417 N N . ILE A 1 27 ? 0.077 -8.978 4.666 1.00 0.00 142 ILE A N 13
ATOM 21418 C CA . ILE A 1 27 ? -0.489 -7.827 3.981 1.00 0.00 142 ILE A CA 13
ATOM 21419 C C . ILE A 1 27 ? -0.913 -6.723 4.950 1.00 0.00 142 ILE A C 13
ATOM 21420 O O . ILE A 1 27 ? -0.721 -5.547 4.659 1.00 0.00 142 ILE A O 13
ATOM 21436 N N . ARG A 1 28 ? -1.444 -7.090 6.111 1.00 0.00 143 ARG A N 13
ATOM 21437 C CA . ARG A 1 28 ? -1.894 -6.088 7.071 1.00 0.00 143 ARG A CA 13
ATOM 21438 C C . ARG A 1 28 ? -0.700 -5.349 7.661 1.00 0.00 143 ARG A C 13
ATOM 21439 O O . ARG A 1 28 ? -0.808 -4.190 8.065 1.00 0.00 143 ARG A O 13
ATOM 21460 N N . ALA A 1 29 ? 0.445 -6.022 7.678 1.00 0.00 144 ALA A N 13
ATOM 21461 C CA . ALA A 1 29 ? 1.673 -5.432 8.180 1.00 0.00 144 ALA A CA 13
ATOM 21462 C C . ALA A 1 29 ? 2.203 -4.405 7.193 1.00 0.00 144 ALA A C 13
ATOM 21463 O O . ALA A 1 29 ? 2.834 -3.427 7.581 1.00 0.00 144 ALA A O 13
ATOM 21470 N N . VAL A 1 30 ? 1.924 -4.631 5.914 1.00 0.00 145 VAL A N 13
ATOM 21471 C CA . VAL A 1 30 ? 2.356 -3.727 4.856 1.00 0.00 145 VAL A CA 13
ATOM 21472 C C . VAL A 1 30 ? 1.405 -2.542 4.740 1.00 0.00 145 VAL A C 13
ATOM 21473 O O . VAL A 1 30 ? 1.819 -1.426 4.440 1.00 0.00 145 VAL A O 13
ATOM 21486 N N . ILE A 1 31 ? 0.127 -2.785 4.981 1.00 0.00 146 ILE A N 13
ATOM 21487 C CA . ILE A 1 31 ? -0.858 -1.714 4.949 1.00 0.00 146 ILE A CA 13
ATOM 21488 C C . ILE A 1 31 ? -0.630 -0.759 6.127 1.00 0.00 146 ILE A C 13
ATOM 21489 O O . ILE A 1 31 ? -0.974 0.419 6.067 1.00 0.00 146 ILE A O 13
ATOM 21505 N N . ALA A 1 32 ? -0.030 -1.279 7.192 1.00 0.00 147 ALA A N 13
ATOM 21506 C CA . ALA A 1 32 ? 0.420 -0.444 8.305 1.00 0.00 147 ALA A CA 13
ATOM 21507 C C . ALA A 1 32 ? 1.826 0.100 8.029 1.00 0.00 147 ALA A C 13
ATOM 21508 O O . ALA A 1 32 ? 2.238 1.131 8.566 1.00 0.00 147 ALA A O 13
ATOM 21515 N N . GLU A 1 33 ? 2.554 -0.626 7.196 1.00 0.00 148 GLU A N 13
ATOM 21516 C CA . GLU A 1 33 ? 3.902 -0.260 6.764 1.00 0.00 148 GLU A CA 13
ATOM 21517 C C . GLU A 1 33 ? 3.854 1.010 5.921 1.00 0.00 148 GLU A C 13
ATOM 21518 O O . GLU A 1 33 ? 4.628 1.943 6.131 1.00 0.00 148 GLU A O 13
ATOM 21530 N N . VAL A 1 34 ? 2.919 1.043 4.983 1.00 0.00 149 VAL A N 13
ATOM 21531 C CA . VAL A 1 34 ? 2.739 2.199 4.122 1.00 0.00 149 VAL A CA 13
ATOM 21532 C C . VAL A 1 34 ? 2.168 3.393 4.898 1.00 0.00 149 VAL A C 13
ATOM 21533 O O . VAL A 1 34 ? 2.626 4.522 4.724 1.00 0.00 149 VAL A O 13
ATOM 21546 N N . SER A 1 35 ? 1.190 3.147 5.775 1.00 0.00 150 SER A N 13
ATOM 21547 C CA . SER A 1 35 ? 0.569 4.226 6.545 1.00 0.00 150 SER A CA 13
ATOM 21548 C C . SER A 1 35 ? 1.575 4.884 7.477 1.00 0.00 150 SER A C 13
ATOM 21549 O O . SER A 1 35 ? 1.464 6.069 7.785 1.00 0.00 150 SER A O 13
ATOM 21557 N N . ARG A 1 36 ? 2.556 4.104 7.908 1.00 0.00 151 ARG A N 13
ATOM 21558 C CA . ARG A 1 36 ? 3.608 4.588 8.786 1.00 0.00 151 ARG A CA 13
ATOM 21559 C C . ARG A 1 36 ? 4.278 5.831 8.195 1.00 0.00 151 ARG A C 13
ATOM 21560 O O . ARG A 1 36 ? 4.477 6.833 8.883 1.00 0.00 151 ARG A O 13
ATOM 21581 N N . ILE A 1 37 ? 4.596 5.764 6.910 1.00 0.00 152 ILE A N 13
ATOM 21582 C CA . ILE A 1 37 ? 5.280 6.854 6.230 1.00 0.00 152 ILE A CA 13
ATOM 21583 C C . ILE A 1 37 ? 4.279 7.835 5.614 1.00 0.00 152 ILE A C 13
ATOM 21584 O O . ILE A 1 37 ? 4.438 9.052 5.730 1.00 0.00 152 ILE A O 13
ATOM 21600 N N . THR A 1 38 ? 3.235 7.302 4.987 1.00 0.00 153 THR A N 13
ATOM 21601 C CA . THR A 1 38 ? 2.281 8.127 4.252 1.00 0.00 153 THR A CA 13
ATOM 21602 C C . THR A 1 38 ? 1.408 8.973 5.180 1.00 0.00 153 THR A C 13
ATOM 21603 O O . THR A 1 38 ? 1.000 10.081 4.831 1.00 0.00 153 THR A O 13
ATOM 21614 N N . GLY A 1 39 ? 1.130 8.440 6.367 1.00 0.00 154 GLY A N 13
ATOM 21615 C CA . GLY A 1 39 ? 0.280 9.132 7.318 1.00 0.00 154 GLY A CA 13
ATOM 21616 C C . GLY A 1 39 ? -1.171 9.118 6.889 1.00 0.00 154 GLY A C 13
ATOM 21617 O O . GLY A 1 39 ? -1.924 10.053 7.170 1.00 0.00 154 GLY A O 13
ATOM 21621 N N . LYS A 1 40 ? -1.557 8.058 6.195 1.00 0.00 155 LYS A N 13
ATOM 21622 C CA . LYS A 1 40 ? -2.909 7.930 5.674 1.00 0.00 155 LYS A CA 13
ATOM 21623 C C . LYS A 1 40 ? -3.650 6.822 6.405 1.00 0.00 155 LYS A C 13
ATOM 21624 O O . LYS A 1 40 ? -3.035 5.877 6.899 1.00 0.00 155 LYS A O 13
ATOM 21643 N N . ASN A 1 41 ? -4.965 6.947 6.482 1.00 0.00 156 ASN A N 13
ATOM 21644 C CA . ASN A 1 41 ? -5.788 5.968 7.182 1.00 0.00 156 ASN A CA 13
ATOM 21645 C C . ASN A 1 41 ? -6.209 4.865 6.230 1.00 0.00 156 ASN A C 13
ATOM 21646 O O . ASN A 1 41 ? -6.651 5.141 5.120 1.00 0.00 156 ASN A O 13
ATOM 21657 N N . PHE A 1 42 ? -6.080 3.621 6.663 1.00 0.00 157 PHE A N 13
ATOM 21658 C CA . PHE A 1 42 ? -6.451 2.491 5.827 1.00 0.00 157 PHE A CA 13
ATOM 21659 C C . PHE A 1 42 ? -7.451 1.586 6.529 1.00 0.00 157 PHE A C 13
ATOM 21660 O O . PHE A 1 42 ? -7.457 1.482 7.758 1.00 0.00 157 PHE A O 13
ATOM 21677 N N . VAL A 1 43 ? -8.298 0.939 5.740 1.00 0.00 158 VAL A N 13
ATOM 21678 C CA . VAL A 1 43 ? -9.267 -0.008 6.262 1.00 0.00 158 VAL A CA 13
ATOM 21679 C C . VAL A 1 43 ? -9.067 -1.345 5.573 1.00 0.00 158 VAL A C 13
ATOM 21680 O O . VAL A 1 43 ? -9.047 -1.411 4.352 1.00 0.00 158 VAL A O 13
ATOM 21693 N N . ILE A 1 44 ? -8.896 -2.401 6.343 1.00 0.00 159 ILE A N 13
ATOM 21694 C CA . ILE A 1 44 ? -8.593 -3.702 5.769 1.00 0.00 159 ILE A CA 13
ATOM 21695 C C . ILE A 1 44 ? -9.771 -4.658 5.930 1.00 0.00 159 ILE A C 13
ATOM 21696 O O . ILE A 1 44 ? -10.296 -4.835 7.033 1.00 0.00 159 ILE A O 13
ATOM 21712 N N . ASP A 1 45 ? -10.199 -5.253 4.828 1.00 0.00 160 ASP A N 13
ATOM 21713 C CA . ASP A 1 45 ? -11.250 -6.264 4.862 1.00 0.00 160 ASP A CA 13
ATOM 21714 C C . ASP A 1 45 ? -10.678 -7.578 5.386 1.00 0.00 160 ASP A C 13
ATOM 21715 O O . ASP A 1 45 ? -9.538 -7.922 5.089 1.00 0.00 160 ASP A O 13
ATOM 21724 N N . PRO A 1 46 ? -11.456 -8.315 6.201 1.00 0.00 161 PRO A N 13
ATOM 21725 C CA . PRO A 1 46 ? -11.043 -9.616 6.750 1.00 0.00 161 PRO A CA 13
ATOM 21726 C C . PRO A 1 46 ? -10.610 -10.625 5.684 1.00 0.00 161 PRO A C 13
ATOM 21727 O O . PRO A 1 46 ? -9.960 -11.619 5.998 1.00 0.00 161 PRO A O 13
ATOM 21738 N N . ARG A 1 47 ? -10.983 -10.381 4.432 1.00 0.00 162 ARG A N 13
ATOM 21739 C CA . ARG A 1 47 ? -10.595 -11.266 3.336 1.00 0.00 162 ARG A CA 13
ATOM 21740 C C . ARG A 1 47 ? -9.216 -10.900 2.796 1.00 0.00 162 ARG A C 13
ATOM 21741 O O . ARG A 1 47 ? -8.649 -11.617 1.970 1.00 0.00 162 ARG A O 13
ATOM 21762 N N . VAL A 1 48 ? -8.677 -9.780 3.262 1.00 0.00 163 VAL A N 13
ATOM 21763 C CA . VAL A 1 48 ? -7.364 -9.331 2.826 1.00 0.00 163 VAL A CA 13
ATOM 21764 C C . VAL A 1 48 ? -6.275 -10.016 3.644 1.00 0.00 163 VAL A C 13
ATOM 21765 O O . VAL A 1 48 ? -5.858 -9.530 4.698 1.00 0.00 163 VAL A O 13
ATOM 21778 N N . GLN A 1 49 ? -5.835 -11.158 3.147 1.00 0.00 164 GLN A N 13
ATOM 21779 C CA . GLN A 1 49 ? -4.795 -11.941 3.795 1.00 0.00 164 GLN A CA 13
ATOM 21780 C C . GLN A 1 49 ? -3.899 -12.588 2.752 1.00 0.00 164 GLN A C 13
ATOM 21781 O O . GLN A 1 49 ? -4.335 -13.426 1.964 1.00 0.00 164 GLN A O 13
ATOM 21795 N N . GLY A 1 50 ? -2.651 -12.170 2.745 1.00 0.00 165 GLY A N 13
ATOM 21796 C CA . GLY A 1 50 ? -1.684 -12.684 1.809 1.00 0.00 165 GLY A CA 13
ATOM 21797 C C . GLY A 1 50 ? -0.342 -12.039 2.036 1.00 0.00 165 GLY A C 13
ATOM 21798 O O . GLY A 1 50 ? -0.165 -11.323 3.023 1.00 0.00 165 GLY A O 13
ATOM 21802 N N . LYS A 1 51 ? 0.594 -12.275 1.139 1.00 0.00 166 LYS A N 13
ATOM 21803 C CA . LYS A 1 51 ? 1.921 -11.706 1.269 1.00 0.00 166 LYS A CA 13
ATOM 21804 C C . LYS A 1 51 ? 2.124 -10.557 0.302 1.00 0.00 166 LYS A C 13
ATOM 21805 O O . LYS A 1 51 ? 1.704 -10.612 -0.858 1.00 0.00 166 LYS A O 13
ATOM 21824 N N . VAL A 1 52 ? 2.758 -9.514 0.804 1.00 0.00 167 VAL A N 13
ATOM 21825 C CA . VAL A 1 52 ? 3.067 -8.338 0.016 1.00 0.00 167 VAL A CA 13
ATOM 21826 C C . VAL A 1 52 ? 4.506 -7.896 0.265 1.00 0.00 167 VAL A C 13
ATOM 21827 O O . VAL A 1 52 ? 4.967 -7.867 1.408 1.00 0.00 167 VAL A O 13
ATOM 21840 N N . SER A 1 53 ? 5.213 -7.583 -0.809 1.00 0.00 168 SER A N 13
ATOM 21841 C CA . SER A 1 53 ? 6.577 -7.098 -0.718 1.00 0.00 168 SER A CA 13
ATOM 21842 C C . SER A 1 53 ? 6.783 -5.910 -1.654 1.00 0.00 168 SER A C 13
ATOM 21843 O O . SER A 1 53 ? 6.953 -6.083 -2.862 1.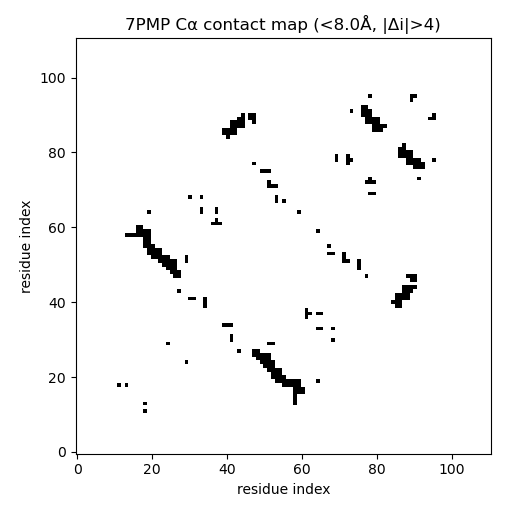00 0.00 168 SER A O 13
ATOM 21851 N N . ILE A 1 54 ? 6.741 -4.705 -1.104 1.00 0.00 169 ILE A N 13
ATOM 21852 C CA . ILE A 1 54 ? 6.977 -3.505 -1.891 1.00 0.00 169 ILE A CA 13
ATOM 21853 C C . ILE A 1 54 ? 8.450 -3.412 -2.278 1.00 0.00 169 ILE A C 13
ATOM 21854 O O . ILE A 1 54 ? 9.314 -3.223 -1.425 1.00 0.00 169 ILE A O 13
ATOM 21870 N N . VAL A 1 55 ? 8.731 -3.575 -3.566 1.00 0.00 170 VAL A N 13
ATOM 21871 C CA . VAL A 1 55 ? 10.104 -3.564 -4.051 1.00 0.00 170 VAL A CA 13
ATOM 21872 C C . VAL A 1 55 ? 10.305 -2.548 -5.170 1.00 0.00 170 VAL A C 13
ATOM 21873 O O . VAL A 1 55 ? 9.843 -2.725 -6.297 1.00 0.00 170 VAL A O 13
ATOM 21886 N N . SER A 1 56 ? 10.972 -1.466 -4.825 1.00 0.00 171 SER A N 13
ATOM 21887 C CA . SER A 1 56 ? 11.362 -0.440 -5.774 1.00 0.00 171 SER A CA 13
ATOM 21888 C C . SER A 1 56 ? 12.572 0.289 -5.217 1.00 0.00 171 SER A C 13
ATOM 21889 O O . SER A 1 56 ? 12.423 1.142 -4.337 1.00 0.00 171 SER A O 13
ATOM 21897 N N . SER A 1 57 ? 13.770 -0.055 -5.689 1.00 0.00 172 SER A N 13
ATOM 21898 C CA . SER A 1 57 ? 14.974 0.516 -5.111 1.00 0.00 172 SER A CA 13
ATOM 21899 C C . SER A 1 57 ? 15.095 1.993 -5.436 1.00 0.00 172 SER A C 13
ATOM 21900 O O . SER A 1 57 ? 15.754 2.387 -6.396 1.00 0.00 172 SER A O 13
ATOM 21908 N N . THR A 1 58 ? 14.491 2.781 -4.573 1.00 0.00 173 THR A N 13
ATOM 21909 C CA . THR A 1 58 ? 14.572 4.223 -4.577 1.00 0.00 173 THR A CA 13
ATOM 21910 C C . THR A 1 58 ? 14.036 4.700 -3.251 1.00 0.00 173 THR A C 13
ATOM 21911 O O . THR A 1 58 ? 13.282 3.972 -2.602 1.00 0.00 173 THR A O 13
ATOM 21922 N N . PRO A 1 59 ? 14.399 5.896 -2.811 1.00 0.00 174 PRO A N 13
ATOM 21923 C CA . PRO A 1 59 ? 13.836 6.453 -1.601 1.00 0.00 174 PRO A CA 13
ATOM 21924 C C . PRO A 1 59 ? 12.526 7.172 -1.908 1.00 0.00 174 PRO A C 13
ATOM 21925 O O . PRO A 1 59 ? 12.496 8.165 -2.645 1.00 0.00 174 PRO A O 13
ATOM 21936 N N . LEU A 1 60 ? 11.446 6.667 -1.340 1.00 0.00 175 LEU A N 13
ATOM 21937 C CA . LEU A 1 60 ? 10.118 7.129 -1.701 1.00 0.00 175 LEU A CA 13
ATOM 21938 C C . LEU A 1 60 ? 9.549 8.061 -0.647 1.00 0.00 175 LEU A C 13
ATOM 21939 O O . LEU A 1 60 ? 9.655 7.809 0.553 1.00 0.00 175 LEU A O 13
ATOM 21955 N N . SER A 1 61 ? 8.961 9.147 -1.119 1.00 0.00 176 SER A N 13
ATOM 21956 C CA . SER A 1 61 ? 8.278 10.094 -0.258 1.00 0.00 176 SER A CA 13
ATOM 21957 C C . SER A 1 61 ? 6.876 9.577 0.061 1.00 0.00 176 SER A C 13
ATOM 21958 O O . SER A 1 61 ? 6.476 8.528 -0.448 1.00 0.00 176 SER A O 13
ATOM 21966 N N . SER A 1 62 ? 6.137 10.315 0.882 1.00 0.00 177 SER A N 13
ATOM 21967 C CA . SER A 1 62 ? 4.801 9.910 1.312 1.00 0.00 177 SER A CA 13
ATOM 21968 C C . SER A 1 62 ? 3.914 9.510 0.130 1.00 0.00 177 SER A C 13
ATOM 21969 O O . SER A 1 62 ? 3.438 8.374 0.055 1.00 0.00 177 SER A O 13
ATOM 21977 N N . ARG A 1 63 ? 3.712 10.429 -0.805 1.00 0.00 178 ARG A N 13
ATOM 21978 C CA . ARG A 1 63 ? 2.831 10.169 -1.937 1.00 0.00 178 ARG A CA 13
ATOM 21979 C C . ARG A 1 63 ? 3.435 9.113 -2.860 1.00 0.00 178 ARG A C 13
ATOM 21980 O O . ARG A 1 63 ? 2.736 8.202 -3.308 1.00 0.00 178 ARG A O 13
ATOM 22001 N N . GLU A 1 64 ? 4.736 9.232 -3.115 1.00 0.00 179 GLU A N 13
ATOM 22002 C CA . GLU A 1 64 ? 5.454 8.293 -3.980 1.00 0.00 179 GLU A CA 13
ATOM 22003 C C . GLU A 1 64 ? 5.277 6.856 -3.502 1.00 0.00 179 GLU A C 13
ATOM 22004 O O . GLU A 1 64 ? 4.948 5.964 -4.287 1.00 0.00 179 GLU A O 13
ATOM 22016 N N . LEU A 1 65 ? 5.502 6.650 -2.211 1.00 0.00 180 LEU A N 13
ATOM 22017 C CA . LEU A 1 65 ? 5.326 5.348 -1.581 1.00 0.00 180 LEU A CA 13
ATOM 22018 C C . LEU A 1 65 ? 3.905 4.846 -1.762 1.00 0.00 180 LEU A C 13
ATOM 22019 O O . LEU A 1 65 ? 3.685 3.720 -2.209 1.00 0.00 180 LEU A O 13
ATOM 22035 N N . TYR A 1 66 ? 2.950 5.690 -1.407 1.00 0.00 181 TYR A N 13
ATOM 22036 C CA . TYR A 1 66 ? 1.542 5.331 -1.478 1.00 0.00 181 TYR A CA 13
ATOM 22037 C C . TYR A 1 66 ? 1.161 4.828 -2.872 1.00 0.00 181 TYR A C 13
ATOM 22038 O O . TYR A 1 66 ? 0.323 3.939 -3.004 1.00 0.00 181 TYR A O 13
ATOM 22056 N N . GLN A 1 67 ? 1.803 5.362 -3.906 1.00 0.00 182 GLN A N 13
ATOM 22057 C CA . GLN A 1 67 ? 1.483 4.964 -5.273 1.00 0.00 182 GLN A CA 13
ATOM 22058 C C . GLN A 1 67 ? 1.972 3.548 -5.544 1.00 0.00 182 GLN A C 13
ATOM 22059 O O . GLN A 1 67 ? 1.326 2.783 -6.260 1.00 0.00 182 GLN A O 13
ATOM 22073 N N . VAL A 1 68 ? 3.105 3.197 -4.951 1.00 0.00 183 VAL A N 13
ATOM 22074 C CA . VAL A 1 68 ? 3.667 1.864 -5.115 1.00 0.00 183 VAL A CA 13
ATOM 22075 C C . VAL A 1 68 ? 2.870 0.853 -4.300 1.00 0.00 183 VAL A C 13
ATOM 22076 O O . VAL A 1 68 ? 2.711 -0.300 -4.698 1.00 0.00 183 VAL A O 13
ATOM 22089 N N . PHE A 1 69 ? 2.361 1.294 -3.160 1.00 0.00 184 PHE A N 13
ATOM 22090 C CA . PHE A 1 69 ? 1.488 0.463 -2.348 1.00 0.00 184 PHE A CA 13
ATOM 22091 C C . PHE A 1 69 ? 0.247 0.081 -3.149 1.00 0.00 184 PHE A C 13
ATOM 22092 O O . PHE A 1 69 ? -0.248 -1.042 -3.062 1.00 0.00 184 PHE A O 13
ATOM 22109 N N . LEU A 1 70 ? -0.227 1.023 -3.951 1.00 0.00 185 LEU A N 13
ATOM 22110 C CA . LEU A 1 70 ? -1.398 0.803 -4.784 1.00 0.00 185 LEU A CA 13
ATOM 22111 C C . LEU A 1 70 ? -1.135 -0.277 -5.824 1.00 0.00 185 LEU A C 13
ATOM 22112 O O . LEU A 1 70 ? -2.045 -1.007 -6.213 1.00 0.00 185 LEU A O 13
ATOM 22128 N N . SER A 1 71 ? 0.111 -0.393 -6.268 1.00 0.00 186 SER A N 13
ATOM 22129 C CA . SER A 1 71 ? 0.435 -1.346 -7.311 1.00 0.00 186 SER A CA 13
ATOM 22130 C C . SER A 1 71 ? 0.838 -2.690 -6.717 1.00 0.00 186 SER A C 13
ATOM 22131 O O . SER A 1 71 ? 0.591 -3.740 -7.313 1.00 0.00 186 SER A O 13
ATOM 22139 N N . VAL A 1 72 ? 1.433 -2.657 -5.528 1.00 0.00 187 VAL A N 13
ATOM 22140 C CA . VAL A 1 72 ? 1.837 -3.880 -4.850 1.00 0.00 187 VAL A CA 13
ATOM 22141 C C . VAL A 1 72 ? 0.602 -4.699 -4.478 1.00 0.00 187 VAL A C 13
ATOM 22142 O O . VAL A 1 72 ? 0.636 -5.931 -4.448 1.00 0.00 187 VAL A O 13
ATOM 22155 N N . LEU A 1 73 ? -0.496 -3.998 -4.218 1.00 0.00 188 LEU A N 13
ATOM 22156 C CA . LEU A 1 73 ? -1.770 -4.636 -3.938 1.00 0.00 188 LEU A CA 13
ATOM 22157 C C . LEU A 1 73 ? -2.256 -5.390 -5.155 1.00 0.00 188 LEU A C 13
ATOM 22158 O O . LEU A 1 73 ? -2.711 -6.522 -5.050 1.00 0.00 188 LEU A O 13
ATOM 22174 N N . GLN A 1 74 ? -2.141 -4.758 -6.313 1.00 0.00 189 GLN A N 13
ATOM 22175 C CA . GLN A 1 74 ? -2.603 -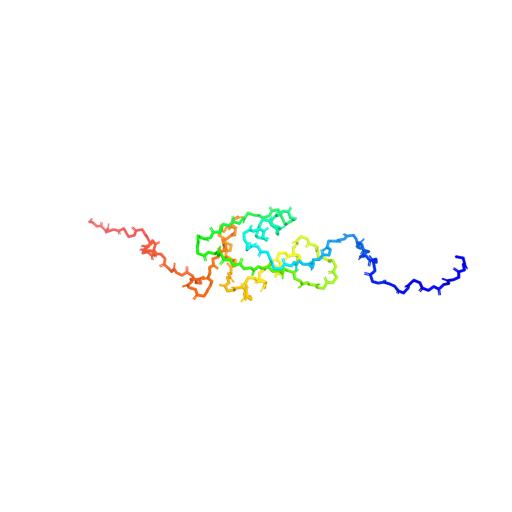5.347 -7.562 1.00 0.00 189 GLN A CA 13
ATOM 22176 C C . GLN A 1 74 ? -1.804 -6.607 -7.882 1.00 0.00 189 GLN A C 13
ATOM 22177 O O . GLN A 1 74 ? -2.279 -7.498 -8.584 1.00 0.00 189 GLN A O 13
ATOM 22191 N N . VAL A 1 75 ? -0.590 -6.677 -7.348 1.00 0.00 190 VAL A N 13
ATOM 22192 C CA . VAL A 1 75 ? 0.247 -7.861 -7.491 1.00 0.00 190 VAL A CA 13
ATOM 22193 C C . VAL A 1 75 ? -0.236 -8.975 -6.562 1.00 0.00 190 VAL A C 13
ATOM 22194 O O . VAL A 1 75 ? -0.230 -10.152 -6.927 1.00 0.00 190 VAL A O 13
ATOM 22207 N N . SER A 1 76 ? -0.669 -8.598 -5.364 1.00 0.00 191 SER A N 13
ATOM 22208 C CA . SER A 1 76 ? -1.115 -9.575 -4.380 1.00 0.00 191 SER A CA 13
ATOM 22209 C C . SER A 1 76 ? -2.589 -9.940 -4.607 1.00 0.00 191 SER A C 13
ATOM 22210 O O . SER A 1 76 ? -3.069 -10.967 -4.131 1.00 0.00 191 SER A O 13
ATOM 22218 N N . GLY A 1 77 ? -3.298 -9.095 -5.345 1.00 0.00 192 GLY A N 13
ATOM 22219 C CA . GLY A 1 77 ? -4.693 -9.358 -5.651 1.00 0.00 192 GLY A CA 13
ATOM 22220 C C . GLY A 1 77 ? -5.652 -8.501 -4.844 1.00 0.00 192 GLY A C 13
ATOM 22221 O O . GLY A 1 77 ? -6.785 -8.899 -4.581 1.00 0.00 192 GLY A O 13
ATOM 22225 N N . TYR A 1 78 ? -5.210 -7.309 -4.469 1.00 0.00 193 TYR A N 13
ATOM 22226 C CA . TYR A 1 78 ? -6.026 -6.401 -3.673 1.00 0.00 193 TYR A CA 13
ATOM 22227 C C . TYR A 1 78 ? -5.996 -5.014 -4.288 1.00 0.00 193 TYR A C 13
ATOM 22228 O O . TYR A 1 78 ? -5.314 -4.792 -5.287 1.00 0.00 193 TYR A O 13
ATOM 22246 N N . ALA A 1 79 ? -6.746 -4.095 -3.711 1.00 0.00 194 ALA A N 13
ATOM 22247 C CA . ALA A 1 79 ? -6.766 -2.723 -4.184 1.00 0.00 194 ALA A CA 13
ATOM 22248 C C . ALA A 1 79 ? -7.172 -1.783 -3.065 1.00 0.00 194 ALA A C 13
ATOM 22249 O O . ALA A 1 79 ? -7.928 -2.162 -2.167 1.00 0.00 194 ALA A O 13
ATOM 22256 N N . ALA A 1 80 ? -6.661 -0.567 -3.121 1.00 0.00 195 ALA A N 13
ATOM 22257 C CA . ALA A 1 80 ? -6.963 0.439 -2.121 1.00 0.00 195 ALA A CA 13
ATOM 22258 C C . ALA A 1 80 ? -8.008 1.411 -2.647 1.00 0.00 195 ALA A C 13
ATOM 22259 O O . ALA A 1 80 ? -7.768 2.131 -3.616 1.00 0.00 195 ALA A O 13
ATOM 22266 N N . ILE A 1 81 ? -9.170 1.417 -2.018 1.00 0.00 196 ILE A N 13
ATOM 22267 C CA . ILE A 1 81 ? -10.261 2.287 -2.429 1.00 0.00 196 ILE A CA 13
ATOM 22268 C C . ILE A 1 81 ? -10.497 3.362 -1.376 1.00 0.00 196 ILE A C 13
ATOM 22269 O O . ILE A 1 81 ? -11.024 3.080 -0.298 1.00 0.00 196 ILE A O 13
ATOM 22285 N N . PRO A 1 82 ? -10.080 4.604 -1.658 1.00 0.00 197 PRO A N 13
ATOM 22286 C CA . PRO A 1 82 ? -10.296 5.726 -0.752 1.00 0.00 197 PRO A CA 13
ATOM 22287 C C . PRO A 1 82 ? -11.774 6.014 -0.516 1.00 0.00 197 PRO A C 13
ATOM 22288 O O . PRO A 1 82 ? -12.528 6.298 -1.449 1.00 0.00 197 PRO A O 13
ATOM 22299 N N . ASN A 1 83 ? -12.166 5.921 0.740 1.00 0.00 198 ASN A N 13
ATOM 22300 C CA . ASN A 1 83 ? -13.524 6.208 1.168 1.00 0.00 198 ASN A CA 13
ATOM 22301 C C . ASN A 1 83 ? -13.535 7.524 1.942 1.00 0.00 198 ASN A C 13
ATOM 22302 O O . ASN A 1 83 ? -13.538 7.541 3.177 1.00 0.00 198 ASN A O 13
ATOM 22313 N N . GLY A 1 84 ? -13.506 8.625 1.211 1.00 0.00 199 GLY A N 13
ATOM 22314 C CA . GLY A 1 84 ? -13.441 9.927 1.837 1.00 0.00 199 GLY A CA 13
ATOM 22315 C C . GLY A 1 84 ? -12.025 10.277 2.242 1.00 0.00 199 GLY A C 13
ATOM 22316 O O . GLY A 1 84 ? -11.252 10.796 1.436 1.00 0.00 199 GLY A O 13
ATOM 22320 N N . GLU A 1 85 ? -11.680 9.993 3.487 1.00 0.00 200 GLU A N 13
ATOM 22321 C CA . GLU A 1 85 ? -10.327 10.228 3.972 1.00 0.00 200 GLU A CA 13
ATOM 22322 C C . GLU A 1 85 ? -9.644 8.909 4.317 1.00 0.00 200 GLU A C 13
ATOM 22323 O O . GLU A 1 85 ? -8.419 8.814 4.325 1.00 0.00 200 GLU A O 13
ATOM 22335 N N . ILE A 1 86 ? -10.448 7.898 4.612 1.00 0.00 201 ILE A N 13
ATOM 22336 C CA . ILE A 1 86 ? -9.928 6.578 4.923 1.00 0.00 201 ILE A CA 13
ATOM 22337 C C . ILE A 1 86 ? -9.859 5.728 3.669 1.00 0.00 201 ILE A C 13
ATOM 22338 O O . ILE A 1 86 ? -10.814 5.656 2.909 1.00 0.00 201 ILE A O 13
ATOM 22354 N N . ILE A 1 87 ? -8.736 5.085 3.455 1.00 0.00 202 ILE A N 13
ATOM 22355 C CA . ILE A 1 87 ? -8.547 4.266 2.274 1.00 0.00 202 ILE A CA 13
ATOM 22356 C C . ILE A 1 87 ? -8.759 2.797 2.616 1.00 0.00 202 ILE A C 13
ATOM 22357 O O . ILE A 1 87 ? -8.050 2.244 3.446 1.00 0.00 202 ILE A O 13
ATOM 22373 N N . LYS A 1 88 ? -9.726 2.160 1.979 1.00 0.00 203 LYS A N 13
ATOM 22374 C CA . LYS A 1 88 ? -10.048 0.781 2.300 1.00 0.00 203 LYS A CA 13
ATOM 22375 C C . LYS A 1 88 ? -9.428 -0.185 1.291 1.00 0.00 203 LYS A C 13
ATOM 22376 O O . LYS A 1 88 ? -9.683 -0.098 0.093 1.00 0.00 203 LYS A O 13
ATOM 22395 N N . ILE A 1 89 ? -8.619 -1.105 1.793 1.00 0.00 204 ILE A N 13
ATOM 22396 C CA . ILE A 1 89 ? -7.966 -2.109 0.963 1.00 0.00 204 ILE A CA 13
ATOM 22397 C C . ILE A 1 89 ? -8.779 -3.398 0.983 1.00 0.00 204 ILE A C 13
ATOM 22398 O O . ILE A 1 89 ? -9.016 -3.977 2.046 1.00 0.00 204 ILE A O 13
ATOM 22414 N N . ILE A 1 90 ? -9.225 -3.827 -0.188 1.00 0.00 205 ILE A N 13
ATOM 22415 C CA . ILE A 1 90 ? -9.984 -5.063 -0.313 1.00 0.00 205 ILE A CA 13
ATOM 22416 C C . ILE A 1 90 ? -9.422 -5.907 -1.451 1.00 0.00 205 ILE A C 13
ATOM 22417 O O . ILE A 1 90 ? -8.670 -5.404 -2.284 1.00 0.00 205 ILE A O 13
ATOM 22433 N N . PRO A 1 91 ? -9.764 -7.203 -1.495 1.00 0.00 206 PRO A N 13
ATOM 22434 C CA . PRO A 1 91 ? -9.347 -8.095 -2.577 1.00 0.00 206 PRO A CA 13
ATOM 22435 C C . PRO A 1 91 ? -10.035 -7.746 -3.891 1.00 0.00 206 PRO A C 13
ATOM 22436 O O . PRO A 1 91 ? -11.248 -7.892 -4.019 1.00 0.00 206 PRO A O 13
ATOM 22447 N N . ASN A 1 92 ? -9.255 -7.285 -4.865 1.00 0.00 207 ASN A N 13
ATOM 22448 C CA . ASN A 1 92 ? -9.809 -6.890 -6.158 1.00 0.00 207 ASN A CA 13
ATOM 22449 C C . ASN A 1 92 ? -9.973 -8.106 -7.053 1.00 0.00 207 ASN A C 13
ATOM 22450 O O . ASN A 1 92 ? -10.564 -8.036 -8.131 1.00 0.00 207 ASN A O 13
ATOM 22461 N N . ILE A 1 93 ? -9.439 -9.219 -6.586 1.00 0.00 208 ILE A N 13
ATOM 22462 C CA . ILE A 1 93 ? -9.499 -10.475 -7.317 1.00 0.00 208 ILE A CA 13
ATOM 22463 C C . ILE A 1 93 ? -10.932 -10.985 -7.399 1.00 0.00 208 ILE A C 13
ATOM 22464 O O . ILE A 1 93 ? -11.494 -11.458 -6.406 1.00 0.00 208 ILE A O 13
ATOM 22480 N N . ASP A 1 94 ? -11.508 -10.856 -8.594 1.00 0.00 209 ASP A N 13
ATOM 22481 C CA . ASP A 1 94 ? -12.904 -11.216 -8.872 1.00 0.00 209 ASP A CA 13
ATOM 22482 C C . ASP A 1 94 ? -13.876 -10.228 -8.230 1.00 0.00 209 ASP A C 13
ATOM 22483 O O . ASP A 1 94 ? -14.802 -9.749 -8.882 1.00 0.00 209 ASP A O 13
ATOM 22492 N N . ALA A 1 95 ? -13.660 -9.923 -6.960 1.00 0.00 210 ALA A N 13
ATOM 22493 C CA . ALA A 1 95 ? -14.505 -8.984 -6.242 1.00 0.00 210 ALA A CA 13
ATOM 22494 C C . ALA A 1 95 ? -14.376 -7.578 -6.821 1.00 0.00 210 ALA A C 13
ATOM 22495 O O . ALA A 1 95 ? -13.272 -7.042 -6.954 1.00 0.00 210 ALA A O 13
ATOM 22502 N N . LYS A 1 96 ? -15.513 -7.002 -7.182 1.00 0.00 211 LYS A N 13
ATOM 22503 C CA . LYS A 1 96 ? -15.560 -5.657 -7.740 1.00 0.00 211 LYS A CA 13
ATOM 22504 C C . LYS A 1 96 ? -15.171 -4.618 -6.702 1.00 0.00 211 LYS A C 13
ATOM 22505 O O . LYS A 1 96 ? -15.661 -4.639 -5.572 1.00 0.00 211 LYS A O 13
ATOM 22524 N N . THR A 1 97 ? -14.287 -3.710 -7.089 1.00 0.00 212 THR A N 13
ATOM 22525 C CA . THR A 1 97 ? -13.884 -2.620 -6.219 1.00 0.00 212 THR A CA 13
ATOM 22526 C C . THR A 1 97 ? -14.923 -1.505 -6.246 1.00 0.00 212 THR A C 13
ATOM 22527 O O . THR A 1 97 ? -14.893 -0.586 -5.427 1.00 0.00 212 THR A O 13
ATOM 22538 N N . GLN A 1 98 ? -15.841 -1.597 -7.201 1.00 0.00 213 GLN A N 13
ATOM 22539 C CA . GLN A 1 98 ? -16.968 -0.682 -7.283 1.00 0.00 213 GLN A CA 13
ATOM 22540 C C . GLN A 1 98 ? -18.266 -1.476 -7.313 1.00 0.00 213 GLN A C 13
ATOM 22541 O O . GLN A 1 98 ? -18.739 -1.876 -8.381 1.00 0.00 213 GLN A O 13
ATOM 22555 N N . SER A 1 99 ? -18.833 -1.719 -6.144 1.00 0.00 214 SER A N 13
ATOM 22556 C CA . SER A 1 99 ? -20.032 -2.531 -6.041 1.00 0.00 214 SER A CA 13
ATOM 22557 C C . SER A 1 99 ? -21.148 -1.789 -5.303 1.00 0.00 214 SER A C 13
ATOM 22558 O O . SER A 1 99 ? -21.396 -2.042 -4.122 1.00 0.00 214 SER A O 13
ATOM 22566 N N . PRO A 1 100 ? -21.829 -0.849 -5.986 1.00 0.00 215 PRO A N 13
ATOM 22567 C CA . PRO A 1 100 ? -22.946 -0.112 -5.394 1.00 0.00 215 PRO A CA 13
ATOM 22568 C C . PRO A 1 100 ? -24.130 -1.025 -5.092 1.00 0.00 215 PRO A C 13
ATOM 22569 O O . PRO A 1 100 ? -24.438 -1.297 -3.931 1.00 0.00 215 PRO A O 13
ATOM 22580 N N . ASP A 1 101 ? -24.777 -1.514 -6.140 1.00 0.00 216 ASP A N 13
ATOM 22581 C CA . ASP A 1 101 ? -25.879 -2.452 -5.989 1.00 0.00 216 ASP A CA 13
ATOM 22582 C C . ASP A 1 101 ? -25.385 -3.879 -6.182 1.00 0.00 216 ASP A C 13
ATOM 22583 O O . ASP A 1 101 ? -26.129 -4.838 -5.989 1.00 0.00 216 ASP A O 13
ATOM 22592 N N . LEU A 1 102 ? -24.120 -4.008 -6.549 1.00 0.00 217 LEU A N 13
ATOM 22593 C CA . LEU A 1 102 ? -23.515 -5.315 -6.758 1.00 0.00 217 LEU A CA 13
ATOM 22594 C C . LEU A 1 102 ? -22.976 -5.862 -5.443 1.00 0.00 217 LEU A C 13
ATOM 22595 O O . LEU A 1 102 ? -22.554 -5.094 -4.578 1.00 0.00 217 LEU A O 13
ATOM 22611 N N . LEU A 1 103 ? -23.015 -7.187 -5.300 1.00 0.00 218 LEU A N 13
ATOM 22612 C CA . LEU A 1 103 ? -22.499 -7.875 -4.111 1.00 0.00 218 LEU A CA 13
ATOM 22613 C C . LEU A 1 103 ? -23.298 -7.510 -2.861 1.00 0.00 218 LEU A C 13
ATOM 22614 O O . LEU A 1 103 ? -22.855 -7.750 -1.738 1.00 0.00 218 LEU A O 13
ATOM 22630 N N . SER A 1 104 ? -24.481 -6.951 -3.061 1.00 0.00 219 SER A N 13
ATOM 22631 C CA . SER A 1 104 ? -25.326 -6.535 -1.956 1.00 0.00 219 SER A CA 13
ATOM 22632 C C . SER A 1 104 ? -26.198 -7.693 -1.490 1.00 0.00 219 SER A C 13
ATOM 22633 O O . SER A 1 104 ? -26.280 -7.991 -0.298 1.00 0.00 219 SER A O 13
ATOM 22641 N N . GLY A 1 105 ? -26.825 -8.364 -2.445 1.00 0.00 220 GLY A N 13
ATOM 22642 C CA . GLY A 1 105 ? -27.713 -9.457 -2.123 1.00 0.00 220 GLY A CA 13
ATOM 22643 C C . GLY A 1 105 ? -27.011 -10.797 -2.142 1.00 0.00 220 GLY A C 13
ATOM 22644 O O . GLY A 1 105 ? -27.342 -11.665 -2.952 1.00 0.00 220 GLY A O 13
ATOM 22648 N N . MET A 1 106 ? -26.030 -10.964 -1.264 1.00 0.00 221 MET A N 13
ATOM 22649 C CA . MET A 1 106 ? -25.341 -12.240 -1.137 1.00 0.00 221 MET A CA 13
ATOM 22650 C C . MET A 1 106 ? -26.308 -13.283 -0.602 1.00 0.00 221 MET A C 13
ATOM 22651 O O . MET A 1 106 ? -26.363 -14.401 -1.109 1.00 0.00 221 MET A O 13
ATOM 22665 N N . LYS A 1 107 ? -27.081 -12.881 0.407 1.00 0.00 222 LYS A N 13
ATOM 22666 C CA . LYS A 1 107 ? -28.157 -13.702 0.958 1.00 0.00 222 LYS A CA 13
ATOM 22667 C C . LYS A 1 107 ? -27.649 -15.086 1.354 1.00 0.00 222 LYS A C 13
ATOM 22668 O O . LYS A 1 107 ? -27.839 -16.059 0.623 1.00 0.00 222 LYS A O 13
ATOM 22687 N N . SER A 1 108 ? -27.004 -15.161 2.511 1.00 0.00 223 SER A N 13
ATOM 22688 C CA . SER A 1 108 ? -26.452 -16.414 3.010 1.00 0.00 223 SER A CA 13
ATOM 22689 C C . SER A 1 108 ? -27.568 -17.432 3.253 1.00 0.00 223 SER A C 13
ATOM 22690 O O . SER A 1 108 ? -28.361 -17.289 4.186 1.00 0.00 223 SER A O 13
ATOM 22698 N N . PRO A 1 109 ? -27.647 -18.475 2.412 1.00 0.00 224 PRO A N 13
ATOM 22699 C CA . PRO A 1 109 ? -28.702 -19.475 2.498 1.00 0.00 224 PRO A CA 13
ATOM 22700 C C . PRO A 1 109 ? -28.377 -20.580 3.501 1.00 0.00 224 PRO A C 13
ATOM 22701 O O . PRO A 1 109 ? -27.321 -21.215 3.422 1.00 0.00 224 PRO A O 13
ATOM 22712 N N . PRO A 1 110 ? -29.272 -20.805 4.479 1.00 0.00 225 PRO A N 13
ATOM 22713 C CA . PRO A 1 110 ? -29.135 -21.898 5.447 1.00 0.00 225 PRO A CA 13
ATOM 22714 C C . PRO A 1 110 ? -29.137 -23.257 4.759 1.00 0.00 225 PRO A C 13
ATOM 22715 O O . PRO A 1 110 ? -28.517 -24.209 5.234 1.00 0.00 225 PRO A O 13
ATOM 22726 N N . ARG A 1 111 ? -29.836 -23.336 3.636 1.00 0.00 226 ARG A N 13
ATOM 22727 C CA . ARG A 1 111 ? -29.880 -24.553 2.849 1.00 0.00 226 ARG A CA 13
ATOM 22728 C C . ARG A 1 111 ? -29.699 -24.224 1.372 1.00 0.00 226 ARG A C 13
ATOM 22729 O O . ARG A 1 111 ? -28.549 -24.277 0.894 1.00 0.00 226 ARG A O 13
ATOM 22751 N N . MET A 1 1 ? 6.586 17.652 -14.653 1.00 0.00 116 MET A N 14
ATOM 22752 C CA . MET A 1 1 ? 5.684 16.929 -15.583 1.00 0.00 116 MET A CA 14
ATOM 22753 C C . MET A 1 1 ? 6.358 16.696 -16.932 1.00 0.00 116 MET A C 14
ATOM 22754 O O . MET A 1 1 ? 5.747 16.143 -17.845 1.00 0.00 116 MET A O 14
ATOM 22770 N N . ALA A 1 2 ? 7.618 17.107 -17.058 1.00 0.00 117 ALA A N 14
ATOM 22771 C CA . ALA A 1 2 ? 8.337 16.989 -18.324 1.00 0.00 117 ALA A CA 14
ATOM 22772 C C . ALA A 1 2 ? 8.817 15.558 -18.559 1.00 0.00 117 ALA A C 14
ATOM 22773 O O . ALA A 1 2 ? 10.007 15.308 -18.757 1.00 0.00 117 ALA A O 14
ATOM 22780 N N . HIS A 1 3 ? 7.884 14.622 -18.528 1.00 0.00 118 HIS A N 14
ATOM 22781 C CA . HIS A 1 3 ? 8.177 13.217 -18.778 1.00 0.00 118 HIS A CA 14
ATOM 22782 C C . HIS A 1 3 ? 7.136 12.652 -19.727 1.00 0.00 118 HIS A C 14
ATOM 22783 O O . HIS A 1 3 ? 6.858 11.449 -19.726 1.00 0.00 118 HIS A O 14
ATOM 22798 N N . HIS A 1 4 ? 6.563 13.543 -20.538 1.00 0.00 119 HIS A N 14
ATOM 22799 C CA . HIS A 1 4 ? 5.466 13.192 -21.432 1.00 0.00 119 HIS A CA 14
ATOM 22800 C C . HIS A 1 4 ? 4.295 12.653 -20.617 1.00 0.00 119 HIS A C 14
ATOM 22801 O O . HIS A 1 4 ? 4.173 12.966 -19.427 1.00 0.00 119 HIS A O 14
ATOM 22816 N N . HIS A 1 5 ? 3.435 11.865 -21.256 1.00 0.00 120 HIS A N 14
ATOM 22817 C CA . HIS A 1 5 ? 2.317 11.214 -20.572 1.00 0.00 120 HIS A CA 14
ATOM 22818 C C . HIS A 1 5 ? 1.441 12.240 -19.862 1.00 0.00 120 HIS A C 14
ATOM 22819 O O . HIS A 1 5 ? 1.346 12.250 -18.632 1.00 0.00 120 HIS A O 14
ATOM 22834 N N . HIS A 1 6 ? 0.808 13.109 -20.632 1.00 0.00 121 HIS A N 14
ATOM 22835 C CA . HIS A 1 6 ? -0.007 14.169 -20.062 1.00 0.00 121 HIS A CA 14
ATOM 22836 C C . HIS A 1 6 ? -1.387 13.646 -19.677 1.00 0.00 121 HIS A C 14
ATOM 22837 O O . HIS A 1 6 ? -2.366 13.843 -20.395 1.00 0.00 121 HIS A O 14
ATOM 22852 N N . HIS A 1 7 ? -1.452 12.964 -18.545 1.00 0.00 122 HIS A N 14
ATOM 22853 C CA . HIS A 1 7 ? -2.719 12.484 -18.017 1.00 0.00 122 HIS A CA 14
ATOM 22854 C C . HIS A 1 7 ? -3.073 13.237 -16.741 1.00 0.00 122 HIS A C 14
ATOM 22855 O O . HIS A 1 7 ? -4.214 13.641 -16.545 1.00 0.00 122 HIS A O 14
ATOM 22870 N N . HIS A 1 8 ? -2.085 13.413 -15.877 1.00 0.00 123 HIS A N 14
ATOM 22871 C CA . HIS A 1 8 ? -2.283 14.126 -14.624 1.00 0.00 123 HIS A CA 14
ATOM 22872 C C . HIS A 1 8 ? -1.174 15.151 -14.427 1.00 0.00 123 HIS A C 14
ATOM 22873 O O . HIS A 1 8 ? 0.008 14.812 -14.503 1.00 0.00 123 HIS A O 14
ATOM 22888 N N . VAL A 1 9 ? -1.566 16.400 -14.197 1.00 0.00 124 VAL A N 14
ATOM 22889 C CA . VAL A 1 9 ? -0.615 17.484 -13.966 1.00 0.00 124 VAL A CA 14
ATOM 22890 C C . VAL A 1 9 ? 0.320 17.172 -12.797 1.00 0.00 124 VAL A C 14
ATOM 22891 O O . VAL A 1 9 ? -0.111 17.015 -11.651 1.00 0.00 124 VAL A O 14
ATOM 22904 N N . ASP A 1 10 ? 1.603 17.060 -13.099 1.00 0.00 125 ASP A N 14
ATOM 22905 C CA . ASP A 1 10 ? 2.597 16.748 -12.087 1.00 0.00 125 ASP A CA 14
ATOM 22906 C C . ASP A 1 10 ? 3.583 17.900 -11.950 1.00 0.00 125 ASP A C 14
ATOM 22907 O O . ASP A 1 10 ? 4.634 17.912 -12.591 1.00 0.00 125 ASP A O 14
ATOM 22916 N N . ASP A 1 11 ? 3.222 18.885 -11.138 1.00 0.00 126 ASP A N 14
ATOM 22917 C CA . ASP A 1 11 ? 4.075 20.049 -10.923 1.00 0.00 126 ASP A CA 14
ATOM 22918 C C . ASP A 1 11 ? 4.757 19.982 -9.562 1.00 0.00 126 ASP A C 14
ATOM 22919 O O . ASP A 1 11 ? 5.616 20.804 -9.239 1.00 0.00 126 ASP A O 14
ATOM 22928 N N . ASP A 1 12 ? 4.375 18.996 -8.767 1.00 0.00 127 ASP A N 14
ATOM 22929 C CA . ASP A 1 12 ? 4.980 18.797 -7.458 1.00 0.00 127 ASP A CA 14
ATOM 22930 C C . ASP A 1 12 ? 5.561 17.397 -7.353 1.00 0.00 127 ASP A C 14
ATOM 22931 O O . ASP A 1 12 ? 4.831 16.411 -7.401 1.00 0.00 127 ASP A O 14
ATOM 22940 N N . ASP A 1 13 ? 6.876 17.314 -7.243 1.00 0.00 128 ASP A N 14
ATOM 22941 C CA . ASP A 1 13 ? 7.552 16.033 -7.097 1.00 0.00 128 ASP A CA 14
ATOM 22942 C C . ASP A 1 13 ? 8.481 16.072 -5.899 1.00 0.00 128 ASP A C 14
ATOM 22943 O O . ASP A 1 13 ? 9.260 17.014 -5.742 1.00 0.00 128 ASP A O 14
ATOM 22952 N N . LYS A 1 14 ? 8.397 15.058 -5.057 1.00 0.00 129 LYS A N 14
ATOM 22953 C CA . LYS A 1 14 ? 9.208 15.008 -3.854 1.00 0.00 129 LYS A CA 14
ATOM 22954 C C . LYS A 1 14 ? 9.960 13.690 -3.777 1.00 0.00 129 LYS A C 14
ATOM 22955 O O . LYS A 1 14 ? 9.356 12.618 -3.833 1.00 0.00 129 LYS A O 14
ATOM 22974 N N . MET A 1 15 ? 11.274 13.773 -3.674 1.00 0.00 130 MET A N 14
ATOM 22975 C CA . MET A 1 15 ? 12.096 12.592 -3.475 1.00 0.00 130 MET A CA 14
ATOM 22976 C C . MET A 1 15 ? 11.992 12.158 -2.019 1.00 0.00 130 MET A C 14
ATOM 22977 O O . MET A 1 15 ? 11.897 12.999 -1.122 1.00 0.00 130 MET A O 14
ATOM 22991 N N . GLY A 1 16 ? 11.996 10.857 -1.782 1.00 0.00 131 GLY A N 14
ATOM 22992 C CA . GLY A 1 16 ? 11.792 10.358 -0.440 1.00 0.00 131 GLY A CA 14
ATOM 22993 C C . GLY A 1 16 ? 13.083 10.152 0.318 1.00 0.00 131 GLY A C 14
ATOM 22994 O O . GLY A 1 16 ? 14.169 10.241 -0.251 1.00 0.00 131 GLY A O 14
ATOM 22998 N N . SER A 1 17 ? 12.958 9.871 1.604 1.00 0.00 132 SER A N 14
ATOM 22999 C CA . SER A 1 17 ? 14.106 9.631 2.463 1.00 0.00 132 SER A CA 14
ATOM 23000 C C . SER A 1 17 ? 14.006 8.251 3.105 1.00 0.00 132 SER A C 14
ATOM 23001 O O . SER A 1 17 ? 14.368 8.059 4.268 1.00 0.00 132 SER A O 14
ATOM 23009 N N . LYS A 1 18 ? 13.492 7.297 2.341 1.00 0.00 133 LYS A N 14
ATOM 23010 C CA . LYS A 1 18 ? 13.296 5.942 2.831 1.00 0.00 133 LYS A CA 14
ATOM 23011 C C . LYS A 1 18 ? 13.259 4.962 1.664 1.00 0.00 133 LYS A C 14
ATOM 23012 O O . LYS A 1 18 ? 12.330 4.983 0.864 1.00 0.00 133 LYS A O 14
ATOM 23031 N N . LEU A 1 19 ? 14.290 4.141 1.554 1.00 0.00 134 LEU A N 14
ATOM 23032 C CA . LEU A 1 19 ? 14.380 3.138 0.495 1.00 0.00 134 LEU A CA 14
ATOM 23033 C C . LEU A 1 19 ? 13.469 1.944 0.800 1.00 0.00 134 LEU A C 14
ATOM 23034 O O . LEU A 1 19 ? 13.341 1.536 1.957 1.00 0.00 134 LEU A O 14
ATOM 23050 N N . TRP A 1 20 ? 12.839 1.381 -0.232 1.00 0.00 135 TRP A N 14
ATOM 23051 C CA . TRP A 1 20 ? 11.856 0.319 -0.034 1.00 0.00 135 TRP A CA 14
ATOM 23052 C C . TRP A 1 20 ? 12.224 -0.980 -0.750 1.00 0.00 135 TRP A C 14
ATOM 23053 O O . TRP A 1 20 ? 12.137 -1.084 -1.975 1.00 0.00 135 TRP A O 14
ATOM 23074 N N . ASN A 1 21 ? 12.643 -1.963 0.035 1.00 0.00 136 ASN A N 14
ATOM 23075 C CA . ASN A 1 21 ? 12.833 -3.326 -0.448 1.00 0.00 136 ASN A CA 14
ATOM 23076 C C . ASN A 1 21 ? 12.353 -4.288 0.628 1.00 0.00 136 ASN A C 14
ATOM 23077 O O . ASN A 1 21 ? 13.124 -4.728 1.482 1.00 0.00 136 ASN A O 14
ATOM 23088 N N . LEU A 1 22 ? 11.077 -4.608 0.578 1.00 0.00 137 LEU A N 14
ATOM 23089 C CA . LEU A 1 22 ? 10.464 -5.486 1.562 1.00 0.00 137 LEU A CA 14
ATOM 23090 C C . LEU A 1 22 ? 10.406 -6.911 1.031 1.00 0.00 137 LEU A C 14
ATOM 23091 O O . LEU A 1 22 ? 10.468 -7.133 -0.175 1.00 0.00 137 LEU A O 14
ATOM 23107 N N . ARG A 1 23 ? 10.309 -7.868 1.932 1.00 0.00 138 ARG A N 14
ATOM 23108 C CA . ARG A 1 23 ? 10.144 -9.262 1.554 1.00 0.00 138 ARG A CA 14
ATOM 23109 C C . ARG A 1 23 ? 8.788 -9.755 2.010 1.00 0.00 138 ARG A C 14
ATOM 23110 O O . ARG A 1 23 ? 8.300 -9.334 3.056 1.00 0.00 138 ARG A O 14
ATOM 23131 N N . ASN A 1 24 ? 8.200 -10.637 1.198 1.00 0.00 139 ASN A N 14
ATOM 23132 C CA . ASN A 1 24 ? 6.823 -11.112 1.362 1.00 0.00 139 ASN A CA 14
ATOM 23133 C C . ASN A 1 24 ? 6.445 -11.326 2.819 1.00 0.00 139 ASN A C 14
ATOM 23134 O O . ASN A 1 24 ? 6.793 -12.337 3.435 1.00 0.00 139 ASN A O 14
ATOM 23145 N N . ALA A 1 25 ? 5.731 -10.351 3.357 1.00 0.00 140 ALA A N 14
ATOM 23146 C CA . ALA A 1 25 ? 5.299 -10.375 4.737 1.00 0.00 140 ALA A CA 14
ATOM 23147 C C . ALA A 1 25 ? 3.789 -10.279 4.810 1.00 0.00 140 ALA A C 14
ATOM 23148 O O . ALA A 1 25 ? 3.125 -10.199 3.776 1.00 0.00 140 ALA A O 14
ATOM 23155 N N . ASP A 1 26 ? 3.255 -10.293 6.021 1.00 0.00 141 ASP A N 14
ATOM 23156 C CA . ASP A 1 26 ? 1.821 -10.157 6.227 1.00 0.00 141 ASP A CA 14
ATOM 23157 C C . ASP A 1 26 ? 1.313 -8.888 5.556 1.00 0.00 141 ASP A C 14
ATOM 23158 O O . ASP A 1 26 ? 1.865 -7.803 5.743 1.00 0.00 141 ASP A O 14
ATOM 23167 N N . ILE A 1 27 ? 0.267 -9.048 4.754 1.00 0.00 142 ILE A N 14
ATOM 23168 C CA . ILE A 1 27 ? -0.309 -7.946 3.997 1.00 0.00 142 ILE A CA 14
ATOM 23169 C C . ILE A 1 27 ? -0.709 -6.780 4.898 1.00 0.00 142 ILE A C 14
ATOM 23170 O O . ILE A 1 27 ? -0.498 -5.625 4.540 1.00 0.00 142 ILE A O 14
ATOM 23186 N N . ARG A 1 28 ? -1.243 -7.072 6.079 1.00 0.00 143 ARG A N 14
ATOM 23187 C CA . ARG A 1 28 ? -1.681 -6.012 6.975 1.00 0.00 143 ARG A CA 14
ATOM 23188 C C . ARG A 1 28 ? -0.477 -5.299 7.570 1.00 0.00 143 ARG A C 14
ATOM 23189 O O . ARG A 1 28 ? -0.558 -4.129 7.936 1.00 0.00 143 ARG A O 14
ATOM 23210 N N . ALA A 1 29 ? 0.647 -6.003 7.633 1.00 0.00 144 ALA A N 14
ATOM 23211 C CA . ALA A 1 29 ? 1.879 -5.429 8.150 1.00 0.00 144 ALA A CA 14
ATOM 23212 C C . ALA A 1 29 ? 2.420 -4.406 7.168 1.00 0.00 144 ALA A C 14
ATOM 23213 O O . ALA A 1 29 ? 3.052 -3.425 7.553 1.00 0.00 144 ALA A O 14
ATOM 23220 N N . VAL A 1 30 ? 2.152 -4.642 5.892 1.00 0.00 145 VAL A N 14
ATOM 23221 C CA . VAL A 1 30 ? 2.571 -3.734 4.840 1.00 0.00 145 VAL A CA 14
ATOM 23222 C C . VAL A 1 30 ? 1.604 -2.563 4.736 1.00 0.00 145 VAL A C 14
ATOM 23223 O O . VAL A 1 30 ? 2.018 -1.421 4.545 1.00 0.00 145 VAL A O 14
ATOM 23236 N N . ILE A 1 31 ? 0.316 -2.850 4.873 1.00 0.00 146 ILE A N 14
ATOM 23237 C CA . ILE A 1 31 ? -0.702 -1.806 4.852 1.00 0.00 146 ILE A CA 14
ATOM 23238 C C . ILE A 1 31 ? -0.530 -0.888 6.066 1.00 0.00 146 ILE A C 14
ATOM 23239 O O . ILE A 1 31 ? -0.847 0.301 6.023 1.00 0.00 146 ILE A O 14
ATOM 23255 N N . ALA A 1 32 ? -0.009 -1.449 7.149 1.00 0.00 147 ALA A N 14
ATOM 23256 C CA . ALA A 1 32 ? 0.334 -0.665 8.329 1.00 0.00 147 ALA A CA 14
ATOM 23257 C C . ALA A 1 32 ? 1.695 0.012 8.160 1.00 0.00 147 ALA A C 14
ATOM 23258 O O . ALA A 1 32 ? 1.974 1.035 8.785 1.00 0.00 147 ALA A O 14
ATOM 23265 N N . GLU A 1 33 ? 2.540 -0.570 7.323 1.00 0.00 148 GLU A N 14
ATOM 23266 C CA . GLU A 1 33 ? 3.858 -0.012 7.041 1.00 0.00 148 GLU A CA 14
ATOM 23267 C C . GLU A 1 33 ? 3.721 1.245 6.189 1.00 0.00 148 GLU A C 14
ATOM 23268 O O . GLU A 1 33 ? 4.272 2.292 6.516 1.00 0.00 148 GLU A O 14
ATOM 23280 N N . VAL A 1 34 ? 2.961 1.136 5.107 1.00 0.00 149 VAL A N 14
ATOM 23281 C CA . VAL A 1 34 ? 2.749 2.260 4.206 1.00 0.00 149 VAL A CA 14
ATOM 23282 C C . VAL A 1 34 ? 2.071 3.428 4.929 1.00 0.00 149 VAL A C 14
ATOM 23283 O O . VAL A 1 34 ? 2.443 4.586 4.732 1.00 0.00 149 VAL A O 14
ATOM 23296 N N . SER A 1 35 ? 1.102 3.124 5.789 1.00 0.00 150 SER A N 14
ATOM 23297 C CA . SER A 1 35 ? 0.389 4.156 6.536 1.00 0.00 150 SER A CA 14
ATOM 23298 C C . SER A 1 35 ? 1.304 4.869 7.526 1.00 0.00 150 SER A C 14
ATOM 23299 O O . SER A 1 35 ? 1.088 6.040 7.841 1.00 0.00 150 SER A O 14
ATOM 23307 N N . ARG A 1 36 ? 2.322 4.164 8.009 1.00 0.00 151 ARG A N 14
ATOM 23308 C CA . ARG A 1 36 ? 3.280 4.737 8.945 1.00 0.00 151 ARG A CA 14
ATOM 23309 C C . ARG A 1 36 ? 3.939 5.977 8.341 1.00 0.00 151 ARG A C 14
ATOM 23310 O O . ARG A 1 36 ? 4.109 6.993 9.012 1.00 0.00 151 ARG A O 14
ATOM 23331 N N . ILE A 1 37 ? 4.280 5.888 7.061 1.00 0.00 152 ILE A N 14
ATOM 23332 C CA . ILE A 1 37 ? 4.949 6.982 6.369 1.00 0.00 152 ILE A CA 14
ATOM 23333 C C . ILE A 1 37 ? 3.938 7.927 5.721 1.00 0.00 152 ILE A C 14
ATOM 23334 O O . ILE A 1 37 ? 4.006 9.143 5.909 1.00 0.00 152 ILE A O 14
ATOM 23350 N N . THR A 1 38 ? 2.988 7.360 4.980 1.00 0.00 153 THR A N 14
ATOM 23351 C CA . THR A 1 38 ? 2.036 8.153 4.206 1.00 0.00 153 THR A CA 14
ATOM 23352 C C . THR A 1 38 ? 1.120 8.986 5.099 1.00 0.00 153 THR A C 14
ATOM 23353 O O . THR A 1 38 ? 0.642 10.046 4.697 1.00 0.00 153 THR A O 14
ATOM 23364 N N . GLY A 1 39 ? 0.884 8.498 6.315 1.00 0.00 154 GLY A N 14
ATOM 23365 C CA . GLY A 1 39 ? 0.007 9.189 7.241 1.00 0.00 154 GLY A CA 14
ATOM 23366 C C . GLY A 1 39 ? -1.449 9.052 6.849 1.00 0.00 154 GLY A C 14
ATOM 23367 O O . GLY A 1 39 ? -2.292 9.856 7.253 1.00 0.00 154 GLY A O 14
ATOM 23371 N N . LYS A 1 40 ? -1.742 8.024 6.063 1.00 0.00 155 LYS A N 14
ATOM 23372 C CA . LYS A 1 40 ? -3.083 7.814 5.544 1.00 0.00 155 LYS A CA 14
ATOM 23373 C C . LYS A 1 40 ? -3.769 6.687 6.302 1.00 0.00 155 LYS A C 14
ATOM 23374 O O . LYS A 1 40 ? -3.110 5.780 6.811 1.00 0.00 155 LYS A O 14
ATOM 23393 N N . ASN A 1 41 ? -5.088 6.755 6.379 1.00 0.00 156 ASN A N 14
ATOM 23394 C CA . ASN A 1 41 ? -5.863 5.756 7.104 1.00 0.00 156 ASN A CA 14
ATOM 23395 C C . ASN A 1 41 ? -6.285 4.653 6.149 1.00 0.00 156 ASN A C 14
ATOM 23396 O O . ASN A 1 41 ? -6.694 4.937 5.027 1.00 0.00 156 ASN A O 14
ATOM 23407 N N . PHE A 1 42 ? -6.190 3.406 6.582 1.00 0.00 157 PHE A N 14
ATOM 23408 C CA . PHE A 1 42 ? -6.528 2.279 5.721 1.00 0.00 157 PHE A CA 14
ATOM 23409 C C . PHE A 1 42 ? -7.524 1.347 6.391 1.00 0.00 157 PHE A C 14
ATOM 23410 O O . PHE A 1 42 ? -7.486 1.152 7.606 1.00 0.00 157 PHE A O 14
ATOM 23427 N N . VAL A 1 43 ? -8.414 0.767 5.594 1.00 0.00 158 VAL A N 14
ATOM 23428 C CA . VAL A 1 43 ? -9.391 -0.176 6.109 1.00 0.00 158 VAL A CA 14
ATOM 23429 C C . VAL A 1 43 ? -9.227 -1.505 5.391 1.00 0.00 158 VAL A C 14
ATOM 23430 O O . VAL A 1 43 ? -9.410 -1.587 4.183 1.00 0.00 158 VAL A O 14
ATOM 23443 N N . ILE A 1 44 ? -8.862 -2.533 6.131 1.00 0.00 159 ILE A N 14
ATOM 23444 C CA . ILE A 1 44 ? -8.539 -3.820 5.534 1.00 0.00 159 ILE A CA 14
ATOM 23445 C C . ILE A 1 44 ? -9.699 -4.801 5.673 1.00 0.00 159 ILE A C 14
ATOM 23446 O O . ILE A 1 44 ? -10.139 -5.103 6.784 1.00 0.00 159 ILE A O 14
ATOM 23462 N N . ASP A 1 45 ? -10.204 -5.278 4.542 1.00 0.00 160 ASP A N 14
ATOM 23463 C CA . ASP A 1 45 ? -11.249 -6.302 4.536 1.00 0.00 160 ASP A CA 14
ATOM 23464 C C . ASP A 1 45 ? -10.686 -7.612 5.086 1.00 0.00 160 ASP A C 14
ATOM 23465 O O . ASP A 1 45 ? -9.534 -7.953 4.827 1.00 0.00 160 ASP A O 14
ATOM 23474 N N . PRO A 1 46 ? -11.482 -8.343 5.885 1.00 0.00 161 PRO A N 14
ATOM 23475 C CA . PRO A 1 46 ? -11.067 -9.624 6.482 1.00 0.00 161 PRO A CA 14
ATOM 23476 C C . PRO A 1 46 ? -10.613 -10.666 5.455 1.00 0.00 161 PRO A C 14
ATOM 23477 O O . PRO A 1 46 ? -9.986 -11.659 5.816 1.00 0.00 161 PRO A O 14
ATOM 23488 N N . ARG A 1 47 ? -10.940 -10.450 4.184 1.00 0.00 162 ARG A N 14
ATOM 23489 C CA . ARG A 1 47 ? -10.508 -11.349 3.114 1.00 0.00 162 ARG A CA 14
ATOM 23490 C C . ARG A 1 47 ? -9.109 -10.996 2.628 1.00 0.00 162 ARG A C 14
ATOM 23491 O O . ARG A 1 47 ? -8.476 -11.774 1.911 1.00 0.00 162 ARG A O 14
ATOM 23512 N N . VAL A 1 48 ? -8.629 -9.818 3.005 1.00 0.00 163 VAL A N 14
ATOM 23513 C CA . VAL A 1 48 ? -7.297 -9.385 2.613 1.00 0.00 163 VAL A CA 14
ATOM 23514 C C . VAL A 1 48 ? -6.261 -10.081 3.487 1.00 0.00 163 VAL A C 14
ATOM 23515 O O . VAL A 1 48 ? -5.869 -9.576 4.540 1.00 0.00 163 VAL A O 14
ATOM 23528 N N . GLN A 1 49 ? -5.838 -11.253 3.038 1.00 0.00 164 GLN A N 14
ATOM 23529 C CA . GLN A 1 49 ? -4.949 -12.109 3.806 1.00 0.00 164 GLN A CA 14
ATOM 23530 C C . GLN A 1 49 ? -3.938 -12.764 2.875 1.00 0.00 164 GLN A C 14
ATOM 23531 O O . GLN A 1 49 ? -4.283 -13.660 2.103 1.00 0.00 164 GLN A O 14
ATOM 23545 N N . GLY A 1 50 ? -2.700 -12.320 2.949 1.00 0.00 165 GLY A N 14
ATOM 23546 C CA . GLY A 1 50 ? -1.674 -12.837 2.074 1.00 0.00 165 GLY A CA 14
ATOM 23547 C C . GLY A 1 50 ? -0.339 -12.181 2.334 1.00 0.00 165 GLY A C 14
ATOM 23548 O O . GLY A 1 50 ? -0.149 -11.554 3.378 1.00 0.00 165 GLY A O 14
ATOM 23552 N N . LYS A 1 51 ? 0.580 -12.314 1.391 1.00 0.00 166 LYS A N 14
ATOM 23553 C CA . LYS A 1 51 ? 1.908 -11.743 1.535 1.00 0.00 166 LYS A CA 14
ATOM 23554 C C . LYS A 1 51 ? 2.143 -10.629 0.528 1.00 0.00 166 LYS A C 14
ATOM 23555 O O . LYS A 1 51 ? 1.723 -10.714 -0.629 1.00 0.00 166 LYS A O 14
ATOM 23574 N N . VAL A 1 52 ? 2.813 -9.584 0.987 1.00 0.00 167 VAL A N 14
ATOM 23575 C CA . VAL A 1 52 ? 3.158 -8.446 0.149 1.00 0.00 167 VAL A CA 14
ATOM 23576 C C . VAL A 1 52 ? 4.604 -8.024 0.395 1.00 0.00 167 VAL A C 14
ATOM 23577 O O . VAL A 1 52 ? 5.090 -8.075 1.529 1.00 0.00 167 VAL A O 14
ATOM 23590 N N . SER A 1 53 ? 5.292 -7.635 -0.668 1.00 0.00 168 SER A N 14
ATOM 23591 C CA . SER A 1 53 ? 6.643 -7.116 -0.559 1.00 0.00 168 SER A CA 14
ATOM 23592 C C . SER A 1 53 ? 6.834 -5.919 -1.485 1.00 0.00 168 SER A C 14
ATOM 23593 O O . SER A 1 53 ? 6.938 -6.070 -2.702 1.00 0.00 168 SER A O 14
ATOM 23601 N N . ILE A 1 54 ? 6.858 -4.726 -0.913 1.00 0.00 169 ILE A N 14
ATOM 23602 C CA . ILE A 1 54 ? 7.117 -3.530 -1.695 1.00 0.00 169 ILE A CA 14
ATOM 23603 C C . ILE A 1 54 ? 8.596 -3.455 -2.057 1.00 0.00 169 ILE A C 14
ATOM 23604 O O . ILE A 1 54 ? 9.444 -3.156 -1.215 1.00 0.00 169 ILE A O 14
ATOM 23620 N N . VAL A 1 55 ? 8.900 -3.776 -3.307 1.00 0.00 170 VAL A N 14
ATOM 23621 C CA . VAL A 1 55 ? 10.267 -3.727 -3.797 1.00 0.00 170 VAL A CA 14
ATOM 23622 C C . VAL A 1 55 ? 10.403 -2.743 -4.950 1.00 0.00 170 VAL A C 14
ATOM 23623 O O . VAL A 1 55 ? 9.919 -2.978 -6.060 1.00 0.00 170 VAL A O 14
ATOM 23636 N N . SER A 1 56 ? 11.043 -1.629 -4.659 1.00 0.00 171 SER A N 14
ATOM 23637 C CA . SER A 1 56 ? 11.335 -0.614 -5.648 1.00 0.00 171 SER A CA 14
ATOM 23638 C C . SER A 1 56 ? 12.496 0.215 -5.129 1.00 0.00 171 SER A C 14
ATOM 23639 O O . SER A 1 56 ? 12.299 1.084 -4.276 1.00 0.00 171 SER A O 14
ATOM 23647 N N . SER A 1 57 ? 13.708 -0.063 -5.599 1.00 0.00 172 SER A N 14
ATOM 23648 C CA . SER A 1 57 ? 14.869 0.589 -5.029 1.00 0.00 172 SER A CA 14
ATOM 23649 C C . SER A 1 57 ? 14.945 2.050 -5.427 1.00 0.00 172 SER A C 14
ATOM 23650 O O . SER A 1 57 ? 15.563 2.411 -6.426 1.00 0.00 172 SER A O 14
ATOM 23658 N N . THR A 1 58 ? 14.301 2.858 -4.608 1.00 0.00 173 THR A N 14
ATOM 23659 C CA . THR A 1 58 ? 14.478 4.291 -4.546 1.00 0.00 173 THR A CA 14
ATOM 23660 C C . THR A 1 58 ? 13.824 4.764 -3.267 1.00 0.00 173 THR A C 14
ATOM 23661 O O . THR A 1 58 ? 12.755 4.270 -2.912 1.00 0.00 173 THR A O 14
ATOM 23672 N N . PRO A 1 59 ? 14.457 5.668 -2.531 1.00 0.00 174 PRO A N 14
ATOM 23673 C CA . PRO A 1 59 ? 13.833 6.272 -1.371 1.00 0.00 174 PRO A CA 14
ATOM 23674 C C . PRO A 1 59 ? 12.544 6.981 -1.775 1.00 0.00 174 PRO A C 14
ATOM 23675 O O . PRO A 1 59 ? 12.555 7.945 -2.547 1.00 0.00 174 PRO A O 14
ATOM 23686 N N . LEU A 1 60 ? 11.442 6.487 -1.242 1.00 0.00 175 LEU A N 14
ATOM 23687 C CA . LEU A 1 60 ? 10.120 6.928 -1.652 1.00 0.00 175 LEU A CA 14
ATOM 23688 C C . LEU A 1 60 ? 9.536 7.897 -0.638 1.00 0.00 175 LEU A C 14
ATOM 23689 O O . LEU A 1 60 ? 9.649 7.693 0.572 1.00 0.00 175 LEU A O 14
ATOM 23705 N N . SER A 1 61 ? 8.941 8.965 -1.145 1.00 0.00 176 SER A N 14
ATOM 23706 C CA . SER A 1 61 ? 8.276 9.949 -0.312 1.00 0.00 176 SER A CA 14
ATOM 23707 C C . SER A 1 61 ? 6.871 9.476 0.039 1.00 0.00 176 SER A C 14
ATOM 23708 O O . SER A 1 61 ? 6.466 8.383 -0.366 1.00 0.00 176 SER A O 14
ATOM 23716 N N . SER A 1 62 ? 6.138 10.293 0.787 1.00 0.00 177 SER A N 14
ATOM 23717 C CA . SER A 1 62 ? 4.780 9.956 1.191 1.00 0.00 177 SER A CA 14
ATOM 23718 C C . SER A 1 62 ? 3.928 9.553 -0.016 1.00 0.00 177 SER A C 14
ATOM 23719 O O . SER A 1 62 ? 3.233 8.535 0.015 1.00 0.00 177 SER A O 14
ATOM 23727 N N . ARG A 1 63 ? 4.008 10.336 -1.086 1.00 0.00 178 ARG A N 14
ATOM 23728 C CA . ARG A 1 63 ? 3.221 10.059 -2.278 1.00 0.00 178 ARG A CA 14
ATOM 23729 C C . ARG A 1 63 ? 3.800 8.876 -3.048 1.00 0.00 178 ARG A C 14
ATOM 23730 O O . ARG A 1 63 ? 3.073 7.936 -3.375 1.00 0.00 178 ARG A O 14
ATOM 23751 N N . GLU A 1 64 ? 5.107 8.926 -3.320 1.00 0.00 179 GLU A N 14
ATOM 23752 C CA . GLU A 1 64 ? 5.785 7.881 -4.091 1.00 0.00 179 GLU A CA 14
ATOM 23753 C C . GLU A 1 64 ? 5.498 6.500 -3.521 1.00 0.00 179 GLU A C 14
ATOM 23754 O O . GLU A 1 64 ? 5.079 5.594 -4.243 1.00 0.00 179 GLU A O 14
ATOM 23766 N N . LEU A 1 65 ? 5.710 6.361 -2.220 1.00 0.00 180 LEU A N 14
ATOM 23767 C CA . LEU A 1 65 ? 5.452 5.112 -1.519 1.00 0.00 180 LEU A CA 14
ATOM 23768 C C . LEU A 1 65 ? 4.016 4.656 -1.727 1.00 0.00 180 LEU A C 14
ATOM 23769 O O . LEU A 1 65 ? 3.767 3.513 -2.110 1.00 0.00 180 LEU A O 14
ATOM 23785 N N . TYR A 1 66 ? 3.080 5.560 -1.482 1.00 0.00 181 TYR A N 14
ATOM 23786 C CA . TYR A 1 66 ? 1.665 5.240 -1.580 1.00 0.00 181 TYR A CA 14
ATOM 23787 C C . TYR A 1 66 ? 1.308 4.744 -2.981 1.00 0.00 181 TYR A C 14
ATOM 23788 O O . TYR A 1 66 ? 0.443 3.886 -3.134 1.00 0.00 181 TYR A O 14
ATOM 23806 N N . GLN A 1 67 ? 2.005 5.247 -3.996 1.00 0.00 182 GLN A N 14
ATOM 23807 C CA . GLN A 1 67 ? 1.713 4.857 -5.371 1.00 0.00 182 GLN A CA 14
ATOM 23808 C C . GLN A 1 67 ? 2.206 3.442 -5.633 1.00 0.00 182 GLN A C 14
ATOM 23809 O O . GLN A 1 67 ? 1.559 2.664 -6.336 1.00 0.00 182 GLN A O 14
ATOM 23823 N N . VAL A 1 68 ? 3.349 3.106 -5.049 1.00 0.00 183 VAL A N 14
ATOM 23824 C CA . VAL A 1 68 ? 3.911 1.773 -5.192 1.00 0.00 183 VAL A CA 14
ATOM 23825 C C . VAL A 1 68 ? 3.100 0.772 -4.375 1.00 0.00 183 VAL A C 14
ATOM 23826 O O . VAL A 1 68 ? 2.947 -0.385 -4.764 1.00 0.00 183 VAL A O 14
ATOM 23839 N N . PHE A 1 69 ? 2.573 1.232 -3.248 1.00 0.00 184 PHE A N 14
ATOM 23840 C CA . PHE A 1 69 ? 1.688 0.418 -2.427 1.00 0.00 184 PHE A CA 14
ATOM 23841 C C . PHE A 1 69 ? 0.458 0.019 -3.232 1.00 0.00 184 PHE A C 14
ATOM 23842 O O . PHE A 1 69 ? 0.026 -1.135 -3.205 1.00 0.00 184 PHE A O 14
ATOM 23859 N N . LEU A 1 70 ? -0.081 0.976 -3.977 1.00 0.00 185 LEU A N 14
ATOM 23860 C CA . LEU A 1 70 ? -1.226 0.723 -4.838 1.00 0.00 185 LEU A CA 14
ATOM 23861 C C . LEU A 1 70 ? -0.870 -0.301 -5.907 1.00 0.00 185 LEU A C 14
ATOM 23862 O O . LEU A 1 70 ? -1.731 -1.029 -6.400 1.00 0.00 185 LEU A O 14
ATOM 23878 N N . SER A 1 71 ? 0.407 -0.371 -6.244 1.00 0.00 186 SER A N 14
ATOM 23879 C CA . SER A 1 71 ? 0.859 -1.261 -7.293 1.00 0.00 186 SER A CA 14
ATOM 23880 C C . SER A 1 71 ? 1.121 -2.652 -6.727 1.00 0.00 186 SER A C 14
ATOM 23881 O O . SER A 1 71 ? 0.802 -3.658 -7.364 1.00 0.00 186 SER A O 14
ATOM 23889 N N . VAL A 1 72 ? 1.677 -2.700 -5.520 1.00 0.00 187 VAL A N 14
ATOM 23890 C CA . VAL A 1 72 ? 2.013 -3.963 -4.880 1.00 0.00 187 VAL A CA 14
ATOM 23891 C C . VAL A 1 72 ? 0.743 -4.743 -4.538 1.00 0.00 187 VAL A C 14
ATOM 23892 O O . VAL A 1 72 ? 0.726 -5.973 -4.568 1.00 0.00 187 VAL A O 14
ATOM 23905 N N . LEU A 1 73 ? -0.323 -4.010 -4.237 1.00 0.00 188 LEU A N 14
ATOM 23906 C CA . LEU A 1 73 ? -1.619 -4.612 -3.973 1.00 0.00 188 LEU A CA 14
ATOM 23907 C C . LEU A 1 73 ? -2.111 -5.359 -5.191 1.00 0.00 188 LEU A C 14
ATOM 23908 O O . LEU A 1 73 ? -2.557 -6.496 -5.093 1.00 0.00 188 LEU A O 14
ATOM 23924 N N . GLN A 1 74 ? -2.004 -4.716 -6.342 1.00 0.00 189 GLN A N 14
ATOM 23925 C CA . GLN A 1 74 ? -2.464 -5.297 -7.593 1.00 0.00 189 GLN A CA 14
ATOM 23926 C C . GLN A 1 74 ? -1.661 -6.551 -7.936 1.00 0.00 189 GLN A C 14
ATOM 23927 O O . GLN A 1 74 ? -2.114 -7.401 -8.701 1.00 0.00 189 GLN A O 14
ATOM 23941 N N . VAL A 1 75 ? -0.472 -6.660 -7.356 1.00 0.00 190 VAL A N 14
ATOM 23942 C CA . VAL A 1 75 ? 0.356 -7.847 -7.519 1.00 0.00 190 VAL A CA 14
ATOM 23943 C C . VAL A 1 75 ? -0.126 -8.960 -6.590 1.00 0.00 190 VAL A C 14
ATOM 23944 O O . VAL A 1 75 ? -0.156 -10.130 -6.970 1.00 0.00 190 VAL A O 14
ATOM 23957 N N . SER A 1 76 ? -0.519 -8.585 -5.377 1.00 0.00 191 SER A N 14
ATOM 23958 C CA . SER A 1 76 ? -0.957 -9.558 -4.386 1.00 0.00 191 SER A CA 14
ATOM 23959 C C . SER A 1 76 ? -2.427 -9.939 -4.610 1.00 0.00 191 SER A C 14
ATOM 23960 O O . SER A 1 76 ? -2.905 -10.959 -4.104 1.00 0.00 191 SER A O 14
ATOM 23968 N N . GLY A 1 77 ? -3.137 -9.120 -5.382 1.00 0.00 192 GLY A N 14
ATOM 23969 C CA . GLY A 1 77 ? -4.529 -9.398 -5.690 1.00 0.00 192 GLY A CA 14
ATOM 23970 C C . GLY A 1 77 ? -5.499 -8.513 -4.924 1.00 0.00 192 GLY A C 14
ATOM 23971 O O . GLY A 1 77 ? -6.628 -8.918 -4.640 1.00 0.00 192 GLY A O 14
ATOM 23975 N N . TYR A 1 78 ? -5.076 -7.297 -4.602 1.00 0.00 193 TYR A N 14
ATOM 23976 C CA . TYR A 1 78 ? -5.898 -6.378 -3.823 1.00 0.00 193 TYR A CA 14
ATOM 23977 C C . TYR A 1 78 ? -5.848 -4.983 -4.424 1.00 0.00 193 TYR A C 14
ATOM 23978 O O . TYR A 1 78 ? -5.135 -4.745 -5.396 1.00 0.00 193 TYR A O 14
ATOM 23996 N N . ALA A 1 79 ? -6.612 -4.071 -3.847 1.00 0.00 194 ALA A N 14
ATOM 23997 C CA . ALA A 1 79 ? -6.632 -2.694 -4.300 1.00 0.00 194 ALA A CA 14
ATOM 23998 C C . ALA A 1 79 ? -7.048 -1.770 -3.169 1.00 0.00 194 ALA A C 14
ATOM 23999 O O . ALA A 1 79 ? -7.753 -2.186 -2.248 1.00 0.00 194 ALA A O 14
ATOM 24006 N N . ALA A 1 80 ? -6.608 -0.524 -3.241 1.00 0.00 195 ALA A N 14
ATOM 24007 C CA . ALA A 1 80 ? -6.925 0.459 -2.220 1.00 0.00 195 ALA A CA 14
ATOM 24008 C C . ALA A 1 80 ? -7.939 1.463 -2.745 1.00 0.00 195 ALA A C 14
ATOM 24009 O O . ALA A 1 80 ? -7.657 2.213 -3.682 1.00 0.00 195 ALA A O 14
ATOM 24016 N N . ILE A 1 81 ? -9.119 1.466 -2.148 1.00 0.00 196 ILE A N 14
ATOM 24017 C CA . ILE A 1 81 ? -10.192 2.354 -2.573 1.00 0.00 196 ILE A CA 14
ATOM 24018 C C . ILE A 1 81 ? -10.483 3.384 -1.488 1.00 0.00 196 ILE A C 14
ATOM 24019 O O . ILE A 1 81 ? -10.995 3.042 -0.420 1.00 0.00 196 ILE A O 14
ATOM 24035 N N . PRO A 1 82 ? -10.135 4.655 -1.733 1.00 0.00 197 PRO A N 14
ATOM 24036 C CA . PRO A 1 82 ? -10.385 5.734 -0.782 1.00 0.00 197 PRO A CA 14
ATOM 24037 C C . PRO A 1 82 ? -11.863 5.980 -0.531 1.00 0.00 197 PRO A C 14
ATOM 24038 O O . PRO A 1 82 ? -12.608 6.394 -1.423 1.00 0.00 197 PRO A O 14
ATOM 24049 N N . ASN A 1 83 ? -12.268 5.733 0.696 1.00 0.00 198 ASN A N 14
ATOM 24050 C CA . ASN A 1 83 ? -13.629 5.962 1.127 1.00 0.00 198 ASN A CA 14
ATOM 24051 C C . ASN A 1 83 ? -13.665 7.226 1.980 1.00 0.00 198 ASN A C 14
ATOM 24052 O O . ASN A 1 83 ? -13.891 7.177 3.189 1.00 0.00 198 ASN A O 14
ATOM 24063 N N . GLY A 1 84 ? -13.428 8.361 1.340 1.00 0.00 199 GLY A N 14
ATOM 24064 C CA . GLY A 1 84 ? -13.273 9.604 2.068 1.00 0.00 199 GLY A CA 14
ATOM 24065 C C . GLY A 1 84 ? -11.858 9.773 2.590 1.00 0.00 199 GLY A C 14
ATOM 24066 O O . GLY A 1 84 ? -10.904 9.750 1.811 1.00 0.00 199 GLY A O 14
ATOM 24070 N N . GLU A 1 85 ? -11.710 9.920 3.901 1.00 0.00 200 GLU A N 14
ATOM 24071 C CA . GLU A 1 85 ? -10.393 10.131 4.499 1.00 0.00 200 GLU A CA 14
ATOM 24072 C C . GLU A 1 85 ? -9.722 8.802 4.808 1.00 0.00 200 GLU A C 14
ATOM 24073 O O . GLU A 1 85 ? -8.524 8.737 5.093 1.00 0.00 200 GLU A O 14
ATOM 24085 N N . ILE A 1 86 ? -10.510 7.746 4.764 1.00 0.00 201 ILE A N 14
ATOM 24086 C CA . ILE A 1 86 ? -10.005 6.403 4.971 1.00 0.00 201 ILE A CA 14
ATOM 24087 C C . ILE A 1 86 ? -9.917 5.662 3.652 1.00 0.00 201 ILE A C 14
ATOM 24088 O O . ILE A 1 86 ? -10.840 5.699 2.850 1.00 0.00 201 ILE A O 14
ATOM 24104 N N . ILE A 1 87 ? -8.811 4.993 3.431 1.00 0.00 202 ILE A N 14
ATOM 24105 C CA . ILE A 1 87 ? -8.621 4.224 2.218 1.00 0.00 202 ILE A CA 14
ATOM 24106 C C . ILE A 1 87 ? -8.819 2.745 2.512 1.00 0.00 202 ILE A C 14
ATOM 24107 O O . ILE A 1 87 ? -8.118 2.175 3.338 1.00 0.00 202 ILE A O 14
ATOM 24123 N N . LYS A 1 88 ? -9.769 2.121 1.843 1.00 0.00 203 LYS A N 14
ATOM 24124 C CA . LYS A 1 88 ? -10.102 0.739 2.136 1.00 0.00 203 LYS A CA 14
ATOM 24125 C C . LYS A 1 88 ? -9.430 -0.215 1.149 1.00 0.00 203 LYS A C 14
ATOM 24126 O O . LYS A 1 88 ? -9.652 -0.134 -0.058 1.00 0.00 203 LYS A O 14
ATOM 24145 N N . ILE A 1 89 ? -8.605 -1.114 1.674 1.00 0.00 204 ILE A N 14
ATOM 24146 C CA . ILE A 1 89 ? -7.921 -2.109 0.857 1.00 0.00 204 ILE A CA 14
ATOM 24147 C C . ILE A 1 89 ? -8.717 -3.408 0.858 1.00 0.00 204 ILE A C 14
ATOM 24148 O O . ILE A 1 89 ? -8.981 -3.988 1.915 1.00 0.00 204 ILE A O 14
ATOM 24164 N N . ILE A 1 90 ? -9.109 -3.846 -0.328 1.00 0.00 205 ILE A N 14
ATOM 24165 C CA . ILE A 1 90 ? -9.885 -5.068 -0.481 1.00 0.00 205 ILE A CA 14
ATOM 24166 C C . ILE A 1 90 ? -9.302 -5.921 -1.600 1.00 0.00 205 ILE A C 14
ATOM 24167 O O . ILE A 1 90 ? -8.525 -5.428 -2.416 1.00 0.00 205 ILE A O 14
ATOM 24183 N N . PRO A 1 91 ? -9.657 -7.214 -1.655 1.00 0.00 206 PRO A N 14
ATOM 24184 C CA . PRO A 1 91 ? -9.229 -8.096 -2.733 1.00 0.00 206 PRO A CA 14
ATOM 24185 C C . PRO A 1 91 ? -9.988 -7.799 -4.020 1.00 0.00 206 PRO A C 14
ATOM 24186 O O . PRO A 1 91 ? -11.120 -8.244 -4.202 1.00 0.00 206 PRO A O 14
ATOM 24197 N N . ASN A 1 92 ? -9.354 -7.046 -4.917 1.00 0.00 207 ASN A N 14
ATOM 24198 C CA . ASN A 1 92 ? -9.997 -6.623 -6.163 1.00 0.00 207 ASN A CA 14
ATOM 24199 C C . ASN A 1 92 ? -10.120 -7.780 -7.154 1.00 0.00 207 ASN A C 14
ATOM 24200 O O . ASN A 1 92 ? -10.415 -7.578 -8.332 1.00 0.00 207 ASN A O 14
ATOM 24211 N N . ILE A 1 93 ? -9.905 -8.991 -6.665 1.00 0.00 208 ILE A N 14
ATOM 24212 C CA . ILE A 1 93 ? -10.052 -10.192 -7.471 1.00 0.00 208 ILE A CA 14
ATOM 24213 C C . ILE A 1 93 ? -11.495 -10.689 -7.407 1.00 0.00 208 ILE A C 14
ATOM 24214 O O . ILE A 1 93 ? -11.752 -11.881 -7.234 1.00 0.00 208 ILE A O 14
ATOM 24230 N N . ASP A 1 94 ? -12.425 -9.744 -7.555 1.00 0.00 209 ASP A N 14
ATOM 24231 C CA . ASP A 1 94 ? -13.862 -9.999 -7.430 1.00 0.00 209 ASP A CA 14
ATOM 24232 C C . ASP A 1 94 ? -14.221 -10.375 -5.998 1.00 0.00 209 ASP A C 14
ATOM 24233 O O . ASP A 1 94 ? -14.745 -11.461 -5.736 1.00 0.00 209 ASP A O 14
ATOM 24242 N N . ALA A 1 95 ? -13.929 -9.468 -5.071 1.00 0.00 210 ALA A N 14
ATOM 24243 C CA . ALA A 1 95 ? -14.240 -9.674 -3.663 1.00 0.00 210 ALA A CA 14
ATOM 24244 C C . ALA A 1 95 ? -14.407 -8.338 -2.942 1.00 0.00 210 ALA A C 14
ATOM 24245 O O . ALA A 1 95 ? -13.636 -7.996 -2.046 1.00 0.00 210 ALA A O 14
ATOM 24252 N N . LYS A 1 96 ? -15.420 -7.584 -3.344 1.00 0.00 211 LYS A N 14
ATOM 24253 C CA . LYS A 1 96 ? -15.706 -6.292 -2.731 1.00 0.00 211 LYS A CA 14
ATOM 24254 C C . LYS A 1 96 ? -16.590 -6.470 -1.500 1.00 0.00 211 LYS A C 14
ATOM 24255 O O . LYS A 1 96 ? -17.258 -7.492 -1.345 1.00 0.00 211 LYS A O 14
ATOM 24274 N N . THR A 1 97 ? -16.564 -5.489 -0.607 1.00 0.00 212 THR A N 14
ATOM 24275 C CA . THR A 1 97 ? -17.329 -5.570 0.630 1.00 0.00 212 THR A CA 14
ATOM 24276 C C . THR A 1 97 ? -18.493 -4.586 0.629 1.00 0.00 212 THR A C 14
ATOM 24277 O O . THR A 1 97 ? -19.477 -4.780 1.343 1.00 0.00 212 THR A O 14
ATOM 24288 N N . GLN A 1 98 ? -18.389 -3.539 -0.178 1.00 0.00 213 GLN A N 14
ATOM 24289 C CA . GLN A 1 98 ? -19.450 -2.550 -0.276 1.00 0.00 213 GLN A CA 14
ATOM 24290 C C . GLN A 1 98 ? -20.464 -2.965 -1.330 1.00 0.00 213 GLN A C 14
ATOM 24291 O O . GLN A 1 98 ? -20.761 -2.216 -2.263 1.00 0.00 213 GLN A O 14
ATOM 24305 N N . SER A 1 99 ? -20.989 -4.166 -1.173 1.00 0.00 214 SER A N 14
ATOM 24306 C CA . SER A 1 99 ? -21.971 -4.699 -2.094 1.00 0.00 214 SER A CA 14
ATOM 24307 C C . SER A 1 99 ? -23.065 -5.441 -1.334 1.00 0.00 214 SER A C 14
ATOM 24308 O O . SER A 1 99 ? -23.011 -6.660 -1.179 1.00 0.00 214 SER A O 14
ATOM 24316 N N . PRO A 1 100 ? -24.055 -4.702 -0.814 1.00 0.00 215 PRO A N 14
ATOM 24317 C CA . PRO A 1 100 ? -25.176 -5.280 -0.089 1.00 0.00 215 PRO A CA 14
ATOM 24318 C C . PRO A 1 100 ? -26.336 -5.624 -1.014 1.00 0.00 215 PRO A C 14
ATOM 24319 O O . PRO A 1 100 ? -26.272 -5.392 -2.225 1.00 0.00 215 PRO A O 14
ATOM 24330 N N . ASP A 1 101 ? -27.389 -6.188 -0.444 1.00 0.00 216 ASP A N 14
ATOM 24331 C CA . ASP A 1 101 ? -28.588 -6.493 -1.209 1.00 0.00 216 ASP A CA 14
ATOM 24332 C C . ASP A 1 101 ? -29.494 -5.272 -1.244 1.00 0.00 216 ASP A C 14
ATOM 24333 O O . ASP A 1 101 ? -30.342 -5.134 -2.127 1.00 0.00 216 ASP A O 14
ATOM 24342 N N . LEU A 1 102 ? -29.297 -4.386 -0.275 1.00 0.00 217 LEU A N 14
ATOM 24343 C CA . LEU A 1 102 ? -30.034 -3.132 -0.221 1.00 0.00 217 LEU A CA 14
ATOM 24344 C C . LEU A 1 102 ? -29.627 -2.239 -1.383 1.00 0.00 217 LEU A C 14
ATOM 24345 O O . LEU A 1 102 ? -28.460 -1.859 -1.497 1.00 0.00 217 LEU A O 14
ATOM 24361 N N . LEU A 1 103 ? -30.593 -1.926 -2.243 1.00 0.00 218 LEU A N 14
ATOM 24362 C CA . LEU A 1 103 ? -30.353 -1.084 -3.412 1.00 0.00 218 LEU A CA 14
ATOM 24363 C C . LEU A 1 103 ? -29.295 -1.712 -4.315 1.00 0.00 218 LEU A C 14
ATOM 24364 O O . LEU A 1 103 ? -28.277 -1.095 -4.636 1.00 0.00 218 LEU A O 14
ATOM 24380 N N . SER A 1 104 ? -29.542 -2.954 -4.706 1.00 0.00 219 SER A N 14
ATOM 24381 C CA . SER A 1 104 ? -28.645 -3.674 -5.592 1.00 0.00 219 SER A CA 14
ATOM 24382 C C . SER A 1 104 ? -28.665 -3.064 -6.988 1.00 0.00 219 SER A C 14
ATOM 24383 O O . SER A 1 104 ? -29.671 -3.138 -7.700 1.00 0.00 219 SER A O 14
ATOM 24391 N N . GLY A 1 105 ? -27.559 -2.449 -7.362 1.00 0.00 220 GLY A N 14
ATOM 24392 C CA . GLY A 1 105 ? -27.459 -1.817 -8.656 1.00 0.00 220 GLY A CA 14
ATOM 24393 C C . GLY A 1 105 ? -26.810 -0.459 -8.551 1.00 0.00 220 GLY A C 14
ATOM 24394 O O . GLY A 1 105 ? -25.941 -0.249 -7.704 1.00 0.00 220 GLY A O 14
ATOM 24398 N N . MET A 1 106 ? -27.235 0.471 -9.389 1.00 0.00 221 MET A N 14
ATOM 24399 C CA . MET A 1 106 ? -26.672 1.811 -9.370 1.00 0.00 221 MET A CA 14
ATOM 24400 C C . MET A 1 106 ? -27.295 2.639 -8.255 1.00 0.00 221 MET A C 14
ATOM 24401 O O . MET A 1 106 ? -28.367 3.221 -8.423 1.00 0.00 221 MET A O 14
ATOM 24415 N N . LYS A 1 107 ? -26.630 2.671 -7.109 1.00 0.00 222 LYS A N 14
ATOM 24416 C CA . LYS A 1 107 ? -27.071 3.500 -5.996 1.00 0.00 222 LYS A CA 14
ATOM 24417 C C . LYS A 1 107 ? -26.404 4.870 -6.060 1.00 0.00 222 LYS A C 14
ATOM 24418 O O . LYS A 1 107 ? -26.781 5.797 -5.345 1.00 0.00 222 LYS A O 14
ATOM 24437 N N . SER A 1 108 ? -25.407 4.978 -6.926 1.00 0.00 223 SER A N 14
ATOM 24438 C CA . SER A 1 108 ? -24.780 6.253 -7.232 1.00 0.00 223 SER A CA 14
ATOM 24439 C C . SER A 1 108 ? -24.803 6.480 -8.744 1.00 0.00 223 SER A C 14
ATOM 24440 O O . SER A 1 108 ? -23.897 6.046 -9.462 1.00 0.00 223 SER A O 14
ATOM 24448 N N . PRO A 1 109 ? -25.878 7.124 -9.242 1.00 0.00 224 PRO A N 14
ATOM 24449 C CA . PRO A 1 109 ? -26.041 7.438 -10.669 1.00 0.00 224 PRO A CA 14
ATOM 24450 C C . PRO A 1 109 ? -24.845 8.188 -11.284 1.00 0.00 224 PRO A C 14
ATOM 24451 O O . PRO A 1 109 ? -24.359 7.781 -12.339 1.00 0.00 224 PRO A O 14
ATOM 24462 N N . PRO A 1 110 ? -24.343 9.290 -10.668 1.00 0.00 225 PRO A N 14
ATOM 24463 C CA . PRO A 1 110 ? -23.156 9.978 -11.185 1.00 0.00 225 PRO A CA 14
ATOM 24464 C C . PRO A 1 110 ? -21.890 9.155 -10.958 1.00 0.00 225 PRO A C 14
ATOM 24465 O O . PRO A 1 110 ? -21.632 8.688 -9.845 1.00 0.00 225 PRO A O 14
ATOM 24476 N N . ARG A 1 111 ? -21.107 8.971 -12.008 1.00 0.00 226 ARG A N 14
ATOM 24477 C CA . ARG A 1 111 ? -19.905 8.167 -11.916 1.00 0.00 226 ARG A CA 14
ATOM 24478 C C . ARG A 1 111 ? -18.705 8.959 -12.418 1.00 0.00 226 ARG A C 14
ATOM 24479 O O . ARG A 1 111 ? -18.440 8.939 -13.639 1.00 0.00 226 ARG A O 14
ATOM 24501 N N . MET A 1 1 ? 3.199 19.112 -30.827 1.00 0.00 116 MET A N 15
ATOM 24502 C CA . MET A 1 1 ? 3.827 17.809 -31.135 1.00 0.00 116 MET A CA 15
ATOM 24503 C C . MET A 1 1 ? 5.264 17.763 -30.617 1.00 0.00 116 MET A C 15
ATOM 24504 O O . MET A 1 1 ? 5.932 16.733 -30.704 1.00 0.00 116 MET A O 15
ATOM 24520 N N . ALA A 1 2 ? 5.740 18.881 -30.085 1.00 0.00 117 ALA A N 15
ATOM 24521 C CA . ALA A 1 2 ? 7.094 18.954 -29.566 1.00 0.00 117 ALA A CA 15
ATOM 24522 C C . ALA A 1 2 ? 7.088 18.975 -28.045 1.00 0.00 117 ALA A C 15
ATOM 24523 O O . ALA A 1 2 ? 6.114 19.399 -27.422 1.00 0.00 117 ALA A O 15
ATOM 24530 N N . HIS A 1 3 ? 8.179 18.507 -27.458 1.00 0.00 118 HIS A N 15
ATOM 24531 C CA . HIS A 1 3 ? 8.321 18.462 -26.011 1.00 0.00 118 HIS A CA 15
ATOM 24532 C C . HIS A 1 3 ? 9.792 18.575 -25.634 1.00 0.00 118 HIS A C 15
ATOM 24533 O O . HIS A 1 3 ? 10.611 17.738 -26.017 1.00 0.00 118 HIS A O 15
ATOM 24548 N N . HIS A 1 4 ? 10.133 19.625 -24.908 1.00 0.00 119 HIS A N 15
ATOM 24549 C CA . HIS A 1 4 ? 11.517 19.872 -24.536 1.00 0.00 119 HIS A CA 15
ATOM 24550 C C . HIS A 1 4 ? 11.674 19.850 -23.027 1.00 0.00 119 HIS A C 15
ATOM 24551 O O . HIS A 1 4 ? 10.733 20.146 -22.288 1.00 0.00 119 HIS A O 15
ATOM 24566 N N . HIS A 1 5 ? 12.863 19.498 -22.573 1.00 0.00 120 HIS A N 15
ATOM 24567 C CA . HIS A 1 5 ? 13.143 19.408 -21.151 1.00 0.00 120 HIS A CA 15
ATOM 24568 C C . HIS A 1 5 ? 14.024 20.571 -20.705 1.00 0.00 120 HIS A C 15
ATOM 24569 O O . HIS A 1 5 ? 15.244 20.436 -20.607 1.00 0.00 120 HIS A O 15
ATOM 24584 N N . HIS A 1 6 ? 13.404 21.714 -20.452 1.00 0.00 121 HIS A N 15
ATOM 24585 C CA . HIS A 1 6 ? 14.127 22.869 -19.938 1.00 0.00 121 HIS A CA 15
ATOM 24586 C C . HIS A 1 6 ? 13.994 22.935 -18.425 1.00 0.00 121 HIS A C 15
ATOM 24587 O O . HIS A 1 6 ? 14.989 22.999 -17.705 1.00 0.00 121 HIS A O 15
ATOM 24602 N N . HIS A 1 7 ? 12.758 22.910 -17.944 1.00 0.00 122 HIS A N 15
ATOM 24603 C CA . HIS A 1 7 ? 12.494 22.904 -16.511 1.00 0.00 122 HIS A CA 15
ATOM 24604 C C . HIS A 1 7 ? 11.323 21.991 -16.180 1.00 0.00 122 HIS A C 15
ATOM 24605 O O . HIS A 1 7 ? 10.216 22.177 -16.683 1.00 0.00 122 HIS A O 15
ATOM 24620 N N . HIS A 1 8 ? 11.579 21.002 -15.334 1.00 0.00 123 HIS A N 15
ATOM 24621 C CA . HIS A 1 8 ? 10.536 20.097 -14.866 1.00 0.00 123 HIS A CA 15
ATOM 24622 C C . HIS A 1 8 ? 9.944 20.635 -13.566 1.00 0.00 123 HIS A C 15
ATOM 24623 O O . HIS A 1 8 ? 9.035 20.039 -12.987 1.00 0.00 123 HIS A O 15
ATOM 24638 N N . VAL A 1 9 ? 10.479 21.777 -13.126 1.00 0.00 124 VAL A N 15
ATOM 24639 C CA . VAL A 1 9 ? 10.102 22.405 -11.863 1.00 0.00 124 VAL A CA 15
ATOM 24640 C C . VAL A 1 9 ? 10.641 21.590 -10.692 1.00 0.00 124 VAL A C 15
ATOM 24641 O O . VAL A 1 9 ? 11.609 21.985 -10.044 1.00 0.00 124 VAL A O 15
ATOM 24654 N N . ASP A 1 10 ? 10.031 20.443 -10.443 1.00 0.00 125 ASP A N 15
ATOM 24655 C CA . ASP A 1 10 ? 10.514 19.535 -9.418 1.00 0.00 125 ASP A CA 15
ATOM 24656 C C . ASP A 1 10 ? 11.338 18.434 -10.066 1.00 0.00 125 ASP A C 15
ATOM 24657 O O . ASP A 1 10 ? 10.793 17.420 -10.503 1.00 0.00 125 ASP A O 15
ATOM 24666 N N . ASP A 1 11 ? 12.643 18.641 -10.162 1.00 0.00 126 ASP A N 15
ATOM 24667 C CA . ASP A 1 11 ? 13.517 17.629 -10.747 1.00 0.00 126 ASP A CA 15
ATOM 24668 C C . ASP A 1 11 ? 13.786 16.534 -9.725 1.00 0.00 126 ASP A C 15
ATOM 24669 O O . ASP A 1 11 ? 14.045 15.385 -10.080 1.00 0.00 126 ASP A O 15
ATOM 24678 N N . ASP A 1 12 ? 13.697 16.894 -8.452 1.00 0.00 127 ASP A N 15
ATOM 24679 C CA . ASP A 1 12 ? 13.853 15.933 -7.373 1.00 0.00 127 ASP A CA 15
ATOM 24680 C C . ASP A 1 12 ? 12.486 15.515 -6.848 1.00 0.00 127 ASP A C 15
ATOM 24681 O O . ASP A 1 12 ? 12.319 15.219 -5.663 1.00 0.00 127 ASP A O 15
ATOM 24690 N N . ASP A 1 13 ? 11.505 15.496 -7.749 1.00 0.00 128 ASP A N 15
ATOM 24691 C CA . ASP A 1 13 ? 10.156 15.049 -7.415 1.00 0.00 128 ASP A CA 15
ATOM 24692 C C . ASP A 1 13 ? 10.211 13.610 -6.927 1.00 0.00 128 ASP A C 15
ATOM 24693 O O . ASP A 1 13 ? 9.543 13.233 -5.964 1.00 0.00 128 ASP A O 15
ATOM 24702 N N . LYS A 1 14 ? 11.046 12.828 -7.597 1.00 0.00 129 LYS A N 15
ATOM 24703 C CA . LYS A 1 14 ? 11.270 11.443 -7.241 1.00 0.00 129 LYS A CA 15
ATOM 24704 C C . LYS A 1 14 ? 12.544 11.317 -6.416 1.00 0.00 129 LYS A C 15
ATOM 24705 O O . LYS A 1 14 ? 13.505 10.649 -6.803 1.00 0.00 129 LYS A O 15
ATOM 24724 N N . MET A 1 15 ? 12.541 11.991 -5.281 1.00 0.00 130 MET A N 15
ATOM 24725 C CA . MET A 1 15 ? 13.656 11.959 -4.353 1.00 0.00 130 MET A CA 15
ATOM 24726 C C . MET A 1 15 ? 13.125 11.876 -2.932 1.00 0.00 130 MET A C 15
ATOM 24727 O O . MET A 1 15 ? 12.781 12.890 -2.325 1.00 0.00 130 MET A O 15
ATOM 24741 N N . GLY A 1 16 ? 13.031 10.664 -2.420 1.00 0.00 131 GLY A N 15
ATOM 24742 C CA . GLY A 1 16 ? 12.518 10.467 -1.087 1.00 0.00 131 GLY A CA 15
ATOM 24743 C C . GLY A 1 16 ? 13.623 10.212 -0.093 1.00 0.00 131 GLY A C 15
ATOM 24744 O O . GLY A 1 16 ? 14.803 10.298 -0.434 1.00 0.00 131 GLY A O 15
ATOM 24748 N N . SER A 1 17 ? 13.250 9.873 1.127 1.00 0.00 132 SER A N 15
ATOM 24749 C CA . SER A 1 17 ? 14.223 9.678 2.187 1.00 0.00 132 SER A CA 15
ATOM 24750 C C . SER A 1 17 ? 14.185 8.245 2.707 1.00 0.00 132 SER A C 15
ATOM 24751 O O . SER A 1 17 ? 14.814 7.923 3.715 1.00 0.00 132 SER A O 15
ATOM 24759 N N . LYS A 1 18 ? 13.452 7.383 2.017 1.00 0.00 133 LYS A N 15
ATOM 24760 C CA . LYS A 1 18 ? 13.310 6.006 2.456 1.00 0.00 133 LYS A CA 15
ATOM 24761 C C . LYS A 1 18 ? 13.249 5.050 1.272 1.00 0.00 133 LYS A C 15
ATOM 24762 O O . LYS A 1 18 ? 12.312 5.086 0.475 1.00 0.00 133 LYS A O 15
ATOM 24781 N N . LEU A 1 19 ? 14.280 4.231 1.144 1.00 0.00 134 LEU A N 15
ATOM 24782 C CA . LEU A 1 19 ? 14.313 3.163 0.158 1.00 0.00 134 LEU A CA 15
ATOM 24783 C C . LEU A 1 19 ? 13.380 2.038 0.588 1.00 0.00 134 LEU A C 15
ATOM 24784 O O . LEU A 1 19 ? 13.264 1.748 1.779 1.00 0.00 134 LEU A O 15
ATOM 24800 N N . TRP A 1 20 ? 12.706 1.417 -0.367 1.00 0.00 135 TRP A N 15
ATOM 24801 C CA . TRP A 1 20 ? 11.757 0.365 -0.046 1.00 0.00 135 TRP A CA 15
ATOM 24802 C C . TRP A 1 20 ? 12.152 -0.966 -0.673 1.00 0.00 135 TRP A C 15
ATOM 24803 O O . TRP A 1 20 ? 12.132 -1.136 -1.897 1.00 0.00 135 TRP A O 15
ATOM 24824 N N . ASN A 1 21 ? 12.542 -1.892 0.188 1.00 0.00 136 ASN A N 15
ATOM 24825 C CA . ASN A 1 21 ? 12.846 -3.261 -0.205 1.00 0.00 136 ASN A CA 15
ATOM 24826 C C . ASN A 1 21 ? 12.311 -4.207 0.853 1.00 0.00 136 ASN A C 15
ATOM 24827 O O . ASN A 1 21 ? 13.002 -4.551 1.812 1.00 0.00 136 ASN A O 15
ATOM 24838 N N . LEU A 1 22 ? 11.067 -4.602 0.689 1.00 0.00 137 LEU A N 15
ATOM 24839 C CA . LEU A 1 22 ? 10.430 -5.502 1.629 1.00 0.00 137 LEU A CA 15
ATOM 24840 C C . LEU A 1 22 ? 10.417 -6.912 1.078 1.00 0.00 137 LEU A C 15
ATOM 24841 O O . LEU A 1 22 ? 10.382 -7.115 -0.136 1.00 0.00 137 LEU A O 15
ATOM 24857 N N . ARG A 1 23 ? 10.476 -7.876 1.972 1.00 0.00 138 ARG A N 15
ATOM 24858 C CA . ARG A 1 23 ? 10.337 -9.270 1.606 1.00 0.00 138 ARG A CA 15
ATOM 24859 C C . ARG A 1 23 ? 8.977 -9.764 2.045 1.00 0.00 138 ARG A C 15
ATOM 24860 O O . ARG A 1 23 ? 8.471 -9.322 3.074 1.00 0.00 138 ARG A O 15
ATOM 24881 N N . ASN A 1 24 ? 8.405 -10.661 1.237 1.00 0.00 139 ASN A N 15
ATOM 24882 C CA . ASN A 1 24 ? 7.036 -11.154 1.412 1.00 0.00 139 ASN A CA 15
ATOM 24883 C C . ASN A 1 24 ? 6.673 -11.363 2.872 1.00 0.00 139 ASN A C 15
ATOM 24884 O O . ASN A 1 24 ? 6.998 -12.387 3.473 1.00 0.00 139 ASN A O 15
ATOM 24895 N N . ALA A 1 25 ? 5.986 -10.379 3.423 1.00 0.00 140 ALA A N 15
ATOM 24896 C CA . ALA A 1 25 ? 5.527 -10.427 4.795 1.00 0.00 140 ALA A CA 15
ATOM 24897 C C . ALA A 1 25 ? 4.017 -10.362 4.812 1.00 0.00 140 ALA A C 15
ATOM 24898 O O . ALA A 1 25 ? 3.396 -10.315 3.750 1.00 0.00 140 ALA A O 15
ATOM 24905 N N . ASP A 1 26 ? 3.424 -10.358 5.993 1.00 0.00 141 ASP A N 15
ATOM 24906 C CA . ASP A 1 26 ? 1.977 -10.275 6.098 1.00 0.00 141 ASP A CA 15
ATOM 24907 C C . ASP A 1 26 ? 1.463 -9.008 5.428 1.00 0.00 141 ASP A C 15
ATOM 24908 O O . ASP A 1 26 ? 2.030 -7.927 5.595 1.00 0.00 141 ASP A O 15
ATOM 24917 N N . ILE A 1 27 ? 0.393 -9.161 4.664 1.00 0.00 142 ILE A N 15
ATOM 24918 C CA . ILE A 1 27 ? -0.217 -8.058 3.941 1.00 0.00 142 ILE A CA 15
ATOM 24919 C C . ILE A 1 27 ? -0.525 -6.872 4.855 1.00 0.00 142 ILE A C 15
ATOM 24920 O O . ILE A 1 27 ? -0.208 -5.731 4.522 1.00 0.00 142 ILE A O 15
ATOM 24936 N N . ARG A 1 28 ? -1.091 -7.140 6.025 1.00 0.00 143 ARG A N 15
ATOM 24937 C CA . ARG A 1 28 ? -1.519 -6.070 6.914 1.00 0.00 143 ARG A CA 15
ATOM 24938 C C . ARG A 1 28 ? -0.326 -5.445 7.614 1.00 0.00 143 ARG A C 15
ATOM 24939 O O . ARG A 1 28 ? -0.402 -4.319 8.106 1.00 0.00 143 ARG A O 15
ATOM 24960 N N . ALA A 1 29 ? 0.785 -6.171 7.634 1.00 0.00 144 ALA A N 15
ATOM 24961 C CA . ALA A 1 29 ? 2.015 -5.660 8.214 1.00 0.00 144 ALA A CA 15
ATOM 24962 C C . ALA A 1 29 ? 2.618 -4.618 7.289 1.00 0.00 144 ALA A C 15
ATOM 24963 O O . ALA A 1 29 ? 3.344 -3.727 7.722 1.00 0.00 144 ALA A O 15
ATOM 24970 N N . VAL A 1 30 ? 2.305 -4.740 6.007 1.00 0.00 145 VAL A N 15
ATOM 24971 C CA . VAL A 1 30 ? 2.759 -3.782 5.012 1.00 0.00 145 VAL A CA 15
ATOM 24972 C C . VAL A 1 30 ? 1.796 -2.614 4.924 1.00 0.00 145 VAL A C 15
ATOM 24973 O O . VAL A 1 30 ? 2.217 -1.466 4.878 1.00 0.00 145 VAL A O 15
ATOM 24986 N N . ILE A 1 31 ? 0.501 -2.914 4.906 1.00 0.00 146 ILE A N 15
ATOM 24987 C CA . ILE A 1 31 ? -0.525 -1.875 4.859 1.00 0.00 146 ILE A CA 15
ATOM 24988 C C . ILE A 1 31 ? -0.321 -0.889 6.010 1.00 0.00 146 ILE A C 15
ATOM 24989 O O . ILE A 1 31 ? -0.474 0.323 5.849 1.00 0.00 146 ILE A O 15
ATOM 25005 N N . ALA A 1 32 ? 0.080 -1.419 7.160 1.00 0.00 147 ALA A N 15
ATOM 25006 C CA . ALA A 1 32 ? 0.373 -0.599 8.328 1.00 0.00 147 ALA A CA 15
ATOM 25007 C C . ALA A 1 32 ? 1.720 0.110 8.178 1.00 0.00 147 ALA A C 15
ATOM 25008 O O . ALA A 1 32 ? 1.888 1.242 8.636 1.00 0.00 147 ALA A O 15
ATOM 25015 N N . GLU A 1 33 ? 2.666 -0.559 7.523 1.00 0.00 148 GLU A N 15
ATOM 25016 C CA . GLU A 1 33 ? 3.995 -0.001 7.295 1.00 0.00 148 GLU A CA 15
ATOM 25017 C C . GLU A 1 33 ? 3.894 1.199 6.357 1.00 0.00 148 GLU A C 15
ATOM 25018 O O . GLU A 1 33 ? 4.523 2.232 6.568 1.00 0.00 148 GLU A O 15
ATOM 25030 N N . VAL A 1 34 ? 3.074 1.050 5.331 1.00 0.00 149 VAL A N 15
ATOM 25031 C CA . VAL A 1 34 ? 2.812 2.121 4.381 1.00 0.00 149 VAL A CA 15
ATOM 25032 C C . VAL A 1 34 ? 2.157 3.305 5.076 1.00 0.00 149 VAL A C 15
ATOM 25033 O O . VAL A 1 34 ? 2.600 4.447 4.938 1.00 0.00 149 VAL A O 15
ATOM 25046 N N . SER A 1 35 ? 1.103 3.015 5.824 1.00 0.00 150 SER A N 15
ATOM 25047 C CA . SER A 1 35 ? 0.370 4.028 6.582 1.00 0.00 150 SER A CA 15
ATOM 25048 C C . SER A 1 35 ? 1.300 4.806 7.509 1.00 0.00 150 SER A C 15
ATOM 25049 O O . SER A 1 35 ? 1.135 6.011 7.706 1.00 0.00 150 SER A O 15
ATOM 25057 N N . ARG A 1 36 ? 2.279 4.102 8.055 1.00 0.00 151 ARG A N 15
ATOM 25058 C CA . ARG A 1 36 ? 3.260 4.679 8.965 1.00 0.00 151 ARG A CA 15
ATOM 25059 C C . ARG A 1 36 ? 3.967 5.882 8.334 1.00 0.00 151 ARG A C 15
ATOM 25060 O O . ARG A 1 36 ? 4.151 6.915 8.979 1.00 0.00 151 ARG A O 15
ATOM 25081 N N . ILE A 1 37 ? 4.350 5.748 7.070 1.00 0.00 152 ILE A N 15
ATOM 25082 C CA . ILE A 1 37 ? 5.058 6.818 6.371 1.00 0.00 152 ILE A CA 15
ATOM 25083 C C . ILE A 1 37 ? 4.086 7.755 5.653 1.00 0.00 152 ILE A C 15
ATOM 25084 O O . ILE A 1 37 ? 4.226 8.978 5.720 1.00 0.00 152 ILE A O 15
ATOM 25100 N N . THR A 1 38 ? 3.096 7.180 4.979 1.00 0.00 153 THR A N 15
ATOM 25101 C CA . THR A 1 38 ? 2.176 7.959 4.155 1.00 0.00 153 THR A CA 15
ATOM 25102 C C . THR A 1 38 ? 1.247 8.827 4.997 1.00 0.00 153 THR A C 15
ATOM 25103 O O . THR A 1 38 ? 0.795 9.883 4.557 1.00 0.00 153 THR A O 15
ATOM 25114 N N . GLY A 1 39 ? 0.967 8.369 6.211 1.00 0.00 154 GLY A N 15
ATOM 25115 C CA . GLY A 1 39 ? 0.068 9.088 7.087 1.00 0.00 154 GLY A CA 15
ATOM 25116 C C . GLY A 1 39 ? -1.378 8.914 6.675 1.00 0.00 154 GLY A C 15
ATOM 25117 O O . GLY A 1 39 ? -2.232 9.739 7.010 1.00 0.00 154 GLY A O 15
ATOM 25121 N N . LYS A 1 40 ? -1.647 7.838 5.946 1.00 0.00 155 LYS A N 15
ATOM 25122 C CA . LYS A 1 40 ? -2.978 7.575 5.423 1.00 0.00 155 LYS A CA 15
ATOM 25123 C C . LYS A 1 40 ? -3.653 6.485 6.207 1.00 0.00 155 LYS A C 15
ATOM 25124 O O . LYS A 1 40 ? -3.022 5.555 6.707 1.00 0.00 155 LYS A O 15
ATOM 25143 N N . ASN A 1 41 ? -4.944 6.635 6.310 1.00 0.00 156 ASN A N 15
ATOM 25144 C CA . ASN A 1 41 ? -5.782 5.746 7.049 1.00 0.00 156 ASN A CA 15
ATOM 25145 C C . ASN A 1 41 ? -6.240 4.596 6.175 1.00 0.00 156 ASN A C 15
ATOM 25146 O O . ASN A 1 41 ? -6.766 4.812 5.082 1.00 0.00 156 ASN A O 15
ATOM 25157 N N . PHE A 1 42 ? -6.055 3.378 6.654 1.00 0.00 157 PHE A N 15
ATOM 25158 C CA . PHE A 1 42 ? -6.396 2.205 5.872 1.00 0.00 157 PHE A CA 15
ATOM 25159 C C . PHE A 1 42 ? -7.376 1.306 6.612 1.00 0.00 157 PHE A C 15
ATOM 25160 O O . PHE A 1 42 ? -7.278 1.121 7.826 1.00 0.00 157 PHE A O 15
ATOM 25177 N N . VAL A 1 43 ? -8.327 0.768 5.866 1.00 0.00 158 VAL A N 15
ATOM 25178 C CA . VAL A 1 43 ? -9.286 -0.180 6.396 1.00 0.00 158 VAL A CA 15
ATOM 25179 C C . VAL A 1 43 ? -9.105 -1.503 5.671 1.00 0.00 158 VAL A C 15
ATOM 25180 O O . VAL A 1 43 ? -9.271 -1.573 4.459 1.00 0.00 158 VAL A O 15
ATOM 25193 N N . ILE A 1 44 ? -8.740 -2.538 6.397 1.00 0.00 159 ILE A N 15
ATOM 25194 C CA . ILE A 1 44 ? -8.420 -3.812 5.775 1.00 0.00 159 ILE A CA 15
ATOM 25195 C C . ILE A 1 44 ? -9.591 -4.781 5.875 1.00 0.00 159 ILE A C 15
ATOM 25196 O O . ILE A 1 44 ? -10.089 -5.061 6.969 1.00 0.00 159 ILE A O 15
ATOM 25212 N N . ASP A 1 45 ? -10.032 -5.269 4.724 1.00 0.00 160 ASP A N 15
ATOM 25213 C CA . ASP A 1 45 ? -11.104 -6.256 4.655 1.00 0.00 160 ASP A CA 15
ATOM 25214 C C . ASP A 1 45 ? -10.615 -7.598 5.201 1.00 0.00 160 ASP A C 15
ATOM 25215 O O . ASP A 1 45 ? -9.464 -7.979 4.985 1.00 0.00 160 ASP A O 15
ATOM 25224 N N . PRO A 1 46 ? -11.479 -8.323 5.939 1.00 0.00 161 PRO A N 15
ATOM 25225 C CA . PRO A 1 46 ? -11.117 -9.597 6.578 1.00 0.00 161 PRO A CA 15
ATOM 25226 C C . PRO A 1 46 ? -10.648 -10.672 5.594 1.00 0.00 161 PRO A C 15
ATOM 25227 O O . PRO A 1 46 ? -10.044 -11.664 6.004 1.00 0.00 161 PRO A O 15
ATOM 25238 N N . ARG A 1 47 ? -10.933 -10.490 4.309 1.00 0.00 162 ARG A N 15
ATOM 25239 C CA . ARG A 1 47 ? -10.515 -11.452 3.298 1.00 0.00 162 ARG A CA 15
ATOM 25240 C C . ARG A 1 47 ? -9.119 -11.109 2.775 1.00 0.00 162 ARG A C 15
ATOM 25241 O O . ARG A 1 47 ? -8.492 -11.903 2.071 1.00 0.00 162 ARG A O 15
ATOM 25262 N N . VAL A 1 48 ? -8.634 -9.923 3.123 1.00 0.00 163 VAL A N 15
ATOM 25263 C CA . VAL A 1 48 ? -7.307 -9.492 2.708 1.00 0.00 163 VAL A CA 15
ATOM 25264 C C . VAL A 1 48 ? -6.249 -10.190 3.556 1.00 0.00 163 VAL A C 15
ATOM 25265 O O . VAL A 1 48 ? -5.834 -9.687 4.600 1.00 0.00 163 VAL A O 15
ATOM 25278 N N . GLN A 1 49 ? -5.826 -11.355 3.090 1.00 0.00 164 GLN A N 15
ATOM 25279 C CA . GLN A 1 49 ? -4.927 -12.227 3.839 1.00 0.00 164 GLN A CA 15
ATOM 25280 C C . GLN A 1 49 ? -3.890 -12.835 2.900 1.00 0.00 164 GLN A C 15
ATOM 25281 O O . GLN A 1 49 ? -4.216 -13.696 2.078 1.00 0.00 164 GLN A O 15
ATOM 25295 N N . GLY A 1 50 ? -2.650 -12.389 3.012 1.00 0.00 165 GLY A N 15
ATOM 25296 C CA . GLY A 1 50 ? -1.607 -12.889 2.140 1.00 0.00 165 GLY A CA 15
ATOM 25297 C C . GLY A 1 50 ? -0.266 -12.247 2.411 1.00 0.00 165 GLY A C 15
ATOM 25298 O O . GLY A 1 50 ? -0.064 -11.644 3.466 1.00 0.00 165 GLY A O 15
ATOM 25302 N N . LYS A 1 51 ? 0.648 -12.375 1.458 1.00 0.00 166 LYS A N 15
ATOM 25303 C CA . LYS A 1 51 ? 1.978 -11.791 1.582 1.00 0.00 166 LYS A CA 15
ATOM 25304 C C . LYS A 1 51 ? 2.156 -10.619 0.628 1.00 0.00 166 LYS A C 15
ATOM 25305 O O . LYS A 1 51 ? 1.690 -10.653 -0.511 1.00 0.00 166 LYS A O 15
ATOM 25324 N N . VAL A 1 52 ? 2.837 -9.588 1.109 1.00 0.00 167 VAL A N 15
ATOM 25325 C CA . VAL A 1 52 ? 3.135 -8.400 0.320 1.00 0.00 167 VAL A CA 15
ATOM 25326 C C . VAL A 1 52 ? 4.582 -7.969 0.554 1.00 0.00 167 VAL A C 15
ATOM 25327 O O . VAL A 1 52 ? 5.109 -8.118 1.660 1.00 0.00 167 VAL A O 15
ATOM 25340 N N . SER A 1 53 ? 5.227 -7.467 -0.490 1.00 0.00 168 SER A N 15
ATOM 25341 C CA . SER A 1 53 ? 6.581 -6.952 -0.385 1.00 0.00 168 SER A CA 15
ATOM 25342 C C . SER A 1 53 ? 6.764 -5.736 -1.291 1.00 0.00 168 SER A C 15
ATOM 25343 O O . SER A 1 53 ? 6.926 -5.868 -2.506 1.00 0.00 168 SER A O 15
ATOM 25351 N N . ILE A 1 54 ? 6.716 -4.549 -0.698 1.00 0.00 169 ILE A N 15
ATOM 25352 C CA . ILE A 1 54 ? 6.916 -3.321 -1.450 1.00 0.00 169 ILE A CA 15
ATOM 25353 C C . ILE A 1 54 ? 8.391 -3.134 -1.788 1.00 0.00 169 ILE A C 15
ATOM 25354 O O . ILE A 1 54 ? 9.228 -2.940 -0.905 1.00 0.00 169 ILE A O 15
ATOM 25370 N N . VAL A 1 55 ? 8.702 -3.243 -3.070 1.00 0.00 170 VAL A N 15
ATOM 25371 C CA . VAL A 1 55 ? 10.044 -2.989 -3.566 1.00 0.00 170 VAL A CA 15
ATOM 25372 C C . VAL A 1 55 ? 9.981 -1.977 -4.700 1.00 0.00 170 VAL A C 15
ATOM 25373 O O . VAL A 1 55 ? 9.070 -2.024 -5.530 1.00 0.00 170 VAL A O 15
ATOM 25386 N N . SER A 1 56 ? 10.923 -1.051 -4.724 1.00 0.00 171 SER A N 15
ATOM 25387 C CA . SER A 1 56 ? 10.889 0.028 -5.693 1.00 0.00 171 SER A CA 15
ATOM 25388 C C . SER A 1 56 ? 12.278 0.626 -5.891 1.00 0.00 171 SER A C 15
ATOM 25389 O O . SER A 1 56 ? 13.237 0.223 -5.226 1.00 0.00 171 SER A O 15
ATOM 25397 N N . SER A 1 57 ? 12.377 1.555 -6.833 1.00 0.00 172 SER A N 15
ATOM 25398 C CA . SER A 1 57 ? 13.608 2.282 -7.111 1.00 0.00 172 SER A CA 15
ATOM 25399 C C . SER A 1 57 ? 14.075 3.089 -5.896 1.00 0.00 172 SER A C 15
ATOM 25400 O O . SER A 1 57 ? 13.493 2.984 -4.811 1.00 0.00 172 SER A O 15
ATOM 25408 N N . THR A 1 58 ? 15.156 3.851 -6.080 1.00 0.00 173 THR A N 15
ATOM 25409 C CA . THR A 1 58 ? 15.733 4.695 -5.031 1.00 0.00 173 THR A CA 15
ATOM 25410 C C . THR A 1 58 ? 14.669 5.401 -4.171 1.00 0.00 173 THR A C 15
ATOM 25411 O O . THR A 1 58 ? 13.544 5.618 -4.630 1.00 0.00 173 THR A O 15
ATOM 25422 N N . PRO A 1 59 ? 15.040 5.805 -2.935 1.00 0.00 174 PRO A N 15
ATOM 25423 C CA . PRO A 1 59 ? 14.102 6.233 -1.886 1.00 0.00 174 PRO A CA 15
ATOM 25424 C C . PRO A 1 59 ? 12.881 7.013 -2.371 1.00 0.00 174 PRO A C 15
ATOM 25425 O O . PRO A 1 59 ? 12.977 7.941 -3.181 1.00 0.00 174 PRO A O 15
ATOM 25436 N N . LEU A 1 60 ? 11.735 6.616 -1.839 1.00 0.00 175 LEU A N 15
ATOM 25437 C CA . LEU A 1 60 ? 10.447 7.188 -2.204 1.00 0.00 175 LEU A CA 15
ATOM 25438 C C . LEU A 1 60 ? 10.013 8.233 -1.189 1.00 0.00 175 LEU A C 15
ATOM 25439 O O . LEU A 1 60 ? 10.407 8.186 -0.019 1.00 0.00 175 LEU A O 15
ATOM 25455 N N . SER A 1 61 ? 9.225 9.185 -1.652 1.00 0.00 176 SER A N 15
ATOM 25456 C CA . SER A 1 61 ? 8.586 10.145 -0.775 1.00 0.00 176 SER A CA 15
ATOM 25457 C C . SER A 1 61 ? 7.260 9.569 -0.277 1.00 0.00 176 SER A C 15
ATOM 25458 O O . SER A 1 61 ? 6.870 8.475 -0.693 1.00 0.00 176 SER A O 15
ATOM 25466 N N . SER A 1 62 ? 6.568 10.297 0.594 1.00 0.00 177 SER A N 15
ATOM 25467 C CA . SER A 1 62 ? 5.339 9.800 1.205 1.00 0.00 177 SER A CA 15
ATOM 25468 C C . SER A 1 62 ? 4.311 9.381 0.151 1.00 0.00 177 SER A C 15
ATOM 25469 O O . SER A 1 62 ? 3.768 8.274 0.206 1.00 0.00 177 SER A O 15
ATOM 25477 N N . ARG A 1 63 ? 4.064 10.254 -0.821 1.00 0.00 178 ARG A N 15
ATOM 25478 C CA . ARG A 1 63 ? 3.087 9.969 -1.864 1.00 0.00 178 ARG A CA 15
ATOM 25479 C C . ARG A 1 63 ? 3.574 8.847 -2.775 1.00 0.00 178 ARG A C 15
ATOM 25480 O O . ARG A 1 63 ? 2.823 7.926 -3.092 1.00 0.00 178 ARG A O 15
ATOM 25501 N N . GLU A 1 64 ? 4.843 8.918 -3.165 1.00 0.00 179 GLU A N 15
ATOM 25502 C CA . GLU A 1 64 ? 5.431 7.948 -4.086 1.00 0.00 179 GLU A CA 15
ATOM 25503 C C . GLU A 1 64 ? 5.331 6.536 -3.526 1.00 0.00 179 GLU A C 15
ATOM 25504 O O . GLU A 1 64 ? 5.009 5.594 -4.248 1.00 0.00 179 GLU A O 15
ATOM 25516 N N . LEU A 1 65 ? 5.600 6.405 -2.234 1.00 0.00 180 LEU A N 15
ATOM 25517 C CA . LEU A 1 65 ? 5.444 5.137 -1.534 1.00 0.00 180 LEU A CA 15
ATOM 25518 C C . LEU A 1 65 ? 4.041 4.584 -1.728 1.00 0.00 180 LEU A C 15
ATOM 25519 O O . LEU A 1 65 ? 3.862 3.436 -2.138 1.00 0.00 180 LEU A O 15
ATOM 25535 N N . TYR A 1 66 ? 3.056 5.412 -1.432 1.00 0.00 181 TYR A N 15
ATOM 25536 C CA . TYR A 1 66 ? 1.666 5.010 -1.535 1.00 0.00 181 TYR A CA 15
ATOM 25537 C C . TYR A 1 66 ? 1.321 4.558 -2.951 1.00 0.00 181 TYR A C 15
ATOM 25538 O O . TYR A 1 66 ? 0.518 3.647 -3.133 1.00 0.00 181 TYR A O 15
ATOM 25556 N N . GLN A 1 67 ? 1.951 5.169 -3.950 1.00 0.00 182 GLN A N 15
ATOM 25557 C CA . GLN A 1 67 ? 1.668 4.823 -5.339 1.00 0.00 182 GLN A CA 15
ATOM 25558 C C . GLN A 1 67 ? 2.162 3.413 -5.631 1.00 0.00 182 GLN A C 15
ATOM 25559 O O . GLN A 1 67 ? 1.555 2.672 -6.404 1.00 0.00 182 GLN A O 15
ATOM 25573 N N . VAL A 1 68 ? 3.262 3.045 -4.991 1.00 0.00 183 VAL A N 15
ATOM 25574 C CA . VAL A 1 68 ? 3.819 1.711 -5.133 1.00 0.00 183 VAL A CA 15
ATOM 25575 C C . VAL A 1 68 ? 2.996 0.708 -4.335 1.00 0.00 183 VAL A C 15
ATOM 25576 O O . VAL A 1 68 ? 2.814 -0.434 -4.752 1.00 0.00 183 VAL A O 15
ATOM 25589 N N . PHE A 1 69 ? 2.489 1.147 -3.189 1.00 0.00 184 PHE A N 15
ATOM 25590 C CA . PHE A 1 69 ? 1.595 0.329 -2.380 1.00 0.00 184 PHE A CA 15
ATOM 25591 C C . PHE A 1 69 ? 0.366 -0.061 -3.197 1.00 0.00 184 PHE A C 15
ATOM 25592 O O . PHE A 1 69 ? -0.093 -1.201 -3.150 1.00 0.00 184 PHE A O 15
ATOM 25609 N N . LEU A 1 70 ? -0.140 0.893 -3.966 1.00 0.00 185 LEU A N 15
ATOM 25610 C CA . LEU A 1 70 ? -1.282 0.650 -4.836 1.00 0.00 185 LEU A CA 15
ATOM 25611 C C . LEU A 1 70 ? -0.939 -0.402 -5.880 1.00 0.00 185 LEU A C 15
ATOM 25612 O O . LEU A 1 70 ? -1.806 -1.137 -6.348 1.00 0.00 185 LEU A O 15
ATOM 25628 N N . SER A 1 71 ? 0.335 -0.484 -6.225 1.00 0.00 186 SER A N 15
ATOM 25629 C CA . SER A 1 71 ? 0.775 -1.386 -7.268 1.00 0.00 186 SER A CA 15
ATOM 25630 C C . SER A 1 71 ? 1.094 -2.760 -6.688 1.00 0.00 186 SER A C 15
ATOM 25631 O O . SER A 1 71 ? 0.835 -3.788 -7.318 1.00 0.00 186 SER A O 15
ATOM 25639 N N . VAL A 1 72 ? 1.641 -2.772 -5.477 1.00 0.00 187 VAL A N 15
ATOM 25640 C CA . VAL A 1 72 ? 1.999 -4.014 -4.812 1.00 0.00 187 VAL A CA 15
ATOM 25641 C C . VAL A 1 72 ? 0.741 -4.816 -4.480 1.00 0.00 187 VAL A C 15
ATOM 25642 O O . VAL A 1 72 ? 0.755 -6.047 -4.462 1.00 0.00 187 VAL A O 15
ATOM 25655 N N . LEU A 1 73 ? -0.352 -4.101 -4.238 1.00 0.00 188 LEU A N 15
ATOM 25656 C CA . LEU A 1 73 ? -1.641 -4.726 -3.990 1.00 0.00 188 LEU A CA 15
ATOM 25657 C C . LEU A 1 73 ? -2.136 -5.432 -5.236 1.00 0.00 188 LEU A C 15
ATOM 25658 O O . LEU A 1 73 ? -2.652 -6.537 -5.160 1.00 0.00 188 LEU A O 15
ATOM 25674 N N . GLN A 1 74 ? -1.965 -4.793 -6.384 1.00 0.00 189 GLN A N 15
ATOM 25675 C CA . GLN A 1 74 ? -2.441 -5.354 -7.642 1.00 0.00 189 GLN A CA 15
ATOM 25676 C C . GLN A 1 74 ? -1.664 -6.620 -7.996 1.00 0.00 189 GLN A C 15
ATOM 25677 O O . GLN A 1 74 ? -2.150 -7.482 -8.728 1.00 0.00 189 GLN A O 15
ATOM 25691 N N . VAL A 1 75 ? -0.456 -6.727 -7.457 1.00 0.00 190 VAL A N 15
ATOM 25692 C CA . VAL A 1 75 ? 0.337 -7.945 -7.578 1.00 0.00 190 VAL A CA 15
ATOM 25693 C C . VAL A 1 75 ? -0.170 -8.990 -6.591 1.00 0.00 190 VAL A C 15
ATOM 25694 O O . VAL A 1 75 ? -0.185 -10.189 -6.873 1.00 0.00 190 VAL A O 15
ATOM 25707 N N . SER A 1 76 ? -0.603 -8.509 -5.439 1.00 0.00 191 SER A N 15
ATOM 25708 C CA . SER A 1 76 ? -1.056 -9.351 -4.359 1.00 0.00 191 SER A CA 15
ATOM 25709 C C . SER A 1 76 ? -2.498 -9.834 -4.580 1.00 0.00 191 SER A C 15
ATOM 25710 O O . SER A 1 76 ? -2.916 -10.848 -4.022 1.00 0.00 191 SER A O 15
ATOM 25718 N N . GLY A 1 77 ? -3.245 -9.112 -5.406 1.00 0.00 192 GLY A N 15
ATOM 25719 C CA . GLY A 1 77 ? -4.627 -9.471 -5.673 1.00 0.00 192 GLY A CA 15
ATOM 25720 C C . GLY A 1 77 ? -5.603 -8.569 -4.941 1.00 0.00 192 GLY A C 15
ATOM 25721 O O . GLY A 1 77 ? -6.774 -8.911 -4.754 1.00 0.00 192 GLY A O 15
ATOM 25725 N N . TYR A 1 78 ? -5.125 -7.400 -4.544 1.00 0.00 193 TYR A N 15
ATOM 25726 C CA . TYR A 1 78 ? -5.912 -6.471 -3.750 1.00 0.00 193 TYR A CA 15
ATOM 25727 C C . TYR A 1 78 ? -5.812 -5.078 -4.335 1.00 0.00 193 TYR A C 15
ATOM 25728 O O . TYR A 1 78 ? -5.124 -4.863 -5.332 1.00 0.00 193 TYR A O 15
ATOM 25746 N N . ALA A 1 79 ? -6.506 -4.142 -3.724 1.00 0.00 194 ALA A N 15
ATOM 25747 C CA . ALA A 1 79 ? -6.463 -2.760 -4.150 1.00 0.00 194 ALA A CA 15
ATOM 25748 C C . ALA A 1 79 ? -6.849 -1.852 -3.000 1.00 0.00 194 ALA A C 15
ATOM 25749 O O . ALA A 1 79 ? -7.592 -2.254 -2.103 1.00 0.00 194 ALA A O 15
ATOM 25756 N N . ALA A 1 80 ? -6.342 -0.636 -3.030 1.00 0.00 195 ALA A N 15
ATOM 25757 C CA . ALA A 1 80 ? -6.666 0.342 -2.016 1.00 0.00 195 ALA A CA 15
ATOM 25758 C C . ALA A 1 80 ? -7.832 1.177 -2.496 1.00 0.00 195 ALA A C 15
ATOM 25759 O O . ALA A 1 80 ? -7.695 1.984 -3.413 1.00 0.00 195 ALA A O 15
ATOM 25766 N N . ILE A 1 81 ? -8.985 0.939 -1.899 1.00 0.00 196 ILE A N 15
ATOM 25767 C CA . ILE A 1 81 ? -10.221 1.585 -2.305 1.00 0.00 196 ILE A CA 15
ATOM 25768 C C . ILE A 1 81 ? -10.518 2.760 -1.390 1.00 0.00 196 ILE A C 15
ATOM 25769 O O . ILE A 1 81 ? -11.016 2.581 -0.278 1.00 0.00 196 ILE A O 15
ATOM 25785 N N . PRO A 1 82 ? -10.198 3.972 -1.830 1.00 0.00 197 PRO A N 15
ATOM 25786 C CA . PRO A 1 82 ? -10.423 5.173 -1.041 1.00 0.00 197 PRO A CA 15
ATOM 25787 C C . PRO A 1 82 ? -11.900 5.413 -0.774 1.00 0.00 197 PRO A C 15
ATOM 25788 O O . PRO A 1 82 ? -12.739 5.367 -1.679 1.00 0.00 197 PRO A O 15
ATOM 25799 N N . ASN A 1 83 ? -12.198 5.645 0.485 1.00 0.00 198 ASN A N 15
ATOM 25800 C CA . ASN A 1 83 ? -13.557 5.808 0.951 1.00 0.00 198 ASN A CA 15
ATOM 25801 C C . ASN A 1 83 ? -13.693 7.150 1.665 1.00 0.00 198 ASN A C 15
ATOM 25802 O O . ASN A 1 83 ? -13.907 7.215 2.877 1.00 0.00 198 ASN A O 15
ATOM 25813 N N . GLY A 1 84 ? -13.551 8.224 0.904 1.00 0.00 199 GLY A N 15
ATOM 25814 C CA . GLY A 1 84 ? -13.588 9.550 1.478 1.00 0.00 199 GLY A CA 15
ATOM 25815 C C . GLY A 1 84 ? -12.249 9.943 2.069 1.00 0.00 199 GLY A C 15
ATOM 25816 O O . GLY A 1 84 ? -11.233 9.935 1.372 1.00 0.00 199 GLY A O 15
ATOM 25820 N N . GLU A 1 85 ? -12.235 10.262 3.354 1.00 0.00 200 GLU A N 15
ATOM 25821 C CA . GLU A 1 85 ? -11.001 10.669 4.013 1.00 0.00 200 GLU A CA 15
ATOM 25822 C C . GLU A 1 85 ? -10.150 9.456 4.374 1.00 0.00 200 GLU A C 15
ATOM 25823 O O . GLU A 1 85 ? -8.974 9.593 4.692 1.00 0.00 200 GLU A O 15
ATOM 25835 N N . ILE A 1 86 ? -10.756 8.276 4.323 1.00 0.00 201 ILE A N 15
ATOM 25836 C CA . ILE A 1 86 ? -10.064 7.032 4.641 1.00 0.00 201 ILE A CA 15
ATOM 25837 C C . ILE A 1 86 ? -9.909 6.174 3.391 1.00 0.00 201 ILE A C 15
ATOM 25838 O O . ILE A 1 86 ? -10.600 6.389 2.401 1.00 0.00 201 ILE A O 15
ATOM 25854 N N . ILE A 1 87 ? -8.998 5.214 3.432 1.00 0.00 202 ILE A N 15
ATOM 25855 C CA . ILE A 1 87 ? -8.825 4.270 2.334 1.00 0.00 202 ILE A CA 15
ATOM 25856 C C . ILE A 1 87 ? -9.086 2.849 2.833 1.00 0.00 202 ILE A C 15
ATOM 25857 O O . ILE A 1 87 ? -8.690 2.504 3.935 1.00 0.00 202 ILE A O 15
ATOM 25873 N N . LYS A 1 88 ? -9.757 2.033 2.034 1.00 0.00 203 LYS A N 15
ATOM 25874 C CA . LYS A 1 88 ? -10.049 0.657 2.419 1.00 0.00 203 LYS A CA 15
ATOM 25875 C C . LYS A 1 88 ? -9.416 -0.333 1.432 1.00 0.00 203 LYS A C 15
ATOM 25876 O O . LYS A 1 88 ? -9.762 -0.342 0.259 1.00 0.00 203 LYS A O 15
ATOM 25895 N N . ILE A 1 89 ? -8.495 -1.163 1.911 1.00 0.00 204 ILE A N 15
ATOM 25896 C CA . ILE A 1 89 ? -7.823 -2.144 1.054 1.00 0.00 204 ILE A CA 15
ATOM 25897 C C . ILE A 1 89 ? -8.621 -3.442 1.016 1.00 0.00 204 ILE A C 15
ATOM 25898 O O . ILE A 1 89 ? -8.849 -4.067 2.056 1.00 0.00 204 ILE A O 15
ATOM 25914 N N . ILE A 1 90 ? -9.059 -3.836 -0.176 1.00 0.00 205 ILE A N 15
ATOM 25915 C CA . ILE A 1 90 ? -9.826 -5.064 -0.331 1.00 0.00 205 ILE A CA 15
ATOM 25916 C C . ILE A 1 90 ? -9.281 -5.899 -1.486 1.00 0.00 205 ILE A C 15
ATOM 25917 O O . ILE A 1 90 ? -8.513 -5.402 -2.310 1.00 0.00 205 ILE A O 15
ATOM 25933 N N . PRO A 1 91 ? -9.662 -7.185 -1.553 1.00 0.00 206 PRO A N 15
ATOM 25934 C CA . PRO A 1 91 ? -9.275 -8.077 -2.645 1.00 0.00 206 PRO A CA 15
ATOM 25935 C C . PRO A 1 91 ? -10.024 -7.742 -3.928 1.00 0.00 206 PRO A C 15
ATOM 25936 O O . PRO A 1 91 ? -11.162 -8.168 -4.124 1.00 0.00 206 PRO A O 15
ATOM 25947 N N . ASN A 1 92 ? -9.371 -6.991 -4.811 1.00 0.00 207 ASN A N 15
ATOM 25948 C CA . ASN A 1 92 ? -10.007 -6.511 -6.040 1.00 0.00 207 ASN A CA 15
ATOM 25949 C C . ASN A 1 92 ? -10.191 -7.631 -7.064 1.00 0.00 207 ASN A C 15
ATOM 25950 O O . ASN A 1 92 ? -10.530 -7.382 -8.220 1.00 0.00 207 ASN A O 15
ATOM 25961 N N . ILE A 1 93 ? -9.972 -8.859 -6.626 1.00 0.00 208 ILE A N 15
ATOM 25962 C CA . ILE A 1 93 ? -10.160 -10.021 -7.476 1.00 0.00 208 ILE A CA 15
ATOM 25963 C C . ILE A 1 93 ? -11.598 -10.507 -7.394 1.00 0.00 208 ILE A C 15
ATOM 25964 O O . ILE A 1 93 ? -12.020 -11.379 -8.155 1.00 0.00 208 ILE A O 15
ATOM 25980 N N . ASP A 1 94 ? -12.342 -9.921 -6.471 1.00 0.00 209 ASP A N 15
ATOM 25981 C CA . ASP A 1 94 ? -13.727 -10.301 -6.236 1.00 0.00 209 ASP A CA 15
ATOM 25982 C C . ASP A 1 94 ? -14.556 -9.069 -5.883 1.00 0.00 209 ASP A C 15
ATOM 25983 O O . ASP A 1 94 ? -14.737 -8.748 -4.706 1.00 0.00 209 ASP A O 15
ATOM 25992 N N . ALA A 1 95 ? -15.026 -8.379 -6.924 1.00 0.00 210 ALA A N 15
ATOM 25993 C CA . ALA A 1 95 ? -15.844 -7.171 -6.788 1.00 0.00 210 ALA A CA 15
ATOM 25994 C C . ALA A 1 95 ? -15.049 -6.008 -6.191 1.00 0.00 210 ALA A C 15
ATOM 25995 O O . ALA A 1 95 ? -14.945 -5.856 -4.974 1.00 0.00 210 ALA A O 15
ATOM 26002 N N . LYS A 1 96 ? -14.513 -5.169 -7.071 1.00 0.00 211 LYS A N 15
ATOM 26003 C CA . LYS A 1 96 ? -13.670 -4.047 -6.668 1.00 0.00 211 LYS A CA 15
ATOM 26004 C C . LYS A 1 96 ? -14.521 -2.810 -6.346 1.00 0.00 211 LYS A C 15
ATOM 26005 O O . LYS A 1 96 ? -14.000 -1.725 -6.084 1.00 0.00 211 LYS A O 15
ATOM 26024 N N . THR A 1 97 ? -15.835 -2.987 -6.335 1.00 0.00 212 THR A N 15
ATOM 26025 C CA . THR A 1 97 ? -16.762 -1.882 -6.106 1.00 0.00 212 THR A CA 15
ATOM 26026 C C . THR A 1 97 ? -16.944 -1.613 -4.604 1.00 0.00 212 THR A C 15
ATOM 26027 O O . THR A 1 97 ? -17.931 -1.010 -4.178 1.00 0.00 212 THR A O 15
ATOM 26038 N N . GLN A 1 98 ? -15.965 -2.059 -3.814 1.00 0.00 213 GLN A N 15
ATOM 26039 C CA . GLN A 1 98 ? -15.976 -1.892 -2.362 1.00 0.00 213 GLN A CA 15
ATOM 26040 C C . GLN A 1 98 ? -17.155 -2.645 -1.745 1.00 0.00 213 GLN A C 15
ATOM 26041 O O . GLN A 1 98 ? -17.799 -2.177 -0.805 1.00 0.00 213 GLN A O 15
ATOM 26055 N N . SER A 1 99 ? -17.426 -3.816 -2.302 1.00 0.00 214 SER A N 15
ATOM 26056 C CA . SER A 1 99 ? -18.488 -4.687 -1.826 1.00 0.00 214 SER A CA 15
ATOM 26057 C C . SER A 1 99 ? -18.307 -6.071 -2.441 1.00 0.00 214 SER A C 15
ATOM 26058 O O . SER A 1 99 ? -18.638 -6.280 -3.610 1.00 0.00 214 SER A O 15
ATOM 26066 N N . PRO A 1 100 ? -17.774 -7.026 -1.668 1.00 0.00 215 PRO A N 15
ATOM 26067 C CA . PRO A 1 100 ? -17.363 -8.336 -2.188 1.00 0.00 215 PRO A CA 15
ATOM 26068 C C . PRO A 1 100 ? -18.537 -9.162 -2.702 1.00 0.00 215 PRO A C 15
ATOM 26069 O O . PRO A 1 100 ? -19.678 -8.978 -2.276 1.00 0.00 215 PRO A O 15
ATOM 26080 N N . ASP A 1 101 ? -18.247 -10.083 -3.607 1.00 0.00 216 ASP A N 15
ATOM 26081 C CA . ASP A 1 101 ? -19.278 -10.918 -4.205 1.00 0.00 216 ASP A CA 15
ATOM 26082 C C . ASP A 1 101 ? -19.491 -12.164 -3.348 1.00 0.00 216 ASP A C 15
ATOM 26083 O O . ASP A 1 101 ? -19.328 -13.296 -3.806 1.00 0.00 216 ASP A O 15
ATOM 26092 N N . LEU A 1 102 ? -19.837 -11.947 -2.084 1.00 0.00 217 LEU A N 15
ATOM 26093 C CA . LEU A 1 102 ? -20.025 -13.049 -1.144 1.00 0.00 217 LEU A CA 15
ATOM 26094 C C . LEU A 1 102 ? -21.494 -13.446 -1.040 1.00 0.00 217 LEU A C 15
ATOM 26095 O O . LEU A 1 102 ? -21.897 -14.130 -0.097 1.00 0.00 217 LEU A O 15
ATOM 26111 N N . LEU A 1 103 ? -22.276 -13.005 -2.022 1.00 0.00 218 LEU A N 15
ATOM 26112 C CA . LEU A 1 103 ? -23.703 -13.298 -2.094 1.00 0.00 218 LEU A CA 15
ATOM 26113 C C . LEU A 1 103 ? -24.452 -12.594 -0.972 1.00 0.00 218 LEU A C 15
ATOM 26114 O O . LEU A 1 103 ? -24.834 -13.206 0.030 1.00 0.00 218 LEU A O 15
ATOM 26130 N N . SER A 1 104 ? -24.657 -11.300 -1.152 1.00 0.00 219 SER A N 15
ATOM 26131 C CA . SER A 1 104 ? -25.358 -10.484 -0.176 1.00 0.00 219 SER A CA 15
ATOM 26132 C C . SER A 1 104 ? -26.823 -10.908 -0.086 1.00 0.00 219 SER A C 15
ATOM 26133 O O . SER A 1 104 ? -27.456 -10.777 0.962 1.00 0.00 219 SER A O 15
ATOM 26141 N N . GLY A 1 105 ? -27.347 -11.422 -1.191 1.00 0.00 220 GLY A N 15
ATOM 26142 C CA . GLY A 1 105 ? -28.702 -11.929 -1.214 1.00 0.00 220 GLY A CA 15
ATOM 26143 C C . GLY A 1 105 ? -28.996 -12.703 -2.481 1.00 0.00 220 GLY A C 15
ATOM 26144 O O . GLY A 1 105 ? -28.854 -12.173 -3.582 1.00 0.00 220 GLY A O 15
ATOM 26148 N N . MET A 1 106 ? -29.384 -13.964 -2.334 1.00 0.00 221 MET A N 15
ATOM 26149 C CA . MET A 1 106 ? -29.748 -14.784 -3.484 1.00 0.00 221 MET A CA 15
ATOM 26150 C C . MET A 1 106 ? -31.182 -14.486 -3.899 1.00 0.00 221 MET A C 15
ATOM 26151 O O . MET A 1 106 ? -31.453 -14.131 -5.046 1.00 0.00 221 MET A O 15
ATOM 26165 N N . LYS A 1 107 ? -32.098 -14.635 -2.955 1.00 0.00 222 LYS A N 15
ATOM 26166 C CA . LYS A 1 107 ? -33.498 -14.318 -3.193 1.00 0.00 222 LYS A CA 15
ATOM 26167 C C . LYS A 1 107 ? -34.020 -13.395 -2.101 1.00 0.00 222 LYS A C 15
ATOM 26168 O O . LYS A 1 107 ? -35.122 -12.857 -2.200 1.00 0.00 222 LYS A O 15
ATOM 26187 N N . SER A 1 108 ? -33.219 -13.220 -1.061 1.00 0.00 223 SER A N 15
ATOM 26188 C CA . SER A 1 108 ? -33.597 -12.384 0.063 1.00 0.00 223 SER A CA 15
ATOM 26189 C C . SER A 1 108 ? -32.705 -11.145 0.127 1.00 0.00 223 SER A C 15
ATOM 26190 O O . SER A 1 108 ? -31.519 -11.244 0.452 1.00 0.00 223 SER A O 15
ATOM 26198 N N . PRO A 1 109 ? -33.258 -9.967 -0.207 1.00 0.00 224 PRO A N 15
ATOM 26199 C CA . PRO A 1 109 ? -32.520 -8.699 -0.140 1.00 0.00 224 PRO A CA 15
ATOM 26200 C C . PRO A 1 109 ? -32.043 -8.398 1.281 1.00 0.00 224 PRO A C 15
ATOM 26201 O O . PRO A 1 109 ? -32.676 -8.820 2.252 1.00 0.00 224 PRO A O 15
ATOM 26212 N N . PRO A 1 110 ? -30.915 -7.675 1.425 1.00 0.00 225 PRO A N 15
ATOM 26213 C CA . PRO A 1 110 ? -30.349 -7.329 2.736 1.00 0.00 225 PRO A CA 15
ATOM 26214 C C . PRO A 1 110 ? -31.228 -6.356 3.524 1.00 0.00 225 PRO A C 15
ATOM 26215 O O . PRO A 1 110 ? -30.938 -5.160 3.604 1.00 0.00 225 PRO A O 15
ATOM 26226 N N . ARG A 1 111 ? -32.305 -6.877 4.091 1.00 0.00 226 ARG A N 15
ATOM 26227 C CA . ARG A 1 111 ? -33.201 -6.092 4.923 1.00 0.00 226 ARG A CA 15
ATOM 26228 C C . ARG A 1 111 ? -33.957 -7.014 5.877 1.00 0.00 226 ARG A C 15
ATOM 26229 O O . ARG A 1 111 ? -35.202 -7.047 5.835 1.00 0.00 226 ARG A O 15
ATOM 26251 N N . MET A 1 1 ? 21.412 1.685 30.585 1.00 0.00 116 MET A N 16
ATOM 26252 C CA . MET A 1 1 ? 22.654 1.729 29.778 1.00 0.00 116 MET A CA 16
ATOM 26253 C C . MET A 1 1 ? 22.616 0.700 28.648 1.00 0.00 116 MET A C 16
ATOM 26254 O O . MET A 1 1 ? 22.741 1.055 27.474 1.00 0.00 116 MET A O 16
ATOM 26270 N N . ALA A 1 2 ? 22.423 -0.570 29.003 1.00 0.00 117 ALA A N 16
ATOM 26271 C CA . ALA A 1 2 ? 22.473 -1.667 28.038 1.00 0.00 117 ALA A CA 16
ATOM 26272 C C . ALA A 1 2 ? 21.403 -1.527 26.957 1.00 0.00 117 ALA A C 16
ATOM 26273 O O . ALA A 1 2 ? 21.719 -1.326 25.784 1.00 0.00 117 ALA A O 16
ATOM 26280 N N . HIS A 1 3 ? 20.136 -1.600 27.352 1.00 0.00 118 HIS A N 16
ATOM 26281 C CA . HIS A 1 3 ? 19.040 -1.521 26.388 1.00 0.00 118 HIS A CA 16
ATOM 26282 C C . HIS A 1 3 ? 18.672 -0.069 26.096 1.00 0.00 118 HIS A C 16
ATOM 26283 O O . HIS A 1 3 ? 17.584 0.222 25.601 1.00 0.00 118 HIS A O 16
ATOM 26298 N N . HIS A 1 4 ? 19.588 0.838 26.411 1.00 0.00 119 HIS A N 16
ATOM 26299 C CA . HIS A 1 4 ? 19.407 2.246 26.084 1.00 0.00 119 HIS A CA 16
ATOM 26300 C C . HIS A 1 4 ? 19.776 2.473 24.627 1.00 0.00 119 HIS A C 16
ATOM 26301 O O . HIS A 1 4 ? 19.241 3.363 23.966 1.00 0.00 119 HIS A O 16
ATOM 26316 N N . HIS A 1 5 ? 20.697 1.654 24.138 1.00 0.00 120 HIS A N 16
ATOM 26317 C CA . HIS A 1 5 ? 21.088 1.700 22.741 1.00 0.00 120 HIS A CA 16
ATOM 26318 C C . HIS A 1 5 ? 19.947 1.180 21.890 1.00 0.00 120 HIS A C 16
ATOM 26319 O O . HIS A 1 5 ? 19.489 0.053 22.084 1.00 0.00 120 HIS A O 16
ATOM 26334 N N . HIS A 1 6 ? 19.472 2.001 20.973 1.00 0.00 121 HIS A N 16
ATOM 26335 C CA . HIS A 1 6 ? 18.343 1.630 20.136 1.00 0.00 121 HIS A CA 16
ATOM 26336 C C . HIS A 1 6 ? 18.764 0.598 19.098 1.00 0.00 121 HIS A C 16
ATOM 26337 O O . HIS A 1 6 ? 19.320 0.937 18.051 1.00 0.00 121 HIS A O 16
ATOM 26352 N N . HIS A 1 7 ? 18.508 -0.666 19.404 1.00 0.00 122 HIS A N 16
ATOM 26353 C CA . HIS A 1 7 ? 18.912 -1.765 18.537 1.00 0.00 122 HIS A CA 16
ATOM 26354 C C . HIS A 1 7 ? 17.858 -2.039 17.472 1.00 0.00 122 HIS A C 16
ATOM 26355 O O . HIS A 1 7 ? 17.203 -3.079 17.480 1.00 0.00 122 HIS A O 16
ATOM 26370 N N . HIS A 1 8 ? 17.687 -1.088 16.569 1.00 0.00 123 HIS A N 16
ATOM 26371 C CA . HIS A 1 8 ? 16.774 -1.247 15.447 1.00 0.00 123 HIS A CA 16
ATOM 26372 C C . HIS A 1 8 ? 17.384 -0.644 14.193 1.00 0.00 123 HIS A C 16
ATOM 26373 O O . HIS A 1 8 ? 17.655 -1.352 13.221 1.00 0.00 123 HIS A O 16
ATOM 26388 N N . VAL A 1 9 ? 17.606 0.661 14.223 1.00 0.00 124 VAL A N 16
ATOM 26389 C CA . VAL A 1 9 ? 18.245 1.354 13.116 1.00 0.00 124 VAL A CA 16
ATOM 26390 C C . VAL A 1 9 ? 19.377 2.231 13.643 1.00 0.00 124 VAL A C 16
ATOM 26391 O O . VAL A 1 9 ? 19.257 3.456 13.707 1.00 0.00 124 VAL A O 16
ATOM 26404 N N . ASP A 1 10 ? 20.461 1.594 14.054 1.00 0.00 125 ASP A N 16
ATOM 26405 C CA . ASP A 1 10 ? 21.634 2.321 14.521 1.00 0.00 125 ASP A CA 16
ATOM 26406 C C . ASP A 1 10 ? 22.438 2.814 13.328 1.00 0.00 125 ASP A C 16
ATOM 26407 O O . ASP A 1 10 ? 22.754 3.998 13.224 1.00 0.00 125 ASP A O 16
ATOM 26416 N N . ASP A 1 11 ? 22.747 1.902 12.419 1.00 0.00 126 ASP A N 16
ATOM 26417 C CA . ASP A 1 11 ? 23.414 2.263 11.175 1.00 0.00 126 ASP A CA 16
ATOM 26418 C C . ASP A 1 11 ? 22.390 2.805 10.195 1.00 0.00 126 ASP A C 16
ATOM 26419 O O . ASP A 1 11 ? 21.299 2.248 10.058 1.00 0.00 126 ASP A O 16
ATOM 26428 N N . ASP A 1 12 ? 22.731 3.889 9.522 1.00 0.00 127 ASP A N 16
ATOM 26429 C CA . ASP A 1 12 ? 21.799 4.539 8.614 1.00 0.00 127 ASP A CA 16
ATOM 26430 C C . ASP A 1 12 ? 21.891 3.947 7.214 1.00 0.00 127 ASP A C 16
ATOM 26431 O O . ASP A 1 12 ? 22.624 4.452 6.360 1.00 0.00 127 ASP A O 16
ATOM 26440 N N . ASP A 1 13 ? 21.133 2.882 6.977 1.00 0.00 128 ASP A N 16
ATOM 26441 C CA . ASP A 1 13 ? 21.049 2.268 5.653 1.00 0.00 128 ASP A CA 16
ATOM 26442 C C . ASP A 1 13 ? 20.103 3.077 4.767 1.00 0.00 128 ASP A C 16
ATOM 26443 O O . ASP A 1 13 ? 19.231 2.538 4.085 1.00 0.00 128 ASP A O 16
ATOM 26452 N N . LYS A 1 14 ? 20.302 4.383 4.779 1.00 0.00 129 LYS A N 16
ATOM 26453 C CA . LYS A 1 14 ? 19.426 5.312 4.086 1.00 0.00 129 LYS A CA 16
ATOM 26454 C C . LYS A 1 14 ? 20.159 5.946 2.914 1.00 0.00 129 LYS A C 16
ATOM 26455 O O . LYS A 1 14 ? 21.385 5.899 2.840 1.00 0.00 129 LYS A O 16
ATOM 26474 N N . MET A 1 15 ? 19.407 6.534 2.001 1.00 0.00 130 MET A N 16
ATOM 26475 C CA . MET A 1 15 ? 19.994 7.180 0.833 1.00 0.00 130 MET A CA 16
ATOM 26476 C C . MET A 1 15 ? 19.522 8.624 0.747 1.00 0.00 130 MET A C 16
ATOM 26477 O O . MET A 1 15 ? 19.310 9.159 -0.340 1.00 0.00 130 MET A O 16
ATOM 26491 N N . GLY A 1 16 ? 19.344 9.246 1.905 1.00 0.00 131 GLY A N 16
ATOM 26492 C CA . GLY A 1 16 ? 18.818 10.602 1.953 1.00 0.00 131 GLY A CA 16
ATOM 26493 C C . GLY A 1 16 ? 17.309 10.597 2.067 1.00 0.00 131 GLY A C 16
ATOM 26494 O O . GLY A 1 16 ? 16.681 11.624 2.319 1.00 0.00 131 GLY A O 16
ATOM 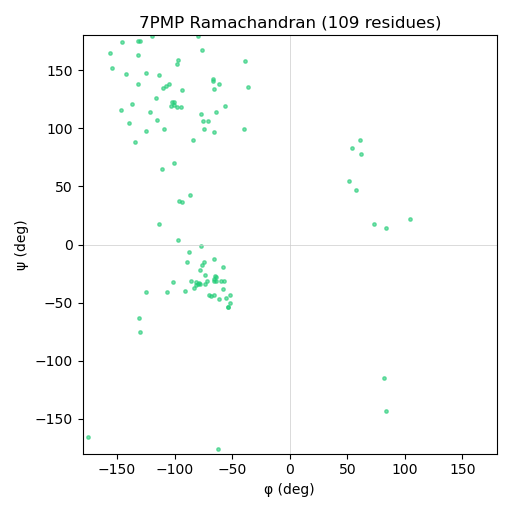26498 N N . SER A 1 17 ? 16.740 9.421 1.868 1.00 0.00 132 SER A N 16
ATOM 26499 C CA . SER A 1 17 ? 15.315 9.197 1.979 1.00 0.00 132 SER A CA 16
ATOM 26500 C C . SER A 1 17 ? 15.084 7.705 2.189 1.00 0.00 132 SER A C 16
ATOM 26501 O O . SER A 1 17 ? 16.045 6.925 2.209 1.00 0.00 132 SER A O 16
ATOM 26509 N N . LYS A 1 18 ? 13.833 7.303 2.328 1.00 0.00 133 LYS A N 16
ATOM 26510 C CA . LYS A 1 18 ? 13.517 5.942 2.721 1.00 0.00 133 LYS A CA 16
ATOM 26511 C C . LYS A 1 18 ? 13.315 5.034 1.507 1.00 0.00 133 LYS A C 16
ATOM 26512 O O . LYS A 1 18 ? 12.312 5.129 0.797 1.00 0.00 133 LYS A O 16
ATOM 26531 N N . LEU A 1 19 ? 14.307 4.187 1.265 1.00 0.00 134 LEU A N 16
ATOM 26532 C CA . LEU A 1 19 ? 14.243 3.161 0.226 1.00 0.00 134 LEU A CA 16
ATOM 26533 C C . LEU A 1 19 ? 13.199 2.102 0.575 1.00 0.00 134 LEU A C 16
ATOM 26534 O O . LEU A 1 19 ? 12.940 1.842 1.749 1.00 0.00 134 LEU A O 16
ATOM 26550 N N . TRP A 1 20 ? 12.603 1.493 -0.442 1.00 0.00 135 TRP A N 16
ATOM 26551 C CA . TRP A 1 20 ? 11.576 0.490 -0.219 1.00 0.00 135 TRP A CA 16
ATOM 26552 C C . TRP A 1 20 ? 11.918 -0.833 -0.890 1.00 0.00 135 TRP A C 16
ATOM 26553 O O . TRP A 1 20 ? 11.766 -0.997 -2.101 1.00 0.00 135 TRP A O 16
ATOM 26574 N N . ASN A 1 21 ? 12.412 -1.760 -0.081 1.00 0.00 136 ASN A N 16
ATOM 26575 C CA . ASN A 1 21 ? 12.679 -3.119 -0.524 1.00 0.00 136 ASN A CA 16
ATOM 26576 C C . ASN A 1 21 ? 12.278 -4.077 0.588 1.00 0.00 136 ASN A C 16
ATOM 26577 O O . ASN A 1 21 ? 13.090 -4.447 1.436 1.00 0.00 136 ASN A O 16
ATOM 26588 N N . LEU A 1 22 ? 11.019 -4.468 0.572 1.00 0.00 137 LEU A N 16
ATOM 26589 C CA . LEU A 1 22 ? 10.464 -5.338 1.599 1.00 0.00 137 LEU A CA 16
ATOM 26590 C C . LEU A 1 22 ? 10.413 -6.774 1.107 1.00 0.00 137 LEU A C 16
ATOM 26591 O O . LEU A 1 22 ? 10.460 -7.029 -0.095 1.00 0.00 137 LEU A O 16
ATOM 26607 N N . ARG A 1 23 ? 10.339 -7.703 2.044 1.00 0.00 138 ARG A N 16
ATOM 26608 C CA . ARG A 1 23 ? 10.215 -9.115 1.722 1.00 0.00 138 ARG A CA 16
ATOM 26609 C C . ARG A 1 23 ? 8.822 -9.600 2.067 1.00 0.00 138 ARG A C 16
ATOM 26610 O O . ARG A 1 23 ? 8.217 -9.107 3.016 1.00 0.00 138 ARG A O 16
ATOM 26631 N N . ASN A 1 24 ? 8.327 -10.540 1.258 1.00 0.00 139 ASN A N 16
ATOM 26632 C CA . ASN A 1 24 ? 6.965 -11.073 1.372 1.00 0.00 139 ASN A CA 16
ATOM 26633 C C . ASN A 1 24 ? 6.559 -11.295 2.819 1.00 0.00 139 ASN A C 16
ATOM 26634 O O . ASN A 1 24 ? 6.959 -12.273 3.448 1.00 0.00 139 ASN A O 16
ATOM 26645 N N . ALA A 1 25 ? 5.773 -10.366 3.334 1.00 0.00 140 ALA A N 16
ATOM 26646 C CA . ALA A 1 25 ? 5.299 -10.424 4.702 1.00 0.00 140 ALA A CA 16
ATOM 26647 C C . ALA A 1 25 ? 3.783 -10.347 4.730 1.00 0.00 140 ALA A C 16
ATOM 26648 O O . ALA A 1 25 ? 3.151 -10.248 3.678 1.00 0.00 140 ALA A O 16
ATOM 26655 N N . ASP A 1 26 ? 3.206 -10.396 5.925 1.00 0.00 141 ASP A N 16
ATOM 26656 C CA . ASP A 1 26 ? 1.762 -10.281 6.087 1.00 0.00 141 ASP A CA 16
ATOM 26657 C C . ASP A 1 26 ? 1.273 -8.976 5.470 1.00 0.00 141 ASP A C 16
ATOM 26658 O O . ASP A 1 26 ? 1.799 -7.900 5.752 1.00 0.00 141 ASP A O 16
ATOM 26667 N N . ILE A 1 27 ? 0.272 -9.098 4.605 1.00 0.00 142 ILE A N 16
ATOM 26668 C CA . ILE A 1 27 ? -0.279 -7.960 3.882 1.00 0.00 142 ILE A CA 16
ATOM 26669 C C . ILE A 1 27 ? -0.733 -6.843 4.819 1.00 0.00 142 ILE A C 16
ATOM 26670 O O . ILE A 1 27 ? -0.527 -5.669 4.526 1.00 0.00 142 ILE A O 16
ATOM 26686 N N . ARG A 1 28 ? -1.305 -7.199 5.963 1.00 0.00 143 ARG A N 16
ATOM 26687 C CA . ARG A 1 28 ? -1.787 -6.197 6.909 1.00 0.00 143 ARG A CA 16
ATOM 26688 C C . ARG A 1 28 ? -0.617 -5.455 7.532 1.00 0.00 143 ARG A C 16
ATOM 26689 O O . ARG A 1 28 ? -0.727 -4.280 7.879 1.00 0.00 143 ARG A O 16
ATOM 26710 N N . ALA A 1 29 ? 0.515 -6.140 7.637 1.00 0.00 144 ALA A N 16
ATOM 26711 C CA . ALA A 1 29 ? 1.710 -5.552 8.215 1.00 0.00 144 ALA A CA 16
ATOM 26712 C C . ALA A 1 29 ? 2.293 -4.519 7.265 1.00 0.00 144 ALA A C 16
ATOM 26713 O O . ALA A 1 29 ? 2.898 -3.536 7.689 1.00 0.00 144 ALA A O 16
ATOM 26720 N N . VAL A 1 30 ? 2.094 -4.751 5.974 1.00 0.00 145 VAL A N 16
ATOM 26721 C CA . VAL A 1 30 ? 2.570 -3.837 4.950 1.00 0.00 145 VAL A CA 16
ATOM 26722 C C . VAL A 1 30 ? 1.626 -2.653 4.815 1.00 0.00 145 VAL A C 16
ATOM 26723 O O . VAL A 1 30 ? 2.066 -1.517 4.653 1.00 0.00 145 VAL A O 16
ATOM 26736 N N . ILE A 1 31 ? 0.327 -2.921 4.899 1.00 0.00 146 ILE A N 16
ATOM 26737 C CA . ILE A 1 31 ? -0.677 -1.865 4.824 1.00 0.00 146 ILE A CA 16
ATOM 26738 C C . ILE A 1 31 ? -0.529 -0.913 6.014 1.00 0.00 146 ILE A C 16
ATOM 26739 O O . ILE A 1 31 ? -0.740 0.292 5.894 1.00 0.00 146 ILE A O 16
ATOM 26755 N N . ALA A 1 32 ? -0.136 -1.459 7.156 1.00 0.00 147 ALA A N 16
ATOM 26756 C CA . ALA A 1 32 ? 0.139 -0.642 8.329 1.00 0.00 147 ALA A CA 16
ATOM 26757 C C . ALA A 1 32 ? 1.512 0.016 8.214 1.00 0.00 147 ALA A C 16
ATOM 26758 O O . ALA A 1 32 ? 1.752 1.090 8.769 1.00 0.00 147 ALA A O 16
ATOM 26765 N N . GLU A 1 33 ? 2.405 -0.633 7.479 1.00 0.00 148 GLU A N 16
ATOM 26766 C CA . GLU A 1 33 ? 3.747 -0.113 7.252 1.00 0.00 148 GLU A CA 16
ATOM 26767 C C . GLU A 1 33 ? 3.677 1.134 6.378 1.00 0.00 148 GLU A C 16
ATOM 26768 O O . GLU A 1 33 ? 4.203 2.185 6.737 1.00 0.00 148 GLU A O 16
ATOM 26780 N N . VAL A 1 34 ? 3.005 1.016 5.238 1.00 0.00 149 VAL A N 16
ATOM 26781 C CA . VAL A 1 34 ? 2.828 2.147 4.338 1.00 0.00 149 VAL A CA 16
ATOM 26782 C C . VAL A 1 34 ? 2.076 3.282 5.038 1.00 0.00 149 VAL A C 16
ATOM 26783 O O . VAL A 1 34 ? 2.415 4.454 4.867 1.00 0.00 149 VAL A O 16
ATOM 26796 N N . SER A 1 35 ? 1.086 2.926 5.854 1.00 0.00 150 SER A N 16
ATOM 26797 C CA . SER A 1 35 ? 0.315 3.904 6.619 1.00 0.00 150 SER A CA 16
ATOM 26798 C C . SER A 1 35 ? 1.225 4.741 7.512 1.00 0.00 150 SER A C 16
ATOM 26799 O O . SER A 1 35 ? 0.993 5.934 7.709 1.00 0.00 150 SER A O 16
ATOM 26807 N N . ARG A 1 36 ? 2.272 4.107 8.027 1.00 0.00 151 ARG A N 16
ATOM 26808 C CA . ARG A 1 36 ? 3.187 4.748 8.960 1.00 0.00 151 ARG A CA 16
ATOM 26809 C C . ARG A 1 36 ? 3.953 5.890 8.288 1.00 0.00 151 ARG A C 16
ATOM 26810 O O . ARG A 1 36 ? 4.175 6.940 8.890 1.00 0.00 151 ARG A O 16
ATOM 26831 N N . ILE A 1 37 ? 4.343 5.682 7.039 1.00 0.00 152 ILE A N 16
ATOM 26832 C CA . ILE A 1 37 ? 5.127 6.673 6.310 1.00 0.00 152 ILE A CA 16
ATOM 26833 C C . ILE A 1 37 ? 4.221 7.663 5.576 1.00 0.00 152 ILE A C 16
ATOM 26834 O O . ILE A 1 37 ? 4.511 8.860 5.515 1.00 0.00 152 ILE A O 16
ATOM 26850 N N . THR A 1 38 ? 3.120 7.169 5.031 1.00 0.00 153 THR A N 16
ATOM 26851 C CA . THR A 1 38 ? 2.231 8.001 4.236 1.00 0.00 153 THR A CA 16
ATOM 26852 C C . THR A 1 38 ? 1.355 8.894 5.111 1.00 0.00 153 THR A C 16
ATOM 26853 O O . THR A 1 38 ? 0.998 10.007 4.722 1.00 0.00 153 THR A O 16
ATOM 26864 N N . GLY A 1 39 ? 1.027 8.399 6.301 1.00 0.00 154 GLY A N 16
ATOM 26865 C CA . GLY A 1 39 ? 0.147 9.126 7.194 1.00 0.00 154 GLY A CA 16
ATOM 26866 C C . GLY A 1 39 ? -1.300 9.021 6.760 1.00 0.00 154 GLY A C 16
ATOM 26867 O O . GLY A 1 39 ? -2.097 9.931 6.997 1.00 0.00 154 GLY A O 16
ATOM 26871 N N . LYS A 1 40 ? -1.637 7.910 6.119 1.00 0.00 155 LYS A N 16
ATOM 26872 C CA . LYS A 1 40 ? -2.970 7.722 5.566 1.00 0.00 155 LYS A CA 16
ATOM 26873 C C . LYS A 1 40 ? -3.718 6.623 6.314 1.00 0.00 155 LYS A C 16
ATOM 26874 O O . LYS A 1 40 ? -3.110 5.681 6.824 1.00 0.00 155 LYS A O 16
ATOM 26893 N N . ASN A 1 41 ? -5.035 6.754 6.368 1.00 0.00 156 ASN A N 16
ATOM 26894 C CA . ASN A 1 41 ? -5.879 5.828 7.117 1.00 0.00 156 ASN A CA 16
ATOM 26895 C C . ASN A 1 41 ? -6.362 4.709 6.212 1.00 0.00 156 ASN A C 16
ATOM 26896 O O . ASN A 1 41 ? -7.118 4.952 5.271 1.00 0.00 156 ASN A O 16
ATOM 26907 N N . PHE A 1 42 ? -5.946 3.489 6.494 1.00 0.00 157 PHE A N 16
ATOM 26908 C CA . PHE A 1 42 ? -6.329 2.362 5.664 1.00 0.00 157 PHE A CA 16
ATOM 26909 C C . PHE A 1 42 ? -7.336 1.462 6.360 1.00 0.00 157 PHE A C 16
ATOM 26910 O O . PHE A 1 42 ? -7.230 1.187 7.557 1.00 0.00 157 PHE A O 16
ATOM 26927 N N . VAL A 1 43 ? -8.318 1.022 5.595 1.00 0.00 158 VAL A N 16
ATOM 26928 C CA . VAL A 1 43 ? -9.290 0.055 6.060 1.00 0.00 158 VAL A CA 16
ATOM 26929 C C . VAL A 1 43 ? -9.017 -1.280 5.386 1.00 0.00 158 VAL A C 16
ATOM 26930 O O . VAL A 1 43 ? -8.966 -1.357 4.165 1.00 0.00 158 VAL A O 16
ATOM 26943 N N . ILE A 1 44 ? -8.821 -2.319 6.173 1.00 0.00 159 ILE A N 16
ATOM 26944 C CA . ILE A 1 44 ? -8.483 -3.620 5.622 1.00 0.00 159 ILE A CA 16
ATOM 26945 C C . ILE A 1 44 ? -9.632 -4.600 5.803 1.00 0.00 159 ILE A C 16
ATOM 26946 O O . ILE A 1 44 ? -10.096 -4.829 6.921 1.00 0.00 159 ILE A O 16
ATOM 26962 N N . ASP A 1 45 ? -10.100 -5.155 4.699 1.00 0.00 160 ASP A N 16
ATOM 26963 C CA . ASP A 1 45 ? -11.130 -6.181 4.738 1.00 0.00 160 ASP A CA 16
ATOM 26964 C C . ASP A 1 45 ? -10.533 -7.488 5.256 1.00 0.00 160 ASP A C 16
ATOM 26965 O O . ASP A 1 45 ? -9.391 -7.824 4.941 1.00 0.00 160 ASP A O 16
ATOM 26974 N N . PRO A 1 46 ? -11.290 -8.230 6.082 1.00 0.00 161 PRO A N 16
ATOM 26975 C CA . PRO A 1 46 ? -10.869 -9.539 6.602 1.00 0.00 161 PRO A CA 16
ATOM 26976 C C . PRO A 1 46 ? -10.504 -10.530 5.495 1.00 0.00 161 PRO A C 16
ATOM 26977 O O . PRO A 1 46 ? -9.834 -11.532 5.744 1.00 0.00 161 PRO A O 16
ATOM 26988 N N . ARG A 1 47 ? -10.962 -10.248 4.277 1.00 0.00 162 ARG A N 16
ATOM 26989 C CA . ARG A 1 47 ? -10.657 -11.085 3.120 1.00 0.00 162 ARG A CA 16
ATOM 26990 C C . ARG A 1 47 ? -9.245 -10.818 2.596 1.00 0.00 162 ARG A C 16
ATOM 26991 O O . ARG A 1 47 ? -8.697 -11.616 1.838 1.00 0.00 162 ARG A O 16
ATOM 27012 N N . VAL A 1 48 ? -8.662 -9.696 2.996 1.00 0.00 163 VAL A N 16
ATOM 27013 C CA . VAL A 1 48 ? -7.312 -9.344 2.569 1.00 0.00 163 VAL A CA 16
ATOM 27014 C C . VAL A 1 48 ? -6.294 -10.163 3.360 1.00 0.00 163 VAL A C 16
ATOM 27015 O O . VAL A 1 48 ? -5.972 -9.846 4.505 1.00 0.00 163 VAL A O 16
ATOM 27028 N N . GLN A 1 49 ? -5.796 -11.221 2.734 1.00 0.00 164 GLN A N 16
ATOM 27029 C CA . GLN A 1 49 ? -4.986 -12.216 3.422 1.00 0.00 164 GLN A CA 16
ATOM 27030 C C . GLN A 1 49 ? -3.961 -12.826 2.470 1.00 0.00 164 GLN A C 16
ATOM 27031 O O . GLN A 1 49 ? -4.288 -13.698 1.660 1.00 0.00 164 GLN A O 16
ATOM 27045 N N . GLY A 1 50 ? -2.727 -12.363 2.569 1.00 0.00 165 GLY A N 16
ATOM 27046 C CA . GLY A 1 50 ? -1.675 -12.860 1.711 1.00 0.00 165 GLY A CA 16
ATOM 27047 C C . GLY A 1 50 ? -0.344 -12.226 2.039 1.00 0.00 165 GLY A C 16
ATOM 27048 O O . GLY A 1 50 ? -0.212 -11.552 3.063 1.00 0.00 165 GLY A O 16
ATOM 27052 N N . LYS A 1 51 ? 0.641 -12.434 1.177 1.00 0.00 166 LYS A N 16
ATOM 27053 C CA . LYS A 1 51 ? 1.966 -11.869 1.381 1.00 0.00 166 LYS A CA 16
ATOM 27054 C C . LYS A 1 51 ? 2.222 -10.726 0.415 1.00 0.00 166 LYS A C 16
ATOM 27055 O O . LYS A 1 51 ? 1.771 -10.749 -0.735 1.00 0.00 166 LYS A O 16
ATOM 27074 N N . VAL A 1 52 ? 2.940 -9.727 0.900 1.00 0.00 167 VAL A N 16
ATOM 27075 C CA . VAL A 1 52 ? 3.271 -8.547 0.119 1.00 0.00 167 VAL A CA 16
ATOM 27076 C C . VAL A 1 52 ? 4.718 -8.125 0.368 1.00 0.00 167 VAL A C 16
ATOM 27077 O O . VAL A 1 52 ? 5.183 -8.120 1.509 1.00 0.00 167 VAL A O 16
ATOM 27090 N N . SER A 1 53 ? 5.428 -7.799 -0.705 1.00 0.00 168 SER A N 16
ATOM 27091 C CA . SER A 1 53 ? 6.778 -7.267 -0.601 1.00 0.00 168 SER A CA 16
ATOM 27092 C C . SER A 1 53 ? 6.938 -6.047 -1.500 1.00 0.00 168 SER A C 16
ATOM 27093 O O . SER A 1 53 ? 6.967 -6.165 -2.724 1.00 0.00 168 SER A O 16
ATOM 27101 N N . ILE A 1 54 ? 7.020 -4.872 -0.895 1.00 0.00 169 ILE A N 16
ATOM 27102 C CA . ILE A 1 54 ? 7.202 -3.652 -1.659 1.00 0.00 169 ILE A CA 16
ATOM 27103 C C . ILE A 1 54 ? 8.663 -3.476 -2.052 1.00 0.00 169 ILE A C 16
ATOM 27104 O O . ILE A 1 54 ? 9.497 -3.085 -1.239 1.00 0.00 169 ILE A O 16
ATOM 27120 N N . VAL A 1 55 ? 8.968 -3.814 -3.294 1.00 0.00 170 VAL A N 16
ATOM 27121 C CA . VAL A 1 55 ? 10.289 -3.580 -3.854 1.00 0.00 170 VAL A CA 16
ATOM 27122 C C . VAL A 1 55 ? 10.196 -2.539 -4.962 1.00 0.00 170 VAL A C 16
ATOM 27123 O O . VAL A 1 55 ? 9.420 -2.696 -5.907 1.00 0.00 170 VAL A O 16
ATOM 27136 N N . SER A 1 56 ? 10.951 -1.463 -4.835 1.00 0.00 171 SER A N 16
ATOM 27137 C CA . SER A 1 56 ? 10.833 -0.362 -5.771 1.00 0.00 171 SER A CA 16
ATOM 27138 C C . SER A 1 56 ? 12.167 0.348 -5.975 1.00 0.00 171 SER A C 16
ATOM 27139 O O . SER A 1 56 ? 13.171 0.015 -5.336 1.00 0.00 171 SER A O 16
ATOM 27147 N N . SER A 1 57 ? 12.156 1.295 -6.902 1.00 0.00 172 SER A N 16
ATOM 27148 C CA . SER A 1 57 ? 13.292 2.155 -7.197 1.00 0.00 172 SER A CA 16
ATOM 27149 C C . SER A 1 57 ? 13.733 2.977 -5.981 1.00 0.00 172 SER A C 16
ATOM 27150 O O . SER A 1 57 ? 13.218 2.794 -4.872 1.00 0.00 172 SER A O 16
ATOM 27158 N N . THR A 1 58 ? 14.720 3.847 -6.205 1.00 0.00 173 THR A N 16
ATOM 27159 C CA . THR A 1 58 ? 15.284 4.723 -5.177 1.00 0.00 173 THR A CA 16
ATOM 27160 C C . THR A 1 58 ? 14.229 5.300 -4.218 1.00 0.00 173 THR A C 16
ATOM 27161 O O . THR A 1 58 ? 13.058 5.442 -4.582 1.00 0.00 173 THR A O 16
ATOM 27172 N N . PRO A 1 59 ? 14.668 5.681 -2.998 1.00 0.00 174 PRO A N 16
ATOM 27173 C CA . PRO A 1 59 ? 13.791 6.080 -1.887 1.00 0.00 174 PRO A CA 16
ATOM 27174 C C . PRO A 1 59 ? 12.546 6.863 -2.294 1.00 0.00 174 PRO A C 16
ATOM 27175 O O . PRO A 1 59 ? 12.614 7.832 -3.058 1.00 0.00 174 PRO A O 16
ATOM 27186 N N . LEU A 1 60 ? 11.417 6.438 -1.749 1.00 0.00 175 LEU A N 16
ATOM 27187 C CA . LEU A 1 60 ? 10.128 7.027 -2.070 1.00 0.00 175 LEU A CA 16
ATOM 27188 C C . LEU A 1 60 ? 9.681 7.949 -0.947 1.00 0.00 175 LEU A C 16
ATOM 27189 O O . LEU A 1 60 ? 9.869 7.645 0.233 1.00 0.00 175 LEU A O 16
ATOM 27205 N N . SER A 1 61 ? 9.110 9.080 -1.318 1.00 0.00 176 SER A N 16
ATOM 27206 C CA . SER A 1 61 ? 8.583 10.016 -0.346 1.00 0.00 176 SER A CA 16
ATOM 27207 C C . SER A 1 61 ? 7.152 9.627 0.021 1.00 0.00 176 SER A C 16
ATOM 27208 O O . SER A 1 61 ? 6.628 8.630 -0.484 1.00 0.00 176 SER A O 16
ATOM 27216 N N . SER A 1 62 ? 6.535 10.419 0.892 1.00 0.00 177 SER A N 16
ATOM 27217 C CA . SER A 1 62 ? 5.229 10.116 1.469 1.00 0.00 177 SER A CA 16
ATOM 27218 C C . SER A 1 62 ? 4.208 9.643 0.424 1.00 0.00 177 SER A C 16
ATOM 27219 O O . SER A 1 62 ? 3.659 8.545 0.541 1.00 0.00 177 SER A O 16
ATOM 27227 N N . ARG A 1 63 ? 3.960 10.451 -0.603 1.00 0.00 178 ARG A N 16
ATOM 27228 C CA . ARG A 1 63 ? 2.953 10.099 -1.602 1.00 0.00 178 ARG A CA 16
ATOM 27229 C C . ARG A 1 63 ? 3.485 9.049 -2.572 1.00 0.00 178 ARG A C 16
ATOM 27230 O O . ARG A 1 63 ? 2.760 8.126 -2.953 1.00 0.00 178 ARG A O 16
ATOM 27251 N N . GLU A 1 64 ? 4.751 9.194 -2.957 1.00 0.00 179 GLU A N 16
ATOM 27252 C CA . GLU A 1 64 ? 5.398 8.273 -3.894 1.00 0.00 179 GLU A CA 16
ATOM 27253 C C . GLU A 1 64 ? 5.276 6.837 -3.407 1.00 0.00 179 GLU A C 16
ATOM 27254 O O . GLU A 1 64 ? 4.981 5.926 -4.181 1.00 0.00 179 GLU A O 16
ATOM 27266 N N . LEU A 1 65 ? 5.496 6.649 -2.116 1.00 0.00 180 LEU A N 16
ATOM 27267 C CA . LEU A 1 65 ? 5.316 5.352 -1.488 1.00 0.00 180 LEU A CA 16
ATOM 27268 C C . LEU A 1 65 ? 3.890 4.858 -1.655 1.00 0.00 180 LEU A C 16
ATOM 27269 O O . LEU A 1 65 ? 3.659 3.731 -2.071 1.00 0.00 180 LEU A O 16
ATOM 27285 N N . TYR A 1 66 ? 2.932 5.693 -1.312 1.00 0.00 181 TYR A N 16
ATOM 27286 C CA . TYR A 1 66 ? 1.535 5.302 -1.404 1.00 0.00 181 TYR A CA 16
ATOM 27287 C C . TYR A 1 66 ? 1.201 4.793 -2.808 1.00 0.00 181 TYR A C 16
ATOM 27288 O O . TYR A 1 66 ? 0.305 3.972 -2.980 1.00 0.00 181 TYR A O 16
ATOM 27306 N N . GLN A 1 67 ? 1.962 5.240 -3.802 1.00 0.00 182 GLN A N 16
ATOM 27307 C CA . GLN A 1 67 ? 1.711 4.838 -5.174 1.00 0.00 182 GLN A CA 16
ATOM 27308 C C . GLN A 1 67 ? 2.249 3.432 -5.413 1.00 0.00 182 GLN A C 16
ATOM 27309 O O . GLN A 1 67 ? 1.650 2.648 -6.149 1.00 0.00 182 GLN A O 16
ATOM 27323 N N . VAL A 1 68 ? 3.364 3.109 -4.762 1.00 0.00 183 VAL A N 16
ATOM 27324 C CA . VAL A 1 68 ? 3.954 1.785 -4.884 1.00 0.00 183 VAL A CA 16
ATOM 27325 C C . VAL A 1 68 ? 3.078 0.751 -4.186 1.00 0.00 183 VAL A C 16
ATOM 27326 O O . VAL A 1 68 ? 2.933 -0.379 -4.648 1.00 0.00 183 VAL A O 16
ATOM 27339 N N . PHE A 1 69 ? 2.494 1.164 -3.075 1.00 0.00 184 PHE A N 16
ATOM 27340 C CA . PHE A 1 69 ? 1.566 0.336 -2.324 1.00 0.00 184 PHE A CA 16
ATOM 27341 C C . PHE A 1 69 ? 0.371 -0.034 -3.196 1.00 0.00 184 PHE A C 16
ATOM 27342 O O . PHE A 1 69 ? -0.099 -1.171 -3.181 1.00 0.00 184 PHE A O 16
ATOM 27359 N N . LEU A 1 70 ? -0.092 0.932 -3.982 1.00 0.00 185 LEU A N 16
ATOM 27360 C CA . LEU A 1 70 ? -1.190 0.705 -4.913 1.00 0.00 185 LEU A CA 16
ATOM 27361 C C . LEU A 1 70 ? -0.792 -0.323 -5.962 1.00 0.00 185 LEU A C 16
ATOM 27362 O O . LEU A 1 70 ? -1.638 -1.019 -6.524 1.00 0.00 185 LEU A O 16
ATOM 27378 N N . SER A 1 71 ? 0.505 -0.429 -6.209 1.00 0.00 186 SER A N 16
ATOM 27379 C CA . SER A 1 71 ? 1.006 -1.340 -7.212 1.00 0.00 186 SER A CA 16
ATOM 27380 C C . SER A 1 71 ? 1.201 -2.722 -6.605 1.00 0.00 186 SER A C 16
ATOM 27381 O O . SER A 1 71 ? 0.815 -3.731 -7.198 1.00 0.00 186 SER A O 16
ATOM 27389 N N . VAL A 1 72 ? 1.767 -2.754 -5.402 1.00 0.00 187 VAL A N 16
ATOM 27390 C CA . VAL A 1 72 ? 2.061 -4.007 -4.724 1.00 0.00 187 VAL A CA 16
ATOM 27391 C C . VAL A 1 72 ? 0.771 -4.754 -4.386 1.00 0.00 187 VAL A C 16
ATOM 27392 O O . VAL A 1 72 ? 0.738 -5.987 -4.364 1.00 0.00 187 VAL A O 16
ATOM 27405 N N . LEU A 1 73 ? -0.296 -4.000 -4.139 1.00 0.00 188 LEU A N 16
ATOM 27406 C CA . LEU A 1 73 ? -1.601 -4.584 -3.886 1.00 0.00 188 LEU A CA 16
ATOM 27407 C C . LEU A 1 73 ? -2.082 -5.344 -5.098 1.00 0.00 188 LEU A C 16
ATOM 27408 O O . LEU A 1 73 ? -2.509 -6.488 -4.994 1.00 0.00 188 LEU A O 16
ATOM 27424 N N . GLN A 1 74 ? -1.995 -4.702 -6.250 1.00 0.00 189 GLN A N 16
ATOM 27425 C CA . GLN A 1 74 ? -2.457 -5.298 -7.489 1.00 0.00 189 GLN A CA 16
ATOM 27426 C C . GLN A 1 74 ? -1.637 -6.540 -7.828 1.00 0.00 189 GLN A C 16
ATOM 27427 O O . GLN A 1 74 ? -2.099 -7.425 -8.549 1.00 0.00 189 GLN A O 16
ATOM 27441 N N . VAL A 1 75 ? -0.427 -6.604 -7.282 1.00 0.00 190 VAL A N 16
ATOM 27442 C CA . VAL A 1 75 ? 0.423 -7.779 -7.424 1.00 0.00 190 VAL A CA 16
ATOM 27443 C C . VAL A 1 75 ? -0.064 -8.911 -6.515 1.00 0.00 190 VAL A C 16
ATOM 27444 O O . VAL A 1 75 ? -0.059 -10.081 -6.902 1.00 0.00 190 VAL A O 16
ATOM 27457 N N . SER A 1 76 ? -0.500 -8.556 -5.313 1.00 0.00 191 SER A N 16
ATOM 27458 C CA . SER A 1 76 ? -0.962 -9.548 -4.352 1.00 0.00 191 SER A CA 16
ATOM 27459 C C . SER A 1 76 ? -2.429 -9.917 -4.618 1.00 0.00 191 SER A C 16
ATOM 27460 O O . SER A 1 76 ? -2.914 -10.952 -4.161 1.00 0.00 191 SER A O 16
ATOM 27468 N N . GLY A 1 77 ? -3.121 -9.070 -5.376 1.00 0.00 192 GLY A N 16
ATOM 27469 C CA . GLY A 1 77 ? -4.509 -9.334 -5.729 1.00 0.00 192 GLY A CA 16
ATOM 27470 C C . GLY A 1 77 ? -5.499 -8.465 -4.966 1.00 0.00 192 GLY A C 16
ATOM 27471 O O . GLY A 1 77 ? -6.656 -8.842 -4.776 1.00 0.00 192 GLY A O 16
ATOM 27475 N N . TYR A 1 78 ? -5.058 -7.285 -4.552 1.00 0.00 193 TYR A N 16
ATOM 27476 C CA . TYR A 1 78 ? -5.893 -6.379 -3.775 1.00 0.00 193 TYR A CA 16
ATOM 27477 C C . TYR A 1 78 ? -5.816 -4.978 -4.361 1.00 0.00 193 TYR A C 16
ATOM 27478 O O . TYR A 1 78 ? -5.104 -4.748 -5.336 1.00 0.00 193 TYR A O 16
ATOM 27496 N N . ALA A 1 79 ? -6.550 -4.051 -3.773 1.00 0.00 194 ALA A N 16
ATOM 27497 C CA . ALA A 1 79 ? -6.555 -2.678 -4.244 1.00 0.00 194 ALA A CA 16
ATOM 27498 C C . ALA A 1 79 ? -6.931 -1.725 -3.126 1.00 0.00 194 ALA A C 16
ATOM 27499 O O . ALA A 1 79 ? -7.669 -2.091 -2.212 1.00 0.00 194 ALA A O 16
ATOM 27506 N N . ALA A 1 80 ? -6.410 -0.510 -3.202 1.00 0.00 195 ALA A N 16
ATOM 27507 C CA . ALA A 1 80 ? -6.730 0.523 -2.234 1.00 0.00 195 ALA A CA 16
ATOM 27508 C C . ALA A 1 80 ? -7.762 1.475 -2.813 1.00 0.00 195 ALA A C 16
ATOM 27509 O O . ALA A 1 80 ? -7.477 2.224 -3.750 1.00 0.00 195 ALA A O 16
ATOM 27516 N N . ILE A 1 81 ? -8.964 1.419 -2.270 1.00 0.00 196 ILE A N 16
ATOM 27517 C CA . ILE A 1 81 ? -10.054 2.260 -2.732 1.00 0.00 196 ILE A CA 16
ATOM 27518 C C . ILE A 1 81 ? -10.362 3.326 -1.692 1.00 0.00 196 ILE A C 16
ATOM 27519 O O . ILE A 1 81 ? -10.894 3.022 -0.622 1.00 0.00 196 ILE A O 16
ATOM 27535 N N . PRO A 1 82 ? -10.005 4.585 -1.969 1.00 0.00 197 PRO A N 16
ATOM 27536 C CA . PRO A 1 82 ? -10.289 5.689 -1.061 1.00 0.00 197 PRO A CA 16
ATOM 27537 C C . PRO A 1 82 ? -11.781 5.910 -0.872 1.00 0.00 197 PRO A C 16
ATOM 27538 O O . PRO A 1 82 ? -12.545 6.020 -1.835 1.00 0.00 197 PRO A O 16
ATOM 27549 N N . ASN A 1 83 ? -12.182 5.967 0.382 1.00 0.00 198 ASN A N 16
ATOM 27550 C CA . ASN A 1 83 ? -13.573 6.136 0.745 1.00 0.00 198 ASN A CA 16
ATOM 27551 C C . ASN A 1 83 ? -13.734 7.380 1.614 1.00 0.00 198 ASN A C 16
ATOM 27552 O O . ASN A 1 83 ? -13.908 7.289 2.829 1.00 0.00 198 ASN A O 16
ATOM 27563 N N . GLY A 1 84 ? -13.649 8.543 0.989 1.00 0.00 199 GLY A N 16
ATOM 27564 C CA . GLY A 1 84 ? -13.785 9.786 1.720 1.00 0.00 199 GLY A CA 16
ATOM 27565 C C . GLY A 1 84 ? -12.497 10.200 2.401 1.00 0.00 199 GLY A C 16
ATOM 27566 O O . GLY A 1 84 ? -11.565 10.664 1.747 1.00 0.00 199 GLY A O 16
ATOM 27570 N N . GLU A 1 85 ? -12.434 10.016 3.712 1.00 0.00 200 GLU A N 16
ATOM 27571 C CA . GLU A 1 85 ? -11.271 10.436 4.489 1.00 0.00 200 GLU A CA 16
ATOM 27572 C C . GLU A 1 85 ? -10.383 9.246 4.819 1.00 0.00 200 GLU A C 16
ATOM 27573 O O . GLU A 1 85 ? -9.357 9.380 5.490 1.00 0.00 200 GLU A O 16
ATOM 27585 N N . ILE A 1 86 ? -10.788 8.088 4.335 1.00 0.00 201 ILE A N 16
ATOM 27586 C CA . ILE A 1 86 ? -10.073 6.847 4.572 1.00 0.00 201 ILE A CA 16
ATOM 27587 C C . ILE A 1 86 ? -9.828 6.128 3.256 1.00 0.00 201 ILE A C 16
ATOM 27588 O O . ILE A 1 86 ? -10.409 6.486 2.236 1.00 0.00 201 ILE A O 16
ATOM 27604 N N . ILE A 1 87 ? -8.965 5.131 3.277 1.00 0.00 202 ILE A N 16
ATOM 27605 C CA . ILE A 1 87 ? -8.704 4.321 2.101 1.00 0.00 202 ILE A CA 16
ATOM 27606 C C . ILE A 1 87 ? -8.867 2.847 2.434 1.00 0.00 202 ILE A C 16
ATOM 27607 O O . ILE A 1 87 ? -8.203 2.332 3.324 1.00 0.00 202 ILE A O 16
ATOM 27623 N N . LYS A 1 88 ? -9.751 2.171 1.722 1.00 0.00 203 LYS A N 16
ATOM 27624 C CA . LYS A 1 88 ? -10.060 0.783 2.019 1.00 0.00 203 LYS A CA 16
ATOM 27625 C C . LYS A 1 88 ? -9.363 -0.168 1.046 1.00 0.00 203 LYS A C 16
ATOM 27626 O O . LYS A 1 88 ? -9.560 -0.091 -0.164 1.00 0.00 203 LYS A O 16
ATOM 27645 N N . ILE A 1 89 ? -8.550 -1.063 1.589 1.00 0.00 204 ILE A N 16
ATOM 27646 C CA . ILE A 1 89 ? -7.869 -2.078 0.797 1.00 0.00 204 ILE A CA 16
ATOM 27647 C C . ILE A 1 89 ? -8.676 -3.366 0.818 1.00 0.00 204 ILE A C 16
ATOM 27648 O O . ILE A 1 89 ? -8.930 -3.935 1.882 1.00 0.00 204 ILE A O 16
ATOM 27664 N N . ILE A 1 90 ? -9.095 -3.811 -0.356 1.00 0.00 205 ILE A N 16
ATOM 27665 C CA . ILE A 1 90 ? -9.867 -5.038 -0.472 1.00 0.00 205 ILE A CA 16
ATOM 27666 C C . ILE A 1 90 ? -9.340 -5.888 -1.618 1.00 0.00 205 ILE A C 16
ATOM 27667 O O . ILE A 1 90 ? -8.623 -5.390 -2.488 1.00 0.00 205 ILE A O 16
ATOM 27683 N N . PRO A 1 91 ? -9.676 -7.184 -1.629 1.00 0.00 206 PRO A N 16
ATOM 27684 C CA . PRO A 1 91 ? -9.292 -8.089 -2.708 1.00 0.00 206 PRO A CA 16
ATOM 27685 C C . PRO A 1 91 ? -10.049 -7.773 -3.987 1.00 0.00 206 PRO A C 16
ATOM 27686 O O . PRO A 1 91 ? -11.228 -8.105 -4.122 1.00 0.00 206 PRO A O 16
ATOM 27697 N N . ASN A 1 92 ? -9.368 -7.120 -4.918 1.00 0.00 207 ASN A N 16
ATOM 27698 C CA . ASN A 1 92 ? -9.996 -6.688 -6.163 1.00 0.00 207 ASN A CA 16
ATOM 27699 C C . ASN A 1 92 ? -9.963 -7.792 -7.215 1.00 0.00 207 ASN A C 16
ATOM 27700 O O . ASN A 1 92 ? -10.158 -7.531 -8.401 1.00 0.00 207 ASN A O 16
ATOM 27711 N N . ILE A 1 93 ? -9.707 -9.019 -6.771 1.00 0.00 208 ILE A N 16
ATOM 27712 C CA . ILE A 1 93 ? -9.642 -10.170 -7.666 1.00 0.00 208 ILE A CA 16
ATOM 27713 C C . ILE A 1 93 ? -10.945 -10.339 -8.450 1.00 0.00 208 ILE A C 16
ATOM 27714 O O . ILE A 1 93 ? -11.952 -10.818 -7.918 1.00 0.00 208 ILE A O 16
ATOM 27730 N N . ASP A 1 94 ? -10.897 -9.921 -9.715 1.00 0.00 209 ASP A N 16
ATOM 27731 C CA . ASP A 1 94 ? -12.051 -9.912 -10.618 1.00 0.00 209 ASP A CA 16
ATOM 27732 C C . ASP A 1 94 ? -13.113 -8.912 -10.163 1.00 0.00 209 ASP A C 16
ATOM 27733 O O . ASP A 1 94 ? -13.287 -7.860 -10.778 1.00 0.00 209 ASP A O 16
ATOM 27742 N N . ALA A 1 95 ? -13.810 -9.231 -9.084 1.00 0.00 210 ALA A N 16
ATOM 27743 C CA . ALA A 1 95 ? -14.867 -8.373 -8.577 1.00 0.00 210 ALA A CA 16
ATOM 27744 C C . ALA A 1 95 ? -14.426 -7.666 -7.304 1.00 0.00 210 ALA A C 16
ATOM 27745 O O . ALA A 1 95 ? -13.898 -8.295 -6.389 1.00 0.00 210 ALA A O 16
ATOM 27752 N N . LYS A 1 96 ? -14.631 -6.357 -7.255 1.00 0.00 211 LYS A N 16
ATOM 27753 C CA . LYS A 1 96 ? -14.308 -5.578 -6.066 1.00 0.00 211 LYS A CA 16
ATOM 27754 C C . LYS A 1 96 ? -15.560 -4.895 -5.519 1.00 0.00 211 LYS A C 16
ATOM 27755 O O . LYS A 1 96 ? -15.481 -3.939 -4.747 1.00 0.00 211 LYS A O 16
ATOM 27774 N N . THR A 1 97 ? -16.713 -5.407 -5.923 1.00 0.00 212 THR A N 16
ATOM 27775 C CA . THR A 1 97 ? -17.988 -4.870 -5.483 1.00 0.00 212 THR A CA 16
ATOM 27776 C C . THR A 1 97 ? -18.326 -5.341 -4.072 1.00 0.00 212 THR A C 16
ATOM 27777 O O . THR A 1 97 ? -17.911 -6.425 -3.649 1.00 0.00 212 THR A O 16
ATOM 27788 N N . GLN A 1 98 ? -19.066 -4.520 -3.340 1.00 0.00 213 GLN A N 16
ATOM 27789 C CA . GLN A 1 98 ? -19.487 -4.865 -1.991 1.00 0.00 213 GLN A CA 16
ATOM 27790 C C . GLN A 1 98 ? -20.687 -5.803 -2.032 1.00 0.00 213 GLN A C 16
ATOM 27791 O O . GLN A 1 98 ? -21.827 -5.393 -1.803 1.00 0.00 213 GLN A O 16
ATOM 27805 N N . SER A 1 99 ? -20.420 -7.057 -2.352 1.00 0.00 214 SER A N 16
ATOM 27806 C CA . SER A 1 99 ? -21.454 -8.070 -2.415 1.00 0.00 214 SER A CA 16
ATOM 27807 C C . SER A 1 99 ? -21.629 -8.733 -1.052 1.00 0.00 214 SER A C 16
ATOM 27808 O O . SER A 1 99 ? -20.649 -9.131 -0.415 1.00 0.00 214 SER A O 16
ATOM 27816 N N . PRO A 1 100 ? -22.879 -8.844 -0.581 1.00 0.00 215 PRO A N 16
ATOM 27817 C CA . PRO A 1 100 ? -23.183 -9.444 0.717 1.00 0.00 215 PRO A CA 16
ATOM 27818 C C . PRO A 1 100 ? -23.062 -10.962 0.687 1.00 0.00 215 PRO A C 16
ATOM 27819 O O . PRO A 1 100 ? -23.223 -11.587 -0.366 1.00 0.00 215 PRO A O 16
ATOM 27830 N N . ASP A 1 101 ? -22.800 -11.555 1.841 1.00 0.00 216 ASP A N 16
ATOM 27831 C CA . ASP A 1 101 ? -22.651 -13.004 1.945 1.00 0.00 216 ASP A CA 16
ATOM 27832 C C . ASP A 1 101 ? -24.009 -13.678 2.097 1.00 0.00 216 ASP A C 16
ATOM 27833 O O . ASP A 1 101 ? -24.178 -14.595 2.904 1.00 0.00 216 ASP A O 16
ATOM 27842 N N . LEU A 1 102 ? -24.974 -13.215 1.317 1.00 0.00 217 LEU A N 16
ATOM 27843 C CA . LEU A 1 102 ? -26.316 -13.779 1.327 1.00 0.00 217 LEU A CA 16
ATOM 27844 C C . LEU A 1 102 ? -26.579 -14.520 0.028 1.00 0.00 217 LEU A C 16
ATOM 27845 O O . LEU A 1 102 ? -26.384 -13.975 -1.061 1.00 0.00 217 LEU A O 16
ATOM 27861 N N . LEU A 1 103 ? -27.012 -15.764 0.146 1.00 0.00 218 LEU A N 16
ATOM 27862 C CA . LEU A 1 103 ? -27.336 -16.572 -1.016 1.00 0.00 218 LEU A CA 16
ATOM 27863 C C . LEU A 1 103 ? -28.672 -16.131 -1.595 1.00 0.00 218 LEU A C 16
ATOM 27864 O O . LEU A 1 103 ? -29.635 -15.916 -0.852 1.00 0.00 218 LEU A O 16
ATOM 27880 N N . SER A 1 104 ? -28.715 -15.985 -2.917 1.00 0.00 219 SER A N 16
ATOM 27881 C CA . SER A 1 104 ? -29.903 -15.502 -3.613 1.00 0.00 219 SER A CA 16
ATOM 27882 C C . SER A 1 104 ? -30.293 -14.112 -3.107 1.00 0.00 219 SER A C 16
ATOM 27883 O O . SER A 1 104 ? -31.468 -13.823 -2.882 1.00 0.00 219 SER A O 16
ATOM 27891 N N . GLY A 1 105 ? -29.292 -13.262 -2.918 1.00 0.00 220 GLY A N 16
ATOM 27892 C CA . GLY A 1 105 ? -29.533 -11.921 -2.427 1.00 0.00 220 GLY A CA 16
ATOM 27893 C C . GLY A 1 105 ? -29.536 -10.898 -3.541 1.00 0.00 220 GLY A C 16
ATOM 27894 O O . GLY A 1 105 ? -28.485 -10.566 -4.091 1.00 0.00 220 GLY A O 16
ATOM 27898 N N . MET A 1 106 ? -30.718 -10.406 -3.877 1.00 0.00 221 MET A N 16
ATOM 27899 C CA . MET A 1 106 ? -30.866 -9.424 -4.942 1.00 0.00 221 MET A CA 16
ATOM 27900 C C . MET A 1 106 ? -30.373 -8.059 -4.482 1.00 0.00 221 MET A C 16
ATOM 27901 O O . MET A 1 106 ? -29.752 -7.319 -5.245 1.00 0.00 221 MET A O 16
ATOM 27915 N N . LYS A 1 107 ? -30.645 -7.740 -3.226 1.00 0.00 222 LYS A N 16
ATOM 27916 C CA . LYS A 1 107 ? -30.282 -6.449 -2.668 1.00 0.00 222 LYS A CA 16
ATOM 27917 C C . LYS A 1 107 ? -28.982 -6.539 -1.877 1.00 0.00 222 LYS A C 16
ATOM 27918 O O . LYS A 1 107 ? -28.773 -7.481 -1.111 1.00 0.00 222 LYS A O 16
ATOM 27937 N N . SER A 1 108 ? -28.111 -5.562 -2.081 1.00 0.00 223 SER A N 16
ATOM 27938 C CA . SER A 1 108 ? -26.892 -5.445 -1.297 1.00 0.00 223 SER A CA 16
ATOM 27939 C C . SER A 1 108 ? -27.055 -4.331 -0.264 1.00 0.00 223 SER A C 16
ATOM 27940 O O . SER A 1 108 ? -27.011 -3.151 -0.612 1.00 0.00 223 SER A O 16
ATOM 27948 N N . PRO A 1 109 ? -27.269 -4.687 1.014 1.00 0.00 224 PRO A N 16
ATOM 27949 C CA . PRO A 1 109 ? -27.490 -3.704 2.083 1.00 0.00 224 PRO A CA 16
ATOM 27950 C C . PRO A 1 109 ? -26.243 -2.867 2.368 1.00 0.00 224 PRO A C 16
ATOM 27951 O O . PRO A 1 109 ? -25.234 -3.386 2.845 1.00 0.00 224 PRO A O 16
ATOM 27962 N N . PRO A 1 110 ? -26.292 -1.557 2.063 1.00 0.00 225 PRO A N 16
ATOM 27963 C CA . PRO A 1 110 ? -25.166 -0.643 2.289 1.00 0.00 225 PRO A CA 16
ATOM 27964 C C . PRO A 1 110 ? -24.959 -0.319 3.768 1.00 0.00 225 PRO A C 16
ATOM 27965 O O . PRO A 1 110 ? -23.930 0.236 4.152 1.00 0.00 225 PRO A O 16
ATOM 27976 N N . ARG A 1 111 ? -25.945 -0.657 4.590 1.00 0.00 226 ARG A N 16
ATOM 27977 C CA . ARG A 1 111 ? -25.860 -0.413 6.024 1.00 0.00 226 ARG A CA 16
ATOM 27978 C C . ARG A 1 111 ? -25.073 -1.525 6.702 1.00 0.00 226 ARG A C 16
ATOM 27979 O O . ARG A 1 111 ? -23.935 -1.267 7.138 1.00 0.00 226 ARG A O 16
ATOM 28001 N N . MET A 1 1 ? 22.811 16.182 -2.666 1.00 0.00 116 MET A N 17
ATOM 28002 C CA . MET A 1 1 ? 22.296 16.296 -4.050 1.00 0.00 116 MET A CA 17
ATOM 28003 C C . MET A 1 1 ? 22.105 17.760 -4.447 1.00 0.00 116 MET A C 17
ATOM 28004 O O . MET A 1 1 ? 21.312 18.070 -5.337 1.00 0.00 116 MET A O 17
ATOM 28020 N N . ALA A 1 2 ? 22.832 18.660 -3.793 1.00 0.00 117 ALA A N 17
ATOM 28021 C CA . ALA A 1 2 ? 22.694 20.085 -4.057 1.00 0.00 117 ALA A CA 17
ATOM 28022 C C . ALA A 1 2 ? 24.055 20.761 -4.180 1.00 0.00 117 ALA A C 17
ATOM 28023 O O . ALA A 1 2 ? 24.997 20.424 -3.457 1.00 0.00 117 ALA A O 17
ATOM 28030 N N . HIS A 1 3 ? 24.157 21.697 -5.113 1.00 0.00 118 HIS A N 17
ATOM 28031 C CA . HIS A 1 3 ? 25.371 22.486 -5.288 1.00 0.00 118 HIS A CA 17
ATOM 28032 C C . HIS A 1 3 ? 25.045 23.970 -5.230 1.00 0.00 118 HIS A C 17
ATOM 28033 O O . HIS A 1 3 ? 25.720 24.744 -4.553 1.00 0.00 118 HIS A O 17
ATOM 28048 N N . HIS A 1 4 ? 24.005 24.359 -5.954 1.00 0.00 119 HIS A N 17
ATOM 28049 C CA . HIS A 1 4 ? 23.542 25.737 -5.963 1.00 0.00 119 HIS A CA 17
ATOM 28050 C C . HIS A 1 4 ? 22.022 25.777 -5.890 1.00 0.00 119 HIS A C 17
ATOM 28051 O O . HIS A 1 4 ? 21.380 24.730 -5.775 1.00 0.00 119 HIS A O 17
ATOM 28066 N N . HIS A 1 5 ? 21.462 26.982 -5.966 1.00 0.00 120 HIS A N 17
ATOM 28067 C CA . HIS A 1 5 ? 20.020 27.187 -5.847 1.00 0.00 120 HIS A CA 17
ATOM 28068 C C . HIS A 1 5 ? 19.544 26.806 -4.452 1.00 0.00 120 HIS A C 17
ATOM 28069 O O . HIS A 1 5 ? 18.848 25.808 -4.269 1.00 0.00 120 HIS A O 17
ATOM 28084 N N . HIS A 1 6 ? 19.938 27.608 -3.468 1.00 0.00 121 HIS A N 17
ATOM 28085 C CA . HIS A 1 6 ? 19.547 27.378 -2.078 1.00 0.00 121 HIS A CA 17
ATOM 28086 C C . HIS A 1 6 ? 18.039 27.540 -1.902 1.00 0.00 121 HIS A C 17
ATOM 28087 O O . HIS A 1 6 ? 17.457 27.055 -0.931 1.00 0.00 121 HIS A O 17
ATOM 28102 N N . HIS A 1 7 ? 17.416 28.232 -2.841 1.00 0.00 122 HIS A N 17
ATOM 28103 C CA . HIS A 1 7 ? 15.972 28.383 -2.855 1.00 0.00 122 HIS A CA 17
ATOM 28104 C C . HIS A 1 7 ? 15.430 27.814 -4.160 1.00 0.00 122 HIS A C 17
ATOM 28105 O O . HIS A 1 7 ? 15.694 28.347 -5.236 1.00 0.00 122 HIS A O 17
ATOM 28120 N N . HIS A 1 8 ? 14.692 26.719 -4.064 1.00 0.00 123 HIS A N 17
ATOM 28121 C CA . HIS A 1 8 ? 14.194 26.028 -5.247 1.00 0.00 123 HIS A CA 17
ATOM 28122 C C . HIS A 1 8 ? 12.930 26.682 -5.783 1.00 0.00 123 HIS A C 17
ATOM 28123 O O . HIS A 1 8 ? 11.819 26.300 -5.417 1.00 0.00 123 HIS A O 17
ATOM 28138 N N . VAL A 1 9 ? 13.104 27.680 -6.637 1.00 0.00 124 VAL A N 17
ATOM 28139 C CA . VAL A 1 9 ? 11.976 28.296 -7.323 1.00 0.00 124 VAL A CA 17
ATOM 28140 C C . VAL A 1 9 ? 11.586 27.425 -8.517 1.00 0.00 124 VAL A C 17
ATOM 28141 O O . VAL A 1 9 ? 10.492 27.539 -9.073 1.00 0.00 124 VAL A O 17
ATOM 28154 N N . ASP A 1 10 ? 12.499 26.542 -8.891 1.00 0.00 125 ASP A N 17
ATOM 28155 C CA . ASP A 1 10 ? 12.244 25.562 -9.934 1.00 0.00 125 ASP A CA 17
ATOM 28156 C C . ASP A 1 10 ? 11.694 24.291 -9.303 1.00 0.00 125 ASP A C 17
ATOM 28157 O O . ASP A 1 10 ? 12.037 23.957 -8.167 1.00 0.00 125 ASP A O 17
ATOM 28166 N N . ASP A 1 11 ? 10.832 23.593 -10.025 1.00 0.00 126 ASP A N 17
ATOM 28167 C CA . ASP A 1 11 ? 10.243 22.362 -9.514 1.00 0.00 126 ASP A CA 17
ATOM 28168 C C . ASP A 1 11 ? 11.047 21.151 -9.975 1.00 0.00 126 ASP A C 17
ATOM 28169 O O . ASP A 1 11 ? 11.340 20.998 -11.165 1.00 0.00 126 ASP A O 17
ATOM 28178 N N . ASP A 1 12 ? 11.424 20.313 -9.020 1.00 0.00 127 ASP A N 17
ATOM 28179 C CA . ASP A 1 12 ? 12.199 19.112 -9.301 1.00 0.00 127 ASP A CA 17
ATOM 28180 C C . ASP A 1 12 ? 11.694 17.952 -8.452 1.00 0.00 127 ASP A C 17
ATOM 28181 O O . ASP A 1 12 ? 10.856 18.145 -7.569 1.00 0.00 127 ASP A O 17
ATOM 28190 N N . ASP A 1 13 ? 12.196 16.753 -8.721 1.00 0.00 128 ASP A N 17
ATOM 28191 C CA . ASP A 1 13 ? 11.739 15.553 -8.024 1.00 0.00 128 ASP A CA 17
ATOM 28192 C C . ASP A 1 13 ? 12.173 15.568 -6.563 1.00 0.00 128 ASP A C 17
ATOM 28193 O O . ASP A 1 13 ? 13.350 15.753 -6.251 1.00 0.00 128 ASP A O 17
ATOM 28202 N N . LYS A 1 14 ? 11.212 15.398 -5.670 1.00 0.00 129 LYS A N 17
ATOM 28203 C CA . LYS A 1 14 ? 11.498 15.324 -4.247 1.00 0.00 129 LYS A CA 17
ATOM 28204 C C . LYS A 1 14 ? 11.267 13.910 -3.735 1.00 0.00 129 LYS A C 17
ATOM 28205 O O . LYS A 1 14 ? 10.173 13.569 -3.282 1.00 0.00 129 LYS A O 17
ATOM 28224 N N . MET A 1 15 ? 12.297 13.083 -3.826 1.00 0.00 130 MET A N 17
ATOM 28225 C CA . MET A 1 15 ? 12.217 11.714 -3.346 1.00 0.00 130 MET A CA 17
ATOM 28226 C C . MET A 1 15 ? 12.384 11.686 -1.832 1.00 0.00 130 MET A C 17
ATOM 28227 O O . MET A 1 15 ? 12.591 12.726 -1.203 1.00 0.00 130 MET A O 17
ATOM 28241 N N . GLY A 1 16 ? 12.299 10.502 -1.251 1.00 0.00 131 GLY A N 17
ATOM 28242 C CA . GLY A 1 16 ? 12.386 10.386 0.188 1.00 0.00 131 GLY A CA 17
ATOM 28243 C C . GLY A 1 16 ? 13.770 9.987 0.642 1.00 0.00 131 GLY A C 17
ATOM 28244 O O . GLY A 1 16 ? 14.708 9.963 -0.155 1.00 0.00 131 GLY A O 17
ATOM 28248 N N . SER A 1 17 ? 13.903 9.686 1.921 1.00 0.00 132 SER A N 17
ATOM 28249 C CA . SER A 1 17 ? 15.164 9.220 2.472 1.00 0.00 132 SER A CA 17
ATOM 28250 C C . SER A 1 17 ? 15.012 7.801 3.006 1.00 0.00 132 SER A C 17
ATOM 28251 O O . SER A 1 17 ? 15.796 7.342 3.837 1.00 0.00 132 SER A O 17
ATOM 28259 N N . LYS A 1 18 ? 13.991 7.112 2.521 1.00 0.00 133 LYS A N 17
ATOM 28260 C CA . LYS A 1 18 ? 13.724 5.749 2.937 1.00 0.00 133 LYS A CA 17
ATOM 28261 C C . LYS A 1 18 ? 13.599 4.842 1.718 1.00 0.00 133 LYS A C 17
ATOM 28262 O O . LYS A 1 18 ? 12.648 4.955 0.946 1.00 0.00 133 LYS A O 17
ATOM 28281 N N . LEU A 1 19 ? 14.583 3.976 1.539 1.00 0.00 134 LEU A N 17
ATOM 28282 C CA . LEU A 1 19 ? 14.610 3.040 0.422 1.00 0.00 134 LEU A CA 17
ATOM 28283 C C . LEU A 1 19 ? 13.673 1.863 0.691 1.00 0.00 134 LEU A C 17
ATOM 28284 O O . LEU A 1 19 ? 13.699 1.279 1.776 1.00 0.00 134 LEU A O 17
ATOM 28300 N N . TRP A 1 20 ? 12.843 1.522 -0.291 1.00 0.00 135 TRP A N 17
ATOM 28301 C CA . TRP A 1 20 ? 11.825 0.497 -0.102 1.00 0.00 135 TRP A CA 17
ATOM 28302 C C . TRP A 1 20 ? 12.133 -0.789 -0.858 1.00 0.00 135 TRP A C 17
ATOM 28303 O O . TRP A 1 20 ? 11.834 -0.926 -2.048 1.00 0.00 135 TRP A O 17
ATOM 28324 N N . ASN A 1 21 ? 12.752 -1.721 -0.151 1.00 0.00 136 ASN A N 17
ATOM 28325 C CA . ASN A 1 21 ? 12.883 -3.091 -0.616 1.00 0.00 136 ASN A CA 17
ATOM 28326 C C . ASN A 1 21 ? 12.398 -4.005 0.498 1.00 0.00 136 ASN A C 17
ATOM 28327 O O . ASN A 1 21 ? 13.176 -4.479 1.323 1.00 0.00 136 ASN A O 17
ATOM 28338 N N . LEU A 1 22 ? 11.102 -4.249 0.501 1.00 0.00 137 LEU A N 17
ATOM 28339 C CA . LEU A 1 22 ? 10.451 -5.009 1.557 1.00 0.00 137 LEU A CA 17
ATOM 28340 C C . LEU A 1 22 ? 10.328 -6.469 1.151 1.00 0.00 137 LEU A C 17
ATOM 28341 O O . LEU A 1 22 ? 10.439 -6.801 -0.027 1.00 0.00 137 LEU A O 17
ATOM 28357 N N . ARG A 1 23 ? 10.124 -7.337 2.126 1.00 0.00 138 ARG A N 17
ATOM 28358 C CA . ARG A 1 23 ? 10.037 -8.766 1.871 1.00 0.00 138 ARG A CA 17
ATOM 28359 C C . ARG A 1 23 ? 8.629 -9.275 2.113 1.00 0.00 138 ARG A C 17
ATOM 28360 O O . ARG A 1 23 ? 7.919 -8.758 2.973 1.00 0.00 138 ARG A O 17
ATOM 28381 N N . ASN A 1 24 ? 8.241 -10.267 1.305 1.00 0.00 139 ASN A N 17
ATOM 28382 C CA . ASN A 1 24 ? 6.895 -10.851 1.317 1.00 0.00 139 ASN A CA 17
ATOM 28383 C C . ASN A 1 24 ? 6.397 -11.098 2.731 1.00 0.00 139 ASN A C 17
ATOM 28384 O O . ASN A 1 24 ? 6.753 -12.091 3.370 1.00 0.00 139 ASN A O 17
ATOM 28395 N N . ALA A 1 25 ? 5.569 -10.187 3.207 1.00 0.00 140 ALA A N 17
ATOM 28396 C CA . ALA A 1 25 ? 5.048 -10.255 4.554 1.00 0.00 140 ALA A CA 17
ATOM 28397 C C . ALA A 1 25 ? 3.535 -10.175 4.546 1.00 0.00 140 ALA A C 17
ATOM 28398 O O . ALA A 1 25 ? 2.925 -10.042 3.482 1.00 0.00 140 ALA A O 17
ATOM 28405 N N . ASP A 1 26 ? 2.940 -10.267 5.730 1.00 0.00 141 ASP A N 17
ATOM 28406 C CA . ASP A 1 26 ? 1.499 -10.130 5.884 1.00 0.00 141 ASP A CA 17
ATOM 28407 C C . ASP A 1 26 ? 1.040 -8.818 5.267 1.00 0.00 141 ASP A C 17
ATOM 28408 O O . ASP A 1 26 ? 1.585 -7.752 5.551 1.00 0.00 141 ASP A O 17
ATOM 28417 N N . ILE A 1 27 ? 0.048 -8.926 4.397 1.00 0.00 142 ILE A N 17
ATOM 28418 C CA . ILE A 1 27 ? -0.477 -7.793 3.653 1.00 0.00 142 ILE A CA 17
ATOM 28419 C C . ILE A 1 27 ? -0.883 -6.634 4.562 1.00 0.00 142 ILE A C 17
ATOM 28420 O O . ILE A 1 27 ? -0.638 -5.479 4.232 1.00 0.00 142 ILE A O 17
ATOM 28436 N N . ARG A 1 28 ? -1.467 -6.934 5.715 1.00 0.00 143 ARG A N 17
ATOM 28437 C CA . ARG A 1 28 ? -1.925 -5.884 6.612 1.00 0.00 143 ARG A CA 17
ATOM 28438 C C . ARG A 1 28 ? -0.741 -5.235 7.300 1.00 0.00 143 ARG A C 17
ATOM 28439 O O . ARG A 1 28 ? -0.793 -4.066 7.679 1.00 0.00 143 ARG A O 17
ATOM 28460 N N . ALA A 1 29 ? 0.341 -5.993 7.423 1.00 0.00 144 ALA A N 17
ATOM 28461 C CA . ALA A 1 29 ? 1.561 -5.472 8.001 1.00 0.00 144 ALA A CA 17
ATOM 28462 C C . ALA A 1 29 ? 2.170 -4.459 7.051 1.00 0.00 144 ALA A C 17
ATOM 28463 O O . ALA A 1 29 ? 2.832 -3.519 7.475 1.00 0.00 144 ALA A O 17
ATOM 28470 N N . VAL A 1 30 ? 1.912 -4.654 5.761 1.00 0.00 145 VAL A N 17
ATOM 28471 C CA . VAL A 1 30 ? 2.383 -3.740 4.732 1.00 0.00 145 VAL A CA 17
ATOM 28472 C C . VAL A 1 30 ? 1.438 -2.553 4.591 1.00 0.00 145 VAL A C 17
ATOM 28473 O O . VAL A 1 30 ? 1.866 -1.433 4.333 1.00 0.00 145 VAL A O 17
ATOM 28486 N N . ILE A 1 31 ? 0.149 -2.799 4.760 1.00 0.00 146 ILE A N 17
ATOM 28487 C CA . ILE A 1 31 ? -0.828 -1.721 4.709 1.00 0.00 146 ILE A CA 17
ATOM 28488 C C . ILE A 1 31 ? -0.642 -0.796 5.916 1.00 0.00 146 ILE A C 17
ATOM 28489 O O . ILE A 1 31 ? -0.914 0.402 5.846 1.00 0.00 146 ILE A O 17
ATOM 28505 N N . ALA A 1 32 ? -0.150 -1.354 7.016 1.00 0.00 147 ALA A N 17
ATOM 28506 C CA . ALA A 1 32 ? 0.238 -0.549 8.168 1.00 0.00 147 ALA A CA 17
ATOM 28507 C C . ALA A 1 32 ? 1.654 -0.004 7.976 1.00 0.00 147 ALA A C 17
ATOM 28508 O O . ALA A 1 32 ? 2.024 1.029 8.534 1.00 0.00 147 ALA A O 17
ATOM 28515 N N . GLU A 1 33 ? 2.429 -0.720 7.177 1.00 0.00 148 GLU A N 17
ATOM 28516 C CA . GLU A 1 33 ? 3.791 -0.335 6.811 1.00 0.00 148 GLU A CA 17
ATOM 28517 C C . GLU A 1 33 ? 3.769 0.956 5.999 1.00 0.00 148 GLU A C 17
ATOM 28518 O O . GLU A 1 33 ? 4.465 1.920 6.316 1.00 0.00 148 GLU A O 17
ATOM 28530 N N . VAL A 1 34 ? 2.935 0.973 4.969 1.00 0.00 149 VAL A N 17
ATOM 28531 C CA . VAL A 1 34 ? 2.789 2.143 4.118 1.00 0.00 149 VAL A CA 17
ATOM 28532 C C . VAL A 1 34 ? 2.180 3.318 4.891 1.00 0.00 149 VAL A C 17
ATOM 28533 O O . VAL A 1 34 ? 2.638 4.452 4.761 1.00 0.00 149 VAL A O 17
ATOM 28546 N N . SER A 1 35 ? 1.174 3.048 5.721 1.00 0.00 150 SER A N 17
ATOM 28547 C CA . SER A 1 35 ? 0.511 4.106 6.483 1.00 0.00 150 SER A CA 17
ATOM 28548 C C . SER A 1 35 ? 1.432 4.691 7.545 1.00 0.00 150 SER A C 17
ATOM 28549 O O . SER A 1 35 ? 1.243 5.823 7.980 1.00 0.00 150 SER A O 17
ATOM 28557 N N . ARG A 1 36 ? 2.429 3.917 7.951 1.00 0.00 151 ARG A N 17
ATOM 28558 C CA . ARG A 1 36 ? 3.407 4.370 8.928 1.00 0.00 151 ARG A CA 17
ATOM 28559 C C . ARG A 1 36 ? 4.161 5.591 8.401 1.00 0.00 151 ARG A C 17
ATOM 28560 O O . ARG A 1 36 ? 4.461 6.525 9.144 1.00 0.00 151 ARG A O 17
ATOM 28581 N N . ILE A 1 37 ? 4.477 5.565 7.111 1.00 0.00 152 ILE A N 17
ATOM 28582 C CA . ILE A 1 37 ? 5.186 6.668 6.471 1.00 0.00 152 ILE A CA 17
ATOM 28583 C C . ILE A 1 37 ? 4.211 7.671 5.848 1.00 0.00 152 ILE A C 17
ATOM 28584 O O . ILE A 1 37 ? 4.348 8.881 6.033 1.00 0.00 152 ILE A O 17
ATOM 28600 N N . THR A 1 38 ? 3.223 7.164 5.114 1.00 0.00 153 THR A N 17
ATOM 28601 C CA . THR A 1 38 ? 2.294 8.020 4.382 1.00 0.00 153 THR A CA 17
ATOM 28602 C C . THR A 1 38 ? 1.398 8.819 5.327 1.00 0.00 153 THR A C 17
ATOM 28603 O O . THR A 1 38 ? 1.023 9.957 5.040 1.00 0.00 153 THR A O 17
ATOM 28614 N N . GLY A 1 39 ? 1.071 8.217 6.465 1.00 0.00 154 GLY A N 17
ATOM 28615 C CA . GLY A 1 39 ? 0.216 8.864 7.440 1.00 0.00 154 GLY A CA 17
ATOM 28616 C C . GLY A 1 39 ? -1.241 8.835 7.030 1.00 0.00 154 GLY A C 17
ATOM 28617 O O . GLY A 1 39 ? -2.053 9.604 7.540 1.00 0.00 154 GLY A O 17
ATOM 28621 N N . LYS A 1 40 ? -1.570 7.944 6.108 1.00 0.00 155 LYS A N 17
ATOM 28622 C CA . LYS A 1 40 ? -2.925 7.850 5.581 1.00 0.00 155 LYS A CA 17
ATOM 28623 C C . LYS A 1 40 ? -3.696 6.749 6.297 1.00 0.00 155 LYS A C 17
ATOM 28624 O O . LYS A 1 40 ? -3.107 5.778 6.775 1.00 0.00 155 LYS A O 17
ATOM 28643 N N . ASN A 1 41 ? -5.006 6.912 6.376 1.00 0.00 156 ASN A N 17
ATOM 28644 C CA . ASN A 1 41 ? -5.860 5.953 7.070 1.00 0.00 156 ASN A CA 17
ATOM 28645 C C . ASN A 1 41 ? -6.293 4.857 6.113 1.00 0.00 156 ASN A C 17
ATOM 28646 O O . ASN A 1 41 ? -6.695 5.141 4.987 1.00 0.00 156 ASN A O 17
ATOM 28657 N N . PHE A 1 42 ? -6.222 3.610 6.555 1.00 0.00 157 PHE A N 17
ATOM 28658 C CA . PHE A 1 42 ? -6.571 2.485 5.699 1.00 0.00 157 PHE A CA 17
ATOM 28659 C C . PHE A 1 42 ? -7.593 1.571 6.357 1.00 0.00 157 PHE A C 17
ATOM 28660 O O . PHE A 1 42 ? -7.522 1.284 7.555 1.00 0.00 157 PHE A O 17
ATOM 28677 N N . VAL A 1 43 ? -8.548 1.128 5.556 1.00 0.00 158 VAL A N 17
ATOM 28678 C CA . VAL A 1 43 ? -9.564 0.187 5.993 1.00 0.00 158 VAL A CA 17
ATOM 28679 C C . VAL A 1 43 ? -9.362 -1.139 5.279 1.00 0.00 158 VAL A C 17
ATOM 28680 O O . VAL A 1 43 ? -9.529 -1.226 4.067 1.00 0.00 158 VAL A O 17
ATOM 28693 N N . ILE A 1 44 ? -8.987 -2.160 6.022 1.00 0.00 159 ILE A N 17
ATOM 28694 C CA . ILE A 1 44 ? -8.671 -3.449 5.431 1.00 0.00 159 ILE A CA 17
ATOM 28695 C C . ILE A 1 44 ? -9.818 -4.435 5.619 1.00 0.00 159 ILE A C 17
ATOM 28696 O O . ILE A 1 44 ? -10.269 -4.671 6.743 1.00 0.00 159 ILE A O 17
ATOM 28712 N N . ASP A 1 45 ? -10.303 -4.991 4.518 1.00 0.00 160 ASP A N 17
ATOM 28713 C CA . ASP A 1 45 ? -11.316 -6.040 4.574 1.00 0.00 160 ASP A CA 17
ATOM 28714 C C . ASP A 1 45 ? -10.717 -7.306 5.179 1.00 0.00 160 ASP A C 17
ATOM 28715 O O . ASP A 1 45 ? -9.579 -7.661 4.882 1.00 0.00 160 ASP A O 17
ATOM 28724 N N . PRO A 1 46 ? -11.470 -7.994 6.055 1.00 0.00 161 PRO A N 17
ATOM 28725 C CA . PRO A 1 46 ? -11.005 -9.220 6.722 1.00 0.00 161 PRO A CA 17
ATOM 28726 C C . PRO A 1 46 ? -10.574 -10.333 5.756 1.00 0.00 161 PRO A C 17
ATOM 28727 O O . PRO A 1 46 ? -9.954 -11.306 6.177 1.00 0.00 161 PRO A O 17
ATOM 28738 N N . ARG A 1 47 ? -10.902 -10.203 4.472 1.00 0.00 162 ARG A N 17
ATOM 28739 C CA . ARG A 1 47 ? -10.484 -11.202 3.488 1.00 0.00 162 ARG A CA 17
ATOM 28740 C C . ARG A 1 47 ? -9.116 -10.845 2.904 1.00 0.00 162 ARG A C 17
ATOM 28741 O O . ARG A 1 47 ? -8.493 -11.651 2.210 1.00 0.00 162 ARG A O 17
ATOM 28762 N N . VAL A 1 48 ? -8.647 -9.636 3.180 1.00 0.00 163 VAL A N 17
ATOM 28763 C CA . VAL A 1 48 ? -7.356 -9.197 2.675 1.00 0.00 163 VAL A CA 17
ATOM 28764 C C . VAL A 1 48 ? -6.234 -9.871 3.458 1.00 0.00 163 VAL A C 17
ATOM 28765 O O . VAL A 1 48 ? -5.860 -9.430 4.545 1.00 0.00 163 VAL A O 17
ATOM 28778 N N . GLN A 1 49 ? -5.735 -10.967 2.907 1.00 0.00 164 GLN A N 17
ATOM 28779 C CA . GLN A 1 49 ? -4.653 -11.721 3.520 1.00 0.00 164 GLN A CA 17
ATOM 28780 C C . GLN A 1 49 ? -3.790 -12.366 2.442 1.00 0.00 164 GLN A C 17
ATOM 28781 O O . GLN A 1 49 ? -4.262 -13.189 1.659 1.00 0.00 164 GLN A O 17
ATOM 28795 N N . GLY A 1 50 ? -2.535 -11.967 2.406 1.00 0.00 165 GLY A N 17
ATOM 28796 C CA . GLY A 1 50 ? -1.606 -12.451 1.412 1.00 0.00 165 GLY A CA 17
ATOM 28797 C C . GLY A 1 50 ? -0.228 -11.899 1.673 1.00 0.00 165 GLY A C 17
ATOM 28798 O O . GLY A 1 50 ? 0.007 -11.315 2.732 1.00 0.00 165 GLY A O 17
ATOM 28802 N N . LYS A 1 51 ? 0.677 -12.060 0.724 1.00 0.00 166 LYS A N 17
ATOM 28803 C CA . LYS A 1 51 ? 2.036 -11.573 0.899 1.00 0.00 166 LYS A CA 17
ATOM 28804 C C . LYS A 1 51 ? 2.325 -10.397 -0.015 1.00 0.00 166 LYS A C 17
ATOM 28805 O O . LYS A 1 51 ? 2.156 -10.474 -1.232 1.00 0.00 166 LYS A O 17
ATOM 28824 N N . VAL A 1 52 ? 2.769 -9.310 0.589 1.00 0.00 167 VAL A N 17
ATOM 28825 C CA . VAL A 1 52 ? 3.153 -8.122 -0.149 1.00 0.00 167 VAL A CA 17
ATOM 28826 C C . VAL A 1 52 ? 4.568 -7.700 0.226 1.00 0.00 167 VAL A C 17
ATOM 28827 O O . VAL A 1 52 ? 4.922 -7.649 1.405 1.00 0.00 167 VAL A O 17
ATOM 28840 N N . SER A 1 53 ? 5.381 -7.440 -0.782 1.00 0.00 168 SER A N 17
ATOM 28841 C CA . SER A 1 53 ? 6.703 -6.892 -0.567 1.00 0.00 168 SER A CA 17
ATOM 28842 C C . SER A 1 53 ? 6.906 -5.690 -1.472 1.00 0.00 168 SER A C 17
ATOM 28843 O O . SER A 1 53 ? 7.043 -5.835 -2.687 1.00 0.00 168 SER A O 17
ATOM 28851 N N . ILE A 1 54 ? 6.892 -4.504 -0.888 1.00 0.00 169 ILE A N 17
ATOM 28852 C CA . ILE A 1 54 ? 7.106 -3.295 -1.657 1.00 0.00 169 ILE A CA 17
ATOM 28853 C C . ILE A 1 54 ? 8.563 -3.206 -2.085 1.00 0.00 169 ILE A C 17
ATOM 28854 O O . ILE A 1 54 ? 9.438 -2.847 -1.295 1.00 0.00 169 ILE A O 17
ATOM 28870 N N . VAL A 1 55 ? 8.823 -3.580 -3.327 1.00 0.00 170 VAL A N 17
ATOM 28871 C CA . VAL A 1 55 ? 10.171 -3.557 -3.860 1.00 0.00 170 VAL A CA 17
ATOM 28872 C C . VAL A 1 55 ? 10.274 -2.633 -5.065 1.00 0.00 170 VAL A C 17
ATOM 28873 O O . VAL A 1 55 ? 9.895 -2.980 -6.186 1.00 0.00 170 VAL A O 17
ATOM 28886 N N . SER A 1 56 ? 10.772 -1.443 -4.807 1.00 0.00 171 SER A N 17
ATOM 28887 C CA . SER A 1 56 ? 11.049 -0.469 -5.841 1.00 0.00 171 SER A CA 17
ATOM 28888 C C . SER A 1 56 ? 12.282 0.300 -5.408 1.00 0.00 171 SER A C 17
ATOM 28889 O O . SER A 1 56 ? 12.198 1.131 -4.503 1.00 0.00 171 SER A O 17
ATOM 28897 N N . SER A 1 57 ? 13.434 0.008 -6.005 1.00 0.00 172 SER A N 17
ATOM 28898 C CA . SER A 1 57 ? 14.668 0.558 -5.483 1.00 0.00 172 SER A CA 17
ATOM 28899 C C . SER A 1 57 ? 14.784 2.041 -5.778 1.00 0.00 172 SER A C 17
ATOM 28900 O O . SER A 1 57 ? 15.371 2.449 -6.776 1.00 0.00 172 SER A O 17
ATOM 28908 N N . THR A 1 58 ? 14.225 2.813 -4.865 1.00 0.00 173 THR A N 17
ATOM 28909 C CA . THR A 1 58 ? 14.437 4.239 -4.732 1.00 0.00 173 THR A CA 17
ATOM 28910 C C . THR A 1 58 ? 13.883 4.651 -3.383 1.00 0.00 173 THR A C 17
ATOM 28911 O O . THR A 1 58 ? 12.837 4.143 -2.975 1.00 0.00 173 THR A O 17
ATOM 28922 N N . PRO A 1 59 ? 14.567 5.521 -2.652 1.00 0.00 174 PRO A N 17
ATOM 28923 C CA . PRO A 1 59 ? 14.006 6.093 -1.444 1.00 0.00 174 PRO A CA 17
ATOM 28924 C C . PRO A 1 59 ? 12.747 6.883 -1.776 1.00 0.00 174 PRO A C 17
ATOM 28925 O O . PRO A 1 59 ? 12.789 7.897 -2.479 1.00 0.00 174 PRO A O 17
ATOM 28936 N N . LEU A 1 60 ? 11.633 6.414 -1.253 1.00 0.00 175 LEU A N 17
ATOM 28937 C CA . LEU A 1 60 ? 10.333 6.944 -1.617 1.00 0.00 175 LEU A CA 17
ATOM 28938 C C . LEU A 1 60 ? 9.818 7.887 -0.548 1.00 0.00 175 LEU A C 17
ATOM 28939 O O . LEU A 1 60 ? 9.983 7.641 0.648 1.00 0.00 175 LEU A O 17
ATOM 28955 N N . SER A 1 61 ? 9.217 8.977 -0.989 1.00 0.00 176 SER A N 17
ATOM 28956 C CA . SER A 1 61 ? 8.595 9.915 -0.082 1.00 0.00 176 SER A CA 17
ATOM 28957 C C . SER A 1 61 ? 7.172 9.450 0.206 1.00 0.00 176 SER A C 17
ATOM 28958 O O . SER A 1 61 ? 6.735 8.434 -0.337 1.00 0.00 176 SER A O 17
ATOM 28966 N N . SER A 1 62 ? 6.456 10.195 1.035 1.00 0.00 177 SER A N 17
ATOM 28967 C CA . SER A 1 62 ? 5.128 9.799 1.489 1.00 0.00 177 SER A CA 17
ATOM 28968 C C . SER A 1 62 ? 4.201 9.468 0.319 1.00 0.00 177 SER A C 17
ATOM 28969 O O . SER A 1 62 ? 3.609 8.386 0.271 1.00 0.00 177 SER A O 17
ATOM 28977 N N . ARG A 1 63 ? 4.101 10.382 -0.635 1.00 0.00 178 ARG A N 17
ATOM 28978 C CA . ARG A 1 63 ? 3.230 10.188 -1.784 1.00 0.00 178 ARG A CA 17
ATOM 28979 C C . ARG A 1 63 ? 3.762 9.077 -2.676 1.00 0.00 178 ARG A C 17
ATOM 28980 O O . ARG A 1 63 ? 3.024 8.169 -3.061 1.00 0.00 178 ARG A O 17
ATOM 29001 N N . GLU A 1 64 ? 5.054 9.155 -2.981 1.00 0.00 179 GLU A N 17
ATOM 29002 C CA . GLU A 1 64 ? 5.706 8.208 -3.883 1.00 0.00 179 GLU A CA 17
ATOM 29003 C C . GLU A 1 64 ? 5.512 6.775 -3.403 1.00 0.00 179 GLU A C 17
ATOM 29004 O O . GLU A 1 64 ? 5.175 5.885 -4.185 1.00 0.00 179 GLU A O 17
ATOM 29016 N N . LEU A 1 65 ? 5.717 6.573 -2.109 1.00 0.00 180 LEU A N 17
ATOM 29017 C CA . LEU A 1 65 ? 5.515 5.278 -1.478 1.00 0.00 180 LEU A CA 17
ATOM 29018 C C . LEU A 1 65 ? 4.091 4.786 -1.692 1.00 0.00 180 LEU A C 17
ATOM 29019 O O . LEU A 1 65 ? 3.871 3.665 -2.156 1.00 0.00 180 LEU A O 17
ATOM 29035 N N . TYR A 1 66 ? 3.135 5.639 -1.357 1.00 0.00 181 TYR A N 17
ATOM 29036 C CA . TYR A 1 66 ? 1.727 5.291 -1.462 1.00 0.00 181 TYR A CA 17
ATOM 29037 C C . TYR A 1 66 ? 1.364 4.870 -2.884 1.00 0.00 181 TYR A C 17
ATOM 29038 O O . TYR A 1 66 ? 0.521 3.999 -3.077 1.00 0.00 181 TYR A O 17
ATOM 29056 N N . GLN A 1 67 ? 2.029 5.455 -3.873 1.00 0.00 182 GLN A N 17
ATOM 29057 C CA . GLN A 1 67 ? 1.719 5.152 -5.265 1.00 0.00 182 GLN A CA 17
ATOM 29058 C C . GLN A 1 67 ? 2.195 3.752 -5.621 1.00 0.00 182 GLN A C 17
ATOM 29059 O O . GLN A 1 67 ? 1.536 3.033 -6.373 1.00 0.00 182 GLN A O 17
ATOM 29073 N N . VAL A 1 68 ? 3.336 3.367 -5.067 1.00 0.00 183 VAL A N 17
ATOM 29074 C CA . VAL A 1 68 ? 3.881 2.038 -5.299 1.00 0.00 183 VAL A CA 17
ATOM 29075 C C . VAL A 1 68 ? 3.037 0.993 -4.582 1.00 0.00 183 VAL A C 17
ATOM 29076 O O . VAL A 1 68 ? 2.731 -0.056 -5.144 1.00 0.00 183 VAL A O 17
ATOM 29089 N N . PHE A 1 69 ? 2.642 1.311 -3.350 1.00 0.00 184 PHE A N 17
ATOM 29090 C CA . PHE A 1 69 ? 1.784 0.441 -2.542 1.00 0.00 184 PHE A CA 17
ATOM 29091 C C . PHE A 1 69 ? 0.551 0.011 -3.332 1.00 0.00 184 PHE A C 17
ATOM 29092 O O . PHE A 1 69 ? 0.111 -1.137 -3.247 1.00 0.00 184 PHE A O 17
ATOM 29109 N N . LEU A 1 70 ? 0.028 0.932 -4.129 1.00 0.00 185 LEU A N 17
ATOM 29110 C CA . LEU A 1 70 ? -1.182 0.683 -4.899 1.00 0.00 185 LEU A CA 17
ATOM 29111 C C . LEU A 1 70 ? -0.945 -0.353 -5.988 1.00 0.00 185 LEU A C 17
ATOM 29112 O O . LEU A 1 70 ? -1.885 -0.981 -6.477 1.00 0.00 185 LEU A O 17
ATOM 29128 N N . SER A 1 71 ? 0.310 -0.522 -6.364 1.00 0.00 186 SER A N 17
ATOM 29129 C CA . SER A 1 71 ? 0.669 -1.455 -7.410 1.00 0.00 186 SER A CA 17
ATOM 29130 C C . SER A 1 71 ? 0.985 -2.819 -6.810 1.00 0.00 186 SER A C 17
ATOM 29131 O O . SER A 1 71 ? 0.702 -3.855 -7.409 1.00 0.00 186 SER A O 17
ATOM 29139 N N . VAL A 1 72 ? 1.541 -2.813 -5.602 1.00 0.00 187 VAL A N 17
ATOM 29140 C CA . VAL A 1 72 ? 1.925 -4.054 -4.943 1.00 0.00 187 VAL A CA 17
ATOM 29141 C C . VAL A 1 72 ? 0.681 -4.832 -4.533 1.00 0.00 187 VAL A C 17
ATOM 29142 O O . VAL A 1 72 ? 0.689 -6.060 -4.469 1.00 0.00 187 VAL A O 17
ATOM 29155 N N . LEU A 1 73 ? -0.392 -4.099 -4.264 1.00 0.00 188 LEU A N 17
ATOM 29156 C CA . LEU A 1 73 ? -1.689 -4.705 -4.009 1.00 0.00 188 LEU A CA 17
ATOM 29157 C C . LEU A 1 73 ? -2.137 -5.507 -5.215 1.00 0.00 188 LEU A C 17
ATOM 29158 O O . LEU A 1 73 ? -2.683 -6.592 -5.080 1.00 0.00 188 LEU A O 17
ATOM 29174 N N . GLN A 1 74 ? -1.881 -4.968 -6.396 1.00 0.00 189 GLN A N 17
ATOM 29175 C CA . GLN A 1 74 ? -2.275 -5.613 -7.638 1.00 0.00 189 GLN A CA 17
ATOM 29176 C C . GLN A 1 74 ? -1.441 -6.871 -7.862 1.00 0.00 189 GLN A C 17
ATOM 29177 O O . GLN A 1 74 ? -1.840 -7.784 -8.585 1.00 0.00 189 GLN A O 17
ATOM 29191 N N . VAL A 1 75 ? -0.285 -6.911 -7.213 1.00 0.00 190 VAL A N 17
ATOM 29192 C CA . VAL A 1 75 ? 0.571 -8.088 -7.226 1.00 0.00 190 VAL A CA 17
ATOM 29193 C C . VAL A 1 75 ? -0.012 -9.177 -6.325 1.00 0.00 190 VAL A C 17
ATOM 29194 O O . VAL A 1 75 ? 0.088 -10.370 -6.625 1.00 0.00 190 VAL A O 17
ATOM 29207 N N . SER A 1 76 ? -0.635 -8.760 -5.226 1.00 0.00 191 SER A N 17
ATOM 29208 C CA . SER A 1 76 ? -1.196 -9.704 -4.270 1.00 0.00 191 SER A CA 17
ATOM 29209 C C . SER A 1 76 ? -2.663 -10.019 -4.606 1.00 0.00 191 SER A C 17
ATOM 29210 O O . SER A 1 76 ? -3.198 -11.052 -4.199 1.00 0.00 191 SER A O 17
ATOM 29218 N N . GLY A 1 77 ? -3.303 -9.126 -5.356 1.00 0.00 192 GLY A N 17
ATOM 29219 C CA . GLY A 1 77 ? -4.686 -9.331 -5.758 1.00 0.00 192 GLY A CA 17
ATOM 29220 C C . GLY A 1 77 ? -5.670 -8.466 -4.982 1.00 0.00 192 GLY A C 17
ATOM 29221 O O . GLY A 1 77 ? -6.801 -8.877 -4.719 1.00 0.00 192 GLY A O 17
ATOM 29225 N N . TYR A 1 78 ? -5.256 -7.258 -4.627 1.00 0.00 193 TYR A N 17
ATOM 29226 C CA . TYR A 1 78 ? -6.099 -6.357 -3.848 1.00 0.00 193 TYR A CA 17
ATOM 29227 C C . TYR A 1 78 ? -6.050 -4.964 -4.444 1.00 0.00 193 TYR A C 17
ATOM 29228 O O . TYR A 1 78 ? -5.313 -4.722 -5.399 1.00 0.00 193 TYR A O 17
ATOM 29246 N N . ALA A 1 79 ? -6.834 -4.058 -3.892 1.00 0.00 194 ALA A N 17
ATOM 29247 C CA . ALA A 1 79 ? -6.868 -2.694 -4.381 1.00 0.00 194 ALA A CA 17
ATOM 29248 C C . ALA A 1 79 ? -7.233 -1.725 -3.269 1.00 0.00 194 ALA A C 17
ATOM 29249 O O . ALA A 1 79 ? -8.004 -2.064 -2.371 1.00 0.00 194 ALA A O 17
ATOM 29256 N N . ALA A 1 80 ? -6.669 -0.530 -3.333 1.00 0.00 195 ALA A N 17
ATOM 29257 C CA . ALA A 1 80 ? -6.945 0.508 -2.354 1.00 0.00 195 ALA A CA 17
ATOM 29258 C C . ALA A 1 80 ? -7.955 1.503 -2.904 1.00 0.00 195 ALA A C 17
ATOM 29259 O O . ALA A 1 80 ? -7.672 2.224 -3.864 1.00 0.00 195 ALA A O 17
ATOM 29266 N N . ILE A 1 81 ? -9.131 1.534 -2.304 1.00 0.00 196 ILE A N 17
ATOM 29267 C CA . ILE A 1 81 ? -10.189 2.428 -2.746 1.00 0.00 196 ILE A CA 17
ATOM 29268 C C . ILE A 1 81 ? -10.459 3.488 -1.688 1.00 0.00 196 ILE A C 17
ATOM 29269 O O . ILE A 1 81 ? -11.003 3.186 -0.623 1.00 0.00 196 ILE A O 17
ATOM 29285 N N . PRO A 1 82 ? -10.065 4.739 -1.954 1.00 0.00 197 PRO A N 17
ATOM 29286 C CA . PRO A 1 82 ? -10.297 5.843 -1.028 1.00 0.00 197 PRO A CA 17
ATOM 29287 C C . PRO A 1 82 ? -11.778 6.106 -0.785 1.00 0.00 197 PRO A C 17
ATOM 29288 O O . PRO A 1 82 ? -12.567 6.256 -1.721 1.00 0.00 197 PRO A O 17
ATOM 29299 N N . ASN A 1 83 ? -12.136 6.150 0.482 1.00 0.00 198 ASN A N 17
ATOM 29300 C CA . ASN A 1 83 ? -13.499 6.402 0.908 1.00 0.00 198 ASN A CA 17
ATOM 29301 C C . ASN A 1 83 ? -13.517 7.626 1.822 1.00 0.00 198 ASN A C 17
ATOM 29302 O O . ASN A 1 83 ? -13.819 7.533 3.014 1.00 0.00 198 ASN A O 17
ATOM 29313 N N . GLY A 1 84 ? -13.172 8.771 1.256 1.00 0.00 199 GLY A N 17
ATOM 29314 C CA . GLY A 1 84 ? -13.055 9.981 2.040 1.00 0.00 199 GLY A CA 17
ATOM 29315 C C . GLY A 1 84 ? -11.712 10.076 2.737 1.00 0.00 199 GLY A C 17
ATOM 29316 O O . GLY A 1 84 ? -10.666 9.989 2.094 1.00 0.00 199 GLY A O 17
ATOM 29320 N N . GLU A 1 85 ? -11.740 10.233 4.054 1.00 0.00 200 GLU A N 17
ATOM 29321 C CA . GLU A 1 85 ? -10.516 10.375 4.840 1.00 0.00 200 GLU A CA 17
ATOM 29322 C C . GLU A 1 85 ? -9.823 9.028 5.024 1.00 0.00 200 GLU A C 17
ATOM 29323 O O . GLU A 1 85 ? -8.661 8.960 5.427 1.00 0.00 200 GLU A O 17
ATOM 29335 N N . ILE A 1 86 ? -10.548 7.964 4.726 1.00 0.00 201 ILE A N 17
ATOM 29336 C CA . ILE A 1 86 ? -10.037 6.614 4.887 1.00 0.00 201 ILE A CA 17
ATOM 29337 C C . ILE A 1 86 ? -9.929 5.912 3.543 1.00 0.00 201 ILE A C 17
ATOM 29338 O O . ILE A 1 86 ? -10.812 6.036 2.705 1.00 0.00 201 ILE A O 17
ATOM 29354 N N . ILE A 1 87 ? -8.848 5.186 3.335 1.00 0.00 202 ILE A N 17
ATOM 29355 C CA . ILE A 1 87 ? -8.678 4.407 2.117 1.00 0.00 202 ILE A CA 17
ATOM 29356 C C . ILE A 1 87 ? -8.921 2.930 2.412 1.00 0.00 202 ILE A C 17
ATOM 29357 O O . ILE A 1 87 ? -8.267 2.354 3.269 1.00 0.00 202 ILE A O 17
ATOM 29373 N N . LYS A 1 88 ? -9.856 2.318 1.703 1.00 0.00 203 LYS A N 17
ATOM 29374 C CA . LYS A 1 88 ? -10.232 0.938 1.977 1.00 0.00 203 LYS A CA 17
ATOM 29375 C C . LYS A 1 88 ? -9.584 -0.034 0.989 1.00 0.00 203 LYS A C 17
ATOM 29376 O O . LYS A 1 88 ? -9.871 -0.003 -0.206 1.00 0.00 203 LYS A O 17
ATOM 29395 N N . ILE A 1 89 ? -8.709 -0.893 1.505 1.00 0.00 204 ILE A N 17
ATOM 29396 C CA . ILE A 1 89 ? -8.059 -1.921 0.698 1.00 0.00 204 ILE A CA 17
ATOM 29397 C C . ILE A 1 89 ? -8.888 -3.198 0.736 1.00 0.00 204 ILE A C 17
ATOM 29398 O O . ILE A 1 89 ? -9.133 -3.760 1.808 1.00 0.00 204 ILE A O 17
ATOM 29414 N N . ILE A 1 90 ? -9.332 -3.643 -0.428 1.00 0.00 205 ILE A N 17
ATOM 29415 C CA . ILE A 1 90 ? -10.129 -4.856 -0.525 1.00 0.00 205 ILE A CA 17
ATOM 29416 C C . ILE A 1 90 ? -9.593 -5.747 -1.639 1.00 0.00 205 ILE A C 17
ATOM 29417 O O . ILE A 1 90 ? -8.860 -5.282 -2.511 1.00 0.00 205 ILE A O 17
ATOM 29433 N N . PRO A 1 91 ? -9.934 -7.042 -1.617 1.00 0.00 206 PRO A N 17
ATOM 29434 C CA . PRO A 1 91 ? -9.539 -7.978 -2.667 1.00 0.00 206 PRO A CA 17
ATOM 29435 C C . PRO A 1 91 ? -10.284 -7.717 -3.967 1.00 0.00 206 PRO A C 17
ATOM 29436 O O . PRO A 1 91 ? -11.485 -7.955 -4.064 1.00 0.00 206 PRO A O 17
ATOM 29447 N N . ASN A 1 92 ? -9.568 -7.223 -4.968 1.00 0.00 207 ASN A N 17
ATOM 29448 C CA . ASN A 1 92 ? -10.179 -6.932 -6.262 1.00 0.00 207 ASN A CA 17
ATOM 29449 C C . ASN A 1 92 ? -10.278 -8.207 -7.095 1.00 0.00 207 ASN A C 17
ATOM 29450 O O . ASN A 1 92 ? -10.795 -8.209 -8.210 1.00 0.00 207 ASN A O 17
ATOM 29461 N N . ILE A 1 93 ? -9.800 -9.293 -6.515 1.00 0.00 208 ILE A N 17
ATOM 29462 C CA . ILE A 1 93 ? -9.765 -10.588 -7.184 1.00 0.00 208 ILE A CA 17
ATOM 29463 C C . ILE A 1 93 ? -11.123 -11.286 -7.152 1.00 0.00 208 ILE A C 17
ATOM 29464 O O . ILE A 1 93 ? -11.349 -12.191 -6.348 1.00 0.00 208 ILE A O 17
ATOM 29480 N N . ASP A 1 94 ? -12.017 -10.850 -8.035 1.00 0.00 209 ASP A N 17
ATOM 29481 C CA . ASP A 1 94 ? -13.333 -11.473 -8.211 1.00 0.00 209 ASP A CA 17
ATOM 29482 C C . ASP A 1 94 ? -14.151 -11.443 -6.925 1.00 0.00 209 ASP A C 17
ATOM 29483 O O . ASP A 1 94 ? -14.880 -12.384 -6.611 1.00 0.00 209 ASP A O 17
ATOM 29492 N N . ALA A 1 95 ? -14.033 -10.354 -6.188 1.00 0.00 210 ALA A N 17
ATOM 29493 C CA . ALA A 1 95 ? -14.804 -10.170 -4.970 1.00 0.00 210 ALA A CA 17
ATOM 29494 C C . ALA A 1 95 ? -15.765 -9.002 -5.137 1.00 0.00 210 ALA A C 17
ATOM 29495 O O . ALA A 1 95 ? -15.751 -8.323 -6.166 1.00 0.00 210 ALA A O 17
ATOM 29502 N N . LYS A 1 96 ? -16.600 -8.775 -4.133 1.00 0.00 211 LYS A N 17
ATOM 29503 C CA . LYS A 1 96 ? -17.577 -7.697 -4.176 1.00 0.00 211 LYS A CA 17
ATOM 29504 C C . LYS A 1 96 ? -16.894 -6.345 -4.004 1.00 0.00 211 LYS A C 17
ATOM 29505 O O . LYS A 1 96 ? -16.497 -5.977 -2.896 1.00 0.00 211 LYS A O 17
ATOM 29524 N N . THR A 1 97 ? -16.756 -5.620 -5.104 1.00 0.00 212 THR A N 17
ATOM 29525 C CA . THR A 1 97 ? -16.092 -4.329 -5.097 1.00 0.00 212 THR A CA 17
ATOM 29526 C C . THR A 1 97 ? -17.090 -3.189 -4.901 1.00 0.00 212 THR A C 17
ATOM 29527 O O . THR A 1 97 ? -17.081 -2.516 -3.869 1.00 0.00 212 THR A O 17
ATOM 29538 N N . GLN A 1 98 ? -17.963 -2.990 -5.884 1.00 0.00 213 GLN A N 17
ATOM 29539 C CA . GLN A 1 98 ? -18.921 -1.889 -5.842 1.00 0.00 213 GLN A CA 17
ATOM 29540 C C . GLN A 1 98 ? -20.065 -2.185 -4.880 1.00 0.00 213 GLN A C 17
ATOM 29541 O O . GLN A 1 98 ? -20.790 -1.279 -4.460 1.00 0.00 213 GLN A O 17
ATOM 29555 N N . SER A 1 99 ? -20.233 -3.450 -4.538 1.00 0.00 214 SER A N 17
ATOM 29556 C CA . SER A 1 99 ? -21.301 -3.861 -3.645 1.00 0.00 214 SER A CA 17
ATOM 29557 C C . SER A 1 99 ? -20.788 -4.806 -2.557 1.00 0.00 214 SER A C 17
ATOM 29558 O O . SER A 1 99 ? -21.154 -5.980 -2.528 1.00 0.00 214 SER A O 17
ATOM 29566 N N . PRO A 1 100 ? -19.931 -4.309 -1.642 1.00 0.00 215 PRO A N 17
ATOM 29567 C CA . PRO A 1 100 ? -19.377 -5.134 -0.563 1.00 0.00 215 PRO A CA 17
ATOM 29568 C C . PRO A 1 100 ? -20.458 -5.586 0.414 1.00 0.00 215 PRO A C 17
ATOM 29569 O O . PRO A 1 100 ? -20.732 -6.779 0.550 1.00 0.00 215 PRO A O 17
ATOM 29580 N N . ASP A 1 101 ? -21.076 -4.623 1.082 1.00 0.00 216 ASP A N 17
ATOM 29581 C CA . ASP A 1 101 ? -22.189 -4.901 1.978 1.00 0.00 216 ASP A CA 17
ATOM 29582 C C . ASP A 1 101 ? -23.496 -4.496 1.312 1.00 0.00 216 ASP A C 17
ATOM 29583 O O . ASP A 1 101 ? -24.582 -4.744 1.834 1.00 0.00 216 ASP A O 17
ATOM 29592 N N . LEU A 1 102 ? -23.377 -3.886 0.139 1.00 0.00 217 LEU A N 17
ATOM 29593 C CA . LEU A 1 102 ? -24.534 -3.407 -0.607 1.00 0.00 217 LEU A CA 17
ATOM 29594 C C . LEU A 1 102 ? -25.153 -4.533 -1.432 1.00 0.00 217 LEU A C 17
ATOM 29595 O O . LEU A 1 102 ? -25.494 -4.352 -2.602 1.00 0.00 217 LEU A O 17
ATOM 29611 N N . LEU A 1 103 ? -25.285 -5.695 -0.812 1.00 0.00 218 LEU A N 17
ATOM 29612 C CA . LEU A 1 103 ? -25.870 -6.849 -1.466 1.00 0.00 218 LEU A CA 17
ATOM 29613 C C . LEU A 1 103 ? -26.955 -7.433 -0.569 1.00 0.00 218 LEU A C 17
ATOM 29614 O O . LEU A 1 103 ? -26.848 -8.555 -0.074 1.00 0.00 218 LEU A O 17
ATOM 29630 N N . SER A 1 104 ? -27.986 -6.643 -0.338 1.00 0.00 219 SER A N 17
ATOM 29631 C CA . SER A 1 104 ? -29.124 -7.076 0.452 1.00 0.00 219 SER A CA 17
ATOM 29632 C C . SER A 1 104 ? -30.259 -7.521 -0.464 1.00 0.00 219 SER A C 17
ATOM 29633 O O . SER A 1 104 ? -31.319 -7.949 -0.002 1.00 0.00 219 SER A O 17
ATOM 29641 N N . GLY A 1 105 ? -30.028 -7.405 -1.765 1.00 0.00 220 GLY A N 17
ATOM 29642 C CA . GLY A 1 105 ? -31.006 -7.837 -2.738 1.00 0.00 220 GLY A CA 17
ATOM 29643 C C . GLY A 1 105 ? -31.438 -6.714 -3.655 1.00 0.00 220 GLY A C 17
ATOM 29644 O O . GLY A 1 105 ? -31.124 -5.547 -3.414 1.00 0.00 220 GLY A O 17
ATOM 29648 N N . MET A 1 106 ? -32.155 -7.064 -4.712 1.00 0.00 221 MET A N 17
ATOM 29649 C CA . MET A 1 106 ? -32.663 -6.076 -5.655 1.00 0.00 221 MET A CA 17
ATOM 29650 C C . MET A 1 106 ? -34.135 -5.790 -5.381 1.00 0.00 221 MET A C 17
ATOM 29651 O O . MET A 1 106 ? -34.888 -5.402 -6.278 1.00 0.00 221 MET A O 17
ATOM 29665 N N . LYS A 1 107 ? -34.544 -6.001 -4.141 1.00 0.00 222 LYS A N 17
ATOM 29666 C CA . LYS A 1 107 ? -35.901 -5.694 -3.726 1.00 0.00 222 LYS A CA 17
ATOM 29667 C C . LYS A 1 107 ? -35.922 -4.393 -2.939 1.00 0.00 222 LYS A C 17
ATOM 29668 O O . LYS A 1 107 ? -35.092 -4.182 -2.052 1.00 0.00 222 LYS A O 17
ATOM 29687 N N . SER A 1 108 ? -36.858 -3.523 -3.274 1.00 0.00 223 SER A N 17
ATOM 29688 C CA . SER A 1 108 ? -37.001 -2.256 -2.580 1.00 0.00 223 SER A CA 17
ATOM 29689 C C . SER A 1 108 ? -37.891 -2.434 -1.353 1.00 0.00 223 SER A C 17
ATOM 29690 O O . SER A 1 108 ? -39.067 -2.774 -1.488 1.00 0.00 223 SER A O 17
ATOM 29698 N N . PRO A 1 109 ? -37.334 -2.241 -0.143 1.00 0.00 224 PRO A N 17
ATOM 29699 C CA . PRO A 1 109 ? -38.083 -2.393 1.111 1.00 0.00 224 PRO A CA 17
ATOM 29700 C C . PRO A 1 109 ? -39.332 -1.514 1.151 1.00 0.00 224 PRO A C 17
ATOM 29701 O O . PRO A 1 109 ? -39.234 -0.286 1.137 1.00 0.00 224 PRO A O 17
ATOM 29712 N N . PRO A 1 110 ? -40.520 -2.141 1.191 1.00 0.00 225 PRO A N 17
ATOM 29713 C CA . PRO A 1 110 ? -41.798 -1.424 1.201 1.00 0.00 225 PRO A CA 17
ATOM 29714 C C . PRO A 1 110 ? -41.939 -0.518 2.419 1.00 0.00 225 PRO A C 17
ATOM 29715 O O . PRO A 1 110 ? -41.827 -0.971 3.562 1.00 0.00 225 PRO A O 17
ATOM 29726 N N . ARG A 1 111 ? -42.170 0.761 2.169 1.00 0.00 226 ARG A N 17
ATOM 29727 C CA . ARG A 1 111 ? -42.322 1.734 3.238 1.00 0.00 226 ARG A CA 17
ATOM 29728 C C . ARG A 1 111 ? -43.736 2.296 3.234 1.00 0.00 226 ARG A C 17
ATOM 29729 O O . ARG A 1 111 ? -44.621 1.664 3.844 1.00 0.00 226 ARG A O 17
ATOM 29751 N N . MET A 1 1 ? -3.693 24.796 6.223 1.00 0.00 116 MET A N 18
ATOM 29752 C CA . MET A 1 1 ? -3.244 23.674 5.362 1.00 0.00 116 MET A CA 18
ATOM 29753 C C . MET A 1 1 ? -3.083 24.135 3.915 1.00 0.00 116 MET A C 18
ATOM 29754 O O . MET A 1 1 ? -2.003 24.027 3.334 1.00 0.00 116 MET A O 18
ATOM 29770 N N . ALA A 1 2 ? -4.155 24.663 3.338 1.00 0.00 117 ALA A N 18
ATOM 29771 C CA . ALA A 1 2 ? -4.131 25.117 1.955 1.00 0.00 117 ALA A CA 18
ATOM 29772 C C . ALA A 1 2 ? -3.642 26.559 1.860 1.00 0.00 117 ALA A C 18
ATOM 29773 O O . ALA A 1 2 ? -4.385 27.462 1.471 1.00 0.00 117 ALA A O 18
ATOM 29780 N N . HIS A 1 3 ? -2.376 26.766 2.200 1.00 0.00 118 HIS A N 18
ATOM 29781 C CA . HIS A 1 3 ? -1.783 28.098 2.161 1.00 0.00 118 HIS A CA 18
ATOM 29782 C C . HIS A 1 3 ? -1.398 28.471 0.731 1.00 0.00 118 HIS A C 18
ATOM 29783 O O . HIS A 1 3 ? -0.950 29.586 0.469 1.00 0.00 118 HIS A O 18
ATOM 29798 N N . HIS A 1 4 ? -1.566 27.526 -0.182 1.00 0.00 119 HIS A N 18
ATOM 29799 C CA . HIS A 1 4 ? -1.248 27.746 -1.584 1.00 0.00 119 HIS A CA 18
ATOM 29800 C C . HIS A 1 4 ? -2.254 27.013 -2.467 1.00 0.00 119 HIS A C 18
ATOM 29801 O O . HIS A 1 4 ? -2.620 25.873 -2.185 1.00 0.00 119 HIS A O 18
ATOM 29816 N N . HIS A 1 5 ? -2.705 27.673 -3.524 1.00 0.00 120 HIS A N 18
ATOM 29817 C CA . HIS A 1 5 ? -3.637 27.067 -4.472 1.00 0.00 120 HIS A CA 18
ATOM 29818 C C . HIS A 1 5 ? -3.054 27.126 -5.877 1.00 0.00 120 HIS A C 18
ATOM 29819 O O . HIS A 1 5 ? -2.217 27.982 -6.158 1.00 0.00 120 HIS A O 18
ATOM 29834 N N . HIS A 1 6 ? -3.503 26.217 -6.748 1.00 0.00 121 HIS A N 18
ATOM 29835 C CA . HIS A 1 6 ? -2.954 26.070 -8.104 1.00 0.00 121 HIS A CA 18
ATOM 29836 C C . HIS A 1 6 ? -1.531 25.521 -8.054 1.00 0.00 121 HIS A C 18
ATOM 29837 O O . HIS A 1 6 ? -0.720 25.933 -7.224 1.00 0.00 121 HIS A O 18
ATOM 29852 N N . HIS A 1 7 ? -1.231 24.578 -8.931 1.00 0.00 122 HIS A N 18
ATOM 29853 C CA . HIS A 1 7 ? 0.098 23.985 -8.980 1.00 0.00 122 HIS A CA 18
ATOM 29854 C C . HIS A 1 7 ? 0.659 24.029 -10.393 1.00 0.00 122 HIS A C 18
ATOM 29855 O O . HIS A 1 7 ? -0.022 23.672 -11.357 1.00 0.00 122 HIS A O 18
ATOM 29870 N N . HIS A 1 8 ? 1.896 24.487 -10.505 1.00 0.00 123 HIS A N 18
ATOM 29871 C CA . HIS A 1 8 ? 2.593 24.533 -11.782 1.00 0.00 123 HIS A CA 18
ATOM 29872 C C . HIS A 1 8 ? 3.964 23.889 -11.656 1.00 0.00 123 HIS A C 18
ATOM 29873 O O . HIS A 1 8 ? 4.941 24.542 -11.288 1.00 0.00 123 HIS A O 18
ATOM 29888 N N . VAL A 1 9 ? 4.022 22.605 -11.952 1.00 0.00 124 VAL A N 18
ATOM 29889 C CA . VAL A 1 9 ? 5.252 21.842 -11.850 1.00 0.00 124 VAL A CA 18
ATOM 29890 C C . VAL A 1 9 ? 5.436 20.987 -13.101 1.00 0.00 124 VAL A C 18
ATOM 29891 O O . VAL A 1 9 ? 4.458 20.565 -13.718 1.00 0.00 124 VAL A O 18
ATOM 29904 N N . ASP A 1 10 ? 6.679 20.772 -13.501 1.00 0.00 125 ASP A N 18
ATOM 29905 C CA . ASP A 1 10 ? 6.969 19.943 -14.663 1.00 0.00 125 ASP A CA 18
ATOM 29906 C C . ASP A 1 10 ? 7.921 18.818 -14.296 1.00 0.00 125 ASP A C 18
ATOM 29907 O O . ASP A 1 10 ? 7.740 17.677 -14.716 1.00 0.00 125 ASP A O 18
ATOM 29916 N N . ASP A 1 11 ? 8.933 19.141 -13.502 1.00 0.00 126 ASP A N 18
ATOM 29917 C CA . ASP A 1 11 ? 9.904 18.147 -13.067 1.00 0.00 126 ASP A CA 18
ATOM 29918 C C . ASP A 1 11 ? 9.661 17.793 -11.604 1.00 0.00 126 ASP A C 18
ATOM 29919 O O . ASP A 1 11 ? 9.499 18.679 -10.763 1.00 0.00 126 ASP A O 18
ATOM 29928 N N . ASP A 1 12 ? 9.629 16.504 -11.303 1.00 0.00 127 ASP A N 18
ATOM 29929 C CA . ASP A 1 12 ? 9.277 16.041 -9.965 1.00 0.00 127 ASP A CA 18
ATOM 29930 C C . ASP A 1 12 ? 10.519 15.720 -9.143 1.00 0.00 127 ASP A C 18
ATOM 29931 O O . ASP A 1 12 ? 11.406 14.998 -9.597 1.00 0.00 127 ASP A O 18
ATOM 29940 N N . ASP A 1 13 ? 10.577 16.269 -7.935 1.00 0.00 128 ASP A N 18
ATOM 29941 C CA . ASP A 1 13 ? 11.668 15.981 -7.008 1.00 0.00 128 ASP A CA 18
ATOM 29942 C C . ASP A 1 13 ? 11.123 15.635 -5.631 1.00 0.00 128 ASP A C 18
ATOM 29943 O O . ASP A 1 13 ? 11.768 15.893 -4.614 1.00 0.00 128 ASP A O 18
ATOM 29952 N N . LYS A 1 14 ? 9.937 15.047 -5.595 1.00 0.00 129 LYS A N 18
ATOM 29953 C CA . LYS A 1 14 ? 9.298 14.711 -4.328 1.00 0.00 129 LYS A CA 18
ATOM 29954 C C . LYS A 1 14 ? 9.769 13.348 -3.824 1.00 0.00 129 LYS A C 18
ATOM 29955 O O . LYS A 1 14 ? 8.967 12.501 -3.434 1.00 0.00 129 LYS A O 18
ATOM 29974 N N . MET A 1 15 ? 11.080 13.156 -3.820 1.00 0.00 130 MET A N 18
ATOM 29975 C CA . MET A 1 15 ? 11.682 11.898 -3.392 1.00 0.00 130 MET A CA 18
ATOM 29976 C C . MET A 1 15 ? 11.785 11.837 -1.875 1.00 0.00 130 MET A C 18
ATOM 29977 O O . MET A 1 15 ? 11.564 12.834 -1.186 1.00 0.00 130 MET A O 18
ATOM 29991 N N . GLY A 1 16 ? 12.126 10.669 -1.358 1.00 0.00 131 GLY A N 18
ATOM 29992 C CA . GLY A 1 16 ? 12.252 10.501 0.074 1.00 0.00 131 GLY A CA 18
ATOM 29993 C C . GLY A 1 16 ? 13.651 10.091 0.472 1.00 0.00 131 GLY A C 18
ATOM 29994 O O . GLY A 1 16 ? 14.589 10.222 -0.313 1.00 0.00 131 GLY A O 18
ATOM 29998 N N . SER A 1 17 ? 13.796 9.602 1.691 1.00 0.00 132 SER A N 18
ATOM 29999 C CA . SER A 1 17 ? 15.083 9.130 2.175 1.00 0.00 132 SER A CA 18
ATOM 30000 C C . SER A 1 17 ? 15.013 7.649 2.539 1.00 0.00 132 SER A C 18
ATOM 30001 O O . SER A 1 17 ? 16.028 7.017 2.834 1.00 0.00 132 SER A O 18
ATOM 30009 N N . LYS A 1 18 ? 13.810 7.098 2.501 1.00 0.00 133 LYS A N 18
ATOM 30010 C CA . LYS A 1 18 ? 13.602 5.704 2.856 1.00 0.00 133 LYS A CA 18
ATOM 30011 C C . LYS A 1 18 ? 13.496 4.838 1.604 1.00 0.00 133 LYS A C 18
ATOM 30012 O O . LYS A 1 18 ? 12.541 4.953 0.843 1.00 0.00 133 LYS A O 18
ATOM 30031 N N . LEU A 1 19 ? 14.503 4.005 1.387 1.00 0.00 134 LEU A N 18
ATOM 30032 C CA . LEU A 1 19 ? 14.520 3.068 0.265 1.00 0.00 134 LEU A CA 18
ATOM 30033 C C . LEU A 1 19 ? 13.615 1.867 0.570 1.00 0.00 134 LEU A C 18
ATOM 30034 O O . LEU A 1 19 ? 13.569 1.398 1.709 1.00 0.00 134 LEU A O 18
ATOM 30050 N N . TRP A 1 20 ? 12.893 1.372 -0.436 1.00 0.00 135 TRP A N 18
ATOM 30051 C CA . TRP A 1 20 ? 11.892 0.328 -0.205 1.00 0.00 135 TRP A CA 18
ATOM 30052 C C . TRP A 1 20 ? 12.198 -0.972 -0.948 1.00 0.00 135 TRP A C 18
ATOM 30053 O O . TRP A 1 20 ? 12.053 -1.065 -2.166 1.00 0.00 135 TRP A O 18
ATOM 30074 N N . ASN A 1 21 ? 12.631 -1.966 -0.182 1.00 0.00 136 ASN A N 18
ATOM 30075 C CA . ASN A 1 21 ? 12.802 -3.334 -0.667 1.00 0.00 136 ASN A CA 18
ATOM 30076 C C . ASN A 1 21 ? 12.334 -4.275 0.439 1.00 0.00 136 ASN A C 18
ATOM 30077 O O . ASN A 1 21 ? 13.122 -4.719 1.271 1.00 0.00 136 ASN A O 18
ATOM 30088 N N . LEU A 1 22 ? 11.046 -4.565 0.443 1.00 0.00 137 LEU A N 18
ATOM 30089 C CA . LEU A 1 22 ? 10.436 -5.384 1.483 1.00 0.00 137 LEU A CA 18
ATOM 30090 C C . LEU A 1 22 ? 10.316 -6.827 1.018 1.00 0.00 137 LEU A C 18
ATOM 30091 O O . LEU A 1 22 ? 10.369 -7.104 -0.174 1.00 0.00 137 LEU A O 18
ATOM 30107 N N . ARG A 1 23 ? 10.179 -7.741 1.960 1.00 0.00 138 ARG A N 18
ATOM 30108 C CA . ARG A 1 23 ? 10.011 -9.146 1.629 1.00 0.00 138 ARG A CA 18
ATOM 30109 C C . ARG A 1 23 ? 8.601 -9.598 1.957 1.00 0.00 138 ARG A C 18
ATOM 30110 O O . ARG A 1 23 ? 8.014 -9.131 2.932 1.00 0.00 138 ARG A O 18
ATOM 30131 N N . ASN A 1 24 ? 8.079 -10.491 1.110 1.00 0.00 139 ASN A N 18
ATOM 30132 C CA . ASN A 1 24 ? 6.701 -10.990 1.195 1.00 0.00 139 ASN A CA 18
ATOM 30133 C C . ASN A 1 24 ? 6.274 -11.268 2.622 1.00 0.00 139 ASN A C 18
ATOM 30134 O O . ASN A 1 24 ? 6.590 -12.311 3.197 1.00 0.00 139 ASN A O 18
ATOM 30145 N N . ALA A 1 25 ? 5.545 -10.317 3.174 1.00 0.00 140 ALA A N 18
ATOM 30146 C CA . ALA A 1 25 ? 5.082 -10.391 4.540 1.00 0.00 140 ALA A CA 18
ATOM 30147 C C . ALA A 1 25 ? 3.571 -10.277 4.578 1.00 0.00 140 ALA A C 18
ATOM 30148 O O . ALA A 1 25 ? 2.937 -10.112 3.533 1.00 0.00 140 ALA A O 18
ATOM 30155 N N . ASP A 1 26 ? 3.002 -10.365 5.771 1.00 0.00 141 ASP A N 18
ATOM 30156 C CA . ASP A 1 26 ? 1.565 -10.214 5.949 1.00 0.00 141 ASP A CA 18
ATOM 30157 C C . ASP A 1 26 ? 1.107 -8.881 5.374 1.00 0.00 141 ASP A C 18
ATOM 30158 O O . ASP A 1 26 ? 1.687 -7.832 5.652 1.00 0.00 141 ASP A O 18
ATOM 30167 N N . ILE A 1 27 ? 0.070 -8.948 4.547 1.00 0.00 142 ILE A N 18
ATOM 30168 C CA . ILE A 1 27 ? -0.455 -7.784 3.849 1.00 0.00 142 ILE A CA 18
ATOM 30169 C C . ILE A 1 27 ? -0.823 -6.655 4.810 1.00 0.00 142 ILE A C 18
ATOM 30170 O O . ILE A 1 27 ? -0.574 -5.492 4.514 1.00 0.00 142 ILE A O 18
ATOM 30186 N N . ARG A 1 28 ? -1.372 -6.991 5.974 1.00 0.00 143 ARG A N 18
ATOM 30187 C CA . ARG A 1 28 ? -1.768 -5.965 6.932 1.00 0.00 143 ARG A CA 18
ATOM 30188 C C . ARG A 1 28 ? -0.536 -5.299 7.525 1.00 0.00 143 ARG A C 18
ATOM 30189 O O . ARG A 1 28 ? -0.575 -4.129 7.901 1.00 0.00 143 ARG A O 18
ATOM 30210 N N . ALA A 1 29 ? 0.566 -6.037 7.572 1.00 0.00 144 ALA A N 18
ATOM 30211 C CA . ALA A 1 29 ? 1.810 -5.514 8.108 1.00 0.00 144 ALA A CA 18
ATOM 30212 C C . ALA A 1 29 ? 2.383 -4.477 7.160 1.00 0.00 144 ALA A C 18
ATOM 30213 O O . ALA A 1 29 ? 3.027 -3.518 7.580 1.00 0.00 144 ALA A O 18
ATOM 30220 N N . VAL A 1 30 ? 2.123 -4.669 5.875 1.00 0.00 145 VAL A N 18
ATOM 30221 C CA . VAL A 1 30 ? 2.575 -3.738 4.858 1.00 0.00 145 VAL A CA 18
ATOM 30222 C C . VAL A 1 30 ? 1.638 -2.538 4.782 1.00 0.00 145 VAL A C 18
ATOM 30223 O O . VAL A 1 30 ? 2.081 -1.404 4.621 1.00 0.00 145 VAL A O 18
ATOM 30236 N N . ILE A 1 31 ? 0.340 -2.792 4.912 1.00 0.00 146 ILE A N 18
ATOM 30237 C CA . ILE A 1 31 ? -0.647 -1.719 4.904 1.00 0.00 146 ILE A CA 18
ATOM 30238 C C . ILE A 1 31 ? -0.467 -0.833 6.142 1.00 0.00 146 ILE A C 18
ATOM 30239 O O . ILE A 1 31 ? -0.735 0.368 6.114 1.00 0.00 146 ILE A O 18
ATOM 30255 N N . ALA A 1 32 ? 0.016 -1.432 7.224 1.00 0.00 147 ALA A N 18
ATOM 30256 C CA . ALA A 1 32 ? 0.360 -0.678 8.423 1.00 0.00 147 ALA A CA 18
ATOM 30257 C C . ALA A 1 32 ? 1.736 -0.029 8.277 1.00 0.00 147 ALA A C 18
ATOM 30258 O O . ALA A 1 32 ? 2.016 1.007 8.881 1.00 0.00 147 ALA A O 18
ATOM 30265 N N . GLU A 1 33 ? 2.591 -0.648 7.474 1.00 0.00 148 GLU A N 18
ATOM 30266 C CA . GLU A 1 33 ? 3.915 -0.107 7.193 1.00 0.00 148 GLU A CA 18
ATOM 30267 C C . GLU A 1 33 ? 3.796 1.175 6.375 1.00 0.00 148 GLU A C 18
ATOM 30268 O O . GLU A 1 33 ? 4.361 2.207 6.730 1.00 0.00 148 GLU A O 18
ATOM 30280 N N . VAL A 1 34 ? 3.036 1.106 5.290 1.00 0.00 149 VAL A N 18
ATOM 30281 C CA . VAL A 1 34 ? 2.855 2.253 4.415 1.00 0.00 149 VAL A CA 18
ATOM 30282 C C . VAL A 1 34 ? 2.197 3.421 5.156 1.00 0.00 149 VAL A C 18
ATOM 30283 O O . VAL A 1 34 ? 2.618 4.566 5.005 1.00 0.00 149 VAL A O 18
ATOM 30296 N N . SER A 1 35 ? 1.199 3.131 5.985 1.00 0.00 150 SER A N 18
ATOM 30297 C CA . SER A 1 35 ? 0.504 4.175 6.741 1.00 0.00 150 SER A CA 18
ATOM 30298 C C . SER A 1 35 ? 1.431 4.848 7.746 1.00 0.00 150 SER A C 18
ATOM 30299 O O . SER A 1 35 ? 1.267 6.026 8.067 1.00 0.00 150 SER A O 18
ATOM 30307 N N . ARG A 1 36 ? 2.409 4.095 8.222 1.00 0.00 151 ARG A N 18
ATOM 30308 C CA . ARG A 1 36 ? 3.377 4.598 9.185 1.00 0.00 151 ARG A CA 18
ATOM 30309 C C . ARG A 1 36 ? 4.166 5.771 8.600 1.00 0.00 151 ARG A C 18
ATOM 30310 O O . ARG A 1 36 ? 4.414 6.767 9.280 1.00 0.00 151 ARG A O 18
ATOM 30331 N N . ILE A 1 37 ? 4.547 5.650 7.334 1.00 0.00 152 ILE A N 18
ATOM 30332 C CA . ILE A 1 37 ? 5.330 6.687 6.668 1.00 0.00 152 ILE A CA 18
ATOM 30333 C C . ILE A 1 37 ? 4.428 7.709 5.972 1.00 0.00 152 ILE A C 18
ATOM 30334 O O . ILE A 1 37 ? 4.695 8.913 6.006 1.00 0.00 152 ILE A O 18
ATOM 30350 N N . THR A 1 38 ? 3.359 7.234 5.340 1.00 0.00 153 THR A N 18
ATOM 30351 C CA . THR A 1 38 ? 2.496 8.104 4.551 1.00 0.00 153 THR A CA 18
ATOM 30352 C C . THR A 1 38 ? 1.620 8.988 5.431 1.00 0.00 153 THR A C 18
ATOM 30353 O O . THR A 1 38 ? 1.267 10.103 5.052 1.00 0.00 153 THR A O 18
ATOM 30364 N N . GLY A 1 39 ? 1.278 8.483 6.612 1.00 0.00 154 GLY A N 18
ATOM 30365 C CA . GLY A 1 39 ? 0.400 9.210 7.504 1.00 0.00 154 GLY A CA 18
ATOM 30366 C C . GLY A 1 39 ? -1.040 9.143 7.046 1.00 0.00 154 GLY A C 18
ATOM 30367 O O . GLY A 1 39 ? -1.847 10.014 7.372 1.00 0.00 154 GLY A O 18
ATOM 30371 N N . LYS A 1 40 ? -1.356 8.104 6.288 1.00 0.00 155 LYS A N 18
ATOM 30372 C CA . LYS A 1 40 ? -2.682 7.944 5.713 1.00 0.00 155 LYS A CA 18
ATOM 30373 C C . LYS A 1 40 ? -3.432 6.823 6.415 1.00 0.00 155 LYS A C 18
ATOM 30374 O O . LYS A 1 40 ? -2.823 5.884 6.932 1.00 0.00 155 LYS A O 18
ATOM 30393 N N . ASN A 1 41 ? -4.750 6.927 6.434 1.00 0.00 156 ASN A N 18
ATOM 30394 C CA . ASN A 1 41 ? -5.585 5.951 7.122 1.00 0.00 156 ASN A CA 18
ATOM 30395 C C . ASN A 1 41 ? -6.022 4.876 6.145 1.00 0.00 156 ASN A C 18
ATOM 30396 O O . ASN A 1 41 ? -6.406 5.184 5.021 1.00 0.00 156 ASN A O 18
ATOM 30407 N N . PHE A 1 42 ? -5.970 3.623 6.565 1.00 0.00 157 PHE A N 18
ATOM 30408 C CA . PHE A 1 42 ? -6.345 2.522 5.690 1.00 0.00 157 PHE A CA 18
ATOM 30409 C C . PHE A 1 42 ? -7.417 1.649 6.321 1.00 0.00 157 PHE A C 18
ATOM 30410 O O . PHE A 1 42 ? -7.442 1.457 7.540 1.00 0.00 157 PHE A O 18
ATOM 30427 N N . VAL A 1 43 ? -8.306 1.126 5.485 1.00 0.00 158 VAL A N 18
ATOM 30428 C CA . VAL A 1 43 ? -9.361 0.237 5.942 1.00 0.00 158 VAL A CA 18
ATOM 30429 C C . VAL A 1 43 ? -9.205 -1.115 5.261 1.00 0.00 158 VAL A C 18
ATOM 30430 O O . VAL A 1 43 ? -9.429 -1.241 4.062 1.00 0.00 158 VAL A O 18
ATOM 30443 N N . ILE A 1 44 ? -8.794 -2.111 6.021 1.00 0.00 159 ILE A N 18
ATOM 30444 C CA . ILE A 1 44 ? -8.501 -3.421 5.465 1.00 0.00 159 ILE A CA 18
ATOM 30445 C C . ILE A 1 44 ? -9.697 -4.357 5.597 1.00 0.00 159 ILE A C 18
ATOM 30446 O O . ILE A 1 44 ? -10.177 -4.620 6.701 1.00 0.00 159 ILE A O 18
ATOM 30462 N N . ASP A 1 45 ? -10.188 -4.832 4.460 1.00 0.00 160 ASP A N 18
ATOM 30463 C CA . ASP A 1 45 ? -11.264 -5.819 4.431 1.00 0.00 160 ASP A CA 18
ATOM 30464 C C . ASP A 1 45 ? -10.766 -7.149 4.998 1.00 0.00 160 ASP A C 18
ATOM 30465 O O . ASP A 1 45 ? -9.608 -7.517 4.807 1.00 0.00 160 ASP A O 18
ATOM 30474 N N . PRO A 1 46 ? -11.633 -7.873 5.733 1.00 0.00 161 PRO A N 18
ATOM 30475 C CA . PRO A 1 46 ? -11.291 -9.170 6.333 1.00 0.00 161 PRO A CA 18
ATOM 30476 C C . PRO A 1 46 ? -10.744 -10.187 5.328 1.00 0.00 161 PRO A C 18
ATOM 30477 O O . PRO A 1 46 ? -10.045 -11.127 5.712 1.00 0.00 161 PRO A O 18
ATOM 30488 N N . ARG A 1 47 ? -11.067 -10.010 4.049 1.00 0.00 162 ARG A N 18
ATOM 30489 C CA . ARG A 1 47 ? -10.599 -10.927 3.013 1.00 0.00 162 ARG A CA 18
ATOM 30490 C C . ARG A 1 47 ? -9.181 -10.598 2.563 1.00 0.00 162 ARG A C 18
ATOM 30491 O O . ARG A 1 47 ? -8.551 -11.384 1.853 1.00 0.00 162 ARG A O 18
ATOM 30512 N N . VAL A 1 48 ? -8.679 -9.441 2.969 1.00 0.00 163 VAL A N 18
ATOM 30513 C CA . VAL A 1 48 ? -7.341 -9.030 2.583 1.00 0.00 163 VAL A CA 18
ATOM 30514 C C . VAL A 1 48 ? -6.304 -9.756 3.433 1.00 0.00 163 VAL A C 18
ATOM 30515 O O . VAL A 1 48 ? -5.910 -9.287 4.503 1.00 0.00 163 VAL A O 18
ATOM 30528 N N . GLN A 1 49 ? -5.887 -10.914 2.948 1.00 0.00 164 GLN A N 18
ATOM 30529 C CA . GLN A 1 49 ? -4.920 -11.749 3.639 1.00 0.00 164 GLN A CA 18
ATOM 30530 C C . GLN A 1 49 ? -3.991 -12.408 2.628 1.00 0.00 164 GLN A C 18
ATOM 30531 O O . GLN A 1 49 ? -4.345 -13.402 1.991 1.00 0.00 164 GLN A O 18
ATOM 30545 N N . GLY A 1 50 ? -2.814 -11.832 2.476 1.00 0.00 165 GLY A N 18
ATOM 30546 C CA . GLY A 1 50 ? -1.839 -12.350 1.547 1.00 0.00 165 GLY A CA 18
ATOM 30547 C C . GLY A 1 50 ? -0.456 -11.828 1.854 1.00 0.00 165 GLY A C 18
ATOM 30548 O O . GLY A 1 50 ? -0.247 -11.197 2.891 1.00 0.00 165 GLY A O 18
ATOM 30552 N N . LYS A 1 51 ? 0.487 -12.084 0.960 1.00 0.00 166 LYS A N 18
ATOM 30553 C CA . LYS A 1 51 ? 1.855 -11.627 1.144 1.00 0.00 166 LYS A CA 18
ATOM 30554 C C . LYS A 1 51 ? 2.190 -10.499 0.185 1.00 0.00 166 LYS A C 18
ATOM 30555 O O . LYS A 1 51 ? 1.921 -10.581 -1.014 1.00 0.00 166 LYS A O 18
ATOM 30574 N N . VAL A 1 52 ? 2.776 -9.449 0.733 1.00 0.00 167 VAL A N 18
ATOM 30575 C CA . VAL A 1 52 ? 3.143 -8.272 -0.034 1.00 0.00 167 VAL A CA 18
ATOM 30576 C C . VAL A 1 52 ? 4.605 -7.906 0.212 1.00 0.00 167 VAL A C 18
ATOM 30577 O O . VAL A 1 52 ? 5.080 -7.943 1.349 1.00 0.00 167 VAL A O 18
ATOM 30590 N N . SER A 1 53 ? 5.317 -7.586 -0.860 1.00 0.00 168 SER A N 18
ATOM 30591 C CA . SER A 1 53 ? 6.686 -7.115 -0.760 1.00 0.00 168 SER A CA 18
ATOM 30592 C C . SER A 1 53 ? 6.885 -5.868 -1.616 1.00 0.00 168 SER A C 18
ATOM 30593 O O . SER A 1 53 ? 6.999 -5.951 -2.839 1.00 0.00 168 SER A O 18
ATOM 30601 N N . ILE A 1 54 ? 6.901 -4.707 -0.979 1.00 0.00 169 ILE A N 18
ATOM 30602 C CA . ILE A 1 54 ? 7.146 -3.466 -1.694 1.00 0.00 169 ILE A CA 18
ATOM 30603 C C . ILE A 1 54 ? 8.629 -3.322 -2.004 1.00 0.00 169 ILE A C 18
ATOM 30604 O O . ILE A 1 54 ? 9.430 -2.972 -1.136 1.00 0.00 169 ILE A O 18
ATOM 30620 N N . VAL A 1 55 ? 8.995 -3.637 -3.234 1.00 0.00 170 VAL A N 18
ATOM 30621 C CA . VAL A 1 55 ? 10.364 -3.484 -3.680 1.00 0.00 170 VAL A CA 18
ATOM 30622 C C . VAL A 1 55 ? 10.420 -2.591 -4.909 1.00 0.00 170 VAL A C 18
ATOM 30623 O O . VAL A 1 55 ? 10.084 -3.002 -6.020 1.00 0.00 170 VAL A O 18
ATOM 30636 N N . SER A 1 56 ? 10.814 -1.362 -4.680 1.00 0.00 171 SER A N 18
ATOM 30637 C CA . SER A 1 56 ? 11.040 -0.401 -5.736 1.00 0.00 171 SER A CA 18
ATOM 30638 C C . SER A 1 56 ? 12.250 0.421 -5.352 1.00 0.00 171 SER A C 18
ATOM 30639 O O . SER A 1 56 ? 12.175 1.238 -4.433 1.00 0.00 171 SER A O 18
ATOM 30647 N N . SER A 1 57 ? 13.378 0.182 -6.009 1.00 0.00 172 SER A N 18
ATOM 30648 C CA . SER A 1 57 ? 14.614 0.772 -5.545 1.00 0.00 172 SER A CA 18
ATOM 30649 C C . SER A 1 57 ? 14.676 2.253 -5.865 1.00 0.00 172 SER A C 18
ATOM 30650 O O . SER A 1 57 ? 15.202 2.664 -6.896 1.00 0.00 172 SER A O 18
ATOM 30658 N N . THR A 1 58 ? 14.127 3.021 -4.945 1.00 0.00 173 THR A N 18
ATOM 30659 C CA . THR A 1 58 ? 14.350 4.442 -4.804 1.00 0.00 173 THR A CA 18
ATOM 30660 C C . THR A 1 58 ? 13.802 4.854 -3.451 1.00 0.00 173 THR A C 18
ATOM 30661 O O . THR A 1 58 ? 12.766 4.344 -3.027 1.00 0.00 173 THR A O 18
ATOM 30672 N N . PRO A 1 59 ? 14.501 5.717 -2.723 1.00 0.00 174 PRO A N 18
ATOM 30673 C CA . PRO A 1 59 ? 13.975 6.271 -1.487 1.00 0.00 174 PRO A CA 18
ATOM 30674 C C . PRO A 1 59 ? 12.682 7.043 -1.745 1.00 0.00 174 PRO A C 18
ATOM 30675 O O . PRO A 1 59 ? 12.669 8.058 -2.448 1.00 0.00 174 PRO A O 18
ATOM 30686 N N . LEU A 1 60 ? 11.604 6.557 -1.155 1.00 0.00 175 LEU A N 18
ATOM 30687 C CA . LEU A 1 60 ? 10.272 7.062 -1.439 1.00 0.00 175 LEU A CA 18
ATOM 30688 C C . LEU A 1 60 ? 9.767 7.929 -0.297 1.00 0.00 175 LEU A C 18
ATOM 30689 O O . LEU A 1 60 ? 9.985 7.620 0.875 1.00 0.00 175 LEU A O 18
ATOM 30705 N N . SER A 1 61 ? 9.103 9.019 -0.647 1.00 0.00 176 SER A N 18
ATOM 30706 C CA . SER A 1 61 ? 8.506 9.903 0.337 1.00 0.00 176 SER A CA 18
ATOM 30707 C C . SER A 1 61 ? 7.111 9.406 0.700 1.00 0.00 176 SER A C 18
ATOM 30708 O O . SER A 1 61 ? 6.668 8.384 0.174 1.00 0.00 176 SER A O 18
ATOM 30716 N N . SER A 1 62 ? 6.423 10.120 1.585 1.00 0.00 177 SER A N 18
ATOM 30717 C CA . SER A 1 62 ? 5.058 9.763 1.961 1.00 0.00 177 SER A CA 18
ATOM 30718 C C . SER A 1 62 ? 4.171 9.617 0.720 1.00 0.00 177 SER A C 18
ATOM 30719 O O . SER A 1 62 ? 3.324 8.728 0.645 1.00 0.00 177 SER A O 18
ATOM 30727 N N . ARG A 1 63 ? 4.395 10.480 -0.260 1.00 0.00 178 ARG A N 18
ATOM 30728 C CA . ARG A 1 63 ? 3.651 10.435 -1.508 1.00 0.00 178 ARG A CA 18
ATOM 30729 C C . ARG A 1 63 ? 4.072 9.238 -2.359 1.00 0.00 178 ARG A C 18
ATOM 30730 O O . ARG A 1 63 ? 3.257 8.365 -2.668 1.00 0.00 178 ARG A O 18
ATOM 30751 N N . GLU A 1 64 ? 5.354 9.203 -2.717 1.00 0.00 179 GLU A N 18
ATOM 30752 C CA . GLU A 1 64 ? 5.885 8.195 -3.633 1.00 0.00 179 GLU A CA 18
ATOM 30753 C C . GLU A 1 64 ? 5.644 6.781 -3.121 1.00 0.00 179 GLU A C 18
ATOM 30754 O O . GLU A 1 64 ? 5.268 5.892 -3.887 1.00 0.00 179 GLU A O 18
ATOM 30766 N N . LEU A 1 65 ? 5.853 6.581 -1.827 1.00 0.00 180 LEU A N 18
ATOM 30767 C CA . LEU A 1 65 ? 5.605 5.293 -1.195 1.00 0.00 180 LEU A CA 18
ATOM 30768 C C . LEU A 1 65 ? 4.174 4.845 -1.439 1.00 0.00 180 LEU A C 18
ATOM 30769 O O . LEU A 1 65 ? 3.928 3.729 -1.899 1.00 0.00 180 LEU A O 18
ATOM 30785 N N . TYR A 1 66 ? 3.241 5.728 -1.133 1.00 0.00 181 TYR A N 18
ATOM 30786 C CA . TYR A 1 66 ? 1.829 5.433 -1.289 1.00 0.00 181 TYR A CA 18
ATOM 30787 C C . TYR A 1 66 ? 1.511 5.041 -2.730 1.00 0.00 181 TYR A C 18
ATOM 30788 O O . TYR A 1 66 ? 0.660 4.190 -2.969 1.00 0.00 181 TYR A O 18
ATOM 30806 N N . GLN A 1 67 ? 2.232 5.623 -3.682 1.00 0.00 182 GLN A N 18
ATOM 30807 C CA . GLN A 1 67 ? 1.990 5.343 -5.094 1.00 0.00 182 GLN A CA 18
ATOM 30808 C C . GLN A 1 67 ? 2.426 3.925 -5.439 1.00 0.00 182 GLN A C 18
ATOM 30809 O O . GLN A 1 67 ? 1.863 3.285 -6.327 1.00 0.00 182 GLN A O 18
ATOM 30823 N N . VAL A 1 68 ? 3.438 3.440 -4.735 1.00 0.00 183 VAL A N 18
ATOM 30824 C CA . VAL A 1 68 ? 3.936 2.092 -4.953 1.00 0.00 183 VAL A CA 18
ATOM 30825 C C . VAL A 1 68 ? 3.074 1.084 -4.205 1.00 0.00 183 VAL A C 18
ATOM 30826 O O . VAL A 1 68 ? 2.851 -0.029 -4.678 1.00 0.00 183 VAL A O 18
ATOM 30839 N N . PHE A 1 69 ? 2.574 1.486 -3.044 1.00 0.00 184 PHE A N 18
ATOM 30840 C CA . PHE A 1 69 ? 1.668 0.651 -2.268 1.00 0.00 184 PHE A CA 18
ATOM 30841 C C . PHE A 1 69 ? 0.428 0.323 -3.092 1.00 0.00 184 PHE A C 18
ATOM 30842 O O . PHE A 1 69 ? -0.077 -0.799 -3.065 1.00 0.00 184 PHE A O 18
ATOM 30859 N N . LEU A 1 70 ? -0.034 1.307 -3.852 1.00 0.00 185 LEU A N 18
ATOM 30860 C CA . LEU A 1 70 ? -1.186 1.127 -4.723 1.00 0.00 185 LEU A CA 18
ATOM 30861 C C . LEU A 1 70 ? -0.877 0.111 -5.814 1.00 0.00 185 LEU A C 18
ATOM 30862 O O . LEU A 1 70 ? -1.761 -0.603 -6.286 1.00 0.00 185 LEU A O 18
ATOM 30878 N N . SER A 1 71 ? 0.392 0.031 -6.183 1.00 0.00 186 SER A N 18
ATOM 30879 C CA . SER A 1 71 ? 0.820 -0.836 -7.257 1.00 0.00 186 SER A CA 18
ATOM 30880 C C . SER A 1 71 ? 1.077 -2.241 -6.729 1.00 0.00 186 SER A C 18
ATOM 30881 O O . SER A 1 71 ? 0.753 -3.231 -7.387 1.00 0.00 186 SER A O 18
ATOM 30889 N N . VAL A 1 72 ? 1.636 -2.321 -5.525 1.00 0.00 187 VAL A N 18
ATOM 30890 C CA . VAL A 1 72 ? 1.976 -3.603 -4.928 1.00 0.00 187 VAL A CA 18
ATOM 30891 C C . VAL A 1 72 ? 0.712 -4.418 -4.664 1.00 0.00 187 VAL A C 18
ATOM 30892 O O . VAL A 1 72 ? 0.723 -5.644 -4.743 1.00 0.00 187 VAL A O 18
ATOM 30905 N N . LEU A 1 73 ? -0.382 -3.722 -4.374 1.00 0.00 188 LEU A N 18
ATOM 30906 C CA . LEU A 1 73 ? -1.671 -4.365 -4.173 1.00 0.00 188 LEU A CA 18
ATOM 30907 C C . LEU A 1 73 ? -2.156 -4.994 -5.464 1.00 0.00 188 LEU A C 18
ATOM 30908 O O . LEU A 1 73 ? -2.636 -6.121 -5.469 1.00 0.00 188 LEU A O 18
ATOM 30924 N N . GLN A 1 74 ? -2.014 -4.262 -6.559 1.00 0.00 189 GLN A N 18
ATOM 30925 C CA . GLN A 1 74 ? -2.471 -4.733 -7.859 1.00 0.00 189 GLN A CA 18
ATOM 30926 C C . GLN A 1 74 ? -1.700 -5.984 -8.277 1.00 0.00 189 GLN A C 18
ATOM 30927 O O . GLN A 1 74 ? -2.202 -6.823 -9.024 1.00 0.00 189 GLN A O 18
ATOM 30941 N N . VAL A 1 75 ? -0.482 -6.102 -7.768 1.00 0.00 190 VAL A N 18
ATOM 30942 C CA . VAL A 1 75 ? 0.333 -7.291 -7.977 1.00 0.00 190 VAL A CA 18
ATOM 30943 C C . VAL A 1 75 ? -0.089 -8.401 -7.013 1.00 0.00 190 VAL A C 18
ATOM 30944 O O . VAL A 1 75 ? 0.002 -9.589 -7.323 1.00 0.00 190 VAL A O 18
ATOM 30957 N N . SER A 1 76 ? -0.561 -7.998 -5.843 1.00 0.00 191 SER A N 18
ATOM 30958 C CA . SER A 1 76 ? -0.925 -8.922 -4.791 1.00 0.00 191 SER A CA 18
ATOM 30959 C C . SER A 1 76 ? -2.349 -9.464 -4.965 1.00 0.00 191 SER A C 18
ATOM 30960 O O . SER A 1 76 ? -2.694 -10.513 -4.422 1.00 0.00 191 SER A O 18
ATOM 30968 N N . GLY A 1 77 ? -3.161 -8.750 -5.735 1.00 0.00 192 GLY A N 18
ATOM 30969 C CA . GLY A 1 77 ? -4.546 -9.146 -5.931 1.00 0.00 192 GLY A CA 18
ATOM 30970 C C . GLY A 1 77 ? -5.505 -8.279 -5.137 1.00 0.00 192 GLY A C 18
ATOM 30971 O O . GLY A 1 77 ? -6.644 -8.665 -4.874 1.00 0.00 192 GLY A O 18
ATOM 30975 N N . TYR A 1 78 ? -5.049 -7.089 -4.772 1.00 0.00 193 TYR A N 18
ATOM 30976 C CA . TYR A 1 78 ? -5.830 -6.178 -3.949 1.00 0.00 193 TYR A CA 18
ATOM 30977 C C . TYR A 1 78 ? -5.803 -4.784 -4.553 1.00 0.00 193 TYR A C 18
ATOM 30978 O O . TYR A 1 78 ? -5.165 -4.567 -5.581 1.00 0.00 193 TYR A O 18
ATOM 30996 N N . ALA A 1 79 ? -6.507 -3.854 -3.935 1.00 0.00 194 ALA A N 18
ATOM 30997 C CA . ALA A 1 79 ? -6.507 -2.475 -4.392 1.00 0.00 194 ALA A CA 18
ATOM 30998 C C . ALA A 1 79 ? -6.876 -1.534 -3.262 1.00 0.00 194 ALA A C 18
ATOM 30999 O O . ALA A 1 79 ? -7.655 -1.888 -2.376 1.00 0.00 194 ALA A O 18
ATOM 31006 N N . ALA A 1 80 ? -6.307 -0.343 -3.297 1.00 0.00 195 ALA A N 18
ATOM 31007 C CA . ALA A 1 80 ? -6.587 0.668 -2.300 1.00 0.00 195 ALA A CA 18
ATOM 31008 C C . ALA A 1 80 ? -7.534 1.712 -2.865 1.00 0.00 195 ALA A C 18
ATOM 31009 O O . ALA A 1 80 ? -7.169 2.484 -3.753 1.00 0.00 195 ALA A O 18
ATOM 31016 N N . ILE A 1 81 ? -8.751 1.723 -2.356 1.00 0.00 196 ILE A N 18
ATOM 31017 C CA . ILE A 1 81 ? -9.763 2.656 -2.816 1.00 0.00 196 ILE A CA 18
ATOM 31018 C C . ILE A 1 81 ? -9.974 3.742 -1.770 1.00 0.00 196 ILE A C 18
ATOM 31019 O O . ILE A 1 81 ? -10.550 3.489 -0.709 1.00 0.00 196 ILE A O 18
ATOM 31035 N N . PRO A 1 82 ? -9.475 4.954 -2.033 1.00 0.00 197 PRO A N 18
ATOM 31036 C CA . PRO A 1 82 ? -9.635 6.077 -1.118 1.00 0.00 197 PRO A CA 18
ATOM 31037 C C . PRO A 1 82 ? -11.088 6.481 -0.931 1.00 0.00 197 PRO A C 18
ATOM 31038 O O . PRO A 1 82 ? -11.797 6.793 -1.888 1.00 0.00 197 PRO A O 18
ATOM 31049 N N . ASN A 1 83 ? -11.517 6.457 0.312 1.00 0.00 198 ASN A N 18
ATOM 31050 C CA . ASN A 1 83 ? -12.857 6.859 0.686 1.00 0.00 198 ASN A CA 18
ATOM 31051 C C . ASN A 1 83 ? -12.764 8.115 1.546 1.00 0.00 198 ASN A C 18
ATOM 31052 O O . ASN A 1 83 ? -12.932 8.069 2.761 1.00 0.00 198 ASN A O 18
ATOM 31063 N N . GLY A 1 84 ? -12.471 9.234 0.905 1.00 0.00 199 GLY A N 18
ATOM 31064 C CA . GLY A 1 84 ? -12.199 10.457 1.635 1.00 0.00 199 GLY A CA 18
ATOM 31065 C C . GLY A 1 84 ? -10.765 10.504 2.129 1.00 0.00 199 GLY A C 18
ATOM 31066 O O . GLY A 1 84 ? -9.831 10.447 1.329 1.00 0.00 199 GLY A O 18
ATOM 31070 N N . GLU A 1 85 ? -10.584 10.588 3.442 1.00 0.00 200 GLU A N 18
ATOM 31071 C CA . GLU A 1 85 ? -9.247 10.619 4.027 1.00 0.00 200 GLU A CA 18
ATOM 31072 C C . GLU A 1 85 ? -8.823 9.216 4.446 1.00 0.00 200 GLU A C 18
ATOM 31073 O O . GLU A 1 85 ? -7.655 8.966 4.752 1.00 0.00 200 GLU A O 18
ATOM 31085 N N . ILE A 1 86 ? -9.784 8.305 4.476 1.00 0.00 201 ILE A N 18
ATOM 31086 C CA . ILE A 1 86 ? -9.499 6.910 4.749 1.00 0.00 201 ILE A CA 18
ATOM 31087 C C . ILE A 1 86 ? -9.441 6.128 3.450 1.00 0.00 201 ILE A C 18
ATOM 31088 O O . ILE A 1 86 ? -10.310 6.259 2.599 1.00 0.00 201 ILE A O 18
ATOM 31104 N N . ILE A 1 87 ? -8.415 5.328 3.296 1.00 0.00 202 ILE A N 18
ATOM 31105 C CA . ILE A 1 87 ? -8.235 4.542 2.094 1.00 0.00 202 ILE A CA 18
ATOM 31106 C C . ILE A 1 87 ? -8.541 3.080 2.388 1.00 0.00 202 ILE A C 18
ATOM 31107 O O . ILE A 1 87 ? -7.915 2.479 3.250 1.00 0.00 202 ILE A O 18
ATOM 31123 N N . LYS A 1 88 ? -9.497 2.506 1.682 1.00 0.00 203 LYS A N 18
ATOM 31124 C CA . LYS A 1 88 ? -9.906 1.141 1.962 1.00 0.00 203 LYS A CA 18
ATOM 31125 C C . LYS A 1 88 ? -9.240 0.156 1.000 1.00 0.00 203 LYS A C 18
ATOM 31126 O O . LYS A 1 88 ? -9.414 0.248 -0.215 1.00 0.00 203 LYS A O 18
ATOM 31145 N N . ILE A 1 89 ? -8.477 -0.781 1.550 1.00 0.00 204 ILE A N 18
ATOM 31146 C CA . ILE A 1 89 ? -7.804 -1.797 0.748 1.00 0.00 204 ILE A CA 18
ATOM 31147 C C . ILE A 1 89 ? -8.629 -3.073 0.748 1.00 0.00 204 ILE A C 18
ATOM 31148 O O . ILE A 1 89 ? -8.903 -3.647 1.805 1.00 0.00 204 ILE A O 18
ATOM 31164 N N . ILE A 1 90 ? -9.036 -3.502 -0.435 1.00 0.00 205 ILE A N 18
ATOM 31165 C CA . ILE A 1 90 ? -9.826 -4.712 -0.581 1.00 0.00 205 ILE A CA 18
ATOM 31166 C C . ILE A 1 90 ? -9.258 -5.572 -1.700 1.00 0.00 205 ILE A C 18
ATOM 31167 O O . ILE A 1 90 ? -8.477 -5.093 -2.522 1.00 0.00 205 ILE A O 18
ATOM 31183 N N . PRO A 1 91 ? -9.621 -6.859 -1.740 1.00 0.00 206 PRO A N 18
ATOM 31184 C CA . PRO A 1 91 ? -9.198 -7.762 -2.804 1.00 0.00 206 PRO A CA 18
ATOM 31185 C C . PRO A 1 91 ? -9.911 -7.449 -4.112 1.00 0.00 206 PRO A C 18
ATOM 31186 O O . PRO A 1 91 ? -11.104 -7.714 -4.256 1.00 0.00 206 PRO A O 18
ATOM 31197 N N . ASN A 1 92 ? -9.176 -6.886 -5.070 1.00 0.00 207 ASN A N 18
ATOM 31198 C CA . ASN A 1 92 ? -9.762 -6.492 -6.351 1.00 0.00 207 ASN A CA 18
ATOM 31199 C C . ASN A 1 92 ? -10.094 -7.721 -7.179 1.00 0.00 207 ASN A C 18
ATOM 31200 O O . ASN A 1 92 ? -10.719 -7.641 -8.236 1.00 0.00 207 ASN A O 18
ATOM 31211 N N . ILE A 1 93 ? -9.669 -8.854 -6.671 1.00 0.00 208 ILE A N 18
ATOM 31212 C CA . ILE A 1 93 ? -9.928 -10.136 -7.294 1.00 0.00 208 ILE A CA 18
ATOM 31213 C C . ILE A 1 93 ? -11.371 -10.581 -7.041 1.00 0.00 208 ILE A C 18
ATOM 31214 O O . ILE A 1 93 ? -11.632 -11.452 -6.212 1.00 0.00 208 ILE A O 18
ATOM 31230 N N . ASP A 1 94 ? -12.303 -9.919 -7.733 1.00 0.00 209 ASP A N 18
ATOM 31231 C CA . ASP A 1 94 ? -13.735 -10.259 -7.708 1.00 0.00 209 ASP A CA 18
ATOM 31232 C C . ASP A 1 94 ? -14.429 -9.807 -6.425 1.00 0.00 209 ASP A C 18
ATOM 31233 O O . ASP A 1 94 ? -15.612 -9.467 -6.445 1.00 0.00 209 ASP A O 18
ATOM 31242 N N . ALA A 1 95 ? -13.700 -9.789 -5.317 1.00 0.00 210 ALA A N 18
ATOM 31243 C CA . ALA A 1 95 ? -14.269 -9.414 -4.024 1.00 0.00 210 ALA A CA 18
ATOM 31244 C C . ALA A 1 95 ? -14.406 -7.896 -3.889 1.00 0.00 210 ALA A C 18
ATOM 31245 O O . ALA A 1 95 ? -14.042 -7.311 -2.867 1.00 0.00 210 ALA A O 18
ATOM 31252 N N . LYS A 1 96 ? -14.937 -7.268 -4.927 1.00 0.00 211 LYS A N 18
ATOM 31253 C CA . LYS A 1 96 ? -15.151 -5.828 -4.932 1.00 0.00 211 LYS A CA 18
ATOM 31254 C C . LYS A 1 96 ? -16.633 -5.515 -4.813 1.00 0.00 211 LYS A C 18
ATOM 31255 O O . LYS A 1 96 ? -17.035 -4.605 -4.091 1.00 0.00 211 LYS A O 18
ATOM 31274 N N . THR A 1 97 ? -17.439 -6.285 -5.525 1.00 0.00 212 THR A N 18
ATOM 31275 C CA . THR A 1 97 ? -18.878 -6.105 -5.524 1.00 0.00 212 THR A CA 18
ATOM 31276 C C . THR A 1 97 ? -19.551 -7.436 -5.839 1.00 0.00 212 THR A C 18
ATOM 31277 O O . THR A 1 97 ? -18.909 -8.335 -6.392 1.00 0.00 212 THR A O 18
ATOM 31288 N N . GLN A 1 98 ? -20.823 -7.565 -5.463 1.00 0.00 213 GLN A N 18
ATOM 31289 C CA . GLN A 1 98 ? -21.597 -8.782 -5.712 1.00 0.00 213 GLN A CA 18
ATOM 31290 C C . GLN A 1 98 ? -20.925 -10.003 -5.099 1.00 0.00 213 GLN A C 18
ATOM 31291 O O . GLN A 1 98 ? -20.319 -10.811 -5.801 1.00 0.00 213 GLN A O 18
ATOM 31305 N N . SER A 1 99 ? -21.028 -10.137 -3.790 1.00 0.00 214 SER A N 18
ATOM 31306 C CA . SER A 1 99 ? -20.429 -11.265 -3.103 1.00 0.00 214 SER A CA 18
ATOM 31307 C C . SER A 1 99 ? -21.410 -11.849 -2.091 1.00 0.00 214 SER A C 18
ATOM 31308 O O . SER A 1 99 ? -21.426 -11.454 -0.923 1.00 0.00 214 SER A O 18
ATOM 31316 N N . PRO A 1 100 ? -22.253 -12.794 -2.532 1.00 0.00 215 PRO A N 18
ATOM 31317 C CA . PRO A 1 100 ? -23.251 -13.423 -1.669 1.00 0.00 215 PRO A CA 18
ATOM 31318 C C . PRO A 1 100 ? -22.619 -14.380 -0.664 1.00 0.00 215 PRO A C 18
ATOM 31319 O O . PRO A 1 100 ? -21.678 -15.103 -0.988 1.00 0.00 215 PRO A O 18
ATOM 31330 N N . ASP A 1 101 ? -23.158 -14.394 0.547 1.00 0.00 216 ASP A N 18
ATOM 31331 C CA . ASP A 1 101 ? -22.624 -15.224 1.623 1.00 0.00 216 ASP A CA 18
ATOM 31332 C C . ASP A 1 101 ? -23.165 -16.648 1.544 1.00 0.00 216 ASP A C 18
ATOM 31333 O O . ASP A 1 101 ? -23.126 -17.394 2.524 1.00 0.00 216 ASP A O 18
ATOM 31342 N N . LEU A 1 102 ? -23.655 -17.020 0.366 1.00 0.00 217 LEU A N 18
ATOM 31343 C CA . LEU A 1 102 ? -24.149 -18.371 0.1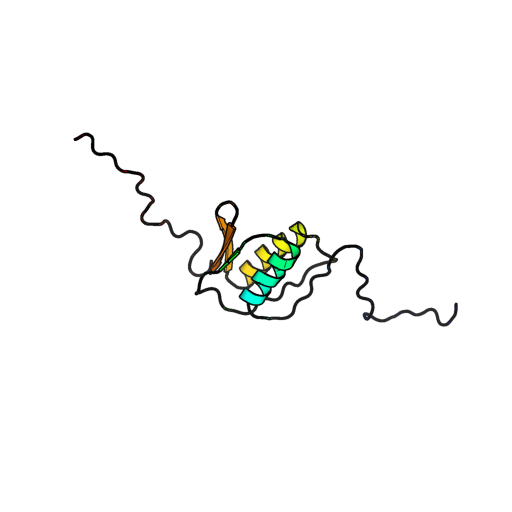25 1.00 0.00 217 LEU A CA 18
ATOM 31344 C C . LEU A 1 102 ? -22.992 -19.360 0.122 1.00 0.00 217 LEU A C 18
ATOM 31345 O O . LEU A 1 102 ? -23.161 -20.541 0.418 1.00 0.00 217 LEU A O 18
ATOM 31361 N N . LEU A 1 103 ? -21.808 -18.863 -0.205 1.00 0.00 218 LEU A N 18
ATOM 31362 C CA . LEU A 1 103 ? -20.614 -19.688 -0.213 1.00 0.00 218 LEU A CA 18
ATOM 31363 C C . LEU A 1 103 ? -19.840 -19.473 1.081 1.00 0.00 218 LEU A C 18
ATOM 31364 O O . LEU A 1 103 ? -18.622 -19.276 1.062 1.00 0.00 218 LEU A O 18
ATOM 31380 N N . SER A 1 104 ? -20.571 -19.517 2.201 1.00 0.00 219 SER A N 18
ATOM 31381 C CA . SER A 1 104 ? -20.025 -19.249 3.533 1.00 0.00 219 SER A CA 18
ATOM 31382 C C . SER A 1 104 ? -19.209 -17.959 3.550 1.00 0.00 219 SER A C 18
ATOM 31383 O O . SER A 1 104 ? -17.980 -17.980 3.445 1.00 0.00 219 SER A O 18
ATOM 31391 N N . GLY A 1 105 ? -19.906 -16.838 3.678 1.00 0.00 220 GLY A N 18
ATOM 31392 C CA . GLY A 1 105 ? -19.260 -15.542 3.643 1.00 0.00 220 GLY A CA 18
ATOM 31393 C C . GLY A 1 105 ? -18.383 -15.287 4.851 1.00 0.00 220 GLY A C 18
ATOM 31394 O O . GLY A 1 105 ? -18.892 -14.977 5.931 1.00 0.00 220 GLY A O 18
ATOM 31398 N N . MET A 1 106 ? -17.070 -15.433 4.659 1.00 0.00 221 MET A N 18
ATOM 31399 C CA . MET A 1 106 ? -16.072 -15.176 5.703 1.00 0.00 221 MET A CA 18
ATOM 31400 C C . MET A 1 106 ? -16.168 -16.184 6.847 1.00 0.00 221 MET A C 18
ATOM 31401 O O . MET A 1 106 ? -17.198 -16.308 7.510 1.00 0.00 221 MET A O 18
ATOM 31415 N N . LYS A 1 107 ? -15.075 -16.910 7.066 1.00 0.00 222 LYS A N 18
ATOM 31416 C CA . LYS A 1 107 ? -15.001 -17.887 8.150 1.00 0.00 222 LYS A CA 18
ATOM 31417 C C . LYS A 1 107 ? -15.050 -17.190 9.506 1.00 0.00 222 LYS A C 18
ATOM 31418 O O . LYS A 1 107 ? -15.417 -17.796 10.514 1.00 0.00 222 LYS A O 18
ATOM 31437 N N . SER A 1 108 ? -14.668 -15.920 9.519 1.00 0.00 223 SER A N 18
ATOM 31438 C CA . SER A 1 108 ? -14.695 -15.122 10.732 1.00 0.00 223 SER A CA 18
ATOM 31439 C C . SER A 1 108 ? -16.131 -14.737 11.080 1.00 0.00 223 SER A C 18
ATOM 31440 O O . SER A 1 108 ? -16.788 -14.016 10.329 1.00 0.00 223 SER A O 18
ATOM 31448 N N . PRO A 1 109 ? -16.644 -15.231 12.213 1.00 0.00 224 PRO A N 18
ATOM 31449 C CA . PRO A 1 109 ? -18.000 -14.941 12.647 1.00 0.00 224 PRO A CA 18
ATOM 31450 C C . PRO A 1 109 ? -18.086 -13.637 13.438 1.00 0.00 224 PRO A C 18
ATOM 31451 O O . PRO A 1 109 ? -17.257 -13.381 14.315 1.00 0.00 224 PRO A O 18
ATOM 31462 N N . PRO A 1 110 ? -19.069 -12.781 13.118 1.00 0.00 225 PRO A N 18
ATOM 31463 C CA . PRO A 1 110 ? -19.310 -11.541 13.860 1.00 0.00 225 PRO A CA 18
ATOM 31464 C C . PRO A 1 110 ? -19.836 -11.813 15.268 1.00 0.00 225 PRO A C 18
ATOM 31465 O O . PRO A 1 110 ? -21.042 -11.764 15.516 1.00 0.00 225 PRO A O 18
ATOM 31476 N N . ARG A 1 111 ? -18.925 -12.121 16.178 1.00 0.00 226 ARG A N 18
ATOM 31477 C CA . ARG A 1 111 ? -19.278 -12.371 17.566 1.00 0.00 226 ARG A CA 18
ATOM 31478 C C . ARG A 1 111 ? -18.442 -11.489 18.488 1.00 0.00 226 ARG A C 18
ATOM 31479 O O . ARG A 1 111 ? -17.335 -11.904 18.891 1.00 0.00 226 ARG A O 18
ATOM 31501 N N . MET A 1 1 ? 35.993 19.269 -1.815 1.00 0.00 116 MET A N 19
ATOM 31502 C CA . MET A 1 1 ? 36.797 20.203 -2.642 1.00 0.00 116 MET A CA 19
ATOM 31503 C C . MET A 1 1 ? 38.112 19.563 -3.072 1.00 0.00 116 MET A C 19
ATOM 31504 O O . MET A 1 1 ? 38.444 19.547 -4.258 1.00 0.00 116 MET A O 19
ATOM 31520 N N . ALA A 1 2 ? 38.858 19.033 -2.106 1.00 0.00 117 ALA A N 19
ATOM 31521 C CA . ALA A 1 2 ? 40.143 18.404 -2.384 1.00 0.00 117 ALA A CA 19
ATOM 31522 C C . ALA A 1 2 ? 39.962 17.133 -3.203 1.00 0.00 117 ALA A C 19
ATOM 31523 O O . ALA A 1 2 ? 40.675 16.895 -4.175 1.00 0.00 117 ALA A O 19
ATOM 31530 N N . HIS A 1 3 ? 38.989 16.327 -2.816 1.00 0.00 118 HIS A N 19
ATOM 31531 C CA . HIS A 1 3 ? 38.715 15.072 -3.502 1.00 0.00 118 HIS A CA 19
ATOM 31532 C C . HIS A 1 3 ? 37.647 15.280 -4.567 1.00 0.00 118 HIS A C 19
ATOM 31533 O O . HIS A 1 3 ? 36.573 14.682 -4.513 1.00 0.00 118 HIS A O 19
ATOM 31548 N N . HIS A 1 4 ? 37.940 16.144 -5.528 1.00 0.00 119 HIS A N 19
ATOM 31549 C CA . HIS A 1 4 ? 36.993 16.437 -6.592 1.00 0.00 119 HIS A CA 19
ATOM 31550 C C . HIS A 1 4 ? 37.456 15.820 -7.906 1.00 0.00 119 HIS A C 19
ATOM 31551 O O . HIS A 1 4 ? 36.799 14.928 -8.444 1.00 0.00 119 HIS A O 19
ATOM 31566 N N . HIS A 1 5 ? 38.597 16.285 -8.411 1.00 0.00 120 HIS A N 19
ATOM 31567 C CA . HIS A 1 5 ? 39.126 15.795 -9.681 1.00 0.00 120 HIS A CA 19
ATOM 31568 C C . HIS A 1 5 ? 39.458 14.314 -9.565 1.00 0.00 120 HIS A C 19
ATOM 31569 O O . HIS A 1 5 ? 39.227 13.541 -10.490 1.00 0.00 120 HIS A O 19
ATOM 31584 N N . HIS A 1 6 ? 39.996 13.931 -8.418 1.00 0.00 121 HIS A N 19
ATOM 31585 C CA . HIS A 1 6 ? 40.182 12.526 -8.098 1.00 0.00 121 HIS A CA 19
ATOM 31586 C C . HIS A 1 6 ? 39.458 12.205 -6.800 1.00 0.00 121 HIS A C 19
ATOM 31587 O O . HIS A 1 6 ? 39.715 12.818 -5.765 1.00 0.00 121 HIS A O 19
ATOM 31602 N N . HIS A 1 7 ? 38.520 11.276 -6.873 1.00 0.00 122 HIS A N 19
ATOM 31603 C CA . HIS A 1 7 ? 37.715 10.913 -5.717 1.00 0.00 122 HIS A CA 19
ATOM 31604 C C . HIS A 1 7 ? 37.394 9.427 -5.742 1.00 0.00 122 HIS A C 19
ATOM 31605 O O . HIS A 1 7 ? 37.248 8.832 -6.809 1.00 0.00 122 HIS A O 19
ATOM 31620 N N . HIS A 1 8 ? 37.303 8.834 -4.563 1.00 0.00 123 HIS A N 19
ATOM 31621 C CA . HIS A 1 8 ? 37.002 7.414 -4.432 1.00 0.00 123 HIS A CA 19
ATOM 31622 C C . HIS A 1 8 ? 35.921 7.219 -3.378 1.00 0.00 123 HIS A C 19
ATOM 31623 O O . HIS A 1 8 ? 36.180 6.675 -2.304 1.00 0.00 123 HIS A O 19
ATOM 31638 N N . VAL A 1 9 ? 34.714 7.678 -3.682 1.00 0.00 124 VAL A N 19
ATOM 31639 C CA . VAL A 1 9 ? 33.616 7.638 -2.724 1.00 0.00 124 VAL A CA 19
ATOM 31640 C C . VAL A 1 9 ? 32.319 7.172 -3.374 1.00 0.00 124 VAL A C 19
ATOM 31641 O O . VAL A 1 9 ? 32.020 7.517 -4.520 1.00 0.00 124 VAL A O 19
ATOM 31654 N N . ASP A 1 10 ? 31.554 6.388 -2.629 1.00 0.00 125 ASP A N 19
ATOM 31655 C CA . ASP A 1 10 ? 30.253 5.910 -3.075 1.00 0.00 125 ASP A CA 19
ATOM 31656 C C . ASP A 1 10 ? 29.255 6.029 -1.931 1.00 0.00 125 ASP A C 19
ATOM 31657 O O . ASP A 1 10 ? 29.551 5.628 -0.808 1.00 0.00 125 ASP A O 19
ATOM 31666 N N . ASP A 1 11 ? 28.089 6.593 -2.215 1.00 0.00 126 ASP A N 19
ATOM 31667 C CA . ASP A 1 11 ? 27.104 6.888 -1.175 1.00 0.00 126 ASP A CA 19
ATOM 31668 C C . ASP A 1 11 ? 26.335 5.634 -0.761 1.00 0.00 126 ASP A C 19
ATOM 31669 O O . ASP A 1 11 ? 25.852 4.881 -1.608 1.00 0.00 126 ASP A O 19
ATOM 31678 N N . ASP A 1 12 ? 26.229 5.414 0.545 1.00 0.00 127 ASP A N 19
ATOM 31679 C CA . ASP A 1 12 ? 25.543 4.237 1.071 1.00 0.00 127 ASP A CA 19
ATOM 31680 C C . ASP A 1 12 ? 24.331 4.627 1.904 1.00 0.00 127 ASP A C 19
ATOM 31681 O O . ASP A 1 12 ? 24.476 5.078 3.045 1.00 0.00 127 ASP A O 19
ATOM 31690 N N . ASP A 1 13 ? 23.143 4.440 1.328 1.00 0.00 128 ASP A N 19
ATOM 31691 C CA . ASP A 1 13 ? 21.871 4.673 2.024 1.00 0.00 128 ASP A CA 19
ATOM 31692 C C . ASP A 1 13 ? 21.631 6.163 2.292 1.00 0.00 128 ASP A C 19
ATOM 31693 O O . ASP A 1 13 ? 22.552 6.974 2.226 1.00 0.00 128 ASP A O 19
ATOM 31702 N N . LYS A 1 14 ? 20.372 6.510 2.567 1.00 0.00 129 LYS A N 19
ATOM 31703 C CA . LYS A 1 14 ? 19.965 7.885 2.860 1.00 0.00 129 LYS A CA 19
ATOM 31704 C C . LYS A 1 14 ? 20.136 8.777 1.634 1.00 0.00 129 LYS A C 19
ATOM 31705 O O . LYS A 1 14 ? 20.331 9.988 1.748 1.00 0.00 129 LYS A O 19
ATOM 31724 N N . MET A 1 15 ? 20.037 8.170 0.457 1.00 0.00 130 MET A N 19
ATOM 31725 C CA . MET A 1 15 ? 20.151 8.907 -0.798 1.00 0.00 130 MET A CA 19
ATOM 31726 C C . MET A 1 15 ? 18.778 9.387 -1.262 1.00 0.00 130 MET A C 19
ATOM 31727 O O . MET A 1 15 ? 18.453 9.349 -2.447 1.00 0.00 130 MET A O 19
ATOM 31741 N N . GLY A 1 16 ? 17.974 9.827 -0.311 1.00 0.00 131 GLY A N 19
ATOM 31742 C CA . GLY A 1 16 ? 16.653 10.322 -0.615 1.00 0.00 131 GLY A CA 19
ATOM 31743 C C . GLY A 1 16 ? 15.766 10.279 0.603 1.00 0.00 131 GLY A C 19
ATOM 31744 O O . GLY A 1 16 ? 16.250 10.450 1.720 1.00 0.00 131 GLY A O 19
ATOM 31748 N N . SER A 1 17 ? 14.483 10.035 0.404 1.00 0.00 132 SER A N 19
ATOM 31749 C CA . SER A 1 17 ? 13.557 9.951 1.519 1.00 0.00 132 SER A CA 19
ATOM 31750 C C . SER A 1 17 ? 13.644 8.598 2.226 1.00 0.00 132 SER A C 19
ATOM 31751 O O . SER A 1 17 ? 14.290 8.478 3.267 1.00 0.00 132 SER A O 19
ATOM 31759 N N . LYS A 1 18 ? 13.012 7.577 1.665 1.00 0.00 133 LYS A N 19
ATOM 31760 C CA . LYS A 1 18 ? 12.965 6.280 2.320 1.00 0.00 133 LYS A CA 19
ATOM 31761 C C . LYS A 1 18 ? 12.999 5.155 1.289 1.00 0.00 133 LYS A C 19
ATOM 31762 O O . LYS A 1 18 ? 12.089 5.019 0.479 1.00 0.00 133 LYS A O 19
ATOM 31781 N N . LEU A 1 19 ? 14.075 4.382 1.300 1.00 0.00 134 LEU A N 19
ATOM 31782 C CA . LEU A 1 19 ? 14.228 3.255 0.385 1.00 0.00 134 LEU A CA 19
ATOM 31783 C C . LEU A 1 19 ? 13.341 2.089 0.812 1.00 0.00 134 LEU A C 19
ATOM 31784 O O . LEU A 1 19 ? 13.329 1.703 1.983 1.00 0.00 134 LEU A O 19
ATOM 31800 N N . TRP A 1 20 ? 12.609 1.527 -0.139 1.00 0.00 135 TRP A N 19
ATOM 31801 C CA . TRP A 1 20 ? 11.681 0.447 0.156 1.00 0.00 135 TRP A CA 19
ATOM 31802 C C . TRP A 1 20 ? 12.102 -0.854 -0.511 1.00 0.00 135 TRP A C 19
ATOM 31803 O O . TRP A 1 20 ? 12.053 -0.989 -1.734 1.00 0.00 135 TRP A O 19
ATOM 31824 N N . ASN A 1 21 ? 12.536 -1.795 0.310 1.00 0.00 136 ASN A N 19
ATOM 31825 C CA . ASN A 1 21 ? 12.828 -3.144 -0.142 1.00 0.00 136 ASN A CA 19
ATOM 31826 C C . ASN A 1 21 ? 12.333 -4.114 0.913 1.00 0.00 136 ASN A C 19
ATOM 31827 O O . ASN A 1 21 ? 13.071 -4.512 1.814 1.00 0.00 136 ASN A O 19
ATOM 31838 N N . LEU A 1 22 ? 11.076 -4.483 0.797 1.00 0.00 137 LEU A N 19
ATOM 31839 C CA . LEU A 1 22 ? 10.452 -5.383 1.747 1.00 0.00 137 LEU A CA 19
ATOM 31840 C C . LEU A 1 22 ? 10.387 -6.782 1.170 1.00 0.00 137 LEU A C 19
ATOM 31841 O O . LEU A 1 22 ? 10.384 -6.960 -0.046 1.00 0.00 137 LEU A O 19
ATOM 31857 N N . ARG A 1 23 ? 10.357 -7.765 2.043 1.00 0.00 138 ARG A N 19
ATOM 31858 C CA . ARG A 1 23 ? 10.234 -9.149 1.633 1.00 0.00 138 ARG A CA 19
ATOM 31859 C C . ARG A 1 23 ? 8.823 -9.630 1.901 1.00 0.00 138 ARG A C 19
ATOM 31860 O O . ARG A 1 23 ? 8.185 -9.174 2.850 1.00 0.00 138 ARG A O 19
ATOM 31881 N N . ASN A 1 24 ? 8.343 -10.514 1.026 1.00 0.00 139 ASN A N 19
ATOM 31882 C CA . ASN A 1 24 ? 6.970 -11.029 1.064 1.00 0.00 139 ASN A CA 19
ATOM 31883 C C . ASN A 1 24 ? 6.516 -11.344 2.480 1.00 0.00 139 ASN A C 19
ATOM 31884 O O . ASN A 1 24 ? 6.882 -12.373 3.048 1.00 0.00 139 ASN A O 19
ATOM 31895 N N . ALA A 1 25 ? 5.717 -10.444 3.034 1.00 0.00 140 ALA A N 19
ATOM 31896 C CA . ALA A 1 25 ? 5.228 -10.574 4.395 1.00 0.00 140 ALA A CA 19
ATOM 31897 C C . ALA A 1 25 ? 3.716 -10.421 4.432 1.00 0.00 140 ALA A C 19
ATOM 31898 O O . ALA A 1 25 ? 3.087 -10.247 3.387 1.00 0.00 140 ALA A O 19
ATOM 31905 N N . ASP A 1 26 ? 3.141 -10.483 5.626 1.00 0.00 141 ASP A N 19
ATOM 31906 C CA . ASP A 1 26 ? 1.699 -10.335 5.794 1.00 0.00 141 ASP A CA 19
ATOM 31907 C C . ASP A 1 26 ? 1.240 -8.980 5.269 1.00 0.00 141 ASP A C 19
ATOM 31908 O O . ASP A 1 26 ? 1.822 -7.941 5.580 1.00 0.00 141 ASP A O 19
ATOM 31917 N N . ILE A 1 27 ? 0.190 -9.020 4.458 1.00 0.00 142 ILE A N 19
ATOM 31918 C CA . ILE A 1 27 ? -0.354 -7.833 3.816 1.00 0.00 142 ILE A CA 19
ATOM 31919 C C . ILE A 1 27 ? -0.746 -6.749 4.821 1.00 0.00 142 ILE A C 19
ATOM 31920 O O . ILE A 1 27 ? -0.523 -5.567 4.572 1.00 0.00 142 ILE A O 19
ATOM 31936 N N . ARG A 1 28 ? -1.289 -7.141 5.968 1.00 0.00 143 ARG A N 19
ATOM 31937 C CA . ARG A 1 28 ? -1.726 -6.161 6.957 1.00 0.00 143 ARG A CA 19
ATOM 31938 C C . ARG A 1 28 ? -0.526 -5.507 7.626 1.00 0.00 143 ARG A C 19
ATOM 31939 O O . ARG A 1 28 ? -0.626 -4.400 8.154 1.00 0.00 143 ARG A O 19
ATOM 31960 N N . ALA A 1 29 ? 0.614 -6.186 7.578 1.00 0.00 144 ALA A N 19
ATOM 31961 C CA . ALA A 1 29 ? 1.843 -5.652 8.141 1.00 0.00 144 ALA A CA 19
ATOM 31962 C C . ALA A 1 29 ? 2.435 -4.610 7.206 1.00 0.00 144 ALA A C 19
ATOM 31963 O O . ALA A 1 29 ? 3.176 -3.723 7.629 1.00 0.00 144 ALA A O 19
ATOM 31970 N N . VAL A 1 30 ? 2.096 -4.719 5.928 1.00 0.00 145 VAL A N 19
ATOM 31971 C CA . VAL A 1 30 ? 2.579 -3.779 4.929 1.00 0.00 145 VAL A CA 19
ATOM 31972 C C . VAL A 1 30 ? 1.637 -2.589 4.814 1.00 0.00 145 VAL A C 19
ATOM 31973 O O . VAL A 1 30 ? 2.079 -1.450 4.688 1.00 0.00 145 VAL A O 19
ATOM 31986 N N . ILE A 1 31 ? 0.337 -2.854 4.870 1.00 0.00 146 ILE A N 19
ATOM 31987 C CA . ILE A 1 31 ? -0.657 -1.786 4.826 1.00 0.00 146 ILE A CA 19
ATOM 31988 C C . ILE A 1 31 ? -0.505 -0.879 6.048 1.00 0.00 146 ILE A C 19
ATOM 31989 O O . ILE A 1 31 ? -0.790 0.317 5.996 1.00 0.00 146 ILE A O 19
ATOM 32005 N N . ALA A 1 32 ? -0.024 -1.453 7.142 1.00 0.00 147 ALA A N 19
ATOM 32006 C CA . ALA A 1 32 ? 0.269 -0.679 8.339 1.00 0.00 147 ALA A CA 19
ATOM 32007 C C . ALA A 1 32 ? 1.645 -0.023 8.238 1.00 0.00 147 ALA A C 19
ATOM 32008 O O . ALA A 1 32 ? 1.910 0.998 8.870 1.00 0.00 147 ALA A O 19
ATOM 32015 N N . GLU A 1 33 ? 2.522 -0.621 7.444 1.00 0.00 148 GLU A N 19
ATOM 32016 C CA . GLU A 1 33 ? 3.858 -0.080 7.229 1.00 0.00 148 GLU A CA 19
ATOM 32017 C C . GLU A 1 33 ? 3.780 1.162 6.341 1.00 0.00 148 GLU A C 19
ATOM 32018 O O . GLU A 1 33 ? 4.415 2.176 6.618 1.00 0.00 148 GLU A O 19
ATOM 32030 N N . VAL A 1 34 ? 2.975 1.086 5.288 1.00 0.00 149 VAL A N 19
ATOM 32031 C CA . VAL A 1 34 ? 2.814 2.206 4.369 1.00 0.00 149 VAL A CA 19
ATOM 32032 C C . VAL A 1 34 ? 2.100 3.383 5.045 1.00 0.00 149 VAL A C 19
ATOM 32033 O O . VAL A 1 34 ? 2.484 4.536 4.850 1.00 0.00 149 VAL A O 19
ATOM 32046 N N . SER A 1 35 ? 1.086 3.095 5.861 1.00 0.00 150 SER A N 19
ATOM 32047 C CA . SER A 1 35 ? 0.344 4.145 6.564 1.00 0.00 150 SER A CA 19
ATOM 32048 C C . SER A 1 35 ? 1.233 4.865 7.572 1.00 0.00 150 SER A C 19
ATOM 32049 O O . SER A 1 35 ? 1.027 6.041 7.880 1.00 0.00 150 SER A O 19
ATOM 32057 N N . ARG A 1 36 ? 2.225 4.143 8.068 1.00 0.00 151 ARG A N 19
ATOM 32058 C CA . ARG A 1 36 ? 3.213 4.683 8.988 1.00 0.00 151 ARG A CA 19
ATOM 32059 C C . ARG A 1 36 ? 3.941 5.881 8.371 1.00 0.00 151 ARG A C 19
ATOM 32060 O O . ARG A 1 36 ? 4.158 6.896 9.031 1.00 0.00 151 ARG A O 19
ATOM 32081 N N . ILE A 1 37 ? 4.298 5.761 7.097 1.00 0.00 152 ILE A N 19
ATOM 32082 C CA . ILE A 1 37 ? 5.011 6.826 6.399 1.00 0.00 152 ILE A CA 19
ATOM 32083 C C . ILE A 1 37 ? 4.038 7.787 5.709 1.00 0.00 152 ILE A C 19
ATOM 32084 O O . ILE A 1 37 ? 4.170 9.004 5.825 1.00 0.00 152 ILE A O 19
ATOM 32100 N N . THR A 1 38 ? 3.054 7.234 5.004 1.00 0.00 153 THR A N 19
ATOM 32101 C CA . THR A 1 38 ? 2.122 8.040 4.219 1.00 0.00 153 THR A CA 19
ATOM 32102 C C . THR A 1 38 ? 1.236 8.910 5.109 1.00 0.00 153 THR A C 19
ATOM 32103 O O . THR A 1 38 ? 0.783 9.980 4.699 1.00 0.00 153 THR A O 19
ATOM 32114 N N . GLY A 1 39 ? 1.006 8.446 6.333 1.00 0.00 154 GLY A N 19
ATOM 32115 C CA . GLY A 1 39 ? 0.189 9.184 7.274 1.00 0.00 154 GLY A CA 19
ATOM 32116 C C . GLY A 1 39 ? -1.283 9.119 6.929 1.00 0.00 154 GLY A C 19
ATOM 32117 O O . GLY A 1 39 ? -2.045 10.031 7.247 1.00 0.00 154 GLY A O 19
ATOM 32121 N N . LYS A 1 40 ? -1.681 8.033 6.284 1.00 0.00 155 LYS A N 19
ATOM 32122 C CA . LYS A 1 40 ? -3.045 7.884 5.803 1.00 0.00 155 LYS A CA 19
ATOM 32123 C C . LYS A 1 40 ? -3.719 6.699 6.482 1.00 0.00 155 LYS A C 19
ATOM 32124 O O . LYS A 1 40 ? -3.054 5.729 6.841 1.00 0.00 155 LYS A O 19
ATOM 32143 N N . ASN A 1 41 ? -5.030 6.778 6.645 1.00 0.00 156 ASN A N 19
ATOM 32144 C CA . ASN A 1 41 ? -5.790 5.709 7.285 1.00 0.00 156 ASN A CA 19
ATOM 32145 C C . ASN A 1 41 ? -6.179 4.653 6.267 1.00 0.00 156 ASN A C 19
ATOM 32146 O O . ASN A 1 41 ? -6.488 4.976 5.119 1.00 0.00 156 ASN A O 19
ATOM 32157 N N . PHE A 1 42 ? -6.182 3.395 6.689 1.00 0.00 157 PHE A N 19
ATOM 32158 C CA . PHE A 1 42 ? -6.505 2.298 5.790 1.00 0.00 157 PHE A CA 19
ATOM 32159 C C . PHE A 1 42 ? -7.516 1.342 6.403 1.00 0.00 157 PHE A C 19
ATOM 32160 O O . PHE A 1 42 ? -7.350 0.871 7.529 1.00 0.00 157 PHE A O 19
ATOM 32177 N N . VAL A 1 43 ? -8.552 1.054 5.636 1.00 0.00 158 VAL A N 19
ATOM 32178 C CA . VAL A 1 43 ? -9.576 0.106 6.032 1.00 0.00 158 VAL A CA 19
ATOM 32179 C C . VAL A 1 43 ? -9.312 -1.228 5.352 1.00 0.00 158 VAL A C 19
ATOM 32180 O O . VAL A 1 43 ? -9.509 -1.365 4.148 1.00 0.00 158 VAL A O 19
ATOM 32193 N N . ILE A 1 44 ? -8.842 -2.200 6.108 1.00 0.00 159 ILE A N 19
ATOM 32194 C CA . ILE A 1 44 ? -8.527 -3.501 5.543 1.00 0.00 159 ILE A CA 19
ATOM 32195 C C . ILE A 1 44 ? -9.714 -4.444 5.691 1.00 0.00 159 ILE A C 19
ATOM 32196 O O . ILE A 1 44 ? -10.286 -4.578 6.776 1.00 0.00 159 ILE A O 19
ATOM 32212 N N . ASP A 1 45 ? -10.103 -5.065 4.588 1.00 0.00 160 ASP A N 19
ATOM 32213 C CA . ASP A 1 45 ? -11.176 -6.051 4.597 1.00 0.00 160 ASP A CA 19
ATOM 32214 C C . ASP A 1 45 ? -10.650 -7.386 5.122 1.00 0.00 160 ASP A C 19
ATOM 32215 O O . ASP A 1 45 ? -9.495 -7.737 4.890 1.00 0.00 160 ASP A O 19
ATOM 32224 N N . PRO A 1 46 ? -11.484 -8.129 5.872 1.00 0.00 161 PRO A N 19
ATOM 32225 C CA . PRO A 1 46 ? -11.124 -9.455 6.400 1.00 0.00 161 PRO A CA 19
ATOM 32226 C C . PRO A 1 46 ? -10.683 -10.445 5.319 1.00 0.00 161 PRO A C 19
ATOM 32227 O O . PRO A 1 46 ? -10.011 -11.435 5.617 1.00 0.00 161 PRO A O 19
ATOM 32238 N N . ARG A 1 47 ? -11.070 -10.193 4.071 1.00 0.00 162 ARG A N 19
ATOM 32239 C CA . ARG A 1 47 ? -10.675 -11.055 2.958 1.00 0.00 162 ARG A CA 19
ATOM 32240 C C . ARG A 1 47 ? -9.267 -10.721 2.469 1.00 0.00 162 ARG A C 19
ATOM 32241 O O . ARG A 1 47 ? -8.702 -11.437 1.642 1.00 0.00 162 ARG A O 19
ATOM 32262 N N . VAL A 1 48 ? -8.709 -9.629 2.971 1.00 0.00 163 VAL A N 19
ATOM 32263 C CA . VAL A 1 48 ? -7.369 -9.216 2.585 1.00 0.00 163 VAL A CA 19
ATOM 32264 C C . VAL A 1 48 ? -6.334 -9.920 3.453 1.00 0.00 163 VAL A C 19
ATOM 32265 O O . VAL A 1 48 ? -6.067 -9.517 4.589 1.00 0.00 163 VAL A O 19
ATOM 32278 N N . GLN A 1 49 ? -5.768 -10.987 2.911 1.00 0.00 164 GLN A N 19
ATOM 32279 C CA . GLN A 1 49 ? -4.798 -11.799 3.625 1.00 0.00 164 GLN A CA 19
ATOM 32280 C C . GLN A 1 49 ? -3.905 -12.546 2.639 1.00 0.00 164 GLN A C 19
ATOM 32281 O O . GLN A 1 49 ? -4.289 -13.571 2.071 1.00 0.00 164 GLN A O 19
ATOM 32295 N N . GLY A 1 50 ? -2.723 -11.998 2.433 1.00 0.00 165 GLY A N 19
ATOM 32296 C CA . GLY A 1 50 ? -1.746 -12.593 1.551 1.00 0.00 165 GLY A CA 19
ATOM 32297 C C . GLY A 1 50 ? -0.381 -12.003 1.807 1.00 0.00 165 GLY A C 19
ATOM 32298 O O . GLY A 1 50 ? -0.152 -11.427 2.873 1.00 0.00 165 GLY A O 19
ATOM 32302 N N . LYS A 1 51 ? 0.522 -12.129 0.848 1.00 0.00 166 LYS A N 19
ATOM 32303 C CA . LYS A 1 51 ? 1.863 -11.589 1.004 1.00 0.00 166 LYS A CA 19
ATOM 32304 C C . LYS A 1 51 ? 2.097 -10.398 0.091 1.00 0.00 166 LYS A C 19
ATOM 32305 O O . LYS A 1 51 ? 1.638 -10.372 -1.054 1.00 0.00 166 LYS A O 19
ATOM 32324 N N . VAL A 1 52 ? 2.800 -9.412 0.626 1.00 0.00 167 VAL A N 19
ATOM 32325 C CA . VAL A 1 52 ? 3.163 -8.210 -0.107 1.00 0.00 167 VAL A CA 19
ATOM 32326 C C . VAL A 1 52 ? 4.602 -7.817 0.216 1.00 0.00 167 VAL A C 19
ATOM 32327 O O . VAL A 1 52 ? 4.995 -7.776 1.383 1.00 0.00 167 VAL A O 19
ATOM 32340 N N . SER A 1 53 ? 5.392 -7.577 -0.819 1.00 0.00 168 SER A N 19
ATOM 32341 C CA . SER A 1 53 ? 6.751 -7.088 -0.647 1.00 0.00 168 SER A CA 19
ATOM 32342 C C . SER A 1 53 ? 6.967 -5.830 -1.473 1.00 0.00 168 SER A C 19
ATOM 32343 O O . SER A 1 53 ? 7.082 -5.889 -2.700 1.00 0.00 168 SER A O 19
ATOM 32351 N N . ILE A 1 54 ? 7.002 -4.690 -0.805 1.00 0.00 169 ILE A N 19
ATOM 32352 C CA . ILE A 1 54 ? 7.219 -3.433 -1.489 1.00 0.00 169 ILE A CA 19
ATOM 32353 C C . ILE A 1 54 ? 8.696 -3.246 -1.809 1.00 0.00 169 ILE A C 19
ATOM 32354 O O . ILE A 1 54 ? 9.495 -2.891 -0.941 1.00 0.00 169 ILE A O 19
ATOM 32370 N N . VAL A 1 55 ? 9.054 -3.532 -3.048 1.00 0.00 170 VAL A N 19
ATOM 32371 C CA . VAL A 1 55 ? 10.401 -3.295 -3.536 1.00 0.00 170 VAL A CA 19
ATOM 32372 C C . VAL A 1 55 ? 10.366 -2.245 -4.634 1.00 0.00 170 VAL A C 19
ATOM 32373 O O . VAL A 1 55 ? 9.502 -2.287 -5.515 1.00 0.00 170 VAL A O 19
ATOM 32386 N N . SER A 1 56 ? 11.275 -1.288 -4.571 1.00 0.00 171 SER A N 19
ATOM 32387 C CA . SER A 1 56 ? 11.270 -0.197 -5.524 1.00 0.00 171 SER A CA 19
ATOM 32388 C C . SER A 1 56 ? 12.662 0.408 -5.680 1.00 0.00 171 SER A C 19
ATOM 32389 O O . SER A 1 56 ? 13.603 0.041 -4.971 1.00 0.00 171 SER A O 19
ATOM 32397 N N . SER A 1 57 ? 12.772 1.317 -6.637 1.00 0.00 172 SER A N 19
ATOM 32398 C CA . SER A 1 57 ? 13.981 2.084 -6.877 1.00 0.00 172 SER A CA 19
ATOM 32399 C C . SER A 1 57 ? 14.306 3.005 -5.696 1.00 0.00 172 SER A C 19
ATOM 32400 O O . SER A 1 57 ? 13.660 2.925 -4.646 1.00 0.00 172 SER A O 19
ATOM 32408 N N . THR A 1 58 ? 15.343 3.828 -5.874 1.00 0.00 173 THR A N 19
ATOM 32409 C CA . THR A 1 58 ? 15.820 4.785 -4.865 1.00 0.00 173 THR A CA 19
ATOM 32410 C C . THR A 1 58 ? 14.700 5.387 -3.997 1.00 0.00 173 THR A C 19
ATOM 32411 O O . THR A 1 58 ? 13.554 5.507 -4.441 1.00 0.00 173 THR A O 19
ATOM 32422 N N . PRO A 1 59 ? 15.056 5.825 -2.767 1.00 0.00 174 PRO A N 19
ATOM 32423 C CA . PRO A 1 59 ? 14.110 6.247 -1.724 1.00 0.00 174 PRO A CA 19
ATOM 32424 C C . PRO A 1 59 ? 12.865 6.975 -2.227 1.00 0.00 174 PRO A C 19
ATOM 32425 O O . PRO A 1 59 ? 12.941 7.950 -2.977 1.00 0.00 174 PRO A O 19
ATOM 32436 N N . LEU A 1 60 ? 11.721 6.481 -1.780 1.00 0.00 175 LEU A N 19
ATOM 32437 C CA . LEU A 1 60 ? 10.430 7.040 -2.134 1.00 0.00 175 LEU A CA 19
ATOM 32438 C C . LEU A 1 60 ? 9.996 8.055 -1.090 1.00 0.00 175 LEU A C 19
ATOM 32439 O O . LEU A 1 60 ? 10.267 7.888 0.102 1.00 0.00 175 LEU A O 19
ATOM 32455 N N . SER A 1 61 ? 9.335 9.105 -1.541 1.00 0.00 176 SER A N 19
ATOM 32456 C CA . SER A 1 61 ? 8.763 10.085 -0.640 1.00 0.00 176 SER A CA 19
ATOM 32457 C C . SER A 1 61 ? 7.375 9.617 -0.196 1.00 0.00 176 SER A C 19
ATOM 32458 O O . SER A 1 61 ? 6.929 8.540 -0.598 1.00 0.00 176 SER A O 19
ATOM 32466 N N . SER A 1 62 ? 6.709 10.426 0.621 1.00 0.00 177 SER A N 19
ATOM 32467 C CA . SER A 1 62 ? 5.447 10.050 1.256 1.00 0.00 177 SER A CA 19
ATOM 32468 C C . SER A 1 62 ? 4.429 9.485 0.257 1.00 0.00 177 SER A C 19
ATOM 32469 O O . SER A 1 62 ? 4.004 8.333 0.379 1.00 0.00 177 SER A O 19
ATOM 32477 N N . ARG A 1 63 ? 4.051 10.284 -0.736 1.00 0.00 178 ARG A N 19
ATOM 32478 C CA . ARG A 1 63 ? 3.050 9.859 -1.708 1.00 0.00 178 ARG A CA 19
ATOM 32479 C C . ARG A 1 63 ? 3.648 8.848 -2.679 1.00 0.00 178 ARG A C 19
ATOM 32480 O O . ARG A 1 63 ? 2.978 7.906 -3.100 1.00 0.00 178 ARG A O 19
ATOM 32501 N N . GLU A 1 64 ? 4.915 9.051 -3.014 1.00 0.00 179 GLU A N 19
ATOM 32502 C CA . GLU A 1 64 ? 5.635 8.171 -3.932 1.00 0.00 179 GLU A CA 19
ATOM 32503 C C . GLU A 1 64 ? 5.567 6.720 -3.475 1.00 0.00 179 GLU A C 19
ATOM 32504 O O . GLU A 1 64 ? 5.285 5.820 -4.271 1.00 0.00 179 GLU A O 19
ATOM 32516 N N . LEU A 1 65 ? 5.835 6.510 -2.193 1.00 0.00 180 LEU A N 19
ATOM 32517 C CA . LEU A 1 65 ? 5.701 5.202 -1.570 1.00 0.00 180 LEU A CA 19
ATOM 32518 C C . LEU A 1 65 ? 4.308 4.646 -1.801 1.00 0.00 180 LEU A C 19
ATOM 32519 O O . LEU A 1 65 ? 4.137 3.510 -2.248 1.00 0.00 180 LEU A O 19
ATOM 32535 N N . TYR A 1 66 ? 3.326 5.468 -1.494 1.00 0.00 181 TYR A N 19
ATOM 32536 C CA . TYR A 1 66 ? 1.932 5.080 -1.585 1.00 0.00 181 TYR A CA 19
ATOM 32537 C C . TYR A 1 66 ? 1.565 4.622 -2.992 1.00 0.00 181 TYR A C 19
ATOM 32538 O O . TYR A 1 66 ? 0.766 3.704 -3.160 1.00 0.00 181 TYR A O 19
ATOM 32556 N N . GLN A 1 67 ? 2.171 5.237 -3.999 1.00 0.00 182 GLN A N 19
ATOM 32557 C CA . GLN A 1 67 ? 1.854 4.903 -5.381 1.00 0.00 182 GLN A CA 19
ATOM 32558 C C . GLN A 1 67 ? 2.385 3.519 -5.721 1.00 0.00 182 GLN A C 19
ATOM 32559 O O . GLN A 1 67 ? 1.813 2.802 -6.541 1.00 0.00 182 GLN A O 19
ATOM 32573 N N . VAL A 1 68 ? 3.483 3.146 -5.074 1.00 0.00 183 VAL A N 19
ATOM 32574 C CA . VAL A 1 68 ? 4.064 1.826 -5.252 1.00 0.00 183 VAL A CA 19
ATOM 32575 C C . VAL A 1 68 ? 3.231 0.790 -4.513 1.00 0.00 183 VAL A C 19
ATOM 32576 O O . VAL A 1 68 ? 2.959 -0.285 -5.039 1.00 0.00 183 VAL A O 19
ATOM 32589 N N . PHE A 1 69 ? 2.814 1.140 -3.298 1.00 0.00 184 PHE A N 19
ATOM 32590 C CA . PHE A 1 69 ? 1.931 0.299 -2.489 1.00 0.00 184 PHE A CA 19
ATOM 32591 C C . PHE A 1 69 ? 0.704 -0.112 -3.297 1.00 0.00 184 PHE A C 19
ATOM 32592 O O . PHE A 1 69 ? 0.230 -1.247 -3.200 1.00 0.00 184 PHE A O 19
ATOM 32609 N N . LEU A 1 70 ? 0.222 0.807 -4.123 1.00 0.00 185 LEU A N 19
ATOM 32610 C CA . LEU A 1 70 ? -0.956 0.560 -4.938 1.00 0.00 185 LEU A CA 19
ATOM 32611 C C . LEU A 1 70 ? -0.671 -0.484 -6.009 1.00 0.00 185 LEU A C 19
ATOM 32612 O O . LEU A 1 70 ? -1.580 -1.158 -6.491 1.00 0.00 185 LEU A O 19
ATOM 32628 N N . SER A 1 71 ? 0.592 -0.627 -6.368 1.00 0.00 186 SER A N 19
ATOM 32629 C CA . SER A 1 71 ? 0.976 -1.578 -7.388 1.00 0.00 186 SER A CA 19
ATOM 32630 C C . SER A 1 71 ? 1.202 -2.950 -6.767 1.00 0.00 186 SER A C 19
ATOM 32631 O O . SER A 1 71 ? 0.836 -3.973 -7.348 1.00 0.00 186 SER A O 19
ATOM 32639 N N . VAL A 1 72 ? 1.768 -2.963 -5.565 1.00 0.00 187 VAL A N 19
ATOM 32640 C CA . VAL A 1 72 ? 2.073 -4.213 -4.880 1.00 0.00 187 VAL A CA 19
ATOM 32641 C C . VAL A 1 72 ? 0.788 -4.911 -4.465 1.00 0.00 187 VAL A C 19
ATOM 32642 O O . VAL A 1 72 ? 0.708 -6.141 -4.444 1.00 0.00 187 VAL A O 19
ATOM 32655 N N . LEU A 1 73 ? -0.219 -4.116 -4.134 1.00 0.00 188 LEU A N 19
ATOM 32656 C CA . LEU A 1 73 ? -1.541 -4.642 -3.842 1.00 0.00 188 LEU A CA 19
ATOM 32657 C C . LEU A 1 73 ? -2.061 -5.441 -5.013 1.00 0.00 188 LEU A C 19
ATOM 32658 O O . LEU A 1 73 ? -2.527 -6.560 -4.852 1.00 0.00 188 LEU A O 19
ATOM 32674 N N . GLN A 1 74 ? -1.965 -4.859 -6.195 1.00 0.00 189 GLN A N 19
ATOM 32675 C CA . GLN A 1 74 ? -2.468 -5.497 -7.399 1.00 0.00 189 GLN A CA 19
ATOM 32676 C C . GLN A 1 74 ? -1.645 -6.739 -7.730 1.00 0.00 189 GLN A C 19
ATOM 32677 O O . GLN A 1 74 ? -2.118 -7.650 -8.410 1.00 0.00 189 GLN A O 19
ATOM 32691 N N . VAL A 1 75 ? -0.414 -6.774 -7.228 1.00 0.00 190 VAL A N 19
ATOM 32692 C CA . VAL A 1 75 ? 0.414 -7.971 -7.301 1.00 0.00 190 VAL A CA 19
ATOM 32693 C C . VAL A 1 75 ? -0.168 -9.065 -6.408 1.00 0.00 190 VAL A C 19
ATOM 32694 O O . VAL A 1 75 ? -0.233 -10.232 -6.796 1.00 0.00 190 VAL A O 19
ATOM 32707 N N . SER A 1 76 ? -0.619 -8.675 -5.223 1.00 0.00 191 SER A N 19
ATOM 32708 C CA . SER A 1 76 ? -1.154 -9.623 -4.262 1.00 0.00 191 SER A CA 19
ATOM 32709 C C . SER A 1 76 ? -2.629 -9.932 -4.561 1.00 0.00 191 SER A C 19
ATOM 32710 O O . SER A 1 76 ? -3.168 -10.949 -4.114 1.00 0.00 191 SER A O 19
ATOM 32718 N N . GLY A 1 77 ? -3.271 -9.059 -5.334 1.00 0.00 192 GLY A N 19
ATOM 32719 C CA . GLY A 1 77 ? -4.663 -9.259 -5.705 1.00 0.00 192 GLY A CA 19
ATOM 32720 C C . GLY A 1 77 ? -5.618 -8.344 -4.955 1.00 0.00 192 GLY A C 19
ATOM 32721 O O . GLY A 1 77 ? -6.790 -8.676 -4.765 1.00 0.00 192 GLY A O 19
ATOM 32725 N N . TYR A 1 78 ? -5.132 -7.180 -4.550 1.00 0.00 193 TYR A N 19
ATOM 32726 C CA . TYR A 1 78 ? -5.933 -6.235 -3.788 1.00 0.00 193 TYR A CA 19
ATOM 32727 C C . TYR A 1 78 ? -5.819 -4.846 -4.391 1.00 0.00 193 TYR A C 19
ATOM 32728 O O . TYR A 1 78 ? -5.092 -4.642 -5.362 1.00 0.00 193 TYR A O 19
ATOM 32746 N N . ALA A 1 79 ? -6.538 -3.901 -3.816 1.00 0.00 194 ALA A N 19
ATOM 32747 C CA . ALA A 1 79 ? -6.530 -2.536 -4.300 1.00 0.00 194 ALA A CA 19
ATOM 32748 C C . ALA A 1 79 ? -6.918 -1.579 -3.186 1.00 0.00 194 ALA A C 19
ATOM 32749 O O . ALA A 1 79 ? -7.632 -1.960 -2.258 1.00 0.00 194 ALA A O 19
ATOM 32756 N N . ALA A 1 80 ? -6.450 -0.343 -3.281 1.00 0.00 195 ALA A N 19
ATOM 32757 C CA . ALA A 1 80 ? -6.737 0.657 -2.267 1.00 0.00 195 ALA A CA 19
ATOM 32758 C C . ALA A 1 80 ? -7.763 1.657 -2.775 1.00 0.00 195 ALA A C 19
ATOM 32759 O O . ALA A 1 80 ? -7.463 2.502 -3.620 1.00 0.00 195 ALA A O 19
ATOM 32766 N N . ILE A 1 81 ? -8.971 1.553 -2.254 1.00 0.00 196 ILE A N 19
ATOM 32767 C CA . ILE A 1 81 ? -10.067 2.412 -2.671 1.00 0.00 196 ILE A CA 19
ATOM 32768 C C . ILE A 1 81 ? -10.436 3.375 -1.554 1.00 0.00 196 ILE A C 19
ATOM 32769 O O . ILE A 1 81 ? -10.968 2.963 -0.524 1.00 0.00 196 ILE A O 19
ATOM 32785 N N . PRO A 1 82 ? -10.143 4.666 -1.733 1.00 0.00 197 PRO A N 19
ATOM 32786 C CA . PRO A 1 82 ? -10.441 5.687 -0.731 1.00 0.00 197 PRO A CA 19
ATOM 32787 C C . PRO A 1 82 ? -11.921 5.782 -0.385 1.00 0.00 197 PRO A C 19
ATOM 32788 O O . PRO A 1 82 ? -12.758 6.085 -1.239 1.00 0.00 197 PRO A O 19
ATOM 32799 N N . ASN A 1 83 ? -12.237 5.511 0.873 1.00 0.00 198 ASN A N 19
ATOM 32800 C CA . ASN A 1 83 ? -13.575 5.721 1.395 1.00 0.00 198 ASN A CA 19
ATOM 32801 C C . ASN A 1 83 ? -13.678 7.137 1.950 1.00 0.00 198 ASN A C 19
ATOM 32802 O O . ASN A 1 83 ? -13.964 7.342 3.131 1.00 0.00 198 ASN A O 19
ATOM 32813 N N . GLY A 1 84 ? -13.427 8.113 1.090 1.00 0.00 199 GLY A N 19
ATOM 32814 C CA . GLY A 1 84 ? -13.464 9.496 1.506 1.00 0.00 199 GLY A CA 19
ATOM 32815 C C . GLY A 1 84 ? -12.221 9.897 2.271 1.00 0.00 199 GLY A C 19
ATOM 32816 O O . GLY A 1 84 ? -11.146 10.043 1.687 1.00 0.00 199 GLY A O 19
ATOM 32820 N N . GLU A 1 85 ? -12.369 10.058 3.579 1.00 0.00 200 GLU A N 19
ATOM 32821 C CA . GLU A 1 85 ? -11.264 10.465 4.442 1.00 0.00 200 GLU A CA 19
ATOM 32822 C C . GLU A 1 85 ? -10.329 9.291 4.723 1.00 0.00 200 GLU A C 19
ATOM 32823 O O . GLU A 1 85 ? -9.165 9.474 5.080 1.00 0.00 200 GLU A O 19
ATOM 32835 N N . ILE A 1 86 ? -10.853 8.089 4.559 1.00 0.00 201 ILE A N 19
ATOM 32836 C CA . ILE A 1 86 ? -10.095 6.866 4.784 1.00 0.00 201 ILE A CA 19
ATOM 32837 C C . ILE A 1 86 ? -9.798 6.186 3.457 1.00 0.00 201 ILE A C 19
ATOM 32838 O O . ILE A 1 86 ? -10.257 6.645 2.413 1.00 0.00 201 ILE A O 19
ATOM 32854 N N . ILE A 1 87 ? -9.017 5.111 3.483 1.00 0.00 202 ILE A N 19
ATOM 32855 C CA . ILE A 1 87 ? -8.759 4.339 2.272 1.00 0.00 202 ILE A CA 19
ATOM 32856 C C . ILE A 1 87 ? -8.922 2.846 2.536 1.00 0.00 202 ILE A C 19
ATOM 32857 O O . ILE A 1 87 ? -8.244 2.291 3.390 1.00 0.00 202 ILE A O 19
ATOM 32873 N N . LYS A 1 88 ? -9.806 2.196 1.790 1.00 0.00 203 LYS A N 19
ATOM 32874 C CA . LYS A 1 88 ? -10.106 0.790 2.012 1.00 0.00 203 LYS A CA 19
ATOM 32875 C C . LYS A 1 88 ? -9.353 -0.109 1.038 1.00 0.00 203 LYS A C 19
ATOM 32876 O O . LYS A 1 88 ? -9.531 -0.015 -0.173 1.00 0.00 203 LYS A O 19
ATOM 32895 N N . ILE A 1 89 ? -8.516 -0.983 1.578 1.00 0.00 204 ILE A N 19
ATOM 32896 C CA . ILE A 1 89 ? -7.830 -1.980 0.772 1.00 0.00 204 ILE A CA 19
ATOM 32897 C C . ILE A 1 89 ? -8.652 -3.261 0.753 1.00 0.00 204 ILE A C 19
ATOM 32898 O O . ILE A 1 89 ? -8.922 -3.854 1.801 1.00 0.00 204 ILE A O 19
ATOM 32914 N N . ILE A 1 90 ? -9.066 -3.666 -0.434 1.00 0.00 205 ILE A N 19
ATOM 32915 C CA . ILE A 1 90 ? -9.869 -4.866 -0.590 1.00 0.00 205 ILE A CA 19
ATOM 32916 C C . ILE A 1 90 ? -9.345 -5.705 -1.746 1.00 0.00 205 ILE A C 19
ATOM 32917 O O . ILE A 1 90 ? -8.593 -5.214 -2.586 1.00 0.00 205 ILE A O 19
ATOM 32933 N N . PRO A 1 91 ? -9.729 -6.985 -1.796 1.00 0.00 206 PRO A N 19
ATOM 32934 C CA . PRO A 1 91 ? -9.354 -7.889 -2.881 1.00 0.00 206 PRO A CA 19
ATOM 32935 C C . PRO A 1 91 ? -10.094 -7.561 -4.168 1.00 0.00 206 PRO A C 19
ATOM 32936 O O . PRO A 1 91 ? -11.259 -7.927 -4.334 1.00 0.00 206 PRO A O 19
ATOM 32947 N N . ASN A 1 92 ? -9.415 -6.881 -5.088 1.00 0.00 207 ASN A N 19
ATOM 32948 C CA . ASN A 1 92 ? -10.035 -6.501 -6.355 1.00 0.00 207 ASN A CA 19
ATOM 32949 C C . ASN A 1 92 ? -10.096 -7.693 -7.309 1.00 0.00 207 ASN A C 19
ATOM 32950 O O . ASN A 1 92 ? -10.417 -7.554 -8.488 1.00 0.00 207 ASN A O 19
ATOM 32961 N N . ILE A 1 93 ? -9.786 -8.867 -6.771 1.00 0.00 208 ILE A N 19
ATOM 32962 C CA . ILE A 1 93 ? -9.888 -10.115 -7.511 1.00 0.00 208 ILE A CA 19
ATOM 32963 C C . ILE A 1 93 ? -11.303 -10.671 -7.407 1.00 0.00 208 ILE A C 19
ATOM 32964 O O . ILE A 1 93 ? -11.659 -11.655 -8.057 1.00 0.00 208 ILE A O 19
ATOM 32980 N N . ASP A 1 94 ? -12.099 -10.008 -6.591 1.00 0.00 209 ASP A N 19
ATOM 32981 C CA . ASP A 1 94 ? -13.516 -10.312 -6.452 1.00 0.00 209 ASP A CA 19
ATOM 32982 C C . ASP A 1 94 ? -14.306 -9.060 -6.818 1.00 0.00 209 ASP A C 19
ATOM 32983 O O . ASP A 1 94 ? -15.131 -8.573 -6.044 1.00 0.00 209 ASP A O 19
ATOM 32992 N N . ALA A 1 95 ? -14.010 -8.539 -8.009 1.00 0.00 210 ALA A N 19
ATOM 32993 C CA . ALA A 1 95 ? -14.544 -7.264 -8.476 1.00 0.00 210 ALA A CA 19
ATOM 32994 C C . ALA A 1 95 ? -14.147 -6.143 -7.517 1.00 0.00 210 ALA A C 19
ATOM 32995 O O . ALA A 1 95 ? -13.044 -5.601 -7.612 1.00 0.00 210 ALA A O 19
ATOM 33002 N N . LYS A 1 96 ? -15.036 -5.812 -6.591 1.00 0.00 211 LYS A N 19
ATOM 33003 C CA . LYS A 1 96 ? -14.722 -4.888 -5.511 1.00 0.00 211 LYS A CA 19
ATOM 33004 C C . LYS A 1 96 ? -15.458 -5.323 -4.255 1.00 0.00 211 LYS A C 19
ATOM 33005 O O . LYS A 1 96 ? -14.863 -5.858 -3.323 1.00 0.00 211 LYS A O 19
ATOM 33024 N N . THR A 1 97 ? -16.762 -5.098 -4.249 1.00 0.00 212 THR A N 19
ATOM 33025 C CA . THR A 1 97 ? -17.615 -5.480 -3.137 1.00 0.00 212 THR A CA 19
ATOM 33026 C C . THR A 1 97 ? -19.038 -5.685 -3.638 1.00 0.00 212 THR A C 19
ATOM 33027 O O . THR A 1 97 ? -19.703 -4.733 -4.041 1.00 0.00 212 THR A O 19
ATOM 33038 N N . GLN A 1 98 ? -19.490 -6.929 -3.642 1.00 0.00 213 GLN A N 19
ATOM 33039 C CA . GLN A 1 98 ? -20.804 -7.251 -4.173 1.00 0.00 213 GLN A CA 19
ATOM 33040 C C . GLN A 1 98 ? -21.836 -7.312 -3.061 1.00 0.00 213 GLN A C 19
ATOM 33041 O O . GLN A 1 98 ? -21.616 -7.946 -2.027 1.00 0.00 213 GLN A O 19
ATOM 33055 N N . SER A 1 99 ? -22.953 -6.640 -3.275 1.00 0.00 214 SER A N 19
ATOM 33056 C CA . SER A 1 99 ? -24.062 -6.670 -2.344 1.00 0.00 214 SER A CA 19
ATOM 33057 C C . SER A 1 99 ? -25.214 -7.459 -2.958 1.00 0.00 214 SER A C 19
ATOM 33058 O O . SER A 1 99 ? -25.967 -6.940 -3.786 1.00 0.00 214 SER A O 19
ATOM 33066 N N . PRO A 1 100 ? -25.356 -8.737 -2.581 1.00 0.00 215 PRO A N 19
ATOM 33067 C CA . PRO A 1 100 ? -26.380 -9.610 -3.146 1.00 0.00 215 PRO A CA 19
ATOM 33068 C C . PRO A 1 100 ? -27.765 -9.276 -2.613 1.00 0.00 215 PRO A C 19
ATOM 33069 O O . PRO A 1 100 ? -27.949 -9.087 -1.408 1.00 0.00 215 PRO A O 19
ATOM 33080 N N . ASP A 1 101 ? -28.731 -9.195 -3.509 1.00 0.00 216 ASP A N 19
ATOM 33081 C CA . ASP A 1 101 ? -30.106 -8.933 -3.120 1.00 0.00 216 ASP A CA 19
ATOM 33082 C C . ASP A 1 101 ? -30.773 -10.220 -2.663 1.00 0.00 216 ASP A C 19
ATOM 33083 O O . ASP A 1 101 ? -31.749 -10.674 -3.260 1.00 0.00 216 ASP A O 19
ATOM 33092 N N . LEU A 1 102 ? -30.229 -10.809 -1.604 1.00 0.00 217 LEU A N 19
ATOM 33093 C CA . LEU A 1 102 ? -30.753 -12.059 -1.067 1.00 0.00 217 LEU A CA 19
ATOM 33094 C C . LEU A 1 102 ? -32.162 -11.862 -0.524 1.00 0.00 217 LEU A C 19
ATOM 33095 O O . LEU A 1 102 ? -32.941 -12.807 -0.439 1.00 0.00 217 LEU A O 19
ATOM 33111 N N . LEU A 1 103 ? -32.482 -10.629 -0.165 1.00 0.00 218 LEU A N 19
ATOM 33112 C CA . LEU A 1 103 ? -33.803 -10.297 0.344 1.00 0.00 218 LEU A CA 19
ATOM 33113 C C . LEU A 1 103 ? -34.504 -9.323 -0.598 1.00 0.00 218 LEU A C 19
ATOM 33114 O O . LEU A 1 103 ? -34.997 -8.276 -0.173 1.00 0.00 218 LEU A O 19
ATOM 33130 N N . SER A 1 104 ? -34.530 -9.671 -1.878 1.00 0.00 219 SER A N 19
ATOM 33131 C CA . SER A 1 104 ? -35.179 -8.846 -2.888 1.00 0.00 219 SER A CA 19
ATOM 33132 C C . SER A 1 104 ? -36.698 -8.892 -2.738 1.00 0.00 219 SER A C 19
ATOM 33133 O O . SER A 1 104 ? -37.378 -9.683 -3.395 1.00 0.00 219 SER A O 19
ATOM 33141 N N . GLY A 1 105 ? -37.219 -8.045 -1.867 1.00 0.00 220 GLY A N 19
ATOM 33142 C CA . GLY A 1 105 ? -38.641 -8.022 -1.612 1.00 0.00 220 GLY A CA 19
ATOM 33143 C C . GLY A 1 105 ? -38.996 -8.773 -0.350 1.00 0.00 220 GLY A C 19
ATOM 33144 O O . GLY A 1 105 ? -38.591 -9.924 -0.172 1.00 0.00 220 GLY A O 19
ATOM 33148 N N . MET A 1 106 ? -39.746 -8.122 0.529 1.00 0.00 221 MET A N 19
ATOM 33149 C CA . MET A 1 106 ? -40.148 -8.722 1.793 1.00 0.00 221 MET A CA 19
ATOM 33150 C C . MET A 1 106 ? -41.020 -9.946 1.553 1.00 0.00 221 MET A C 19
ATOM 33151 O O . MET A 1 106 ? -42.037 -9.875 0.858 1.00 0.00 221 MET A O 19
ATOM 33165 N N . LYS A 1 107 ? -40.612 -11.064 2.125 1.00 0.00 222 LYS A N 19
ATOM 33166 C CA . LYS A 1 107 ? -41.311 -12.321 1.931 1.00 0.00 222 LYS A CA 19
ATOM 33167 C C . LYS A 1 107 ? -42.329 -12.546 3.038 1.00 0.00 222 LYS A C 19
ATOM 33168 O O . LYS A 1 107 ? -42.443 -11.733 3.963 1.00 0.00 222 LYS A O 19
ATOM 33187 N N . SER A 1 108 ? -43.057 -13.654 2.931 1.00 0.00 223 SER A N 19
ATOM 33188 C CA . SER A 1 108 ? -44.064 -14.030 3.915 1.00 0.00 223 SER A CA 19
ATOM 33189 C C . SER A 1 108 ? -45.164 -12.972 4.009 1.00 0.00 223 SER A C 19
ATOM 33190 O O . SER A 1 108 ? -45.208 -12.186 4.959 1.00 0.00 223 SER A O 19
ATOM 33198 N N . PRO A 1 109 ? -46.055 -12.933 3.007 1.00 0.00 224 PRO A N 19
ATOM 33199 C CA . PRO A 1 109 ? -47.175 -12.011 2.962 1.00 0.00 224 PRO A CA 19
ATOM 33200 C C . PRO A 1 109 ? -48.445 -12.623 3.558 1.00 0.00 224 PRO A C 19
ATOM 33201 O O . PRO A 1 109 ? -49.120 -13.427 2.913 1.00 0.00 224 PRO A O 19
ATOM 33212 N N . PRO A 1 110 ? -48.788 -12.252 4.799 1.00 0.00 225 PRO A N 19
ATOM 33213 C CA . PRO A 1 110 ? -49.954 -12.800 5.488 1.00 0.00 225 PRO A CA 19
ATOM 33214 C C . PRO A 1 110 ? -51.261 -12.152 5.032 1.00 0.00 225 PRO A C 19
ATOM 33215 O O . PRO A 1 110 ? -51.848 -11.332 5.740 1.00 0.00 225 PRO A O 19
ATOM 33226 N N . ARG A 1 111 ? -51.698 -12.509 3.835 1.00 0.00 226 ARG A N 19
ATOM 33227 C CA . ARG A 1 111 ? -52.966 -12.025 3.305 1.00 0.00 226 ARG A CA 19
ATOM 33228 C C . ARG A 1 111 ? -54.091 -12.944 3.757 1.00 0.00 226 ARG A C 19
ATOM 33229 O O . ARG A 1 111 ? -54.879 -12.538 4.632 1.00 0.00 226 ARG A O 19
ATOM 33251 N N . MET A 1 1 ? 10.102 22.793 10.010 1.00 0.00 116 MET A N 20
ATOM 33252 C CA . MET A 1 1 ? 9.490 22.164 8.820 1.00 0.00 116 MET A CA 20
ATOM 33253 C C . MET A 1 1 ? 10.510 22.028 7.697 1.00 0.00 116 MET A C 20
ATOM 33254 O O . MET A 1 1 ? 10.533 22.825 6.757 1.00 0.00 116 MET A O 20
ATOM 33270 N N . ALA A 1 2 ? 11.360 21.015 7.801 1.00 0.00 117 ALA A N 20
ATOM 33271 C CA . ALA A 1 2 ? 12.367 20.756 6.781 1.00 0.00 117 ALA A CA 20
ATOM 33272 C C . ALA A 1 2 ? 12.230 19.341 6.231 1.00 0.00 117 ALA A C 20
ATOM 33273 O O . ALA A 1 2 ? 13.140 18.821 5.588 1.00 0.00 117 ALA A O 20
ATOM 33280 N N . HIS A 1 3 ? 11.086 18.722 6.478 1.00 0.00 118 HIS A N 20
ATOM 33281 C CA . HIS A 1 3 ? 10.857 17.353 6.036 1.00 0.00 118 HIS A CA 20
ATOM 33282 C C . HIS A 1 3 ? 10.066 17.331 4.729 1.00 0.00 118 HIS A C 20
ATOM 33283 O O . HIS A 1 3 ? 10.149 16.369 3.963 1.00 0.00 118 HIS A O 20
ATOM 33298 N N . HIS A 1 4 ? 9.314 18.401 4.469 1.00 0.00 119 HIS A N 20
ATOM 33299 C CA . HIS A 1 4 ? 8.491 18.488 3.260 1.00 0.00 119 HIS A CA 20
ATOM 33300 C C . HIS A 1 4 ? 9.358 18.464 2.009 1.00 0.00 119 HIS A C 20
ATOM 33301 O O . HIS A 1 4 ? 9.011 17.804 1.034 1.00 0.00 119 HIS A O 20
ATOM 33316 N N . HIS A 1 5 ? 10.482 19.173 2.051 1.00 0.00 120 HIS A N 20
ATOM 33317 C CA . HIS A 1 5 ? 11.427 19.200 0.931 1.00 0.00 120 HIS A CA 20
ATOM 33318 C C . HIS A 1 5 ? 10.778 19.731 -0.342 1.00 0.00 120 HIS A C 20
ATOM 33319 O O . HIS A 1 5 ? 10.418 18.967 -1.240 1.00 0.00 120 HIS A O 20
ATOM 33334 N N . HIS A 1 6 ? 10.630 21.044 -0.414 1.00 0.00 121 HIS A N 20
ATOM 33335 C CA . HIS A 1 6 ? 10.134 21.690 -1.621 1.00 0.00 121 HIS A CA 20
ATOM 33336 C C . HIS A 1 6 ? 11.301 22.140 -2.488 1.00 0.00 121 HIS A C 20
ATOM 33337 O O . HIS A 1 6 ? 11.126 22.838 -3.486 1.00 0.00 121 HIS A O 20
ATOM 33352 N N . HIS A 1 7 ? 12.495 21.734 -2.085 1.00 0.00 122 HIS A N 20
ATOM 33353 C CA . HIS A 1 7 ? 13.699 21.996 -2.853 1.00 0.00 122 HIS A CA 20
ATOM 33354 C C . HIS A 1 7 ? 14.200 20.689 -3.443 1.00 0.00 122 HIS A C 20
ATOM 33355 O O . HIS A 1 7 ? 14.249 19.672 -2.747 1.00 0.00 122 HIS A O 20
ATOM 33370 N N . HIS A 1 8 ? 14.557 20.709 -4.716 1.00 0.00 123 HIS A N 20
ATOM 33371 C CA . HIS A 1 8 ? 15.074 19.522 -5.377 1.00 0.00 123 HIS A CA 20
ATOM 33372 C C . HIS A 1 8 ? 16.458 19.194 -4.837 1.00 0.00 123 HIS A C 20
ATOM 33373 O O . HIS A 1 8 ? 17.410 19.946 -5.048 1.00 0.00 123 HIS A O 20
ATOM 33388 N N . VAL A 1 9 ? 16.558 18.082 -4.125 1.00 0.00 124 VAL A N 20
ATOM 33389 C CA . VAL A 1 9 ? 17.824 17.653 -3.558 1.00 0.00 124 VAL A CA 20
ATOM 33390 C C . VAL A 1 9 ? 18.782 17.243 -4.666 1.00 0.00 124 VAL A C 20
ATOM 33391 O O . VAL A 1 9 ? 18.434 16.440 -5.536 1.00 0.00 124 VAL A O 20
ATOM 33404 N N . ASP A 1 10 ? 19.979 17.810 -4.642 1.00 0.00 125 ASP A N 20
ATOM 33405 C CA . ASP A 1 10 ? 20.987 17.513 -5.649 1.00 0.00 125 ASP A CA 20
ATOM 33406 C C . ASP A 1 10 ? 21.638 16.169 -5.368 1.00 0.00 125 ASP A C 20
ATOM 33407 O O . ASP A 1 10 ? 22.810 16.093 -4.997 1.00 0.00 125 ASP A O 20
ATOM 33416 N N . ASP A 1 11 ? 20.862 15.115 -5.527 1.00 0.00 126 ASP A N 20
ATOM 33417 C CA . ASP A 1 11 ? 21.347 13.761 -5.339 1.00 0.00 126 ASP A CA 20
ATOM 33418 C C . ASP A 1 11 ? 20.745 12.870 -6.413 1.00 0.00 126 ASP A C 20
ATOM 33419 O O . ASP A 1 11 ? 19.635 13.127 -6.886 1.00 0.00 126 ASP A O 20
ATOM 33428 N N . ASP A 1 12 ? 21.478 11.844 -6.811 1.00 0.00 127 ASP A N 20
ATOM 33429 C CA . ASP A 1 12 ? 21.074 11.002 -7.930 1.00 0.00 127 ASP A CA 20
ATOM 33430 C C . ASP A 1 12 ? 20.390 9.728 -7.436 1.00 0.00 127 ASP A C 20
ATOM 33431 O O . ASP A 1 12 ? 19.968 8.885 -8.225 1.00 0.00 127 ASP A O 20
ATOM 33440 N N . ASP A 1 13 ? 20.275 9.597 -6.123 1.00 0.00 128 ASP A N 20
ATOM 33441 C CA . ASP A 1 13 ? 19.633 8.432 -5.525 1.00 0.00 128 ASP A CA 20
ATOM 33442 C C . ASP A 1 13 ? 18.441 8.852 -4.678 1.00 0.00 128 ASP A C 20
ATOM 33443 O O . ASP A 1 13 ? 17.336 8.331 -4.829 1.00 0.00 128 ASP A O 20
ATOM 33452 N N . LYS A 1 14 ? 18.666 9.808 -3.792 1.00 0.00 129 LYS A N 20
ATOM 33453 C CA . LYS A 1 14 ? 17.638 10.246 -2.863 1.00 0.00 129 LYS A CA 20
ATOM 33454 C C . LYS A 1 14 ? 16.685 11.230 -3.535 1.00 0.00 129 LYS A C 20
ATOM 33455 O O . LYS A 1 14 ? 16.769 12.442 -3.333 1.00 0.00 129 LYS A O 20
ATOM 33474 N N . MET A 1 15 ? 15.790 10.691 -4.352 1.00 0.00 130 MET A N 20
ATOM 33475 C CA . MET A 1 15 ? 14.765 11.495 -5.005 1.00 0.00 130 MET A CA 20
ATOM 33476 C C . MET A 1 15 ? 13.608 11.737 -4.046 1.00 0.00 130 MET A C 20
ATOM 33477 O O . MET A 1 15 ? 12.961 12.785 -4.077 1.00 0.00 130 MET A O 20
ATOM 33491 N N . GLY A 1 16 ? 13.358 10.752 -3.196 1.00 0.00 131 GLY A N 20
ATOM 33492 C CA . GLY A 1 16 ? 12.356 10.887 -2.164 1.00 0.00 131 GLY A CA 20
ATOM 33493 C C . GLY A 1 16 ? 12.985 10.914 -0.789 1.00 0.00 131 GLY A C 20
ATOM 33494 O O . GLY A 1 16 ? 13.832 11.765 -0.511 1.00 0.00 131 GLY A O 20
ATOM 33498 N N . SER A 1 17 ? 12.601 9.972 0.062 1.00 0.00 132 SER A N 20
ATOM 33499 C CA . SER A 1 17 ? 13.142 9.915 1.411 1.00 0.00 132 SER A CA 20
ATOM 33500 C C . SER A 1 17 ? 13.474 8.483 1.837 1.00 0.00 132 SER A C 20
ATOM 33501 O O . SER A 1 17 ? 14.560 8.220 2.356 1.00 0.00 132 SER A O 20
ATOM 33509 N N . LYS A 1 18 ? 12.558 7.552 1.602 1.00 0.00 133 LYS A N 20
ATOM 33510 C CA . LYS A 1 18 ? 12.712 6.199 2.121 1.00 0.00 133 LYS A CA 20
ATOM 33511 C C . LYS A 1 18 ? 12.774 5.160 1.003 1.00 0.00 133 LYS A C 20
ATOM 33512 O O . LYS A 1 18 ? 11.884 5.085 0.159 1.00 0.00 133 LYS A O 20
ATOM 33531 N N . LEU A 1 19 ? 13.847 4.378 0.995 1.00 0.00 134 LEU A N 20
ATOM 33532 C CA . LEU A 1 19 ? 13.993 3.264 0.061 1.00 0.00 134 LEU A CA 20
ATOM 33533 C C . LEU A 1 19 ? 13.185 2.061 0.548 1.00 0.00 134 LEU A C 20
ATOM 33534 O O . LEU A 1 19 ? 13.166 1.762 1.743 1.00 0.00 134 LEU A O 20
ATOM 33550 N N . TRP A 1 20 ? 12.525 1.370 -0.374 1.00 0.00 135 TRP A N 20
ATOM 33551 C CA . TRP A 1 20 ? 11.617 0.292 -0.005 1.00 0.00 135 TRP A CA 20
ATOM 33552 C C . TRP A 1 20 ? 12.028 -1.050 -0.604 1.00 0.00 135 TRP A C 20
ATOM 33553 O O . TRP A 1 20 ? 11.976 -1.253 -1.819 1.00 0.00 135 TRP A O 20
ATOM 33574 N N . ASN A 1 21 ? 12.442 -1.954 0.277 1.00 0.00 136 ASN A N 20
ATOM 33575 C CA . ASN A 1 21 ? 12.792 -3.323 -0.087 1.00 0.00 136 ASN A CA 20
ATOM 33576 C C . ASN A 1 21 ? 12.279 -4.270 0.987 1.00 0.00 136 ASN A C 20
ATOM 33577 O O . ASN A 1 21 ? 12.957 -4.540 1.979 1.00 0.00 136 ASN A O 20
ATOM 33588 N N . LEU A 1 22 ? 11.059 -4.732 0.803 1.00 0.00 137 LEU A N 20
ATOM 33589 C CA . LEU A 1 22 ? 10.435 -5.640 1.747 1.00 0.00 137 LEU A CA 20
ATOM 33590 C C . LEU A 1 22 ? 10.463 -7.061 1.214 1.00 0.00 137 LEU A C 20
ATOM 33591 O O . LEU A 1 22 ? 10.586 -7.285 0.011 1.00 0.00 137 LEU A O 20
ATOM 33607 N N . ARG A 1 23 ? 10.368 -8.011 2.121 1.00 0.00 138 ARG A N 20
ATOM 33608 C CA . ARG A 1 23 ? 10.217 -9.408 1.764 1.00 0.00 138 ARG A CA 20
ATOM 33609 C C . ARG A 1 23 ? 8.832 -9.863 2.172 1.00 0.00 138 ARG A C 20
ATOM 33610 O O . ARG A 1 23 ? 8.298 -9.383 3.169 1.00 0.00 138 ARG A O 20
ATOM 33631 N N . ASN A 1 24 ? 8.258 -10.759 1.371 1.00 0.00 139 ASN A N 20
ATOM 33632 C CA . ASN A 1 24 ? 6.868 -11.200 1.514 1.00 0.00 139 ASN A CA 20
ATOM 33633 C C . ASN A 1 24 ? 6.471 -11.421 2.965 1.00 0.00 139 ASN A C 20
ATOM 33634 O O . ASN A 1 24 ? 6.820 -12.431 3.577 1.00 0.00 139 ASN A O 20
ATOM 33645 N N . ALA A 1 25 ? 5.744 -10.453 3.500 1.00 0.00 140 ALA A N 20
ATOM 33646 C CA . ALA A 1 25 ? 5.298 -10.485 4.878 1.00 0.00 140 ALA A CA 20
ATOM 33647 C C . ALA A 1 25 ? 3.785 -10.371 4.938 1.00 0.00 140 ALA A C 20
ATOM 33648 O O . ALA A 1 25 ? 3.132 -10.281 3.898 1.00 0.00 140 ALA A O 20
ATOM 33655 N N . ASP A 1 26 ? 3.234 -10.369 6.145 1.00 0.00 141 ASP A N 20
ATOM 33656 C CA . ASP A 1 26 ? 1.790 -10.255 6.326 1.00 0.00 141 ASP A CA 20
ATOM 33657 C C . ASP A 1 26 ? 1.277 -8.973 5.677 1.00 0.00 141 ASP A C 20
ATOM 33658 O O . ASP A 1 26 ? 1.804 -7.884 5.910 1.00 0.00 141 ASP A O 20
ATOM 33667 N N . ILE A 1 27 ? 0.252 -9.130 4.841 1.00 0.00 142 ILE A N 20
ATOM 33668 C CA . ILE A 1 27 ? -0.320 -8.024 4.083 1.00 0.00 142 ILE A CA 20
ATOM 33669 C C . ILE A 1 27 ? -0.757 -6.875 4.989 1.00 0.00 142 ILE A C 20
ATOM 33670 O O . ILE A 1 27 ? -0.554 -5.712 4.653 1.00 0.00 142 ILE A O 20
ATOM 33686 N N . ARG A 1 28 ? -1.310 -7.194 6.153 1.00 0.00 143 ARG A N 20
ATOM 33687 C CA . ARG A 1 28 ? -1.798 -6.162 7.058 1.00 0.00 143 ARG A CA 20
ATOM 33688 C C . ARG A 1 28 ? -0.636 -5.407 7.679 1.00 0.00 143 ARG A C 20
ATOM 33689 O O . ARG A 1 28 ? -0.763 -4.235 8.041 1.00 0.00 143 ARG A O 20
ATOM 33710 N N . ALA A 1 29 ? 0.503 -6.078 7.789 1.00 0.00 144 ALA A N 20
ATOM 33711 C CA . ALA A 1 29 ? 1.693 -5.462 8.345 1.00 0.00 144 ALA A CA 20
ATOM 33712 C C . ALA A 1 29 ? 2.235 -4.428 7.376 1.00 0.00 144 ALA A C 20
ATOM 33713 O O . ALA A 1 29 ? 2.728 -3.379 7.780 1.00 0.00 144 ALA A O 20
ATOM 33720 N N . VAL A 1 30 ? 2.116 -4.725 6.090 1.00 0.00 145 VAL A N 20
ATOM 33721 C CA . VAL A 1 30 ? 2.568 -3.817 5.048 1.00 0.00 145 VAL A CA 20
ATOM 33722 C C . VAL A 1 30 ? 1.608 -2.643 4.908 1.00 0.00 145 VAL A C 20
ATOM 33723 O O . VAL A 1 30 ? 2.035 -1.502 4.743 1.00 0.00 145 VAL A O 20
ATOM 33736 N N . ILE A 1 31 ? 0.311 -2.927 4.981 1.00 0.00 146 ILE A N 20
ATOM 33737 C CA . ILE A 1 31 ? -0.705 -1.881 4.902 1.00 0.00 146 ILE A CA 20
ATOM 33738 C C . ILE A 1 31 ? -0.561 -0.915 6.080 1.00 0.00 146 ILE A C 20
ATOM 33739 O O . ILE A 1 31 ? -0.794 0.285 5.952 1.00 0.00 146 ILE A O 20
ATOM 33755 N N . ALA A 1 32 ? -0.148 -1.442 7.223 1.00 0.00 147 ALA A N 20
ATOM 33756 C CA . ALA A 1 32 ? 0.114 -0.612 8.388 1.00 0.00 147 ALA A CA 20
ATOM 33757 C C . ALA A 1 32 ? 1.484 0.053 8.279 1.00 0.00 147 ALA A C 20
ATOM 33758 O O . ALA A 1 32 ? 1.711 1.129 8.835 1.00 0.00 147 ALA A O 20
ATOM 33765 N N . GLU A 1 33 ? 2.391 -0.593 7.553 1.00 0.00 148 GLU A N 20
ATOM 33766 C CA . GLU A 1 33 ? 3.736 -0.069 7.351 1.00 0.00 148 GLU A CA 20
ATOM 33767 C C . GLU A 1 33 ? 3.695 1.173 6.465 1.00 0.00 148 GLU A C 20
ATOM 33768 O O . GLU A 1 33 ? 4.253 2.213 6.811 1.00 0.00 148 GLU A O 20
ATOM 33780 N N . VAL A 1 34 ? 3.012 1.065 5.330 1.00 0.00 149 VAL A N 20
ATOM 33781 C CA . VAL A 1 34 ? 2.844 2.201 4.431 1.00 0.00 149 VAL A CA 20
ATOM 33782 C C . VAL A 1 34 ? 2.109 3.338 5.142 1.00 0.00 149 VAL A C 20
ATOM 33783 O O . VAL A 1 34 ? 2.443 4.510 4.965 1.00 0.00 149 VAL A O 20
ATOM 33796 N N . SER A 1 35 ? 1.131 2.981 5.969 1.00 0.00 150 SER A N 20
ATOM 33797 C CA . SER A 1 35 ? 0.384 3.951 6.761 1.00 0.00 150 SER A CA 20
ATOM 33798 C C . SER A 1 35 ? 1.313 4.740 7.682 1.00 0.00 150 SER A C 20
ATOM 33799 O O . SER A 1 35 ? 1.078 5.915 7.952 1.00 0.00 150 SER A O 20
ATOM 33807 N N . ARG A 1 36 ? 2.370 4.092 8.152 1.00 0.00 151 ARG A N 20
ATOM 33808 C CA . ARG A 1 36 ? 3.308 4.721 9.072 1.00 0.00 151 ARG A CA 20
ATOM 33809 C C . ARG A 1 36 ? 4.031 5.894 8.409 1.00 0.00 151 ARG A C 20
ATOM 33810 O O . ARG A 1 36 ? 4.240 6.937 9.026 1.00 0.00 151 ARG A O 20
ATOM 33831 N N . ILE A 1 37 ? 4.399 5.722 7.145 1.00 0.00 152 ILE A N 20
ATOM 33832 C CA . ILE A 1 37 ? 5.152 6.745 6.424 1.00 0.00 152 ILE A CA 20
ATOM 33833 C C . ILE A 1 37 ? 4.220 7.730 5.719 1.00 0.00 152 ILE A C 20
ATOM 33834 O O . ILE A 1 37 ? 4.440 8.941 5.755 1.00 0.00 152 ILE A O 20
ATOM 33850 N N . THR A 1 38 ? 3.179 7.213 5.083 1.00 0.00 153 THR A N 20
ATOM 33851 C CA . THR A 1 38 ? 2.253 8.056 4.338 1.00 0.00 153 THR A CA 20
ATOM 33852 C C . THR A 1 38 ? 1.351 8.845 5.283 1.00 0.00 153 THR A C 20
ATOM 33853 O O . THR A 1 38 ? 0.943 9.969 4.985 1.00 0.00 153 THR A O 20
ATOM 33864 N N . GLY A 1 39 ? 1.063 8.248 6.438 1.00 0.00 154 GLY A N 20
ATOM 33865 C CA . GLY A 1 39 ? 0.195 8.873 7.415 1.00 0.00 154 GLY A CA 20
ATOM 33866 C C . GLY A 1 39 ? -1.267 8.678 7.078 1.00 0.00 154 GLY A C 20
ATOM 33867 O O . GLY A 1 39 ? -2.145 9.260 7.717 1.00 0.00 154 GLY A O 20
ATOM 33871 N N . LYS A 1 40 ? -1.530 7.832 6.093 1.00 0.00 155 LYS A N 20
ATOM 33872 C CA . LYS A 1 40 ? -2.874 7.668 5.564 1.00 0.00 155 LYS A CA 20
ATOM 33873 C C . LYS A 1 40 ? -3.638 6.593 6.318 1.00 0.00 155 LYS A C 20
ATOM 33874 O O . LYS A 1 40 ? -3.050 5.642 6.836 1.00 0.00 155 LYS A O 20
ATOM 33893 N N . ASN A 1 41 ? -4.947 6.753 6.362 1.00 0.00 156 ASN A N 20
ATOM 33894 C CA . ASN A 1 41 ? -5.819 5.826 7.070 1.00 0.00 156 ASN A CA 20
ATOM 33895 C C . ASN A 1 41 ? -6.221 4.696 6.140 1.00 0.00 156 ASN A C 20
ATOM 33896 O O . ASN A 1 41 ? -6.700 4.950 5.036 1.00 0.00 156 ASN A O 20
ATOM 33907 N N . PHE A 1 42 ? -6.035 3.461 6.572 1.00 0.00 157 PHE A N 20
ATOM 33908 C CA . PHE A 1 42 ? -6.378 2.316 5.740 1.00 0.00 157 PHE A CA 20
ATOM 33909 C C . PHE A 1 42 ? -7.361 1.394 6.436 1.00 0.00 157 PHE A C 20
ATOM 33910 O O . PHE A 1 42 ? -7.289 1.190 7.651 1.00 0.00 157 PHE A O 20
ATOM 33927 N N . VAL A 1 43 ? -8.278 0.837 5.658 1.00 0.00 158 VAL A N 20
ATOM 33928 C CA . VAL A 1 43 ? -9.233 -0.130 6.169 1.00 0.00 158 VAL A CA 20
ATOM 33929 C C . VAL A 1 43 ? -9.018 -1.453 5.455 1.00 0.00 158 VAL A C 20
ATOM 33930 O O . VAL A 1 43 ? -9.051 -1.507 4.233 1.00 0.00 158 VAL A O 20
ATOM 33943 N N . ILE A 1 44 ? -8.772 -2.507 6.207 1.00 0.00 159 ILE A N 20
ATOM 33944 C CA . ILE A 1 44 ? -8.449 -3.792 5.612 1.00 0.00 159 ILE A CA 20
ATOM 33945 C C . ILE A 1 44 ? -9.625 -4.751 5.719 1.00 0.00 159 ILE A C 20
ATOM 33946 O O . ILE A 1 44 ? -10.082 -5.068 6.818 1.00 0.00 159 ILE A O 20
ATOM 33962 N N . ASP A 1 45 ? -10.119 -5.197 4.574 1.00 0.00 160 ASP A N 20
ATOM 33963 C CA . ASP A 1 45 ? -11.187 -6.187 4.532 1.00 0.00 160 ASP A CA 20
ATOM 33964 C C . ASP A 1 45 ? -10.671 -7.508 5.098 1.00 0.00 160 ASP A C 20
ATOM 33965 O O . ASP A 1 45 ? -9.527 -7.887 4.859 1.00 0.00 160 ASP A O 20
ATOM 33974 N N . PRO A 1 46 ? -11.504 -8.208 5.888 1.00 0.00 161 PRO A N 20
ATOM 33975 C CA . PRO A 1 46 ? -11.145 -9.501 6.489 1.00 0.00 161 PRO A CA 20
ATOM 33976 C C . PRO A 1 46 ? -10.644 -10.533 5.473 1.00 0.00 161 PRO A C 20
ATOM 33977 O O . PRO A 1 46 ? -9.975 -11.496 5.845 1.00 0.00 161 PRO A O 20
ATOM 33988 N N . ARG A 1 47 ? -10.976 -10.336 4.201 1.00 0.00 162 ARG A N 20
ATOM 33989 C CA . ARG A 1 47 ? -10.545 -11.247 3.145 1.00 0.00 162 ARG A CA 20
ATOM 33990 C C . ARG A 1 47 ? -9.120 -10.944 2.688 1.00 0.00 162 ARG A C 20
ATOM 33991 O O . ARG A 1 47 ? -8.505 -11.744 1.980 1.00 0.00 162 ARG A O 20
ATOM 34012 N N . VAL A 1 48 ? -8.597 -9.793 3.086 1.00 0.00 163 VAL A N 20
ATOM 34013 C CA . VAL A 1 48 ? -7.254 -9.397 2.687 1.00 0.00 163 VAL A CA 20
ATOM 34014 C C . VAL A 1 48 ? -6.221 -10.115 3.552 1.00 0.00 163 VAL A C 20
ATOM 34015 O O . VAL A 1 48 ? -5.805 -9.619 4.602 1.00 0.00 163 VAL A O 20
ATOM 34028 N N . GLN A 1 49 ? -5.825 -11.294 3.092 1.00 0.00 164 GLN A N 20
ATOM 34029 C CA . GLN A 1 49 ? -4.896 -12.154 3.814 1.00 0.00 164 GLN A CA 20
ATOM 34030 C C . GLN A 1 49 ? -3.897 -12.768 2.843 1.00 0.00 164 GLN A C 20
ATOM 34031 O O . GLN A 1 49 ? -4.256 -13.619 2.027 1.00 0.00 164 GLN A O 20
ATOM 34045 N N . GLY A 1 50 ? -2.652 -12.340 2.936 1.00 0.00 165 GLY A N 20
ATOM 34046 C CA . GLY A 1 50 ? -1.631 -12.818 2.031 1.00 0.00 165 GLY A CA 20
ATOM 34047 C C . GLY A 1 50 ? -0.278 -12.219 2.343 1.00 0.00 165 GLY A C 20
ATOM 34048 O O . GLY A 1 50 ? -0.106 -11.580 3.382 1.00 0.00 165 GLY A O 20
ATOM 34052 N N . LYS A 1 51 ? 0.678 -12.419 1.448 1.00 0.00 166 LYS A N 20
ATOM 34053 C CA . LYS A 1 51 ? 2.021 -11.895 1.638 1.00 0.00 166 LYS A CA 20
ATOM 34054 C C . LYS A 1 51 ? 2.346 -10.820 0.612 1.00 0.00 166 LYS A C 20
ATOM 34055 O O . LYS A 1 51 ? 2.148 -11.003 -0.591 1.00 0.00 166 LYS A O 20
ATOM 34074 N N . VAL A 1 52 ? 2.851 -9.704 1.106 1.00 0.00 167 VAL A N 20
ATOM 34075 C CA . VAL A 1 52 ? 3.197 -8.562 0.275 1.00 0.00 167 VAL A CA 20
ATOM 34076 C C . VAL A 1 52 ? 4.634 -8.121 0.551 1.00 0.00 167 VAL A C 20
ATOM 34077 O O . VAL A 1 52 ? 5.082 -8.127 1.700 1.00 0.00 167 VAL A O 20
ATOM 34090 N N . SER A 1 53 ? 5.356 -7.769 -0.503 1.00 0.00 168 SER A N 20
ATOM 34091 C CA . SER A 1 53 ? 6.706 -7.248 -0.372 1.00 0.00 168 SER A CA 20
ATOM 34092 C C . SER A 1 53 ? 6.902 -6.031 -1.268 1.00 0.00 168 SER A C 20
ATOM 34093 O O . SER A 1 53 ? 7.050 -6.156 -2.484 1.00 0.00 168 SER A O 20
ATOM 34101 N N . ILE A 1 54 ? 6.884 -4.851 -0.666 1.00 0.00 169 ILE A N 20
ATOM 34102 C CA . ILE A 1 54 ? 7.085 -3.624 -1.415 1.00 0.00 169 ILE A CA 20
ATOM 34103 C C . ILE A 1 54 ? 8.554 -3.441 -1.777 1.00 0.00 169 ILE A C 20
ATOM 34104 O O . ILE A 1 54 ? 9.403 -3.223 -0.912 1.00 0.00 169 ILE A O 20
ATOM 34120 N N . VAL A 1 55 ? 8.844 -3.575 -3.060 1.00 0.00 170 VAL A N 20
ATOM 34121 C CA . VAL A 1 55 ? 10.171 -3.308 -3.587 1.00 0.00 170 VAL A CA 20
ATOM 34122 C C . VAL A 1 55 ? 10.082 -2.258 -4.684 1.00 0.00 170 VAL A C 20
ATOM 34123 O O . VAL A 1 55 ? 9.215 -2.333 -5.560 1.00 0.00 170 VAL A O 20
ATOM 34136 N N . SER A 1 56 ? 10.952 -1.266 -4.628 1.00 0.00 171 SER A N 20
ATOM 34137 C CA . SER A 1 56 ? 10.866 -0.141 -5.540 1.00 0.00 171 SER A CA 20
ATOM 34138 C C . SER A 1 56 ? 12.248 0.398 -5.889 1.00 0.00 171 SER A C 20
ATOM 34139 O O . SER A 1 56 ? 13.257 -0.024 -5.322 1.00 0.00 171 SER A O 20
ATOM 34147 N N . SER A 1 57 ? 12.270 1.321 -6.839 1.00 0.00 172 SER A N 20
ATOM 34148 C CA . SER A 1 57 ? 13.470 2.052 -7.206 1.00 0.00 172 SER A CA 20
ATOM 34149 C C . SER A 1 57 ? 13.926 2.961 -6.061 1.00 0.00 172 SER A C 20
ATOM 34150 O O . SER A 1 57 ? 13.377 2.893 -4.958 1.00 0.00 172 SER A O 20
ATOM 34158 N N . THR A 1 58 ? 14.963 3.760 -6.332 1.00 0.00 173 THR A N 20
ATOM 34159 C CA . THR A 1 58 ? 15.535 4.719 -5.375 1.00 0.00 173 THR A CA 20
ATOM 34160 C C . THR A 1 58 ? 14.492 5.348 -4.432 1.00 0.00 173 THR A C 20
ATOM 34161 O O . THR A 1 58 ? 13.322 5.489 -4.796 1.00 0.00 173 THR A O 20
ATOM 34172 N N . PRO A 1 59 ? 14.936 5.778 -3.228 1.00 0.00 174 PRO A N 20
ATOM 34173 C CA . PRO A 1 59 ? 14.061 6.212 -2.131 1.00 0.00 174 PRO A CA 20
ATOM 34174 C C . PRO A 1 59 ? 12.819 6.976 -2.576 1.00 0.00 174 PRO A C 20
ATOM 34175 O O . PRO A 1 59 ? 12.896 7.979 -3.289 1.00 0.00 174 PRO A O 20
ATOM 34186 N N . LEU A 1 60 ? 11.678 6.473 -2.138 1.00 0.00 175 LEU A N 20
ATOM 34187 C CA . LEU A 1 60 ? 10.386 7.053 -2.456 1.00 0.00 175 LEU A CA 20
ATOM 34188 C C . LEU A 1 60 ? 10.027 8.129 -1.446 1.00 0.00 175 LEU A C 20
ATOM 34189 O O . LEU A 1 60 ? 10.489 8.101 -0.303 1.00 0.00 175 LEU A O 20
ATOM 34205 N N . SER A 1 61 ? 9.234 9.092 -1.881 1.00 0.00 176 SER A N 20
ATOM 34206 C CA . SER A 1 61 ? 8.675 10.082 -0.979 1.00 0.00 176 SER A CA 20
ATOM 34207 C C . SER A 1 61 ? 7.377 9.537 -0.383 1.00 0.00 176 SER A C 20
ATOM 34208 O O . SER A 1 61 ? 6.945 8.445 -0.754 1.00 0.00 176 SER A O 20
ATOM 34216 N N . SER A 1 62 ? 6.760 10.290 0.524 1.00 0.00 177 SER A N 20
ATOM 34217 C CA . SER A 1 62 ? 5.537 9.855 1.193 1.00 0.00 177 SER A CA 20
ATOM 34218 C C . SER A 1 62 ? 4.472 9.444 0.176 1.00 0.00 177 SER A C 20
ATOM 34219 O O . SER A 1 62 ? 3.941 8.331 0.226 1.00 0.00 177 SER A O 20
ATOM 34227 N N . ARG A 1 63 ? 4.181 10.337 -0.761 1.00 0.00 178 ARG A N 20
ATOM 34228 C CA . ARG A 1 63 ? 3.176 10.072 -1.778 1.00 0.00 178 ARG A CA 20
ATOM 34229 C C . ARG A 1 63 ? 3.627 8.961 -2.719 1.00 0.00 178 ARG A C 20
ATOM 34230 O O . ARG A 1 63 ? 2.853 8.058 -3.039 1.00 0.00 178 ARG A O 20
ATOM 34251 N N . GLU A 1 64 ? 4.886 9.029 -3.146 1.00 0.00 179 GLU A N 20
ATOM 34252 C CA . GLU A 1 64 ? 5.449 8.040 -4.065 1.00 0.00 179 GLU A CA 20
ATOM 34253 C C . GLU A 1 64 ? 5.341 6.639 -3.487 1.00 0.00 179 GLU A C 20
ATOM 34254 O O . GLU A 1 64 ? 5.082 5.675 -4.207 1.00 0.00 179 GLU A O 20
ATOM 34266 N N . LEU A 1 65 ? 5.541 6.537 -2.184 1.00 0.00 180 LEU A N 20
ATOM 34267 C CA . LEU A 1 65 ? 5.358 5.284 -1.482 1.00 0.00 180 LEU A CA 20
ATOM 34268 C C . LEU A 1 65 ? 3.928 4.797 -1.614 1.00 0.00 180 LEU A C 20
ATOM 34269 O O . LEU A 1 65 ? 3.683 3.660 -1.998 1.00 0.00 180 LEU A O 20
ATOM 34285 N N . TYR A 1 66 ? 2.979 5.648 -1.282 1.00 0.00 181 TYR A N 20
ATOM 34286 C CA . TYR A 1 66 ? 1.581 5.260 -1.359 1.00 0.00 181 TYR A CA 20
ATOM 34287 C C . TYR A 1 66 ? 1.233 4.743 -2.758 1.00 0.00 181 TYR A C 20
ATOM 34288 O O . TYR A 1 66 ? 0.323 3.934 -2.918 1.00 0.00 181 TYR A O 20
ATOM 34306 N N . GLN A 1 67 ? 2.000 5.164 -3.760 1.00 0.00 182 GLN A N 20
ATOM 34307 C CA . GLN A 1 67 ? 1.748 4.746 -5.132 1.00 0.00 182 GLN A CA 20
ATOM 34308 C C . GLN A 1 67 ? 2.294 3.341 -5.356 1.00 0.00 182 GLN A C 20
ATOM 34309 O O . GLN A 1 67 ? 1.710 2.543 -6.091 1.00 0.00 182 GLN A O 20
ATOM 34323 N N . VAL A 1 68 ? 3.409 3.034 -4.701 1.00 0.00 183 VAL A N 20
ATOM 34324 C CA . VAL A 1 68 ? 4.006 1.714 -4.813 1.00 0.00 183 VAL A CA 20
ATOM 34325 C C . VAL A 1 68 ? 3.139 0.688 -4.098 1.00 0.00 183 VAL A C 20
ATOM 34326 O O . VAL A 1 68 ? 2.993 -0.447 -4.547 1.00 0.00 183 VAL A O 20
ATOM 34339 N N . PHE A 1 69 ? 2.561 1.115 -2.990 1.00 0.00 184 PHE A N 20
ATOM 34340 C CA . PHE A 1 69 ? 1.636 0.295 -2.228 1.00 0.00 184 PHE A CA 20
ATOM 34341 C C . PHE A 1 69 ? 0.443 -0.086 -3.094 1.00 0.00 184 PHE A C 20
ATOM 34342 O O . PHE A 1 69 ? -0.006 -1.231 -3.085 1.00 0.00 184 PHE A O 20
ATOM 34359 N N . LEU A 1 70 ? -0.043 0.878 -3.866 1.00 0.00 185 LEU A N 20
ATOM 34360 C CA . LEU A 1 70 ? -1.137 0.635 -4.793 1.00 0.00 185 LEU A CA 20
ATOM 34361 C C . LEU A 1 70 ? -0.726 -0.389 -5.839 1.00 0.00 185 LEU A C 20
ATOM 34362 O O . LEU A 1 70 ? -1.556 -1.140 -6.343 1.00 0.00 185 LEU A O 20
ATOM 34378 N N . SER A 1 71 ? 0.564 -0.433 -6.138 1.00 0.00 186 SER A N 20
ATOM 34379 C CA . SER A 1 71 ? 1.065 -1.301 -7.183 1.00 0.00 186 SER A CA 20
ATOM 34380 C C . SER A 1 71 ? 1.293 -2.706 -6.639 1.00 0.00 186 SER A C 20
ATOM 34381 O O . SER A 1 71 ? 0.976 -3.700 -7.297 1.00 0.00 186 SER A O 20
ATOM 34389 N N . VAL A 1 72 ? 1.814 -2.780 -5.419 1.00 0.00 187 VAL A N 20
ATOM 34390 C CA . VAL A 1 72 ? 2.097 -4.058 -4.788 1.00 0.00 187 VAL A CA 20
ATOM 34391 C C . VAL A 1 72 ? 0.797 -4.822 -4.541 1.00 0.00 187 VAL A C 20
ATOM 34392 O O . VAL A 1 72 ? 0.767 -6.050 -4.590 1.00 0.00 187 VAL A O 20
ATOM 34405 N N . LEU A 1 73 ? -0.277 -4.075 -4.300 1.00 0.00 188 LEU A N 20
ATOM 34406 C CA . LEU A 1 73 ? -1.596 -4.658 -4.105 1.00 0.00 188 LEU A CA 20
ATOM 34407 C C . LEU A 1 73 ? -2.100 -5.291 -5.385 1.00 0.00 188 LEU A C 20
ATOM 34408 O O . LEU A 1 73 ? -2.558 -6.426 -5.376 1.00 0.00 188 LEU A O 20
ATOM 34424 N N . GLN A 1 74 ? -2.011 -4.551 -6.484 1.00 0.00 189 GLN A N 20
ATOM 34425 C CA . GLN A 1 74 ? -2.507 -5.031 -7.769 1.00 0.00 189 GLN A CA 20
ATOM 34426 C C . GLN A 1 74 ? -1.826 -6.339 -8.146 1.00 0.00 189 GLN A C 20
ATOM 34427 O O . GLN A 1 74 ? -2.439 -7.230 -8.735 1.00 0.00 189 GLN A O 20
ATOM 34441 N N . VAL A 1 75 ? -0.557 -6.449 -7.787 1.00 0.00 190 VAL A N 20
ATOM 34442 C CA . VAL A 1 75 ? 0.199 -7.672 -8.009 1.00 0.00 190 VAL A CA 20
ATOM 34443 C C . VAL A 1 75 ? -0.249 -8.758 -7.031 1.00 0.00 190 VAL A C 20
ATOM 34444 O O . VAL A 1 75 ? -0.354 -9.928 -7.389 1.00 0.00 190 VAL A O 20
ATOM 34457 N N . SER A 1 76 ? -0.539 -8.348 -5.803 1.00 0.00 191 SER A N 20
ATOM 34458 C CA . SER A 1 76 ? -0.922 -9.260 -4.745 1.00 0.00 191 SER A CA 20
ATOM 34459 C C . SER A 1 76 ? -2.373 -9.740 -4.896 1.00 0.00 191 SER A C 20
ATOM 34460 O O . SER A 1 76 ? -2.772 -10.742 -4.297 1.00 0.00 191 SER A O 20
ATOM 34468 N N . GLY A 1 77 ? -3.149 -9.026 -5.705 1.00 0.00 192 GLY A N 20
ATOM 34469 C CA . GLY A 1 77 ? -4.538 -9.387 -5.922 1.00 0.00 192 GLY A CA 20
ATOM 34470 C C . GLY A 1 77 ? -5.491 -8.502 -5.140 1.00 0.00 192 GLY A C 20
ATOM 34471 O O . GLY A 1 77 ? -6.650 -8.861 -4.911 1.00 0.00 192 GLY A O 20
ATOM 34475 N N . TYR A 1 78 ? -5.015 -7.328 -4.748 1.00 0.00 193 TYR A N 20
ATOM 34476 C CA . TYR A 1 78 ? -5.796 -6.420 -3.920 1.00 0.00 193 TYR A CA 20
ATOM 34477 C C . TYR A 1 78 ? -5.780 -5.020 -4.513 1.00 0.00 193 TYR A C 20
ATOM 34478 O O . TYR A 1 78 ? -5.128 -4.779 -5.527 1.00 0.00 193 TYR A O 20
ATOM 34496 N N . ALA A 1 79 ? -6.503 -4.108 -3.885 1.00 0.00 194 ALA A N 20
ATOM 34497 C CA . ALA A 1 79 ? -6.546 -2.727 -4.332 1.00 0.00 194 ALA A CA 20
ATOM 34498 C C . ALA A 1 79 ? -6.946 -1.811 -3.189 1.00 0.00 194 ALA A C 20
ATOM 34499 O O . ALA A 1 79 ? -7.647 -2.227 -2.266 1.00 0.00 194 ALA A O 20
ATOM 34506 N N . ALA A 1 80 ? -6.491 -0.571 -3.251 1.00 0.00 195 ALA A N 20
ATOM 34507 C CA . ALA A 1 80 ? -6.796 0.409 -2.224 1.00 0.00 195 ALA A CA 20
ATOM 34508 C C . ALA A 1 80 ? -7.823 1.407 -2.736 1.00 0.00 195 ALA A C 20
ATOM 34509 O O . ALA A 1 80 ? -7.551 2.165 -3.665 1.00 0.00 195 ALA A O 20
ATOM 34516 N N . ILE A 1 81 ? -8.999 1.396 -2.141 1.00 0.00 196 ILE A N 20
ATOM 34517 C CA . ILE A 1 81 ? -10.074 2.276 -2.569 1.00 0.00 196 ILE A CA 20
ATOM 34518 C C . ILE A 1 81 ? -10.317 3.357 -1.525 1.00 0.00 196 ILE A C 20
ATOM 34519 O O . ILE A 1 81 ? -10.811 3.074 -0.432 1.00 0.00 196 ILE A O 20
ATOM 34535 N N . PRO A 1 82 ? -9.943 4.607 -1.828 1.00 0.00 197 PRO A N 20
ATOM 34536 C CA . PRO A 1 82 ? -10.182 5.727 -0.927 1.00 0.00 197 PRO A CA 20
ATOM 34537 C C . PRO A 1 82 ? -11.664 6.014 -0.745 1.00 0.00 197 PRO A C 20
ATOM 34538 O O . PRO A 1 82 ? -12.368 6.381 -1.688 1.00 0.00 197 PRO A O 20
ATOM 34549 N N . ASN A 1 83 ? -12.122 5.832 0.475 1.00 0.00 198 ASN A N 20
ATOM 34550 C CA . ASN A 1 83 ? -13.507 6.052 0.835 1.00 0.00 198 ASN A CA 20
ATOM 34551 C C . ASN A 1 83 ? -13.604 7.239 1.790 1.00 0.00 198 ASN A C 20
ATOM 34552 O O . ASN A 1 83 ? -13.614 7.072 3.008 1.00 0.00 198 ASN A O 20
ATOM 34563 N N . GLY A 1 84 ? -13.659 8.438 1.234 1.00 0.00 199 GLY A N 20
ATOM 34564 C CA . GLY A 1 84 ? -13.680 9.627 2.058 1.00 0.00 199 GLY A CA 20
ATOM 34565 C C . GLY A 1 84 ? -12.294 9.983 2.557 1.00 0.00 199 GLY A C 20
ATOM 34566 O O . GLY A 1 84 ? -11.438 10.410 1.777 1.00 0.00 199 GLY A O 20
ATOM 34570 N N . GLU A 1 85 ? -12.058 9.794 3.848 1.00 0.00 200 GLU A N 20
ATOM 34571 C CA . GLU A 1 85 ? -10.750 10.075 4.425 1.00 0.00 200 GLU A CA 20
ATOM 34572 C C . GLU A 1 85 ? -10.009 8.779 4.739 1.00 0.00 200 GLU A C 20
ATOM 34573 O O . GLU A 1 85 ? -8.824 8.791 5.073 1.00 0.00 200 GLU A O 20
ATOM 34585 N N . ILE A 1 86 ? -10.715 7.666 4.633 1.00 0.00 201 ILE A N 20
ATOM 34586 C CA . ILE A 1 86 ? -10.114 6.358 4.838 1.00 0.00 201 ILE A CA 20
ATOM 34587 C C . ILE A 1 86 ? -9.914 5.654 3.513 1.00 0.00 201 ILE A C 20
ATOM 34588 O O . ILE A 1 86 ? -10.770 5.716 2.644 1.00 0.00 201 ILE A O 20
ATOM 34604 N N . ILE A 1 87 ? -8.787 4.998 3.351 1.00 0.00 202 ILE A N 20
ATOM 34605 C CA . ILE A 1 87 ? -8.543 4.204 2.166 1.00 0.00 202 ILE A CA 20
ATOM 34606 C C . ILE A 1 87 ? -8.734 2.730 2.502 1.00 0.00 202 ILE A C 20
ATOM 34607 O O . ILE A 1 87 ? -8.017 2.185 3.334 1.00 0.00 202 ILE A O 20
ATOM 34623 N N . LYS A 1 88 ? -9.695 2.085 1.869 1.00 0.00 203 LYS A N 20
ATOM 34624 C CA . LYS A 1 88 ? -9.989 0.699 2.182 1.00 0.00 203 LYS A CA 20
ATOM 34625 C C . LYS A 1 88 ? -9.321 -0.241 1.178 1.00 0.00 203 LYS A C 20
ATOM 34626 O O . LYS A 1 88 ? -9.545 -0.138 -0.025 1.00 0.00 203 LYS A O 20
ATOM 34645 N N . ILE A 1 89 ? -8.498 -1.148 1.684 1.00 0.00 204 ILE A N 20
ATOM 34646 C CA . ILE A 1 89 ? -7.826 -2.135 0.851 1.00 0.00 204 ILE A CA 20
ATOM 34647 C C . ILE A 1 89 ? -8.632 -3.424 0.841 1.00 0.00 204 ILE A C 20
ATOM 34648 O O . ILE A 1 89 ? -8.877 -4.022 1.892 1.00 0.00 204 ILE A O 20
ATOM 34664 N N . ILE A 1 90 ? -9.063 -3.836 -0.340 1.00 0.00 205 ILE A N 20
ATOM 34665 C CA . ILE A 1 90 ? -9.826 -5.064 -0.485 1.00 0.00 205 ILE A CA 20
ATOM 34666 C C . ILE A 1 90 ? -9.260 -5.901 -1.625 1.00 0.00 205 ILE A C 20
ATOM 34667 O O . ILE A 1 90 ? -8.515 -5.393 -2.464 1.00 0.00 205 ILE A O 20
ATOM 34683 N N . PRO A 1 91 ? -9.585 -7.198 -1.664 1.00 0.00 206 PRO A N 20
ATOM 34684 C CA . PRO A 1 91 ? -9.152 -8.088 -2.739 1.00 0.00 206 PRO A CA 20
ATOM 34685 C C . PRO A 1 91 ? -9.904 -7.800 -4.031 1.00 0.00 206 PRO A C 20
ATOM 34686 O O . PRO A 1 91 ? -11.052 -8.207 -4.190 1.00 0.00 206 PRO A O 20
ATOM 34697 N N . ASN A 1 92 ? -9.256 -7.102 -4.963 1.00 0.00 207 ASN A N 20
ATOM 34698 C CA . ASN A 1 92 ? -9.919 -6.711 -6.208 1.00 0.00 207 ASN A CA 20
ATOM 34699 C C . ASN A 1 92 ? -10.097 -7.902 -7.148 1.00 0.00 207 ASN A C 20
ATOM 34700 O O . ASN A 1 92 ? -10.562 -7.756 -8.278 1.00 0.00 207 ASN A O 20
ATOM 34711 N N . ILE A 1 93 ? -9.756 -9.083 -6.653 1.00 0.00 208 ILE A N 20
ATOM 34712 C CA . ILE A 1 93 ? -10.022 -10.329 -7.363 1.00 0.00 208 ILE A CA 20
ATOM 34713 C C . ILE A 1 93 ? -11.470 -10.752 -7.139 1.00 0.00 208 ILE A C 20
ATOM 34714 O O . ILE A 1 93 ? -11.941 -11.750 -7.684 1.00 0.00 208 ILE A O 20
ATOM 34730 N N . ASP A 1 94 ? -12.157 -9.967 -6.324 1.00 0.00 209 ASP A N 20
ATOM 34731 C CA . ASP A 1 94 ? -13.564 -10.190 -6.003 1.00 0.00 209 ASP A CA 20
ATOM 34732 C C . ASP A 1 94 ? -14.464 -9.510 -7.035 1.00 0.00 209 ASP A C 20
ATOM 34733 O O . ASP A 1 94 ? -15.686 -9.665 -7.015 1.00 0.00 209 ASP A O 20
ATOM 34742 N N . ALA A 1 95 ? -13.833 -8.764 -7.946 1.00 0.00 210 ALA A N 20
ATOM 34743 C CA . ALA A 1 95 ? -14.538 -8.031 -9.000 1.00 0.00 210 ALA A CA 20
ATOM 34744 C C . ALA A 1 95 ? -15.392 -6.910 -8.418 1.00 0.00 210 ALA A C 20
ATOM 34745 O O . ALA A 1 95 ? -16.386 -6.498 -9.019 1.00 0.00 210 ALA A O 20
ATOM 34752 N N . LYS A 1 96 ? -14.987 -6.428 -7.242 1.00 0.00 211 LYS A N 20
ATOM 34753 C CA . LYS A 1 96 ? -15.663 -5.323 -6.566 1.00 0.00 211 LYS A CA 20
ATOM 34754 C C . LYS A 1 96 ? -17.141 -5.648 -6.346 1.00 0.00 211 LYS A C 20
ATOM 34755 O O . LYS A 1 96 ? -18.029 -4.866 -6.688 1.00 0.00 211 LYS A O 20
ATOM 34774 N N . THR A 1 97 ? -17.402 -6.810 -5.777 1.00 0.00 212 THR A N 20
ATOM 34775 C CA . THR A 1 97 ? -18.761 -7.226 -5.501 1.00 0.00 212 THR A CA 20
ATOM 34776 C C . THR A 1 97 ? -19.155 -6.783 -4.096 1.00 0.00 212 THR A C 20
ATOM 34777 O O . THR A 1 97 ? -19.210 -7.588 -3.164 1.00 0.00 212 THR A O 20
ATOM 34788 N N . GLN A 1 98 ? -19.417 -5.491 -3.942 1.00 0.00 213 GLN A N 20
ATOM 34789 C CA . GLN A 1 98 ? -19.680 -4.932 -2.625 1.00 0.00 213 GLN A CA 20
ATOM 34790 C C . GLN A 1 98 ? -20.991 -4.153 -2.608 1.00 0.00 213 GLN A C 20
ATOM 34791 O O . GLN A 1 98 ? -21.132 -3.167 -1.884 1.00 0.00 213 GLN A O 20
ATOM 34805 N N . SER A 1 99 ? -21.948 -4.598 -3.404 1.00 0.00 214 SER A N 20
ATOM 34806 C CA . SER A 1 99 ? -23.254 -3.961 -3.452 1.00 0.00 214 SER A CA 20
ATOM 34807 C C . SER A 1 99 ? -24.357 -5.020 -3.453 1.00 0.00 214 SER A C 20
ATOM 34808 O O . SER A 1 99 ? -24.934 -5.325 -4.496 1.00 0.00 214 SER A O 20
ATOM 34816 N N . PRO A 1 100 ? -24.649 -5.612 -2.283 1.00 0.00 215 PRO A N 20
ATOM 34817 C CA . PRO A 1 100 ? -25.642 -6.677 -2.168 1.00 0.00 215 PRO A CA 20
ATOM 34818 C C . PRO A 1 100 ? -27.072 -6.145 -2.154 1.00 0.00 215 PRO A C 20
ATOM 34819 O O . PRO A 1 100 ? -27.320 -5.008 -1.749 1.00 0.00 215 PRO A O 20
ATOM 34830 N N . ASP A 1 101 ? -28.006 -6.979 -2.590 1.00 0.00 216 ASP A N 20
ATOM 34831 C CA . ASP A 1 101 ? -29.418 -6.609 -2.622 1.00 0.00 216 ASP A CA 20
ATOM 34832 C C . ASP A 1 101 ? -30.159 -7.260 -1.462 1.00 0.00 216 ASP A C 20
ATOM 34833 O O . ASP A 1 101 ? -31.370 -7.480 -1.523 1.00 0.00 216 ASP A O 20
ATOM 34842 N N . LEU A 1 102 ? -29.404 -7.566 -0.407 1.00 0.00 217 LEU A N 20
ATOM 34843 C CA . LEU A 1 102 ? -29.939 -8.181 0.807 1.00 0.00 217 LEU A CA 20
ATOM 34844 C C . LEU A 1 102 ? -30.689 -9.474 0.508 1.00 0.00 217 LEU A C 20
ATOM 34845 O O . LEU A 1 102 ? -31.729 -9.748 1.107 1.00 0.00 217 LEU A O 20
ATOM 34861 N N . LEU A 1 103 ? -30.171 -10.264 -0.419 1.00 0.00 218 LEU A N 20
ATOM 34862 C CA . LEU A 1 103 ? -30.755 -11.564 -0.706 1.00 0.00 218 LEU A CA 20
ATOM 34863 C C . LEU A 1 103 ? -30.123 -12.622 0.189 1.00 0.00 218 LEU A C 20
ATOM 34864 O O . LEU A 1 103 ? -30.817 -13.391 0.852 1.00 0.00 218 LEU A O 20
ATOM 34880 N N . SER A 1 104 ? -28.798 -12.636 0.222 1.00 0.00 219 SER A N 20
ATOM 34881 C CA . SER A 1 104 ? -28.059 -13.561 1.067 1.00 0.00 219 SER A CA 20
ATOM 34882 C C . SER A 1 104 ? -27.731 -12.898 2.407 1.00 0.00 219 SER A C 20
ATOM 34883 O O . SER A 1 104 ? -26.633 -13.053 2.948 1.00 0.00 219 SER A O 20
ATOM 34891 N N . GLY A 1 105 ? -28.692 -12.152 2.936 1.00 0.00 220 GLY A N 20
ATOM 34892 C CA . GLY A 1 105 ? -28.494 -11.470 4.197 1.00 0.00 220 GLY A CA 20
ATOM 34893 C C . GLY A 1 105 ? -28.055 -10.032 4.013 1.00 0.00 220 GLY A C 20
ATOM 34894 O O . GLY A 1 105 ? -27.702 -9.618 2.904 1.00 0.00 220 GLY A O 20
ATOM 34898 N N . MET A 1 106 ? -28.083 -9.269 5.096 1.00 0.00 221 MET A N 20
ATOM 34899 C CA . MET A 1 106 ? -27.665 -7.873 5.064 1.00 0.00 221 MET A CA 20
ATOM 34900 C C . MET A 1 106 ? -26.181 -7.765 5.385 1.00 0.00 221 MET A C 20
ATOM 34901 O O . MET A 1 106 ? -25.696 -8.407 6.317 1.00 0.00 221 MET A O 20
ATOM 34915 N N . LYS A 1 107 ? -25.464 -6.960 4.619 1.00 0.00 222 LYS A N 20
ATOM 34916 C CA . LYS A 1 107 ? -24.041 -6.777 4.848 1.00 0.00 222 LYS A CA 20
ATOM 34917 C C . LYS A 1 107 ? -23.802 -5.581 5.761 1.00 0.00 222 LYS A C 20
ATOM 34918 O O . LYS A 1 107 ? -24.311 -4.487 5.508 1.00 0.00 222 LYS A O 20
ATOM 34937 N N . SER A 1 108 ? -23.044 -5.811 6.826 1.00 0.00 223 SER A N 20
ATOM 34938 C CA . SER A 1 108 ? -22.715 -4.772 7.799 1.00 0.00 223 SER A CA 20
ATOM 34939 C C . SER A 1 108 ? -23.982 -4.164 8.422 1.00 0.00 223 SER A C 20
ATOM 34940 O O . SER A 1 108 ? -24.274 -2.977 8.236 1.00 0.00 223 SER A O 20
ATOM 34948 N N . PRO A 1 109 ? -24.756 -4.979 9.169 1.00 0.00 224 PRO A N 20
ATOM 34949 C CA . PRO A 1 109 ? -25.959 -4.517 9.872 1.00 0.00 224 PRO A CA 20
ATOM 34950 C C . PRO A 1 109 ? -25.617 -3.515 10.974 1.00 0.00 224 PRO A C 20
ATOM 34951 O O . PRO A 1 109 ? -24.476 -3.466 11.439 1.00 0.00 224 PRO A O 20
ATOM 34962 N N . PRO A 1 110 ? -26.598 -2.704 11.403 1.00 0.00 225 PRO A N 20
ATOM 34963 C CA . PRO A 1 110 ? -26.394 -1.693 12.448 1.00 0.00 225 PRO A CA 20
ATOM 34964 C C . PRO A 1 110 ? -26.246 -2.317 13.836 1.00 0.00 225 PRO A C 20
ATOM 34965 O O . PRO A 1 110 ? -27.118 -2.171 14.694 1.00 0.00 225 PRO A O 20
ATOM 34976 N N . ARG A 1 111 ? -25.140 -3.016 14.044 1.00 0.00 226 ARG A N 20
ATOM 34977 C CA . ARG A 1 111 ? -24.881 -3.688 15.307 1.00 0.00 226 ARG A CA 20
ATOM 34978 C C . ARG A 1 111 ? -23.519 -3.285 15.849 1.00 0.00 226 ARG A C 20
ATOM 34979 O O . ARG A 1 111 ? -22.526 -3.985 15.562 1.00 0.00 226 ARG A O 20
#

CATH classification: 3.55.50.30

Secondary structure (DSSP, 8-state):
--S-----TT-----SSB--B--SEEHHHHHHHHHHHH--EEEE-TT--SEE--B-SS-B-HHHHHHHHHHHHHHHT-EEEEETTEEEEE-TTT-S----TT-S-------

Sequence (111 aa):
MAHHHHHHVDDDDKMGSKLWNLRNADIRAVIAEVSRITGKNFVIDPRVQGKVSIVSSTPLSSRELYQVFLSVLQVSGYAAIPNGEIIKIIPNIDAKTQSPDLLSGMKSPPRMAHHHHHHVDDDDKMGSKLWNLRNADIRAVIAEVSRITGKNFVIDPRVQGKVSIVSSTPLSSRELYQVFLSVLQVSGYAAIPNGEIIKIIPNIDAKTQSPDLLSGMKSPPRMAHHHHHHVDDDDKMGSKLWNLRNADIRAVIAEVSRITGKNFVIDPRVQGKVSIVSSTPLSSRELYQVFLSVLQVSGYAAIPNGEIIKIIPNIDAKTQSPDLLSGMKSPPRMAHHHHHHVDDDDKMGSKLWNLRNADIRAVIAEVSRITGKNFVIDPRVQGKVSIVSSTPLSSRELYQVFLSVLQVSGYAAIPNGEIIKIIPNIDAKTQSPDLLSGMKSPPRMAHHHHHHVDDDDKMGSKLWNLRNADIRAVIAEVSRITGKNFVIDPRVQGKVSIVSSTPLSSRELYQVFLSVLQVSGYAAIPNGEIIKIIPNIDAKTQSPDLLSGMKSPPRMAHHHHHHVDDDDKMGSKLWNLRNADIRAVIAEVSRITGKNFVIDPRVQGKVSIVSSTPLSSRELYQVFLSVLQVSGYAAIPNGEIIKIIPNIDAKTQSPDLLSGMKSPPRMAHHHHHHVDDDDKMGSKLWNLRNADIRAVIAEVSRITGKNFVIDPRVQGKVSIVSSTPLSSRELYQVFLSVLQVSGYAAIPNGEIIKIIPNIDAKTQSPDLLSGMKSPPRMAHHHHHHVDDDDKMGSKLWNLRNADIRAVIAEVSRITGKNFVIDPRVQGKVSIVSSTPLSSRELYQVFLSVLQVSGYAAIPNGEIIKIIPNIDAKTQSPDLLSGMKSPPRMAHHHHHHVDDDDKMGSKLWNLRNADIRAVIAEVSRITGKNFVIDPRVQGKVSIVSSTPLSSRELYQVFLSVLQVSGYAAIPNGEIIKIIPNIDAKTQSPDLLSGMKSPPRMAHHHHHHVDDDDKMGSKLWNLRNADIRAVIAEVSRITGKNFVIDPRVQGKVSIVSSTPLSSRELYQVFLSVLQVSGYAAIPNGEIIKIIPNIDAKTQSPDLLSGMKSPPRMAHHHHHHVDDDDKMGSKLWNLRNADIRAVIAEVSRITGKNFVIDPRVQGKVSIVSSTPLSSRELYQVFLSVLQVSGYAAIPNGEIIKIIPNIDAKTQSPDLLSGMKSPPRMAHHHHHHVDDDDKMGSKLWNLRNADIRAVIAEVSRITGKNFVIDPRVQGKVSIVSSTPLSSRELYQVFLSVLQVSGYAAIPNGEIIKIIPNIDAKTQSPDLLSGMKSPPRMAHHHHHHVDDDDKMGSKLWNLRNADIRAVIAEVSRITGKNFVIDPRVQGKVSIVSSTPLSSRELYQVFLSVLQVSGYAAIPNGEIIKIIPNIDAKTQSPDLLSGMKSPPRMAHHHHHHVDDDDKMGSKLWNLRNADIRAVIAEVSRITGKNFVIDPRVQGKVSIVSSTPLSSRELYQVFLSVLQVSGYAAIPNGEIIKIIPNIDAKTQSPDLLSGMKSPPRMAHHHHHHVDDDDKMGSKLWNLRNADIRAVIAEVSRITGKNFVIDPRVQGKVSIVSSTPLSSRELYQVFLSVLQVSGYAAIPNGEIIKIIPNIDAKTQSPDLLSGMKSPPRMAHHHHHHVDDDDKMGSKLWNLRNADIRAVIAEVSRITGKNFVIDPRVQGKVSIVSSTPLSSRELYQVFLSVLQVSGYAAIPNGEIIKIIPNIDAKTQSPDLLSGMKSPPRMAHHHHHHVDDDDKMGSKLWNLRNADIRAVIAEVSRITGKNFVIDPRVQGKVSIVSSTPLSSRELYQVFLSVLQVSGYAAIPNGEIIKIIPNIDAKTQSPDLLSGMKSPPRMAHHHHHHVDDDDKMGSKLWNLRNADIRAVIAEVSRITGKNFVIDPRVQGKVSIVSSTPLSSRELYQVFLSVLQVSGYAAIPNGEIIKIIPNIDAKTQSPDLLSGMKSPPRMAHHHHHHVDDDDKMGSKLWNLRNADIRAVIAEVSRITGKNFVIDPRVQGKVSIVSSTPLSSRELYQVFLSVLQVSGYAAIPNGEIIKIIPNIDAKTQSPDLLSGMKSPPRMAHHHHHHVDDDDKMGSKLWNLRNADIRAVIAEVSRITGKNFVIDPRVQGKVSIVSSTPLSSRELYQVFLSVLQVSGYAAIPNGEIIKIIPNIDAKTQSPDLLSGMKSPPR

Radius of gyration: 20.01 Å; Cα contacts (8 Å, |Δi|>4): 143; chains: 1; bounding box: 92×25×17 Å

Nearest PDB structures (foldseek):
  7pmp-assembly1_A  TM=7.584E-01  e=3.757E-20  Legionella pneumophila
  5ngi-assembly1_B  TM=8.790E-01  e=1.352E-08  Pseudomonas aeruginosa
  5ngi-assembly1_A  TM=8.885E-01  e=1.897E-07  Pseudomonas aeruginosa
  4jtm-assembly1_B-2  TM=8.519E-01  e=1.047E-07  Escherichia coli ETEC H10407
  5mp2-assembly1_B  TM=8.865E-01  e=4.189E-07  Pseudomonas aeruginosa

InterPro domains:
  IPR001775 GspD/PilQ family [PR00811] (502-512)
  IPR001775 GspD/PilQ family [PR00811] (554-578)
  IPR001775 GspD/PilQ family [PR00811] (692-710)
  IPR001775 GspD/PilQ family [PR00811] (715-729)
  IPR004846 Type II/III secretion system, secretin-like domain [PF00263] (558-728)
  IPR005644 NolW-like [PF03958] (232-291)
  IPR005644 NolW-like [PF03958] (297-362)
  IPR005644 NolW-like [PF03958] (370-502)
  IPR007730 Sporulation-like domain [PF05036] (32-96)
  IPR007730 Sporulation-like domain [PS51724] (29-109)
  IPR036680 Sporulation-like domain superfamily [G3DSA:3.30.70.1070] (28-104)
  IPR036680 Sporulation-like domain superfamily [SSF110997] (31-98)
  IPR038591 NolW-like superfamily [G3DSA:3.30.1370.120] (128-290)
  IPR038591 NolW-like superfamily [G3DSA:3.30.1370.120] (293-362)
  IPR038591 NolW-like superfamily [G3DSA:3.30.1370.120] (369-497)
  IPR049371 GspD-like, N0 domain [PF21305] (136-204)
  IPR050810 Bacterial Secretion System Channel Protein [PTHR30332] (80-746)